Protein AF-0000000069080608 (afdb_homodimer)

Radius of gyration: 44.79 Å; Cα contacts (8 Å, |Δi|>4): 2345; chains: 2; bounding box: 171×134×102 Å

Sequence (1626 aa):
MSVMPLLSFELDCFRTTSTRPAEVIADGDHLLEEGATPQRLLKCALNQTRPLETDIYSDFQGKEILNLITLLFCSCNVLDICRAILEVKAFKMCLWKLFLAEIHENTKYMCIKGHSYLSQLDFEALRSFQWEKIIEEMYVQQRQLLQVLLNVCTSTNKSEDDEHYMHVVKEVGLMYGILMKRRCNSLSRVQRVVSISLADERVHQKVYDRLQPLGITTSHCVMLRTQKQIGGHFNSQLINAVQEGRKFRFIGDNVNFMIDVSHQRETMKSHMEHWFASMAIIQHSNFSLLSTAKPQVPLLELGPNTFLPQEKDWENIKNCYIVVILEILCKFCKYFKNFKSVKENIKQKLRPDDYDISEVHTSVPLPVLPKNEQKYSDVIEILDFYENVVENVCGGNNILIHIGGDQLTRERFSGAKRLRAASITPKDRFEHLTPITFEFFHLQMSVLTLFYKLLYRKSGTALGTLNAEKITLGRTKANGDDVKNHYNDCKELADSFISGYVVNAVMHFFEMETINSQPNHAFAALDISSATEEEKERVIASSLGEFIDTLILNEAKANLAEPMNFYQQVTYVLPDGGKLILNVPVTVDRCVSENRNDSVLGYGKTVLEIGLLYQCLNLNIKMPNREIVLSLMKYTMCVLKGNNNRSKYALEILRFLFLQTSLLDLKTAKETFYGLFVNQKGKADTNIPADLHMEHFVKEIKEHLKSLHANKTESSVQSRSSAIAGMRQISANYDKTTHVLYRAKRHSTPSSEEDELNIIHRLLRVRPFENNDGRSLQCYTKPLTSPIANINFVHLQEWIRGHQYEIINDFGIMSVMPLLSFELDCFRTTSTRPAEVIADGDHLLEEGATPQRLLKCALNQTRPLETDIYSDFQGKEILNLITLLFCSCNVLDICRAILEVKAFKMCLWKLFLAEIHENTKYMCIKGHSYLSQLDFEALRSFQWEKIIEEMYVQQRQLLQVLLNVCTSTNKSEDDEHYMHVVKEVGLMYGILMKRRCNSLSRVQRVVSISLADERVHQKVYDRLQPLGITTSHCVMLRTQKQIGGHFNSQLINAVQEGRKFRFIGDNVNFMIDVSHQRETMKSHMEHWFASMAIIQHSNFSLLSTAKPQVPLLELGPNTFLPQEKDWENIKNCYIVVILEILCKFCKYFKNFKSVKENIKQKLRPDDYDISEVHTSVPLPVLPKNEQKYSDVIEILDFYENVVENVCGGNNILIHIGGDQLTRERFSGAKRLRAASITPKDRFEHLTPITFEFFHLQMSVLTLFYKLLYRKSGTALGTLNAEKITLGRTKANGDDVKNHYNDCKELADSFISGYVVNAVMHFFEMETINSQPNHAFAALDISSATEEEKERVIASSLGEFIDTLILNEAKANLAEPMNFYQQVTYVLPDGGKLILNVPVTVDRCVSENRNDSVLGYGKTVLEIGLLYQCLNLNIKMPNREIVLSLMKYTMCVLKGNNNRSKYALEILRFLFLQTSLLDLKTAKETFYGLFVNQKGKADTNIPADLHMEHFVKEIKEHLKSLHANKTESSVQSRSSAIAGMRQISANYDKTTHVLYRAKRHSTPSSEEDELNIIHRLLRVRPFENNDGRSLQCYTKPLTSPIANINFVHLQEWIRGHQYEIINDFGI

Secondary structure (DSSP, 8-state):
------------TT---S------S-TTTGGGSTT--HHHHHHHHHHTT-----------SHHHHHHHHHHHHH---HHHHHHHHHHSHHHHHHHHHHHHHHHHHHHHHHTSTTTSGGG--SHHHHHT--HHHHHHHHHHH-HHHHHHHHHHH--GGGTT-HHHHHHHHHHHHHHHHHHHHHH-TT--HHHHHHHHHHHTTT--HHHHHHHGGGTSS--HHHHHHHHHHHHTTTTHHHHHHHHTT--EEEEEEEEEEEE--SS--SS---EEEEEEEEEEEE-----TTS---S-SS-GGGS-GGGGS--HHHHHHHHHHHHHHHHHHHHHH-TGGGGGHHHHHHHHHHTS-SSS-TTSPPEEEEPPPBS--TTSHHHHHHHHHHHHHHHHHHHTT-----EEE-SHHHHHHHHHHHHHTTT-SSTTTTTTTS--EE--HHHHHHHHHHHHHHHH--TT---TTSHHHHHHHHT-TT--TT-TTTTHHHHHHHHHHHHHHHHHHHHHHHTT-SSTTSPP-HHHHT--TTT--HHHHHHHHHHHHHHHIIIIISHHHHHHTS----EEEEEEEE-TTS-EEEEEEEE-------S-TT-HHHHHHHHHHHHHHHHHHHHHHHHS--HHHHHHHHHHHHHHHHHH-TT-HHHHHHHHHHHIIIIIS-HHHHHHHHHTTEEESSS-TT-EEEHHHHHHHHHHHHHHHHHHTTT---HHHHHHHHHHHHHHHHHHHHHHHHTT-------PPPPP-HHHHHHHHHHHHHH-TTS--TT--BTTBSS----GGGG--HHHHHHHHHHHHHHHHHHHT-/------------TT---S--------TTTGGGSTT--HHHHHHHHHHTT-----------SHHHHHHHHHHHHH---HHHHHHHHHHSHHHHHHHHHHHHHHHHHHHHHHTSTTTSGGG--SHHHHHT--HHHHHHHHHHH-HHHHHHHHHHH--GGGTT-HHHHHHHHHHHHHHHHHHHHHH-TT--HHHHHHHHHHHTTT--HHHHHHHGGGTSS--HHHHHHHHHHHHTTTTHHHHHHHHTT--EEEEEEEEEEEE--SS--SS---EEEEEEEEEEEE-----TTS---S-SS-GGGS-GGGGS--HHHHHHHHHHHHHHHHHHHHHH-TGGGGGHHHHHHHHHHTS-SSS-TTSPPEEEEPPPBS--TTSHHHHHHHHHHHHHHHHHHHTT-----EEE-SHHHHHHHHHHHHHTTT-SSTTTTTTTS--EE--HHHHHHHHHHHHHHHH--TT---TTSHHHHHHHHT-TT--TT-TTTTHHHHHHHHHHHHHHHHHHHHHHHTT-SSTTSPP-HHHHT--TTT--HHHHHHHHHHHHHHHIIIIISHHHHHHTS----EEEEEEEE-TTS-EEEEEEEE-------S-TT-HHHHHHHHHHHHHHHHHHHHHHHHS--HHHHHHHHHHHHHHHHHH-TT-HHHHHHHHHHHIIIIIS-HHHHHHHHHTTEEESSSSTT-EEEHHHHHHHHHHHHHHHHHHTTT---HHHHHHHHHHHHHHHHHHHHHHHHTT-------PPPPP-HHHHHHHHHHHHHH-TTS--TT--BTTB-S----GGGG--HHHHHHHHHHHHHHHHHHHT-

Nearest PDB structures (foldseek):
  8v54-assembly1_C  TM=1.889E-01  e=9.923E+00  Homo sapiens

InterPro domains:
  IPR046496 Domain of unknown function DUF6589 [PF20231] (305-747)

Structure (mmCIF, N/CA/C/O backbone):
data_AF-0000000069080608-model_v1
#
loop_
_entity.id
_entity.type
_entity.pdbx_description
1 polymer 'DUF6589 domain-containing protein'
#
loop_
_atom_site.group_PDB
_atom_site.id
_atom_site.type_symbol
_atom_site.label_atom_id
_atom_site.label_alt_id
_atom_site.label_comp_id
_atom_site.label_asym_id
_atom_site.label_entity_id
_atom_site.label_seq_id
_atom_site.pdbx_PDB_ins_code
_atom_site.Cartn_x
_atom_site.Cartn_y
_atom_site.Cartn_z
_atom_site.occupancy
_atom_site.B_iso_or_equiv
_atom_site.auth_seq_id
_atom_site.auth_comp_id
_atom_site.auth_asym_id
_atom_site.auth_atom_id
_atom_site.pdbx_PDB_model_num
ATOM 1 N N . MET A 1 1 ? -99.438 -23.594 12.461 1 19.22 1 MET A N 1
ATOM 2 C CA . MET A 1 1 ? -98.625 -22.391 12.492 1 19.22 1 MET A CA 1
ATOM 3 C C . MET A 1 1 ? -97.188 -22.703 12.07 1 19.22 1 MET A C 1
ATOM 5 O O . MET A 1 1 ? -96.375 -23.234 12.867 1 19.22 1 MET A O 1
ATOM 9 N N . SER A 1 2 ? -97 -23.109 10.828 1 18.34 2 SER A N 1
ATOM 10 C CA . SER A 1 2 ? -96.125 -23.859 9.984 1 18.34 2 SER A CA 1
ATOM 11 C C . SER A 1 2 ? -94.812 -23.078 9.773 1 18.34 2 SER A C 1
ATOM 13 O O . SER A 1 2 ? -94.812 -21.906 9.422 1 18.34 2 SER A O 1
ATOM 15 N N . VAL A 1 3 ? -93.75 -23.5 10.508 1 19.7 3 VAL A N 1
ATOM 16 C CA . VAL A 1 3 ? -92.312 -23.188 10.609 1 19.7 3 VAL A CA 1
ATOM 17 C C . VAL A 1 3 ? -91.75 -23.078 9.211 1 19.7 3 VAL A C 1
ATOM 19 O O . VAL A 1 3 ? -91.875 -23.984 8.391 1 19.7 3 VAL A O 1
ATOM 22 N N . MET A 1 4 ? -91.688 -21.766 8.672 1 23.73 4 MET A N 1
ATOM 23 C CA . MET A 1 4 ? -91.125 -21.469 7.34 1 23.73 4 MET A CA 1
ATOM 24 C C . MET A 1 4 ? -89.812 -22.203 7.086 1 23.73 4 MET A C 1
ATOM 26 O O . MET A 1 4 ? -89 -22.266 7.961 1 23.73 4 MET A O 1
ATOM 30 N N . PRO A 1 5 ? -89.875 -23.188 6.184 1 22.11 5 PRO A N 1
ATOM 31 C CA . PRO A 1 5 ? -88.688 -23.938 5.762 1 22.11 5 PRO A CA 1
ATOM 32 C C . PRO A 1 5 ? -87.5 -23.047 5.492 1 22.11 5 PRO A C 1
ATOM 34 O O . PRO A 1 5 ? -87.562 -22.109 4.699 1 22.11 5 PRO A O 1
ATOM 37 N N . LEU A 1 6 ? -86.812 -22.672 6.539 1 21.2 6 LEU A N 1
ATOM 38 C CA . LEU A 1 6 ? -85.5 -22.031 6.598 1 21.2 6 LEU A CA 1
ATOM 39 C C . LEU A 1 6 ? -84.688 -22.359 5.355 1 21.2 6 LEU A C 1
ATOM 41 O O . LEU A 1 6 ? -84.938 -23.328 4.656 1 21.2 6 LEU A O 1
ATOM 45 N N . LEU A 1 7 ? -83.438 -21.875 5.348 1 23.44 7 LEU A N 1
ATOM 46 C CA . LEU A 1 7 ? -82.25 -21.562 4.578 1 23.44 7 LEU A CA 1
ATOM 47 C C . LEU A 1 7 ? -81.625 -22.844 4.012 1 23.44 7 LEU A C 1
ATOM 49 O O . LEU A 1 7 ? -80.875 -23.531 4.707 1 23.44 7 LEU A O 1
ATOM 53 N N . SER A 1 8 ? -82.438 -23.828 3.473 1 22.42 8 SER A N 1
ATOM 54 C CA . SER A 1 8 ? -81.625 -24.781 2.688 1 22.42 8 SER A CA 1
ATOM 55 C C . SER A 1 8 ? -80.875 -24.078 1.562 1 22.42 8 SER A C 1
ATOM 57 O O . SER A 1 8 ? -81.375 -23.953 0.45 1 22.42 8 SER A O 1
ATOM 59 N N . PHE A 1 9 ? -80.562 -22.812 1.818 1 23.62 9 PHE A N 1
ATOM 60 C CA . PHE A 1 9 ? -79.625 -22.25 0.84 1 23.62 9 PHE A CA 1
ATOM 61 C C . PHE A 1 9 ? -78.562 -23.281 0.449 1 23.62 9 PHE A C 1
ATOM 63 O O . PHE A 1 9 ? -77.812 -23.719 1.29 1 23.62 9 PHE A O 1
ATOM 70 N N . GLU A 1 10 ? -79 -24.203 -0.401 1 22.77 10 GLU A N 1
ATOM 71 C CA . GLU A 1 10 ? -78.062 -25 -1.146 1 22.77 10 GLU A CA 1
ATOM 72 C C . GLU A 1 10 ? -76.875 -24.141 -1.596 1 22.77 10 GLU A C 1
ATOM 74 O O . GLU A 1 10 ? -77.062 -23.156 -2.33 1 22.77 10 GLU A O 1
ATOM 79 N N . LEU A 1 11 ? -76 -23.844 -0.735 1 25.31 11 LEU A N 1
ATOM 80 C CA . LEU A 1 11 ? -74.625 -23.438 -1.004 1 25.31 11 LEU A CA 1
ATOM 81 C C . LEU A 1 11 ? -74.062 -24.125 -2.254 1 25.31 11 LEU A C 1
ATOM 83 O O . LEU A 1 11 ? -73.25 -25.047 -2.16 1 25.31 11 LEU A O 1
ATOM 87 N N . ASP A 1 12 ? -74.938 -24.531 -3.174 1 25.56 12 ASP A N 1
ATOM 88 C CA . ASP A 1 12 ? -74.438 -25.062 -4.453 1 25.56 12 ASP A CA 1
ATOM 89 C C . ASP A 1 12 ? -73.5 -24.109 -5.125 1 25.56 12 ASP A C 1
ATOM 91 O O . ASP A 1 12 ? -72.938 -24.438 -6.18 1 25.56 12 ASP A O 1
ATOM 95 N N . CYS A 1 13 ? -73.75 -22.828 -4.879 1 26.23 13 CYS A N 1
ATOM 96 C CA . CYS A 1 13 ? -72.938 -21.953 -5.676 1 26.23 13 CYS A CA 1
ATOM 97 C C . CYS A 1 13 ? -71.5 -22.438 -5.68 1 26.2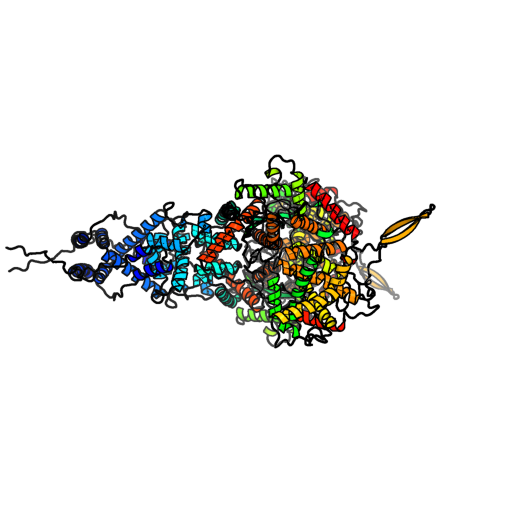3 13 CYS A C 1
ATOM 99 O O . CYS A 1 13 ? -70.625 -21.906 -6.398 1 26.23 13 CYS A O 1
ATOM 101 N N . PHE A 1 14 ? -71.125 -22.922 -4.492 1 25.75 14 PHE A N 1
ATOM 102 C CA . PHE A 1 14 ? -69.688 -23.25 -4.551 1 25.75 14 PHE A CA 1
ATOM 103 C C . PHE A 1 14 ? -69.5 -24.594 -5.242 1 25.75 14 PHE A C 1
ATOM 105 O O . PHE A 1 14 ? -68.5 -25.297 -4.969 1 25.75 14 PHE A O 1
ATOM 112 N N . ARG A 1 15 ? -70.438 -25.266 -5.699 1 25.36 15 ARG A N 1
ATOM 113 C CA . ARG A 1 15 ? -70.125 -26.484 -6.41 1 25.36 15 ARG A CA 1
ATOM 114 C C . ARG A 1 15 ? -69.125 -26.203 -7.531 1 25.36 15 ARG A C 1
ATOM 116 O O . ARG A 1 15 ? -69.375 -25.391 -8.414 1 25.36 15 ARG A O 1
ATOM 123 N N . THR A 1 16 ? -67.938 -26.406 -7.262 1 23.52 16 THR A N 1
ATOM 124 C CA . THR A 1 16 ? -66.812 -26.641 -8.203 1 23.52 16 THR A CA 1
ATOM 125 C C . THR A 1 16 ? -67.25 -27.578 -9.328 1 23.52 16 THR A C 1
ATOM 127 O O . THR A 1 16 ? -67.875 -28.625 -9.062 1 23.52 16 THR A O 1
ATOM 130 N N . THR A 1 17 ? -68.062 -27.188 -10.359 1 23.22 17 THR A N 1
ATOM 131 C CA . THR A 1 17 ? -68.188 -28.125 -11.469 1 23.22 17 THR A CA 1
ATOM 132 C C . THR A 1 17 ? -67.062 -29.172 -11.422 1 23.22 17 THR A C 1
ATOM 134 O O . THR A 1 17 ? -66.125 -29.047 -10.648 1 23.22 17 THR A O 1
ATOM 137 N N . SER A 1 18 ? -66.812 -29.828 -12.68 1 20.88 18 SER A N 1
ATOM 138 C CA . SER A 1 18 ? -65.938 -30.938 -12.922 1 20.88 18 SER A CA 1
ATOM 139 C C . SER A 1 18 ? -64.625 -30.781 -12.117 1 20.88 18 SER A C 1
ATOM 141 O O . SER A 1 18 ? -64.25 -29.656 -11.781 1 20.88 18 SER A O 1
ATOM 143 N N . THR A 1 19 ? -64.188 -31.891 -11.477 1 23.12 19 THR A N 1
ATOM 144 C CA . THR A 1 19 ? -63.125 -32.531 -10.688 1 23.12 19 THR A CA 1
ATOM 145 C C . THR A 1 19 ? -61.75 -32.125 -11.164 1 23.12 19 THR A C 1
ATOM 147 O O . THR A 1 19 ? -60.75 -32.719 -10.742 1 23.12 19 THR A O 1
ATOM 150 N N . ARG A 1 20 ? -61.562 -31.703 -12.406 1 23 20 ARG A N 1
ATOM 151 C CA . ARG A 1 20 ? -60.125 -31.859 -12.398 1 23 20 ARG A CA 1
ATOM 152 C C . ARG A 1 20 ? -59.5 -31.109 -11.227 1 23 20 ARG A C 1
ATOM 154 O O . ARG A 1 20 ? -59.844 -29.953 -10.969 1 23 20 ARG A O 1
ATOM 161 N N . PRO A 1 21 ? -59.094 -31.906 -10.18 1 22.84 21 PRO A N 1
ATOM 162 C CA . PRO A 1 21 ? -58.344 -31.375 -9.047 1 22.84 21 PRO A CA 1
ATOM 163 C C . PRO A 1 21 ? -57.594 -30.078 -9.383 1 22.84 21 PRO A C 1
ATOM 165 O O . PRO A 1 21 ? -57.219 -29.875 -10.531 1 22.84 21 PRO A O 1
ATOM 168 N N . ALA A 1 22 ? -58.094 -29.016 -8.789 1 21.92 22 ALA A N 1
ATOM 169 C CA . ALA A 1 22 ? -57.188 -27.891 -8.609 1 21.92 22 ALA A CA 1
ATOM 170 C C . ALA A 1 22 ? -55.719 -28.359 -8.516 1 21.92 22 ALA A C 1
ATOM 172 O O . ALA A 1 22 ? -55.281 -28.859 -7.484 1 21.92 22 ALA A O 1
ATOM 173 N N . GLU A 1 23 ? -55.25 -29.109 -9.375 1 24.34 23 GLU A N 1
ATOM 174 C CA . GLU A 1 23 ? -53.812 -29.172 -9.656 1 24.34 23 GLU A CA 1
ATOM 175 C C . GLU A 1 23 ? -53.156 -27.797 -9.469 1 24.34 23 GLU A C 1
ATOM 177 O O . GLU A 1 23 ? -52.75 -27.156 -10.445 1 24.34 23 GLU A O 1
ATOM 182 N N . VAL A 1 24 ? -53.969 -26.891 -9.086 1 23.55 24 VAL A N 1
ATOM 183 C CA . VAL A 1 24 ? -53.188 -25.688 -8.836 1 23.55 24 VAL A CA 1
ATOM 184 C C . VAL A 1 24 ? -51.938 -26.031 -8.023 1 23.55 24 VAL A C 1
ATOM 186 O O . VAL A 1 24 ? -51.875 -27.109 -7.406 1 23.55 24 VAL A O 1
ATOM 189 N N . ILE A 1 25 ? -51.312 -24.859 -7.215 1 27.25 25 ILE A N 1
ATOM 190 C CA . ILE A 1 25 ? -49.906 -24.625 -6.949 1 27.25 25 ILE A CA 1
ATOM 191 C C . ILE A 1 25 ? -49.438 -25.547 -5.824 1 27.25 25 ILE A C 1
ATOM 193 O O . ILE A 1 25 ? -49.531 -25.203 -4.645 1 27.25 25 ILE A O 1
ATOM 197 N N . ALA A 1 26 ? -50.125 -26.578 -5.465 1 27.92 26 ALA A N 1
ATOM 198 C CA . ALA A 1 26 ? -49.344 -27.531 -4.68 1 27.92 26 ALA A CA 1
ATOM 199 C C . ALA A 1 26 ? -47.906 -27.625 -5.207 1 27.92 26 ALA A C 1
ATOM 201 O O . ALA A 1 26 ? -47.156 -28.484 -4.766 1 27.92 26 ALA A O 1
ATOM 202 N N . ASP A 1 27 ? -47.781 -27.141 -6.281 1 29.17 27 ASP A N 1
ATOM 203 C CA . ASP A 1 27 ? -46.469 -27.172 -6.914 1 29.17 27 ASP A CA 1
ATOM 204 C C . ASP A 1 27 ? -45.406 -26.531 -6.016 1 29.17 27 ASP A C 1
ATOM 206 O O . ASP A 1 27 ? -44.25 -26.453 -6.387 1 29.17 27 ASP A O 1
ATOM 210 N N . GLY A 1 28 ? -45.875 -25.797 -5.168 1 29.23 28 GLY A N 1
ATOM 211 C CA . GLY A 1 28 ? -44.781 -25.266 -4.371 1 29.23 28 GLY A CA 1
ATOM 212 C C . GLY A 1 28 ? -44.062 -26.344 -3.564 1 29.23 28 GLY A C 1
ATOM 213 O O . GLY A 1 28 ? -42.875 -26.188 -3.221 1 29.23 28 GLY A O 1
ATOM 214 N N . ASP A 1 29 ? -44.906 -27.25 -2.98 1 32.62 29 ASP A N 1
ATOM 215 C CA . ASP A 1 29 ? -44.219 -28.234 -2.146 1 32.62 29 ASP A CA 1
ATOM 216 C C . ASP A 1 29 ? -43.375 -29.188 -2.992 1 32.62 29 ASP A C 1
ATOM 218 O O . ASP A 1 29 ? -42.406 -29.75 -2.506 1 32.62 29 ASP A O 1
ATOM 222 N N . HIS A 1 30 ? -43.969 -29.547 -4.121 1 33.53 30 HIS A N 1
ATOM 223 C CA . HIS A 1 30 ? -43.219 -30.531 -4.879 1 33.53 30 HIS A CA 1
ATOM 224 C C . HIS A 1 30 ? -41.969 -29.922 -5.484 1 33.53 30 HIS A C 1
ATOM 226 O O . HIS A 1 30 ? -41.219 -30.578 -6.203 1 33.53 30 HIS A O 1
ATOM 232 N N . LEU A 1 31 ? -42 -28.688 -5.562 1 35.19 31 LEU A N 1
ATOM 233 C CA . LEU A 1 31 ? -40.844 -28.062 -6.172 1 35.19 31 LEU A CA 1
ATOM 234 C C . LEU A 1 31 ? -39.594 -28.281 -5.316 1 35.19 31 LEU A C 1
ATOM 236 O O . LEU A 1 31 ? -38.5 -27.906 -5.719 1 35.19 31 LEU A O 1
ATOM 240 N N . LEU A 1 32 ? -39.906 -28.484 -4.102 1 39.94 32 LEU A N 1
ATOM 241 C CA . LEU A 1 32 ? -38.688 -28.828 -3.375 1 39.94 32 LEU A CA 1
ATOM 242 C C . LEU A 1 32 ? -38.125 -30.156 -3.875 1 39.94 32 LEU A C 1
ATOM 244 O O . LEU A 1 32 ? -37.531 -30.906 -3.102 1 39.94 32 LEU A O 1
ATOM 248 N N . GLU A 1 33 ? -38.75 -30.75 -4.969 1 34.53 33 GLU A N 1
ATOM 249 C CA . GLU A 1 33 ? -38.031 -31.922 -5.465 1 34.53 33 GLU A CA 1
ATOM 250 C C . GLU A 1 33 ? -36.531 -31.625 -5.645 1 34.53 33 GLU A C 1
ATOM 252 O O . GLU A 1 33 ? -36.156 -30.469 -5.824 1 34.53 33 GLU A O 1
ATOM 257 N N . GLU A 1 34 ? -35.781 -32.625 -5.609 1 39.84 34 GLU A N 1
ATOM 258 C CA . GLU A 1 34 ? -34.344 -32.781 -5.832 1 39.84 34 GLU A CA 1
ATOM 259 C C . GLU A 1 34 ? -33.906 -32.125 -7.145 1 39.84 34 GLU A C 1
ATOM 261 O O . GLU A 1 34 ? -34.406 -32.469 -8.211 1 39.84 34 GLU A O 1
ATOM 266 N N . GLY A 1 35 ? -33.594 -30.75 -7.18 1 46.69 35 GLY A N 1
ATOM 267 C CA . GLY A 1 35 ? -32.969 -30.094 -8.312 1 46.69 35 GLY A CA 1
ATOM 268 C C . GLY A 1 35 ? -33.531 -28.719 -8.617 1 46.69 35 GLY A C 1
ATOM 269 O O . GLY A 1 35 ? -33.344 -28.203 -9.711 1 46.69 35 GLY A O 1
ATOM 270 N N . ALA A 1 36 ? -34.5 -28.234 -7.812 1 53.12 36 ALA A N 1
ATOM 271 C CA . ALA A 1 36 ? -35 -26.922 -8.219 1 53.12 36 ALA A CA 1
ATOM 272 C C . ALA A 1 36 ? -33.969 -25.828 -7.969 1 53.12 36 ALA A C 1
ATOM 274 O O . ALA A 1 36 ? -33.438 -25.719 -6.871 1 53.12 36 ALA A O 1
ATOM 275 N N . THR A 1 37 ? -33.656 -25.109 -9.047 1 67.94 37 THR A N 1
ATOM 276 C CA . THR A 1 37 ? -32.719 -24 -8.953 1 67.94 37 THR A CA 1
ATOM 277 C C . THR A 1 37 ? -33.312 -22.828 -8.172 1 67.94 37 THR A C 1
ATOM 279 O O . THR A 1 37 ? -34.531 -22.688 -8.102 1 67.94 37 THR A O 1
ATOM 282 N N . PRO A 1 38 ? -32.719 -22.109 -7.293 1 66.88 38 PRO A N 1
ATOM 283 C CA . PRO A 1 38 ? -33.219 -20.953 -6.547 1 66.88 38 PRO A CA 1
ATOM 284 C C . PRO A 1 38 ? -34 -19.984 -7.422 1 66.88 38 PRO A C 1
ATOM 286 O O . PRO A 1 38 ? -35 -19.422 -6.969 1 66.88 38 PRO A O 1
ATOM 289 N N . GLN A 1 39 ? -33.656 -19.797 -8.625 1 72.06 39 GLN A N 1
ATOM 290 C CA . GLN A 1 39 ? -34.406 -18.938 -9.547 1 72.06 39 GLN A CA 1
ATOM 291 C C . GLN A 1 39 ? -35.844 -19.438 -9.734 1 72.06 39 GLN A C 1
ATOM 293 O O . GLN A 1 39 ? -36.781 -18.641 -9.727 1 72.06 39 GLN A O 1
ATOM 298 N N . ARG A 1 40 ? -35.875 -20.734 -9.797 1 67.12 40 ARG A N 1
ATOM 299 C CA . ARG A 1 40 ? -37.188 -21.328 -9.992 1 67.12 40 ARG A CA 1
ATOM 300 C C . ARG A 1 40 ? -38.062 -21.156 -8.75 1 67.12 40 ARG A C 1
ATOM 302 O O . ARG A 1 40 ? -39.25 -20.875 -8.867 1 67.12 40 ARG A O 1
ATOM 309 N N . LEU A 1 41 ? -37.375 -21.266 -7.641 1 70.69 41 LEU A N 1
ATOM 310 C CA . LEU A 1 41 ? -38.094 -21.047 -6.398 1 70.69 41 LEU A CA 1
ATOM 311 C C . LEU A 1 41 ? -38.625 -19.609 -6.32 1 70.69 41 LEU A C 1
ATOM 313 O O . LEU A 1 41 ? -39.781 -19.391 -5.922 1 70.69 41 LEU A O 1
ATOM 317 N N . LEU A 1 42 ? -37.812 -18.75 -6.73 1 74.56 42 LEU A N 1
ATOM 318 C CA . LEU A 1 42 ? -38.188 -17.344 -6.699 1 74.56 42 LEU A CA 1
ATOM 319 C C . LEU A 1 42 ? -39.312 -17.062 -7.676 1 74.56 42 LEU A C 1
ATOM 321 O O . LEU A 1 42 ? -40.281 -16.359 -7.336 1 74.56 42 LEU A O 1
ATOM 325 N N . LYS A 1 43 ? -39.25 -17.609 -8.844 1 67.94 43 LYS A N 1
ATOM 326 C CA . LYS A 1 43 ? -40.312 -17.453 -9.844 1 67.94 43 LYS A CA 1
ATOM 327 C C . LYS A 1 43 ? -41.625 -18.016 -9.328 1 67.94 43 LYS A C 1
ATOM 329 O O . LYS A 1 43 ? -42.656 -17.359 -9.469 1 67.94 43 LYS A O 1
ATOM 334 N N . CYS A 1 44 ? -41.469 -19.141 -8.719 1 63.72 44 CYS A N 1
ATOM 335 C CA . CYS A 1 44 ? -42.688 -19.766 -8.164 1 63.72 44 CYS A CA 1
ATOM 336 C C . CYS A 1 44 ? -43.281 -18.891 -7.074 1 63.72 44 CYS A C 1
ATOM 338 O O . CYS A 1 44 ? -44.5 -18.688 -7.035 1 63.72 44 CYS A O 1
ATOM 340 N N . ALA A 1 45 ? -42.406 -18.375 -6.309 1 62.84 45 ALA A N 1
ATOM 341 C CA . ALA A 1 45 ? -42.875 -17.516 -5.23 1 62.84 45 ALA A CA 1
ATOM 342 C C . ALA A 1 45 ? -43.562 -16.266 -5.785 1 62.84 45 ALA A C 1
ATOM 344 O O . ALA A 1 45 ? -44.594 -15.82 -5.266 1 62.84 45 ALA A O 1
ATOM 345 N N . LEU A 1 46 ? -43 -15.758 -6.793 1 60.78 46 LEU A N 1
ATOM 346 C CA . LEU A 1 46 ? -43.5 -14.531 -7.387 1 60.78 46 LEU A CA 1
ATOM 347 C C . LEU A 1 46 ? -44.875 -14.789 -8.039 1 60.78 46 LEU A C 1
ATOM 349 O O . LEU A 1 46 ? -45.781 -13.961 -7.945 1 60.78 46 LEU A O 1
ATOM 353 N N . ASN A 1 47 ? -45 -15.719 -8.852 1 56.47 47 ASN A N 1
ATOM 354 C CA . ASN A 1 47 ? -46.25 -16.031 -9.539 1 56.47 47 ASN A CA 1
ATOM 355 C C . ASN A 1 47 ? -47.406 -16.156 -8.562 1 56.47 47 ASN A C 1
ATOM 357 O O . ASN A 1 47 ? -48.531 -15.797 -8.891 1 56.47 47 ASN A O 1
ATOM 361 N N . GLN A 1 48 ? -47.062 -16.547 -7.457 1 48.66 48 GLN A N 1
ATOM 362 C CA . GLN A 1 48 ? -48.094 -16.641 -6.434 1 48.66 48 GLN A CA 1
ATOM 363 C C . GLN A 1 48 ? -48.5 -15.25 -5.922 1 48.66 48 GLN A C 1
ATOM 365 O O . GLN A 1 48 ? -49.5 -15.109 -5.211 1 48.66 48 GLN A O 1
ATOM 370 N N . THR A 1 49 ? -47.594 -14.273 -6.348 1 48.62 49 THR A N 1
ATOM 371 C CA . THR A 1 49 ? -47.812 -12.914 -5.848 1 48.62 49 THR A CA 1
ATOM 372 C C . THR A 1 49 ? -48.562 -12.07 -6.875 1 48.62 49 THR A C 1
ATOM 374 O O . THR A 1 49 ? -49 -10.961 -6.574 1 48.62 49 THR A O 1
ATOM 377 N N . ARG A 1 50 ? -48.656 -12.352 -8.164 1 46.22 50 ARG A N 1
ATOM 378 C CA . ARG A 1 50 ? -49.219 -11.469 -9.172 1 46.22 50 ARG A CA 1
ATOM 379 C C . ARG A 1 50 ? -50.656 -11.117 -8.836 1 46.22 50 ARG A C 1
ATOM 381 O O . ARG A 1 50 ? -51.469 -12 -8.508 1 46.22 50 ARG A O 1
ATOM 388 N N . PRO A 1 51 ? -50.719 -9.727 -8.711 1 45.56 51 PRO A N 1
ATOM 389 C CA . PRO A 1 51 ? -52.062 -9.242 -8.406 1 45.56 51 PRO A CA 1
ATOM 390 C C . PRO A 1 51 ? -53.094 -9.688 -9.438 1 45.56 51 PRO A C 1
ATOM 392 O O . PRO A 1 51 ? -52.781 -9.852 -10.617 1 45.56 51 PRO A O 1
ATOM 395 N N . LEU A 1 52 ? -54.062 -10.172 -8.977 1 39.53 52 LEU A N 1
ATOM 396 C CA . LEU A 1 52 ? -55.25 -10.398 -9.805 1 39.53 52 LEU A CA 1
ATOM 397 C C . LEU A 1 52 ? -55.75 -9.086 -10.391 1 39.53 52 LEU A C 1
ATOM 399 O O . LEU A 1 52 ? -55.656 -8.031 -9.75 1 39.53 52 LEU A O 1
ATOM 403 N N . GLU A 1 53 ? -55.625 -8.766 -11.641 1 32.94 53 GLU A N 1
ATOM 404 C CA . GLU A 1 53 ? -56.031 -7.578 -12.391 1 32.94 53 GLU A CA 1
ATOM 405 C C . GLU A 1 53 ? -57.406 -7.059 -11.914 1 32.94 53 GLU A C 1
ATOM 407 O O . GLU A 1 53 ? -58.406 -7.742 -12.055 1 32.94 53 GLU A O 1
ATOM 412 N N . THR A 1 54 ? -57.406 -6.668 -10.633 1 29.61 54 THR A N 1
ATOM 413 C CA . THR A 1 54 ? -58.719 -6.258 -10.227 1 29.61 54 THR A CA 1
ATOM 414 C C . THR A 1 54 ? -58.906 -4.746 -10.383 1 29.61 54 THR A C 1
ATOM 416 O O . THR A 1 54 ? -57.969 -3.986 -10.172 1 29.61 54 THR A O 1
ATOM 419 N N . ASP A 1 55 ? -59.781 -4.277 -11.227 1 25.86 55 ASP A N 1
ATOM 420 C CA . ASP A 1 55 ? -60.312 -2.924 -11.242 1 25.86 55 ASP A CA 1
ATOM 421 C C . ASP A 1 55 ? -60.906 -2.549 -9.883 1 25.86 55 ASP A C 1
ATOM 423 O O . ASP A 1 55 ? -61.875 -3.141 -9.438 1 25.86 55 ASP A O 1
ATOM 427 N N . ILE A 1 56 ? -60.219 -1.948 -8.914 1 26.98 56 ILE A N 1
ATOM 428 C CA . ILE A 1 56 ? -60.344 -1.811 -7.465 1 26.98 56 ILE A CA 1
ATOM 429 C C . ILE A 1 56 ? -61.188 -0.579 -7.145 1 26.98 56 ILE A C 1
ATOM 431 O O . ILE A 1 56 ? -61.281 -0.15 -5.992 1 26.98 56 ILE A O 1
ATOM 435 N N . TYR A 1 57 ? -61.906 0.295 -7.773 1 24.12 57 TYR A N 1
ATOM 436 C CA . TYR A 1 57 ? -62.125 1.635 -7.242 1 24.12 57 TYR A CA 1
ATOM 437 C C . TYR A 1 57 ? -63.312 1.651 -6.277 1 24.12 57 TYR A C 1
ATOM 439 O O . TYR A 1 57 ? -64.438 2.02 -6.66 1 24.12 57 TYR A O 1
ATOM 447 N N . SER A 1 58 ? -63.5 0.763 -5.207 1 24.98 58 SER A N 1
ATOM 448 C CA . SER A 1 58 ? -64.812 0.844 -4.57 1 24.98 58 SER A CA 1
ATOM 449 C C . SER A 1 58 ? -64.812 1.812 -3.391 1 24.98 58 SER A C 1
ATOM 451 O O . SER A 1 58 ? -63.844 1.82 -2.6 1 24.98 58 SER A O 1
ATOM 453 N N . ASP A 1 59 ? -65.75 2.811 -3.184 1 24.98 59 ASP A N 1
ATOM 454 C CA . ASP A 1 59 ? -66 3.891 -2.234 1 24.98 59 ASP A CA 1
ATOM 455 C C . ASP A 1 59 ? -66.5 3.342 -0.9 1 24.98 59 ASP A C 1
ATOM 457 O O . ASP A 1 59 ? -66 3.711 0.16 1 24.98 59 ASP A O 1
ATOM 461 N N . PHE A 1 60 ? -67.938 2.963 -0.468 1 30.42 60 PHE A N 1
ATOM 462 C CA . PHE A 1 60 ? -68.875 3.326 0.609 1 30.42 60 PHE A CA 1
ATOM 463 C C . PHE A 1 60 ? -68.688 2.391 1.8 1 30.42 60 PHE A C 1
ATOM 465 O O . PHE A 1 60 ? -68.625 1.171 1.632 1 30.42 60 PHE A O 1
ATOM 472 N N . GLN A 1 61 ? -68.688 2.832 3.082 1 38.34 61 GLN A N 1
ATOM 473 C CA . GLN A 1 61 ? -68.438 2.209 4.367 1 38.34 61 GLN A CA 1
ATOM 474 C C . GLN A 1 61 ? -69.562 1.28 4.801 1 38.34 61 GLN A C 1
ATOM 476 O O . GLN A 1 61 ? -69.312 0.108 5.105 1 38.34 61 GLN A O 1
ATOM 481 N N . GLY A 1 62 ? -70.688 1.849 5.473 1 40.94 62 GLY A N 1
ATOM 482 C CA . GLY A 1 62 ? -71.812 1.093 5.949 1 40.94 62 GLY A CA 1
ATOM 483 C C . GLY A 1 62 ? -72.375 0.124 4.918 1 40.94 62 GLY A C 1
ATOM 484 O O . GLY A 1 62 ? -72.75 -1.009 5.254 1 40.94 62 GLY A O 1
ATOM 485 N N . LYS A 1 63 ? -72.5 0.684 3.936 1 46.22 63 LYS A N 1
ATOM 486 C CA . LYS A 1 63 ? -72.938 0.008 2.721 1 46.22 63 LYS A CA 1
ATOM 487 C C . LYS A 1 63 ? -72 -1.13 2.348 1 46.22 63 LYS A C 1
ATOM 489 O O . LYS A 1 63 ? -72.438 -2.125 1.756 1 46.22 63 LYS A O 1
ATOM 494 N N . GLU A 1 64 ? -70.875 -1.092 3.016 1 53.97 64 GLU A N 1
ATOM 495 C CA . GLU A 1 64 ? -69.875 -2.074 2.623 1 53.97 64 GLU A CA 1
ATOM 496 C C . GLU A 1 64 ? -70.125 -3.42 3.297 1 53.97 64 GLU A C 1
ATOM 498 O O . GLU A 1 64 ? -70 -4.473 2.672 1 53.97 64 GLU A O 1
ATOM 503 N N . ILE A 1 65 ? -70.562 -3.371 4.543 1 56 65 ILE A N 1
ATOM 504 C CA . ILE A 1 65 ? -70.812 -4.621 5.242 1 56 65 ILE A CA 1
ATOM 505 C C . ILE A 1 65 ? -72.062 -5.297 4.637 1 56 65 ILE A C 1
ATOM 507 O O . ILE A 1 65 ? -72.062 -6.52 4.465 1 56 65 ILE A O 1
ATOM 511 N N . LEU A 1 66 ? -73.062 -4.422 4.41 1 51.91 66 LEU A N 1
ATOM 512 C CA . LEU A 1 66 ? -74.25 -4.965 3.758 1 51.91 66 LEU A CA 1
ATOM 513 C C . LEU A 1 66 ? -73.875 -5.559 2.398 1 51.91 66 LEU A C 1
ATOM 515 O O . LEU A 1 66 ? -74.438 -6.609 2.02 1 51.91 66 LEU A O 1
ATOM 519 N N . ASN A 1 67 ? -73.125 -4.914 1.746 1 53.28 67 ASN A N 1
ATOM 520 C CA . ASN A 1 67 ? -72.625 -5.43 0.464 1 53.28 67 ASN A CA 1
ATOM 521 C C . ASN A 1 67 ? -71.875 -6.746 0.629 1 53.28 67 ASN A C 1
ATOM 523 O O . ASN A 1 67 ? -72.062 -7.668 -0.169 1 53.28 67 ASN A O 1
ATOM 527 N N . LEU A 1 68 ? -71.062 -6.793 1.699 1 62.72 68 LEU A N 1
ATOM 528 C CA . LEU A 1 68 ? -70.312 -8.023 1.968 1 62.72 68 LEU A CA 1
ATOM 529 C C . LEU A 1 68 ? -71.25 -9.18 2.252 1 62.72 68 LEU A C 1
ATOM 531 O O . LEU A 1 68 ? -71.125 -10.273 1.714 1 62.72 68 LEU A O 1
ATOM 535 N N . ILE A 1 69 ? -72.25 -8.844 2.979 1 57.62 69 ILE A N 1
ATOM 536 C CA . ILE A 1 69 ? -73.188 -9.883 3.326 1 57.62 69 ILE A CA 1
ATOM 537 C C . ILE A 1 69 ? -73.938 -10.328 2.074 1 57.62 69 ILE A C 1
ATOM 539 O O . ILE A 1 69 ? -74.125 -11.531 1.849 1 57.62 69 ILE A O 1
ATOM 543 N N . THR A 1 70 ? -74.312 -9.336 1.265 1 53.94 70 THR A N 1
ATOM 544 C CA . THR A 1 70 ? -75 -9.641 0.018 1 53.94 70 THR A CA 1
ATOM 545 C C . THR A 1 70 ? -74.125 -10.5 -0.891 1 53.94 70 THR A C 1
ATOM 547 O O . THR A 1 70 ? -74.562 -11.484 -1.466 1 53.94 70 THR A O 1
ATOM 550 N N . LEU A 1 71 ? -72.875 -10.141 -0.932 1 61.44 71 LEU A N 1
ATOM 551 C CA . LEU A 1 71 ? -72 -10.852 -1.823 1 61.44 71 LEU A CA 1
ATOM 552 C C . LEU A 1 71 ? -71.688 -12.258 -1.306 1 61.44 71 LEU A C 1
ATOM 554 O O . LEU A 1 71 ? -71.562 -13.195 -2.092 1 61.44 71 LEU A O 1
ATOM 558 N N . LEU A 1 72 ? -71.625 -12.406 -0.046 1 59.41 72 LEU A N 1
ATOM 559 C CA . LEU A 1 72 ? -71.375 -13.727 0.535 1 59.41 72 LEU A CA 1
ATOM 560 C C . LEU A 1 72 ? -72.562 -14.688 0.212 1 59.41 72 LEU A C 1
ATOM 562 O O . LEU A 1 72 ? -72.312 -15.891 0.061 1 59.41 72 LEU A O 1
ATOM 566 N N . PHE A 1 73 ? -73.625 -13.969 -0.081 1 52.06 73 PHE A N 1
ATOM 567 C CA . PHE A 1 73 ? -74.812 -14.797 -0.368 1 52.06 73 PHE A CA 1
ATOM 568 C C . PHE A 1 73 ? -75 -14.977 -1.87 1 52.06 73 PHE A C 1
ATOM 570 O O . PHE A 1 73 ? -75.438 -16.016 -2.324 1 52.06 73 PHE A O 1
ATOM 577 N N . CYS A 1 74 ? -74.625 -13.898 -2.637 1 49.03 74 CYS A N 1
ATOM 578 C CA . CYS A 1 74 ? -75.062 -13.875 -4.035 1 49.03 74 CYS A CA 1
ATOM 579 C C . CYS A 1 74 ? -73.875 -14.148 -4.957 1 49.03 74 CYS A C 1
ATOM 581 O O . CYS A 1 74 ? -74.062 -14.492 -6.125 1 49.03 74 CYS A O 1
ATOM 583 N N . SER A 1 75 ? -72.688 -13.781 -4.547 1 52.25 75 SER A N 1
ATOM 584 C CA . SER A 1 75 ? -71.562 -13.828 -5.512 1 52.25 75 SER A CA 1
ATOM 585 C C . SER A 1 75 ? -70.688 -15.062 -5.301 1 52.25 75 SER A C 1
ATOM 587 O O . SER A 1 75 ? -70.375 -15.422 -4.16 1 52.25 75 SER A O 1
ATOM 589 N N . CYS A 1 76 ? -70.5 -15.781 -6.418 1 55.53 76 CYS A N 1
ATOM 590 C CA . CYS A 1 76 ? -69.625 -16.938 -6.41 1 55.53 76 CYS A CA 1
ATOM 591 C C . CYS A 1 76 ? -68.188 -16.531 -6.707 1 55.53 76 CYS A C 1
ATOM 593 O O . CYS A 1 76 ? -67.25 -17.375 -6.703 1 55.53 76 CYS A O 1
ATOM 595 N N . ASN A 1 77 ? -68 -15.297 -6.844 1 66.5 77 ASN A N 1
ATOM 596 C CA . ASN A 1 77 ? -66.625 -14.875 -7.191 1 66.5 77 ASN A CA 1
ATOM 597 C C . ASN A 1 77 ? -65.812 -14.469 -5.949 1 66.5 77 ASN A C 1
ATOM 599 O O . ASN A 1 77 ? -66.125 -13.445 -5.328 1 66.5 77 ASN A O 1
ATOM 603 N N . VAL A 1 78 ? -64.875 -15.258 -5.578 1 75.56 78 VAL A N 1
ATOM 604 C CA . VAL A 1 78 ? -64 -15.109 -4.379 1 75.56 78 VAL A CA 1
ATOM 605 C C . VAL A 1 78 ? -63.375 -13.727 -4.375 1 75.56 78 VAL A C 1
ATOM 607 O O . VAL A 1 78 ? -63.281 -13.078 -3.33 1 75.56 78 VAL A O 1
ATOM 610 N N . LEU A 1 79 ? -63 -13.25 -5.539 1 79.88 79 LEU A N 1
ATOM 611 C CA . LEU A 1 79 ? -62.281 -11.984 -5.656 1 79.88 79 LEU A CA 1
ATOM 612 C C . LEU A 1 79 ? -63.188 -10.82 -5.266 1 79.88 79 LEU A C 1
ATOM 614 O O . LEU A 1 79 ? -62.781 -9.906 -4.555 1 79.88 79 LEU A O 1
ATOM 618 N N . ASP A 1 80 ? -64.375 -10.922 -5.637 1 73.62 80 ASP A N 1
ATOM 619 C CA . ASP A 1 80 ? -65.312 -9.859 -5.348 1 73.62 80 ASP A CA 1
ATOM 620 C C . ASP A 1 80 ? -65.625 -9.805 -3.857 1 73.62 80 ASP A C 1
ATOM 622 O O . ASP A 1 80 ? -65.812 -8.719 -3.285 1 73.62 80 ASP A O 1
ATOM 626 N N . ILE A 1 81 ? -65.688 -10.992 -3.338 1 74.62 81 ILE A N 1
ATOM 627 C CA . ILE A 1 81 ? -65.938 -11.07 -1.908 1 74.62 81 ILE A CA 1
ATOM 628 C C . ILE A 1 81 ? -64.812 -10.477 -1.119 1 74.62 81 ILE A C 1
ATOM 630 O O . ILE A 1 81 ? -65 -9.68 -0.203 1 74.62 81 ILE A O 1
ATOM 634 N N . CYS A 1 82 ? -63.625 -10.867 -1.534 1 84.12 82 CYS A N 1
ATOM 635 C CA . CYS A 1 82 ? -62.438 -10.391 -0.844 1 84.12 82 CYS A CA 1
ATOM 636 C C . CYS A 1 82 ? -62.281 -8.883 -0.985 1 84.12 82 CYS A C 1
ATOM 638 O O . CYS A 1 82 ? -61.875 -8.195 -0.034 1 84.12 82 CYS A O 1
ATOM 640 N N . ARG A 1 83 ? -62.594 -8.289 -2.064 1 82.5 83 ARG A N 1
ATOM 641 C CA . ARG A 1 83 ? -62.531 -6.84 -2.27 1 82.5 83 ARG A CA 1
ATOM 642 C C . ARG A 1 83 ? -63.531 -6.121 -1.368 1 82.5 83 ARG A C 1
ATOM 644 O O . ARG A 1 83 ? -63.219 -5.062 -0.815 1 82.5 83 ARG A O 1
ATOM 651 N N . ALA A 1 84 ? -64.625 -6.73 -1.265 1 75.69 84 ALA A N 1
ATOM 652 C CA . ALA A 1 84 ? -65.688 -6.148 -0.409 1 75.69 84 ALA A CA 1
ATOM 653 C C . ALA A 1 84 ? -65.25 -6.168 1.056 1 75.69 84 ALA A C 1
ATOM 655 O O . ALA A 1 84 ? -65.562 -5.23 1.806 1 75.69 84 ALA A O 1
ATOM 656 N N . ILE A 1 85 ? -64.562 -7.246 1.366 1 81.19 85 ILE A N 1
ATOM 657 C CA . ILE A 1 85 ? -64.062 -7.363 2.725 1 81.19 85 ILE A CA 1
ATOM 658 C C . ILE A 1 85 ? -63.094 -6.238 3 1 81.19 85 ILE A C 1
ATOM 660 O O . ILE A 1 85 ? -63.125 -5.598 4.051 1 81.19 85 ILE A O 1
ATOM 664 N N . LEU A 1 86 ? -62.219 -5.91 2.064 1 86.25 86 LEU A N 1
ATOM 665 C CA . LEU A 1 86 ? -61.125 -4.941 2.246 1 86.25 86 LEU A CA 1
ATOM 666 C C . LEU A 1 86 ? -61.656 -3.514 2.174 1 86.25 86 LEU A C 1
ATOM 668 O O . LEU A 1 86 ? -60.969 -2.57 2.578 1 86.25 86 LEU A O 1
ATOM 672 N N . GLU A 1 87 ? -62.844 -3.336 1.701 1 77.88 87 GLU A N 1
ATOM 673 C CA . GLU A 1 87 ? -63.469 -2.014 1.663 1 77.88 87 GLU A CA 1
ATOM 674 C C . GLU A 1 87 ? -63.844 -1.543 3.062 1 77.88 87 GLU A C 1
ATOM 676 O O . GLU A 1 87 ? -63.969 -0.341 3.305 1 77.88 87 GLU A O 1
ATOM 681 N N . VAL A 1 88 ? -64.062 -2.588 3.908 1 73.5 88 VAL A N 1
ATOM 682 C CA . VAL A 1 88 ? -64.312 -2.26 5.312 1 73.5 88 VAL A CA 1
ATOM 683 C C . VAL A 1 88 ? -62.969 -1.987 6.004 1 73.5 88 VAL A C 1
ATOM 685 O O . VAL A 1 88 ? -62.219 -2.918 6.301 1 73.5 88 VAL A O 1
ATOM 688 N N . LYS A 1 89 ? -62.688 -0.814 6.352 1 77.38 89 LYS A N 1
ATOM 689 C CA . LYS A 1 89 ? -61.406 -0.352 6.859 1 77.38 89 LYS A CA 1
ATOM 690 C C . LYS A 1 89 ? -60.969 -1.149 8.086 1 77.38 89 LYS A C 1
ATOM 692 O O . LYS A 1 89 ? -59.812 -1.524 8.219 1 77.38 89 LYS A O 1
ATOM 697 N N . ALA A 1 90 ? -61.875 -1.382 8.977 1 75.75 90 ALA A N 1
ATOM 698 C CA . ALA A 1 90 ? -61.594 -2.121 10.195 1 75.75 90 ALA A CA 1
ATOM 699 C C . ALA A 1 90 ? -61.125 -3.541 9.875 1 75.75 90 ALA A C 1
ATOM 701 O O . ALA A 1 90 ? -60.188 -4.059 10.516 1 75.75 90 ALA A O 1
ATOM 702 N N . PHE A 1 91 ? -61.781 -4.129 8.914 1 81.62 91 PHE A N 1
ATOM 703 C CA . PHE A 1 91 ? -61.406 -5.473 8.508 1 81.62 91 PHE A CA 1
ATOM 704 C C . PHE A 1 91 ? -60.031 -5.461 7.828 1 81.62 91 PHE A C 1
ATOM 706 O O . PHE A 1 91 ? -59.188 -6.32 8.102 1 81.62 91 PHE A O 1
ATOM 713 N N . LYS A 1 92 ? -59.812 -4.492 6.973 1 85.25 92 LYS A N 1
ATOM 714 C CA . LYS A 1 92 ? -58.562 -4.387 6.262 1 85.25 92 LYS A CA 1
ATOM 715 C C . LYS A 1 92 ? -57.375 -4.281 7.234 1 85.25 92 LYS A C 1
ATOM 717 O O . LYS A 1 92 ? -56.406 -5.023 7.125 1 85.25 92 LYS A O 1
ATOM 722 N N . MET A 1 93 ? -57.438 -3.436 8.156 1 84.44 93 MET A N 1
ATOM 723 C CA . MET A 1 93 ? -56.375 -3.219 9.141 1 84.44 93 MET A CA 1
ATOM 724 C C . MET A 1 93 ? -56.188 -4.465 9.992 1 84.44 93 MET A C 1
ATOM 726 O O . MET A 1 93 ? -55.031 -4.859 10.25 1 84.44 93 MET A O 1
ATOM 730 N N . CYS A 1 94 ? -57.281 -4.988 10.391 1 84.5 94 CYS A N 1
ATOM 731 C CA . CYS A 1 94 ? -57.188 -6.164 11.25 1 84.5 94 CYS A CA 1
ATOM 732 C C . CYS A 1 94 ? -56.594 -7.348 10.5 1 84.5 94 CYS A C 1
ATOM 734 O O . CYS A 1 94 ? -55.75 -8.055 11.039 1 84.5 94 CYS A O 1
ATOM 736 N N . LEU A 1 95 ? -57.031 -7.582 9.281 1 89.69 95 LEU A N 1
ATOM 737 C CA . LEU A 1 95 ? -56.5 -8.68 8.477 1 89.69 95 LEU A CA 1
ATOM 738 C C . LEU A 1 95 ? -55.031 -8.508 8.227 1 89.69 95 LEU A C 1
ATOM 740 O O . LEU A 1 95 ? -54.25 -9.469 8.312 1 89.69 95 LEU A O 1
ATOM 744 N N . TRP A 1 96 ? -54.625 -7.277 7.898 1 91.25 96 TRP A N 1
ATOM 745 C CA . TRP A 1 96 ? -53.188 -7 7.688 1 91.25 96 TRP A CA 1
ATOM 746 C C . TRP A 1 96 ? -52.375 -7.309 8.945 1 91.25 96 TRP A C 1
ATOM 748 O O . TRP A 1 96 ? -51.312 -7.934 8.875 1 91.25 96 TRP A O 1
ATOM 758 N N . LYS A 1 97 ? -52.844 -6.977 10.07 1 89 97 LYS A N 1
ATOM 759 C CA . LYS A 1 97 ? -52.188 -7.238 11.336 1 89 97 LYS A CA 1
ATOM 760 C C . LYS A 1 97 ? -52.062 -8.734 11.594 1 89 97 LYS A C 1
ATOM 762 O O . LYS A 1 97 ? -51.062 -9.188 12.164 1 89 97 LYS A O 1
ATOM 767 N N . LEU A 1 98 ? -53.062 -9.43 11.242 1 90.31 98 LEU A N 1
ATOM 768 C CA . LEU A 1 98 ? -53 -10.875 11.422 1 90.31 98 LEU A CA 1
ATOM 769 C C . LEU A 1 98 ? -51.969 -11.508 10.523 1 90.31 98 LEU A C 1
ATOM 771 O O . LEU A 1 98 ? -51.281 -12.445 10.938 1 90.31 98 LEU A O 1
ATOM 775 N N . PHE A 1 99 ? -51.875 -10.992 9.312 1 92.12 99 PHE A N 1
ATOM 776 C CA . PHE A 1 99 ? -50.812 -11.477 8.43 1 92.12 99 PHE A CA 1
ATOM 777 C C . PHE A 1 99 ? -49.438 -11.141 9.008 1 92.12 99 PHE A C 1
ATOM 779 O O . PHE A 1 99 ? -48.531 -11.969 8.977 1 92.12 99 PHE A O 1
ATOM 786 N N . LEU A 1 100 ? -49.219 -9.945 9.516 1 93.75 100 LEU A N 1
ATOM 787 C CA . LEU A 1 100 ? -47.969 -9.531 10.141 1 93.75 100 LEU A CA 1
ATOM 788 C C . LEU A 1 100 ? -47.656 -10.414 11.344 1 93.75 100 LEU A C 1
ATOM 790 O O . LEU A 1 100 ? -46.469 -10.75 11.586 1 93.75 100 LEU A O 1
ATOM 794 N N . ALA A 1 101 ? -48.688 -10.766 12.086 1 91.12 101 ALA A N 1
ATOM 795 C CA . ALA A 1 101 ? -48.5 -11.633 13.242 1 91.12 101 ALA A CA 1
ATOM 796 C C . ALA A 1 101 ? -47.969 -13.008 12.82 1 91.12 101 ALA A C 1
ATOM 798 O O . ALA A 1 101 ? -47.156 -13.609 13.516 1 91.12 101 ALA A O 1
ATOM 799 N N . GLU A 1 102 ? -48.469 -13.453 11.742 1 90.88 102 GLU A N 1
ATOM 800 C CA . GLU A 1 102 ? -48 -14.727 11.219 1 90.88 102 GLU A CA 1
ATOM 801 C C . GLU A 1 102 ? -46.531 -14.648 10.828 1 90.88 102 GLU A C 1
ATOM 803 O O . GLU A 1 102 ? -45.75 -15.547 11.148 1 90.88 102 GLU A O 1
ATOM 808 N N . ILE A 1 103 ? -46.156 -13.609 10.125 1 94.5 103 ILE A N 1
ATOM 809 C CA . ILE A 1 103 ? -44.781 -13.398 9.734 1 94.5 103 ILE A CA 1
ATOM 810 C C . ILE A 1 103 ? -43.906 -13.305 10.984 1 94.5 103 ILE A C 1
ATOM 812 O O . ILE A 1 103 ? -42.812 -13.883 11.023 1 94.5 103 ILE A O 1
ATOM 816 N N . HIS A 1 104 ? -44.375 -12.625 11.953 1 94.12 104 HIS A N 1
ATOM 817 C CA . HIS A 1 104 ? -43.625 -12.445 13.203 1 94.12 104 HIS A CA 1
ATOM 818 C C . HIS A 1 104 ? -43.375 -13.789 13.883 1 94.12 104 HIS A C 1
ATOM 820 O O . HIS A 1 104 ? -42.25 -14.055 14.328 1 94.12 104 HIS A O 1
ATOM 826 N N . GLU A 1 105 ? -44.344 -14.602 13.945 1 91.69 105 GLU A N 1
ATOM 827 C CA . GLU A 1 105 ? -44.219 -15.891 14.609 1 91.69 105 GLU A CA 1
ATOM 828 C C . GLU A 1 105 ? -43.281 -16.812 13.859 1 91.69 105 GLU A C 1
ATOM 830 O O . GLU A 1 105 ? -42.5 -17.547 14.469 1 91.69 105 GLU A O 1
ATOM 835 N N . ASN A 1 106 ? -43.406 -16.812 12.602 1 92.5 106 ASN A N 1
ATOM 836 C CA . ASN A 1 106 ? -42.469 -17.609 11.789 1 92.5 106 ASN A CA 1
ATOM 837 C C . ASN A 1 106 ? -41.031 -17.172 11.992 1 92.5 106 ASN A C 1
ATOM 839 O O . ASN A 1 106 ? -40.125 -18 12.055 1 92.5 106 ASN A O 1
ATOM 843 N N . THR A 1 107 ? -40.844 -15.891 12.039 1 95.12 107 THR A N 1
ATOM 844 C CA . THR A 1 107 ? -39.5 -15.352 12.227 1 95.12 107 THR A CA 1
ATOM 845 C C . THR A 1 107 ? -38.969 -15.695 13.609 1 95.12 107 THR A C 1
ATOM 847 O O . THR A 1 107 ? -37.781 -16.031 13.758 1 95.12 107 THR A O 1
ATOM 850 N N . LYS A 1 108 ? -39.812 -15.57 14.586 1 93.19 108 LYS A N 1
ATOM 851 C CA . LYS A 1 108 ? -39.438 -15.938 15.945 1 93.19 108 LYS A CA 1
ATOM 852 C C . LYS A 1 108 ? -38.969 -17.391 16.016 1 93.19 108 LYS A C 1
ATOM 854 O O . LYS A 1 108 ? -38 -17.703 16.703 1 93.19 108 LYS A O 1
ATOM 859 N N . TYR A 1 109 ? -39.625 -18.188 15.281 1 93.5 109 TYR A N 1
ATOM 860 C CA . TYR A 1 109 ? -39.312 -19.609 15.234 1 93.5 109 TYR A CA 1
ATOM 861 C C . TYR A 1 109 ? -37.906 -19.812 14.664 1 93.5 109 TYR A C 1
ATOM 863 O O . TYR A 1 109 ? -37.156 -20.672 15.148 1 93.5 109 TYR A O 1
ATOM 871 N N . MET A 1 110 ? -37.531 -19.125 13.695 1 94.19 110 MET A N 1
ATOM 872 C CA . MET A 1 110 ? -36.25 -19.266 13.031 1 94.19 110 MET A CA 1
ATOM 873 C C . MET A 1 110 ? -35.125 -18.828 13.961 1 94.19 110 MET A C 1
ATOM 875 O O . MET A 1 110 ? -33.938 -19.188 13.734 1 94.19 110 MET A O 1
ATOM 879 N N . CYS A 1 111 ? -35.406 -18.078 14.977 1 94.38 111 CYS A N 1
ATOM 880 C CA . CYS A 1 111 ? -34.375 -17.562 15.898 1 94.38 111 CYS A CA 1
ATOM 881 C C . CYS A 1 111 ? -34 -18.609 16.922 1 94.38 111 CYS A C 1
ATOM 883 O O . CYS A 1 111 ? -33 -18.453 17.641 1 94.38 111 CYS A O 1
ATOM 885 N N . ILE A 1 112 ? -34.75 -19.672 16.953 1 92.25 112 ILE A N 1
ATOM 886 C CA . ILE A 1 112 ? -34.375 -20.781 17.844 1 92.25 112 ILE A CA 1
ATOM 887 C C . ILE A 1 112 ? -33.125 -21.453 17.344 1 92.25 112 ILE A C 1
ATOM 889 O O . ILE A 1 112 ? -32.938 -21.641 16.141 1 92.25 112 ILE A O 1
ATOM 893 N N . LYS A 1 113 ? -32.281 -21.812 18.266 1 88.81 113 LYS A N 1
ATOM 894 C CA . LYS A 1 113 ? -30.969 -22.359 17.938 1 88.81 113 LYS A CA 1
ATOM 895 C C . LYS A 1 113 ? -31.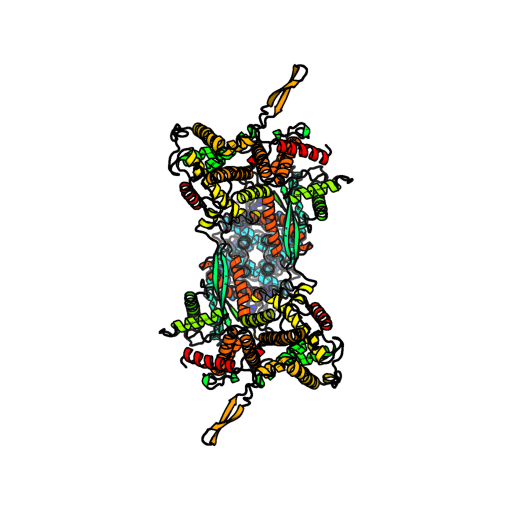094 -23.609 17.047 1 88.81 113 LYS A C 1
ATOM 897 O O . LYS A 1 113 ? -31.875 -24.516 17.359 1 88.81 113 LYS A O 1
ATOM 902 N N . GLY A 1 114 ? -30.422 -23.578 15.922 1 87.81 114 GLY A N 1
ATOM 903 C CA . GLY A 1 114 ? -30.328 -24.766 15.078 1 87.81 114 GLY A CA 1
ATOM 904 C C . GLY A 1 114 ? -31.391 -24.812 14.008 1 87.81 114 GLY A C 1
ATOM 905 O O . GLY A 1 114 ? -31.344 -25.656 13.109 1 87.81 114 GLY A O 1
ATOM 906 N N . HIS A 1 115 ? -32.344 -23.922 14.016 1 92 115 HIS A N 1
ATOM 907 C CA . HIS A 1 115 ? -33.469 -23.984 13.078 1 92 115 HIS A CA 1
ATOM 908 C C . HIS A 1 115 ? -33.156 -23.266 11.773 1 92 115 HIS A C 1
ATOM 910 O O . HIS A 1 115 ? -33.656 -23.641 10.719 1 92 115 HIS A O 1
ATOM 916 N N . SER A 1 116 ? -32.312 -22.297 11.883 1 96.38 116 SER A N 1
ATOM 917 C CA . SER A 1 116 ? -31.984 -21.516 10.688 1 96.38 116 SER A CA 1
ATOM 918 C C . SER A 1 116 ? -30.641 -21.922 10.102 1 96.38 116 SER A C 1
ATOM 920 O O . SER A 1 116 ? -29.688 -22.219 10.836 1 96.38 116 SER A O 1
ATOM 922 N N . TYR A 1 117 ? -30.531 -21.922 8.766 1 95.88 117 TYR A N 1
ATOM 923 C CA . TYR A 1 117 ? -29.297 -22.094 8.008 1 95.88 117 TYR A CA 1
ATOM 924 C C . TYR A 1 117 ? -28.234 -21.078 8.43 1 95.88 117 TYR A C 1
ATOM 926 O O . TYR A 1 117 ? -27.047 -21.359 8.383 1 95.88 117 TYR A O 1
ATOM 934 N N . LEU A 1 118 ? -28.641 -19.953 8.984 1 97.38 118 LEU A N 1
ATOM 935 C CA . LEU A 1 118 ? -27.781 -18.812 9.289 1 97.38 118 LEU A CA 1
ATOM 936 C C . LEU A 1 118 ? -27.141 -18.969 10.664 1 97.38 118 LEU A C 1
ATOM 938 O O . LEU A 1 118 ? -26.234 -18.219 11.023 1 97.38 118 LEU A O 1
ATOM 942 N N . SER A 1 119 ? -27.531 -20 11.422 1 96.06 119 SER A N 1
ATOM 943 C CA . SER A 1 119 ? -27.047 -20.156 12.797 1 96.06 119 SER A CA 1
ATOM 944 C C . SER A 1 119 ? -25.734 -20.922 12.828 1 96.06 119 SER A C 1
ATOM 946 O O . SER A 1 119 ? -25.031 -20.906 13.844 1 96.06 119 SER A O 1
ATOM 948 N N . GLN A 1 120 ? -25.375 -21.641 11.805 1 95.38 120 GLN A N 1
ATOM 949 C CA . GLN A 1 120 ? -24.141 -22.406 11.742 1 95.38 120 GLN A CA 1
ATOM 950 C C . GLN A 1 120 ? -22.953 -21.5 11.398 1 95.38 120 GLN A C 1
ATOM 952 O O . GLN A 1 120 ? -22.906 -20.922 10.312 1 95.38 120 GLN A O 1
ATOM 957 N N . LEU A 1 121 ? -22 -21.484 12.297 1 95.5 121 LEU A N 1
ATOM 958 C CA . LEU A 1 121 ? -20.953 -20.484 12.133 1 95.5 121 LEU A CA 1
ATOM 959 C C . LEU A 1 121 ? -19.578 -21.141 12.125 1 95.5 121 LEU A C 1
ATOM 961 O O . LEU A 1 121 ? -18.547 -20.453 12.156 1 95.5 121 LEU A O 1
ATOM 965 N N . ASP A 1 122 ? -19.453 -22.453 12.125 1 94.25 122 ASP A N 1
ATOM 966 C CA . ASP A 1 122 ? -18.172 -23.141 12.125 1 94.25 122 ASP A CA 1
ATOM 967 C C . ASP A 1 122 ? -17.5 -23.047 10.758 1 94.25 122 ASP A C 1
ATOM 969 O O . ASP A 1 122 ? -18.094 -22.547 9.797 1 94.25 122 ASP A O 1
ATOM 973 N N . PHE A 1 123 ? -16.281 -23.5 10.68 1 95.69 123 PHE A N 1
ATOM 974 C CA . PHE A 1 123 ? -15.469 -23.344 9.484 1 95.69 123 PHE A CA 1
ATOM 975 C C . PHE A 1 123 ? -16.125 -24.031 8.289 1 95.69 123 PHE A C 1
ATOM 977 O O . PHE A 1 123 ? -16.219 -23.438 7.207 1 95.69 123 PHE A O 1
ATOM 984 N N . GLU A 1 124 ? -16.578 -25.188 8.461 1 94.94 124 GLU A N 1
ATOM 985 C CA . GLU A 1 124 ? -17.188 -25.938 7.367 1 94.94 124 GLU A CA 1
ATOM 986 C C . GLU A 1 124 ? -18.438 -25.25 6.84 1 94.94 124 GLU A C 1
ATOM 988 O O . GLU A 1 124 ? -18.703 -25.25 5.637 1 94.94 124 GLU A O 1
ATOM 993 N N . ALA A 1 125 ? -19.203 -24.703 7.766 1 96.19 125 ALA A N 1
ATOM 994 C CA . ALA A 1 125 ? -20.406 -23.969 7.383 1 96.19 125 ALA A CA 1
ATOM 995 C C . ALA A 1 125 ? -20.062 -22.75 6.547 1 96.19 125 ALA A C 1
ATOM 997 O O . ALA A 1 125 ? -20.734 -22.453 5.547 1 96.19 125 ALA A O 1
ATOM 998 N N . LEU A 1 126 ? -19.062 -22.047 6.926 1 97.38 126 LEU A N 1
ATOM 999 C CA . LEU A 1 126 ? -18.656 -20.844 6.191 1 97.38 126 LEU A CA 1
ATOM 1000 C C . LEU A 1 126 ? -18.078 -21.219 4.828 1 97.38 126 LEU A C 1
ATOM 1002 O O . LEU A 1 126 ? -18.359 -20.547 3.832 1 97.38 126 LEU A O 1
ATOM 1006 N N . ARG A 1 127 ? -17.328 -22.25 4.77 1 95.81 127 ARG A N 1
ATOM 1007 C CA . ARG A 1 127 ? -16.672 -22.719 3.553 1 95.81 127 ARG A CA 1
ATOM 1008 C C . ARG A 1 127 ? -17.688 -23.203 2.533 1 95.81 127 ARG A C 1
ATOM 1010 O O . ARG A 1 127 ? -17.5 -23.047 1.326 1 95.81 127 ARG A O 1
ATOM 1017 N N . SER A 1 128 ? -18.797 -23.781 2.996 1 96.19 128 SER A N 1
ATOM 1018 C CA . SER A 1 128 ? -19.797 -24.391 2.117 1 96.19 128 SER A CA 1
ATOM 1019 C C . SER A 1 128 ? -21 -23.484 1.953 1 96.19 128 SER A C 1
ATOM 1021 O O . SER A 1 128 ? -22.094 -23.938 1.605 1 96.19 128 SER A O 1
ATOM 1023 N N . PHE A 1 129 ? -20.891 -22.219 2.264 1 97.44 129 PHE A N 1
ATOM 1024 C CA . PHE A 1 129 ? -21.969 -21.25 2.217 1 97.44 129 PHE A CA 1
ATOM 1025 C C . PHE A 1 129 ? -22.609 -21.203 0.832 1 97.44 129 PHE A C 1
ATOM 1027 O O . PHE A 1 129 ? -21.906 -21.219 -0.18 1 97.44 129 PHE A O 1
ATOM 1034 N N . GLN A 1 130 ? -23.938 -21.172 0.763 1 96 130 GLN A N 1
ATOM 1035 C CA . GLN A 1 130 ? -24.688 -21.078 -0.49 1 96 130 GLN A CA 1
ATOM 1036 C C . GLN A 1 130 ? -25.891 -20.156 -0.349 1 96 130 GLN A C 1
ATOM 1038 O O . GLN A 1 130 ? -26.703 -20.328 0.567 1 96 130 GLN A O 1
ATOM 1043 N N . TRP A 1 131 ? -26.047 -19.234 -1.308 1 96.44 131 TRP A N 1
ATOM 1044 C CA . TRP A 1 131 ? -27.203 -18.344 -1.316 1 96.44 131 TRP A CA 1
ATOM 1045 C C . TRP A 1 131 ? -28.5 -19.125 -1.536 1 96.44 131 TRP A C 1
ATOM 1047 O O . TRP A 1 131 ? -29.547 -18.781 -0.989 1 96.44 131 TRP A O 1
ATOM 1057 N N . GLU A 1 132 ? -28.406 -20.203 -2.252 1 91.44 132 GLU A N 1
ATOM 1058 C CA . GLU A 1 132 ? -29.562 -21.031 -2.604 1 91.44 132 GLU A CA 1
ATOM 1059 C C . GLU A 1 132 ? -30.203 -21.625 -1.359 1 91.44 132 GLU A C 1
ATOM 1061 O O . GLU A 1 132 ? -31.438 -21.75 -1.288 1 91.44 132 GLU A O 1
ATOM 1066 N N . LYS A 1 133 ? -29.406 -21.969 -0.469 1 93.88 133 LYS A N 1
ATOM 1067 C CA . LYS A 1 133 ? -29.922 -22.578 0.752 1 93.88 133 LYS A CA 1
ATOM 1068 C C . LYS A 1 133 ? -30.719 -21.578 1.573 1 93.88 133 LYS A C 1
ATOM 1070 O O . LYS A 1 133 ? -31.672 -21.953 2.271 1 93.88 133 LYS A O 1
ATOM 1075 N N . ILE A 1 134 ? -30.406 -20.312 1.489 1 96.44 134 ILE A N 1
ATOM 1076 C CA . ILE A 1 134 ? -31.156 -19.266 2.172 1 96.44 134 ILE A CA 1
ATOM 1077 C C . ILE A 1 134 ? -32.531 -19.109 1.533 1 96.44 134 ILE A C 1
ATOM 1079 O O . ILE A 1 134 ? -33.531 -19.047 2.234 1 96.44 134 ILE A O 1
ATOM 1083 N N . ILE A 1 135 ? -32.531 -19.094 0.193 1 93.69 135 ILE A N 1
ATOM 1084 C CA . ILE A 1 135 ? -33.781 -18.953 -0.529 1 93.69 135 ILE A CA 1
ATOM 1085 C C . ILE A 1 135 ? -34.688 -20.156 -0.242 1 93.69 135 ILE A C 1
ATOM 1087 O O . ILE A 1 135 ? -35.906 -20.016 -0.072 1 93.69 135 ILE A O 1
ATOM 1091 N N . GLU A 1 136 ? -34.094 -21.297 -0.118 1 91.5 136 GLU A N 1
ATOM 1092 C CA . GLU A 1 136 ? -34.844 -22.5 0.233 1 91.5 136 GLU A CA 1
ATOM 1093 C C . GLU A 1 136 ? -35.469 -22.359 1.615 1 91.5 136 GLU A C 1
ATOM 1095 O O . GLU A 1 136 ? -36.656 -22.688 1.798 1 91.5 136 GLU A O 1
ATOM 1100 N N . GLU A 1 137 ? -34.688 -21.906 2.527 1 93.81 137 GLU A N 1
ATOM 1101 C CA . GLU A 1 137 ? -35.188 -21.688 3.873 1 93.81 137 GLU A CA 1
ATOM 1102 C C . GLU A 1 137 ? -36.344 -20.688 3.863 1 93.81 137 GLU A C 1
ATOM 1104 O O . GLU A 1 137 ? -37.375 -20.906 4.496 1 93.81 137 GLU A O 1
ATOM 1109 N N . MET A 1 138 ? -36.25 -19.594 3.145 1 94.38 138 MET A N 1
ATOM 1110 C CA . MET A 1 138 ? -37.281 -18.578 3.074 1 94.38 138 MET A CA 1
ATOM 1111 C C . MET A 1 138 ? -38.562 -19.141 2.438 1 94.38 138 MET A C 1
ATOM 1113 O O . MET A 1 138 ? -39.656 -18.891 2.914 1 94.38 138 MET A O 1
ATOM 1117 N N . TYR A 1 139 ? -38.344 -19.891 1.408 1 90.5 139 TYR A N 1
ATOM 1118 C CA . TYR A 1 139 ? -39.469 -20.453 0.674 1 90.5 139 TYR A CA 1
ATOM 1119 C C . TYR A 1 139 ? -40.281 -21.391 1.555 1 90.5 139 TYR A C 1
ATOM 1121 O O . TYR A 1 139 ? -41.531 -21.391 1.493 1 90.5 139 TYR A O 1
ATOM 1129 N N . VAL A 1 140 ? -39.656 -22.078 2.457 1 88.69 140 VAL A N 1
ATOM 1130 C CA . VAL A 1 140 ? -40.312 -23.094 3.264 1 88.69 140 VAL A CA 1
ATOM 1131 C C . VAL A 1 140 ? -40.844 -22.469 4.555 1 88.69 140 VAL A C 1
ATOM 1133 O O . VAL A 1 140 ? -41.969 -22.719 4.953 1 88.69 140 VAL A O 1
ATOM 1136 N N . GLN A 1 141 ? -40.031 -21.625 5.172 1 90 141 GLN A N 1
ATOM 1137 C CA . GLN A 1 141 ? -40.344 -21.203 6.531 1 90 141 GLN A CA 1
ATOM 1138 C C . GLN A 1 141 ? -40.844 -19.766 6.562 1 90 141 GLN A C 1
ATOM 1140 O O . GLN A 1 141 ? -41.5 -19.344 7.508 1 90 141 GLN A O 1
ATOM 1145 N N . GLN A 1 142 ? -40.469 -18.969 5.602 1 93.06 142 GLN A N 1
ATOM 1146 C CA . GLN A 1 142 ? -40.812 -17.547 5.566 1 93.06 142 GLN A CA 1
ATOM 1147 C C . GLN A 1 142 ? -41.375 -17.141 4.203 1 93.06 142 GLN A C 1
ATOM 1149 O O . GLN A 1 142 ? -40.906 -16.172 3.604 1 93.06 142 GLN A O 1
ATOM 1154 N N . ARG A 1 143 ? -42.312 -17.797 3.801 1 90.19 143 ARG A N 1
ATOM 1155 C CA . ARG A 1 143 ? -42.812 -17.656 2.438 1 90.19 143 ARG A CA 1
ATOM 1156 C C . ARG A 1 143 ? -43.438 -16.266 2.225 1 90.19 143 ARG A C 1
ATOM 1158 O O . ARG A 1 143 ? -43.25 -15.664 1.171 1 90.19 143 ARG A O 1
ATOM 1165 N N . GLN A 1 144 ? -44.188 -15.758 3.109 1 92.12 144 GLN A N 1
ATOM 1166 C CA . GLN A 1 144 ? -44.844 -14.461 2.979 1 92.12 144 GLN A CA 1
ATOM 1167 C C . GLN A 1 144 ? -43.812 -13.344 2.838 1 92.12 144 GLN A C 1
ATOM 1169 O O . GLN A 1 144 ? -43.969 -12.445 2.004 1 92.12 144 GLN A O 1
ATOM 1174 N N . LEU A 1 145 ? -42.75 -13.438 3.67 1 95.06 145 LEU A N 1
ATOM 1175 C CA . LEU A 1 145 ? -41.688 -12.453 3.57 1 95.06 145 LEU A CA 1
ATOM 1176 C C . LEU A 1 145 ? -41.031 -12.492 2.191 1 95.06 145 LEU A C 1
ATOM 1178 O O . LEU A 1 145 ? -40.781 -11.453 1.578 1 95.06 145 LEU A O 1
ATOM 1182 N N . LEU A 1 146 ? -40.719 -13.688 1.763 1 94.75 146 LEU A N 1
ATOM 1183 C CA . LEU A 1 146 ? -40.125 -13.875 0.452 1 94.75 146 LEU A CA 1
ATOM 1184 C C . LEU A 1 146 ? -41 -13.266 -0.645 1 94.75 146 LEU A C 1
ATOM 1186 O O . LEU A 1 146 ? -40.469 -12.555 -1.52 1 94.75 146 LEU A O 1
ATOM 1190 N N . GLN A 1 147 ? -42.312 -13.508 -0.563 1 92.94 147 GLN A N 1
ATOM 1191 C CA . GLN A 1 147 ? -43.25 -13.008 -1.568 1 92.94 147 GLN A CA 1
ATOM 1192 C C . GLN A 1 147 ? -43.281 -11.484 -1.574 1 92.94 147 GLN A C 1
ATOM 1194 O O . GLN A 1 147 ? -43.375 -10.867 -2.637 1 92.94 147 GLN A O 1
ATOM 1199 N N . VAL A 1 148 ? -43.188 -10.898 -0.413 1 95.19 148 VAL A N 1
ATOM 1200 C CA . VAL A 1 148 ? -43.188 -9.445 -0.32 1 95.19 148 VAL A CA 1
ATOM 1201 C C . VAL A 1 148 ? -41.938 -8.875 -0.99 1 95.19 148 VAL A C 1
ATOM 1203 O O . VAL A 1 148 ? -42.031 -7.969 -1.821 1 95.19 148 VAL A O 1
ATOM 1206 N N . LEU A 1 149 ? -40.75 -9.414 -0.633 1 96.06 149 LEU A N 1
ATOM 1207 C CA . LEU A 1 149 ? -39.5 -8.922 -1.183 1 96.06 149 LEU A CA 1
ATOM 1208 C C . LEU A 1 149 ? -39.469 -9.086 -2.699 1 96.06 149 LEU A C 1
ATOM 1210 O O . LEU A 1 149 ? -39.062 -8.172 -3.42 1 96.06 149 LEU A O 1
ATOM 1214 N N . LEU A 1 150 ? -39.969 -10.195 -3.168 1 93.5 150 LEU A N 1
ATOM 1215 C CA . LEU A 1 150 ? -39.969 -10.469 -4.602 1 93.5 150 LEU A CA 1
ATOM 1216 C C . LEU A 1 150 ? -40.938 -9.547 -5.332 1 93.5 150 LEU A C 1
ATOM 1218 O O . LEU A 1 150 ? -40.656 -9.094 -6.445 1 93.5 150 LEU A O 1
ATOM 1222 N N . ASN A 1 151 ? -42.031 -9.352 -4.676 1 92.88 151 ASN A N 1
ATOM 1223 C CA . ASN A 1 151 ? -43.062 -8.477 -5.258 1 92.88 151 ASN A CA 1
ATOM 1224 C C . ASN A 1 151 ? -42.531 -7.055 -5.438 1 92.88 151 ASN A C 1
ATOM 1226 O O . ASN A 1 151 ? -42.906 -6.363 -6.379 1 92.88 151 ASN A O 1
ATOM 1230 N N . VAL A 1 152 ? -41.719 -6.637 -4.543 1 95.06 152 VAL A N 1
ATOM 1231 C CA . VAL A 1 152 ? -41.188 -5.277 -4.57 1 95.06 152 VAL A CA 1
ATOM 1232 C C . VAL A 1 152 ? -40.062 -5.18 -5.602 1 95.06 152 VAL A C 1
ATOM 1234 O O . VAL A 1 152 ? -40 -4.223 -6.379 1 95.06 152 VAL A O 1
ATOM 1237 N N . CYS A 1 153 ? -39.188 -6.105 -5.684 1 94.44 153 CYS A N 1
ATOM 1238 C CA . CYS A 1 153 ? -37.969 -5.949 -6.48 1 94.44 153 CYS A CA 1
ATOM 1239 C C . CYS A 1 153 ? -38.219 -6.418 -7.914 1 94.44 153 CYS A C 1
ATOM 1241 O O . CYS A 1 153 ? -37.375 -6.176 -8.789 1 94.44 153 CYS A O 1
ATOM 1243 N N . THR A 1 154 ? -39.406 -7.027 -8.234 1 92.38 154 THR A N 1
ATOM 1244 C CA . THR A 1 154 ? -39.625 -7.582 -9.562 1 92.38 154 THR A CA 1
ATOM 1245 C C . THR A 1 154 ? -40.781 -6.887 -10.25 1 92.38 154 THR A C 1
ATOM 1247 O O . THR A 1 154 ? -41.906 -6.941 -9.766 1 92.38 154 THR A O 1
ATOM 1250 N N . SER A 1 155 ? -40.5 -6.301 -11.305 1 90.69 155 SER A N 1
ATOM 1251 C CA . SER A 1 155 ? -41.562 -5.711 -12.109 1 90.69 155 SER A CA 1
ATOM 1252 C C . SER A 1 155 ? -42.281 -6.773 -12.938 1 90.69 155 SER A C 1
ATOM 1254 O O . SER A 1 155 ? -41.75 -7.879 -13.117 1 90.69 155 SER A O 1
ATOM 1256 N N . THR A 1 156 ? -43.406 -6.371 -13.484 1 84.75 156 THR A N 1
ATOM 1257 C CA . THR A 1 156 ? -44.219 -7.305 -14.266 1 84.75 156 THR A CA 1
ATOM 1258 C C . THR A 1 156 ? -43.469 -7.754 -15.516 1 84.75 156 THR A C 1
ATOM 1260 O O . THR A 1 156 ? -43.562 -8.914 -15.914 1 84.75 156 THR A O 1
ATOM 1263 N N . ASN A 1 157 ? -42.625 -6.891 -16.031 1 84.25 157 ASN A N 1
ATOM 1264 C CA . ASN A 1 157 ? -41.906 -7.184 -17.25 1 84.25 157 ASN A CA 1
ATOM 1265 C C . ASN A 1 157 ? -40.719 -8.117 -16.984 1 84.25 157 ASN A C 1
ATOM 1267 O O . ASN A 1 157 ? -40.219 -8.758 -17.906 1 84.25 157 ASN A O 1
ATOM 1271 N N . LYS A 1 158 ? -40.344 -8.203 -15.719 1 87.44 158 LYS A N 1
ATOM 1272 C CA . LYS A 1 158 ? -39.156 -9 -15.391 1 87.44 158 LYS A CA 1
ATOM 1273 C C . LYS A 1 158 ? -39.562 -10.32 -14.734 1 87.44 158 LYS A C 1
ATOM 1275 O O . LYS A 1 158 ? -38.688 -11.094 -14.32 1 87.44 158 LYS A O 1
ATOM 1280 N N . SER A 1 159 ? -40.812 -10.633 -14.688 1 84.62 159 SER A N 1
ATOM 1281 C CA . SER A 1 159 ? -41.281 -11.789 -13.945 1 84.62 159 SER A CA 1
ATOM 1282 C C . SER A 1 159 ? -40.844 -13.094 -14.586 1 84.62 159 SER A C 1
ATOM 1284 O O . SER A 1 159 ? -40.75 -14.125 -13.922 1 84.62 159 SER A O 1
ATOM 1286 N N . GLU A 1 160 ? -40.469 -13.023 -15.914 1 80.44 160 GLU A N 1
ATOM 1287 C CA . GLU A 1 160 ? -40.062 -14.242 -16.594 1 80.44 160 GLU A CA 1
ATOM 1288 C C . GLU A 1 160 ? -38.594 -14.195 -16.969 1 80.44 160 GLU A C 1
ATOM 1290 O O . GLU A 1 160 ? -38.094 -15.086 -17.656 1 80.44 160 GLU A O 1
ATOM 1295 N N . ASP A 1 161 ? -37.875 -13.242 -16.469 1 84.94 161 ASP A N 1
ATOM 1296 C CA . ASP A 1 161 ? -36.469 -13.031 -16.812 1 84.94 161 ASP A CA 1
ATOM 1297 C C . ASP A 1 161 ? -35.562 -13.828 -15.875 1 84.94 161 ASP A C 1
ATOM 1299 O O . ASP A 1 161 ? -35.375 -13.461 -14.719 1 84.94 161 ASP A O 1
ATOM 1303 N N . ASP A 1 162 ? -34.938 -14.812 -16.375 1 82.06 162 ASP A N 1
ATOM 1304 C CA . ASP A 1 162 ? -34.062 -15.672 -15.594 1 82.06 162 ASP A CA 1
ATOM 1305 C C . ASP A 1 162 ? -32.844 -14.898 -15.07 1 82.06 162 ASP A C 1
ATOM 1307 O O . ASP A 1 162 ? -32.375 -15.164 -13.961 1 82.06 162 ASP A O 1
ATOM 1311 N N . GLU A 1 163 ? -32.375 -14.031 -15.836 1 85.88 163 GLU A N 1
ATOM 1312 C CA . GLU A 1 163 ? -31.219 -13.234 -15.414 1 85.88 163 GLU A CA 1
ATOM 1313 C C . GLU A 1 163 ? -31.562 -12.367 -14.203 1 85.88 163 GLU A C 1
ATOM 1315 O O . GLU A 1 163 ? -30.734 -12.188 -13.312 1 85.88 163 GLU A O 1
ATOM 1320 N N . HIS A 1 164 ? -32.75 -11.93 -14.227 1 90.94 164 HIS A N 1
ATOM 1321 C CA . HIS A 1 164 ? -33.219 -11.133 -13.102 1 90.94 164 HIS A CA 1
ATOM 1322 C C . HIS A 1 164 ? -33.188 -11.922 -11.805 1 90.94 164 HIS A C 1
ATOM 1324 O O . HIS A 1 164 ? -32.688 -11.438 -10.789 1 90.94 164 HIS A O 1
ATOM 1330 N N . TYR A 1 165 ? -33.562 -13.117 -11.875 1 89.38 165 TYR A N 1
ATOM 1331 C CA . TYR A 1 165 ? -33.656 -13.914 -10.656 1 89.38 165 TYR A CA 1
ATOM 1332 C C . TYR A 1 165 ? -32.281 -14.367 -10.188 1 89.38 165 TYR A C 1
ATOM 1334 O O . TYR A 1 165 ? -32.094 -14.633 -9 1 89.38 165 TYR A O 1
ATOM 1342 N N . MET A 1 166 ? -31.375 -14.398 -11.109 1 88.38 166 MET A N 1
ATOM 1343 C CA . MET A 1 166 ? -30 -14.703 -10.711 1 88.38 166 MET A CA 1
ATOM 1344 C C . MET A 1 166 ? -29.453 -13.625 -9.781 1 88.38 166 MET A C 1
ATOM 1346 O O . MET A 1 166 ? -28.734 -13.93 -8.82 1 88.38 166 MET A O 1
ATOM 1350 N N . HIS A 1 167 ? -29.812 -12.469 -10.039 1 91.62 167 HIS A N 1
ATOM 1351 C CA . HIS A 1 167 ? -29.391 -11.352 -9.203 1 91.62 167 HIS A CA 1
ATOM 1352 C C . HIS A 1 167 ? -30.203 -11.297 -7.914 1 91.62 167 HIS A C 1
ATOM 1354 O O . HIS A 1 167 ? -29.656 -11.047 -6.836 1 91.62 167 HIS A O 1
ATOM 1360 N N . VAL A 1 168 ? -31.406 -11.609 -7.996 1 94.5 168 VAL A N 1
ATOM 1361 C CA . VAL A 1 168 ? -32.344 -11.477 -6.879 1 94.5 168 VAL A CA 1
ATOM 1362 C C . VAL A 1 168 ? -31.984 -12.484 -5.785 1 94.5 168 VAL A C 1
ATOM 1364 O O . VAL A 1 168 ? -32.156 -12.195 -4.598 1 94.5 168 VAL A O 1
ATOM 1367 N N . VAL A 1 169 ? -31.438 -13.633 -6.195 1 93.88 169 VAL A N 1
ATOM 1368 C CA . VAL A 1 169 ? -31.094 -14.688 -5.242 1 93.88 169 VAL A CA 1
ATOM 1369 C C . VAL A 1 169 ? -30.125 -14.148 -4.207 1 93.88 169 VAL A C 1
ATOM 1371 O O . VAL A 1 169 ? -30.328 -14.297 -3.002 1 93.88 169 VAL A O 1
ATOM 1374 N N . LYS A 1 170 ? -29.156 -13.484 -4.664 1 96.12 170 LYS A N 1
ATOM 1375 C CA . LYS A 1 170 ? -28.109 -12.984 -3.775 1 96.12 170 LYS A CA 1
ATOM 1376 C C . LYS A 1 170 ? -28.578 -11.766 -2.992 1 96.12 170 LYS A C 1
ATOM 1378 O O . LYS A 1 170 ? -28.281 -11.625 -1.806 1 96.12 170 LYS A O 1
ATOM 1383 N N . GLU A 1 171 ? -29.328 -10.867 -3.621 1 97.31 171 GLU A N 1
ATOM 1384 C CA . GLU A 1 171 ? -29.797 -9.648 -2.982 1 97.31 171 GLU A CA 1
ATOM 1385 C C . GLU A 1 171 ? -30.812 -9.961 -1.878 1 97.31 171 GLU A C 1
ATOM 1387 O O . GLU A 1 171 ? -30.688 -9.453 -0.763 1 97.31 171 GLU A O 1
ATOM 1392 N N . VAL A 1 172 ? -31.703 -10.836 -2.184 1 96.81 172 VAL A N 1
ATOM 1393 C CA . VAL A 1 172 ? -32.719 -11.234 -1.208 1 96.81 172 VAL A CA 1
ATOM 1394 C C . VAL A 1 172 ? -32.062 -12.031 -0.085 1 96.81 172 VAL A C 1
ATOM 1396 O O . VAL A 1 172 ? -32.438 -11.891 1.084 1 96.81 172 VAL A O 1
ATOM 1399 N N . GLY A 1 173 ? -31.125 -12.891 -0.525 1 97.12 173 GLY A N 1
ATOM 1400 C CA . GLY A 1 173 ? -30.391 -13.617 0.49 1 97.12 173 GLY A CA 1
ATOM 1401 C C . GLY A 1 173 ? -29.688 -12.711 1.479 1 97.12 173 GLY A C 1
ATOM 1402 O O . GLY A 1 173 ? -29.703 -12.961 2.686 1 97.12 173 GLY A O 1
ATOM 1403 N N . LEU A 1 174 ? -29.062 -11.656 1.002 1 98.06 174 LEU A N 1
ATOM 1404 C CA . LEU A 1 174 ? -28.391 -10.688 1.855 1 98.06 174 LEU A CA 1
ATOM 1405 C C . LEU A 1 174 ? -29.375 -10 2.787 1 98.06 174 LEU A C 1
ATOM 1407 O O . LEU A 1 174 ? -29.109 -9.859 3.984 1 98.06 174 LEU A O 1
ATOM 1411 N N . MET A 1 175 ? -30.5 -9.578 2.252 1 97.94 175 MET A N 1
ATOM 1412 C CA . MET A 1 175 ? -31.516 -8.875 3.041 1 97.94 175 MET A CA 1
ATOM 1413 C C . MET A 1 175 ? -32.031 -9.75 4.18 1 97.94 175 MET A C 1
ATOM 1415 O O . MET A 1 175 ? -32.156 -9.281 5.312 1 97.94 175 MET A O 1
ATOM 1419 N N . TYR A 1 176 ? -32.281 -10.984 3.76 1 97.75 176 TYR A N 1
ATOM 1420 C CA . TYR A 1 176 ? -32.688 -11.922 4.789 1 97.75 176 TYR A CA 1
ATOM 1421 C C . TYR A 1 176 ? -31.641 -12.031 5.891 1 97.75 176 TYR A C 1
ATOM 1423 O O . TYR A 1 176 ? -31.984 -12.023 7.078 1 97.75 176 TYR A O 1
ATOM 1431 N N . GLY A 1 177 ? -30.406 -12.133 5.473 1 97.88 177 GLY A N 1
ATOM 1432 C CA . GLY A 1 177 ? -29.312 -12.195 6.445 1 97.88 177 GLY A CA 1
ATOM 1433 C C . GLY A 1 177 ? -29.266 -10.992 7.363 1 97.88 177 GLY A C 1
ATOM 1434 O O . GLY A 1 177 ? -29.031 -11.125 8.562 1 97.88 177 GLY A O 1
ATOM 1435 N N . ILE A 1 178 ? -29.5 -9.828 6.848 1 98.12 178 ILE A N 1
ATOM 1436 C CA . ILE A 1 178 ? -29.453 -8.594 7.625 1 98.12 178 ILE A CA 1
ATOM 1437 C C . ILE A 1 178 ? -30.625 -8.555 8.602 1 98.12 178 ILE A C 1
ATOM 1439 O O . ILE A 1 178 ? -30.438 -8.266 9.789 1 98.12 178 ILE A O 1
ATOM 1443 N N . LEU A 1 179 ? -31.828 -8.898 8.125 1 97.5 179 LEU A N 1
ATOM 1444 C CA . LEU A 1 179 ? -33.031 -8.859 8.938 1 97.5 179 LEU A CA 1
ATOM 1445 C C . LEU A 1 179 ? -32.938 -9.836 10.102 1 97.5 179 LEU A C 1
ATOM 1447 O O . LEU A 1 179 ? -33.219 -9.477 11.242 1 97.5 179 LEU A O 1
ATOM 1451 N N . MET A 1 180 ? -32.531 -11.008 9.75 1 97 180 MET A N 1
ATOM 1452 C CA . MET A 1 180 ? -32.469 -12.055 10.766 1 97 180 MET A CA 1
ATOM 1453 C C . MET A 1 180 ? -31.422 -11.758 11.812 1 97 180 MET A C 1
ATOM 1455 O O . MET A 1 180 ? -31.625 -11.992 13 1 97 180 MET A O 1
ATOM 1459 N N . LYS A 1 181 ? -30.312 -11.258 11.383 1 96.88 181 LYS A N 1
ATOM 1460 C CA . LYS A 1 181 ? -29.25 -10.922 12.328 1 96.88 181 LYS A CA 1
ATOM 1461 C C . LYS A 1 181 ? -29.688 -9.812 13.273 1 96.88 181 LYS A C 1
ATOM 1463 O O . LYS A 1 181 ? -29.359 -9.828 14.461 1 96.88 181 LYS A O 1
ATOM 1468 N N . ARG A 1 182 ? -30.328 -8.812 12.742 1 95.38 182 ARG A N 1
ATOM 1469 C CA . ARG A 1 182 ? -30.828 -7.707 13.562 1 95.38 182 ARG A CA 1
ATOM 1470 C C . ARG A 1 182 ? -31.766 -8.203 14.648 1 95.38 182 ARG A C 1
ATOM 1472 O O . ARG A 1 182 ? -31.703 -7.742 15.789 1 95.38 182 ARG A O 1
ATOM 1479 N N . ARG A 1 183 ? -32.656 -9.133 14.273 1 95.31 183 ARG A N 1
ATOM 1480 C CA . ARG A 1 183 ? -33.594 -9.695 15.242 1 95.31 183 ARG A CA 1
ATOM 1481 C C . ARG A 1 183 ? -32.875 -10.586 16.25 1 95.31 183 ARG A C 1
ATOM 1483 O O . ARG A 1 183 ? -33.125 -10.508 17.453 1 95.31 183 ARG A O 1
ATOM 1490 N N . CYS A 1 184 ? -31.984 -11.523 15.602 1 94.81 184 CYS A N 1
ATOM 1491 C CA . CYS A 1 184 ? -31.219 -12.484 16.391 1 94.81 184 CYS A CA 1
ATOM 1492 C C . CYS A 1 184 ? -29.734 -12.414 16.062 1 94.81 184 CYS A C 1
ATOM 1494 O O . CYS A 1 184 ? -29.297 -12.992 15.07 1 94.81 184 CYS A O 1
ATOM 1496 N N . ASN A 1 185 ? -28.969 -11.992 16.938 1 92.38 185 ASN A N 1
ATOM 1497 C CA . ASN A 1 185 ? -27.562 -11.688 16.688 1 92.38 185 ASN A CA 1
ATOM 1498 C C . ASN A 1 185 ? -26.766 -12.938 16.344 1 92.38 185 ASN A C 1
ATOM 1500 O O . ASN A 1 185 ? -25.734 -12.859 15.672 1 92.38 185 ASN A O 1
ATOM 1504 N N . SER A 1 186 ? -27.25 -14.039 16.812 1 93.69 186 SER A N 1
ATOM 1505 C CA . SER A 1 186 ? -26.531 -15.281 16.609 1 93.69 186 SER A CA 1
ATOM 1506 C C . SER A 1 186 ? -26.609 -15.734 15.148 1 93.69 186 SER A C 1
ATOM 1508 O O . SER A 1 186 ? -25.844 -16.578 14.703 1 93.69 186 SER A O 1
ATOM 1510 N N . LEU A 1 187 ? -27.547 -15.188 14.32 1 97.19 187 LEU A N 1
ATOM 1511 C CA . LEU A 1 187 ? -27.719 -15.555 12.922 1 97.19 187 LEU A CA 1
ATOM 1512 C C . LEU A 1 187 ? -26.859 -14.664 12.023 1 97.19 187 LEU A C 1
ATOM 1514 O O . LEU A 1 187 ? -27.391 -13.906 11.203 1 97.19 187 LEU A O 1
ATOM 1518 N N . SER A 1 188 ? -25.516 -14.844 12.125 1 97.38 188 SER A N 1
ATOM 1519 C CA . SER A 1 188 ? -24.609 -13.883 11.5 1 97.38 188 SER A CA 1
ATOM 1520 C C . SER A 1 188 ? -23.75 -14.547 10.43 1 97.38 188 SER A C 1
ATOM 1522 O O . SER A 1 188 ? -22.641 -14.094 10.148 1 97.38 188 SER A O 1
ATOM 1524 N N . ARG A 1 189 ? -24.156 -15.656 9.844 1 97.88 189 ARG A N 1
ATOM 1525 C CA . ARG A 1 189 ? -23.359 -16.406 8.883 1 97.88 189 ARG A CA 1
ATOM 1526 C C . ARG A 1 189 ? -23.031 -15.57 7.652 1 97.88 189 ARG A C 1
ATOM 1528 O O . ARG A 1 189 ? -21.891 -15.547 7.188 1 97.88 189 ARG A O 1
ATOM 1535 N N . VAL A 1 190 ? -24.047 -14.859 7.086 1 98.31 190 VAL A N 1
ATOM 1536 C CA . VAL A 1 190 ? -23.875 -14.047 5.887 1 98.31 190 VAL A CA 1
ATOM 1537 C C . VAL A 1 190 ? -22.828 -12.977 6.137 1 98.31 190 VAL A C 1
ATOM 1539 O O . VAL A 1 190 ? -21.906 -12.805 5.336 1 98.31 190 VAL A O 1
ATOM 1542 N N . GLN A 1 191 ? -22.953 -12.297 7.273 1 98.31 191 GLN A N 1
ATOM 1543 C CA . GLN A 1 191 ? -22.031 -11.219 7.609 1 98.31 191 GLN A CA 1
ATOM 1544 C C . GLN A 1 191 ? -20.594 -11.75 7.77 1 98.31 191 GLN A C 1
ATOM 1546 O O . GLN A 1 191 ? -19.641 -11.078 7.387 1 98.31 191 GLN A O 1
ATOM 1551 N N . ARG A 1 192 ? -20.484 -12.883 8.328 1 98.38 192 ARG A N 1
ATOM 1552 C CA . ARG A 1 192 ? -19.156 -13.469 8.531 1 98.38 192 ARG A CA 1
ATOM 1553 C C . ARG A 1 192 ? -18.516 -13.844 7.203 1 98.38 192 ARG A C 1
ATOM 1555 O O . ARG A 1 192 ? -17.328 -13.578 6.98 1 98.38 192 ARG A O 1
ATOM 1562 N N . VAL A 1 193 ? -19.266 -14.406 6.312 1 98.5 193 VAL A N 1
ATOM 1563 C CA . VAL A 1 193 ? -18.75 -14.82 5.008 1 98.5 193 VAL A CA 1
ATOM 1564 C C . VAL A 1 193 ? -18.328 -13.586 4.211 1 98.5 193 VAL A C 1
ATOM 1566 O O . VAL A 1 193 ? -17.25 -13.57 3.609 1 98.5 193 VAL A O 1
ATOM 1569 N N . VAL A 1 194 ? -19.156 -12.562 4.227 1 98.44 194 VAL A N 1
ATOM 1570 C CA . VAL A 1 194 ? -18.828 -11.336 3.506 1 98.44 194 VAL A CA 1
ATOM 1571 C C . VAL A 1 194 ? -17.594 -10.688 4.117 1 98.44 194 VAL A C 1
ATOM 1573 O O . VAL A 1 194 ? -16.703 -10.242 3.391 1 98.44 194 VAL A O 1
ATOM 1576 N N . SER A 1 195 ? -17.516 -10.68 5.438 1 98.25 195 SER A N 1
ATOM 1577 C CA . SER A 1 195 ? -16.391 -10.07 6.137 1 98.25 195 SER A CA 1
ATOM 1578 C C . SER A 1 195 ? -15.078 -10.773 5.789 1 98.25 195 SER A C 1
ATOM 1580 O O . SER A 1 195 ? -14.07 -10.117 5.52 1 98.25 195 SER A O 1
ATOM 1582 N N . ILE A 1 196 ? -15.109 -12.07 5.801 1 97.94 196 ILE A N 1
ATOM 1583 C CA . ILE A 1 196 ? -13.906 -12.852 5.523 1 97.94 196 ILE A CA 1
ATOM 1584 C C . ILE A 1 196 ? -13.5 -12.664 4.062 1 97.94 196 ILE A C 1
ATOM 1586 O O . ILE A 1 196 ? -12.312 -12.602 3.746 1 97.94 196 ILE A O 1
ATOM 1590 N N . SER A 1 197 ? -14.492 -12.5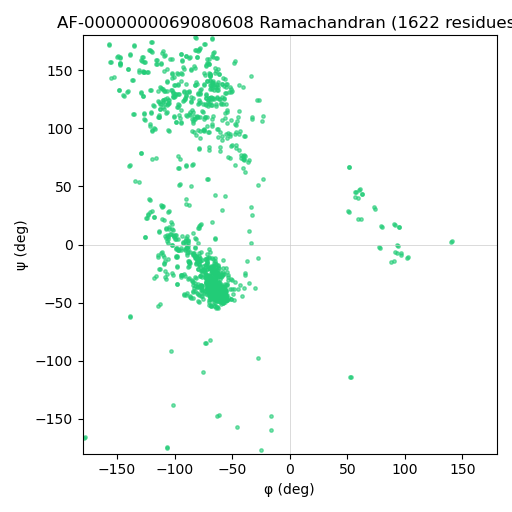94 3.176 1 97.62 197 SER A N 1
ATOM 1591 C CA . SER A 1 197 ? -14.195 -12.375 1.764 1 97.62 197 SER A CA 1
ATOM 1592 C C . SER A 1 197 ? -13.523 -11.023 1.543 1 97.62 197 SER A C 1
ATOM 1594 O O . SER A 1 197 ? -12.641 -10.891 0.689 1 97.62 197 SER A O 1
ATOM 1596 N N . LEU A 1 198 ? -13.969 -10.039 2.275 1 97.12 198 LEU A N 1
ATOM 1597 C CA . LEU A 1 198 ? -13.344 -8.719 2.189 1 97.12 198 LEU A CA 1
ATOM 1598 C C . LEU A 1 198 ? -11.969 -8.727 2.846 1 97.12 198 LEU A C 1
ATOM 1600 O O . LEU A 1 198 ? -11.047 -8.055 2.375 1 97.12 198 LEU A O 1
ATOM 1604 N N . ALA A 1 199 ? -11.805 -9.469 3.906 1 96.25 199 ALA A N 1
ATOM 1605 C CA . ALA A 1 199 ? -10.523 -9.586 4.598 1 96.25 199 ALA A CA 1
ATOM 1606 C C . ALA A 1 199 ? -9.469 -10.203 3.686 1 96.25 199 ALA A C 1
ATOM 1608 O O . ALA A 1 199 ? -8.289 -9.852 3.77 1 96.25 199 ALA A O 1
ATOM 1609 N N . ASP A 1 200 ? -9.945 -11.078 2.865 1 94.75 200 ASP A N 1
ATOM 1610 C CA . ASP A 1 200 ? -9.055 -11.711 1.905 1 94.75 200 ASP A CA 1
ATOM 1611 C C . ASP A 1 200 ? -8.461 -10.688 0.939 1 94.75 200 ASP A C 1
ATOM 1613 O O . ASP A 1 200 ? -7.387 -10.898 0.376 1 94.75 200 ASP A O 1
ATOM 1617 N N . GLU A 1 201 ? -9.156 -9.594 0.761 1 93.06 201 GLU A N 1
ATOM 1618 C CA . GLU A 1 201 ? -8.656 -8.492 -0.056 1 93.06 201 GLU A CA 1
ATOM 1619 C C . GLU A 1 201 ? -7.906 -7.473 0.795 1 93.06 201 GLU A C 1
ATOM 1621 O O . GLU A 1 201 ? -7.512 -6.414 0.301 1 93.06 201 GLU A O 1
ATOM 1626 N N . ARG A 1 202 ? -7.781 -7.727 2.096 1 92.62 202 ARG A N 1
ATOM 1627 C CA . ARG A 1 202 ? -6.988 -6.938 3.035 1 92.62 202 ARG A CA 1
ATOM 1628 C C . ARG A 1 202 ? -7.523 -5.516 3.146 1 92.62 202 ARG A C 1
ATOM 1630 O O . ARG A 1 202 ? -6.758 -4.551 3.078 1 92.62 202 ARG A O 1
ATOM 1637 N N . VAL A 1 203 ? -8.773 -5.363 3.23 1 94.31 203 VAL A N 1
ATOM 1638 C CA . VAL A 1 203 ? -9.375 -4.039 3.324 1 94.31 203 VAL A CA 1
ATOM 1639 C C . VAL A 1 203 ? -9.062 -3.422 4.688 1 94.31 203 VAL A C 1
ATOM 1641 O O . VAL A 1 203 ? -8.82 -4.141 5.656 1 94.31 203 VAL A O 1
ATOM 1644 N N . HIS A 1 204 ? -9.078 -2.166 4.742 1 91.81 204 HIS A N 1
ATOM 1645 C CA . HIS A 1 204 ? -8.812 -1.411 5.961 1 91.81 204 HIS A CA 1
ATOM 1646 C C . HIS A 1 204 ? -9.961 -1.544 6.957 1 91.81 204 HIS A C 1
ATOM 1648 O O . HIS A 1 204 ? -11.109 -1.777 6.559 1 91.81 204 HIS A O 1
ATOM 1654 N N . GLN A 1 205 ? -9.641 -1.34 8.18 1 92.62 205 GLN A N 1
ATOM 1655 C CA . GLN A 1 205 ? -10.609 -1.429 9.266 1 92.62 205 GLN A CA 1
ATOM 1656 C C . GLN A 1 205 ? -11.781 -0.474 9.039 1 92.62 205 GLN A C 1
ATOM 1658 O O . GLN A 1 205 ? -12.914 -0.785 9.391 1 92.62 205 GLN A O 1
ATOM 1663 N N . LYS A 1 206 ? -11.555 0.687 8.492 1 94 206 LYS A N 1
ATOM 1664 C CA . LYS A 1 206 ? -12.586 1.695 8.273 1 94 206 LYS A CA 1
ATOM 1665 C C . LYS A 1 206 ? -13.688 1.164 7.359 1 94 206 LYS A C 1
ATOM 1667 O O . LYS A 1 206 ? -14.836 1.598 7.453 1 94 206 LYS A O 1
ATOM 1672 N N . VAL A 1 207 ? -13.383 0.205 6.48 1 96.19 207 VAL A N 1
ATOM 1673 C CA . VAL A 1 207 ? -14.383 -0.389 5.598 1 96.19 207 VAL A CA 1
ATOM 1674 C C . VAL A 1 207 ? -15.406 -1.163 6.422 1 96.19 207 VAL A C 1
ATOM 1676 O O . VAL A 1 207 ? -16.609 -1.061 6.176 1 96.19 207 VAL A O 1
ATOM 1679 N N . TYR A 1 208 ? -14.93 -1.871 7.406 1 96.56 208 TYR A N 1
ATOM 1680 C CA . TYR A 1 208 ? -15.844 -2.576 8.297 1 96.56 208 TYR A CA 1
ATOM 1681 C C . TYR A 1 208 ? -16.672 -1.595 9.125 1 96.56 208 TYR A C 1
ATOM 1683 O O . TYR A 1 208 ? -17.859 -1.81 9.344 1 96.56 208 TYR A O 1
ATOM 1691 N N . ASP A 1 209 ? -15.992 -0.542 9.539 1 96.44 209 ASP A N 1
ATOM 1692 C CA . ASP A 1 209 ? -16.703 0.471 10.32 1 96.44 209 ASP A CA 1
ATOM 1693 C C . ASP A 1 209 ? -17.844 1.085 9.508 1 96.44 209 ASP A C 1
ATOM 1695 O O . ASP A 1 209 ? -18.875 1.467 10.062 1 96.44 209 ASP A O 1
ATOM 1699 N N . ARG A 1 210 ? -17.688 1.186 8.25 1 97.06 210 ARG A N 1
ATOM 1700 C CA . ARG A 1 210 ? -18.688 1.828 7.395 1 97.06 210 ARG A CA 1
ATOM 1701 C C . ARG A 1 210 ? -19.781 0.843 6.988 1 97.06 210 ARG A C 1
ATOM 1703 O O . ARG A 1 210 ? -20.938 1.232 6.789 1 97.06 210 ARG A O 1
ATOM 1710 N N . LEU A 1 211 ? -19.438 -0.449 6.871 1 98.06 211 LEU A N 1
ATOM 1711 C CA . LEU A 1 211 ? -20.391 -1.428 6.355 1 98.06 211 LEU A CA 1
ATOM 1712 C C . LEU A 1 211 ? -21.141 -2.115 7.492 1 98.06 211 LEU A C 1
ATOM 1714 O O . LEU A 1 211 ? -22.281 -2.559 7.32 1 98.06 211 LEU A O 1
ATOM 1718 N N . GLN A 1 212 ? -20.531 -2.17 8.648 1 97.19 212 GLN A N 1
ATOM 1719 C CA . GLN A 1 212 ? -21.125 -2.887 9.773 1 97.19 212 GLN A CA 1
ATOM 1720 C C . GLN A 1 212 ? -22.422 -2.24 10.219 1 97.19 212 GLN A C 1
ATOM 1722 O O . GLN A 1 212 ? -23.406 -2.938 10.508 1 97.19 212 GLN A O 1
ATOM 1727 N N . PRO A 1 213 ? -22.5 -0.893 10.297 1 96.88 213 PRO A N 1
ATOM 1728 C CA . PRO A 1 213 ? -23.766 -0.283 10.719 1 96.88 213 PRO A CA 1
ATOM 1729 C C . PRO A 1 213 ? -24.906 -0.586 9.758 1 96.88 213 PRO A C 1
ATOM 1731 O O . PRO A 1 213 ? -26.078 -0.468 10.133 1 96.88 213 PRO A O 1
ATOM 1734 N N . LEU A 1 214 ? -24.625 -1.001 8.562 1 97.69 214 LEU A N 1
ATOM 1735 C CA . LEU A 1 214 ? -25.641 -1.33 7.559 1 97.69 214 LEU A CA 1
ATOM 1736 C C . LEU A 1 214 ? -26.031 -2.803 7.645 1 97.69 214 LEU A C 1
ATOM 1738 O O . LEU A 1 214 ? -26.875 -3.27 6.887 1 97.69 214 LEU A O 1
ATOM 1742 N N . GLY A 1 215 ? -25.391 -3.545 8.523 1 97.31 215 GLY A N 1
ATOM 1743 C CA . GLY A 1 215 ? -25.688 -4.957 8.703 1 97.31 215 GLY A CA 1
ATOM 1744 C C . GLY A 1 215 ? -25.047 -5.84 7.656 1 97.31 215 GLY A C 1
ATOM 1745 O O . GLY A 1 215 ? -25.406 -7.016 7.52 1 97.31 215 GLY A O 1
ATOM 1746 N N . ILE A 1 216 ? -24.062 -5.332 6.902 1 97.94 216 ILE A N 1
ATOM 1747 C CA . ILE A 1 216 ? -23.469 -6.047 5.777 1 97.94 216 ILE A CA 1
ATOM 1748 C C . ILE A 1 216 ? -22.344 -6.949 6.277 1 97.94 216 ILE A C 1
ATOM 1750 O O . ILE A 1 216 ? -22.203 -8.086 5.824 1 97.94 216 ILE A O 1
ATOM 1754 N N . THR A 1 217 ? -21.531 -6.406 7.129 1 98.12 217 THR A N 1
ATOM 1755 C CA . THR A 1 217 ? -20.375 -7.125 7.664 1 98.12 217 THR A CA 1
ATOM 1756 C C . THR A 1 217 ? -20.453 -7.215 9.188 1 98.12 217 THR A C 1
ATOM 1758 O O . THR A 1 217 ? -21.312 -6.578 9.805 1 98.12 217 THR A O 1
ATOM 1761 N N . THR A 1 218 ? -19.609 -8.055 9.766 1 97.38 218 THR A N 1
ATOM 1762 C CA . THR A 1 218 ? -19.359 -8.008 11.203 1 97.38 218 THR A CA 1
ATOM 1763 C C . THR A 1 218 ? -18.391 -6.867 11.547 1 97.38 218 THR A C 1
ATOM 1765 O O . THR A 1 218 ? -17.875 -6.191 10.648 1 97.38 218 THR A O 1
ATOM 1768 N N . SER A 1 219 ? -18.312 -6.609 12.82 1 95.81 219 SER A N 1
ATOM 1769 C CA . SER A 1 219 ? -17.266 -5.676 13.242 1 95.81 219 SER A CA 1
ATOM 1770 C C . SER A 1 219 ? -15.875 -6.219 12.945 1 95.81 219 SER A C 1
ATOM 1772 O O . SER A 1 219 ? -15.703 -7.426 12.758 1 95.81 219 SER A O 1
ATOM 1774 N N . HIS A 1 220 ? -14.953 -5.34 12.922 1 94.38 220 HIS A N 1
ATOM 1775 C CA . HIS A 1 220 ? -13.57 -5.754 12.68 1 94.38 220 HIS A CA 1
ATOM 1776 C C . HIS A 1 220 ? -13.102 -6.734 13.75 1 94.38 220 HIS A C 1
ATOM 1778 O O . HIS A 1 220 ? -12.383 -7.691 13.445 1 94.38 220 HIS A O 1
ATOM 1784 N N . CYS A 1 221 ? -13.508 -6.594 14.969 1 93.62 221 CYS A N 1
ATOM 1785 C CA . CYS A 1 221 ? -13.109 -7.457 16.078 1 93.62 221 CYS A CA 1
ATOM 1786 C C . CYS A 1 221 ? -13.656 -8.867 15.891 1 93.62 221 CYS A C 1
ATOM 1788 O O . CYS A 1 221 ? -12.945 -9.844 16.109 1 93.62 221 CYS A O 1
ATOM 1790 N N . VAL A 1 222 ? -14.883 -8.891 15.5 1 96.06 222 VAL A N 1
ATOM 1791 C CA . VAL A 1 222 ? -15.492 -10.203 15.289 1 96.06 222 VAL A CA 1
ATOM 1792 C C . VAL A 1 222 ? -14.852 -10.875 14.078 1 96.06 222 VAL A C 1
ATOM 1794 O O . VAL A 1 222 ? -14.664 -12.094 14.062 1 96.06 222 VAL A O 1
ATOM 1797 N N . MET A 1 223 ? -14.547 -10.062 13.109 1 95.81 223 MET A N 1
ATOM 1798 C CA . MET A 1 223 ? -13.852 -10.602 11.945 1 95.81 223 MET A CA 1
ATOM 1799 C C . MET A 1 223 ? -12.523 -11.219 12.344 1 95.81 223 MET A C 1
ATOM 1801 O O . MET A 1 223 ? -12.188 -12.32 11.906 1 95.81 223 MET A O 1
ATOM 1805 N N . LEU A 1 224 ? -11.781 -10.625 13.227 1 94.81 224 LEU A N 1
ATOM 1806 C CA . LEU A 1 224 ? -10.5 -11.141 13.688 1 94.81 224 LEU A CA 1
ATOM 1807 C C . LEU A 1 224 ? -10.688 -12.438 14.469 1 94.81 224 LEU A C 1
ATOM 1809 O O . LEU A 1 224 ? -9.883 -13.367 14.336 1 94.81 224 LEU A O 1
ATOM 1813 N N . ARG A 1 225 ? -11.734 -12.508 15.258 1 95.69 225 ARG A N 1
ATOM 1814 C CA . ARG A 1 225 ? -12.031 -13.727 15.992 1 95.69 225 ARG A CA 1
ATOM 1815 C C . ARG A 1 225 ? -12.375 -14.867 15.047 1 95.69 225 ARG A C 1
ATOM 1817 O O . ARG A 1 225 ? -11.961 -16.016 15.258 1 95.69 225 ARG A O 1
ATOM 1824 N N . THR A 1 226 ? -13.188 -14.461 14.07 1 96.5 226 THR A N 1
ATOM 1825 C CA . THR A 1 226 ? -13.531 -15.461 13.07 1 96.5 226 THR A CA 1
ATOM 1826 C C . THR A 1 226 ? -12.281 -15.938 12.328 1 96.5 226 THR A C 1
ATOM 1828 O O . THR A 1 226 ? -12.148 -17.125 12.039 1 96.5 226 THR A O 1
ATOM 1831 N N . GLN A 1 227 ? -11.422 -15.055 12.016 1 94.75 227 GLN A N 1
ATOM 1832 C CA . GLN A 1 227 ? -10.148 -15.391 11.383 1 94.75 227 GLN A CA 1
ATOM 1833 C C . GLN A 1 227 ? -9.352 -16.375 12.227 1 94.75 227 GLN A C 1
ATOM 1835 O O . GLN A 1 227 ? -8.773 -17.328 11.703 1 94.75 227 GLN A O 1
ATOM 1840 N N . LYS A 1 228 ? -9.297 -16.141 13.461 1 94.88 228 LYS A N 1
ATOM 1841 C CA . LYS A 1 228 ? -8.594 -17.031 14.375 1 94.88 228 LYS A CA 1
ATOM 1842 C C . LYS A 1 228 ? -9.211 -18.422 14.367 1 94.88 228 LYS A C 1
ATOM 1844 O O . LYS A 1 228 ? -8.5 -19.422 14.383 1 94.88 228 LYS A O 1
ATOM 1849 N N . GLN A 1 229 ? -10.508 -18.422 14.352 1 95.38 229 GLN A N 1
ATOM 1850 C CA . GLN A 1 229 ? -11.211 -19.688 14.281 1 95.38 229 GLN A CA 1
ATOM 1851 C C . GLN A 1 229 ? -10.859 -20.438 13 1 95.38 229 GLN A C 1
ATOM 1853 O O . GLN A 1 229 ? -10.594 -21.641 13.023 1 95.38 229 GLN A O 1
ATOM 1858 N N . ILE A 1 230 ? -10.797 -19.75 11.938 1 96.06 230 ILE A N 1
ATOM 1859 C CA . ILE A 1 230 ? -10.469 -20.312 10.641 1 96.06 230 ILE A CA 1
ATOM 1860 C C . ILE A 1 230 ? -9.023 -20.828 10.648 1 96.06 230 ILE A C 1
ATOM 1862 O O . ILE A 1 230 ? -8.719 -21.859 10.062 1 96.06 230 ILE A O 1
ATOM 1866 N N . GLY A 1 231 ? -8.141 -20.109 11.289 1 94.88 231 GLY A N 1
ATOM 1867 C CA . GLY A 1 231 ? -6.73 -20.469 11.375 1 94.88 231 GLY A CA 1
ATOM 1868 C C . GLY A 1 231 ? -6.5 -21.828 12.016 1 94.88 231 GLY A C 1
ATOM 1869 O O . GLY A 1 231 ? -5.508 -22.5 11.727 1 94.88 231 GLY A O 1
ATOM 1870 N N . GLY A 1 232 ? -7.414 -22.266 12.875 1 91.25 232 GLY A N 1
ATOM 1871 C CA . GLY A 1 232 ? -7.312 -23.562 13.508 1 91.25 232 GLY A CA 1
ATOM 1872 C C . GLY A 1 232 ? -7.523 -24.719 12.547 1 91.25 232 GLY A C 1
ATOM 1873 O O . GLY A 1 232 ? -7.211 -25.859 12.867 1 91.25 232 GLY A O 1
ATOM 1874 N N . HIS A 1 233 ? -7.895 -24.406 11.32 1 92.56 233 HIS A N 1
ATOM 1875 C CA . HIS A 1 233 ? -8.211 -25.422 10.328 1 92.56 233 HIS A CA 1
ATOM 1876 C C . HIS A 1 233 ? -7.285 -25.328 9.117 1 92.56 233 HIS A C 1
ATOM 1878 O O . HIS A 1 233 ? -7.684 -25.656 8 1 92.56 233 HIS A O 1
ATOM 1884 N N . PHE A 1 234 ? -6.098 -24.859 9.328 1 90.81 234 PHE A N 1
ATOM 1885 C CA . PHE A 1 234 ? -5.199 -24.578 8.211 1 90.81 234 PHE A CA 1
ATOM 1886 C C . PHE A 1 234 ? -4.816 -25.875 7.496 1 90.81 234 PHE A C 1
ATOM 1888 O O . PHE A 1 234 ? -4.473 -25.859 6.312 1 90.81 234 PHE A O 1
ATOM 1895 N N . ASN A 1 235 ? -4.93 -27.062 8.203 1 91.94 235 ASN A N 1
ATOM 1896 C CA . ASN A 1 235 ? -4.461 -28.328 7.625 1 91.94 235 ASN A CA 1
ATOM 1897 C C . ASN A 1 235 ? -5.617 -29.156 7.078 1 91.94 235 ASN A C 1
ATOM 1899 O O . ASN A 1 235 ? -5.43 -30.312 6.688 1 91.94 235 ASN A O 1
ATOM 1903 N N . SER A 1 236 ? -6.77 -28.625 7.039 1 91.56 236 SER A N 1
ATOM 1904 C CA . SER A 1 236 ? -7.941 -29.406 6.645 1 91.56 236 SER A CA 1
ATOM 1905 C C . SER A 1 236 ? -7.797 -29.953 5.23 1 91.56 236 SER A C 1
ATOM 1907 O O . SER A 1 236 ? -8.148 -31.109 4.969 1 91.56 236 SER A O 1
ATOM 1909 N N . GLN A 1 237 ? -7.246 -29.188 4.418 1 92.5 237 GLN A N 1
ATOM 1910 C CA . GLN A 1 237 ? -7.078 -29.625 3.035 1 92.5 237 GLN A CA 1
ATOM 1911 C C . GLN A 1 237 ? -6.047 -30.734 2.932 1 92.5 237 GLN A C 1
ATOM 1913 O O . GLN A 1 237 ? -6.156 -31.609 2.072 1 92.5 237 GLN A O 1
ATOM 1918 N N . LEU A 1 238 ? -5.059 -30.688 3.752 1 94.75 238 LEU A N 1
ATOM 1919 C CA . LEU A 1 238 ? -4.039 -31.734 3.764 1 94.75 238 LEU A CA 1
ATOM 1920 C C . LEU A 1 238 ? -4.609 -33.062 4.277 1 94.75 238 LEU A C 1
ATOM 1922 O O . LEU A 1 238 ? -4.32 -34.125 3.729 1 94.75 238 LEU A O 1
ATOM 1926 N N . ILE A 1 239 ? -5.398 -32.969 5.305 1 93.5 239 ILE A N 1
ATOM 1927 C CA . ILE A 1 239 ? -6.047 -34.125 5.863 1 93.5 239 ILE A CA 1
ATOM 1928 C C . ILE A 1 239 ? -6.918 -34.812 4.797 1 93.5 239 ILE A C 1
ATOM 1930 O O . ILE A 1 239 ? -6.852 -36 4.598 1 93.5 239 ILE A O 1
ATOM 1934 N N . ASN A 1 240 ? -7.684 -33.969 4.113 1 91.69 240 ASN A N 1
ATOM 1935 C CA . ASN A 1 240 ? -8.539 -34.469 3.051 1 91.69 240 ASN A CA 1
ATOM 1936 C C . ASN A 1 240 ? -7.719 -35.125 1.942 1 91.69 240 ASN A C 1
ATOM 1938 O O . ASN A 1 240 ? -8.102 -36.188 1.417 1 91.69 240 ASN A O 1
ATOM 1942 N N . ALA A 1 241 ? -6.609 -34.562 1.577 1 91.31 241 ALA A N 1
ATOM 1943 C CA . ALA A 1 241 ? -5.754 -35.094 0.515 1 91.31 241 ALA A CA 1
ATOM 1944 C C . ALA A 1 241 ? -5.176 -36.438 0.899 1 91.31 241 ALA A C 1
ATOM 1946 O O . ALA A 1 241 ? -5.148 -37.375 0.082 1 91.31 241 ALA A O 1
ATOM 1947 N N . VAL A 1 242 ? -4.727 -36.594 2.086 1 91.56 242 VAL A N 1
ATOM 1948 C CA . VAL A 1 242 ? -4.145 -37.844 2.566 1 91.56 242 VAL A CA 1
ATOM 1949 C C . VAL A 1 242 ? -5.215 -38.938 2.605 1 91.56 242 VAL A C 1
ATOM 1951 O O . VAL A 1 242 ? -4.945 -40.094 2.277 1 91.56 242 VAL A O 1
ATOM 1954 N N . GLN A 1 243 ? -6.395 -38.562 2.98 1 89.62 243 GLN A N 1
ATOM 1955 C CA . GLN A 1 243 ? -7.504 -39.5 3.006 1 89.62 243 GLN A CA 1
ATOM 1956 C C . GLN A 1 243 ? -7.844 -40 1.601 1 89.62 243 GLN A C 1
ATOM 1958 O O . GLN A 1 243 ? -8.273 -41.125 1.424 1 89.62 243 GLN A O 1
ATOM 1963 N N . GLU A 1 244 ? -7.578 -39.188 0.672 1 88.56 244 GLU A N 1
ATOM 1964 C CA . GLU A 1 244 ? -7.805 -39.531 -0.724 1 88.56 244 GLU A CA 1
ATOM 1965 C C . GLU A 1 244 ? -6.621 -40.312 -1.287 1 88.56 244 GLU A C 1
ATOM 1967 O O . GLU A 1 244 ? -6.66 -40.781 -2.434 1 88.56 244 GLU A O 1
ATOM 1972 N N . GLY A 1 245 ? -5.547 -40.406 -0.527 1 83.31 245 GLY A N 1
ATOM 1973 C CA . GLY A 1 245 ? -4.387 -41.188 -0.944 1 83.31 245 GLY A CA 1
ATOM 1974 C C . GLY A 1 245 ? -3.326 -40.344 -1.628 1 83.31 245 GLY A C 1
ATOM 1975 O O . GLY A 1 245 ? -2.426 -40.875 -2.279 1 83.31 245 GLY A O 1
ATOM 1976 N N . ARG A 1 246 ? -3.438 -39.094 -1.483 1 89.25 246 ARG A N 1
ATOM 1977 C CA . ARG A 1 246 ? -2.467 -38.188 -2.121 1 89.25 246 ARG A CA 1
ATOM 1978 C C . ARG A 1 246 ? -1.34 -37.844 -1.159 1 89.25 246 ARG A C 1
ATOM 1980 O O . ARG A 1 246 ? -1.518 -37.875 0.06 1 89.25 246 ARG A O 1
ATOM 1987 N N . LYS A 1 247 ? -0.228 -37.438 -1.731 1 90.25 247 LYS A N 1
ATOM 1988 C CA . LYS A 1 247 ? 0.924 -37 -0.946 1 90.25 247 LYS A CA 1
ATOM 1989 C C . LYS A 1 247 ? 1.121 -35.5 -1.044 1 90.25 247 LYS A C 1
ATOM 1991 O O . LYS A 1 247 ? 0.463 -34.812 -1.846 1 90.25 247 LYS A O 1
ATOM 1996 N N . PHE A 1 248 ? 1.893 -34.969 -0.112 1 94 248 PHE A N 1
ATOM 1997 C CA . PHE A 1 248 ? 2.244 -33.562 -0.171 1 94 248 PHE A CA 1
ATOM 1998 C C . PHE A 1 248 ? 3.709 -33.344 0.189 1 94 248 PHE A C 1
ATOM 2000 O O . PHE A 1 248 ? 4.379 -34.281 0.647 1 94 248 PHE A O 1
ATOM 2007 N N . ARG A 1 249 ? 4.254 -32.25 -0.108 1 96.19 249 ARG A N 1
ATOM 2008 C CA . ARG A 1 249 ? 5.609 -31.859 0.267 1 96.19 249 ARG A CA 1
ATOM 2009 C C . ARG A 1 249 ? 5.625 -30.484 0.926 1 96.19 249 ARG A C 1
ATOM 2011 O O . ARG A 1 249 ? 4.703 -29.703 0.736 1 96.19 249 ARG A O 1
ATOM 2018 N N . PHE A 1 250 ? 6.688 -30.234 1.682 1 97.25 250 PHE A N 1
ATOM 2019 C CA . PHE A 1 250 ? 6.852 -28.922 2.299 1 97.25 250 PHE A CA 1
ATOM 2020 C C . PHE A 1 250 ? 7.949 -28.125 1.598 1 97.25 250 PHE A C 1
ATOM 2022 O O . PHE A 1 250 ? 8.969 -28.688 1.193 1 97.25 250 PHE A O 1
ATOM 2029 N N . ILE A 1 251 ? 7.723 -26.922 1.429 1 97.38 251 ILE A N 1
ATOM 2030 C CA . ILE A 1 251 ? 8.742 -25.984 0.979 1 97.38 251 ILE A CA 1
ATOM 2031 C C . ILE A 1 251 ? 8.656 -24.703 1.808 1 97.38 251 ILE A C 1
ATOM 2033 O O . ILE A 1 251 ? 7.574 -24.297 2.223 1 97.38 251 ILE A O 1
ATOM 2037 N N . GLY A 1 252 ? 9.781 -24.094 2.162 1 96 252 GLY A N 1
ATOM 2038 C CA . GLY A 1 252 ? 9.75 -22.906 2.992 1 96 252 GLY A CA 1
ATOM 2039 C C . GLY A 1 252 ? 10.875 -21.922 2.68 1 96 252 GLY A C 1
ATOM 2040 O O . GLY A 1 252 ? 11.836 -22.281 1.997 1 96 252 GLY A O 1
ATOM 2041 N N . ASP A 1 253 ? 10.695 -20.719 3.086 1 95.19 253 ASP A N 1
ATOM 2042 C CA . ASP A 1 253 ? 11.656 -19.625 2.939 1 95.19 253 ASP A CA 1
ATOM 2043 C C . ASP A 1 253 ? 11.43 -18.547 4 1 95.19 253 ASP A C 1
ATOM 2045 O O . ASP A 1 253 ? 10.359 -18.484 4.605 1 95.19 253 ASP A O 1
ATOM 2049 N N . ASN A 1 254 ? 12.469 -17.797 4.258 1 95.62 254 ASN A N 1
ATOM 2050 C CA . ASN A 1 254 ? 12.352 -16.719 5.234 1 95.62 254 ASN A CA 1
ATOM 2051 C C . ASN A 1 254 ? 11.523 -15.562 4.688 1 95.62 254 ASN A C 1
ATOM 2053 O O . ASN A 1 254 ? 11.594 -15.242 3.5 1 95.62 254 ASN A O 1
ATOM 2057 N N . VAL A 1 255 ? 10.734 -15.016 5.516 1 96.12 255 VAL A N 1
ATOM 2058 C CA . VAL A 1 255 ? 10.039 -13.766 5.254 1 96.12 255 VAL A CA 1
ATOM 2059 C C . VAL A 1 255 ? 10.672 -12.641 6.074 1 96.12 255 VAL A C 1
ATOM 2061 O O . VAL A 1 255 ? 10.562 -12.625 7.305 1 96.12 255 VAL A O 1
ATOM 2064 N N . ASN A 1 256 ? 11.258 -11.727 5.391 1 94.25 256 ASN A N 1
ATOM 2065 C CA . ASN A 1 256 ? 11.906 -10.602 6.055 1 94.25 256 ASN A CA 1
ATOM 2066 C C . ASN A 1 256 ? 11.023 -9.359 6.043 1 94.25 256 ASN A C 1
ATOM 2068 O O . ASN A 1 256 ? 10.461 -9 5.008 1 94.25 256 ASN A O 1
ATOM 2072 N N . PHE A 1 257 ? 10.852 -8.781 7.137 1 93 257 PHE A N 1
ATOM 2073 C CA . PHE A 1 257 ? 10.086 -7.543 7.195 1 93 257 PHE A CA 1
ATOM 2074 C C . PHE A 1 257 ? 10.617 -6.629 8.289 1 93 257 PHE A C 1
ATOM 2076 O O . PHE A 1 257 ? 11.242 -7.094 9.242 1 93 257 PHE A O 1
ATOM 2083 N N . MET A 1 258 ? 10.406 -5.34 8.133 1 90.5 258 MET A N 1
ATOM 2084 C CA . MET A 1 258 ? 10.93 -4.316 9.039 1 90.5 258 MET A CA 1
ATOM 2085 C C . MET A 1 258 ? 9.891 -3.914 10.07 1 90.5 258 MET A C 1
ATOM 2087 O O . MET A 1 258 ? 8.719 -3.721 9.742 1 90.5 258 MET A O 1
ATOM 2091 N N . ILE A 1 259 ? 10.266 -3.912 11.312 1 90.06 259 ILE A N 1
ATOM 2092 C CA . ILE A 1 259 ? 9.5 -3.242 12.352 1 90.06 259 ILE A CA 1
ATOM 2093 C C . ILE A 1 259 ? 10.055 -1.836 12.578 1 90.06 259 ILE A C 1
ATOM 2095 O O . ILE A 1 259 ? 11.125 -1.671 13.18 1 90.06 259 ILE A O 1
ATOM 2099 N N . ASP A 1 260 ? 9.328 -0.892 12.086 1 86.31 260 ASP A N 1
ATOM 2100 C CA . ASP A 1 260 ? 9.781 0.495 12.117 1 86.31 260 ASP A CA 1
ATOM 2101 C C . ASP A 1 260 ? 9.18 1.243 13.305 1 86.31 260 ASP A C 1
ATOM 2103 O O . ASP A 1 260 ? 8.031 1 13.688 1 86.31 260 ASP A O 1
ATOM 2107 N N . VAL A 1 261 ? 9.992 2.023 13.93 1 86.69 261 VAL A N 1
ATOM 2108 C CA . VAL A 1 261 ? 9.562 2.871 15.039 1 86.69 261 VAL A CA 1
ATOM 2109 C C . VAL A 1 261 ? 9.586 4.336 14.609 1 86.69 261 VAL A C 1
ATOM 2111 O O . VAL A 1 261 ? 10.594 4.812 14.078 1 86.69 261 VAL A O 1
ATOM 2114 N N . SER A 1 262 ? 8.461 4.992 14.742 1 84 262 SER A N 1
ATOM 2115 C CA . SER A 1 262 ? 8.359 6.391 14.344 1 84 262 SER A CA 1
ATOM 2116 C C . SER A 1 262 ? 9.195 7.285 15.266 1 84 262 SER A C 1
ATOM 2118 O O . SER A 1 262 ? 9.711 8.312 14.828 1 84 262 SER A O 1
ATOM 2120 N N . HIS A 1 263 ? 9.242 6.941 16.562 1 88.62 263 HIS A N 1
ATOM 2121 C CA . HIS A 1 263 ? 9.992 7.684 17.562 1 88.62 263 HIS A CA 1
ATOM 2122 C C . HIS A 1 263 ? 11.055 6.805 18.219 1 88.62 263 HIS A C 1
ATOM 2124 O O . HIS A 1 263 ? 10.766 6.082 19.172 1 88.62 263 HIS A O 1
ATOM 2130 N N . GLN A 1 264 ? 12.227 6.984 17.703 1 89.19 264 GLN A N 1
ATOM 2131 C CA . GLN A 1 264 ? 13.305 6.152 18.234 1 89.19 264 GLN A CA 1
ATOM 2132 C C . GLN A 1 264 ? 13.711 6.602 19.625 1 89.19 264 GLN A C 1
ATOM 2134 O O . GLN A 1 264 ? 13.758 7.801 19.906 1 89.19 264 GLN A O 1
ATOM 2139 N N . ARG A 1 265 ? 13.75 5.688 20.516 1 88.62 265 ARG A N 1
ATOM 2140 C CA . ARG A 1 265 ? 14.281 5.852 21.859 1 88.62 265 ARG A CA 1
ATOM 2141 C C . ARG A 1 265 ? 15.438 4.891 22.109 1 88.62 265 ARG A C 1
ATOM 2143 O O . ARG A 1 265 ? 15.695 4 21.297 1 88.62 265 ARG A O 1
ATOM 2150 N N . GLU A 1 266 ? 16.047 5.016 23.188 1 83.94 266 GLU A N 1
ATOM 2151 C CA . GLU A 1 266 ? 17.156 4.121 23.531 1 83.94 266 GLU A CA 1
ATOM 2152 C C . GLU A 1 266 ? 16.703 2.668 23.578 1 83.94 266 GLU A C 1
ATOM 2154 O O . GLU A 1 266 ? 17.422 1.771 23.141 1 83.94 266 GLU A O 1
ATOM 2159 N N . THR A 1 267 ? 15.492 2.453 24.062 1 82.19 267 THR A N 1
ATOM 2160 C CA . THR A 1 267 ? 14.992 1.097 24.25 1 82.19 267 THR A CA 1
ATOM 2161 C C . THR A 1 267 ? 14.102 0.688 23.078 1 82.19 267 THR A C 1
ATOM 2163 O O . THR A 1 267 ? 13.625 -0.448 23.016 1 82.19 267 THR A O 1
ATOM 2166 N N . MET A 1 268 ? 13.789 1.647 22.25 1 86.19 268 MET A N 1
ATOM 2167 C CA . MET A 1 268 ? 12.883 1.391 21.125 1 86.19 268 MET A CA 1
ATOM 2168 C C . MET A 1 268 ? 13.562 1.702 19.797 1 86.19 268 MET A C 1
ATOM 2170 O O . MET A 1 268 ? 13.648 2.863 19.391 1 86.19 268 MET A O 1
ATOM 2174 N N . LYS A 1 269 ? 14 0.606 19.109 1 87.81 269 LYS A N 1
ATOM 2175 C CA . LYS A 1 269 ? 14.719 0.776 17.859 1 87.81 269 LYS A CA 1
ATOM 2176 C C . LYS A 1 269 ? 14.078 -0.029 16.734 1 87.81 269 LYS A C 1
ATOM 2178 O O . LYS A 1 269 ? 13.422 -1.043 16.984 1 87.81 269 LYS A O 1
ATOM 2183 N N . SER A 1 270 ? 14.211 0.566 15.508 1 88.88 270 SER A N 1
ATOM 2184 C CA . SER A 1 270 ? 13.773 -0.188 14.336 1 88.88 270 SER A CA 1
ATOM 2185 C C . SER A 1 270 ? 14.656 -1.415 14.109 1 88.88 270 SER A C 1
ATOM 2187 O O . SER A 1 270 ? 15.867 -1.368 14.336 1 88.88 270 SER A O 1
ATOM 2189 N N . HIS A 1 271 ? 14.094 -2.496 13.805 1 89.44 271 HIS A N 1
ATOM 2190 C CA . HIS A 1 271 ? 14.891 -3.689 13.547 1 89.44 271 HIS A CA 1
ATOM 2191 C C . HIS A 1 271 ? 14.227 -4.578 12.5 1 89.44 271 HIS A C 1
ATOM 2193 O O . HIS A 1 271 ? 13.016 -4.477 12.266 1 89.44 271 HIS A O 1
ATOM 2199 N N . MET A 1 272 ? 15.008 -5.387 11.844 1 92.19 272 MET A N 1
ATOM 2200 C CA . MET A 1 272 ? 14.555 -6.336 10.828 1 92.19 272 MET A CA 1
ATOM 2201 C C . MET A 1 272 ? 14.219 -7.684 11.461 1 92.19 272 MET A C 1
ATOM 2203 O O . MET A 1 272 ? 14.984 -8.203 12.273 1 92.19 272 MET A O 1
ATOM 2207 N N . GLU A 1 273 ? 13.047 -8.148 11.156 1 93.56 273 GLU A N 1
ATOM 2208 C CA . GLU A 1 273 ? 12.641 -9.484 11.578 1 93.56 273 GLU A CA 1
ATOM 2209 C C . GLU A 1 273 ? 12.781 -10.492 10.438 1 93.56 273 GLU A C 1
ATOM 2211 O O . GLU A 1 273 ? 12.508 -10.164 9.281 1 93.56 273 GLU A O 1
ATOM 2216 N N . HIS A 1 274 ? 13.305 -11.688 10.758 1 95.69 274 HIS A N 1
ATOM 2217 C CA . HIS A 1 274 ? 13.43 -12.812 9.844 1 95.69 274 HIS A CA 1
ATOM 2218 C C . HIS A 1 274 ? 12.609 -14.008 10.32 1 95.69 274 HIS A C 1
ATOM 2220 O O . HIS A 1 274 ? 13.062 -14.766 11.188 1 95.69 274 HIS A O 1
ATOM 2226 N N . TRP A 1 275 ? 11.492 -14.188 9.766 1 97 275 TRP A N 1
ATOM 2227 C CA . TRP A 1 275 ? 10.609 -15.281 10.148 1 97 275 TRP A CA 1
ATOM 2228 C C . TRP A 1 275 ? 10.516 -16.312 9.031 1 97 275 TRP A C 1
ATOM 2230 O O . TRP A 1 275 ? 11 -16.094 7.922 1 97 275 TRP A O 1
ATOM 2240 N N . PHE A 1 276 ? 10.016 -17.469 9.344 1 97.44 276 PHE A N 1
ATOM 2241 C CA . PHE A 1 276 ? 10.023 -18.578 8.398 1 97.44 276 PHE A CA 1
ATOM 2242 C C . PHE A 1 276 ? 8.617 -18.875 7.895 1 97.44 276 PHE A C 1
ATOM 2244 O O . PHE A 1 276 ? 7.711 -19.141 8.688 1 97.44 276 PHE A O 1
ATOM 2251 N N . ALA A 1 277 ? 8.367 -18.719 6.598 1 97.19 277 ALA A N 1
ATOM 2252 C CA . ALA A 1 277 ? 7.109 -19.094 5.949 1 97.19 277 ALA A CA 1
ATOM 2253 C C . ALA A 1 277 ? 7.246 -20.406 5.188 1 97.19 277 ALA A C 1
ATOM 2255 O O . ALA A 1 277 ? 8.328 -20.734 4.688 1 97.19 277 ALA A O 1
ATOM 2256 N N . SER A 1 278 ? 6.184 -21.172 5.121 1 97.12 278 SER A N 1
ATOM 2257 C CA . SER A 1 278 ? 6.199 -22.438 4.391 1 97.12 278 SER A CA 1
ATOM 2258 C C . SER A 1 278 ? 4.82 -22.766 3.83 1 97.12 278 SER A C 1
ATOM 2260 O O . SER A 1 278 ? 3.824 -22.156 4.215 1 97.12 278 SER A O 1
ATOM 2262 N N . MET A 1 279 ? 4.785 -23.641 2.875 1 96.81 279 MET A N 1
ATOM 2263 C CA . MET A 1 279 ? 3.551 -24.141 2.283 1 96.81 279 MET A CA 1
ATOM 2264 C C . MET A 1 279 ? 3.65 -25.641 2.006 1 96.81 279 MET A C 1
ATOM 2266 O O . MET A 1 279 ? 4.75 -26.188 1.877 1 96.81 279 MET A O 1
ATOM 2270 N N . ALA A 1 280 ? 2.572 -26.297 2.049 1 97.31 280 ALA A N 1
ATOM 2271 C CA . ALA A 1 280 ? 2.449 -27.688 1.616 1 97.31 280 ALA A CA 1
ATOM 2272 C C . ALA A 1 280 ? 1.853 -27.766 0.214 1 97.31 280 ALA A C 1
ATOM 2274 O O . ALA A 1 280 ? 0.845 -27.125 -0.08 1 97.31 280 ALA A O 1
ATOM 2275 N N . ILE A 1 281 ? 2.494 -28.453 -0.64 1 96.69 281 ILE A N 1
ATOM 2276 C CA . ILE A 1 281 ? 2.006 -28.641 -2.002 1 96.69 281 ILE A CA 1
ATOM 2277 C C . ILE A 1 281 ? 1.479 -30.062 -2.172 1 96.69 281 ILE A C 1
ATOM 2279 O O . ILE A 1 281 ? 2.229 -31.031 -2.014 1 96.69 281 ILE A O 1
ATOM 2283 N N . ILE A 1 282 ? 0.237 -30.172 -2.512 1 95 282 ILE A N 1
ATOM 2284 C CA . ILE A 1 282 ? -0.385 -31.469 -2.711 1 95 282 ILE A CA 1
ATOM 2285 C C . ILE A 1 282 ? -0.018 -32 -4.09 1 95 282 ILE A C 1
ATOM 2287 O O . ILE A 1 282 ? -0.144 -31.312 -5.094 1 95 282 ILE A O 1
ATOM 2291 N N . GLN A 1 283 ? 0.425 -33.188 -4.113 1 89.12 283 GLN A N 1
ATOM 2292 C CA . GLN A 1 283 ? 0.88 -33.844 -5.344 1 89.12 283 GLN A CA 1
ATOM 2293 C C . GLN A 1 283 ? -0.233 -34.656 -5.984 1 89.12 283 GLN A C 1
ATOM 2295 O O . GLN A 1 283 ? -1.123 -35.156 -5.289 1 89.12 283 GLN A O 1
ATOM 2300 N N . HIS A 1 284 ? -0.247 -34.719 -7.285 1 78.62 284 HIS A N 1
ATOM 2301 C CA . HIS A 1 284 ? -1.243 -35.5 -8 1 78.62 284 HIS A CA 1
ATOM 2302 C C . HIS A 1 284 ? -0.632 -36.781 -8.562 1 78.62 284 HIS A C 1
ATOM 2304 O O . HIS A 1 284 ? -1.34 -37.625 -9.133 1 78.62 284 HIS A O 1
ATOM 2310 N N . SER A 1 285 ? 0.617 -36.969 -8.289 1 72.38 285 SER A N 1
ATOM 2311 C CA . SER A 1 285 ? 1.32 -38.094 -8.938 1 72.38 285 SER A CA 1
ATOM 2312 C C . SER A 1 285 ? 0.914 -39.438 -8.344 1 72.38 285 SER A C 1
ATOM 2314 O O . SER A 1 285 ? 0.781 -39.562 -7.125 1 72.38 285 SER A O 1
ATOM 2316 N N . ASN A 1 286 ? 0.401 -40.25 -9.219 1 73.56 286 ASN A N 1
ATOM 2317 C CA . ASN A 1 286 ? 0.186 -41.625 -8.797 1 73.56 286 ASN A CA 1
ATOM 2318 C C . ASN A 1 286 ? 1.228 -42.562 -9.398 1 73.56 286 ASN A C 1
ATOM 2320 O O . ASN A 1 286 ? 1.167 -42.875 -10.586 1 73.56 286 ASN A O 1
ATOM 2324 N N . PHE A 1 287 ? 2.311 -42.875 -8.578 1 78.69 287 PHE A N 1
ATOM 2325 C CA . PHE A 1 287 ? 3.357 -43.781 -9.039 1 78.69 287 PHE A CA 1
ATOM 2326 C C . PHE A 1 287 ? 3.295 -45.125 -8.281 1 78.69 287 PHE A C 1
ATOM 2328 O O . PHE A 1 287 ? 4.328 -45.719 -8.008 1 78.69 287 PHE A O 1
ATOM 2335 N N . SER A 1 288 ? 2.152 -45.469 -7.961 1 75.75 288 SER A N 1
ATOM 2336 C CA . SER A 1 288 ? 1.942 -46.625 -7.086 1 75.75 288 SER A CA 1
ATOM 2337 C C . SER A 1 288 ? 2.428 -47.906 -7.742 1 75.75 288 SER A C 1
ATOM 2339 O O . SER A 1 288 ? 2.766 -48.875 -7.051 1 75.75 288 SER A O 1
ATOM 2341 N N . LEU A 1 289 ? 2.633 -47.906 -9.023 1 78.44 289 LEU A N 1
ATOM 2342 C CA . LEU A 1 289 ? 2.973 -49.125 -9.719 1 78.44 289 LEU A CA 1
ATOM 2343 C C . LEU A 1 289 ? 4.484 -49.281 -9.859 1 78.44 289 LEU A C 1
ATOM 2345 O O . LEU A 1 289 ? 4.973 -50.344 -10.273 1 78.44 289 LEU A O 1
ATOM 2349 N N . LEU A 1 290 ? 5.129 -48.312 -9.414 1 84.94 290 LEU A N 1
ATOM 2350 C CA . LEU A 1 290 ? 6.578 -48.344 -9.586 1 84.94 290 LEU A CA 1
ATOM 2351 C C . LEU A 1 290 ? 7.242 -49.062 -8.43 1 84.94 290 LEU A C 1
ATOM 2353 O O . LEU A 1 290 ? 6.664 -49.188 -7.344 1 84.94 290 LEU A O 1
ATOM 2357 N N . SER A 1 291 ? 8.461 -49.5 -8.672 1 83.69 291 SER A N 1
ATOM 2358 C CA . SER A 1 291 ? 9.219 -50.312 -7.711 1 83.69 291 SER A CA 1
ATOM 2359 C C . SER A 1 291 ? 9.555 -49.5 -6.461 1 83.69 291 SER A C 1
ATOM 2361 O O . SER A 1 291 ? 9.906 -48.312 -6.555 1 83.69 291 SER A O 1
ATOM 2363 N N . THR A 1 292 ? 9.43 -50.156 -5.297 1 82.62 292 THR A N 1
ATOM 2364 C CA . THR A 1 292 ? 9.781 -49.531 -4.016 1 82.62 292 THR A CA 1
ATOM 2365 C C . THR A 1 292 ? 11.078 -50.125 -3.471 1 82.62 292 THR A C 1
ATOM 2367 O O . THR A 1 292 ? 11.414 -49.938 -2.301 1 82.62 292 THR A O 1
ATOM 2370 N N . ALA A 1 293 ? 11.703 -50.812 -4.375 1 80.31 293 ALA A N 1
ATOM 2371 C CA . ALA A 1 293 ? 12.984 -51.406 -3.957 1 80.31 293 ALA A CA 1
ATOM 2372 C C . ALA A 1 293 ? 14.047 -50.312 -3.818 1 80.31 293 ALA A C 1
ATOM 2374 O O . ALA A 1 293 ? 14.188 -49.469 -4.691 1 80.31 293 ALA A O 1
ATOM 2375 N N . LYS A 1 294 ? 14.648 -50.281 -2.652 1 78.69 294 LYS A N 1
ATOM 2376 C CA . LYS A 1 294 ? 15.703 -49.312 -2.383 1 78.69 294 LYS A CA 1
ATOM 2377 C C . LYS A 1 294 ? 17.016 -50 -2.014 1 78.69 294 LYS A C 1
ATOM 2379 O O . LYS A 1 294 ? 17.016 -51 -1.271 1 78.69 294 LYS A O 1
ATOM 2384 N N . PRO A 1 295 ? 18.172 -49.594 -2.607 1 80.69 295 PRO A N 1
ATOM 2385 C CA . PRO A 1 295 ? 18.406 -48.562 -3.633 1 80.69 295 PRO A CA 1
ATOM 2386 C C . PRO A 1 295 ? 18.094 -49.062 -5.043 1 80.69 295 PRO A C 1
ATOM 2388 O O . PRO A 1 295 ? 18 -50.281 -5.266 1 80.69 295 PRO A O 1
ATOM 2391 N N . GLN A 1 296 ? 17.906 -48.125 -5.918 1 88.75 296 GLN A N 1
ATOM 2392 C CA . GLN A 1 296 ? 17.75 -48.531 -7.309 1 88.75 296 GLN A CA 1
ATOM 2393 C C . GLN A 1 296 ? 18.969 -49.312 -7.785 1 88.75 296 GLN A C 1
ATOM 2395 O O . GLN A 1 296 ? 18.828 -50.375 -8.406 1 88.75 296 GLN A O 1
ATOM 2400 N N . VAL A 1 297 ? 20.188 -48.75 -7.527 1 90.31 297 VAL A N 1
ATOM 2401 C CA . VAL A 1 297 ? 21.5 -49.344 -7.727 1 90.31 297 VAL A CA 1
ATOM 2402 C C . VAL A 1 297 ? 22.453 -48.875 -6.625 1 90.31 297 VAL A C 1
ATOM 2404 O O . VAL A 1 297 ? 22.469 -47.688 -6.277 1 90.31 297 VAL A O 1
ATOM 2407 N N . PRO A 1 298 ? 23.094 -49.875 -6.02 1 90 298 PRO A N 1
ATOM 2408 C CA . PRO A 1 298 ? 24.047 -49.406 -5.012 1 90 298 PRO A CA 1
ATOM 2409 C C . PRO A 1 298 ? 24.984 -48.344 -5.543 1 90 298 PRO A C 1
ATOM 2411 O O . PRO A 1 298 ? 25.578 -48.531 -6.609 1 90 298 PRO A O 1
ATOM 2414 N N . LEU A 1 299 ? 25.109 -47.281 -4.816 1 92.19 299 LEU A N 1
ATOM 2415 C CA . LEU A 1 299 ? 25.797 -46.094 -5.27 1 92.19 299 LEU A CA 1
ATOM 2416 C C . LEU A 1 299 ? 27.234 -46.375 -5.645 1 92.19 299 LEU A C 1
ATOM 2418 O O . LEU A 1 299 ? 27.766 -45.844 -6.617 1 92.19 299 LEU A O 1
ATOM 2422 N N . LEU A 1 300 ? 27.891 -47.281 -4.887 1 89.94 300 LEU A N 1
ATOM 2423 C CA . LEU A 1 300 ? 29.312 -47.531 -5.105 1 89.94 300 LEU A CA 1
ATOM 2424 C C . LEU A 1 300 ? 29.516 -48.438 -6.312 1 89.94 300 LEU A C 1
ATOM 2426 O O . LEU A 1 300 ? 30.625 -48.562 -6.828 1 89.94 300 LEU A O 1
ATOM 2430 N N . GLU A 1 301 ? 28.484 -49.062 -6.758 1 90.81 301 GLU A N 1
ATOM 2431 C CA . GLU A 1 301 ? 28.562 -49.875 -7.961 1 90.81 301 GLU A CA 1
ATOM 2432 C C . GLU A 1 301 ? 28.516 -49 -9.219 1 90.81 301 GLU A C 1
ATOM 2434 O O . GLU A 1 301 ? 28.875 -49.469 -10.305 1 90.81 301 GLU A O 1
ATOM 2439 N N . LEU A 1 302 ? 28.062 -47.812 -9.008 1 92.94 302 LEU A N 1
ATOM 2440 C CA . LEU A 1 302 ? 28.031 -46.875 -10.133 1 92.94 302 LEU A CA 1
ATOM 2441 C C . LEU A 1 302 ? 29.359 -46.188 -10.312 1 92.94 302 LEU A C 1
ATOM 2443 O O . LEU A 1 302 ? 29.875 -45.594 -9.359 1 92.94 302 LEU A O 1
ATOM 2447 N N . GLY A 1 303 ? 29.844 -46.281 -11.492 1 90.81 303 GLY A N 1
ATOM 2448 C CA . GLY A 1 303 ? 31.078 -45.562 -11.773 1 90.81 303 GLY A CA 1
ATOM 2449 C C . GLY A 1 303 ? 30.844 -44.062 -11.875 1 90.81 303 GLY A C 1
ATOM 2450 O O . GLY A 1 303 ? 29.734 -43.594 -12.18 1 90.81 303 GLY A O 1
ATOM 2451 N N . PRO A 1 304 ? 31.844 -43.25 -11.609 1 92.62 304 PRO A N 1
ATOM 2452 C CA . PRO A 1 304 ? 31.734 -41.812 -11.688 1 92.62 304 PRO A CA 1
ATOM 2453 C C . PRO A 1 304 ? 31.203 -41.344 -13.047 1 92.62 304 PRO A C 1
ATOM 2455 O O . PRO A 1 304 ? 30.547 -40.281 -13.133 1 92.62 304 PRO A O 1
ATOM 2458 N N . ASN A 1 305 ? 31.406 -42.062 -14.102 1 90.19 305 ASN A N 1
ATOM 2459 C CA . ASN A 1 305 ? 31 -41.688 -15.453 1 90.19 305 ASN A CA 1
ATOM 2460 C C . ASN A 1 305 ? 29.484 -41.688 -15.609 1 90.19 305 ASN A C 1
ATOM 2462 O O . ASN A 1 305 ? 28.938 -41.062 -16.516 1 90.19 305 ASN A O 1
ATOM 2466 N N . THR A 1 306 ? 28.891 -42.406 -14.711 1 92.88 306 THR A N 1
ATOM 2467 C CA . THR A 1 306 ? 27.438 -42.469 -14.75 1 92.88 306 THR A CA 1
ATOM 2468 C C . THR A 1 306 ? 26.828 -41.094 -14.461 1 92.88 306 THR A C 1
ATOM 2470 O O . THR A 1 306 ? 25.719 -40.812 -14.891 1 92.88 306 THR A O 1
ATOM 2473 N N . PHE A 1 307 ? 27.594 -40.312 -13.75 1 95.81 307 PHE A N 1
ATOM 2474 C CA . PHE A 1 307 ? 27.078 -39 -13.32 1 95.81 307 PHE A CA 1
ATOM 2475 C C . PHE A 1 307 ? 27.578 -37.906 -14.234 1 95.81 307 PHE A C 1
ATOM 2477 O O . PHE A 1 307 ? 27.406 -36.719 -13.938 1 95.81 307 PHE A O 1
ATOM 2484 N N . LEU A 1 308 ? 28.219 -38.25 -15.312 1 94.75 308 LEU A N 1
ATOM 2485 C CA . LEU A 1 308 ? 28.672 -37.344 -16.359 1 94.75 308 LEU A CA 1
ATOM 2486 C C . LEU A 1 308 ? 27.891 -37.562 -17.656 1 94.75 308 LEU A C 1
ATOM 2488 O O . LEU A 1 308 ? 27.344 -38.656 -17.859 1 94.75 308 LEU A O 1
ATOM 2492 N N . PRO A 1 309 ? 27.812 -36.562 -18.484 1 94.75 309 PRO A N 1
ATOM 2493 C CA . PRO A 1 309 ? 27.047 -36.75 -19.719 1 94.75 309 PRO A CA 1
ATOM 2494 C C . PRO A 1 309 ? 27.609 -37.875 -20.594 1 94.75 309 PRO A C 1
ATOM 2496 O O . PRO A 1 309 ? 28.797 -37.875 -20.906 1 94.75 309 PRO A O 1
ATOM 2499 N N . GLN A 1 310 ? 26.766 -38.781 -20.906 1 92.88 310 GLN A N 1
ATOM 2500 C CA . GLN A 1 310 ? 27.078 -39.844 -21.828 1 92.88 310 GLN A CA 1
ATOM 2501 C C . GLN A 1 310 ? 26.391 -39.656 -23.172 1 92.88 310 GLN A C 1
ATOM 2503 O O . GLN A 1 310 ? 25.766 -38.594 -23.406 1 92.88 310 GLN A O 1
ATOM 2508 N N . GLU A 1 311 ? 26.531 -40.594 -24.016 1 91.31 311 GLU A N 1
ATOM 2509 C CA . GLU A 1 311 ? 26.016 -40.469 -25.375 1 91.31 311 GLU A CA 1
ATOM 2510 C C . GLU A 1 311 ? 24.516 -40.188 -25.375 1 91.31 311 GLU A C 1
ATOM 2512 O O . GLU A 1 311 ? 24.047 -39.25 -26.062 1 91.31 311 GLU A O 1
ATOM 2517 N N . LYS A 1 312 ? 23.844 -40.875 -24.609 1 93.62 312 LYS A N 1
ATOM 2518 C CA . LYS A 1 312 ? 22.391 -40.688 -24.547 1 93.62 312 LYS A CA 1
ATOM 2519 C C . LYS A 1 312 ? 22.047 -39.312 -23.969 1 93.62 312 LYS A C 1
ATOM 2521 O O . LYS A 1 312 ? 21.078 -38.688 -24.391 1 93.62 312 LYS A O 1
ATOM 2526 N N . ASP A 1 313 ? 22.797 -38.938 -23 1 96.12 313 ASP A N 1
ATOM 2527 C CA . ASP A 1 313 ? 22.578 -37.625 -22.406 1 96.12 313 ASP A CA 1
ATOM 2528 C C . ASP A 1 313 ? 22.812 -36.5 -23.438 1 96.12 313 ASP A C 1
ATOM 2530 O O . ASP A 1 313 ? 22.031 -35.562 -23.516 1 96.12 313 ASP A O 1
ATOM 2534 N N . TRP A 1 314 ? 23.844 -36.625 -24.219 1 95.56 314 TRP A N 1
ATOM 2535 C CA . TRP A 1 314 ? 24.141 -35.625 -25.25 1 95.56 314 TRP A CA 1
ATOM 2536 C C . TRP A 1 314 ? 23.031 -35.562 -26.297 1 95.56 314 TRP A C 1
ATOM 2538 O O . TRP A 1 314 ? 22.719 -34.5 -26.812 1 95.56 314 TRP A O 1
ATOM 2548 N N . GLU A 1 315 ? 22.484 -36.719 -26.578 1 94.31 315 GLU A N 1
ATOM 2549 C CA . GLU A 1 315 ? 21.375 -36.75 -27.531 1 94.31 315 GLU A CA 1
ATOM 2550 C C . GLU A 1 315 ? 20.172 -36.031 -26.984 1 94.31 315 GLU A C 1
ATOM 2552 O O . GLU A 1 315 ? 19.5 -35.281 -27.719 1 94.31 315 GLU A O 1
ATOM 2557 N N . ASN A 1 316 ? 19.859 -36.25 -25.75 1 94.69 316 ASN A N 1
ATOM 2558 C CA . ASN A 1 316 ? 18.766 -35.531 -25.094 1 94.69 316 ASN A CA 1
ATOM 2559 C C . ASN A 1 316 ? 18.984 -34.031 -25.109 1 94.69 316 ASN A C 1
ATOM 2561 O O . ASN A 1 316 ? 18.047 -33.281 -25.406 1 94.69 316 ASN A O 1
ATOM 2565 N N . ILE A 1 317 ? 20.188 -33.625 -24.797 1 96.44 317 ILE A N 1
ATOM 2566 C CA . ILE A 1 317 ? 20.531 -32.188 -24.766 1 96.44 317 ILE A CA 1
ATOM 2567 C C . ILE A 1 317 ? 20.422 -31.609 -26.156 1 96.44 317 ILE A C 1
ATOM 2569 O O . ILE A 1 317 ? 19.875 -30.516 -26.344 1 96.44 317 ILE A O 1
ATOM 2573 N N . LYS A 1 318 ? 20.922 -32.312 -27.125 1 95.19 318 LYS A N 1
ATOM 2574 C CA . LYS A 1 318 ? 20.859 -31.891 -28.516 1 95.19 318 LYS A CA 1
ATOM 2575 C C . LYS A 1 318 ? 19.422 -31.703 -28.953 1 95.19 318 LYS A C 1
ATOM 2577 O O . LYS A 1 318 ? 19.078 -30.688 -29.578 1 95.19 318 LYS A O 1
ATOM 2582 N N . ASN A 1 319 ? 18.609 -32.625 -28.656 1 93.5 319 ASN A N 1
ATOM 2583 C CA . ASN A 1 319 ? 17.203 -32.531 -29.016 1 93.5 319 ASN A CA 1
ATOM 2584 C C . ASN A 1 319 ? 16.531 -31.328 -28.359 1 93.5 319 ASN A C 1
ATOM 2586 O O . ASN A 1 319 ? 15.688 -30.672 -28.969 1 93.5 319 ASN A O 1
ATOM 2590 N N . CYS A 1 320 ? 16.906 -31.094 -27.172 1 95.56 320 CYS A N 1
ATOM 2591 C CA . CYS A 1 320 ? 16.375 -29.938 -26.469 1 95.56 320 CYS A CA 1
ATOM 2592 C C . CYS A 1 320 ? 16.828 -28.641 -27.125 1 95.56 320 CYS A C 1
ATOM 2594 O O . CYS A 1 320 ? 16.031 -27.703 -27.312 1 95.56 320 CYS A O 1
ATOM 2596 N N . TYR A 1 321 ? 18.094 -28.609 -27.531 1 97.31 321 TYR A N 1
ATOM 2597 C CA . TYR A 1 321 ? 18.641 -27.438 -28.203 1 97.31 321 TYR A CA 1
ATOM 2598 C C . TYR A 1 321 ? 17.938 -27.188 -29.531 1 97.31 321 TYR A C 1
ATOM 2600 O O . TYR A 1 321 ? 17.688 -26.031 -29.906 1 97.31 321 TYR A O 1
ATOM 2608 N N . ILE A 1 322 ? 17.625 -28.219 -30.203 1 96.5 322 ILE A N 1
ATOM 2609 C CA . ILE A 1 322 ? 16.969 -28.094 -31.5 1 96.5 322 ILE A CA 1
ATOM 2610 C C . ILE A 1 322 ? 15.633 -27.375 -31.328 1 96.5 322 ILE A C 1
ATOM 2612 O O . ILE A 1 322 ? 15.297 -26.484 -32.125 1 96.5 322 ILE A O 1
ATOM 2616 N N . VAL A 1 323 ? 14.945 -27.719 -30.297 1 96 323 VAL A N 1
ATOM 2617 C CA . VAL A 1 323 ? 13.641 -27.109 -30.062 1 96 323 VAL A CA 1
ATOM 2618 C C . VAL A 1 323 ? 13.812 -25.609 -29.781 1 96 323 VAL A C 1
ATOM 2620 O O . VAL A 1 323 ? 13.109 -24.781 -30.344 1 96 323 VAL A O 1
ATOM 2623 N N . VAL A 1 324 ? 14.727 -25.234 -28.938 1 97 324 VAL A N 1
ATOM 2624 C CA . VAL A 1 324 ? 14.953 -23.844 -28.531 1 97 324 VAL A CA 1
ATOM 2625 C C . VAL A 1 324 ? 15.398 -23.031 -29.734 1 97 324 VAL A C 1
ATOM 2627 O O . VAL A 1 324 ? 14.883 -21.922 -29.969 1 97 324 VAL A O 1
ATOM 2630 N N . ILE A 1 325 ? 16.328 -23.547 -30.5 1 97.81 325 ILE A N 1
ATOM 2631 C CA . ILE A 1 325 ? 16.875 -22.844 -31.656 1 97.81 325 ILE A CA 1
ATOM 2632 C C . ILE A 1 325 ? 15.789 -22.672 -32.719 1 97.81 325 ILE A C 1
ATOM 2634 O O . ILE A 1 325 ? 15.648 -21.578 -33.281 1 97.81 325 ILE A O 1
ATOM 2638 N N . LEU A 1 326 ? 15.086 -23.703 -32.906 1 96.81 326 LEU A N 1
ATOM 2639 C CA . LEU A 1 326 ? 14.031 -23.641 -33.938 1 96.81 326 LEU A CA 1
ATOM 2640 C C . LEU A 1 326 ? 12.969 -22.625 -33.531 1 96.81 326 LEU A C 1
ATOM 2642 O O . LEU A 1 326 ? 12.406 -21.953 -34.406 1 96.81 326 LEU A O 1
ATOM 2646 N N . GLU A 1 327 ? 12.68 -22.547 -32.312 1 96.62 327 GLU A N 1
ATOM 2647 C CA . GLU A 1 327 ? 11.734 -21.547 -31.828 1 96.62 327 GLU A CA 1
ATOM 2648 C C . GLU A 1 327 ? 12.227 -20.125 -32.125 1 96.62 327 GLU A C 1
ATOM 2650 O O . GLU A 1 327 ? 11.445 -19.266 -32.562 1 96.62 327 GLU A O 1
ATOM 2655 N N . ILE A 1 328 ? 13.453 -19.875 -31.906 1 97.38 328 ILE A N 1
ATOM 2656 C CA . ILE A 1 328 ? 14.062 -18.578 -32.156 1 97.38 328 ILE A CA 1
ATOM 2657 C C . ILE A 1 328 ? 14.07 -18.297 -33.656 1 97.38 328 ILE A C 1
ATOM 2659 O O . ILE A 1 328 ? 13.695 -17.203 -34.094 1 97.38 328 ILE A O 1
ATOM 2663 N N . LEU A 1 329 ? 14.391 -19.266 -34.438 1 96.88 329 LEU A N 1
ATOM 2664 C CA . LEU A 1 329 ? 14.508 -19.094 -35.875 1 96.88 329 LEU A CA 1
ATOM 2665 C C . LEU A 1 329 ? 13.141 -18.859 -36.531 1 96.88 329 LEU A C 1
ATOM 2667 O O . LEU A 1 329 ? 13.016 -18.047 -37.438 1 96.88 329 LEU A O 1
ATOM 2671 N N . CYS A 1 330 ? 12.188 -19.547 -36.031 1 96.12 330 CYS A N 1
ATOM 2672 C CA . CYS A 1 330 ? 10.836 -19.359 -36.531 1 96.12 330 CYS A CA 1
ATOM 2673 C C . CYS A 1 330 ? 10.336 -17.938 -36.281 1 96.12 330 CYS A C 1
ATOM 2675 O O . CYS A 1 330 ? 9.5 -17.422 -37.031 1 96.12 330 CYS A O 1
ATOM 2677 N N . LYS A 1 331 ? 10.828 -17.375 -35.312 1 95.38 331 LYS A N 1
ATOM 2678 C CA . LYS A 1 331 ? 10.398 -16.031 -34.938 1 95.38 331 LYS A CA 1
ATOM 2679 C C . LYS A 1 331 ? 11.062 -14.977 -35.812 1 95.38 331 LYS A C 1
ATOM 2681 O O . LYS A 1 331 ? 10.43 -13.984 -36.156 1 95.38 331 LYS A O 1
ATOM 2686 N N . PHE A 1 332 ? 12.328 -15.211 -36.188 1 96.19 332 PHE A N 1
ATOM 2687 C CA . PHE A 1 332 ? 13.078 -14.078 -36.75 1 96.19 332 PHE A CA 1
ATOM 2688 C C . PHE A 1 332 ? 13.461 -14.336 -38.188 1 96.19 332 PHE A C 1
ATOM 2690 O O . PHE A 1 332 ? 13.68 -13.391 -38.969 1 96.19 332 PHE A O 1
ATOM 2697 N N . CYS A 1 333 ? 13.602 -15.586 -38.562 1 94.94 333 CYS A N 1
ATOM 2698 C CA . CYS A 1 333 ? 14.031 -15.906 -39.938 1 94.94 333 CYS A CA 1
ATOM 2699 C C . CYS A 1 333 ? 12.844 -16.328 -40.781 1 94.94 333 CYS A C 1
ATOM 2701 O O . CYS A 1 333 ? 12.133 -17.266 -40.469 1 94.94 333 CYS A O 1
ATOM 2703 N N . LYS A 1 334 ? 12.695 -15.766 -41.906 1 93.12 334 LYS A N 1
ATOM 2704 C CA . LYS A 1 334 ? 11.547 -15.977 -42.781 1 93.12 334 LYS A CA 1
ATOM 2705 C C . LYS A 1 334 ? 11.469 -17.422 -43.25 1 93.12 334 LYS A C 1
ATOM 2707 O O . LYS A 1 334 ? 10.391 -18.031 -43.219 1 93.12 334 LYS A O 1
ATOM 2712 N N . TYR A 1 335 ? 12.539 -17.953 -43.625 1 90.94 335 TYR A N 1
ATOM 2713 C CA . TYR A 1 335 ? 12.578 -19.312 -44.156 1 90.94 335 TYR A CA 1
ATOM 2714 C C . TYR A 1 335 ? 12.102 -20.312 -43.094 1 90.94 335 TYR A C 1
ATOM 2716 O O . TYR A 1 335 ? 11.352 -21.25 -43.438 1 90.94 335 TYR A O 1
ATOM 2724 N N . PHE A 1 336 ? 12.461 -20.188 -41.938 1 93.88 336 PHE A N 1
ATOM 2725 C CA . PHE A 1 336 ? 12.203 -21.156 -40.875 1 93.88 336 PHE A CA 1
ATOM 2726 C C . PHE A 1 336 ? 10.766 -21.031 -40.375 1 93.88 336 PHE A C 1
ATOM 2728 O O . PHE A 1 336 ? 10.289 -21.891 -39.625 1 93.88 336 PHE A O 1
ATOM 2735 N N . LYS A 1 337 ? 10.062 -20.047 -40.719 1 92.44 337 LYS A N 1
ATOM 2736 C CA . LYS A 1 337 ? 8.648 -19.906 -40.375 1 92.44 337 LYS A CA 1
ATOM 2737 C C . LYS A 1 337 ? 7.84 -21.078 -40.969 1 92.44 337 LYS A C 1
ATOM 2739 O O . LYS A 1 337 ? 6.785 -21.422 -40.438 1 92.44 337 LYS A O 1
ATOM 2744 N N . ASN A 1 338 ? 8.352 -21.641 -41.969 1 88.94 338 ASN A N 1
ATOM 2745 C CA . ASN A 1 338 ? 7.695 -22.781 -42.625 1 88.94 338 ASN A CA 1
ATOM 2746 C C . ASN A 1 338 ? 7.777 -24.031 -41.781 1 88.94 338 ASN A C 1
ATOM 2748 O O . ASN A 1 338 ? 7.07 -25.016 -42.031 1 88.94 338 ASN A O 1
ATOM 2752 N N . PHE A 1 339 ? 8.516 -24 -40.719 1 92.56 339 PHE A N 1
ATOM 2753 C CA . PHE A 1 339 ? 8.711 -25.188 -39.906 1 92.56 339 PHE A CA 1
ATOM 2754 C C . PHE A 1 339 ? 8.023 -25.031 -38.562 1 92.56 339 PHE A C 1
ATOM 2756 O O . PHE A 1 339 ? 8.398 -25.688 -37.594 1 92.56 339 PHE A O 1
ATOM 2763 N N . LYS A 1 340 ? 7.09 -24.234 -38.406 1 91.94 340 LYS A N 1
ATOM 2764 C CA . LYS A 1 340 ? 6.375 -23.984 -37.156 1 91.94 340 LYS A CA 1
ATOM 2765 C C . LYS A 1 340 ? 5.691 -25.25 -36.656 1 91.94 340 LYS A C 1
ATOM 2767 O O . LYS A 1 340 ? 5.719 -25.547 -35.438 1 91.94 340 LYS A O 1
ATOM 2772 N N . SER A 1 341 ? 5.07 -25.938 -37.5 1 91.5 341 SER A N 1
ATOM 2773 C CA . SER A 1 341 ? 4.395 -27.188 -37.125 1 91.5 341 SER A CA 1
ATOM 2774 C C . SER A 1 341 ? 5.395 -28.234 -36.656 1 91.5 341 SER A C 1
ATOM 2776 O O . SER A 1 341 ? 5.117 -28.969 -35.719 1 91.5 341 SER A O 1
ATOM 2778 N N . VAL A 1 342 ? 6.52 -28.297 -37.312 1 91.75 342 VAL A N 1
ATOM 2779 C CA . VAL A 1 342 ? 7.574 -29.234 -36.938 1 91.75 342 VAL A CA 1
ATOM 2780 C C . VAL A 1 342 ? 8.07 -28.906 -35.531 1 91.75 342 VAL A C 1
ATOM 2782 O O . VAL A 1 342 ? 8.305 -29.797 -34.719 1 91.75 342 VAL A O 1
ATOM 2785 N N . LYS A 1 343 ? 8.219 -27.672 -35.344 1 90.75 343 LYS A N 1
ATOM 2786 C CA . LYS A 1 343 ? 8.641 -27.203 -34.031 1 90.75 343 LYS A CA 1
ATOM 2787 C C . LYS A 1 343 ? 7.684 -27.703 -32.938 1 90.75 343 LYS A C 1
ATOM 2789 O O . LYS A 1 343 ? 8.125 -28.219 -31.906 1 90.75 343 LYS A O 1
ATOM 2794 N N . GLU A 1 344 ? 6.402 -27.594 -33.156 1 91.56 344 GLU A N 1
ATOM 2795 C CA . GLU A 1 344 ? 5.398 -28.016 -32.188 1 91.56 344 GLU A CA 1
ATOM 2796 C C . GLU A 1 344 ? 5.418 -29.531 -32 1 91.56 344 GLU A C 1
ATOM 2798 O O . GLU A 1 344 ? 5.254 -30.031 -30.891 1 91.56 344 GLU A O 1
ATOM 2803 N N . ASN A 1 345 ? 5.699 -30.188 -33.031 1 90.44 345 ASN A N 1
ATOM 2804 C CA . ASN A 1 345 ? 5.77 -31.641 -32.969 1 90.44 345 ASN A CA 1
ATOM 2805 C C . ASN A 1 345 ? 6.969 -32.094 -32.156 1 90.44 345 ASN A C 1
ATOM 2807 O O . ASN A 1 345 ? 6.84 -33 -31.312 1 90.44 345 ASN A O 1
ATOM 2811 N N . ILE A 1 346 ? 8.078 -31.5 -32.375 1 89.5 346 ILE A N 1
ATOM 2812 C CA . ILE A 1 346 ? 9.281 -31.875 -31.656 1 89.5 346 ILE A CA 1
ATOM 2813 C C . ILE A 1 346 ? 9.133 -31.516 -30.172 1 89.5 346 ILE A C 1
ATOM 2815 O O . ILE A 1 346 ? 9.562 -32.25 -29.297 1 89.5 346 ILE A O 1
ATOM 2819 N N . LYS A 1 347 ? 8.523 -30.438 -29.969 1 90 347 LYS A N 1
ATOM 2820 C CA . LYS A 1 347 ? 8.297 -29.984 -28.594 1 90 347 LYS A CA 1
ATOM 2821 C C . LYS A 1 347 ? 7.379 -30.938 -27.844 1 90 347 LYS A C 1
ATOM 2823 O O . LYS A 1 347 ? 7.605 -31.234 -26.672 1 90 347 LYS A O 1
ATOM 2828 N N . GLN A 1 348 ? 6.445 -31.469 -28.5 1 89.12 348 GLN A N 1
ATOM 2829 C CA . GLN A 1 348 ? 5.52 -32.406 -27.875 1 89.12 348 GLN A CA 1
ATOM 2830 C C . GLN A 1 348 ? 6.215 -33.719 -27.547 1 89.12 348 GLN A C 1
ATOM 2832 O O . GLN A 1 348 ? 5.871 -34.375 -26.562 1 89.12 348 GLN A O 1
ATOM 2837 N N . LYS A 1 349 ? 7.176 -33.969 -28.297 1 87.19 349 LYS A N 1
ATOM 2838 C CA . LYS A 1 349 ? 7.91 -35.219 -28.062 1 87.19 349 LYS A CA 1
ATOM 2839 C C . LYS A 1 349 ? 8.773 -35.094 -26.812 1 87.19 349 LYS A C 1
ATOM 2841 O O . LYS A 1 349 ? 9.188 -36.125 -26.25 1 87.19 349 LYS A O 1
ATOM 2846 N N . LEU A 1 350 ? 8.992 -33.938 -26.406 1 89.31 350 LEU A N 1
ATOM 2847 C CA . LEU A 1 350 ? 9.805 -33.75 -25.203 1 89.31 350 LEU A CA 1
ATOM 2848 C C . LEU A 1 350 ? 8.961 -33.906 -23.938 1 89.31 350 LEU A C 1
ATOM 2850 O O . LEU A 1 350 ? 9.5 -34.062 -22.844 1 89.31 350 LEU A O 1
ATOM 2854 N N . ARG A 1 351 ? 7.66 -34 -24.062 1 90.19 351 ARG A N 1
ATOM 2855 C CA . ARG A 1 351 ? 6.781 -34.188 -22.906 1 90.19 351 ARG A CA 1
ATOM 2856 C C . ARG A 1 351 ? 6.969 -35.594 -22.312 1 90.19 351 ARG A C 1
ATOM 2858 O O . ARG A 1 351 ? 7.215 -36.562 -23.047 1 90.19 351 ARG A O 1
ATOM 2865 N N . PRO A 1 352 ? 6.844 -35.625 -20.969 1 87.81 352 PRO A N 1
ATOM 2866 C CA . PRO A 1 352 ? 6.949 -36.938 -20.375 1 87.81 352 PRO A CA 1
ATOM 2867 C C . PRO A 1 352 ? 5.754 -37.844 -20.703 1 87.81 352 PRO A C 1
ATOM 2869 O O . PRO A 1 352 ? 4.621 -37.375 -20.766 1 87.81 352 PRO A O 1
ATOM 2872 N N . ASP A 1 353 ? 5.949 -39.062 -20.844 1 77.5 353 ASP A N 1
ATOM 2873 C CA . ASP A 1 353 ? 4.898 -40.031 -21.188 1 77.5 353 ASP A CA 1
ATOM 2874 C C . ASP A 1 353 ? 4.266 -40.594 -19.922 1 77.5 353 ASP A C 1
ATOM 2876 O O . ASP A 1 353 ? 3.129 -41.094 -19.953 1 77.5 353 ASP A O 1
ATOM 2880 N N . ASP A 1 354 ? 4.945 -40.625 -18.891 1 74.69 354 ASP A N 1
ATOM 2881 C CA . ASP A 1 354 ? 4.539 -41.406 -17.734 1 74.69 354 ASP A CA 1
ATOM 2882 C C . ASP A 1 354 ? 3.826 -40.531 -16.703 1 74.69 354 ASP A C 1
ATOM 2884 O O . ASP A 1 354 ? 3.336 -41.031 -15.688 1 74.69 354 ASP A O 1
ATOM 2888 N N . TYR A 1 355 ? 3.773 -39.281 -16.953 1 82 355 TYR A N 1
ATOM 2889 C CA . TYR A 1 355 ? 3.205 -38.406 -15.945 1 82 355 TYR A CA 1
ATOM 2890 C C . TYR A 1 355 ? 2.518 -37.219 -16.594 1 82 355 TYR A C 1
ATOM 2892 O O . TYR A 1 355 ? 3.057 -36.594 -17.531 1 82 355 TYR A O 1
ATOM 2900 N N . ASP A 1 356 ? 1.296 -36.938 -16.125 1 85.81 356 ASP A N 1
ATOM 2901 C CA . ASP A 1 356 ? 0.577 -35.781 -16.625 1 85.81 356 ASP A CA 1
ATOM 2902 C C . ASP A 1 356 ? 1.009 -34.5 -15.891 1 85.81 356 ASP A C 1
ATOM 2904 O O . ASP A 1 356 ? 0.587 -34.281 -14.758 1 85.81 356 ASP A O 1
ATOM 2908 N N . ILE A 1 357 ? 1.688 -33.75 -16.562 1 90.44 357 ILE A N 1
ATOM 2909 C CA . ILE A 1 357 ? 2.275 -32.562 -15.953 1 90.44 357 ILE A CA 1
ATOM 2910 C C . ILE A 1 357 ? 1.309 -31.375 -16.078 1 90.44 357 ILE A C 1
ATOM 2912 O O . ILE A 1 357 ? 1.623 -30.266 -15.672 1 90.44 357 ILE A O 1
ATOM 2916 N N . SER A 1 358 ? 0.021 -31.562 -16.594 1 91.44 358 SER A N 1
ATOM 2917 C CA . SER A 1 358 ? -0.918 -30.469 -16.828 1 91.44 358 SER A CA 1
ATOM 2918 C C . SER A 1 358 ? -1.889 -30.297 -15.672 1 91.44 358 SER A C 1
ATOM 2920 O O . SER A 1 358 ? -2.674 -29.359 -15.641 1 91.44 358 SER A O 1
ATOM 2922 N N . GLU A 1 359 ? -1.875 -31.109 -14.711 1 90.88 359 GLU A N 1
ATOM 2923 C CA . GLU A 1 359 ? -2.811 -31.016 -13.594 1 90.88 359 GLU A CA 1
ATOM 2924 C C . GLU A 1 359 ? -2.449 -29.859 -12.656 1 90.88 359 GLU A C 1
ATOM 2926 O O . GLU A 1 359 ? -1.275 -29.656 -12.352 1 90.88 359 GLU A O 1
ATOM 2931 N N . VAL A 1 360 ? -3.469 -29.172 -12.258 1 92.69 360 VAL A N 1
ATOM 2932 C CA . VAL A 1 360 ? -3.25 -28.016 -11.398 1 92.69 360 VAL A CA 1
ATOM 2933 C C . VAL A 1 360 ? -2.984 -28.469 -9.969 1 92.69 360 VAL A C 1
ATOM 2935 O O . VAL A 1 360 ? -3.717 -29.297 -9.43 1 92.69 360 VAL A O 1
ATOM 2938 N N . HIS A 1 361 ? -1.944 -27.969 -9.375 1 94 361 HIS A N 1
ATOM 2939 C CA . HIS A 1 361 ? -1.596 -28.297 -7.996 1 94 361 HIS A CA 1
ATOM 2940 C C . HIS A 1 361 ? -2.33 -27.391 -7.012 1 94 361 HIS A C 1
ATOM 2942 O O . HIS A 1 361 ? -2.645 -26.25 -7.328 1 94 361 HIS A O 1
ATOM 2948 N N . THR A 1 362 ? -2.594 -27.938 -5.832 1 93.88 362 THR A N 1
ATOM 2949 C CA . THR A 1 362 ? -3.127 -27.156 -4.715 1 93.88 362 THR A CA 1
ATOM 2950 C C . THR A 1 362 ? -2.043 -26.891 -3.678 1 93.88 362 THR A C 1
ATOM 2952 O O . THR A 1 362 ? -1.371 -27.812 -3.219 1 93.88 362 THR A O 1
ATOM 2955 N N . SER A 1 363 ? -1.859 -25.703 -3.418 1 95.44 363 SER A N 1
ATOM 2956 C CA . SER A 1 363 ? -0.886 -25.312 -2.406 1 95.44 363 SER A CA 1
ATOM 2957 C C . SER A 1 363 ? -1.575 -24.797 -1.143 1 95.44 363 SER A C 1
ATOM 2959 O O . SER A 1 363 ? -2.5 -23.984 -1.216 1 95.44 363 SER A O 1
ATOM 2961 N N . VAL A 1 364 ? -1.169 -25.266 0.011 1 96.69 364 VAL A N 1
ATOM 2962 C CA . VAL A 1 364 ? -1.767 -24.922 1.295 1 96.69 364 VAL A CA 1
ATOM 2963 C C . VAL A 1 364 ? -0.763 -24.125 2.133 1 96.69 364 VAL A C 1
ATOM 2965 O O . VAL A 1 364 ? 0.198 -24.703 2.66 1 96.69 364 VAL A O 1
ATOM 2968 N N . PRO A 1 365 ? -1.022 -22.875 2.324 1 96.19 365 PRO A N 1
ATOM 2969 C CA . PRO A 1 365 ? -0.148 -22.078 3.191 1 96.19 365 PRO A CA 1
ATOM 2970 C C . PRO A 1 365 ? -0.133 -22.594 4.633 1 96.19 365 PRO A C 1
ATOM 2972 O O . PRO A 1 365 ? -1.178 -22.969 5.168 1 96.19 365 PRO A O 1
ATOM 2975 N N . LEU A 1 366 ? 1.04 -22.609 5.262 1 96.88 366 LEU A N 1
ATOM 2976 C CA . LEU A 1 366 ? 1.194 -22.938 6.672 1 96.88 366 LEU A CA 1
ATOM 2977 C C . LEU A 1 366 ? 1.428 -21.688 7.504 1 96.88 366 LEU A C 1
ATOM 2979 O O . LEU A 1 366 ? 1.738 -20.625 6.953 1 96.88 366 LEU A O 1
ATOM 2983 N N . PRO A 1 367 ? 1.173 -21.75 8.805 1 96.12 367 PRO A N 1
ATOM 2984 C CA . PRO A 1 367 ? 1.427 -20.594 9.648 1 96.12 367 PRO A CA 1
ATOM 2985 C C . PRO A 1 367 ? 2.889 -20.141 9.625 1 96.12 367 PRO A C 1
ATOM 2987 O O . PRO A 1 367 ? 3.791 -20.984 9.617 1 96.12 367 PRO A O 1
ATOM 2990 N N . VAL A 1 368 ? 3.094 -18.844 9.562 1 97.5 368 VAL A N 1
ATOM 2991 C CA . VAL A 1 368 ? 4.441 -18.297 9.641 1 97.5 368 VAL A CA 1
ATOM 2992 C C . VAL A 1 368 ? 5.008 -18.516 11.047 1 97.5 368 VAL A C 1
ATOM 2994 O O . VAL A 1 368 ? 4.312 -18.281 12.039 1 97.5 368 VAL A O 1
ATOM 2997 N N . LEU A 1 369 ? 6.242 -18.969 11.141 1 97.31 369 LEU A N 1
ATOM 2998 C CA . LEU A 1 369 ? 6.898 -19.234 12.414 1 97.31 369 LEU A CA 1
ATOM 2999 C C . LEU A 1 369 ? 7.883 -18.125 12.758 1 97.31 369 LEU A C 1
ATOM 3001 O O . LEU A 1 369 ? 8.633 -17.656 11.898 1 97.31 369 LEU A O 1
ATOM 3005 N N . PRO A 1 370 ? 7.801 -17.656 14.031 1 96.06 370 PRO A N 1
ATOM 3006 C CA . PRO A 1 370 ? 8.805 -16.688 14.453 1 96.06 370 PRO A CA 1
ATOM 3007 C C . PRO A 1 370 ? 10.188 -17.312 14.648 1 96.06 370 PRO A C 1
ATOM 3009 O O . PRO A 1 370 ? 10.766 -17.203 15.734 1 96.06 370 PRO A O 1
ATOM 3012 N N . LYS A 1 371 ? 10.656 -17.922 13.609 1 96.81 371 LYS A N 1
ATOM 3013 C CA . LYS A 1 371 ? 11.945 -18.594 13.555 1 96.81 371 LYS A CA 1
ATOM 3014 C C . LYS A 1 371 ? 12.742 -18.172 12.32 1 96.81 371 LYS A C 1
ATOM 3016 O O . LYS A 1 371 ? 12.172 -17.75 11.32 1 96.81 371 LYS A O 1
ATOM 3021 N N . ASN A 1 372 ? 14.008 -18.203 12.5 1 94.69 372 ASN A N 1
ATOM 3022 C CA . ASN A 1 372 ? 14.945 -17.828 11.445 1 94.69 372 ASN A CA 1
ATOM 3023 C C . ASN A 1 372 ? 15.703 -19.031 10.906 1 94.69 372 ASN A C 1
ATOM 3025 O O . ASN A 1 372 ? 16.453 -19.672 11.641 1 94.69 372 ASN A O 1
ATOM 3029 N N . GLU A 1 373 ? 15.633 -19.281 9.68 1 93.06 373 GLU A N 1
ATOM 3030 C CA . GLU A 1 373 ? 16.266 -20.469 9.102 1 93.06 373 GLU A CA 1
ATOM 3031 C C . GLU A 1 373 ? 17.781 -20.328 9.086 1 93.06 373 GLU A C 1
ATOM 3033 O O . GLU A 1 373 ? 18.5 -21.328 8.898 1 93.06 373 GLU A O 1
ATOM 3038 N N . GLN A 1 374 ? 18.25 -19.156 9.336 1 90.31 374 GLN A N 1
ATOM 3039 C CA . GLN A 1 374 ? 19.688 -18.953 9.375 1 90.31 374 GLN A CA 1
ATOM 3040 C C . GLN A 1 374 ? 20.281 -19.438 10.695 1 90.31 374 GLN A C 1
ATOM 3042 O O . GLN A 1 374 ? 21.5 -19.609 10.812 1 90.31 374 GLN A O 1
ATOM 3047 N N . LYS A 1 375 ? 19.406 -19.703 11.609 1 90.75 375 LYS A N 1
ATOM 3048 C CA . LYS A 1 375 ? 19.844 -20.203 12.922 1 90.75 375 LYS A CA 1
ATOM 3049 C C . LYS A 1 375 ? 19.5 -21.672 13.094 1 90.75 375 LYS A C 1
ATOM 3051 O O . LYS A 1 375 ? 18.328 -22.047 13.031 1 90.75 375 LYS A O 1
ATOM 3056 N N . TYR A 1 376 ? 20.469 -22.531 13.414 1 90.38 376 TYR A N 1
ATOM 3057 C CA . TYR A 1 376 ? 20.281 -23.969 13.531 1 90.38 376 TYR A CA 1
ATOM 3058 C C . TYR A 1 376 ? 19.266 -24.312 14.602 1 90.38 376 TYR A C 1
ATOM 3060 O O . TYR A 1 376 ? 18.453 -25.234 14.438 1 90.38 376 TYR A O 1
ATOM 3068 N N . SER A 1 377 ? 19.344 -23.562 15.711 1 91.88 377 SER A N 1
ATOM 3069 C CA . SER A 1 377 ? 18.375 -23.828 16.781 1 91.88 377 SER A CA 1
ATOM 3070 C C . SER A 1 377 ? 16.953 -23.625 16.297 1 91.88 377 SER A C 1
ATOM 3072 O O . SER A 1 377 ? 16.062 -24.422 16.625 1 91.88 377 SER A O 1
ATOM 3074 N N . ASP A 1 378 ? 16.766 -22.609 15.477 1 95.5 378 ASP A N 1
ATOM 3075 C CA . ASP A 1 378 ? 15.445 -22.312 14.945 1 95.5 378 ASP A CA 1
ATOM 3076 C C . ASP A 1 378 ? 15.023 -23.344 13.898 1 95.5 378 ASP A C 1
ATOM 3078 O O . ASP A 1 378 ? 13.844 -23.688 13.797 1 95.5 378 ASP A O 1
ATOM 3082 N N . VAL A 1 379 ? 15.984 -23.844 13.188 1 96.75 379 VAL A N 1
ATOM 3083 C CA . VAL A 1 379 ? 15.695 -24.844 12.156 1 96.75 379 VAL A CA 1
ATOM 3084 C C . VAL A 1 379 ? 15.172 -26.125 12.797 1 96.75 379 VAL A C 1
ATOM 3086 O O . VAL A 1 379 ? 14.258 -26.766 12.273 1 96.75 379 VAL A O 1
ATOM 3089 N N . ILE A 1 380 ? 15.742 -26.516 13.906 1 96.69 380 ILE A N 1
ATOM 3090 C CA . ILE A 1 380 ? 15.273 -27.688 14.641 1 96.69 380 ILE A CA 1
ATOM 3091 C C . ILE A 1 380 ? 13.805 -27.516 15.016 1 96.69 380 ILE A C 1
ATOM 3093 O O . ILE A 1 380 ? 13 -28.438 14.859 1 96.69 380 ILE A O 1
ATOM 3097 N N . GLU A 1 381 ? 13.477 -26.312 15.43 1 96.81 381 GLU A N 1
ATOM 3098 C CA . GLU A 1 381 ? 12.094 -26.047 15.82 1 96.81 381 GLU A CA 1
ATOM 3099 C C . GLU A 1 381 ? 11.172 -26.047 14.602 1 96.81 381 GLU A C 1
ATOM 3101 O O . GLU A 1 381 ? 10.008 -26.438 14.703 1 96.81 381 GLU A O 1
ATOM 3106 N N . ILE A 1 382 ? 11.656 -25.531 13.477 1 97.69 382 ILE A N 1
ATOM 3107 C CA . ILE A 1 382 ? 10.891 -25.562 12.234 1 97.69 382 ILE A CA 1
ATOM 3108 C C . ILE A 1 382 ? 10.57 -27 11.867 1 97.69 382 ILE A C 1
ATOM 3110 O O . ILE A 1 382 ? 9.422 -27.328 11.531 1 97.69 382 ILE A O 1
ATOM 3114 N N . LEU A 1 383 ? 11.562 -27.922 11.953 1 97.56 383 LEU A N 1
ATOM 3115 C CA . LEU A 1 383 ? 11.367 -29.328 11.617 1 97.56 383 LEU A CA 1
ATOM 3116 C C . LEU A 1 383 ? 10.445 -30 12.633 1 97.56 383 LEU A C 1
ATOM 3118 O O . LEU A 1 383 ? 9.664 -30.875 12.273 1 97.56 383 LEU A O 1
ATOM 3122 N N . ASP A 1 384 ? 10.562 -29.562 13.906 1 97.19 384 ASP A N 1
ATOM 3123 C CA . ASP A 1 384 ? 9.625 -30.047 14.914 1 97.19 384 ASP A CA 1
ATOM 3124 C C . ASP A 1 384 ? 8.188 -29.703 14.531 1 97.19 384 ASP A C 1
ATOM 3126 O O . ASP A 1 384 ? 7.281 -30.516 14.68 1 97.19 384 ASP A O 1
ATOM 3130 N N . PHE A 1 385 ? 8.062 -28.516 14.102 1 96.69 385 PHE A N 1
ATOM 3131 C CA . PHE A 1 385 ? 6.742 -28.078 13.664 1 96.69 385 PHE A CA 1
ATOM 3132 C C . PHE A 1 385 ? 6.242 -28.922 12.508 1 96.69 385 PHE A C 1
ATOM 3134 O O . PHE A 1 385 ? 5.082 -29.344 12.492 1 96.69 385 PHE A O 1
ATOM 3141 N N . TYR A 1 386 ? 7.082 -29.203 11.492 1 96.62 386 TYR A N 1
ATOM 3142 C CA . TYR A 1 386 ? 6.703 -30.031 10.352 1 96.62 386 TYR A CA 1
ATOM 3143 C C . TYR A 1 386 ? 6.285 -31.422 10.812 1 96.62 386 TYR A C 1
ATOM 3145 O O . TYR A 1 386 ? 5.273 -31.969 10.352 1 96.62 386 TYR A O 1
ATOM 3153 N N . GLU A 1 387 ? 7.086 -32 11.719 1 96.19 387 GLU A N 1
ATOM 3154 C CA . GLU A 1 387 ? 6.762 -33.344 12.242 1 96.19 387 GLU A CA 1
ATOM 3155 C C . GLU A 1 387 ? 5.398 -33.344 12.93 1 96.19 387 GLU A C 1
ATOM 3157 O O . GLU A 1 387 ? 4.645 -34.312 12.812 1 96.19 387 GLU A O 1
ATOM 3162 N N . ASN A 1 388 ? 5.133 -32.25 13.625 1 94.75 388 ASN A N 1
ATOM 3163 C CA . ASN A 1 388 ? 3.834 -32.125 14.273 1 94.75 388 ASN A CA 1
ATOM 3164 C C . ASN A 1 388 ? 2.699 -32.062 13.258 1 94.75 388 ASN A C 1
ATOM 3166 O O . ASN A 1 388 ? 1.642 -32.656 13.461 1 94.75 388 ASN A O 1
ATOM 3170 N N . VAL A 1 389 ? 2.91 -31.312 12.211 1 94.75 389 VAL A N 1
ATOM 3171 C CA . VAL A 1 389 ? 1.9 -31.203 11.164 1 94.75 389 VAL A CA 1
ATOM 3172 C C . VAL A 1 389 ? 1.686 -32.594 10.523 1 94.75 389 VAL A C 1
ATOM 3174 O O . VAL A 1 389 ? 0.547 -33 10.281 1 94.75 389 VAL A O 1
ATOM 3177 N N . VAL A 1 390 ? 2.791 -33.281 10.25 1 95.31 390 VAL A N 1
ATOM 3178 C CA . VAL A 1 390 ? 2.715 -34.625 9.641 1 95.31 390 VAL A CA 1
ATOM 3179 C C . VAL A 1 390 ? 1.933 -35.562 10.547 1 95.31 390 VAL A C 1
ATOM 3181 O O . VAL A 1 390 ? 1.08 -36.312 10.078 1 95.31 390 VAL A O 1
ATOM 3184 N N . GLU A 1 391 ? 2.197 -35.5 11.781 1 92.88 391 GLU A N 1
ATOM 3185 C CA . GLU A 1 391 ? 1.489 -36.344 12.742 1 92.88 391 GLU A CA 1
ATOM 3186 C C . GLU A 1 391 ? -0.005 -36.031 12.75 1 92.88 391 GLU A C 1
ATOM 3188 O O . GLU A 1 391 ? -0.833 -36.969 12.766 1 92.88 391 GLU A O 1
ATOM 3193 N N . ASN A 1 392 ? -0.317 -34.812 12.727 1 91.62 392 ASN A N 1
ATOM 3194 C CA . ASN A 1 392 ? -1.71 -34.375 12.758 1 91.62 392 ASN A CA 1
ATOM 3195 C C . ASN A 1 392 ? -2.447 -34.781 11.477 1 91.62 392 ASN A C 1
ATOM 3197 O O . ASN A 1 392 ? -3.633 -35.094 11.516 1 91.62 392 ASN A O 1
ATOM 3201 N N . VAL A 1 393 ? -1.787 -34.656 10.391 1 93.62 393 VAL A N 1
ATOM 3202 C CA . VAL A 1 393 ? -2.406 -34.844 9.078 1 93.62 393 VAL A CA 1
ATOM 3203 C C . VAL A 1 393 ? -2.455 -36.312 8.734 1 93.62 393 VAL A C 1
ATOM 3205 O O . VAL A 1 393 ? -3.455 -36.812 8.203 1 93.62 393 VAL A O 1
ATOM 3208 N N . CYS A 1 394 ? -1.405 -37.062 9.039 1 90.06 394 CYS A N 1
ATOM 3209 C CA . CYS A 1 394 ? -1.273 -38.438 8.57 1 90.06 394 CYS A CA 1
ATOM 3210 C C . CYS A 1 394 ? -1.652 -39.438 9.664 1 90.06 394 CYS A C 1
ATOM 3212 O O . CYS A 1 394 ? -1.838 -40.625 9.391 1 90.06 394 CYS A O 1
ATOM 3214 N N . GLY A 1 395 ? -2.146 -39.156 10.812 1 77.69 395 GLY A N 1
ATOM 3215 C CA . GLY A 1 395 ? -2.664 -40.031 11.867 1 77.69 395 GLY A CA 1
ATOM 3216 C C . GLY A 1 395 ? -1.722 -41.156 12.242 1 77.69 395 GLY A C 1
ATOM 3217 O O . GLY A 1 395 ? -2.16 -42.281 12.5 1 77.69 395 GLY A O 1
ATOM 3218 N N . GLY A 1 396 ? -0.504 -41.094 12.148 1 67.5 396 GLY A N 1
ATOM 3219 C CA . GLY A 1 396 ? 0.396 -42.156 12.555 1 67.5 396 GLY A CA 1
ATOM 3220 C C . GLY A 1 396 ? 0.927 -42.969 11.383 1 67.5 396 GLY A C 1
ATOM 3221 O O . GLY A 1 396 ? 1.762 -43.844 11.57 1 67.5 396 GLY A O 1
ATOM 3222 N N . ASN A 1 397 ? 0.361 -42.781 10.227 1 71.31 397 ASN A N 1
ATOM 3223 C CA . ASN A 1 397 ? 0.875 -43.469 9.062 1 71.31 397 ASN A CA 1
ATOM 3224 C C . ASN A 1 397 ? 2.311 -43.062 8.742 1 71.31 397 ASN A C 1
ATOM 3226 O O . ASN A 1 397 ? 2.682 -41.906 8.914 1 71.31 397 ASN A O 1
ATOM 3230 N N . ASN A 1 398 ? 3.016 -44.094 8.469 1 74.56 398 ASN A N 1
ATOM 3231 C CA . ASN A 1 398 ? 4.426 -43.875 8.156 1 74.56 398 ASN A CA 1
ATOM 3232 C C . ASN A 1 398 ? 4.609 -43.375 6.73 1 74.56 398 ASN A C 1
ATOM 3234 O O . ASN A 1 398 ? 4.781 -44.156 5.801 1 74.56 398 ASN A O 1
ATOM 3238 N N . ILE A 1 399 ? 4.434 -42.094 6.566 1 82.69 399 ILE A N 1
ATOM 3239 C CA . ILE A 1 399 ? 4.578 -41.5 5.246 1 82.69 399 ILE A CA 1
ATOM 3240 C C . ILE A 1 399 ? 5.809 -40.594 5.227 1 82.69 399 ILE A C 1
ATOM 3242 O O . ILE A 1 399 ? 6.082 -39.875 6.199 1 82.69 399 ILE A O 1
ATOM 3246 N N . LEU A 1 400 ? 6.566 -40.75 4.188 1 89.12 400 LEU A N 1
ATOM 3247 C CA . LEU A 1 400 ? 7.723 -39.875 3.986 1 89.12 400 LEU A CA 1
ATOM 3248 C C . LEU A 1 400 ? 7.324 -38.625 3.24 1 89.12 400 LEU A C 1
ATOM 3250 O O . LEU A 1 400 ? 6.582 -38.688 2.258 1 89.12 400 LEU A O 1
ATOM 3254 N N . ILE A 1 401 ? 7.766 -37.562 3.811 1 94.56 401 ILE A N 1
ATOM 3255 C CA . ILE A 1 401 ? 7.387 -36.25 3.246 1 94.56 401 ILE A CA 1
ATOM 3256 C C . ILE A 1 401 ? 8.625 -35.562 2.682 1 94.56 401 ILE A C 1
ATOM 3258 O O . ILE A 1 401 ? 9.602 -35.344 3.402 1 94.56 401 ILE A O 1
ATOM 3262 N N . HIS A 1 402 ? 8.531 -35.25 1.378 1 95.31 402 HIS A N 1
ATOM 3263 C CA . HIS A 1 402 ? 9.578 -34.5 0.694 1 95.31 402 HIS A CA 1
ATOM 3264 C C . HIS A 1 402 ? 9.617 -33.062 1.167 1 95.31 402 HIS A C 1
ATOM 3266 O O . HIS A 1 402 ? 8.578 -32.375 1.227 1 95.31 402 HIS A O 1
ATOM 3272 N N . ILE A 1 403 ? 10.789 -32.562 1.621 1 96.69 403 ILE A N 1
ATOM 3273 C CA . ILE A 1 403 ? 10.914 -31.172 2.047 1 96.69 403 ILE A CA 1
ATOM 3274 C C . ILE A 1 403 ? 12.031 -30.484 1.26 1 96.69 403 ILE A C 1
ATOM 3276 O O . ILE A 1 403 ? 12.938 -31.156 0.756 1 96.69 403 ILE A O 1
ATOM 3280 N N . GLY A 1 404 ? 11.867 -29.219 1.044 1 93.69 404 GLY A N 1
ATOM 3281 C CA . GLY A 1 404 ? 12.883 -28.516 0.277 1 93.69 404 GLY A CA 1
ATOM 3282 C C . GLY A 1 404 ? 12.898 -27.016 0.554 1 93.69 404 GLY A C 1
ATOM 3283 O O . GLY A 1 404 ? 12.086 -26.516 1.325 1 93.69 404 GLY A O 1
ATOM 3284 N N . GLY A 1 405 ? 13.875 -26.328 0.047 1 91.94 405 GLY A N 1
ATOM 3285 C CA . GLY A 1 405 ? 14.133 -24.906 0.113 1 91.94 405 GLY A CA 1
ATOM 3286 C C . GLY A 1 405 ? 15.367 -24.484 -0.663 1 91.94 405 GLY A C 1
ATOM 3287 O O . GLY A 1 405 ? 15.867 -25.234 -1.502 1 91.94 405 GLY A O 1
ATOM 3288 N N . ASP A 1 406 ? 15.789 -23.328 -0.411 1 89.5 406 ASP A N 1
ATOM 3289 C CA . ASP A 1 406 ? 17.016 -22.906 -1.089 1 89.5 406 ASP A CA 1
ATOM 3290 C C . ASP A 1 406 ? 18.219 -23.703 -0.588 1 89.5 406 ASP A C 1
ATOM 3292 O O . ASP A 1 406 ? 18.062 -24.609 0.232 1 89.5 406 ASP A O 1
ATOM 3296 N N . GLN A 1 407 ? 19.312 -23.469 -1.123 1 90.38 407 GLN A N 1
ATOM 3297 C CA . GLN A 1 407 ? 20.516 -24.266 -0.818 1 90.38 407 GLN A CA 1
ATOM 3298 C C . GLN A 1 407 ? 20.859 -24.188 0.666 1 90.38 407 GLN A C 1
ATOM 3300 O O . GLN A 1 407 ? 21.203 -25.203 1.281 1 90.38 407 GLN A O 1
ATOM 3305 N N . LEU A 1 408 ? 20.766 -23.016 1.231 1 88.19 408 LEU A N 1
ATOM 3306 C CA . LEU A 1 408 ? 21.078 -22.859 2.646 1 88.19 408 LEU A CA 1
ATOM 3307 C C . LEU A 1 408 ? 20.062 -23.594 3.518 1 88.19 408 LEU A C 1
ATOM 3309 O O . LEU A 1 408 ? 20.438 -24.203 4.523 1 88.19 408 LEU A O 1
ATOM 3313 N N . THR A 1 409 ? 18.844 -23.5 3.168 1 91.81 409 THR A N 1
ATOM 3314 C CA . THR A 1 409 ? 17.781 -24.188 3.891 1 91.81 409 THR A CA 1
ATOM 3315 C C . THR A 1 409 ? 17.984 -25.703 3.82 1 91.81 409 THR A C 1
ATOM 3317 O O . THR A 1 409 ? 17.859 -26.406 4.828 1 91.81 409 THR A O 1
ATOM 3320 N N . ARG A 1 410 ? 18.281 -26.219 2.672 1 92.38 410 ARG A N 1
ATOM 3321 C CA . ARG A 1 410 ? 18.516 -27.641 2.486 1 92.38 410 ARG A CA 1
ATOM 3322 C C . ARG A 1 410 ? 19.656 -28.125 3.367 1 92.38 410 ARG A C 1
ATOM 3324 O O . ARG A 1 410 ? 19.531 -29.156 4.039 1 92.38 410 ARG A O 1
ATOM 3331 N N . GLU A 1 411 ? 20.75 -27.406 3.391 1 92.31 411 GLU A N 1
ATOM 3332 C CA . GLU A 1 411 ? 21.922 -27.766 4.191 1 92.31 411 GLU A CA 1
ATOM 3333 C C . GLU A 1 411 ? 21.578 -27.766 5.684 1 92.31 411 GLU A C 1
ATOM 3335 O O . GLU A 1 411 ? 21.984 -28.672 6.41 1 92.31 411 GLU A O 1
ATOM 3340 N N . ARG A 1 412 ? 20.828 -26.859 6.066 1 94.38 412 ARG A N 1
ATOM 3341 C CA . ARG A 1 412 ? 20.516 -26.734 7.484 1 94.38 412 ARG A CA 1
ATOM 3342 C C . ARG A 1 412 ? 19.484 -27.781 7.906 1 94.38 412 ARG A C 1
ATOM 3344 O O . ARG A 1 412 ? 19.5 -28.266 9.039 1 94.38 412 ARG A O 1
ATOM 3351 N N . PHE A 1 413 ? 18.578 -28.078 7.023 1 94.81 413 PHE A N 1
ATOM 3352 C CA . PHE A 1 413 ? 17.625 -29.156 7.297 1 94.81 413 PHE A CA 1
ATOM 3353 C C . PHE A 1 413 ? 18.359 -30.484 7.488 1 94.81 413 PHE A C 1
ATOM 3355 O O . PHE A 1 413 ? 18.094 -31.219 8.438 1 94.81 413 PHE A O 1
ATOM 3362 N N . SER A 1 414 ? 19.312 -30.719 6.574 1 92.19 414 SER A N 1
ATOM 3363 C CA . SER A 1 414 ? 20.094 -31.938 6.676 1 92.19 414 SER A CA 1
ATOM 3364 C C . SER A 1 414 ? 20.938 -31.953 7.945 1 92.19 414 SER A C 1
ATOM 3366 O O . SER A 1 414 ? 21.094 -33 8.586 1 92.19 414 SER A O 1
ATOM 3368 N N . GLY A 1 415 ? 21.469 -30.797 8.227 1 91.19 415 GLY A N 1
ATOM 3369 C CA . GLY A 1 415 ? 22.25 -30.672 9.445 1 91.19 415 GLY A CA 1
ATOM 3370 C C . GLY A 1 415 ? 21.438 -30.906 10.703 1 91.19 415 GLY A C 1
ATOM 3371 O O . GLY A 1 415 ? 21.891 -31.578 11.625 1 91.19 415 GLY A O 1
ATOM 3372 N N . ALA A 1 416 ? 20.297 -30.391 10.719 1 94.12 416 ALA A N 1
ATOM 3373 C CA . ALA A 1 416 ? 19.406 -30.562 11.867 1 94.12 416 ALA A CA 1
ATOM 3374 C C . ALA A 1 416 ? 19.031 -32.031 12.039 1 94.12 416 ALA A C 1
ATOM 3376 O O . ALA A 1 416 ? 18.953 -32.531 13.156 1 94.12 416 ALA A O 1
ATOM 3377 N N . LYS A 1 417 ? 18.766 -32.688 11 1 92.31 417 LYS A N 1
ATOM 3378 C CA . LYS A 1 417 ? 18.438 -34.125 11.047 1 92.31 417 LYS A CA 1
ATOM 3379 C C . LYS A 1 417 ? 19.594 -34.938 11.578 1 92.31 417 LYS A C 1
ATOM 3381 O O . LYS A 1 417 ? 19.406 -35.875 12.352 1 92.31 417 LYS A O 1
ATOM 3386 N N . ARG A 1 418 ? 20.797 -34.625 11.18 1 89.88 418 ARG A N 1
ATOM 3387 C CA . ARG A 1 418 ? 21.984 -35.312 11.672 1 89.88 418 ARG A CA 1
ATOM 3388 C C . ARG A 1 418 ? 22.156 -35.125 13.172 1 89.88 418 ARG A C 1
ATOM 3390 O O . ARG A 1 418 ? 22.547 -36.062 13.891 1 89.88 418 ARG A O 1
ATOM 3397 N N . LEU A 1 419 ? 21.844 -34 13.539 1 90.88 419 LEU A N 1
ATOM 3398 C CA . LEU A 1 419 ? 22 -33.656 14.945 1 90.88 419 LEU A CA 1
ATOM 3399 C C . LEU A 1 419 ? 21.047 -34.469 15.812 1 90.88 419 LEU A C 1
ATOM 3401 O O . LEU A 1 419 ? 21.359 -34.781 16.969 1 90.88 419 LEU A O 1
ATOM 3405 N N . ARG A 1 420 ? 19.938 -34.781 15.234 1 93 420 ARG A N 1
ATOM 3406 C CA . ARG A 1 420 ? 18.922 -35.5 16 1 93 420 ARG A CA 1
ATOM 3407 C C . ARG A 1 420 ? 18.844 -36.969 15.609 1 93 420 ARG A C 1
ATOM 3409 O O . ARG A 1 420 ? 17.875 -37.656 15.922 1 93 420 ARG A O 1
ATOM 3416 N N . ALA A 1 421 ? 19.812 -37.531 14.898 1 90.31 421 ALA A N 1
ATOM 3417 C CA . ALA A 1 421 ? 19.781 -38.875 14.336 1 90.31 421 ALA A CA 1
ATOM 3418 C C . ALA A 1 421 ? 19.75 -39.938 15.445 1 90.31 421 ALA A C 1
ATOM 3420 O O . ALA A 1 421 ? 19.203 -41.031 15.25 1 90.31 421 ALA A O 1
ATOM 3421 N N . ALA A 1 422 ? 20.203 -39.656 16.688 1 90.62 422 ALA A N 1
ATOM 3422 C CA . ALA A 1 422 ? 20.328 -40.625 17.766 1 90.62 422 ALA A CA 1
ATOM 3423 C C . ALA A 1 422 ? 19.125 -40.531 18.719 1 90.62 422 ALA A C 1
ATOM 3425 O O . ALA A 1 422 ? 19.094 -41.219 19.734 1 90.62 422 ALA A O 1
ATOM 3426 N N . SER A 1 423 ? 18.234 -39.719 18.328 1 93.19 423 SER A N 1
ATOM 3427 C CA . SER A 1 423 ? 17.078 -39.562 19.188 1 93.19 423 SER A CA 1
ATOM 3428 C C . SER A 1 423 ? 16.266 -40.875 19.234 1 93.19 423 SER A C 1
ATOM 3430 O O . SER A 1 423 ? 16.438 -41.75 18.391 1 93.19 423 SER A O 1
ATOM 3432 N N . ILE A 1 424 ? 15.406 -41.031 20.109 1 91.75 424 ILE A N 1
ATOM 3433 C CA . ILE A 1 424 ? 14.734 -42.281 20.422 1 91.75 424 ILE A CA 1
ATOM 3434 C C . ILE A 1 424 ? 13.531 -42.469 19.5 1 91.75 424 ILE A C 1
ATOM 3436 O O . ILE A 1 424 ? 13.344 -43.531 18.922 1 91.75 424 ILE A O 1
ATOM 3440 N N . THR A 1 425 ? 12.734 -41.438 19.328 1 91.38 425 THR A N 1
ATOM 3441 C CA . THR A 1 425 ? 11.5 -41.562 18.562 1 91.38 425 THR A CA 1
ATOM 3442 C C . THR A 1 425 ? 11.711 -41.094 17.125 1 91.38 425 THR A C 1
ATOM 3444 O O . THR A 1 425 ? 12.523 -40.219 16.859 1 91.38 425 THR A O 1
ATOM 3447 N N . PRO A 1 426 ? 11.023 -41.719 16.234 1 90 426 PRO A N 1
ATOM 3448 C CA . PRO A 1 426 ? 11.102 -41.312 14.836 1 90 426 PRO A CA 1
ATOM 3449 C C . PRO A 1 426 ? 10.797 -39.812 14.648 1 90 426 PRO A C 1
ATOM 3451 O O . PRO A 1 426 ? 11.422 -39.156 13.82 1 90 426 PRO A O 1
ATOM 3454 N N . LYS A 1 427 ? 9.914 -39.344 15.438 1 91 427 LYS A N 1
ATOM 3455 C CA . LYS A 1 427 ? 9.547 -37.906 15.375 1 91 427 LYS A CA 1
ATOM 3456 C C . LYS A 1 427 ? 10.727 -37.031 15.742 1 91 427 LYS A C 1
ATOM 3458 O O . LYS A 1 427 ? 11 -36.031 15.062 1 91 427 LYS A O 1
ATOM 3463 N N . ASP A 1 428 ? 11.445 -37.438 16.734 1 93.19 428 ASP A N 1
ATOM 3464 C CA . ASP A 1 428 ? 12.578 -36.656 17.203 1 93.19 428 ASP A CA 1
ATOM 3465 C C . ASP A 1 428 ? 13.758 -36.75 16.234 1 93.19 428 ASP A C 1
ATOM 3467 O O . ASP A 1 428 ? 14.602 -35.844 16.172 1 93.19 428 ASP A O 1
ATOM 3471 N N . ARG A 1 429 ? 13.773 -37.844 15.484 1 94.5 429 ARG A N 1
ATOM 3472 C CA . ARG A 1 429 ? 14.836 -38.031 14.508 1 94.5 429 ARG A CA 1
ATOM 3473 C C . ARG A 1 429 ? 14.461 -37.406 13.164 1 94.5 429 ARG A C 1
ATOM 3475 O O . ARG A 1 429 ? 15.234 -37.469 12.203 1 94.5 429 ARG A O 1
ATOM 3482 N N . PHE A 1 430 ? 13.25 -36.812 13.062 1 94.88 430 PHE A N 1
ATOM 3483 C CA . PHE A 1 430 ? 12.719 -36.25 11.836 1 94.88 430 PHE A CA 1
ATOM 3484 C C . PHE A 1 430 ? 12.664 -37.281 10.727 1 94.88 430 PHE A C 1
ATOM 3486 O O . PHE A 1 430 ? 13.008 -37 9.578 1 94.88 430 PHE A O 1
ATOM 3493 N N . GLU A 1 431 ? 12.289 -38.438 11.031 1 91.88 431 GLU A N 1
ATOM 3494 C CA . GLU A 1 431 ? 12.344 -39.594 10.117 1 91.88 431 GLU A CA 1
ATOM 3495 C C . GLU A 1 431 ? 11.344 -39.406 8.977 1 91.88 431 GLU A C 1
ATOM 3497 O O . GLU A 1 431 ? 11.555 -39.938 7.875 1 91.88 431 GLU A O 1
ATOM 3502 N N . HIS A 1 432 ? 10.297 -38.719 9.234 1 93.62 432 HIS A N 1
ATOM 3503 C CA . HIS A 1 432 ? 9.266 -38.562 8.211 1 93.62 432 HIS A CA 1
ATOM 3504 C C . HIS A 1 432 ? 9.648 -37.531 7.18 1 93.62 432 HIS A C 1
ATOM 3506 O O . HIS A 1 432 ? 9.07 -37.469 6.09 1 93.62 432 HIS A O 1
ATOM 3512 N N . LEU A 1 433 ? 10.555 -36.719 7.488 1 95.19 433 LEU A N 1
ATOM 3513 C CA . LEU A 1 433 ? 10.914 -35.594 6.637 1 95.19 433 LEU A CA 1
ATOM 3514 C C . LEU A 1 433 ? 12.086 -35.938 5.727 1 95.19 433 LEU A C 1
ATOM 3516 O O . LEU A 1 433 ? 13.203 -35.469 5.934 1 95.19 433 LEU A O 1
ATOM 3520 N N . THR A 1 434 ? 11.898 -36.688 4.766 1 91.88 434 THR A N 1
ATOM 3521 C CA . THR A 1 434 ? 12.875 -37.156 3.793 1 91.88 434 THR A CA 1
ATOM 3522 C C . THR A 1 434 ? 12.203 -37.469 2.463 1 91.88 434 THR A C 1
ATOM 3524 O O . THR A 1 434 ? 11.039 -37.875 2.434 1 91.88 434 THR A O 1
ATOM 3527 N N . PRO A 1 435 ? 12.836 -37.219 1.387 1 93.69 435 PRO A N 1
ATOM 3528 C CA . PRO A 1 435 ? 14.172 -36.656 1.198 1 93.69 435 PRO A CA 1
ATOM 3529 C C . PRO A 1 435 ? 14.203 -35.125 1.295 1 93.69 435 PRO A C 1
ATOM 3531 O O . PRO A 1 435 ? 13.148 -34.5 1.312 1 93.69 435 PRO A O 1
ATOM 3534 N N . ILE A 1 436 ? 15.398 -34.625 1.396 1 94.75 436 ILE A N 1
ATOM 3535 C CA . ILE A 1 436 ? 15.641 -33.188 1.399 1 94.75 436 ILE A CA 1
ATOM 3536 C C . ILE A 1 436 ? 16.375 -32.781 0.125 1 94.75 436 ILE A C 1
ATOM 3538 O O . ILE A 1 436 ? 17.453 -33.281 -0.167 1 94.75 436 ILE A O 1
ATOM 3542 N N . THR A 1 437 ? 15.781 -31.906 -0.646 1 93.69 437 THR A N 1
ATOM 3543 C CA . THR A 1 437 ? 16.391 -31.531 -1.914 1 93.69 437 THR A CA 1
ATOM 3544 C C . THR A 1 437 ? 16.5 -30.016 -2.039 1 93.69 437 THR A C 1
ATOM 3546 O O . THR A 1 437 ? 15.805 -29.281 -1.324 1 93.69 437 THR A O 1
ATOM 3549 N N . PHE A 1 438 ? 17.359 -29.562 -2.947 1 91.88 438 PHE A N 1
ATOM 3550 C CA . PHE A 1 438 ? 17.359 -28.156 -3.324 1 91.88 438 PHE A CA 1
ATOM 3551 C C . PHE A 1 438 ? 16.281 -27.859 -4.355 1 91.88 438 PHE A C 1
ATOM 3553 O O . PHE A 1 438 ? 15.547 -28.75 -4.766 1 91.88 438 PHE A O 1
ATOM 3560 N N . GLU A 1 439 ? 16.172 -26.594 -4.754 1 95.31 439 GLU A N 1
ATOM 3561 C CA . GLU A 1 439 ? 15.07 -26.172 -5.609 1 95.31 439 GLU A CA 1
ATOM 3562 C C . GLU A 1 439 ? 15.578 -25.594 -6.922 1 95.31 439 GLU A C 1
ATOM 3564 O O . GLU A 1 439 ? 16.734 -25.172 -7.012 1 95.31 439 GLU A O 1
ATOM 3569 N N . PHE A 1 440 ? 14.719 -25.422 -7.895 1 96.5 440 PHE A N 1
ATOM 3570 C CA . PHE A 1 440 ? 15.133 -25.172 -9.273 1 96.5 440 PHE A CA 1
ATOM 3571 C C . PHE A 1 440 ? 15.18 -23.672 -9.562 1 96.5 440 PHE A C 1
ATOM 3573 O O . PHE A 1 440 ? 15.922 -23.234 -10.445 1 96.5 440 PHE A O 1
ATOM 3580 N N . PHE A 1 441 ? 14.422 -22.875 -8.914 1 96.69 441 PHE A N 1
ATOM 3581 C CA . PHE A 1 441 ? 14.453 -21.453 -9.211 1 96.69 441 PHE A CA 1
ATOM 3582 C C . PHE A 1 441 ? 15.805 -20.844 -8.859 1 96.69 441 PHE A C 1
ATOM 3584 O O . PHE A 1 441 ? 16.375 -20.094 -9.641 1 96.69 441 PHE A O 1
ATOM 3591 N N . HIS A 1 442 ? 16.297 -21.172 -7.723 1 94.62 442 HIS A N 1
ATOM 3592 C CA . HIS A 1 442 ? 17.594 -20.672 -7.312 1 94.62 442 HIS A CA 1
ATOM 3593 C C . HIS A 1 442 ? 18.703 -21.219 -8.195 1 94.62 442 HIS A C 1
ATOM 3595 O O . HIS A 1 442 ? 19.719 -20.562 -8.414 1 94.62 442 HIS A O 1
ATOM 3601 N N . LEU A 1 443 ? 18.484 -22.422 -8.695 1 94.88 443 LEU A N 1
ATOM 3602 C CA . LEU A 1 443 ? 19.438 -22.984 -9.656 1 94.88 443 LEU A CA 1
ATOM 3603 C C . LEU A 1 443 ? 19.438 -22.156 -10.938 1 94.88 443 LEU A C 1
ATOM 3605 O O . LEU A 1 443 ? 20.5 -21.828 -11.461 1 94.88 443 LEU A O 1
ATOM 3609 N N . GLN A 1 444 ? 18.234 -21.828 -11.438 1 95.31 444 GLN A N 1
ATOM 3610 C CA . GLN A 1 444 ? 18.125 -20.969 -12.602 1 95.31 444 GLN A CA 1
ATOM 3611 C C . GLN A 1 444 ? 18.844 -19.641 -12.383 1 95.31 444 GLN A C 1
ATOM 3613 O O . GLN A 1 444 ? 19.562 -19.156 -13.273 1 95.31 444 GLN A O 1
ATOM 3618 N N . MET A 1 445 ? 18.672 -19.156 -11.227 1 95.94 445 MET A N 1
ATOM 3619 C CA . MET A 1 445 ? 19.312 -17.875 -10.891 1 95.94 445 MET A CA 1
ATOM 3620 C C . MET A 1 445 ? 20.828 -18 -10.906 1 95.94 445 MET A C 1
ATOM 3622 O O . MET A 1 445 ? 21.516 -17.094 -11.375 1 95.94 445 MET A O 1
ATOM 3626 N N . SER A 1 446 ? 21.266 -19.094 -10.414 1 94.94 446 SER A N 1
ATOM 3627 C CA . SER A 1 446 ? 22.703 -19.328 -10.352 1 94.94 446 SER A CA 1
ATOM 3628 C C . SER A 1 446 ? 23.297 -19.438 -11.75 1 94.94 446 SER A C 1
ATOM 3630 O O . SER A 1 446 ? 24.391 -18.922 -12.016 1 94.94 446 SER A O 1
ATOM 3632 N N . VAL A 1 447 ? 22.625 -20.125 -12.625 1 96.81 447 VAL A N 1
ATOM 3633 C CA . VAL A 1 447 ? 23.109 -20.281 -13.992 1 96.81 447 VAL A CA 1
ATOM 3634 C C . VAL A 1 447 ? 23.094 -18.938 -14.711 1 96.81 447 VAL A C 1
ATOM 3636 O O . VAL A 1 447 ? 24.047 -18.594 -15.414 1 96.81 447 VAL A O 1
ATOM 3639 N N . LEU A 1 448 ? 22.031 -18.172 -14.516 1 97.75 448 LEU A N 1
ATOM 3640 C CA . LEU A 1 448 ? 21.984 -16.859 -15.125 1 97.75 448 LEU A CA 1
ATOM 3641 C C . LEU A 1 448 ? 23.062 -15.945 -14.57 1 97.75 448 LEU A C 1
ATOM 3643 O O . LEU A 1 448 ? 23.641 -15.141 -15.305 1 97.75 448 LEU A O 1
ATOM 3647 N N . THR A 1 449 ? 23.328 -16.094 -13.281 1 96.88 449 THR A N 1
ATOM 3648 C CA . THR A 1 449 ? 24.391 -15.328 -12.656 1 96.88 449 THR A CA 1
ATOM 3649 C C . THR A 1 449 ? 25.734 -15.648 -13.305 1 96.88 449 THR A C 1
ATOM 3651 O O . THR A 1 449 ? 26.562 -14.758 -13.539 1 96.88 449 THR A O 1
ATOM 3654 N N . LEU A 1 450 ? 26 -16.906 -13.555 1 96.12 450 LEU A N 1
ATOM 3655 C CA . LEU A 1 450 ? 27.219 -17.312 -14.242 1 96.12 450 LEU A CA 1
ATOM 3656 C C . LEU A 1 450 ? 27.281 -16.688 -15.633 1 96.12 450 LEU A C 1
ATOM 3658 O O . LEU A 1 450 ? 28.344 -16.219 -16.062 1 96.12 450 LEU A O 1
ATOM 3662 N N . PHE A 1 451 ? 26.141 -16.688 -16.328 1 97.06 451 PHE A N 1
ATOM 3663 C CA . PHE A 1 451 ? 26.047 -16.078 -17.641 1 97.06 451 PHE A CA 1
ATOM 3664 C C . PHE A 1 451 ? 26.516 -14.617 -17.594 1 97.06 451 PHE A C 1
ATOM 3666 O O . PHE A 1 451 ? 27.344 -14.203 -18.391 1 97.06 451 PHE A O 1
ATOM 3673 N N . TYR A 1 452 ? 26.047 -13.875 -16.656 1 97.25 452 TYR A N 1
ATOM 3674 C CA . TYR A 1 452 ? 26.406 -12.461 -16.531 1 97.25 452 TYR A CA 1
ATOM 3675 C C . TYR A 1 452 ? 27.828 -12.305 -16.047 1 97.25 452 TYR A C 1
ATOM 3677 O O . TYR A 1 452 ? 28.547 -11.383 -16.469 1 97.25 452 TYR A O 1
ATOM 3685 N N . LYS A 1 453 ? 28.234 -13.164 -15.141 1 94.75 453 LYS A N 1
ATOM 3686 C CA . LYS A 1 453 ? 29.594 -13.094 -14.617 1 94.75 453 LYS A CA 1
ATOM 3687 C C . LYS A 1 453 ? 30.625 -13.195 -15.734 1 94.75 453 LYS A C 1
ATOM 3689 O O . LYS A 1 453 ? 31.641 -12.5 -15.719 1 94.75 453 LYS A O 1
ATOM 3694 N N . LEU A 1 454 ? 30.359 -14.023 -16.703 1 93.88 454 LEU A N 1
ATOM 3695 C CA . LEU A 1 454 ? 31.281 -14.273 -17.781 1 93.88 454 LEU A CA 1
ATOM 3696 C C . LEU A 1 454 ? 31.172 -13.203 -18.859 1 93.88 454 LEU A C 1
ATOM 3698 O O . LEU A 1 454 ? 32.188 -12.789 -19.438 1 93.88 454 LEU A O 1
ATOM 3702 N N . LEU A 1 455 ? 29.953 -12.664 -19.078 1 95.44 455 LEU A N 1
ATOM 3703 C CA . LEU A 1 455 ? 29.734 -11.938 -20.312 1 95.44 455 LEU A CA 1
ATOM 3704 C C . LEU A 1 455 ? 29.484 -10.453 -20.047 1 95.44 455 LEU A C 1
ATOM 3706 O O . LEU A 1 455 ? 29.438 -9.648 -20.969 1 95.44 455 LEU A O 1
ATOM 3710 N N . TYR A 1 456 ? 29.328 -10.109 -18.797 1 95.44 456 TYR A N 1
ATOM 3711 C CA . TYR A 1 456 ? 28.938 -8.75 -18.453 1 95.44 456 TYR A CA 1
ATOM 3712 C C . TYR A 1 456 ? 30.062 -8.023 -17.719 1 95.44 456 TYR A C 1
ATOM 3714 O O . TYR A 1 456 ? 30.531 -8.484 -16.688 1 95.44 456 TYR A O 1
ATOM 3722 N N . ARG A 1 457 ? 30.547 -7.016 -18.312 1 92.25 457 ARG A N 1
ATOM 3723 C CA . ARG A 1 457 ? 31.5 -6.09 -17.688 1 92.25 457 ARG A CA 1
ATOM 3724 C C . ARG A 1 457 ? 31.016 -4.648 -17.828 1 92.25 457 ARG A C 1
ATOM 3726 O O . ARG A 1 457 ? 30.781 -4.172 -18.938 1 92.25 457 ARG A O 1
ATOM 3733 N N . LYS A 1 458 ? 30.938 -3.887 -16.75 1 87.56 458 LYS A N 1
ATOM 3734 C CA . LYS A 1 458 ? 30.391 -2.535 -16.719 1 87.56 458 LYS A CA 1
ATOM 3735 C C . LYS A 1 458 ? 31.266 -1.568 -17.516 1 87.56 458 LYS A C 1
ATOM 3737 O O . LYS A 1 458 ? 30.766 -0.589 -18.078 1 87.56 458 LYS A O 1
ATOM 3742 N N . SER A 1 459 ? 32.469 -1.8 -17.531 1 82.94 459 SER A N 1
ATOM 3743 C CA . SER A 1 459 ? 33.406 -0.899 -18.188 1 82.94 459 SER A CA 1
ATOM 3744 C C . SER A 1 459 ? 33.469 -1.155 -19.688 1 82.94 459 SER A C 1
ATOM 3746 O O . SER A 1 459 ? 33.938 -0.316 -20.453 1 82.94 459 SER A O 1
ATOM 3748 N N . GLY A 1 460 ? 32.875 -2.238 -20.172 1 79.19 460 GLY A N 1
ATOM 3749 C CA . GLY A 1 460 ? 32.938 -2.596 -21.578 1 79.19 460 GLY A CA 1
ATOM 3750 C C . GLY A 1 460 ? 31.75 -2.15 -22.375 1 79.19 460 GLY A C 1
ATOM 3751 O O . GLY A 1 460 ? 30.609 -2.434 -22 1 79.19 460 GLY A O 1
ATOM 3752 N N . THR A 1 461 ? 31.984 -1.273 -23.453 1 86.69 461 THR A N 1
ATOM 3753 C CA . THR A 1 461 ? 30.875 -0.809 -24.266 1 86.69 461 THR A CA 1
ATOM 3754 C C . THR A 1 461 ? 31.094 -1.158 -25.734 1 86.69 461 THR A C 1
ATOM 3756 O O . THR A 1 461 ? 30.531 -0.523 -26.625 1 86.69 461 THR A O 1
ATOM 3759 N N . ALA A 1 462 ? 31.906 -2.227 -25.891 1 91.44 462 ALA A N 1
ATOM 3760 C CA . ALA A 1 462 ? 32.156 -2.654 -27.266 1 91.44 462 ALA A CA 1
ATOM 3761 C C . ALA A 1 462 ? 30.906 -3.266 -27.891 1 91.44 462 ALA A C 1
ATOM 3763 O O . ALA A 1 462 ? 30.172 -3.992 -27.219 1 91.44 462 ALA A O 1
ATOM 3764 N N . LEU A 1 463 ? 30.812 -3.061 -29.156 1 91.31 463 LEU A N 1
ATOM 3765 C CA . LEU A 1 463 ? 29.641 -3.551 -29.875 1 91.31 463 LEU A CA 1
ATOM 3766 C C . LEU A 1 463 ? 29.562 -5.07 -29.812 1 91.31 463 LEU A C 1
ATOM 3768 O O . LEU A 1 463 ? 30.578 -5.758 -29.969 1 91.31 463 LEU A O 1
ATOM 3772 N N . GLY A 1 464 ? 28.359 -5.566 -29.5 1 92.62 464 GLY A N 1
ATOM 3773 C CA . GLY A 1 464 ? 28.156 -7.008 -29.469 1 92.62 464 GLY A CA 1
ATOM 3774 C C . GLY A 1 464 ? 28.266 -7.602 -28.078 1 92.62 464 GLY A C 1
ATOM 3775 O O . GLY A 1 464 ? 28.016 -8.789 -27.891 1 92.62 464 GLY A O 1
ATOM 3776 N N . THR A 1 465 ? 28.688 -6.801 -27.172 1 95.19 465 THR A N 1
ATOM 3777 C CA . THR A 1 465 ? 28.781 -7.301 -25.797 1 95.19 465 THR A CA 1
ATOM 3778 C C . THR A 1 465 ? 27.469 -7.059 -25.047 1 95.19 465 THR A C 1
ATOM 3780 O O . THR A 1 465 ? 26.672 -6.215 -25.438 1 95.19 465 THR A O 1
ATOM 3783 N N . LEU A 1 466 ? 27.297 -7.754 -23.984 1 96.44 466 LEU A N 1
ATOM 3784 C CA . LEU A 1 466 ? 26.047 -7.73 -23.219 1 96.44 466 LEU A CA 1
ATOM 3785 C C . LEU A 1 466 ? 25.797 -6.348 -22.641 1 96.44 466 LEU A C 1
ATOM 3787 O O . LEU A 1 466 ? 24.672 -5.84 -22.688 1 96.44 466 LEU A O 1
ATOM 3791 N N . ASN A 1 467 ? 26.812 -5.742 -22.078 1 95.44 467 ASN A N 1
ATOM 3792 C CA . ASN A 1 467 ? 26.641 -4.418 -21.484 1 95.44 467 ASN A CA 1
ATOM 3793 C C . ASN A 1 467 ? 26.344 -3.361 -22.547 1 95.44 467 ASN A C 1
ATOM 3795 O O . ASN A 1 467 ? 25.562 -2.436 -22.312 1 95.44 467 ASN A O 1
ATOM 3799 N N . ALA A 1 468 ? 27.062 -3.426 -23.656 1 95 468 ALA A N 1
ATOM 3800 C CA . ALA A 1 468 ? 26.797 -2.49 -24.75 1 95 468 ALA A CA 1
ATOM 3801 C C . ALA A 1 468 ? 25.344 -2.562 -25.203 1 95 468 ALA A C 1
ATOM 3803 O O . ALA A 1 468 ? 24.719 -1.531 -25.453 1 95 468 ALA A O 1
ATOM 3804 N N . GLU A 1 469 ? 24.891 -3.768 -25.344 1 95.12 469 GLU A N 1
ATOM 3805 C CA . GLU A 1 469 ? 23.5 -3.934 -25.75 1 95.12 469 GLU A CA 1
ATOM 3806 C C . GLU A 1 469 ? 22.531 -3.41 -24.688 1 95.12 469 GLU A C 1
ATOM 3808 O O . GLU A 1 469 ? 21.484 -2.842 -25.016 1 95.12 469 GLU A O 1
ATOM 3813 N N . LYS A 1 470 ? 22.797 -3.686 -23.438 1 95.38 470 LYS A N 1
ATOM 3814 C CA . LYS A 1 470 ? 22 -3.17 -22.328 1 95.38 470 LYS A CA 1
ATOM 3815 C C . LYS A 1 470 ? 21.828 -1.656 -22.422 1 95.38 470 LYS A C 1
ATOM 3817 O O . LYS A 1 470 ? 20.719 -1.137 -22.281 1 95.38 470 LYS A O 1
ATOM 3822 N N . ILE A 1 471 ? 22.938 -0.932 -22.672 1 94.12 471 ILE A N 1
ATOM 3823 C CA . ILE A 1 471 ? 22.953 0.525 -22.734 1 94.12 471 ILE A CA 1
ATOM 3824 C C . ILE A 1 471 ? 22.188 0.997 -23.969 1 94.12 471 ILE A C 1
ATOM 3826 O O . ILE A 1 471 ? 21.344 1.895 -23.875 1 94.12 471 ILE A O 1
ATOM 3830 N N . THR A 1 472 ? 22.453 0.396 -25.031 1 93.31 472 THR A N 1
ATOM 3831 C CA . THR A 1 472 ? 21.859 0.818 -26.297 1 93.31 472 THR A CA 1
ATOM 3832 C C . THR A 1 472 ? 20.344 0.616 -26.266 1 93.31 472 THR A C 1
ATOM 3834 O O . THR A 1 472 ? 19.594 1.45 -26.781 1 93.31 472 THR A O 1
ATOM 3837 N N . LEU A 1 473 ? 19.875 -0.479 -25.734 1 93.81 473 LEU A N 1
ATOM 3838 C CA . LEU A 1 473 ? 18.453 -0.809 -25.703 1 93.81 473 LEU A CA 1
ATOM 3839 C C . LEU A 1 473 ? 17.766 -0.097 -24.547 1 93.81 473 LEU A C 1
ATOM 3841 O O . LEU A 1 473 ? 16.531 -0.091 -24.453 1 93.81 473 LEU A O 1
ATOM 3845 N N . GLY A 1 474 ? 18.562 0.445 -23.688 1 91 474 GLY A N 1
ATOM 3846 C CA . GLY A 1 474 ? 18.016 1.151 -22.531 1 91 474 GLY A CA 1
ATOM 3847 C C . GLY A 1 474 ? 17.438 0.222 -21.484 1 91 474 GLY A C 1
ATOM 3848 O O . GLY A 1 474 ? 16.422 0.53 -20.859 1 91 474 GLY A O 1
ATOM 3849 N N . ARG A 1 475 ? 17.984 -0.994 -21.312 1 94.12 475 ARG A N 1
ATOM 3850 C CA . ARG A 1 475 ? 17.562 -1.951 -20.297 1 94.12 475 ARG A CA 1
ATOM 3851 C C . ARG A 1 475 ? 18.25 -1.688 -18.969 1 94.12 475 ARG A C 1
ATOM 3853 O O . ARG A 1 475 ? 18.969 -2.553 -18.453 1 94.12 475 ARG A O 1
ATOM 3860 N N . THR A 1 476 ? 17.938 -0.611 -18.312 1 90.75 476 THR A N 1
ATOM 3861 C CA . THR A 1 476 ? 18.688 -0.092 -17.172 1 90.75 476 THR A CA 1
ATOM 3862 C C . THR A 1 476 ? 18.422 -0.925 -15.93 1 90.75 476 THR A C 1
ATOM 3864 O O . THR A 1 476 ? 19.266 -0.988 -15.023 1 90.75 476 THR A O 1
ATOM 3867 N N . LYS A 1 477 ? 17.344 -1.636 -15.891 1 92.5 477 LYS A N 1
ATOM 3868 C CA . LYS A 1 477 ? 16.969 -2.389 -14.695 1 92.5 477 LYS A CA 1
ATOM 3869 C C . LYS A 1 477 ? 17.75 -3.699 -14.609 1 92.5 477 LYS A C 1
ATOM 3871 O O . LYS A 1 477 ? 17.828 -4.316 -13.547 1 92.5 477 LYS A O 1
ATOM 3876 N N . ALA A 1 478 ? 18.25 -4.125 -15.758 1 95.62 478 ALA A N 1
ATOM 3877 C CA . ALA A 1 478 ? 19.062 -5.336 -15.75 1 95.62 478 ALA A CA 1
ATOM 3878 C C . ALA A 1 478 ? 20.453 -5.066 -15.164 1 95.62 478 ALA A C 1
ATOM 3880 O O . ALA A 1 478 ? 21.344 -4.574 -15.859 1 95.62 478 ALA A O 1
ATOM 3881 N N . ASN A 1 479 ? 20.609 -5.41 -13.922 1 93.56 479 ASN A N 1
ATOM 3882 C CA . ASN A 1 479 ? 21.875 -5.191 -13.227 1 93.56 479 ASN A CA 1
ATOM 3883 C C . ASN A 1 479 ? 22.719 -6.461 -13.18 1 93.56 479 ASN A C 1
ATOM 3885 O O . ASN A 1 479 ? 22.469 -7.34 -12.352 1 93.56 479 ASN A O 1
ATOM 3889 N N . GLY A 1 480 ? 23.75 -6.512 -13.984 1 93.06 480 GLY A N 1
ATOM 3890 C CA . GLY A 1 480 ? 24.594 -7.691 -14.094 1 93.06 480 GLY A CA 1
ATOM 3891 C C . GLY A 1 480 ? 25.375 -7.98 -12.828 1 93.06 480 GLY A C 1
ATOM 3892 O O . GLY A 1 480 ? 25.844 -9.102 -12.625 1 93.06 480 GLY A O 1
ATOM 3893 N N . ASP A 1 481 ? 25.531 -6.965 -11.914 1 92.44 481 ASP A N 1
ATOM 3894 C CA . ASP A 1 481 ? 26.281 -7.137 -10.672 1 92.44 481 ASP A CA 1
ATOM 3895 C C . ASP A 1 481 ? 25.391 -7.688 -9.562 1 92.44 481 ASP A C 1
ATOM 3897 O O . ASP A 1 481 ? 25.875 -8.188 -8.555 1 92.44 481 ASP A O 1
ATOM 3901 N N . ASP A 1 482 ? 24.125 -7.59 -9.805 1 94.88 482 ASP A N 1
ATOM 3902 C CA . ASP A 1 482 ? 23.141 -8.062 -8.828 1 94.88 482 ASP A CA 1
ATOM 3903 C C . ASP A 1 482 ? 21.984 -8.781 -9.516 1 94.88 482 ASP A C 1
ATOM 3905 O O . ASP A 1 482 ? 20.828 -8.375 -9.391 1 94.88 482 ASP A O 1
ATOM 3909 N N . VAL A 1 483 ? 22.281 -9.898 -10.078 1 96.06 483 VAL A N 1
ATOM 3910 C CA . VAL A 1 483 ? 21.344 -10.641 -10.906 1 96.06 483 VAL A CA 1
ATOM 3911 C C . VAL A 1 483 ? 20.219 -11.188 -10.039 1 96.06 483 VAL A C 1
ATOM 3913 O O . VAL A 1 483 ? 19.062 -11.211 -10.453 1 96.06 483 VAL A O 1
ATOM 3916 N N . LYS A 1 484 ? 20.5 -11.602 -8.883 1 92.5 484 LYS A N 1
ATOM 3917 C CA . LYS A 1 484 ? 19.531 -12.25 -8 1 92.5 484 LYS A CA 1
ATOM 3918 C C . LYS A 1 484 ? 18.375 -11.297 -7.652 1 92.5 484 LYS A C 1
ATOM 3920 O O . LYS A 1 484 ? 17.219 -11.695 -7.66 1 92.5 484 LYS A O 1
ATOM 3925 N N . ASN A 1 485 ? 18.672 -10.039 -7.441 1 92.06 485 ASN A N 1
ATOM 3926 C CA . ASN A 1 485 ? 17.641 -9.078 -7.066 1 92.06 485 ASN A CA 1
ATOM 3927 C C . ASN A 1 485 ? 16.969 -8.461 -8.297 1 92.06 485 ASN A C 1
ATOM 3929 O O . ASN A 1 485 ? 15.914 -7.848 -8.188 1 92.06 485 ASN A O 1
ATOM 3933 N N . HIS A 1 486 ? 17.609 -8.648 -9.445 1 96.06 486 HIS A N 1
ATOM 3934 C CA . HIS A 1 486 ? 17.062 -8.141 -10.703 1 96.06 486 HIS A CA 1
ATOM 3935 C C . HIS A 1 486 ? 16.844 -9.266 -11.711 1 96.06 486 HIS A C 1
ATOM 3937 O O . HIS A 1 486 ? 17.141 -9.109 -12.891 1 96.06 486 HIS A O 1
ATOM 3943 N N . TYR A 1 487 ? 16.422 -10.352 -11.219 1 95.88 487 TYR A N 1
ATOM 3944 C CA . TYR A 1 487 ? 16.406 -11.586 -12 1 95.88 487 TYR A CA 1
ATOM 3945 C C . TYR A 1 487 ? 15.547 -11.43 -13.25 1 95.88 487 TYR A C 1
ATOM 3947 O O . TYR A 1 487 ? 15.977 -11.766 -14.352 1 95.88 487 TYR A O 1
ATOM 3955 N N . ASN A 1 488 ? 14.32 -10.906 -13.148 1 94.25 488 ASN A N 1
ATOM 3956 C CA . ASN A 1 488 ? 13.406 -10.844 -14.281 1 94.25 488 ASN A CA 1
ATOM 3957 C C . ASN A 1 488 ? 13.938 -9.93 -15.383 1 94.25 488 ASN A C 1
ATOM 3959 O O . ASN A 1 488 ? 13.828 -10.25 -16.562 1 94.25 488 ASN A O 1
ATOM 3963 N N . ASP A 1 489 ? 14.5 -8.836 -14.984 1 94.94 489 ASP A N 1
ATOM 3964 C CA . ASP A 1 489 ? 15.062 -7.898 -15.953 1 94.94 489 ASP A CA 1
ATOM 3965 C C . ASP A 1 489 ? 16.297 -8.484 -16.641 1 94.94 489 ASP A C 1
ATOM 3967 O O . ASP A 1 489 ? 16.453 -8.344 -17.844 1 94.94 489 ASP A O 1
ATOM 3971 N N . CYS A 1 490 ? 17.094 -9.125 -15.828 1 97.56 490 CYS A N 1
ATOM 3972 C CA . CYS A 1 490 ? 18.281 -9.758 -16.375 1 97.56 490 CYS A CA 1
ATOM 3973 C C . CYS A 1 490 ? 17.922 -10.906 -17.312 1 97.56 490 CYS A C 1
ATOM 3975 O O . CYS A 1 490 ? 18.562 -11.094 -18.344 1 97.56 490 CYS A O 1
ATOM 3977 N N . LYS A 1 491 ? 16.953 -11.625 -16.922 1 97.44 491 LYS A N 1
ATOM 3978 C CA . LYS A 1 491 ? 16.5 -12.742 -17.75 1 97.44 491 LYS A CA 1
ATOM 3979 C C . LYS A 1 491 ? 16 -12.258 -19.109 1 97.44 491 LYS A C 1
ATOM 3981 O O . LYS A 1 491 ? 16.375 -12.82 -20.141 1 97.44 491 LYS A O 1
ATOM 3986 N N . GLU A 1 492 ? 15.25 -11.273 -19.141 1 96.12 492 GLU A N 1
ATOM 3987 C CA . GLU A 1 492 ? 14.695 -10.773 -20.391 1 96.12 492 GLU A CA 1
ATOM 3988 C C . GLU A 1 492 ? 15.797 -10.273 -21.328 1 96.12 492 GLU A C 1
ATOM 3990 O O . GLU A 1 492 ? 15.75 -10.523 -22.531 1 96.12 492 GLU A O 1
ATOM 3995 N N . LEU A 1 493 ? 16.703 -9.562 -20.734 1 97.06 493 LEU A N 1
ATOM 3996 C CA . LEU A 1 493 ? 17.812 -9.086 -21.562 1 97.06 493 LEU A CA 1
ATOM 3997 C C . LEU A 1 493 ? 18.641 -10.258 -22.094 1 97.06 493 LEU A C 1
ATOM 3999 O O . LEU A 1 493 ? 19.016 -10.266 -23.266 1 97.06 493 LEU A O 1
ATOM 4003 N N . ALA A 1 494 ? 18.875 -11.195 -21.219 1 98.06 494 ALA A N 1
ATOM 4004 C CA . ALA A 1 494 ? 19.641 -12.367 -21.625 1 98.06 494 ALA A CA 1
ATOM 4005 C C . ALA A 1 494 ? 18.938 -13.133 -22.75 1 98.06 494 ALA A C 1
ATOM 4007 O O . ALA A 1 494 ? 19.578 -13.547 -23.719 1 98.06 494 ALA A O 1
ATOM 4008 N N . ASP A 1 495 ? 17.688 -13.281 -22.625 1 97.44 495 ASP A N 1
ATOM 4009 C CA . ASP A 1 495 ? 16.922 -13.992 -23.641 1 97.44 495 ASP A CA 1
ATOM 4010 C C . ASP A 1 495 ? 17.031 -13.305 -25 1 97.44 495 ASP A C 1
ATOM 4012 O O . ASP A 1 495 ? 17.25 -13.961 -26.016 1 97.44 495 ASP A O 1
ATOM 4016 N N . SER A 1 496 ? 16.891 -12.047 -24.984 1 97.19 496 SER A N 1
ATOM 4017 C CA . SER A 1 496 ? 17 -11.289 -26.219 1 97.19 496 SER A CA 1
ATOM 4018 C C . SER A 1 496 ? 18.406 -11.398 -26.812 1 97.19 496 SER A C 1
ATOM 4020 O O . SER A 1 496 ? 18.578 -11.555 -28.016 1 97.19 496 SER A O 1
ATOM 4022 N N . PHE A 1 497 ? 19.344 -11.281 -25.906 1 98.12 497 PHE A N 1
ATOM 4023 C CA . PHE A 1 497 ? 20.734 -11.32 -26.297 1 98.12 497 PHE A CA 1
ATOM 4024 C C . PHE A 1 497 ? 21.094 -12.68 -26.891 1 98.12 497 PHE A C 1
ATOM 4026 O O . PHE A 1 497 ? 21.734 -12.758 -27.953 1 98.12 497 PHE A O 1
ATOM 4033 N N . ILE A 1 498 ? 20.688 -13.75 -26.312 1 98.38 498 ILE A N 1
ATOM 4034 C CA . ILE A 1 498 ? 20.938 -15.109 -26.781 1 98.38 498 ILE A CA 1
ATOM 4035 C C . ILE A 1 498 ? 20.266 -15.328 -28.125 1 98.38 498 ILE A C 1
ATOM 4037 O O . ILE A 1 498 ? 20.875 -15.898 -29.047 1 98.38 498 ILE A O 1
ATOM 4041 N N . SER A 1 499 ? 19.094 -14.891 -28.219 1 98.12 499 SER A N 1
ATOM 4042 C CA . SER A 1 499 ? 18.375 -15.031 -29.484 1 98.12 499 SER A CA 1
ATOM 4043 C C . SER A 1 499 ? 19.125 -14.367 -30.625 1 98.12 499 SER A C 1
ATOM 4045 O O . SER A 1 499 ? 19.234 -14.938 -31.719 1 98.12 499 SER A O 1
ATOM 4047 N N . GLY A 1 500 ? 19.625 -13.195 -30.359 1 98 500 GLY A N 1
ATOM 4048 C CA . GLY A 1 500 ? 20.391 -12.508 -31.375 1 98 500 GLY A CA 1
ATOM 4049 C C . GLY A 1 500 ? 21.625 -13.289 -31.828 1 98 500 GLY A C 1
ATOM 4050 O O . GLY A 1 500 ? 21.891 -13.406 -33.031 1 98 500 GLY A O 1
ATOM 4051 N N . TYR A 1 501 ? 22.312 -13.844 -30.906 1 98.38 501 TYR A N 1
ATOM 4052 C CA . TYR A 1 501 ? 23.531 -14.586 -31.203 1 98.38 501 TYR A CA 1
ATOM 4053 C C . TYR A 1 501 ? 23.219 -15.906 -31.891 1 98.38 501 TYR A C 1
ATOM 4055 O O . TYR A 1 501 ? 23.969 -16.359 -32.75 1 98.38 501 TYR A O 1
ATOM 4063 N N . VAL A 1 502 ? 22.141 -16.547 -31.484 1 98.44 502 VAL A N 1
ATOM 4064 C CA . VAL A 1 502 ? 21.734 -17.797 -32.125 1 98.44 502 VAL A CA 1
ATOM 4065 C C . VAL A 1 502 ? 21.406 -17.562 -33.594 1 98.44 502 VAL A C 1
ATOM 4067 O O . VAL A 1 502 ? 21.891 -18.297 -34.469 1 98.44 502 VAL A O 1
ATOM 4070 N N . VAL A 1 503 ? 20.672 -16.562 -33.844 1 98.06 503 VAL A N 1
ATOM 4071 C CA . VAL A 1 503 ? 20.297 -16.25 -35.219 1 98.06 503 VAL A CA 1
ATOM 4072 C C . VAL A 1 503 ? 21.562 -15.953 -36.062 1 98.06 503 VAL A C 1
ATOM 4074 O O . VAL A 1 503 ? 21.719 -16.484 -37.156 1 98.06 503 VAL A O 1
ATOM 4077 N N . ASN A 1 504 ? 22.406 -15.125 -35.5 1 97.75 504 ASN A N 1
ATOM 4078 C CA . ASN A 1 504 ? 23.641 -14.766 -36.188 1 97.75 504 ASN A CA 1
ATOM 4079 C C . ASN A 1 504 ? 24.516 -15.992 -36.469 1 97.75 504 ASN A C 1
ATOM 4081 O O . ASN A 1 504 ? 25.109 -16.109 -37.531 1 97.75 504 ASN A O 1
ATOM 4085 N N . ALA A 1 505 ? 24.609 -16.875 -35.5 1 97.62 505 ALA A N 1
ATOM 4086 C CA . ALA A 1 505 ? 25.406 -18.094 -35.625 1 97.62 505 ALA A CA 1
ATOM 4087 C C . ALA A 1 505 ? 24.844 -18.984 -36.719 1 97.62 505 ALA A C 1
ATOM 4089 O O . ALA A 1 505 ? 25.594 -19.562 -37.531 1 97.62 505 ALA A O 1
ATOM 4090 N N . VAL A 1 506 ? 23.562 -19.125 -36.75 1 96.31 506 VAL A N 1
ATOM 4091 C CA . VAL A 1 506 ? 22.891 -19.953 -37.75 1 96.31 506 VAL A CA 1
ATOM 4092 C C . VAL A 1 506 ? 23.078 -19.344 -39.125 1 96.31 506 VAL A C 1
ATOM 4094 O O . VAL A 1 506 ? 23.344 -20.047 -40.094 1 96.31 506 VAL A O 1
ATOM 4097 N N . MET A 1 507 ? 22.922 -18.062 -39.25 1 95.5 507 MET A N 1
ATOM 4098 C CA . MET A 1 507 ? 23.141 -17.375 -40.5 1 95.5 507 MET A CA 1
ATOM 4099 C C . MET A 1 507 ? 24.547 -17.578 -41.031 1 95.5 507 MET A C 1
ATOM 4101 O O . MET A 1 507 ? 24.766 -17.812 -42.219 1 95.5 507 MET A O 1
ATOM 4105 N N . HIS A 1 508 ? 25.469 -17.484 -40.125 1 94.88 508 HIS A N 1
ATOM 4106 C CA . HIS A 1 508 ? 26.859 -17.703 -40.5 1 94.88 508 HIS A CA 1
ATOM 4107 C C . HIS A 1 508 ? 27.078 -19.156 -40.938 1 94.88 508 HIS A C 1
ATOM 4109 O O . HIS A 1 508 ? 27.703 -19.391 -41.969 1 94.88 508 HIS A O 1
ATOM 4115 N N . PHE A 1 509 ? 26.594 -20.141 -40.219 1 94.31 509 PHE A N 1
ATOM 4116 C CA . PHE A 1 509 ? 26.812 -21.562 -40.469 1 94.31 509 PHE A CA 1
ATOM 4117 C C . PHE A 1 509 ? 26.156 -21.984 -41.781 1 94.31 509 PHE A C 1
ATOM 4119 O O . PHE A 1 509 ? 26.719 -22.797 -42.5 1 94.31 509 PHE A O 1
ATOM 4126 N N . PHE A 1 510 ? 25.016 -21.453 -42.094 1 93.44 510 PHE A N 1
ATOM 4127 C CA . PHE A 1 510 ? 24.297 -21.844 -43.281 1 93.44 510 PHE A CA 1
ATOM 4128 C C . PHE A 1 510 ? 24.453 -20.797 -44.375 1 93.44 510 PHE A C 1
ATOM 4130 O O . PHE A 1 510 ? 23.672 -20.781 -45.344 1 93.44 510 PHE A O 1
ATOM 4137 N N . GLU A 1 511 ? 25.328 -19.828 -44.188 1 91.56 511 GLU A N 1
ATOM 4138 C CA . GLU A 1 511 ? 25.734 -18.828 -45.188 1 91.56 511 GLU A CA 1
ATOM 4139 C C . GLU A 1 511 ? 24.531 -18 -45.656 1 91.56 511 GLU A C 1
ATOM 4141 O O . GLU A 1 511 ? 24.312 -17.828 -46.844 1 91.56 511 GLU A O 1
ATOM 4146 N N . MET A 1 512 ? 23.781 -17.562 -44.656 1 92.5 512 MET A N 1
ATOM 4147 C CA . MET A 1 512 ? 22.672 -16.656 -44.906 1 92.5 512 MET A CA 1
ATOM 4148 C C . MET A 1 512 ? 23.125 -15.195 -44.844 1 92.5 512 MET A C 1
ATOM 4150 O O . MET A 1 512 ? 23.703 -14.781 -43.844 1 92.5 512 MET A O 1
ATOM 4154 N N . GLU A 1 513 ? 22.781 -14.391 -45.812 1 89.75 513 GLU A N 1
ATOM 4155 C CA . GLU A 1 513 ? 23.203 -12.992 -45.812 1 89.75 513 GLU A CA 1
ATOM 4156 C C . GLU A 1 513 ? 22.328 -12.148 -44.906 1 89.75 513 GLU A C 1
ATOM 4158 O O . GLU A 1 513 ? 22.812 -11.227 -44.219 1 89.75 513 GLU A O 1
ATOM 4163 N N . THR A 1 514 ? 21.062 -12.398 -44.969 1 92.12 514 THR A N 1
ATOM 4164 C CA . THR A 1 514 ? 20.109 -11.68 -44.125 1 92.12 514 THR A CA 1
ATOM 4165 C C . THR A 1 514 ? 19.094 -12.641 -43.5 1 92.12 514 THR A C 1
ATOM 4167 O O . THR A 1 514 ? 19.078 -13.828 -43.844 1 92.12 514 THR A O 1
ATOM 4170 N N . ILE A 1 515 ? 18.297 -12.227 -42.625 1 94 515 ILE A N 1
ATOM 4171 C CA . ILE A 1 515 ? 17.281 -13.023 -41.969 1 94 515 ILE A CA 1
ATOM 4172 C C . ILE A 1 515 ? 16.234 -13.477 -42.969 1 94 515 ILE A C 1
ATOM 4174 O O . ILE A 1 515 ? 15.477 -14.422 -42.719 1 94 515 ILE A O 1
ATOM 4178 N N . ASN A 1 516 ? 16.234 -12.836 -44.188 1 92.5 516 ASN A N 1
ATOM 4179 C CA . ASN A 1 516 ? 15.258 -13.164 -45.219 1 92.5 516 ASN A CA 1
ATOM 4180 C C . ASN A 1 516 ? 15.836 -14.117 -46.25 1 92.5 516 ASN A C 1
ATOM 4182 O O . ASN A 1 516 ? 15.117 -14.609 -47.125 1 92.5 516 ASN A O 1
ATOM 4186 N N . SER A 1 517 ? 17.125 -14.438 -46.125 1 90.56 517 SER A N 1
ATOM 4187 C CA . SER A 1 517 ? 17.797 -15.281 -47.094 1 90.56 517 SER A CA 1
ATOM 4188 C C . SER A 1 517 ? 17.531 -16.766 -46.812 1 90.56 517 SER A C 1
ATOM 4190 O O . SER A 1 517 ? 17.25 -17.156 -45.688 1 90.56 517 SER A O 1
ATOM 4192 N N . GLN A 1 518 ? 17.578 -17.5 -47.875 1 88.19 518 GLN A N 1
ATOM 4193 C CA . GLN A 1 518 ? 17.453 -18.953 -47.75 1 88.19 518 GLN A CA 1
ATOM 4194 C C . GLN A 1 518 ? 18.781 -19.578 -47.375 1 88.19 518 GLN A C 1
ATOM 4196 O O . GLN A 1 518 ? 19.844 -19.172 -47.844 1 88.19 518 GLN A O 1
ATOM 4201 N N . PRO A 1 519 ? 18.703 -20.5 -46.469 1 89 519 PRO A N 1
ATOM 4202 C CA . PRO A 1 519 ? 19.953 -21.188 -46.094 1 89 519 PRO A CA 1
ATOM 4203 C C . PRO A 1 519 ? 20.547 -22 -47.25 1 89 519 PRO A C 1
ATOM 4205 O O . PRO A 1 519 ? 19.828 -22.438 -48.125 1 89 519 PRO A O 1
ATOM 4208 N N . ASN A 1 520 ? 21.875 -22.078 -47.281 1 77.62 520 ASN A N 1
ATOM 4209 C CA . ASN A 1 520 ? 22.594 -22.781 -48.344 1 77.62 520 ASN A CA 1
ATOM 4210 C C . ASN A 1 520 ? 22.219 -24.266 -48.375 1 77.62 520 ASN A C 1
ATOM 4212 O O . ASN A 1 520 ? 21.281 -24.688 -47.688 1 77.62 520 ASN A O 1
ATOM 4216 N N . HIS A 1 521 ? 23.094 -25.141 -48.719 1 63.62 521 HIS A N 1
ATOM 4217 C CA . HIS A 1 521 ? 22.953 -26.484 -49.281 1 63.62 521 HIS A CA 1
ATOM 4218 C C . HIS A 1 521 ? 22.328 -27.438 -48.281 1 63.62 521 HIS A C 1
ATOM 4220 O O . HIS A 1 521 ? 21.609 -28.375 -48.656 1 63.62 521 HIS A O 1
ATOM 4226 N N . ALA A 1 522 ? 22.375 -27.328 -47.062 1 61.53 522 ALA A N 1
ATOM 4227 C CA . ALA A 1 522 ? 21.906 -28.359 -46.156 1 61.53 522 ALA A CA 1
ATOM 4228 C C . ALA A 1 522 ? 20.391 -28.422 -46.094 1 61.53 522 ALA A C 1
ATOM 4230 O O . ALA A 1 522 ? 19.812 -29.469 -45.812 1 61.53 522 ALA A O 1
ATOM 4231 N N . PHE A 1 523 ? 19.719 -27.281 -46.5 1 69.88 523 PHE A N 1
ATOM 4232 C CA . PHE A 1 523 ? 18.25 -27.203 -46.5 1 69.88 523 PHE A CA 1
ATOM 4233 C C . PHE A 1 523 ? 17.734 -27.219 -47.938 1 69.88 523 PHE A C 1
ATOM 4235 O O . PHE A 1 523 ? 16.531 -27.391 -48.156 1 69.88 523 PHE A O 1
ATOM 4242 N N . ALA A 1 524 ? 18.734 -26.984 -48.906 1 56.88 524 ALA A N 1
ATOM 4243 C CA . ALA A 1 524 ? 18.422 -26.766 -50.312 1 56.88 524 ALA A CA 1
ATOM 4244 C C . ALA A 1 524 ? 17.703 -27.969 -50.906 1 56.88 524 ALA A C 1
ATOM 4246 O O . ALA A 1 524 ? 16.906 -27.828 -51.844 1 56.88 524 ALA A O 1
ATOM 4247 N N . ALA A 1 525 ? 18.016 -29.109 -50.344 1 60.38 525 ALA A N 1
ATOM 4248 C CA . ALA A 1 525 ? 17.453 -30.281 -51 1 60.38 525 ALA A CA 1
ATOM 4249 C C . ALA A 1 525 ? 15.977 -30.453 -50.656 1 60.38 525 ALA A C 1
ATOM 4251 O O . ALA A 1 525 ? 15.281 -31.266 -51.281 1 60.38 525 ALA A O 1
ATOM 4252 N N . LEU A 1 526 ? 15.5 -29.594 -49.719 1 70.56 526 LEU A N 1
ATOM 4253 C CA . LEU A 1 526 ? 14.125 -29.828 -49.312 1 70.56 526 LEU A CA 1
ATOM 4254 C C . LEU A 1 526 ? 13.172 -28.875 -50 1 70.56 526 LEU A C 1
ATOM 4256 O O . LEU A 1 526 ? 13.352 -27.656 -49.938 1 70.56 526 LEU A O 1
ATOM 4260 N N . ASP A 1 527 ? 12.352 -29.406 -50.938 1 74.31 527 ASP A N 1
ATOM 4261 C CA . ASP A 1 527 ? 11.242 -28.609 -51.469 1 74.31 527 ASP A CA 1
ATOM 4262 C C . ASP A 1 527 ? 10.141 -28.438 -50.406 1 74.31 527 ASP A C 1
ATOM 4264 O O . ASP A 1 527 ? 9.312 -29.328 -50.219 1 74.31 527 ASP A O 1
ATOM 4268 N N . ILE A 1 528 ? 10.156 -27.266 -49.656 1 76.94 528 ILE A N 1
ATOM 4269 C CA . ILE A 1 528 ? 9.32 -26.984 -48.5 1 76.94 528 ILE A CA 1
ATOM 4270 C C . ILE A 1 528 ? 7.848 -27.156 -48.875 1 76.94 528 ILE A C 1
ATOM 4272 O O . ILE A 1 528 ? 7.043 -27.594 -48.031 1 76.94 528 ILE A O 1
ATOM 4276 N N . SER A 1 529 ? 7.438 -26.828 -50.125 1 75.62 529 SER A N 1
ATOM 4277 C CA . SER A 1 529 ? 6.039 -26.859 -50.531 1 75.62 529 SER A CA 1
ATOM 4278 C C . SER A 1 529 ? 5.523 -28.281 -50.656 1 75.62 529 SER A C 1
ATOM 4280 O O . SER A 1 529 ? 4.348 -28.547 -50.406 1 75.62 529 SER A O 1
ATOM 4282 N N . SER A 1 530 ? 6.402 -29.234 -50.969 1 81 530 SER A N 1
ATOM 4283 C CA . SER A 1 530 ? 5.945 -30.594 -51.25 1 81 530 SER A CA 1
ATOM 4284 C C . SER A 1 530 ? 6.391 -31.562 -50.156 1 81 530 SER A C 1
ATOM 4286 O O . SER A 1 530 ? 5.906 -32.688 -50.062 1 81 530 SER A O 1
ATOM 4288 N N . ALA A 1 531 ? 7.18 -31.109 -49.281 1 84.69 531 ALA A N 1
ATOM 4289 C CA . ALA A 1 531 ? 7.766 -32 -48.281 1 84.69 531 ALA A CA 1
ATOM 4290 C C . ALA A 1 531 ? 6.762 -32.344 -47.188 1 84.69 531 ALA A C 1
ATOM 4292 O O . ALA A 1 531 ? 5.977 -31.484 -46.781 1 84.69 531 ALA A O 1
ATOM 4293 N N . THR A 1 532 ? 6.668 -33.625 -46.844 1 86.81 532 THR A N 1
ATOM 4294 C CA . THR A 1 532 ? 5.84 -34.062 -45.719 1 86.81 532 THR A CA 1
ATOM 4295 C C . THR A 1 532 ? 6.406 -33.562 -44.406 1 86.81 532 THR A C 1
ATOM 4297 O O . THR A 1 532 ? 7.566 -33.125 -44.344 1 86.81 532 THR A O 1
ATOM 4300 N N . GLU A 1 533 ? 5.641 -33.562 -43.406 1 87.69 533 GLU A N 1
ATOM 4301 C CA . GLU A 1 533 ? 6.074 -33.094 -42.094 1 87.69 533 GLU A CA 1
ATOM 4302 C C . GLU A 1 533 ? 7.223 -33.969 -41.562 1 87.69 533 GLU A C 1
ATOM 4304 O O . GLU A 1 533 ? 8.125 -33.469 -40.906 1 87.69 533 GLU A O 1
ATOM 4309 N N . GLU A 1 534 ? 7.188 -35.188 -41.906 1 87.81 534 GLU A N 1
ATOM 4310 C CA . GLU A 1 534 ? 8.234 -36.094 -41.469 1 87.81 534 GLU A CA 1
ATOM 4311 C C . GLU A 1 534 ? 9.562 -35.781 -42.156 1 87.81 534 GLU A C 1
ATOM 4313 O O . GLU A 1 534 ? 10.625 -35.875 -41.531 1 87.81 534 GLU A O 1
ATOM 4318 N N . GLU A 1 535 ? 9.438 -35.469 -43.375 1 88.44 535 GLU A N 1
ATOM 4319 C CA . GLU A 1 535 ? 10.641 -35.094 -44.125 1 88.44 535 GLU A CA 1
ATOM 4320 C C . GLU A 1 535 ? 11.242 -33.812 -43.594 1 88.44 535 GLU A C 1
ATOM 4322 O O . GLU A 1 535 ? 12.461 -33.688 -43.438 1 88.44 535 GLU A O 1
ATOM 4327 N N . LYS A 1 536 ? 10.367 -32.938 -43.312 1 90.75 536 LYS A N 1
ATOM 4328 C CA . LYS A 1 536 ? 10.812 -31.656 -42.75 1 90.75 536 LYS A CA 1
ATOM 4329 C C . LYS A 1 536 ? 11.508 -31.859 -41.406 1 90.75 536 LYS A C 1
ATOM 4331 O O . LYS A 1 536 ? 12.523 -31.234 -41.125 1 90.75 536 LYS A O 1
ATOM 4336 N N . GLU A 1 537 ? 10.93 -32.688 -40.625 1 91.56 537 GLU A N 1
ATOM 4337 C CA . GLU A 1 537 ? 11.492 -33 -39.281 1 91.56 537 GLU A CA 1
ATOM 4338 C C . GLU A 1 537 ? 12.875 -33.625 -39.406 1 91.56 537 GLU A C 1
ATOM 4340 O O . GLU A 1 537 ? 13.781 -33.312 -38.625 1 91.56 537 GLU A O 1
ATOM 4345 N N . ARG A 1 538 ? 13.031 -34.469 -40.344 1 89.56 538 ARG A N 1
ATOM 4346 C CA . ARG A 1 538 ? 14.312 -35.156 -40.562 1 89.56 538 ARG A CA 1
ATOM 4347 C C . ARG A 1 538 ? 15.391 -34.156 -40.969 1 89.56 538 ARG A C 1
ATOM 4349 O O . ARG A 1 538 ? 16.531 -34.219 -40.5 1 89.56 538 ARG A O 1
ATOM 4356 N N . VAL A 1 539 ? 15.016 -33.281 -41.812 1 89.31 539 VAL A N 1
ATOM 4357 C CA . VAL A 1 539 ? 15.969 -32.281 -42.312 1 89.31 539 VAL A CA 1
ATOM 4358 C C . VAL A 1 539 ? 16.375 -31.359 -41.188 1 89.31 539 VAL A C 1
ATOM 4360 O O . VAL A 1 539 ? 17.562 -31.031 -41.031 1 89.31 539 VAL A O 1
ATOM 4363 N N . ILE A 1 540 ? 15.398 -30.984 -40.375 1 91.88 540 ILE A N 1
ATOM 4364 C CA . ILE A 1 540 ? 15.68 -30.094 -39.25 1 91.88 540 ILE A CA 1
ATOM 4365 C C . ILE A 1 540 ? 16.578 -30.797 -38.25 1 91.88 540 ILE A C 1
ATOM 4367 O O . ILE A 1 540 ? 17.562 -30.234 -37.781 1 91.88 540 ILE A O 1
ATOM 4371 N N . ALA A 1 541 ? 16.297 -31.984 -37.938 1 91.12 541 ALA A N 1
ATOM 4372 C CA . ALA A 1 541 ? 17.062 -32.75 -36.969 1 91.12 541 ALA A CA 1
ATOM 4373 C C . ALA A 1 541 ? 18.5 -32.969 -37.438 1 91.12 541 ALA A C 1
ATOM 4375 O O . ALA A 1 541 ? 19.438 -32.875 -36.625 1 91.12 541 ALA A O 1
ATOM 4376 N N . SER A 1 542 ? 18.594 -33.156 -38.75 1 90.5 542 SER A N 1
ATOM 4377 C CA . SER A 1 542 ? 19.922 -33.406 -39.281 1 90.5 542 SER A CA 1
ATOM 4378 C C . SER A 1 542 ? 20.719 -32.125 -39.406 1 90.5 542 SER A C 1
ATOM 4380 O O . SER A 1 542 ? 21.875 -32.062 -39 1 90.5 542 SER A O 1
ATOM 4382 N N . SER A 1 543 ? 20.125 -31.125 -40 1 92.12 543 SER A N 1
ATOM 4383 C CA . SER A 1 543 ? 20.828 -29.891 -40.281 1 92.12 543 SER A CA 1
ATOM 4384 C C . SER A 1 543 ? 21.156 -29.141 -39 1 92.12 543 SER A C 1
ATOM 4386 O O . SER A 1 543 ? 22.312 -28.766 -38.75 1 92.12 543 SER A O 1
ATOM 4388 N N . LEU A 1 544 ? 20.172 -28.922 -38.156 1 94.56 544 LEU A N 1
ATOM 4389 C CA . LEU A 1 544 ? 20.438 -28.234 -36.906 1 94.56 544 LEU A CA 1
ATOM 4390 C C . LEU A 1 544 ? 21.266 -29.094 -35.969 1 94.56 544 LEU A C 1
ATOM 4392 O O . LEU A 1 544 ? 22.047 -28.578 -35.156 1 94.56 544 LEU A O 1
ATOM 4396 N N . GLY A 1 545 ? 21.047 -30.375 -36.031 1 93.88 545 GLY A N 1
ATOM 4397 C CA . GLY A 1 545 ? 21.891 -31.266 -35.25 1 93.88 545 GLY A CA 1
ATOM 4398 C C . GLY A 1 545 ? 23.359 -31.109 -35.562 1 93.88 545 GLY A C 1
ATOM 4399 O O . GLY A 1 545 ? 24.203 -31.094 -34.656 1 93.88 545 GLY A O 1
ATOM 4400 N N . GLU A 1 546 ? 23.625 -30.953 -36.875 1 92.38 546 GLU A N 1
ATOM 4401 C CA . GLU A 1 546 ? 25.016 -30.766 -37.281 1 92.38 546 GLU A CA 1
ATOM 4402 C C . GLU A 1 546 ? 25.547 -29.422 -36.812 1 92.38 546 GLU A C 1
ATOM 4404 O O . GLU A 1 546 ? 26.703 -29.328 -36.375 1 92.38 546 GLU A O 1
ATOM 4409 N N . PHE A 1 547 ? 24.766 -28.484 -36.906 1 93.94 547 PHE A N 1
ATOM 4410 C CA . PHE A 1 547 ? 25.109 -27.156 -36.406 1 93.94 547 PHE A CA 1
ATOM 4411 C C . PHE A 1 547 ? 25.469 -27.203 -34.938 1 93.94 547 PHE A C 1
ATOM 4413 O O . PHE A 1 547 ? 26.5 -26.656 -34.531 1 93.94 547 PHE A O 1
ATOM 4420 N N . ILE A 1 548 ? 24.656 -27.859 -34.156 1 96.94 548 ILE A N 1
ATOM 4421 C CA . ILE A 1 548 ? 24.844 -27.953 -32.688 1 96.94 548 ILE A CA 1
ATOM 4422 C C . ILE A 1 548 ? 26.109 -28.75 -32.375 1 96.94 548 ILE A C 1
ATOM 4424 O O . ILE A 1 548 ? 26.922 -28.328 -31.562 1 96.94 548 ILE A O 1
ATOM 4428 N N . ASP A 1 549 ? 26.344 -29.828 -33.062 1 93.5 549 ASP A N 1
ATOM 4429 C CA . ASP A 1 549 ? 27.484 -30.703 -32.781 1 93.5 549 ASP A CA 1
ATOM 4430 C C . ASP A 1 549 ? 28.797 -30.031 -33.156 1 93.5 549 ASP A C 1
ATOM 4432 O O . ASP A 1 549 ? 29.812 -30.219 -32.469 1 93.5 549 ASP A O 1
ATOM 4436 N N . THR A 1 550 ? 28.719 -29.188 -34.156 1 91.38 550 THR A N 1
ATOM 4437 C CA . THR A 1 550 ? 29.953 -28.625 -34.719 1 91.38 550 THR A CA 1
ATOM 4438 C C . THR A 1 550 ? 30.312 -27.328 -34 1 91.38 550 THR A C 1
ATOM 4440 O O . THR A 1 550 ? 31.469 -27.109 -33.625 1 91.38 550 THR A O 1
ATOM 4443 N N . LEU A 1 551 ? 29.328 -26.547 -33.781 1 91.75 551 LEU A N 1
ATOM 4444 C CA . LEU A 1 551 ? 29.656 -25.203 -33.375 1 91.75 551 LEU A CA 1
ATOM 4445 C C . LEU A 1 551 ? 29.453 -25.047 -31.859 1 91.75 551 LEU A C 1
ATOM 4447 O O . LEU A 1 551 ? 30.062 -24.172 -31.234 1 91.75 551 LEU A O 1
ATOM 4451 N N . ILE A 1 552 ? 28.625 -25.844 -31.234 1 93.25 552 ILE A N 1
ATOM 4452 C CA . ILE A 1 552 ? 28.203 -25.531 -29.875 1 93.25 552 ILE A CA 1
ATOM 4453 C C . ILE A 1 552 ? 28.75 -26.609 -28.922 1 93.25 552 ILE A C 1
ATOM 4455 O O . ILE A 1 552 ? 29.422 -26.297 -27.938 1 93.25 552 ILE A O 1
ATOM 4459 N N . LEU A 1 553 ? 28.5 -27.906 -29.203 1 91.81 553 LEU A N 1
ATOM 4460 C CA . LEU A 1 553 ? 28.734 -28.953 -28.203 1 91.81 553 LEU A CA 1
ATOM 4461 C C . LEU A 1 553 ? 30.078 -29.625 -28.438 1 91.81 553 LEU A C 1
ATOM 4463 O O . LEU A 1 553 ? 30.547 -30.391 -27.594 1 91.81 553 LEU A O 1
ATOM 4467 N N . ASN A 1 554 ? 30.688 -29.344 -29.562 1 86.25 554 ASN A N 1
ATOM 4468 C CA . ASN A 1 554 ? 31.906 -30.062 -29.938 1 86.25 554 ASN A CA 1
ATOM 4469 C C . ASN A 1 554 ? 32.969 -29.953 -28.859 1 86.25 554 ASN A C 1
ATOM 4471 O O . ASN A 1 554 ? 33.531 -30.953 -28.422 1 86.25 554 ASN A O 1
ATOM 4475 N N . GLU A 1 555 ? 33.219 -28.797 -28.406 1 82.31 555 GLU A N 1
ATOM 4476 C CA . GLU A 1 555 ? 34.25 -28.562 -27.406 1 82.31 555 GLU A CA 1
ATOM 4477 C C . GLU A 1 555 ? 33.875 -29.172 -26.062 1 82.31 555 GLU A C 1
ATOM 4479 O O . GLU A 1 555 ? 34.719 -29.734 -25.359 1 82.31 555 GLU A O 1
ATOM 4484 N N . ALA A 1 556 ? 32.625 -29.047 -25.734 1 86.81 556 ALA A N 1
ATOM 4485 C CA . ALA A 1 556 ? 32.156 -29.578 -24.469 1 86.81 556 ALA A CA 1
ATOM 4486 C C . ALA A 1 556 ? 32.281 -31.109 -24.438 1 86.81 556 ALA A C 1
ATOM 4488 O O . ALA A 1 556 ? 32.719 -31.688 -23.453 1 86.81 556 ALA A O 1
ATOM 4489 N N . LYS A 1 557 ? 31.922 -31.781 -25.5 1 85.75 557 LYS A N 1
ATOM 4490 C CA . LYS A 1 557 ? 32 -33.219 -25.625 1 85.75 557 LYS A CA 1
ATOM 4491 C C . LYS A 1 557 ? 33.438 -33.719 -25.547 1 85.75 557 LYS A C 1
ATOM 4493 O O . LYS A 1 557 ? 33.75 -34.688 -24.875 1 85.75 557 LYS A O 1
ATOM 4498 N N . ALA A 1 558 ? 34.281 -32.938 -26.141 1 82.06 558 ALA A N 1
ATOM 4499 C CA . ALA A 1 558 ? 35.688 -33.281 -26.188 1 82.06 558 ALA A CA 1
ATOM 4500 C C . ALA A 1 558 ? 36.312 -33.156 -24.797 1 82.06 558 ALA A C 1
ATOM 4502 O O . ALA A 1 558 ? 37.125 -34 -24.391 1 82.06 558 ALA A O 1
ATOM 4503 N N . ASN A 1 559 ? 35.938 -32.156 -24.109 1 81.12 559 ASN A N 1
ATOM 4504 C CA . ASN A 1 559 ? 36.531 -31.891 -22.812 1 81.12 559 ASN A CA 1
ATOM 4505 C C . ASN A 1 559 ? 36 -32.875 -21.75 1 81.12 559 ASN A C 1
ATOM 4507 O O . ASN A 1 559 ? 36.688 -33.094 -20.734 1 81.12 559 ASN A O 1
ATOM 4511 N N . LEU A 1 560 ? 34.875 -33.438 -21.984 1 83.19 560 LEU A N 1
ATOM 4512 C CA . LEU A 1 560 ? 34.281 -34.312 -20.984 1 83.19 560 LEU A CA 1
ATOM 4513 C C . LEU A 1 560 ? 34.406 -35.75 -21.406 1 83.19 560 LEU A C 1
ATOM 4515 O O . LEU A 1 560 ? 33.812 -36.656 -20.766 1 83.19 560 LEU A O 1
ATOM 4519 N N . ALA A 1 561 ? 35.094 -35.969 -22.516 1 76.44 561 ALA A N 1
ATOM 4520 C CA . ALA A 1 561 ? 35.344 -37.312 -22.953 1 76.44 561 ALA A CA 1
ATOM 4521 C C . ALA A 1 561 ? 36.531 -37.906 -22.188 1 76.44 561 ALA A C 1
ATOM 4523 O O . ALA A 1 561 ? 37.438 -37.188 -21.75 1 76.44 561 ALA A O 1
ATOM 4524 N N . GLU A 1 562 ? 36.438 -39.188 -21.797 1 62.59 562 GLU A N 1
ATOM 4525 C CA . GLU A 1 562 ? 37.5 -39.875 -21.109 1 62.59 562 GLU A CA 1
ATOM 4526 C C . GLU A 1 562 ? 38.812 -39.812 -21.875 1 62.59 562 GLU A C 1
ATOM 4528 O O . GLU A 1 562 ? 38.844 -40 -23.094 1 62.59 562 GLU A O 1
ATOM 4533 N N . PRO A 1 563 ? 39.781 -39.094 -21.219 1 56.19 563 PRO A N 1
ATOM 4534 C CA . PRO A 1 563 ? 41.062 -39.031 -21.938 1 56.19 563 PRO A CA 1
ATOM 4535 C C . PRO A 1 563 ? 41.531 -40.406 -22.453 1 56.19 563 PRO A C 1
ATOM 4537 O O . PRO A 1 563 ? 41.344 -41.406 -21.781 1 56.19 563 PRO A O 1
ATOM 4540 N N . MET A 1 564 ? 41.406 -40.656 -23.656 1 45.25 564 MET A N 1
ATOM 4541 C CA . MET A 1 564 ? 42 -41.875 -24.188 1 45.25 564 MET A CA 1
AT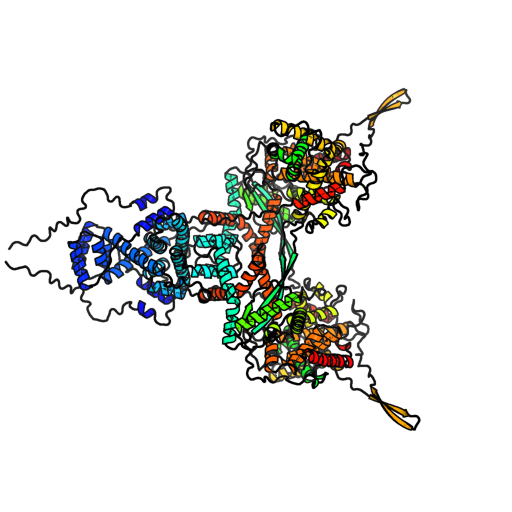OM 4542 C C . MET A 1 564 ? 43.438 -42.031 -23.688 1 45.25 564 MET A C 1
ATOM 4544 O O . MET A 1 564 ? 44.25 -41.094 -23.812 1 45.25 564 MET A O 1
ATOM 4548 N N . ASN A 1 565 ? 43.625 -42.531 -22.547 1 44.59 565 ASN A N 1
ATOM 4549 C CA . ASN A 1 565 ? 44.969 -42.844 -22.078 1 44.59 565 ASN A CA 1
ATOM 4550 C C . ASN A 1 565 ? 45.875 -43.344 -23.203 1 44.59 565 ASN A C 1
ATOM 4552 O O . ASN A 1 565 ? 45.625 -44.375 -23.828 1 44.59 565 ASN A O 1
ATOM 4556 N N . PHE A 1 566 ? 46.25 -42.406 -24.047 1 42.12 566 PHE A N 1
ATOM 4557 C CA . PHE A 1 566 ? 47.344 -42.875 -24.891 1 42.12 566 PHE A CA 1
ATOM 4558 C C . PHE A 1 566 ? 48.562 -43.25 -24.031 1 42.12 566 PHE A C 1
ATOM 4560 O O . PHE A 1 566 ? 48.969 -42.469 -23.203 1 42.12 566 PHE A O 1
ATOM 4567 N N . TYR A 1 567 ? 48.5 -44.406 -23.484 1 44.47 567 TYR A N 1
ATOM 4568 C CA . TYR A 1 567 ? 49.688 -44.906 -22.812 1 44.47 567 TYR A CA 1
ATOM 4569 C C . TYR A 1 567 ? 50.844 -45.062 -23.797 1 44.47 567 TYR A C 1
ATOM 4571 O O . TYR A 1 567 ? 50.656 -45.5 -24.922 1 44.47 567 TYR A O 1
ATOM 4579 N N . GLN A 1 568 ? 51.688 -44.188 -23.844 1 47.91 568 GLN A N 1
ATOM 4580 C CA . GLN A 1 568 ? 52.938 -44.5 -24.531 1 47.91 568 GLN A CA 1
ATOM 4581 C C . GLN A 1 568 ? 53.75 -45.562 -23.766 1 47.91 568 GLN A C 1
ATOM 4583 O O . GLN A 1 568 ? 53.938 -45.406 -22.547 1 47.91 568 GLN A O 1
ATOM 4588 N N . GLN A 1 569 ? 53.781 -46.656 -24.281 1 51.34 569 GLN A N 1
ATOM 4589 C CA . GLN A 1 569 ? 54.625 -47.719 -23.734 1 51.34 569 GLN A CA 1
ATOM 4590 C C . GLN A 1 569 ? 56.094 -47.312 -23.719 1 51.34 569 GLN A C 1
ATOM 4592 O O . GLN A 1 569 ? 56.656 -46.938 -24.75 1 51.34 569 GLN A O 1
ATOM 4597 N N . VAL A 1 570 ? 56.531 -46.781 -22.641 1 57 570 VAL A N 1
ATOM 4598 C CA . VAL A 1 570 ? 57.969 -46.562 -22.484 1 57 570 VAL A CA 1
ATOM 4599 C C . VAL A 1 570 ? 58.625 -47.844 -21.969 1 57 570 VAL A C 1
ATOM 4601 O O . VAL A 1 570 ? 58.219 -48.406 -20.953 1 57 570 VAL A O 1
ATOM 4604 N N . THR A 1 571 ? 59.25 -48.438 -22.844 1 60.03 571 THR A N 1
ATOM 4605 C CA . THR A 1 571 ? 60.031 -49.625 -22.469 1 60.03 571 THR A CA 1
ATOM 4606 C C . THR A 1 571 ? 61.312 -49.219 -21.75 1 60.03 571 THR A C 1
ATOM 4608 O O . THR A 1 571 ? 62.156 -48.531 -22.312 1 60.03 571 THR A O 1
ATOM 4611 N N . TYR A 1 572 ? 61.281 -49.281 -20.391 1 59.09 572 TYR A N 1
ATOM 4612 C CA . TYR A 1 572 ? 62.531 -49.156 -19.656 1 59.09 572 TYR A CA 1
ATOM 4613 C C . TYR A 1 572 ? 63.281 -50.5 -19.641 1 59.09 572 TYR A C 1
ATOM 4615 O O . TYR A 1 572 ? 62.719 -51.531 -19.328 1 59.09 572 TYR A O 1
ATOM 4623 N N . VAL A 1 573 ? 64.312 -50.469 -20.328 1 65.12 573 VAL A N 1
ATOM 4624 C CA . VAL A 1 573 ? 65.188 -51.656 -20.266 1 65.12 573 VAL A CA 1
ATOM 4625 C C . VAL A 1 573 ? 65.938 -51.656 -18.938 1 65.12 573 VAL A C 1
ATOM 4627 O O . VAL A 1 573 ? 66.625 -50.688 -18.594 1 65.12 573 VAL A O 1
ATOM 4630 N N . LEU A 1 574 ? 65.562 -52.531 -18.109 1 59.28 574 LEU A N 1
ATOM 4631 C CA . LEU A 1 574 ? 66.25 -52.719 -16.844 1 59.28 574 LEU A CA 1
ATOM 4632 C C . LEU A 1 574 ? 67.688 -53.156 -17.078 1 59.28 574 LEU A C 1
ATOM 4634 O O . LEU A 1 574 ? 68.062 -53.688 -18.141 1 59.28 574 LEU A O 1
ATOM 4638 N N . PRO A 1 575 ? 68.562 -52.781 -16.109 1 70.88 575 PRO A N 1
ATOM 4639 C CA . PRO A 1 575 ? 69.938 -53.219 -16.297 1 70.88 575 PRO A CA 1
ATOM 4640 C C . PRO A 1 575 ? 70.062 -54.688 -16.641 1 70.88 575 PRO A C 1
ATOM 4642 O O . PRO A 1 575 ? 71 -55.094 -17.344 1 70.88 575 PRO A O 1
ATOM 4645 N N . ASP A 1 576 ? 69.25 -55.531 -16.047 1 63.03 576 ASP A N 1
ATOM 4646 C CA . ASP A 1 576 ? 69.375 -56.969 -16.281 1 63.03 576 ASP A CA 1
ATOM 4647 C C . ASP A 1 576 ? 68.75 -57.344 -17.609 1 63.03 576 ASP A C 1
ATOM 4649 O O . ASP A 1 576 ? 68.688 -58.531 -17.922 1 63.03 576 ASP A O 1
ATOM 4653 N N . GLY A 1 577 ? 68.438 -56.469 -18.516 1 64.38 577 GLY A N 1
ATOM 4654 C CA . GLY A 1 577 ? 67.938 -56.75 -19.844 1 64.38 577 GLY A CA 1
ATOM 4655 C C . GLY A 1 577 ? 66.438 -56.812 -19.875 1 64.38 577 GLY A C 1
ATOM 4656 O O . GLY A 1 577 ? 65.812 -57.031 -20.922 1 64.38 577 GLY A O 1
ATOM 4657 N N . GLY A 1 578 ? 65.812 -56.906 -18.75 1 65.06 578 GLY A N 1
ATOM 4658 C CA . GLY A 1 578 ? 64.375 -57 -18.688 1 65.06 578 GLY A CA 1
ATOM 4659 C C . GLY A 1 578 ? 63.688 -55.719 -19.094 1 65.06 578 GLY A C 1
ATOM 4660 O O . GLY A 1 578 ? 64.25 -54.656 -19.047 1 65.06 578 GLY A O 1
ATOM 4661 N N . LYS A 1 579 ? 62.75 -55.781 -20.062 1 65.38 579 LYS A N 1
ATOM 4662 C CA . LYS A 1 579 ? 62.031 -54.625 -20.562 1 65.38 579 LYS A CA 1
ATOM 4663 C C . LYS A 1 579 ? 60.812 -54.312 -19.672 1 65.38 579 LYS A C 1
ATOM 4665 O O . LYS A 1 579 ? 60.031 -55.219 -19.328 1 65.38 579 LYS A O 1
ATOM 4670 N N . LEU A 1 580 ? 60.938 -53.406 -18.781 1 61.94 580 LEU A N 1
ATOM 4671 C CA . LEU A 1 580 ? 59.781 -52.938 -18.016 1 61.94 580 LEU A CA 1
ATOM 4672 C C . LEU A 1 580 ? 58.969 -51.938 -18.844 1 61.94 580 LEU A C 1
ATOM 4674 O O . LEU A 1 580 ? 59.469 -50.938 -19.328 1 61.94 580 LEU A O 1
ATOM 4678 N N . ILE A 1 581 ? 57.938 -52.375 -19.438 1 60.44 581 ILE A N 1
ATOM 4679 C CA . ILE A 1 581 ? 57.031 -51.531 -20.234 1 60.44 581 ILE A CA 1
ATOM 4680 C C . ILE A 1 581 ? 56.125 -50.75 -19.312 1 60.44 581 ILE A C 1
ATOM 4682 O O . ILE A 1 581 ? 55.375 -51.344 -18.531 1 60.44 581 ILE A O 1
ATOM 4686 N N . LEU A 1 582 ? 56.562 -49.594 -18.984 1 56.28 582 LEU A N 1
ATOM 4687 C CA . LEU A 1 582 ? 55.719 -48.719 -18.203 1 56.28 582 LEU A CA 1
ATOM 4688 C C . LEU A 1 582 ? 54.719 -47.969 -19.094 1 56.28 582 LEU A C 1
ATOM 4690 O O . LEU A 1 582 ? 55.094 -47.469 -20.156 1 56.28 582 LEU A O 1
ATOM 4694 N N . ASN A 1 583 ? 53.594 -48.219 -19.094 1 52.44 583 ASN A N 1
ATOM 4695 C CA . ASN A 1 583 ? 52.562 -47.438 -19.766 1 52.44 583 ASN A CA 1
ATOM 4696 C C . ASN A 1 583 ? 52.344 -46.094 -19.062 1 52.44 583 ASN A C 1
ATOM 4698 O O . ASN A 1 583 ? 51.844 -46.062 -17.938 1 52.44 583 ASN A O 1
ATOM 4702 N N . VAL A 1 584 ? 53.219 -45.156 -19.391 1 53.84 584 VAL A N 1
ATOM 4703 C CA . VAL A 1 584 ? 53.094 -43.844 -18.812 1 53.84 584 VAL A CA 1
ATOM 4704 C C . VAL A 1 584 ? 51.938 -43.094 -19.469 1 53.84 584 VAL A C 1
ATOM 4706 O O . VAL A 1 584 ? 51.812 -43.094 -20.703 1 53.84 584 VAL A O 1
ATOM 4709 N N . PRO A 1 585 ? 50.969 -42.812 -18.797 1 51.25 585 PRO A N 1
ATOM 4710 C CA . PRO A 1 585 ? 49.875 -42.031 -19.359 1 51.25 585 PRO A CA 1
ATOM 4711 C C . PRO A 1 585 ? 50.375 -40.75 -20.016 1 51.25 585 PRO A C 1
ATOM 4713 O O . PRO A 1 585 ? 51.188 -40.031 -19.453 1 51.25 585 PRO A O 1
ATOM 4716 N N . VAL A 1 586 ? 50.625 -40.656 -21.328 1 45 586 VAL A N 1
ATOM 4717 C CA . VAL A 1 586 ? 50.969 -39.406 -22.031 1 45 586 VAL A CA 1
ATOM 4718 C C . VAL A 1 586 ? 49.781 -38.469 -22.031 1 45 586 VAL A C 1
ATOM 4720 O O . VAL A 1 586 ? 48.656 -38.875 -22.328 1 45 586 VAL A O 1
ATOM 4723 N N . THR A 1 587 ? 49.875 -37.562 -21.188 1 44.09 587 THR A N 1
ATOM 4724 C CA . THR A 1 587 ? 48.875 -36.469 -21.219 1 44.09 587 THR A CA 1
ATOM 4725 C C . THR A 1 587 ? 48.781 -35.875 -22.625 1 44.09 587 THR A C 1
ATOM 4727 O O . THR A 1 587 ? 49.781 -35.375 -23.156 1 44.09 587 THR A O 1
ATOM 4730 N N . VAL A 1 588 ? 48.188 -36.531 -23.547 1 40.88 588 VAL A N 1
ATOM 4731 C CA . VAL A 1 588 ? 47.938 -35.781 -24.781 1 40.88 588 VAL A CA 1
ATOM 4732 C C . VAL A 1 588 ? 47.375 -34.406 -24.453 1 40.88 588 VAL A C 1
ATOM 4734 O O . VAL A 1 588 ? 46.438 -34.312 -23.656 1 40.88 588 VAL A O 1
ATOM 4737 N N . ASP A 1 589 ? 48.188 -33.375 -24.609 1 40.91 589 ASP A N 1
ATOM 4738 C CA . ASP A 1 589 ? 47.688 -32.031 -24.516 1 40.91 589 ASP A CA 1
ATOM 4739 C C . ASP A 1 589 ? 46.312 -31.906 -25.156 1 40.91 589 ASP A C 1
ATOM 4741 O O . ASP A 1 589 ? 46.125 -32.312 -26.312 1 40.91 589 ASP A O 1
ATOM 4745 N N . ARG A 1 590 ? 45.25 -32.031 -24.453 1 45.19 590 ARG A N 1
ATOM 4746 C CA . ARG A 1 590 ? 43.875 -31.734 -24.891 1 45.19 590 ARG A CA 1
ATOM 4747 C C . ARG A 1 590 ? 43.875 -30.688 -25.984 1 45.19 590 ARG A C 1
ATOM 4749 O O . ARG A 1 590 ? 44.75 -29.828 -26.047 1 45.19 590 ARG A O 1
ATOM 4756 N N . CYS A 1 591 ? 43.312 -30.922 -27.125 1 41.69 591 CYS A N 1
ATOM 4757 C CA . CYS A 1 591 ? 43.125 -30.062 -28.281 1 41.69 591 CYS A CA 1
ATOM 4758 C C . CYS A 1 591 ? 42.75 -28.656 -27.844 1 41.69 591 CYS A C 1
ATOM 4760 O O . CYS A 1 591 ? 41.625 -28.422 -27.328 1 41.69 591 CYS A O 1
ATOM 4762 N N . VAL A 1 592 ? 43.75 -27.906 -27.312 1 43.94 592 VAL A N 1
ATOM 4763 C CA . VAL A 1 592 ? 43.5 -26.484 -27.203 1 43.94 592 VAL A CA 1
ATOM 4764 C C . VAL A 1 592 ? 42.938 -25.953 -28.531 1 43.94 592 VAL A C 1
ATOM 4766 O O . VAL A 1 592 ? 43.562 -26.156 -29.578 1 43.94 592 VAL A O 1
ATOM 4769 N N . SER A 1 593 ? 41.812 -25.828 -28.75 1 45.94 593 SER A N 1
ATOM 4770 C CA . SER A 1 593 ? 41.219 -25.203 -29.938 1 45.94 593 SER A CA 1
ATOM 4771 C C . SER A 1 593 ? 42.125 -24.062 -30.453 1 45.94 593 SER A C 1
ATOM 4773 O O . SER A 1 593 ? 42.594 -23.234 -29.672 1 45.94 593 SER A O 1
ATOM 4775 N N . GLU A 1 594 ? 42.75 -24.219 -31.547 1 45.84 594 GLU A N 1
ATOM 4776 C CA . GLU A 1 594 ? 43.594 -23.359 -32.375 1 45.84 594 GLU A CA 1
ATOM 4777 C C . GLU A 1 594 ? 43.094 -21.906 -32.344 1 45.84 594 GLU A C 1
ATOM 4779 O O . GLU A 1 594 ? 43.875 -20.984 -32.594 1 45.84 594 GLU A O 1
ATOM 4784 N N . ASN A 1 595 ? 41.875 -21.578 -32.25 1 51.16 595 ASN A N 1
ATOM 4785 C CA . ASN A 1 595 ? 41.312 -20.281 -32.594 1 51.16 595 ASN A CA 1
ATOM 4786 C C . ASN A 1 595 ? 41.312 -19.328 -31.406 1 51.16 595 ASN A C 1
ATOM 4788 O O . ASN A 1 595 ? 40.375 -18.531 -31.25 1 51.16 595 ASN A O 1
ATOM 4792 N N . ARG A 1 596 ? 42.344 -19.422 -30.547 1 57.97 596 ARG A N 1
ATOM 4793 C CA . ARG A 1 596 ? 42.375 -18.766 -29.25 1 57.97 596 ARG A CA 1
ATOM 4794 C C . ARG A 1 596 ? 42.844 -17.328 -29.375 1 57.97 596 ARG A C 1
ATOM 4796 O O . ARG A 1 596 ? 42.938 -16.609 -28.391 1 57.97 596 ARG A O 1
ATOM 4803 N N . ASN A 1 597 ? 42.906 -16.969 -30.609 1 75.75 597 ASN A N 1
ATOM 4804 C CA . ASN A 1 597 ? 43.469 -15.617 -30.656 1 75.75 597 ASN A CA 1
ATOM 4805 C C . ASN A 1 597 ? 42.406 -14.586 -31.016 1 75.75 597 ASN A C 1
ATOM 4807 O O . ASN A 1 597 ? 42.75 -13.414 -31.219 1 75.75 597 ASN A O 1
ATOM 4811 N N . ASP A 1 598 ? 41.094 -15.078 -31.109 1 88.56 598 ASP A N 1
ATOM 4812 C CA . ASP A 1 598 ? 40 -14.148 -31.406 1 88.56 598 ASP A CA 1
ATOM 4813 C C . ASP A 1 598 ? 39.062 -14.023 -30.219 1 88.56 598 ASP A C 1
ATOM 4815 O O . ASP A 1 598 ? 38.219 -14.898 -29.984 1 88.56 598 ASP A O 1
ATOM 4819 N N . SER A 1 599 ? 39.094 -12.961 -29.641 1 89.88 599 SER A N 1
ATOM 4820 C CA . SER A 1 599 ? 38.312 -12.734 -28.438 1 89.88 599 SER A CA 1
ATOM 4821 C C . SER A 1 599 ? 36.812 -12.602 -28.75 1 89.88 599 SER A C 1
ATOM 4823 O O . SER A 1 599 ? 35.969 -12.945 -27.922 1 89.88 599 SER A O 1
ATOM 4825 N N . VAL A 1 600 ? 36.5 -12.125 -29.953 1 92.81 600 VAL A N 1
ATOM 4826 C CA . VAL A 1 600 ? 35.094 -11.945 -30.328 1 92.81 600 VAL A CA 1
ATOM 4827 C C . VAL A 1 600 ? 34.469 -13.305 -30.609 1 92.81 600 VAL A C 1
ATOM 4829 O O . VAL A 1 600 ? 33.344 -13.562 -30.188 1 92.81 600 VAL A O 1
ATOM 4832 N N . LEU A 1 601 ? 35.188 -14.125 -31.266 1 92.38 601 LEU A N 1
ATOM 4833 C CA . LEU A 1 601 ? 34.719 -15.484 -31.516 1 92.38 601 LEU A CA 1
ATOM 4834 C C . LEU A 1 601 ? 34.531 -16.25 -30.219 1 92.38 601 LEU A C 1
ATOM 4836 O O . LEU A 1 601 ? 33.5 -16.922 -30.031 1 92.38 601 LEU A O 1
ATOM 4840 N N . GLY A 1 602 ? 35.531 -16.156 -29.359 1 90.94 602 GLY A N 1
ATOM 4841 C CA . GLY A 1 602 ? 35.406 -16.797 -28.062 1 90.94 602 GLY A CA 1
ATOM 4842 C C . GLY A 1 602 ? 34.188 -16.344 -27.281 1 90.94 602 GLY A C 1
ATOM 4843 O O . GLY A 1 602 ? 33.531 -17.141 -26.625 1 90.94 602 GLY A O 1
ATOM 4844 N N . TYR A 1 603 ? 33.969 -15.039 -27.359 1 93.62 603 TYR A N 1
ATOM 4845 C CA . TYR A 1 603 ? 32.812 -14.453 -26.703 1 93.62 603 TYR A CA 1
ATOM 4846 C C . TYR A 1 603 ? 31.5 -15.016 -27.266 1 93.62 603 TYR A C 1
ATOM 4848 O O . TYR A 1 603 ? 30.625 -15.438 -26.516 1 93.62 603 TYR A O 1
ATOM 4856 N N . GLY A 1 604 ? 31.391 -15.031 -28.516 1 94.44 604 GLY A N 1
ATOM 4857 C CA . GLY A 1 604 ? 30.203 -15.547 -29.172 1 94.44 604 GLY A CA 1
ATOM 4858 C C . GLY A 1 604 ? 29.938 -17.016 -28.859 1 94.44 604 GLY A C 1
ATOM 4859 O O . GLY A 1 604 ? 28.797 -17.406 -28.625 1 94.44 604 GLY A O 1
ATOM 4860 N N . LYS A 1 605 ? 30.922 -17.797 -28.844 1 93.56 605 LYS A N 1
ATOM 4861 C CA . LYS A 1 605 ? 30.797 -19.219 -28.531 1 93.56 605 LYS A CA 1
ATOM 4862 C C . LYS A 1 605 ? 30.344 -19.422 -27.094 1 93.56 605 LYS A C 1
ATOM 4864 O O . LYS A 1 605 ? 29.531 -20.312 -26.812 1 93.56 605 LYS A O 1
ATOM 4869 N N . THR A 1 606 ? 30.891 -18.625 -26.25 1 93.88 606 THR A N 1
ATOM 4870 C CA . THR A 1 606 ? 30.516 -18.719 -24.844 1 93.88 606 THR A CA 1
ATOM 4871 C C . THR A 1 606 ? 29.047 -18.328 -24.656 1 93.88 606 THR A C 1
ATOM 4873 O O . THR A 1 606 ? 28.344 -18.938 -23.859 1 93.88 606 THR A O 1
ATOM 4876 N N . VAL A 1 607 ? 28.562 -17.297 -25.406 1 96.81 607 VAL A N 1
ATOM 4877 C CA . VAL A 1 607 ? 27.156 -16.906 -25.359 1 96.81 607 VAL A CA 1
ATOM 4878 C C . VAL A 1 607 ? 26.266 -18.078 -25.719 1 96.81 607 VAL A C 1
ATOM 4880 O O . VAL A 1 607 ? 25.281 -18.375 -25.031 1 96.81 607 VAL A O 1
ATOM 4883 N N . LEU A 1 608 ? 26.641 -18.766 -26.734 1 97.19 608 LEU A N 1
ATOM 4884 C CA . LEU A 1 608 ? 25.828 -19.875 -27.219 1 97.19 608 LEU A CA 1
ATOM 4885 C C . LEU A 1 608 ? 25.875 -21.047 -26.234 1 97.19 608 LEU A C 1
ATOM 4887 O O . LEU A 1 608 ? 24.828 -21.641 -25.953 1 97.19 608 LEU A O 1
ATOM 4891 N N . GLU A 1 609 ? 27.016 -21.328 -25.719 1 94.88 609 GLU A N 1
ATOM 4892 C CA . GLU A 1 609 ? 27.188 -22.484 -24.828 1 94.88 609 GLU A CA 1
ATOM 4893 C C . GLU A 1 609 ? 26.359 -22.297 -23.562 1 94.88 609 GLU A C 1
ATOM 4895 O O . GLU A 1 609 ? 25.5 -23.141 -23.25 1 94.88 609 GLU A O 1
ATOM 4900 N N . ILE A 1 610 ? 26.516 -21.234 -22.875 1 96 610 ILE A N 1
ATOM 4901 C CA . ILE A 1 610 ? 25.844 -21.031 -21.609 1 96 610 ILE A CA 1
ATOM 4902 C C . ILE A 1 610 ? 24.406 -20.578 -21.844 1 96 610 ILE A C 1
ATOM 4904 O O . ILE A 1 610 ? 23.5 -20.953 -21.094 1 96 610 ILE A O 1
ATOM 4908 N N . GLY A 1 611 ? 24.219 -19.766 -22.875 1 97.81 611 GLY A N 1
ATOM 4909 C CA . GLY A 1 611 ? 22.891 -19.266 -23.172 1 97.81 611 GLY A CA 1
ATOM 4910 C C . GLY A 1 611 ? 21.906 -20.359 -23.516 1 97.81 611 GLY A C 1
ATOM 4911 O O . GLY A 1 611 ? 20.781 -20.375 -23 1 97.81 611 GLY A O 1
ATOM 4912 N N . LEU A 1 612 ? 22.281 -21.234 -24.375 1 97.62 612 LEU A N 1
ATOM 4913 C CA . LEU A 1 612 ? 21.375 -22.328 -24.781 1 97.62 612 LEU A CA 1
ATOM 4914 C C . LEU A 1 612 ? 21.141 -23.281 -23.625 1 97.62 612 LEU A C 1
ATOM 4916 O O . LEU A 1 612 ? 20.031 -23.828 -23.484 1 97.62 612 LEU A O 1
ATOM 4920 N N . LEU A 1 613 ? 22.188 -23.547 -22.844 1 97.12 613 LEU A N 1
ATOM 4921 C CA . LEU A 1 613 ? 22 -24.359 -21.641 1 97.12 613 LEU A CA 1
ATOM 4922 C C . LEU A 1 613 ? 20.922 -23.734 -20.75 1 97.12 613 LEU A C 1
ATOM 4924 O O . LEU A 1 613 ? 20.031 -24.438 -20.266 1 97.12 613 LEU A O 1
ATOM 4928 N N . TYR A 1 614 ? 21.031 -22.422 -20.547 1 97.62 614 TYR A N 1
ATOM 4929 C CA . TYR A 1 614 ? 20.078 -21.703 -19.719 1 97.62 614 TYR A CA 1
ATOM 4930 C C . TYR A 1 614 ? 18.672 -21.781 -20.297 1 97.62 614 TYR A C 1
ATOM 4932 O O . TYR A 1 614 ? 17.703 -22.047 -19.562 1 97.62 614 TYR A O 1
ATOM 4940 N N . GLN A 1 615 ? 18.5 -21.562 -21.547 1 97.56 615 GLN A N 1
ATOM 4941 C CA . GLN A 1 615 ? 17.188 -21.578 -22.172 1 97.56 615 GLN A CA 1
ATOM 4942 C C . GLN A 1 615 ? 16.578 -22.969 -22.156 1 97.56 615 GLN A C 1
ATOM 4944 O O . GLN A 1 615 ? 15.367 -23.125 -22.031 1 97.56 615 GLN A O 1
ATOM 4949 N N . CYS A 1 616 ? 17.406 -23.969 -22.312 1 97 616 CYS A N 1
ATOM 4950 C CA . CYS A 1 616 ? 16.938 -25.344 -22.234 1 97 616 CYS A CA 1
ATOM 4951 C C . CYS A 1 616 ? 16.469 -25.688 -20.828 1 97 616 CYS A C 1
ATOM 4953 O O . CYS A 1 616 ? 15.477 -26.406 -20.656 1 97 616 CYS A O 1
ATOM 4955 N N . LEU A 1 617 ? 17.234 -25.25 -19.891 1 96.81 617 LEU A N 1
ATOM 4956 C CA . LEU A 1 617 ? 16.812 -25.438 -18.516 1 96.81 617 LEU A CA 1
ATOM 4957 C C . LEU A 1 617 ? 15.445 -24.828 -18.281 1 96.81 617 LEU A C 1
ATOM 4959 O O . LEU A 1 617 ? 14.578 -25.438 -17.656 1 96.81 617 LEU A O 1
ATOM 4963 N N . ASN A 1 618 ? 15.219 -23.656 -18.797 1 96.69 618 ASN A N 1
ATOM 4964 C CA . ASN A 1 618 ? 13.938 -22.969 -18.656 1 96.69 618 ASN A CA 1
ATOM 4965 C C . ASN A 1 618 ? 12.805 -23.734 -19.344 1 96.69 618 ASN A C 1
ATOM 4967 O O . ASN A 1 618 ? 11.703 -23.828 -18.797 1 96.69 618 ASN A O 1
ATOM 4971 N N . LEU A 1 619 ? 13.117 -24.188 -20.484 1 96.25 619 LEU A N 1
ATOM 4972 C CA . LEU A 1 619 ? 12.125 -24.953 -21.234 1 96.25 619 LEU A CA 1
ATOM 4973 C C . LEU A 1 619 ? 11.695 -26.188 -20.438 1 96.25 619 LEU A C 1
ATOM 4975 O O . LEU A 1 619 ? 10.5 -26.484 -20.359 1 96.25 619 LEU A O 1
ATOM 4979 N N . ASN A 1 620 ? 12.648 -26.859 -19.828 1 95 620 ASN A N 1
ATOM 4980 C CA . ASN A 1 620 ? 12.352 -28.109 -19.141 1 95 620 ASN A CA 1
ATOM 4981 C C . ASN A 1 620 ? 11.797 -27.875 -17.75 1 95 620 ASN A C 1
ATOM 4983 O O . ASN A 1 620 ? 11.305 -28.812 -17.109 1 95 620 ASN A O 1
ATOM 4987 N N . ILE A 1 621 ? 11.836 -26.719 -17.281 1 95.56 621 ILE A N 1
ATOM 4988 C CA . ILE A 1 621 ? 11.102 -26.344 -16.062 1 95.56 621 ILE A CA 1
ATOM 4989 C C . ILE A 1 621 ? 9.625 -26.172 -16.406 1 95.56 621 ILE A C 1
ATOM 4991 O O . ILE A 1 621 ? 8.758 -26.594 -15.641 1 95.56 621 ILE A O 1
ATOM 4995 N N . LYS A 1 622 ? 9.375 -25.609 -17.547 1 95.38 622 LYS A N 1
ATOM 4996 C CA . LYS A 1 622 ? 7.996 -25.406 -17.984 1 95.38 622 LYS A CA 1
ATOM 4997 C C . LYS A 1 622 ? 7.34 -26.734 -18.344 1 95.38 622 LYS A C 1
ATOM 4999 O O . LYS A 1 622 ? 6.133 -26.906 -18.141 1 95.38 622 LYS A O 1
ATOM 5004 N N . MET A 1 623 ? 8.172 -27.594 -18.891 1 95.25 623 MET A N 1
ATOM 5005 C CA . MET A 1 623 ? 7.734 -28.938 -19.266 1 95.25 623 MET A CA 1
ATOM 5006 C C . MET A 1 623 ? 8.672 -30 -18.703 1 95.25 623 MET A C 1
ATOM 5008 O O . MET A 1 623 ? 9.398 -30.656 -19.438 1 95.25 623 MET A O 1
ATOM 5012 N N . PRO A 1 624 ? 8.469 -30.266 -17.438 1 95 624 PRO A N 1
ATOM 5013 C CA . PRO A 1 624 ? 9.453 -31.125 -16.781 1 95 624 PRO A CA 1
ATOM 5014 C C . PRO A 1 624 ? 9.43 -32.562 -17.297 1 95 624 PRO A C 1
ATOM 5016 O O . PRO A 1 624 ? 8.383 -33.219 -17.266 1 95 624 PRO A O 1
ATOM 5019 N N . ASN A 1 625 ? 10.547 -32.938 -17.812 1 95 625 ASN A N 1
ATOM 5020 C CA . ASN A 1 625 ? 10.852 -34.312 -18.203 1 95 625 ASN A CA 1
ATOM 5021 C C . ASN A 1 625 ? 12.07 -34.875 -17.469 1 95 625 ASN A C 1
ATOM 5023 O O . ASN A 1 625 ? 13.188 -34.406 -17.688 1 95 625 ASN A O 1
ATOM 5027 N N . ARG A 1 626 ? 11.836 -35.844 -16.656 1 95 626 ARG A N 1
ATOM 5028 C CA . ARG A 1 626 ? 12.867 -36.312 -15.734 1 95 626 ARG A CA 1
ATOM 5029 C C . ARG A 1 626 ? 14.133 -36.719 -16.484 1 95 626 ARG A C 1
ATOM 5031 O O . ARG A 1 626 ? 15.234 -36.312 -16.094 1 95 626 ARG A O 1
ATOM 5038 N N . GLU A 1 627 ? 14 -37.375 -17.578 1 93.88 627 GLU A N 1
ATOM 5039 C CA . GLU A 1 627 ? 15.156 -37.875 -18.312 1 93.88 627 GLU A CA 1
ATOM 5040 C C . GLU A 1 627 ? 15.984 -36.75 -18.891 1 93.88 627 GLU A C 1
ATOM 5042 O O . GLU A 1 627 ? 17.219 -36.75 -18.781 1 93.88 627 GLU A O 1
ATOM 5047 N N . ILE A 1 628 ? 15.336 -35.875 -19.438 1 95.88 628 ILE A N 1
ATOM 5048 C CA . ILE A 1 628 ? 16.016 -34.75 -20.062 1 95.88 628 ILE A CA 1
ATOM 5049 C C . ILE A 1 628 ? 16.656 -33.875 -18.984 1 95.88 628 ILE A C 1
ATOM 5051 O O . ILE A 1 628 ? 17.781 -33.406 -19.125 1 95.88 628 ILE A O 1
ATOM 5055 N N . VAL A 1 629 ? 15.938 -33.688 -17.906 1 97.12 629 VAL A N 1
ATOM 5056 C CA . VAL A 1 629 ? 16.422 -32.812 -16.844 1 97.12 629 VAL A CA 1
ATOM 5057 C C . VAL A 1 629 ? 17.672 -33.438 -16.203 1 97.12 629 VAL A C 1
ATOM 5059 O O . VAL A 1 629 ? 18.625 -32.75 -15.867 1 97.12 629 VAL A O 1
ATOM 5062 N N . LEU A 1 630 ? 17.656 -34.719 -16 1 97.38 630 LEU A N 1
ATOM 5063 C CA . LEU A 1 630 ? 18.828 -35.375 -15.43 1 97.38 630 LEU A CA 1
ATOM 5064 C C . LEU A 1 630 ? 20.047 -35.188 -16.344 1 97.38 630 LEU A C 1
ATOM 5066 O O . LEU A 1 630 ? 21.156 -34.969 -15.852 1 97.38 630 LEU A O 1
ATOM 5070 N N . SER A 1 631 ? 19.812 -35.312 -17.656 1 97.31 631 SER A N 1
ATOM 5071 C CA . SER A 1 631 ? 20.891 -35.062 -18.625 1 97.31 631 SER A CA 1
ATOM 5072 C C . SER A 1 631 ? 21.422 -33.656 -18.531 1 97.31 631 SER A C 1
ATOM 5074 O O . SER A 1 631 ? 22.641 -33.438 -18.516 1 97.31 631 SER A O 1
ATOM 5076 N N . LEU A 1 632 ? 20.531 -32.75 -18.438 1 97.38 632 LEU A N 1
ATOM 5077 C CA . LEU A 1 632 ? 20.891 -31.344 -18.328 1 97.38 632 LEU A CA 1
ATOM 5078 C C . LEU A 1 632 ? 21.641 -31.062 -17.031 1 97.38 632 LEU A C 1
ATOM 5080 O O . LEU A 1 632 ? 22.562 -30.25 -16.984 1 97.38 632 LEU A O 1
ATOM 5084 N N . MET A 1 633 ? 21.203 -31.75 -15.984 1 97.62 633 MET A N 1
ATOM 5085 C CA . MET A 1 633 ? 21.828 -31.562 -14.68 1 97.62 633 MET A CA 1
ATOM 5086 C C . MET A 1 633 ? 23.281 -32.062 -14.695 1 97.62 633 MET A C 1
ATOM 5088 O O . MET A 1 633 ? 24.156 -31.406 -14.109 1 97.62 633 MET A O 1
ATOM 5092 N N . LYS A 1 634 ? 23.531 -33.125 -15.352 1 97.12 634 LYS A N 1
ATOM 5093 C CA . LYS A 1 634 ? 24.906 -33.625 -15.484 1 97.12 634 LYS A CA 1
ATOM 5094 C C . LYS A 1 634 ? 25.797 -32.562 -16.141 1 97.12 634 LYS A C 1
ATOM 5096 O O . LYS A 1 634 ? 26.891 -32.281 -15.648 1 97.12 634 LYS A O 1
ATOM 5101 N N . TYR A 1 635 ? 25.297 -32.062 -17.219 1 96.75 635 TYR A N 1
ATOM 5102 C CA . TYR A 1 635 ? 26.047 -31.047 -17.953 1 96.75 635 TYR A CA 1
ATOM 5103 C C . TYR A 1 635 ? 26.203 -29.766 -17.125 1 96.75 635 TYR A C 1
ATOM 5105 O O . TYR A 1 635 ? 27.281 -29.188 -17.062 1 96.75 635 TYR A O 1
ATOM 5113 N N . THR A 1 636 ? 25.094 -29.328 -16.5 1 97.19 636 THR A N 1
ATOM 5114 C CA . THR A 1 636 ? 25.109 -28.109 -15.695 1 97.19 636 THR A CA 1
ATOM 5115 C C . THR A 1 636 ? 26.109 -28.234 -14.539 1 97.19 636 THR A C 1
ATOM 5117 O O . THR A 1 636 ? 26.797 -27.281 -14.195 1 97.19 636 THR A O 1
ATOM 5120 N N . MET A 1 637 ? 26.141 -29.375 -13.938 1 96.69 637 MET A N 1
ATOM 5121 C CA . MET A 1 637 ? 27.094 -29.641 -12.859 1 96.69 637 MET A CA 1
ATOM 5122 C C . MET A 1 637 ? 28.516 -29.391 -13.32 1 96.69 637 MET A C 1
ATOM 5124 O O . MET A 1 637 ? 29.297 -28.719 -12.625 1 96.69 637 MET A O 1
ATOM 5128 N N . CYS A 1 638 ? 28.844 -29.844 -14.539 1 95.56 638 CYS A N 1
ATOM 5129 C CA . CYS A 1 638 ? 30.188 -29.688 -15.086 1 95.56 638 CYS A CA 1
ATOM 5130 C C . CYS A 1 638 ? 30.484 -28.219 -15.359 1 95.56 638 CYS A C 1
ATOM 5132 O O . CYS A 1 638 ? 31.594 -27.75 -15.055 1 95.56 638 CYS A O 1
ATOM 5134 N N . VAL A 1 639 ? 29.531 -27.547 -15.852 1 95.5 639 VAL A N 1
ATOM 5135 C CA . VAL A 1 639 ? 29.688 -26.141 -16.188 1 95.5 639 VAL A CA 1
ATOM 5136 C C . VAL A 1 639 ? 29.938 -25.328 -14.922 1 95.5 639 VAL A C 1
ATOM 5138 O O . VAL A 1 639 ? 30.859 -24.5 -14.875 1 95.5 639 VAL A O 1
ATOM 5141 N N . LEU A 1 640 ? 29.141 -25.609 -13.875 1 95.38 640 LEU A N 1
ATOM 5142 C CA . LEU A 1 640 ? 29.281 -24.859 -12.625 1 95.38 640 LEU A CA 1
ATOM 5143 C C . LEU A 1 640 ? 30.594 -25.219 -11.93 1 95.38 640 LEU A C 1
ATOM 5145 O O . LEU A 1 640 ? 31.266 -24.344 -11.367 1 95.38 640 LEU A O 1
ATOM 5149 N N . LYS A 1 641 ? 30.969 -26.438 -11.992 1 94.06 641 LYS A N 1
ATOM 5150 C CA . LYS A 1 641 ? 32.219 -26.891 -11.391 1 94.06 641 LYS A CA 1
ATOM 5151 C C . LYS A 1 641 ? 33.406 -26.297 -12.117 1 94.06 641 LYS A C 1
ATOM 5153 O O . LYS A 1 641 ? 34.406 -25.906 -11.484 1 94.06 641 LYS A O 1
ATOM 5158 N N . GLY A 1 642 ? 33.312 -26.219 -13.406 1 91.06 642 GLY A N 1
ATOM 5159 C CA . GLY A 1 642 ? 34.406 -25.656 -14.211 1 91.06 642 GLY A CA 1
ATOM 5160 C C . GLY A 1 642 ? 34.625 -24.172 -13.969 1 91.06 642 GLY A C 1
ATOM 5161 O O . GLY A 1 642 ? 35.75 -23.688 -14.07 1 91.06 642 GLY A O 1
ATOM 5162 N N . ASN A 1 643 ? 33.594 -23.5 -13.68 1 89 643 ASN A N 1
ATOM 5163 C CA . ASN A 1 643 ? 33.719 -22.078 -13.391 1 89 643 ASN A CA 1
ATOM 5164 C C . ASN A 1 643 ? 34.281 -21.828 -12 1 89 643 ASN A C 1
ATOM 5166 O O . ASN A 1 643 ? 35.031 -20.859 -11.797 1 89 643 ASN A O 1
ATOM 5170 N N . ASN A 1 644 ? 33.719 -22.594 -11.102 1 86.62 644 ASN A N 1
ATOM 5171 C CA . ASN A 1 644 ? 34.156 -22.531 -9.703 1 86.62 644 ASN A CA 1
ATOM 5172 C C . ASN A 1 644 ? 34.312 -23.922 -9.102 1 86.62 644 ASN A C 1
ATOM 5174 O O . ASN A 1 644 ? 33.312 -24.594 -8.82 1 86.62 644 ASN A O 1
ATOM 5178 N N . ASN A 1 645 ? 35.438 -24.25 -8.836 1 82.12 645 ASN A N 1
ATOM 5179 C CA . ASN A 1 645 ? 35.719 -25.594 -8.336 1 82.12 645 ASN A CA 1
ATOM 5180 C C . ASN A 1 645 ? 35 -25.859 -7.008 1 82.12 645 ASN A C 1
ATOM 5182 O O . ASN A 1 645 ? 34.75 -27 -6.645 1 82.12 645 ASN A O 1
ATOM 5186 N N . ARG A 1 646 ? 34.625 -24.812 -6.359 1 73.25 646 ARG A N 1
ATOM 5187 C CA . ARG A 1 646 ? 33.969 -24.938 -5.066 1 73.25 646 ARG A CA 1
ATOM 5188 C C . ARG A 1 646 ? 32.5 -24.531 -5.164 1 73.25 646 ARG A C 1
ATOM 5190 O O . ARG A 1 646 ? 31.922 -24.016 -4.199 1 73.25 646 ARG A O 1
ATOM 5197 N N . SER A 1 647 ? 31.984 -24.812 -6.305 1 86.38 647 SER A N 1
ATOM 5198 C CA . SER A 1 647 ? 30.594 -24.422 -6.523 1 86.38 647 SER A CA 1
ATOM 5199 C C . SER A 1 647 ? 29.656 -25.234 -5.629 1 86.38 647 SER A C 1
ATOM 5201 O O . SER A 1 647 ? 29.625 -26.453 -5.695 1 86.38 647 SER A O 1
ATOM 5203 N N . LYS A 1 648 ? 28.844 -24.516 -4.859 1 87.75 648 LYS A N 1
ATOM 5204 C CA . LYS A 1 648 ? 27.859 -25.141 -3.988 1 87.75 648 LYS A CA 1
ATOM 5205 C C . LYS A 1 648 ? 26.75 -25.828 -4.801 1 87.75 648 LYS A C 1
ATOM 5207 O O . LYS A 1 648 ? 26.266 -26.891 -4.422 1 87.75 648 LYS A O 1
ATOM 5212 N N . TYR A 1 649 ? 26.469 -25.281 -5.906 1 91.94 649 TYR A N 1
ATOM 5213 C CA . TYR A 1 649 ? 25.375 -25.828 -6.699 1 91.94 649 TYR A CA 1
ATOM 5214 C C . TYR A 1 649 ? 25.828 -27.031 -7.508 1 91.94 649 TYR A C 1
ATOM 5216 O O . TYR A 1 649 ? 25.047 -27.938 -7.801 1 91.94 649 TYR A O 1
ATOM 5224 N N . ALA A 1 650 ? 27.141 -27.078 -7.879 1 94.88 650 ALA A N 1
ATOM 5225 C CA . ALA A 1 650 ? 27.641 -28.312 -8.492 1 94.88 650 ALA A CA 1
ATOM 5226 C C . ALA A 1 650 ? 27.484 -29.5 -7.555 1 94.88 650 ALA A C 1
ATOM 5228 O O . ALA A 1 650 ? 27.062 -30.578 -7.977 1 94.88 650 ALA A O 1
ATOM 5229 N N . LEU A 1 651 ? 27.766 -29.234 -6.316 1 94.5 651 LEU A N 1
ATOM 5230 C CA . LEU A 1 651 ? 27.641 -30.297 -5.316 1 94.5 651 LEU A CA 1
ATOM 5231 C C . LEU A 1 651 ? 26.172 -30.672 -5.109 1 94.5 651 LEU A C 1
ATOM 5233 O O . LEU A 1 651 ? 25.844 -31.859 -4.969 1 94.5 651 LEU A O 1
ATOM 5237 N N . GLU A 1 652 ? 25.297 -29.734 -5.051 1 94.88 652 GLU A N 1
ATOM 5238 C CA . GLU A 1 652 ? 23.875 -30 -4.879 1 94.88 652 GLU A CA 1
ATOM 5239 C C . GLU A 1 652 ? 23.328 -30.812 -6.035 1 94.88 652 GLU A C 1
ATOM 5241 O O . GLU A 1 652 ? 22.484 -31.703 -5.836 1 94.88 652 GLU A O 1
ATOM 5246 N N . ILE A 1 653 ? 23.781 -30.484 -7.215 1 96.75 653 ILE A N 1
ATOM 5247 C CA . ILE A 1 653 ? 23.328 -31.25 -8.383 1 96.75 653 ILE A CA 1
ATOM 5248 C C . ILE A 1 653 ? 23.828 -32.688 -8.281 1 96.75 653 ILE A C 1
ATOM 5250 O O . ILE A 1 653 ? 23.094 -33.625 -8.578 1 96.75 653 ILE A O 1
ATOM 5254 N N . LEU A 1 654 ? 25.094 -32.812 -7.879 1 96.38 654 LEU A N 1
ATOM 5255 C CA . LEU A 1 654 ? 25.641 -34.156 -7.723 1 96.38 654 LEU A CA 1
ATOM 5256 C C . LEU A 1 654 ? 24.812 -34.969 -6.723 1 96.38 654 LEU A C 1
ATOM 5258 O O . LEU A 1 654 ? 24.453 -36.094 -6.992 1 96.38 654 LEU A O 1
ATOM 5262 N N . ARG A 1 655 ? 24.484 -34.406 -5.613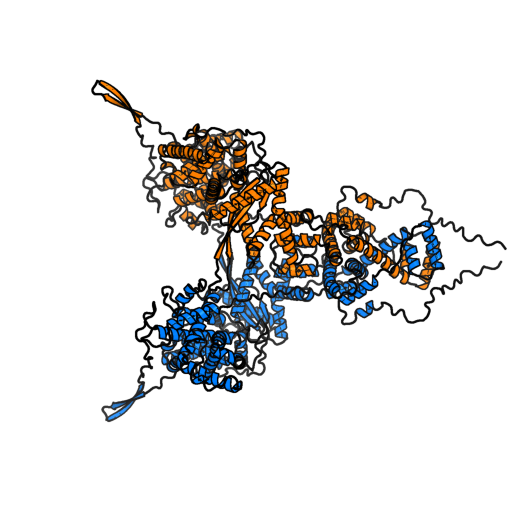 1 93.88 655 ARG A N 1
ATOM 5263 C CA . ARG A 1 655 ? 23.672 -35.062 -4.602 1 93.88 655 ARG A CA 1
ATOM 5264 C C . ARG A 1 655 ? 22.297 -35.438 -5.164 1 93.88 655 ARG A C 1
ATOM 5266 O O . ARG A 1 655 ? 21.766 -36.5 -4.875 1 93.88 655 ARG A O 1
ATOM 5273 N N . PHE A 1 656 ? 21.781 -34.531 -5.84 1 95.62 656 PHE A N 1
ATOM 5274 C CA . PHE A 1 656 ? 20.5 -34.75 -6.484 1 95.62 656 PHE A CA 1
ATOM 5275 C C . PHE A 1 656 ? 20.562 -35.938 -7.434 1 95.62 656 PHE A C 1
ATOM 5277 O O . PHE A 1 656 ? 19.672 -36.781 -7.449 1 95.62 656 PHE A O 1
ATOM 5284 N N . LEU A 1 657 ? 21.625 -36.031 -8.219 1 97 657 LEU A N 1
ATOM 5285 C CA . LEU A 1 657 ? 21.828 -37.125 -9.148 1 97 657 LEU A CA 1
ATOM 5286 C C . LEU A 1 657 ? 21.969 -38.438 -8.391 1 97 657 LEU A C 1
ATOM 5288 O O . LEU A 1 657 ? 21.438 -39.469 -8.82 1 97 657 LEU A O 1
ATOM 5292 N N . PHE A 1 658 ? 22.688 -38.469 -7.25 1 95.81 658 PHE A N 1
ATOM 5293 C CA . PHE A 1 658 ? 22.797 -39.656 -6.41 1 95.81 658 PHE A CA 1
ATOM 5294 C C . PHE A 1 658 ? 21.422 -40.125 -5.965 1 95.81 658 PHE A C 1
ATOM 5296 O O . PHE A 1 658 ? 21.125 -41.312 -6.031 1 95.81 658 PHE A O 1
ATOM 5303 N N . LEU A 1 659 ? 20.594 -39.188 -5.574 1 93.56 659 LEU A N 1
ATOM 5304 C CA . LEU A 1 659 ? 19.266 -39.5 -5.078 1 93.56 659 LEU A CA 1
ATOM 5305 C C . LEU A 1 659 ? 18.391 -40.062 -6.191 1 93.56 659 LEU A C 1
ATOM 5307 O O . LEU A 1 659 ? 17.734 -41.094 -6.004 1 93.56 659 LEU A O 1
ATOM 5311 N N . GLN A 1 660 ? 18.453 -39.469 -7.34 1 94.75 660 GLN A N 1
ATOM 5312 C CA . GLN A 1 660 ? 17.531 -39.812 -8.438 1 94.75 660 GLN A CA 1
ATOM 5313 C C . GLN A 1 660 ? 17.922 -41.094 -9.117 1 94.75 660 GLN A C 1
ATOM 5315 O O . GLN A 1 660 ? 17.062 -41.844 -9.617 1 94.75 660 GLN A O 1
ATOM 5320 N N . THR A 1 661 ? 19.203 -41.438 -9.062 1 94.12 661 THR A N 1
ATOM 5321 C CA . THR A 1 661 ? 19.641 -42.562 -9.875 1 94.12 661 THR A CA 1
ATOM 5322 C C . THR A 1 661 ? 19.984 -43.781 -9 1 94.12 661 THR A C 1
ATOM 5324 O O . THR A 1 661 ? 20.078 -44.906 -9.492 1 94.12 661 THR A O 1
ATOM 5327 N N . SER A 1 662 ? 20.156 -43.531 -7.684 1 94 662 SER A N 1
ATOM 5328 C CA . SER A 1 662 ? 20.641 -44.656 -6.867 1 94 662 SER A CA 1
ATOM 5329 C C . SER A 1 662 ? 19.922 -44.719 -5.527 1 94 662 SER A C 1
ATOM 5331 O O . SER A 1 662 ? 19.078 -45.594 -5.316 1 94 662 SER A O 1
ATOM 5333 N N . LEU A 1 663 ? 19.984 -43.781 -4.668 1 91.25 663 LEU A N 1
ATOM 5334 C CA . LEU A 1 663 ? 19.672 -43.844 -3.244 1 91.25 663 LEU A CA 1
ATOM 5335 C C . LEU A 1 663 ? 18.172 -44.031 -3.023 1 91.25 663 LEU A C 1
ATOM 5337 O O . LEU A 1 663 ? 17.75 -44.719 -2.088 1 91.25 663 LEU A O 1
ATOM 5341 N N . LEU A 1 664 ? 17.438 -43.438 -3.855 1 91.88 664 LEU A N 1
ATOM 5342 C CA . LEU A 1 664 ? 15.984 -43.562 -3.715 1 91.88 664 LEU A CA 1
ATOM 5343 C C . LEU A 1 664 ? 15.445 -44.719 -4.551 1 91.88 664 LEU A C 1
ATOM 5345 O O . LEU A 1 664 ? 16.078 -45.125 -5.531 1 91.88 664 LEU A O 1
ATOM 5349 N N . ASP A 1 665 ? 14.328 -45.219 -4.047 1 91.19 665 ASP A N 1
ATOM 5350 C CA . ASP A 1 665 ? 13.625 -46.156 -4.938 1 91.19 665 ASP A CA 1
ATOM 5351 C C . ASP A 1 665 ? 12.984 -45.406 -6.102 1 91.19 665 ASP A C 1
ATOM 5353 O O . ASP A 1 665 ? 12.805 -44.188 -6.035 1 91.19 665 ASP A O 1
ATOM 5357 N N . LEU A 1 666 ? 12.688 -46.094 -7.141 1 92 666 LEU A N 1
ATOM 5358 C CA . LEU A 1 666 ? 12.227 -45.438 -8.375 1 92 666 LEU A CA 1
ATOM 5359 C C . LEU A 1 666 ? 10.961 -44.625 -8.125 1 92 666 LEU A C 1
ATOM 5361 O O . LEU A 1 666 ? 10.789 -43.562 -8.688 1 92 666 LEU A O 1
ATOM 5365 N N . LYS A 1 667 ? 10.047 -45.125 -7.328 1 90.56 667 LYS A N 1
ATOM 5366 C CA . LYS A 1 667 ? 8.805 -44.438 -7.008 1 90.56 667 LYS A CA 1
ATOM 5367 C C . LYS A 1 667 ? 9.086 -43.094 -6.332 1 90.56 667 LYS A C 1
ATOM 5369 O O . LYS A 1 667 ? 8.625 -42.062 -6.793 1 90.56 667 LYS A O 1
ATOM 5374 N N . THR A 1 668 ? 9.883 -43.156 -5.352 1 91.12 668 THR A N 1
ATOM 5375 C CA . THR A 1 668 ? 10.195 -41.969 -4.582 1 91.12 668 THR A CA 1
ATOM 5376 C C . THR A 1 668 ? 11.008 -41 -5.422 1 91.12 668 THR A C 1
ATOM 5378 O O . THR A 1 668 ? 10.852 -39.781 -5.289 1 91.12 668 THR A O 1
ATOM 5381 N N . ALA A 1 669 ? 11.844 -41.531 -6.262 1 93.31 669 ALA A N 1
ATOM 5382 C CA . ALA A 1 669 ? 12.656 -40.688 -7.133 1 93.31 669 ALA A CA 1
ATOM 5383 C C . ALA A 1 669 ? 11.773 -39.875 -8.078 1 93.31 669 ALA A C 1
ATOM 5385 O O . ALA A 1 669 ? 11.969 -38.656 -8.234 1 93.31 669 ALA A O 1
ATOM 5386 N N . LYS A 1 670 ? 10.836 -40.469 -8.633 1 92.75 670 LYS A N 1
ATOM 5387 C CA . LYS A 1 670 ? 9.945 -39.781 -9.562 1 92.75 670 LYS A CA 1
ATOM 5388 C C . LYS A 1 670 ? 9.031 -38.812 -8.82 1 92.75 670 LYS A C 1
ATOM 5390 O O . LYS A 1 670 ? 8.797 -37.688 -9.281 1 92.75 670 LYS A O 1
ATOM 5395 N N . GLU A 1 671 ? 8.547 -39.25 -7.652 1 91.56 671 GLU A N 1
ATOM 5396 C CA . GLU A 1 671 ? 7.699 -38.375 -6.848 1 91.56 671 GLU A CA 1
ATOM 5397 C C . GLU A 1 671 ? 8.445 -37.125 -6.422 1 91.56 671 GLU A C 1
ATOM 5399 O O . GLU A 1 671 ? 7.891 -36 -6.465 1 91.56 671 GLU A O 1
ATOM 5404 N N . THR A 1 672 ? 9.633 -37.312 -6.062 1 93.5 672 THR A N 1
ATOM 5405 C CA . THR A 1 672 ? 10.453 -36.219 -5.609 1 93.5 672 THR A CA 1
ATOM 5406 C C . THR A 1 672 ? 10.789 -35.281 -6.773 1 93.5 672 THR A C 1
ATOM 5408 O O . THR A 1 672 ? 10.781 -34.062 -6.621 1 93.5 672 THR A O 1
ATOM 5411 N N . PHE A 1 673 ? 11.047 -35.875 -7.906 1 95 673 PHE A N 1
ATOM 5412 C CA . PHE A 1 673 ? 11.391 -35.062 -9.07 1 95 673 PHE A CA 1
ATOM 5413 C C . PHE A 1 673 ? 10.227 -34.156 -9.477 1 95 673 PHE A C 1
ATOM 5415 O O . PHE A 1 673 ? 10.391 -32.938 -9.594 1 95 673 PHE A O 1
ATOM 5422 N N . TYR A 1 674 ? 9.102 -34.719 -9.68 1 93.94 674 TYR A N 1
ATOM 5423 C CA . TYR A 1 674 ? 7.961 -33.938 -10.148 1 93.94 674 TYR A CA 1
ATOM 5424 C C . TYR A 1 674 ? 7.434 -33.031 -9.055 1 93.94 674 TYR A C 1
ATOM 5426 O O . TYR A 1 674 ? 6.773 -32.031 -9.336 1 93.94 674 TYR A O 1
ATOM 5434 N N . GLY A 1 675 ? 7.75 -33.375 -7.793 1 93.75 675 GLY A N 1
ATOM 5435 C CA . GLY A 1 675 ? 7.371 -32.531 -6.676 1 93.75 675 GLY A CA 1
ATOM 5436 C C . GLY A 1 675 ? 8.086 -31.203 -6.672 1 93.75 675 GLY A C 1
ATOM 5437 O O . GLY A 1 675 ? 7.66 -30.266 -5.988 1 93.75 675 GLY A O 1
ATOM 5438 N N . LEU A 1 676 ? 9.102 -31.062 -7.477 1 96.12 676 LEU A N 1
ATOM 5439 C CA . LEU A 1 676 ? 9.898 -29.844 -7.52 1 96.12 676 LEU A CA 1
ATOM 5440 C C . LEU A 1 676 ? 9.227 -28.781 -8.383 1 96.12 676 LEU A C 1
ATOM 5442 O O . LEU A 1 676 ? 9.672 -27.625 -8.422 1 96.12 676 LEU A O 1
ATOM 5446 N N . PHE A 1 677 ? 8.086 -29.172 -8.984 1 96 677 PHE A N 1
ATOM 5447 C CA . PHE A 1 677 ? 7.395 -28.266 -9.906 1 96 677 PHE A CA 1
ATOM 5448 C C . PHE A 1 677 ? 5.93 -28.109 -9.508 1 96 677 PHE A C 1
ATOM 5450 O O . PHE A 1 677 ? 5.352 -29 -8.883 1 96 677 PHE A O 1
ATOM 5457 N N . VAL A 1 678 ? 5.355 -26.953 -9.781 1 96.38 678 VAL A N 1
ATOM 5458 C CA . VAL A 1 678 ? 3.959 -26.656 -9.492 1 96.38 678 VAL A CA 1
ATOM 5459 C C . VAL A 1 678 ? 3.279 -26.109 -10.742 1 96.38 678 VAL A C 1
ATOM 5461 O O . VAL A 1 678 ? 3.832 -25.25 -11.438 1 96.38 678 VAL A O 1
ATOM 5464 N N . ASN A 1 679 ? 2.166 -26.609 -11.086 1 95.19 679 ASN A N 1
ATOM 5465 C CA . ASN A 1 679 ? 1.343 -26.109 -12.188 1 95.19 679 ASN A CA 1
ATOM 5466 C C . ASN A 1 679 ? 0.118 -25.344 -11.672 1 95.19 679 ASN A C 1
ATOM 5468 O O . ASN A 1 679 ? -0.74 -25.938 -11.008 1 95.19 679 ASN A O 1
ATOM 5472 N N . GLN A 1 680 ? -0.03 -24.125 -12.039 1 90.38 680 GLN A N 1
ATOM 5473 C CA . GLN A 1 680 ? -1.126 -23.312 -11.531 1 90.38 680 GLN A CA 1
ATOM 5474 C C . GLN A 1 680 ? -2.16 -23.031 -12.617 1 90.38 680 GLN A C 1
ATOM 5476 O O . GLN A 1 680 ? -3.258 -22.547 -12.328 1 90.38 680 GLN A O 1
ATOM 5481 N N . LYS A 1 681 ? -1.841 -23.375 -13.867 1 89.75 681 LYS A N 1
ATOM 5482 C CA . LYS A 1 681 ? -2.686 -22.922 -14.969 1 89.75 681 LYS A CA 1
ATOM 5483 C C . LYS A 1 681 ? -3.385 -24.109 -15.641 1 89.75 681 LYS A C 1
ATOM 5485 O O . LYS A 1 681 ? -4.328 -23.922 -16.406 1 89.75 681 LYS A O 1
ATOM 5490 N N . GLY A 1 682 ? -2.893 -25.266 -15.492 1 90.69 682 GLY A N 1
ATOM 5491 C CA . GLY A 1 682 ? -3.561 -26.453 -16.016 1 90.69 682 GLY A CA 1
ATOM 5492 C C . GLY A 1 682 ? -3.121 -26.797 -17.438 1 90.69 682 GLY A C 1
ATOM 5493 O O . GLY A 1 682 ? -3.84 -27.484 -18.156 1 90.69 682 GLY A O 1
ATOM 5494 N N . LYS A 1 683 ? -1.968 -26.203 -17.797 1 91.69 683 LYS A N 1
ATOM 5495 C CA . LYS A 1 683 ? -1.381 -26.547 -19.094 1 91.69 683 LYS A CA 1
ATOM 5496 C C . LYS A 1 683 ? -0.029 -27.234 -18.922 1 91.69 683 LYS A C 1
ATOM 5498 O O . LYS A 1 683 ? 0.659 -27.016 -17.922 1 91.69 683 LYS A O 1
ATOM 5503 N N . ALA A 1 684 ? 0.324 -27.906 -19.875 1 91.25 684 ALA A N 1
ATOM 5504 C CA . ALA A 1 684 ? 1.523 -28.734 -19.781 1 91.25 684 ALA A CA 1
ATOM 5505 C C . ALA A 1 684 ? 2.783 -27.875 -19.734 1 91.25 684 ALA A C 1
ATOM 5507 O O . ALA A 1 684 ? 3.781 -28.25 -19.125 1 91.25 684 ALA A O 1
ATOM 5508 N N . ASP A 1 685 ? 2.73 -26.766 -20.375 1 92.81 685 ASP A N 1
ATOM 5509 C CA . ASP A 1 685 ? 3.943 -25.969 -20.516 1 92.81 685 ASP A CA 1
ATOM 5510 C C . ASP A 1 685 ? 3.908 -24.75 -19.594 1 92.81 685 ASP A C 1
ATOM 5512 O O . ASP A 1 685 ? 4.484 -23.703 -19.906 1 92.81 685 ASP A O 1
ATOM 5516 N N . THR A 1 686 ? 3.203 -24.891 -18.469 1 94.25 686 THR A N 1
ATOM 5517 C CA . THR A 1 686 ? 3.061 -23.734 -17.609 1 94.25 686 THR A CA 1
ATOM 5518 C C . THR A 1 686 ? 3.533 -24.047 -16.188 1 94.25 686 THR A C 1
ATOM 5520 O O . THR A 1 686 ? 3.154 -23.375 -15.234 1 94.25 686 THR A O 1
ATOM 5523 N N . ASN A 1 687 ? 4.371 -25.031 -16.047 1 96.19 687 ASN A N 1
ATOM 5524 C CA . ASN A 1 687 ? 4.91 -25.359 -14.727 1 96.19 687 ASN A CA 1
ATOM 5525 C C . ASN A 1 687 ? 5.949 -24.344 -14.281 1 96.19 687 ASN A C 1
ATOM 5527 O O . ASN A 1 687 ? 6.629 -23.734 -15.109 1 96.19 687 ASN A O 1
ATOM 5531 N N . ILE A 1 688 ? 6.012 -24.109 -13 1 97.25 688 ILE A N 1
ATOM 5532 C CA . ILE A 1 688 ? 7.051 -23.266 -12.406 1 97.25 688 ILE A CA 1
ATOM 5533 C C . ILE A 1 688 ? 7.742 -24.031 -11.281 1 97.25 688 ILE A C 1
ATOM 5535 O O . ILE A 1 688 ? 7.191 -25 -10.742 1 97.25 688 ILE A O 1
ATOM 5539 N N . PRO A 1 689 ? 8.984 -23.609 -10.969 1 97.38 689 PRO A N 1
ATOM 5540 C CA . PRO A 1 689 ? 9.617 -24.234 -9.812 1 97.38 689 PRO A CA 1
ATOM 5541 C C . PRO A 1 689 ? 8.844 -24 -8.516 1 97.38 689 PRO A C 1
ATOM 5543 O O . PRO A 1 689 ? 8.266 -22.922 -8.328 1 97.38 689 PRO A O 1
ATOM 5546 N N . ALA A 1 690 ? 8.867 -24.938 -7.637 1 96.88 690 ALA A N 1
ATOM 5547 C CA . ALA A 1 690 ? 8.148 -24.844 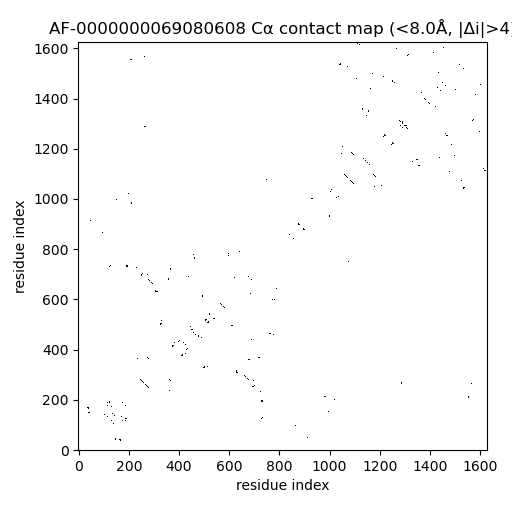-6.367 1 96.88 690 ALA A CA 1
ATOM 5548 C C . ALA A 1 690 ? 8.648 -23.656 -5.543 1 96.88 690 ALA A C 1
ATOM 5550 O O . ALA A 1 690 ? 7.867 -23 -4.848 1 96.88 690 ALA A O 1
ATOM 5551 N N . ASP A 1 691 ? 9.93 -23.422 -5.59 1 96 691 ASP A N 1
ATOM 5552 C CA . ASP A 1 691 ? 10.477 -22.328 -4.785 1 96 691 ASP A CA 1
ATOM 5553 C C . ASP A 1 691 ? 10.102 -20.969 -5.375 1 96 691 ASP A C 1
ATOM 5555 O O . ASP A 1 691 ? 10.031 -19.969 -4.652 1 96 691 ASP A O 1
ATOM 5559 N N . LEU A 1 692 ? 9.898 -20.891 -6.676 1 96.75 692 LEU A N 1
ATOM 5560 C CA . LEU A 1 692 ? 9.336 -19.656 -7.23 1 96.75 692 LEU A CA 1
ATOM 5561 C C . LEU A 1 692 ? 7.914 -19.438 -6.73 1 96.75 692 LEU A C 1
ATOM 5563 O O . LEU A 1 692 ? 7.531 -18.312 -6.422 1 96.75 692 LEU A O 1
ATOM 5567 N N . HIS A 1 693 ? 7.176 -20.484 -6.742 1 96.94 693 HIS A N 1
ATOM 5568 C CA . HIS A 1 693 ? 5.836 -20.422 -6.172 1 96.94 693 HIS A CA 1
ATOM 5569 C C . HIS A 1 693 ? 5.875 -19.969 -4.719 1 96.94 693 HIS A C 1
ATOM 5571 O O . HIS A 1 693 ? 5.035 -19.172 -4.289 1 96.94 693 HIS A O 1
ATOM 5577 N N . MET A 1 694 ? 6.828 -20.453 -3.982 1 96.75 694 MET A N 1
ATOM 5578 C CA . MET A 1 694 ? 7.027 -20.062 -2.592 1 96.75 694 MET A CA 1
ATOM 5579 C C . MET A 1 694 ? 7.379 -18.578 -2.492 1 96.75 694 MET A C 1
ATOM 5581 O O . MET A 1 694 ? 6.906 -17.891 -1.589 1 96.75 694 MET A O 1
ATOM 5585 N N . GLU A 1 695 ? 8.18 -18.125 -3.434 1 95.88 695 GLU A N 1
ATOM 5586 C CA . GLU A 1 695 ? 8.523 -16.703 -3.469 1 95.88 695 GLU A CA 1
ATOM 5587 C C . GLU A 1 695 ? 7.277 -15.836 -3.656 1 95.88 695 GLU A C 1
ATOM 5589 O O . GLU A 1 695 ? 7.164 -14.766 -3.053 1 95.88 695 GLU A O 1
ATOM 5594 N N . HIS A 1 696 ? 6.426 -16.297 -4.516 1 95.12 696 HIS A N 1
ATOM 5595 C CA . HIS A 1 696 ? 5.164 -15.594 -4.719 1 95.12 696 HIS A CA 1
ATOM 5596 C C . HIS A 1 696 ? 4.348 -15.539 -3.436 1 95.12 696 HIS A C 1
ATOM 5598 O O . HIS A 1 696 ? 3.734 -14.516 -3.123 1 95.12 696 HIS A O 1
ATOM 5604 N N . PHE A 1 697 ? 4.383 -16.594 -2.758 1 95.94 697 PHE A N 1
ATOM 5605 C CA . PHE A 1 697 ? 3.635 -16.672 -1.508 1 95.94 697 PHE A CA 1
ATOM 5606 C C . PHE A 1 697 ? 4.254 -15.758 -0.456 1 95.94 697 PHE A C 1
ATOM 5608 O O . PHE A 1 697 ? 3.535 -15.102 0.302 1 95.94 697 PHE A O 1
ATOM 5615 N N . VAL A 1 698 ? 5.566 -15.758 -0.39 1 96.81 698 VAL A N 1
ATOM 5616 C CA . VAL A 1 698 ? 6.262 -14.875 0.542 1 96.81 698 VAL A CA 1
ATOM 5617 C C . VAL A 1 698 ? 5.875 -13.422 0.265 1 96.81 698 VAL A C 1
ATOM 5619 O O . VAL A 1 698 ? 5.676 -12.641 1.195 1 96.81 698 VAL A O 1
ATOM 5622 N N . LYS A 1 699 ? 5.785 -13.07 -0.981 1 95.5 699 LYS A N 1
ATOM 5623 C CA . LYS A 1 699 ? 5.352 -11.719 -1.344 1 95.5 699 LYS A CA 1
ATOM 5624 C C . LYS A 1 699 ? 3.93 -11.453 -0.854 1 95.5 699 LYS A C 1
ATOM 5626 O O . LYS A 1 699 ? 3.625 -10.352 -0.395 1 95.5 699 LYS A O 1
ATOM 5631 N N . GLU A 1 700 ? 3.117 -12.414 -0.954 1 94.75 700 GLU A N 1
ATOM 5632 C CA . GLU A 1 700 ? 1.748 -12.289 -0.466 1 94.75 700 GLU A CA 1
ATOM 5633 C C . GLU A 1 700 ? 1.716 -12.094 1.048 1 94.75 700 GLU A C 1
ATOM 5635 O O . GLU A 1 700 ? 0.947 -11.281 1.56 1 94.75 700 GLU A O 1
ATOM 5640 N N . ILE A 1 701 ? 2.531 -12.883 1.73 1 96 701 ILE A N 1
ATOM 5641 C CA . ILE A 1 701 ? 2.605 -12.758 3.182 1 96 701 ILE A CA 1
ATOM 5642 C C . ILE A 1 701 ? 3.047 -11.344 3.559 1 96 701 ILE A C 1
ATOM 5644 O O . ILE A 1 701 ? 2.508 -10.742 4.492 1 96 701 ILE A O 1
ATOM 5648 N N . LYS A 1 702 ? 3.982 -10.875 2.865 1 95.38 702 LYS A N 1
ATOM 5649 C CA . LYS A 1 702 ? 4.457 -9.523 3.139 1 95.38 702 LYS A CA 1
ATOM 5650 C C . LYS A 1 702 ? 3.342 -8.5 2.947 1 95.38 702 LYS A C 1
ATOM 5652 O O . LYS A 1 702 ? 3.262 -7.52 3.689 1 95.38 702 LYS A O 1
ATOM 5657 N N . GLU A 1 703 ? 2.482 -8.68 1.969 1 94.06 703 GLU A N 1
ATOM 5658 C CA . GLU A 1 703 ? 1.343 -7.793 1.766 1 94.06 703 GLU A CA 1
ATOM 5659 C C . GLU A 1 703 ? 0.367 -7.871 2.936 1 94.06 703 GLU A C 1
ATOM 5661 O O . GLU A 1 703 ? -0.189 -6.855 3.357 1 94.06 703 GLU A O 1
ATOM 5666 N N . HIS A 1 704 ? 0.181 -9.039 3.436 1 93.88 704 HIS A N 1
ATOM 5667 C CA . HIS A 1 704 ? -0.665 -9.211 4.613 1 93.88 704 HIS A CA 1
ATOM 5668 C C . HIS A 1 704 ? -0.06 -8.516 5.828 1 93.88 704 HIS A C 1
ATOM 5670 O O . HIS A 1 704 ? -0.777 -7.883 6.609 1 93.88 704 HIS A O 1
ATOM 5676 N N . LEU A 1 705 ? 1.238 -8.68 5.945 1 92.94 705 LEU A N 1
ATOM 5677 C CA . LEU A 1 705 ? 1.924 -8.055 7.07 1 92.94 705 LEU A CA 1
ATOM 5678 C C . LEU A 1 705 ? 1.842 -6.535 6.984 1 92.94 705 LEU A C 1
ATOM 5680 O O . LEU A 1 705 ? 1.682 -5.859 8.008 1 92.94 705 LEU A O 1
ATOM 5684 N N . LYS A 1 706 ? 1.955 -6.031 5.805 1 90.94 706 LYS A N 1
ATOM 5685 C CA . LYS A 1 706 ? 1.843 -4.59 5.602 1 90.94 706 LYS A CA 1
ATOM 5686 C C . LYS A 1 706 ? 0.465 -4.082 6.02 1 90.94 706 LYS A C 1
ATOM 5688 O O . LYS A 1 706 ? 0.34 -2.982 6.562 1 90.94 706 LYS A O 1
ATOM 5693 N N . SER A 1 707 ? -0.495 -4.852 5.801 1 90.62 707 SER A N 1
ATOM 5694 C CA . SER A 1 707 ? -1.865 -4.461 6.109 1 90.62 707 SER A CA 1
ATOM 5695 C C . SER A 1 707 ? -2.109 -4.445 7.613 1 90.62 707 SER A C 1
ATOM 5697 O O . SER A 1 707 ? -3.102 -3.883 8.078 1 90.62 707 SER A O 1
ATOM 5699 N N . LEU A 1 708 ? -1.16 -5.078 8.391 1 89.69 708 LEU A N 1
ATOM 5700 C CA . LEU A 1 708 ? -1.271 -5.066 9.844 1 89.69 708 LEU A CA 1
ATOM 5701 C C . LEU A 1 708 ? -0.749 -3.756 10.414 1 89.69 708 LEU A C 1
ATOM 5703 O O . LEU A 1 708 ? -0.988 -3.447 11.586 1 89.69 708 LEU A O 1
ATOM 5707 N N . HIS A 1 709 ? -0.039 -3.004 9.617 1 81.44 709 HIS A N 1
ATOM 5708 C CA . HIS A 1 709 ? 0.524 -1.722 10.016 1 81.44 709 HIS A CA 1
ATOM 5709 C C . HIS A 1 709 ? 1.344 -1.858 11.297 1 81.44 709 HIS A C 1
ATOM 5711 O O . HIS A 1 709 ? 2.293 -2.645 11.352 1 81.44 709 HIS A O 1
ATOM 5717 N N . ALA A 1 710 ? 0.921 -1.229 12.477 1 78.25 710 ALA A N 1
ATOM 5718 C CA . ALA A 1 710 ? 1.701 -1.211 13.711 1 78.25 710 ALA A CA 1
ATOM 5719 C C . ALA A 1 710 ? 1.478 -2.484 14.516 1 78.25 710 ALA A C 1
ATOM 5721 O O . ALA A 1 710 ? 2.264 -2.807 15.414 1 78.25 710 ALA A O 1
ATOM 5722 N N . ASN A 1 711 ? 0.527 -3.328 14.133 1 79.94 711 ASN A N 1
ATOM 5723 C CA . ASN A 1 711 ? 0.176 -4.512 14.906 1 79.94 711 ASN A CA 1
ATOM 5724 C C . ASN A 1 711 ? 0.907 -5.754 14.398 1 79.94 711 ASN A C 1
ATOM 5726 O O . ASN A 1 711 ? 0.295 -6.805 14.211 1 79.94 711 ASN A O 1
ATOM 5730 N N . LYS A 1 712 ? 2.217 -5.699 14.273 1 88.69 712 LYS A N 1
ATOM 5731 C CA . LYS A 1 712 ? 3.008 -6.832 13.805 1 88.69 712 LYS A CA 1
ATOM 5732 C C . LYS A 1 712 ? 3.604 -7.609 14.977 1 88.69 712 LYS A C 1
ATOM 5734 O O . LYS A 1 712 ? 4.824 -7.719 15.102 1 88.69 712 LYS A O 1
ATOM 5739 N N . THR A 1 713 ? 2.758 -8.219 15.758 1 90.19 713 THR A N 1
ATOM 5740 C CA . THR A 1 713 ? 3.186 -9.078 16.859 1 90.19 713 THR A CA 1
ATOM 5741 C C . THR A 1 713 ? 3.229 -10.539 16.406 1 90.19 713 THR A C 1
ATOM 5743 O O . THR A 1 713 ? 2.674 -10.891 15.367 1 90.19 713 THR A O 1
ATOM 5746 N N . GLU A 1 714 ? 3.889 -11.367 17.172 1 92.56 714 GLU A N 1
ATOM 5747 C CA . GLU A 1 714 ? 3.977 -12.789 16.859 1 92.56 714 GLU A CA 1
ATOM 5748 C C . GLU A 1 714 ? 2.592 -13.422 16.781 1 92.56 714 GLU A C 1
ATOM 5750 O O . GLU A 1 714 ? 2.289 -14.141 15.82 1 92.56 714 GLU A O 1
ATOM 5755 N N . SER A 1 715 ? 1.782 -13.086 17.719 1 91.38 715 SER A N 1
ATOM 5756 C CA . SER A 1 715 ? 0.445 -13.664 17.766 1 91.38 715 SER A CA 1
ATOM 5757 C C . SER A 1 715 ? -0.4 -13.227 16.578 1 91.38 715 SER A C 1
ATOM 5759 O O . SER A 1 715 ? -1.1 -14.039 15.977 1 91.38 715 SER A O 1
ATOM 5761 N N . SER A 1 716 ? -0.327 -11.961 16.203 1 92 716 SER A N 1
ATOM 5762 C CA . SER A 1 716 ? -1.13 -11.43 15.109 1 92 716 SER A CA 1
ATOM 5763 C C . SER A 1 716 ? -0.688 -12.016 13.766 1 92 716 SER A C 1
ATOM 5765 O O . SER A 1 716 ? -1.522 -12.352 12.93 1 92 716 SER A O 1
ATOM 5767 N N . VAL A 1 717 ? 0.614 -12.133 13.617 1 93.56 717 VAL A N 1
ATOM 5768 C CA . VAL A 1 717 ? 1.155 -12.648 12.367 1 93.56 717 VAL A CA 1
ATOM 5769 C C . VAL A 1 717 ? 0.801 -14.125 12.219 1 93.56 717 VAL A C 1
ATOM 5771 O O . VAL A 1 717 ? 0.394 -14.57 11.141 1 93.56 717 VAL A O 1
ATOM 5774 N N . GLN A 1 718 ? 0.914 -14.859 13.266 1 92.75 718 GLN A N 1
ATOM 5775 C CA . GLN A 1 718 ? 0.596 -16.281 13.219 1 92.75 718 GLN A CA 1
ATOM 5776 C C . GLN A 1 718 ? -0.893 -16.516 12.969 1 92.75 718 GLN A C 1
ATOM 5778 O O . GLN A 1 718 ? -1.271 -17.391 12.195 1 92.75 718 GLN A O 1
ATOM 5783 N N . SER A 1 719 ? -1.652 -15.711 13.633 1 92.75 719 SER A N 1
ATOM 5784 C CA . SER A 1 719 ? -3.096 -15.836 13.453 1 92.75 719 SER A CA 1
ATOM 5785 C C . SER A 1 719 ? -3.5 -15.523 12.016 1 92.75 719 SER A C 1
ATOM 5787 O O . SER A 1 719 ? -4.277 -16.266 11.414 1 92.75 719 SER A O 1
ATOM 5789 N N . ARG A 1 720 ? -2.998 -14.492 11.508 1 93.69 720 ARG A N 1
ATOM 5790 C CA . ARG A 1 720 ? -3.307 -14.086 10.141 1 93.69 720 ARG A CA 1
ATOM 5791 C C . ARG A 1 720 ? -2.812 -15.117 9.141 1 93.69 720 ARG A C 1
ATOM 5793 O O . ARG A 1 720 ? -3.551 -15.516 8.234 1 93.69 720 ARG A O 1
ATOM 5800 N N . SER A 1 721 ? -1.623 -15.523 9.312 1 95.12 721 SER A N 1
ATOM 5801 C CA . SER A 1 721 ? -1.023 -16.438 8.344 1 95.12 721 SER A CA 1
ATOM 5802 C C . SER A 1 721 ? -1.696 -17.797 8.383 1 95.12 721 SER A C 1
ATOM 5804 O O . SER A 1 721 ? -1.864 -18.453 7.348 1 95.12 721 SER A O 1
ATOM 5806 N N . SER A 1 722 ? -2.096 -18.266 9.578 1 95.69 722 SER A N 1
ATOM 5807 C CA . SER A 1 722 ? -2.764 -19.547 9.695 1 95.69 722 SER A CA 1
ATOM 5808 C C . SER A 1 722 ? -4.141 -19.531 9.047 1 95.69 722 SER A C 1
ATOM 5810 O O . SER A 1 722 ? -4.668 -20.578 8.656 1 95.69 722 SER A O 1
ATOM 5812 N N . ALA A 1 723 ? -4.691 -18.344 8.93 1 96.62 723 ALA A N 1
ATOM 5813 C CA . ALA A 1 723 ? -6.059 -18.219 8.43 1 96.62 723 ALA A CA 1
ATOM 5814 C C . ALA A 1 723 ? -6.082 -18.125 6.906 1 96.62 723 ALA A C 1
ATOM 5816 O O . ALA A 1 723 ? -7.133 -18.281 6.285 1 96.62 723 ALA A O 1
ATOM 5817 N N . ILE A 1 724 ? -4.973 -17.891 6.285 1 96.12 724 ILE A N 1
ATOM 5818 C CA . ILE A 1 724 ? -4.914 -17.562 4.863 1 96.12 724 ILE A CA 1
ATOM 5819 C C . ILE A 1 724 ? -5.535 -18.703 4.051 1 96.12 724 ILE A C 1
ATOM 5821 O O . ILE A 1 724 ? -6.355 -18.453 3.162 1 96.12 724 ILE A O 1
ATOM 5825 N N . ALA A 1 725 ? -5.211 -19.906 4.34 1 95.06 725 ALA A N 1
ATOM 5826 C CA . ALA A 1 725 ? -5.723 -21.047 3.59 1 95.06 725 ALA A CA 1
ATOM 5827 C C . ALA A 1 725 ? -7.242 -21.125 3.66 1 95.06 725 ALA A C 1
ATOM 5829 O O . ALA A 1 725 ? -7.914 -21.281 2.637 1 95.06 725 ALA A O 1
ATOM 5830 N N . GLY A 1 726 ? -7.727 -21 4.855 1 95.69 726 GLY A N 1
ATOM 5831 C CA . GLY A 1 726 ? -9.172 -21.047 5.035 1 95.69 726 GLY A CA 1
ATOM 5832 C C . GLY A 1 726 ? -9.883 -19.859 4.422 1 95.69 726 GLY A C 1
ATOM 5833 O O . GLY A 1 726 ? -10.961 -20.016 3.848 1 95.69 726 GLY A O 1
ATOM 5834 N N . MET A 1 727 ? -9.328 -18.703 4.566 1 96.25 727 MET A N 1
ATOM 5835 C CA . MET A 1 727 ? -9.922 -17.5 3.984 1 96.25 727 MET A CA 1
ATOM 5836 C C . MET A 1 727 ? -10.023 -17.625 2.469 1 96.25 727 MET A C 1
ATOM 5838 O O . MET A 1 727 ? -11.039 -17.234 1.877 1 96.25 727 MET A O 1
ATOM 5842 N N . ARG A 1 728 ? -9.055 -18.203 1.877 1 94.56 728 ARG A N 1
ATOM 5843 C CA . ARG A 1 728 ? -9.055 -18.406 0.431 1 94.56 728 ARG A CA 1
ATOM 5844 C C . ARG A 1 728 ? -10.188 -19.328 0.002 1 94.56 728 ARG A C 1
ATOM 5846 O O . ARG A 1 728 ? -10.844 -19.078 -1.015 1 94.56 728 ARG A O 1
ATOM 5853 N N . GLN A 1 729 ? -10.383 -20.328 0.753 1 95.44 729 GLN A N 1
ATOM 5854 C CA . GLN A 1 729 ? -11.445 -21.281 0.434 1 95.44 729 GLN A CA 1
ATOM 5855 C C . GLN A 1 729 ? -12.82 -20.625 0.532 1 95.44 729 GLN A C 1
ATOM 5857 O O . GLN A 1 729 ? -13.656 -20.781 -0.359 1 95.44 729 GLN A O 1
ATOM 5862 N N . ILE A 1 730 ? -12.961 -19.906 1.576 1 97.56 730 ILE A N 1
ATOM 5863 C CA . ILE A 1 730 ? -14.242 -19.25 1.805 1 97.56 730 ILE A CA 1
ATOM 5864 C C . ILE A 1 730 ? -14.484 -18.203 0.72 1 97.56 730 ILE A C 1
ATOM 5866 O O . ILE A 1 730 ? -15.578 -18.141 0.148 1 97.56 730 ILE A O 1
ATOM 5870 N N . SER A 1 731 ? -13.5 -17.453 0.418 1 96.94 731 SER A N 1
ATOM 5871 C CA . SER A 1 731 ? -13.617 -16.406 -0.592 1 96.94 731 SER A CA 1
ATOM 5872 C C . SER A 1 731 ? -13.844 -17 -1.979 1 96.94 731 SER A C 1
ATOM 5874 O O . SER A 1 731 ? -14.602 -16.453 -2.779 1 96.94 731 SER A O 1
ATOM 5876 N N . ALA A 1 732 ? -13.164 -18.062 -2.289 1 95.25 732 ALA A N 1
ATOM 5877 C CA . ALA A 1 732 ? -13.352 -18.719 -3.584 1 95.25 732 ALA A CA 1
ATOM 5878 C C . ALA A 1 732 ? -14.781 -19.203 -3.748 1 95.25 732 ALA A C 1
ATOM 5880 O O . ALA A 1 732 ? -15.383 -19.062 -4.816 1 95.25 732 ALA A O 1
ATOM 5881 N N . ASN A 1 733 ? -15.289 -19.828 -2.723 1 97.06 733 ASN A N 1
ATOM 5882 C CA . ASN A 1 733 ? -16.672 -20.281 -2.77 1 97.06 733 ASN A CA 1
ATOM 5883 C C . ASN A 1 733 ? -17.641 -19.094 -2.873 1 97.06 733 ASN A C 1
ATOM 5885 O O . ASN A 1 733 ? -18.609 -19.156 -3.625 1 97.06 733 ASN A O 1
ATOM 5889 N N . TYR A 1 734 ? -17.391 -18.094 -2.072 1 97.88 734 TYR A N 1
ATOM 5890 C CA . TYR A 1 734 ? -18.203 -16.875 -2.141 1 97.88 734 TYR A CA 1
ATOM 5891 C C . TYR A 1 734 ? -18.219 -16.312 -3.557 1 97.88 734 TYR A C 1
ATOM 5893 O O . TYR A 1 734 ? -19.281 -15.961 -4.074 1 97.88 734 TYR A O 1
ATOM 5901 N N . ASP A 1 735 ? -17.094 -16.203 -4.164 1 97.12 735 ASP A N 1
ATOM 5902 C CA . ASP A 1 735 ? -16.984 -15.68 -5.52 1 97.12 735 ASP A CA 1
ATOM 5903 C C . ASP A 1 735 ? -17.766 -16.547 -6.508 1 97.12 735 ASP A C 1
ATOM 5905 O O . ASP A 1 735 ? -18.438 -16.016 -7.395 1 97.12 735 ASP A O 1
ATOM 5909 N N . LYS A 1 736 ? -17.625 -17.766 -6.305 1 95.56 736 LYS A N 1
ATOM 5910 C CA . LYS A 1 736 ? -18.328 -18.688 -7.191 1 95.56 736 LYS A CA 1
ATOM 5911 C C . LYS A 1 736 ? -19.844 -18.562 -7.035 1 95.56 736 LYS A C 1
ATOM 5913 O O . LYS A 1 736 ? -20.547 -18.375 -8.016 1 95.56 736 LYS A O 1
ATOM 5918 N N . THR A 1 737 ? -20.359 -18.656 -5.801 1 95.81 737 THR A N 1
ATOM 5919 C CA . THR A 1 737 ? -21.797 -18.688 -5.543 1 95.81 737 THR A CA 1
ATOM 5920 C C . THR A 1 737 ? -22.422 -17.328 -5.809 1 95.81 737 THR A C 1
ATOM 5922 O O . THR A 1 737 ? -23.594 -17.234 -6.176 1 95.81 737 THR A O 1
ATOM 5925 N N . THR A 1 738 ? -21.688 -16.25 -5.648 1 96.81 738 THR A N 1
ATOM 5926 C CA . THR A 1 738 ? -22.188 -14.891 -5.855 1 96.81 738 THR A CA 1
ATOM 5927 C C . THR A 1 738 ? -21.953 -14.438 -7.293 1 96.81 738 THR A C 1
ATOM 5929 O O . THR A 1 738 ? -22.344 -13.336 -7.676 1 96.81 738 THR A O 1
ATOM 5932 N N . HIS A 1 739 ? -21.281 -15.266 -8.117 1 93.62 739 HIS A N 1
ATOM 5933 C CA . HIS A 1 739 ? -20.969 -14.977 -9.516 1 93.62 739 HIS A CA 1
ATOM 5934 C C . HIS A 1 739 ? -20.188 -13.68 -9.648 1 93.62 739 HIS A C 1
ATOM 5936 O O . HIS A 1 739 ? -20.547 -12.805 -10.445 1 93.62 739 HIS A O 1
ATOM 5942 N N . VAL A 1 740 ? -19.25 -13.578 -8.805 1 94.69 740 VAL A N 1
ATOM 5943 C CA . VAL A 1 740 ? -18.359 -12.414 -8.859 1 94.69 740 VAL A CA 1
ATOM 5944 C C . VAL A 1 740 ? -17.578 -12.422 -10.164 1 94.69 740 VAL A C 1
ATOM 5946 O O . VAL A 1 740 ? -17.094 -13.469 -10.609 1 94.69 740 VAL A O 1
ATOM 5949 N N . LEU A 1 741 ? -17.5 -11.281 -10.781 1 88.12 741 LEU A N 1
ATOM 5950 C CA . LEU A 1 741 ? -16.781 -11.141 -12.039 1 88.12 741 LEU A CA 1
ATOM 5951 C C . LEU A 1 741 ? -15.305 -11.516 -11.875 1 88.12 741 LEU A C 1
ATOM 5953 O O . LEU A 1 741 ? -14.641 -11.047 -10.953 1 88.12 741 LEU A O 1
ATOM 5957 N N . TYR A 1 742 ? -14.93 -12.477 -12.633 1 82.06 742 TYR A N 1
ATOM 5958 C CA . TYR A 1 742 ? -13.523 -12.859 -12.648 1 82.06 742 TYR A CA 1
ATOM 5959 C C . TYR A 1 742 ? -12.742 -12.016 -13.648 1 82.06 742 TYR A C 1
ATOM 5961 O O . TYR A 1 742 ? -13.031 -12.031 -14.852 1 82.06 742 TYR A O 1
ATOM 5969 N N . ARG A 1 743 ? -11.914 -11.203 -13.164 1 80.12 743 ARG A N 1
ATOM 5970 C CA . ARG A 1 743 ? -11.102 -10.375 -14.047 1 80.12 743 ARG A CA 1
ATOM 5971 C C . ARG A 1 743 ? -9.727 -10.992 -14.266 1 80.12 743 ARG A C 1
ATOM 5973 O O . ARG A 1 743 ? -9.039 -11.352 -13.305 1 80.12 743 ARG A O 1
ATOM 5980 N N . ALA A 1 744 ? -9.523 -11.289 -15.602 1 70.25 744 ALA A N 1
ATOM 5981 C CA . ALA A 1 744 ? -8.211 -11.828 -15.922 1 70.25 744 ALA A CA 1
ATOM 5982 C C . ALA A 1 744 ? -7.109 -10.812 -15.641 1 70.25 744 ALA A C 1
ATOM 5984 O O . ALA A 1 744 ? -7.266 -9.625 -15.93 1 70.25 744 ALA A O 1
ATOM 5985 N N . LYS A 1 745 ? -6.258 -11.156 -14.797 1 62.16 745 LYS A N 1
ATOM 5986 C CA . LYS A 1 745 ? -5.094 -10.328 -14.5 1 62.16 745 LYS A CA 1
ATOM 5987 C C . LYS A 1 745 ? -4.039 -10.445 -15.594 1 62.16 745 LYS A C 1
ATOM 5989 O O . LYS A 1 745 ? -2.885 -10.062 -15.398 1 62.16 745 LYS A O 1
ATOM 5994 N N . ARG A 1 746 ? -4.469 -10.945 -16.781 1 60.47 746 ARG A N 1
ATOM 5995 C CA . ARG A 1 746 ? -3.439 -11.172 -17.781 1 60.47 746 ARG A CA 1
ATOM 5996 C C . ARG A 1 746 ? -2.957 -9.852 -18.375 1 60.47 746 ARG A C 1
ATOM 5998 O O . ARG A 1 746 ? -3.764 -9.031 -18.812 1 60.47 746 ARG A O 1
ATOM 6005 N N . HIS A 1 747 ? -1.864 -9.594 -18.031 1 67.88 747 HIS A N 1
ATOM 6006 C CA . HIS A 1 747 ? -1.184 -8.461 -18.656 1 67.88 747 HIS A CA 1
ATOM 6007 C C . HIS A 1 747 ? -0.362 -8.914 -19.859 1 67.88 747 HIS A C 1
ATOM 6009 O O . HIS A 1 747 ? 0.221 -10 -19.844 1 67.88 747 HIS A O 1
ATOM 6015 N N . SER A 1 748 ? -0.684 -8.305 -20.906 1 76.44 748 SER A N 1
ATOM 6016 C CA . SER A 1 748 ? 0.126 -8.609 -22.094 1 76.44 748 SER A CA 1
ATOM 6017 C C . SER A 1 748 ? 1.55 -8.094 -21.922 1 76.44 748 SER A C 1
ATOM 6019 O O . SER A 1 748 ? 1.757 -6.977 -21.438 1 76.44 748 SER A O 1
ATOM 6021 N N . THR A 1 749 ? 2.488 -9.047 -22.125 1 82 749 THR A N 1
ATOM 6022 C CA . THR A 1 749 ? 3.889 -8.641 -22.125 1 82 749 THR A CA 1
ATOM 6023 C C . THR A 1 749 ? 4.254 -7.98 -23.453 1 82 749 THR A C 1
ATOM 6025 O O . THR A 1 749 ? 4.004 -8.539 -24.516 1 82 749 THR A O 1
ATOM 6028 N N . PRO A 1 750 ? 4.734 -6.723 -23.359 1 86.12 750 PRO A N 1
ATOM 6029 C CA . PRO A 1 750 ? 5.168 -6.113 -24.609 1 86.12 750 PRO A CA 1
ATOM 6030 C C . PRO A 1 750 ? 6.234 -6.938 -25.344 1 86.12 750 PRO A C 1
ATOM 6032 O O . PRO A 1 750 ? 7.109 -7.516 -24.688 1 86.12 750 PRO A O 1
ATOM 6035 N N . SER A 1 751 ? 6.09 -6.926 -26.656 1 90.38 751 SER A N 1
ATOM 6036 C CA . SER A 1 751 ? 7 -7.719 -27.469 1 90.38 751 SER A CA 1
ATOM 6037 C C . SER A 1 751 ? 8.422 -7.184 -27.391 1 90.38 751 SER A C 1
ATOM 6039 O O . SER A 1 751 ? 8.641 -5.973 -27.391 1 90.38 751 SER A O 1
ATOM 6041 N N . SER A 1 752 ? 9.336 -8.109 -27.344 1 92.81 752 SER A N 1
ATOM 6042 C CA . SER A 1 752 ? 10.75 -7.758 -27.359 1 92.81 752 SER A CA 1
ATOM 6043 C C . SER A 1 752 ? 11.359 -7.977 -28.734 1 92.81 752 SER A C 1
ATOM 6045 O O . SER A 1 752 ? 12.578 -7.93 -28.891 1 92.81 752 SER A O 1
ATOM 6047 N N . GLU A 1 753 ? 10.586 -8.172 -29.719 1 93.19 753 GLU A N 1
ATOM 6048 C CA . GLU A 1 753 ? 11.039 -8.555 -31.062 1 93.19 753 GLU A CA 1
ATOM 6049 C C . GLU A 1 753 ? 11.898 -7.457 -31.688 1 93.19 753 GLU A C 1
ATOM 6051 O O . GLU A 1 753 ? 12.922 -7.742 -32.312 1 93.19 753 GLU A O 1
ATOM 6056 N N . GLU A 1 754 ? 11.516 -6.297 -31.531 1 93.62 754 GLU A N 1
ATOM 6057 C CA . GLU A 1 754 ? 12.266 -5.188 -32.125 1 93.62 754 GLU A CA 1
ATOM 6058 C C . GLU A 1 754 ? 13.656 -5.082 -31.484 1 93.62 754 GLU A C 1
ATOM 6060 O O . GLU A 1 754 ? 14.625 -4.73 -32.156 1 93.62 754 GLU A O 1
ATOM 6065 N N . ASP A 1 755 ? 13.773 -5.328 -30.203 1 94.88 755 ASP A N 1
ATOM 6066 C CA . ASP A 1 755 ? 15.062 -5.336 -29.531 1 94.88 755 ASP A CA 1
ATOM 6067 C C . ASP A 1 755 ? 15.992 -6.391 -30.125 1 94.88 755 ASP A C 1
ATOM 6069 O O . ASP A 1 755 ? 17.172 -6.121 -30.375 1 94.88 755 ASP A O 1
ATOM 6073 N N . GLU A 1 756 ? 15.453 -7.539 -30.328 1 96.5 756 GLU A N 1
ATOM 6074 C CA . GLU A 1 756 ? 16.25 -8.633 -30.891 1 96.5 756 GLU A CA 1
ATOM 6075 C C . GLU A 1 756 ? 16.672 -8.344 -32.312 1 96.5 756 GLU A C 1
ATOM 6077 O O . GLU A 1 756 ? 17.812 -8.633 -32.719 1 96.5 756 GLU A O 1
ATOM 6082 N N . LEU A 1 757 ? 15.773 -7.809 -33.094 1 96 757 LEU A N 1
ATOM 6083 C CA . LEU A 1 757 ? 16.125 -7.441 -34.469 1 96 757 LEU A CA 1
ATOM 6084 C C . LEU A 1 757 ? 17.266 -6.438 -34.469 1 96 757 LEU A C 1
ATOM 6086 O O . LEU A 1 757 ? 18.172 -6.547 -35.312 1 96 757 LEU A O 1
ATOM 6090 N N . ASN A 1 758 ? 17.266 -5.52 -33.594 1 95.38 758 ASN A N 1
ATOM 6091 C CA . ASN A 1 758 ? 18.328 -4.535 -33.5 1 95.38 758 ASN A CA 1
ATOM 6092 C C . ASN A 1 758 ? 19.656 -5.195 -33.125 1 95.38 758 ASN A C 1
ATOM 6094 O O . ASN A 1 758 ? 20.703 -4.832 -33.656 1 95.38 758 ASN A O 1
ATOM 6098 N N . ILE A 1 759 ? 19.578 -6.145 -32.219 1 96.56 759 ILE A N 1
ATOM 6099 C CA . ILE A 1 759 ? 20.766 -6.875 -31.844 1 96.56 759 ILE A CA 1
ATOM 6100 C C . ILE A 1 759 ? 21.328 -7.645 -33.031 1 96.56 759 ILE A C 1
ATOM 6102 O O . ILE A 1 759 ? 22.531 -7.617 -33.312 1 96.56 759 ILE A O 1
ATOM 6106 N N . ILE A 1 760 ? 20.438 -8.32 -33.75 1 97 760 ILE A N 1
ATOM 6107 C CA . ILE A 1 760 ? 20.844 -9.109 -34.906 1 97 760 ILE A CA 1
ATOM 6108 C C . ILE A 1 760 ? 21.531 -8.219 -35.938 1 97 760 ILE A C 1
ATOM 6110 O O . ILE A 1 760 ? 22.578 -8.57 -36.469 1 97 760 ILE A O 1
ATOM 6114 N N . HIS A 1 761 ? 20.984 -7.047 -36.156 1 95.5 761 HIS A N 1
ATOM 6115 C CA . HIS A 1 761 ? 21.547 -6.113 -37.094 1 95.5 761 HIS A CA 1
ATOM 6116 C C . HIS A 1 761 ? 22.938 -5.652 -36.688 1 95.5 761 HIS A C 1
ATOM 6118 O O . HIS A 1 761 ? 23.844 -5.531 -37.5 1 95.5 761 HIS A O 1
ATOM 6124 N N . ARG A 1 762 ? 23.109 -5.426 -35.469 1 95.31 762 ARG A N 1
ATOM 6125 C CA . ARG A 1 762 ? 24.406 -4.984 -34.969 1 95.31 762 ARG A CA 1
ATOM 6126 C C . ARG A 1 762 ? 25.422 -6.117 -35.031 1 95.31 762 ARG A C 1
ATOM 6128 O O . ARG A 1 762 ? 26.594 -5.883 -35.312 1 95.31 762 ARG A O 1
ATOM 6135 N N . LEU A 1 763 ? 24.969 -7.312 -34.781 1 96.69 763 LEU A N 1
ATOM 6136 C CA . LEU A 1 763 ? 25.859 -8.461 -34.812 1 96.69 763 LEU A CA 1
ATOM 6137 C C . LEU A 1 763 ? 26.312 -8.758 -36.25 1 96.69 763 LEU A C 1
ATOM 6139 O O . LEU A 1 763 ? 27.406 -9.289 -36.438 1 96.69 763 LEU A O 1
ATOM 6143 N N . LEU A 1 764 ? 25.5 -8.406 -37.188 1 94.5 764 LEU A N 1
ATOM 6144 C CA . LEU A 1 764 ? 25.891 -8.586 -38.594 1 94.5 764 LEU A CA 1
ATOM 6145 C C . LEU A 1 764 ? 27.094 -7.719 -38.938 1 94.5 764 LEU A C 1
ATOM 6147 O O . LEU A 1 764 ? 27.891 -8.07 -39.812 1 94.5 764 LEU A O 1
ATOM 6151 N N . ARG A 1 765 ? 27.203 -6.664 -38.188 1 91.62 765 ARG A N 1
ATOM 6152 C CA . ARG A 1 765 ? 28.344 -5.773 -38.406 1 91.62 765 ARG A CA 1
ATOM 6153 C C . ARG A 1 765 ? 29.594 -6.289 -37.688 1 91.62 765 ARG A C 1
ATOM 6155 O O . ARG A 1 765 ? 30.703 -6.152 -38.219 1 91.62 765 ARG A O 1
ATOM 6162 N N . VAL A 1 766 ? 29.391 -6.855 -36.562 1 93.5 766 VAL A N 1
ATOM 6163 C CA . VAL A 1 766 ? 30.484 -7.352 -35.75 1 93.5 766 VAL A CA 1
ATOM 6164 C C . VAL A 1 766 ? 31 -8.672 -36.312 1 93.5 766 VAL A C 1
ATOM 6166 O O . VAL A 1 766 ? 32.188 -8.961 -36.219 1 93.5 766 VAL A O 1
ATOM 6169 N N . ARG A 1 767 ? 30.172 -9.547 -36.875 1 93.5 767 ARG A N 1
ATOM 6170 C CA . ARG A 1 767 ? 30.484 -10.867 -37.438 1 93.5 767 ARG A CA 1
ATOM 6171 C C . ARG A 1 767 ? 31.266 -11.711 -36.438 1 93.5 767 ARG A C 1
ATOM 6173 O O . ARG A 1 767 ? 32.375 -12.141 -36.719 1 93.5 767 ARG A O 1
ATOM 6180 N N . PRO A 1 768 ? 30.594 -12.07 -35.344 1 94.44 768 PRO A N 1
ATOM 6181 C CA . PRO A 1 768 ? 31.297 -12.727 -34.219 1 94.44 768 PRO A CA 1
ATOM 6182 C C . PRO A 1 768 ? 31.797 -14.125 -34.594 1 94.44 768 PRO A C 1
ATOM 6184 O O . PRO A 1 768 ? 32.75 -14.617 -34 1 94.44 768 PRO A O 1
ATOM 6187 N N . PHE A 1 769 ? 31.266 -14.805 -35.531 1 94.25 769 PHE A N 1
ATOM 6188 C CA . PHE A 1 769 ? 31.578 -16.203 -35.781 1 94.25 769 PHE A CA 1
ATOM 6189 C C . PHE A 1 769 ? 32.531 -16.344 -36.969 1 94.25 769 PHE A C 1
ATOM 6191 O O . PHE A 1 769 ? 32.875 -17.469 -37.375 1 94.25 769 PHE A O 1
ATOM 6198 N N . GLU A 1 770 ? 32.875 -15.227 -37.531 1 92.12 770 GLU A N 1
ATOM 6199 C CA . GLU A 1 770 ? 34 -15.219 -38.5 1 92.12 770 GLU A CA 1
ATOM 6200 C C . GLU A 1 770 ? 35.344 -15.078 -37.812 1 92.12 770 GLU A C 1
ATOM 6202 O O . GLU A 1 770 ? 35.562 -14.133 -37.031 1 92.12 770 GLU A O 1
ATOM 6207 N N . ASN A 1 771 ? 36.188 -16.047 -38.062 1 89.31 771 ASN A N 1
ATOM 6208 C CA . ASN A 1 771 ? 37.5 -16.031 -37.375 1 89.31 771 ASN A CA 1
ATOM 6209 C C . ASN A 1 771 ? 38.406 -14.93 -37.906 1 89.31 771 ASN A C 1
ATOM 6211 O O . ASN A 1 771 ? 38.625 -14.867 -39.125 1 89.31 771 ASN A O 1
ATOM 6215 N N . ASN A 1 772 ? 38.75 -14.078 -37.062 1 88.06 772 ASN A N 1
ATOM 6216 C CA . ASN A 1 772 ? 39.719 -13.031 -37.344 1 88.06 772 ASN A CA 1
ATOM 6217 C C . ASN A 1 772 ? 40.844 -13.031 -36.312 1 88.06 772 ASN A C 1
ATOM 6219 O O . ASN A 1 772 ? 40.688 -12.492 -35.219 1 88.06 772 ASN A O 1
ATOM 6223 N N . ASP A 1 773 ? 42 -13.461 -36.75 1 85.94 773 ASP A N 1
ATOM 6224 C CA . ASP A 1 773 ? 43.125 -13.656 -35.844 1 85.94 773 ASP A CA 1
ATOM 6225 C C . ASP A 1 773 ? 43.562 -12.336 -35.219 1 85.94 773 ASP A C 1
ATOM 6227 O O . ASP A 1 773 ? 43.719 -11.336 -35.906 1 85.94 773 ASP A O 1
ATOM 6231 N N . GLY A 1 774 ? 43.656 -12.203 -33.938 1 83.88 774 GLY A N 1
ATOM 6232 C CA . GLY A 1 774 ? 44.156 -11.055 -33.219 1 83.88 774 GLY A CA 1
ATOM 6233 C C . GLY A 1 774 ? 43.062 -10.078 -32.781 1 83.88 774 GLY A C 1
ATOM 6234 O O . GLY A 1 774 ? 43.344 -9.078 -32.125 1 83.88 774 GLY A O 1
ATOM 6235 N N . ARG A 1 775 ? 41.812 -10.422 -33.156 1 87.81 775 ARG A N 1
ATOM 6236 C CA . ARG A 1 775 ? 40.688 -9.531 -32.812 1 87.81 775 ARG A CA 1
ATOM 6237 C C . ARG A 1 775 ? 40.438 -9.547 -31.312 1 87.81 775 ARG A C 1
ATOM 6239 O O . ARG A 1 775 ? 40.312 -10.617 -30.703 1 87.81 775 ARG A O 1
ATOM 6246 N N . SER A 1 776 ? 40.531 -8.273 -30.766 1 87 776 SER A N 1
ATOM 6247 C CA . SER A 1 776 ? 40.375 -8.148 -29.328 1 87 776 SER A CA 1
ATOM 6248 C C . SER A 1 776 ? 39.062 -7.477 -28.984 1 87 776 SER A C 1
ATOM 6250 O O . SER A 1 776 ? 38.5 -6.707 -29.781 1 87 776 SER A O 1
ATOM 6252 N N . LEU A 1 777 ? 38.562 -7.871 -27.859 1 87.81 777 LEU A N 1
ATOM 6253 C CA . LEU A 1 777 ? 37.344 -7.293 -27.328 1 87.81 777 LEU A CA 1
ATOM 6254 C C . LEU A 1 777 ? 37.625 -6.469 -26.078 1 87.81 777 LEU A C 1
ATOM 6256 O O . LEU A 1 777 ? 38.375 -6.902 -25.203 1 87.81 777 LEU A O 1
ATOM 6260 N N . GLN A 1 778 ? 37.031 -5.316 -26.078 1 81.75 778 GLN A N 1
ATOM 6261 C CA . GLN A 1 778 ? 37.25 -4.418 -24.953 1 81.75 778 GLN A CA 1
ATOM 6262 C C . GLN A 1 778 ? 36.906 -5.094 -23.625 1 81.75 778 GLN A C 1
ATOM 6264 O O . GLN A 1 778 ? 35.875 -5.734 -23.5 1 81.75 778 GLN A O 1
ATOM 6269 N N . CYS A 1 779 ? 37.719 -5.07 -22.625 1 79.94 779 CYS A N 1
ATOM 6270 C CA . CYS A 1 779 ? 37.562 -5.527 -21.25 1 79.94 779 CYS A CA 1
ATOM 6271 C C . CYS A 1 779 ? 37.719 -7.035 -21.141 1 79.94 779 CYS A C 1
ATOM 6273 O O . CYS A 1 779 ? 37.594 -7.613 -20.062 1 79.94 779 CYS A O 1
ATOM 6275 N N . TYR A 1 780 ? 37.906 -7.629 -22.328 1 84.25 780 TYR A N 1
ATOM 6276 C CA . TYR A 1 780 ? 38.188 -9.062 -22.359 1 84.25 780 TYR A CA 1
ATOM 6277 C C . TYR A 1 780 ? 39.594 -9.32 -22.938 1 84.25 780 TYR A C 1
ATOM 6279 O O . TYR A 1 780 ? 39.719 -9.641 -24.125 1 84.25 780 TYR A O 1
ATOM 6287 N N . THR A 1 781 ? 40.625 -9.039 -22.125 1 74.75 781 THR A N 1
ATOM 6288 C CA . THR A 1 781 ? 42.031 -9.094 -22.547 1 74.75 781 THR A CA 1
ATOM 6289 C C . THR A 1 781 ? 42.375 -10.5 -23.016 1 74.75 781 THR A C 1
ATOM 6291 O O . THR A 1 781 ? 43.156 -10.656 -23.953 1 74.75 781 THR A O 1
ATOM 6294 N N . LYS A 1 782 ? 41.812 -11.484 -22.344 1 78.25 782 LYS A N 1
ATOM 6295 C CA . LYS A 1 782 ? 42 -12.859 -22.797 1 78.25 782 LYS A CA 1
ATOM 6296 C C . LYS A 1 782 ? 40.688 -13.43 -23.359 1 78.25 782 LYS A C 1
ATOM 6298 O O . LYS A 1 782 ? 39.625 -13.164 -22.828 1 78.25 782 LYS A O 1
ATOM 6303 N N . PRO A 1 783 ? 40.875 -14.047 -24.5 1 80.94 783 PRO A N 1
ATOM 6304 C CA . PRO A 1 783 ? 39.656 -14.648 -25.062 1 80.94 783 PRO A CA 1
ATOM 6305 C C . PRO A 1 783 ? 38.938 -15.531 -24.062 1 80.94 783 PRO A C 1
ATOM 6307 O O . PRO A 1 783 ? 39.562 -16.297 -23.312 1 80.94 783 PRO A O 1
ATOM 6310 N N . LEU A 1 784 ? 37.656 -15.344 -24.047 1 86.5 784 LEU A N 1
ATOM 6311 C CA . LEU A 1 784 ? 36.844 -16.141 -23.156 1 86.5 784 LEU A CA 1
ATOM 6312 C C . LEU A 1 784 ? 36.844 -17.609 -23.594 1 86.5 784 LEU A C 1
ATOM 6314 O O . LEU A 1 784 ? 36.812 -17.906 -24.781 1 86.5 784 LEU A O 1
ATOM 6318 N N . THR A 1 785 ? 37.031 -18.406 -22.609 1 81.19 785 THR A N 1
ATOM 6319 C CA . THR A 1 785 ? 36.969 -19.844 -22.875 1 81.19 785 THR A CA 1
ATOM 6320 C C . THR A 1 785 ? 35.781 -20.469 -22.109 1 81.19 785 THR A C 1
ATOM 6322 O O . THR A 1 785 ? 35.312 -19.906 -21.125 1 81.19 785 THR A O 1
ATOM 6325 N N . SER A 1 786 ? 35.344 -21.594 -22.672 1 86.25 786 SER A N 1
ATOM 6326 C CA . SER A 1 786 ? 34.281 -22.344 -22.016 1 86.25 786 SER A CA 1
ATOM 6327 C C . SER A 1 786 ? 34.656 -22.688 -20.578 1 86.25 786 SER A C 1
ATOM 6329 O O . SER A 1 786 ? 35.812 -23.016 -20.297 1 86.25 786 SER A O 1
ATOM 6331 N N . PRO A 1 787 ? 33.719 -22.562 -19.656 1 85.75 787 PRO A N 1
ATOM 6332 C CA . PRO A 1 787 ? 34 -23 -18.281 1 85.75 787 PRO A CA 1
ATOM 6333 C C . PRO A 1 787 ? 34.406 -24.469 -18.188 1 85.75 787 PRO A C 1
ATOM 6335 O O . PRO A 1 787 ? 35.156 -24.844 -17.312 1 85.75 787 PRO A O 1
ATOM 6338 N N . ILE A 1 788 ? 34 -25.203 -19.109 1 87.75 788 ILE A N 1
ATOM 6339 C CA . ILE A 1 788 ? 34.25 -26.641 -19.109 1 87.75 788 ILE A CA 1
ATOM 6340 C C . ILE A 1 788 ? 35.719 -26.906 -19.438 1 87.75 788 ILE A C 1
ATOM 6342 O O . ILE A 1 788 ? 36.281 -27.922 -19.016 1 87.75 788 ILE A O 1
ATOM 6346 N N . ALA A 1 789 ? 36.312 -25.984 -20.156 1 83.94 789 ALA A N 1
ATOM 6347 C CA . ALA A 1 789 ? 37.688 -26.141 -20.562 1 83.94 789 ALA A CA 1
ATOM 6348 C C . ALA A 1 789 ? 38.625 -26.125 -19.344 1 83.94 789 ALA A C 1
ATOM 6350 O O . ALA A 1 789 ? 39.75 -26.656 -19.391 1 83.94 789 ALA A O 1
ATOM 6351 N N . ASN A 1 790 ? 38.125 -25.625 -18.281 1 81.81 790 ASN A N 1
ATOM 6352 C CA . ASN A 1 790 ? 38.938 -25.5 -17.078 1 81.81 790 ASN A CA 1
ATOM 6353 C C . ASN A 1 790 ? 38.812 -26.734 -16.188 1 81.81 790 ASN A C 1
ATOM 6355 O O . ASN A 1 790 ? 39.469 -26.844 -15.156 1 81.81 790 ASN A O 1
ATOM 6359 N N . ILE A 1 791 ? 38.062 -27.672 -16.703 1 86.62 791 ILE A N 1
ATOM 6360 C CA . ILE A 1 791 ? 37.812 -28.828 -15.867 1 86.62 791 ILE A CA 1
ATOM 6361 C C . ILE A 1 791 ? 38.875 -29.891 -16.125 1 86.62 791 ILE A C 1
ATOM 6363 O O . ILE A 1 791 ? 39.219 -30.188 -17.281 1 86.62 791 ILE A O 1
ATOM 6367 N N . ASN A 1 792 ? 39.5 -30.297 -15.039 1 82.38 792 ASN A N 1
ATOM 6368 C CA . ASN A 1 792 ? 40.344 -31.5 -15.102 1 82.38 792 ASN A CA 1
ATOM 6369 C C . ASN A 1 792 ? 39.5 -32.781 -14.922 1 82.38 792 ASN A C 1
ATOM 6371 O O . ASN A 1 792 ? 39 -33.031 -13.836 1 82.38 792 ASN A O 1
ATOM 6375 N N . PHE A 1 793 ? 39.438 -33.562 -15.953 1 84.94 793 PHE A N 1
ATOM 6376 C CA . PHE A 1 793 ? 38.531 -34.688 -16 1 84.94 793 PHE A CA 1
ATOM 6377 C C . PHE A 1 793 ? 38.875 -35.688 -14.906 1 84.94 793 PHE A C 1
ATOM 6379 O O . PHE A 1 793 ? 37.969 -36.25 -14.258 1 84.94 793 PHE A O 1
ATOM 6386 N N . VAL A 1 794 ? 40.125 -36 -14.625 1 83.44 794 VAL A N 1
ATOM 6387 C CA . VAL A 1 794 ? 40.562 -36.969 -13.609 1 83.44 794 VAL A CA 1
ATOM 6388 C C . VAL A 1 794 ? 40.156 -36.469 -12.227 1 83.44 794 VAL A C 1
ATOM 6390 O O . VAL A 1 794 ? 39.625 -37.219 -11.406 1 83.44 794 VAL A O 1
ATOM 6393 N N . HIS A 1 795 ? 40.406 -35.25 -12.117 1 88.56 795 HIS A N 1
ATOM 6394 C CA . HIS A 1 795 ? 40.031 -34.656 -10.836 1 88.56 795 HIS A CA 1
ATOM 6395 C C . HIS A 1 795 ? 38.531 -34.625 -10.625 1 88.56 795 HIS A C 1
ATOM 6397 O O . HIS A 1 795 ? 38.062 -34.781 -9.492 1 88.56 795 HIS A O 1
ATOM 6403 N N . LEU A 1 796 ? 37.812 -34.438 -11.711 1 91.19 796 LEU A N 1
ATOM 6404 C CA . LEU A 1 796 ? 36.344 -34.438 -11.641 1 91.19 796 LEU A CA 1
ATOM 6405 C C . LEU A 1 796 ? 35.844 -35.812 -11.234 1 91.19 796 LEU A C 1
ATOM 6407 O O . LEU A 1 796 ? 34.969 -35.938 -10.398 1 91.19 796 LEU A O 1
ATOM 6411 N N . GLN A 1 797 ? 36.406 -36.812 -11.727 1 91.06 797 GLN A N 1
ATOM 6412 C CA . GLN A 1 797 ? 36.031 -38.188 -11.383 1 91.06 797 GLN A CA 1
ATOM 6413 C C . GLN A 1 797 ? 36.344 -38.5 -9.922 1 91.06 797 GLN A C 1
ATOM 6415 O O . GLN A 1 797 ? 35.562 -39.156 -9.234 1 91.06 797 GLN A O 1
ATOM 6420 N N . GLU A 1 798 ? 37.469 -38.062 -9.484 1 91.69 798 GLU A N 1
ATOM 6421 C CA . GLU A 1 798 ? 37.875 -38.25 -8.086 1 91.69 798 GLU A CA 1
ATOM 6422 C C . GLU A 1 798 ? 36.938 -37.5 -7.145 1 91.69 798 GLU A C 1
ATOM 6424 O O . GLU A 1 798 ? 36.594 -38.031 -6.07 1 91.69 798 GLU A O 1
ATOM 6429 N N . TRP A 1 799 ? 36.594 -36.312 -7.668 1 94.88 799 TRP A N 1
ATOM 6430 C CA . TRP A 1 799 ? 35.688 -35.5 -6.883 1 94.88 799 TRP A CA 1
ATOM 6431 C C . TRP A 1 799 ? 34.344 -36.219 -6.73 1 94.88 799 TRP A C 1
ATOM 6433 O O . TRP A 1 799 ? 33.75 -36.25 -5.637 1 94.88 799 TRP A O 1
ATOM 6443 N N . ILE A 1 800 ? 33.812 -36.812 -7.77 1 95.75 800 ILE A N 1
ATOM 6444 C CA . ILE A 1 800 ? 32.531 -37.562 -7.742 1 95.75 800 ILE A CA 1
ATOM 6445 C C . ILE A 1 800 ? 32.656 -38.781 -6.859 1 95.75 800 ILE A C 1
ATOM 6447 O O . ILE A 1 800 ? 31.828 -39.031 -6 1 95.75 800 ILE A O 1
ATOM 6451 N N . ARG A 1 801 ? 33.781 -39.5 -7.035 1 93.5 801 ARG A N 1
ATOM 6452 C CA . ARG A 1 801 ? 34.031 -40.719 -6.25 1 93.5 801 ARG A CA 1
ATOM 6453 C C . ARG A 1 801 ? 34.156 -40.375 -4.77 1 93.5 801 ARG A C 1
ATOM 6455 O O . ARG A 1 801 ? 33.656 -41.125 -3.918 1 93.5 801 ARG A O 1
ATOM 6462 N N . GLY A 1 802 ? 34.875 -39.375 -4.539 1 92.94 802 GLY A N 1
ATOM 6463 C CA . GLY A 1 802 ? 35 -38.938 -3.16 1 92.94 802 GLY A CA 1
ATOM 6464 C C . GLY A 1 802 ? 33.656 -38.656 -2.492 1 92.94 802 GLY A C 1
ATOM 6465 O O . GLY A 1 802 ? 33.438 -39.031 -1.335 1 92.94 802 GLY A O 1
ATOM 6466 N N . HIS A 1 803 ? 32.781 -38.062 -3.219 1 94.19 803 HIS A N 1
ATOM 6467 C CA . HIS A 1 803 ? 31.469 -37.719 -2.652 1 94.19 803 HIS A CA 1
ATOM 6468 C C . HIS A 1 803 ? 30.562 -38.938 -2.578 1 94.19 803 HIS A C 1
ATOM 6470 O O . HIS A 1 803 ? 29.641 -39 -1.759 1 94.19 803 HIS A O 1
ATOM 6476 N N . GLN A 1 804 ? 30.734 -39.938 -3.443 1 93.19 804 GLN A N 1
ATOM 6477 C CA . GLN A 1 804 ? 30.016 -41.188 -3.299 1 93.19 804 GLN A CA 1
ATOM 6478 C C . GLN A 1 804 ? 30.328 -41.844 -1.956 1 93.19 804 GLN A C 1
ATOM 6480 O O . GLN A 1 804 ? 29.422 -42.312 -1.27 1 93.19 804 GLN A O 1
ATOM 6485 N N . TYR A 1 805 ? 31.562 -41.75 -1.559 1 90.31 805 TYR A N 1
ATOM 6486 C CA . TYR A 1 805 ? 31.984 -42.344 -0.293 1 90.31 805 TYR A CA 1
ATOM 6487 C C . TYR A 1 805 ? 31.438 -41.531 0.887 1 90.31 805 TYR A C 1
ATOM 6489 O O . TYR A 1 805 ? 30.984 -42.125 1.875 1 90.31 805 TYR A O 1
ATOM 6497 N N . GLU A 1 806 ? 31.469 -40.312 0.71 1 87.69 806 GLU A N 1
ATOM 6498 C CA . GLU A 1 806 ? 31.016 -39.438 1.791 1 87.69 806 GLU A CA 1
ATOM 6499 C C . GLU A 1 806 ? 29.531 -39.625 2.086 1 87.69 806 GLU A C 1
ATOM 6501 O O . GLU A 1 806 ? 29.141 -39.688 3.25 1 87.69 806 GLU A O 1
ATOM 6506 N N . ILE A 1 807 ? 28.734 -39.688 1.069 1 86.69 807 ILE A N 1
ATOM 6507 C CA . ILE A 1 807 ? 27.281 -39.781 1.221 1 86.69 807 ILE A CA 1
ATOM 6508 C C . ILE A 1 807 ? 26.922 -41.125 1.831 1 86.69 807 ILE A C 1
ATOM 6510 O O . ILE A 1 807 ? 25.969 -41.219 2.619 1 86.69 807 ILE A O 1
ATOM 6514 N N . ILE A 1 808 ? 27.594 -42.094 1.508 1 80.94 808 ILE A N 1
ATOM 6515 C CA . ILE A 1 808 ? 27.328 -43.438 2.068 1 80.94 808 ILE A CA 1
ATOM 6516 C C . ILE A 1 808 ? 27.656 -43.438 3.561 1 80.94 808 ILE A C 1
ATOM 6518 O O . ILE A 1 808 ? 26.953 -44.031 4.359 1 80.94 808 ILE A O 1
ATOM 6522 N N . ASN A 1 809 ? 28.641 -42.781 3.834 1 68.19 809 ASN A N 1
ATOM 6523 C CA . ASN A 1 809 ? 29 -42.656 5.246 1 68.19 809 ASN A CA 1
ATOM 6524 C C . ASN A 1 809 ? 27.969 -41.844 6.02 1 68.19 809 ASN A C 1
ATOM 6526 O O . ASN A 1 809 ? 27.672 -42.156 7.176 1 68.19 809 ASN A O 1
ATOM 6530 N N . ASP A 1 810 ? 27.484 -40.812 5.398 1 64.31 810 ASP A N 1
ATOM 6531 C CA . ASP A 1 810 ? 26.5 -39.969 6.035 1 64.31 810 ASP A CA 1
ATOM 6532 C C . ASP A 1 810 ? 25.188 -40.719 6.277 1 64.31 810 ASP A C 1
ATOM 6534 O O . ASP A 1 810 ? 24.516 -40.5 7.293 1 64.31 810 ASP A O 1
ATOM 6538 N N . PHE A 1 811 ? 24.828 -41.562 5.242 1 60.31 811 PHE A N 1
ATOM 6539 C CA . PHE A 1 811 ? 23.562 -42.25 5.352 1 60.31 811 PHE A CA 1
ATOM 6540 C C . PHE A 1 811 ? 23.75 -43.594 6.051 1 60.31 811 PHE A C 1
ATOM 6542 O O . PHE A 1 811 ? 22.781 -44.281 6.363 1 60.31 811 PHE A O 1
ATOM 6549 N N . GLY A 1 812 ? 24.969 -43.969 6.547 1 49.88 812 GLY A N 1
ATOM 6550 C CA . GLY A 1 812 ? 25.25 -45.219 7.207 1 49.88 812 GLY A CA 1
ATOM 6551 C C . GLY A 1 812 ? 24.969 -46.438 6.328 1 49.88 812 GLY A C 1
ATOM 6552 O O . GLY A 1 812 ? 24.469 -47.438 6.809 1 49.88 812 GLY A O 1
ATOM 6553 N N . ILE A 1 813 ? 24.938 -46.344 5.078 1 48.47 813 ILE A N 1
ATOM 6554 C CA . ILE A 1 813 ? 24.719 -47.469 4.172 1 48.47 813 ILE A CA 1
ATOM 6555 C C . ILE A 1 813 ? 26.062 -48.031 3.707 1 48.47 813 ILE A C 1
ATOM 6557 O O . ILE A 1 813 ? 27.016 -47.281 3.486 1 48.47 813 ILE A O 1
ATOM 6561 N N . MET B 1 1 ? -102 -13.148 6.215 1 18.89 1 MET B N 1
ATOM 6562 C CA . MET B 1 1 ? -100.812 -13.953 6.168 1 18.89 1 MET B CA 1
ATOM 6563 C C . MET B 1 1 ? -99.562 -13.078 6.062 1 18.89 1 MET B C 1
ATOM 6565 O O . MET B 1 1 ? -99.25 -12.555 4.988 1 18.89 1 MET B O 1
ATOM 6569 N N . SER B 1 2 ? -99.375 -12.328 7.141 1 18.05 2 SER B N 1
ATOM 6570 C CA . SER B 1 2 ? -98.5 -11.227 7.609 1 18.05 2 SER B CA 1
ATOM 6571 C C . SER B 1 2 ? -97.062 -11.617 7.617 1 18.05 2 SER B C 1
ATOM 6573 O O . SER B 1 2 ? -96.688 -12.633 8.203 1 18.05 2 SER B O 1
ATOM 6575 N N . VAL B 1 3 ? -96.375 -11.227 6.52 1 19.34 3 VAL B N 1
ATOM 6576 C CA . VAL B 1 3 ? -94.938 -11.25 6.109 1 19.34 3 VAL B CA 1
ATOM 6577 C C . VAL B 1 3 ? -94.062 -10.805 7.273 1 19.34 3 VAL B C 1
ATOM 6579 O O . VAL B 1 3 ? -94.312 -9.766 7.887 1 19.34 3 VAL B O 1
ATOM 6582 N N . MET B 1 4 ? -93.5 -11.812 8 1 23.5 4 MET B N 1
ATOM 6583 C CA . MET B 1 4 ? -92.688 -11.656 9.203 1 23.5 4 MET B CA 1
ATOM 6584 C C . MET B 1 4 ? -91.688 -10.531 9.023 1 23.5 4 MET B C 1
ATOM 6586 O O . MET B 1 4 ? -91.062 -10.398 7.957 1 23.5 4 MET B O 1
ATOM 6590 N N . PRO B 1 5 ? -91.812 -9.453 9.797 1 21.62 5 PRO B N 1
ATOM 6591 C CA . PRO B 1 5 ? -90.938 -8.305 9.844 1 21.62 5 PRO B CA 1
ATOM 6592 C C . PRO B 1 5 ? -89.438 -8.711 9.93 1 21.62 5 PRO B C 1
ATOM 6594 O O . PRO B 1 5 ? -89.062 -9.375 10.891 1 21.62 5 PRO B O 1
ATOM 6597 N N . LEU B 1 6 ? -89 -9.281 8.805 1 20.91 6 LEU B N 1
ATOM 6598 C CA . LEU B 1 6 ? -87.625 -9.617 8.547 1 20.91 6 LEU B CA 1
ATOM 6599 C C . LEU B 1 6 ? -86.688 -8.695 9.32 1 20.91 6 LEU B C 1
ATOM 6601 O O . LEU B 1 6 ? -85.75 -9.164 10.016 1 20.91 6 LEU B O 1
ATOM 6605 N N . LEU B 1 7 ? -86.188 -7.684 8.664 1 23.23 7 LEU B N 1
ATOM 6606 C CA . LEU B 1 7 ? -84.875 -7.145 8.43 1 23.23 7 LEU B CA 1
ATOM 6607 C C . LEU B 1 7 ? -84.5 -6.129 9.508 1 23.23 7 LEU B C 1
ATOM 6609 O O . LEU B 1 7 ? -83.5 -5.426 9.375 1 23.23 7 LEU B O 1
ATOM 6613 N N . SER B 1 8 ? -85.438 -5.703 10.43 1 22.78 8 SER B N 1
ATOM 6614 C CA . SER B 1 8 ? -84.938 -4.586 11.18 1 22.78 8 SER B CA 1
ATOM 6615 C C . SER B 1 8 ? -83.75 -5.051 12.094 1 22.78 8 SER B C 1
ATOM 6617 O O . SER B 1 8 ? -84 -5.359 13.266 1 22.78 8 SER B O 1
ATOM 6619 N N . PHE B 1 9 ? -83.25 -6.137 11.719 1 23.97 9 PHE B N 1
ATOM 6620 C CA . PHE B 1 9 ? -82.062 -6.398 12.539 1 23.97 9 PHE B CA 1
ATOM 6621 C C . PHE B 1 9 ? -81.25 -5.117 12.773 1 23.97 9 PHE B C 1
ATOM 6623 O O . PHE B 1 9 ? -80.75 -4.523 11.828 1 23.97 9 PHE B O 1
ATOM 6630 N N . GLU B 1 10 ? -81.812 -4.273 13.711 1 22.92 10 GLU B N 1
ATOM 6631 C CA . GLU B 1 10 ? -81 -3.215 14.281 1 22.92 10 GLU B CA 1
ATOM 6632 C C . GLU B 1 10 ? -79.562 -3.703 14.547 1 22.92 10 GLU B C 1
ATOM 6634 O O . GLU B 1 10 ? -79.375 -4.629 15.328 1 22.92 10 GLU B O 1
ATOM 6639 N N . LEU B 1 11 ? -78.812 -3.859 13.539 1 25 11 LEU B N 1
ATOM 6640 C CA . LEU B 1 11 ? -77.375 -3.906 13.625 1 25 11 LEU B CA 1
ATOM 6641 C C . LEU B 1 11 ? -76.875 -2.988 14.734 1 25 11 LEU B C 1
ATOM 6643 O O . LEU B 1 11 ? -76.562 -1.822 14.484 1 25 11 LEU B O 1
ATOM 6647 N N . ASP B 1 12 ? -77.625 -2.801 15.82 1 25.38 12 ASP B N 1
ATOM 6648 C CA . ASP B 1 12 ? -77.125 -2.09 17 1 25.38 12 ASP B CA 1
ATOM 6649 C C . ASP B 1 12 ? -75.75 -2.578 17.422 1 25.38 12 ASP B C 1
ATOM 6651 O O . ASP B 1 12 ? -75.188 -2.088 18.391 1 25.38 12 ASP B O 1
ATOM 6655 N N . CYS B 1 13 ? -75.562 -3.883 17.156 1 25.27 13 CYS B N 1
ATOM 6656 C CA . CYS B 1 13 ? -74.312 -4.336 17.719 1 25.27 13 CYS B CA 1
ATOM 6657 C C . CYS B 1 13 ? -73.25 -3.303 17.5 1 25.27 13 CYS B C 1
ATOM 6659 O O . CYS B 1 13 ? -72.125 -3.41 18.078 1 25.27 13 CYS B O 1
ATOM 6661 N N . PHE B 1 14 ? -73.25 -2.793 16.281 1 24.97 14 PHE B N 1
ATOM 6662 C CA . PHE B 1 14 ? -72.062 -1.937 16.078 1 24.97 14 PHE B CA 1
ATOM 6663 C C . PHE B 1 14 ? -72.312 -0.559 16.688 1 24.97 14 PHE B C 1
ATOM 6665 O O . PHE B 1 14 ? -71.75 0.439 16.203 1 24.97 14 PHE B O 1
ATOM 6672 N N . ARG B 1 15 ? -73.375 -0.261 17.359 1 25.2 15 ARG B N 1
ATOM 6673 C CA . ARG B 1 15 ? -73.375 1.062 17.984 1 25.2 15 ARG B CA 1
ATOM 6674 C C . ARG B 1 15 ? -72.188 1.254 18.875 1 25.2 15 ARG B C 1
ATOM 6676 O O . ARG B 1 15 ? -71.938 0.492 19.828 1 25.2 15 ARG B O 1
ATOM 6683 N N . THR B 1 16 ? -71.188 1.819 18.406 1 22.8 16 THR B N 1
ATOM 6684 C CA . THR B 1 16 ? -70.125 2.551 19.109 1 22.8 16 THR B CA 1
ATOM 6685 C C . THR B 1 16 ? -70.688 3.447 20.188 1 22.8 16 THR B C 1
ATOM 6687 O O . THR B 1 16 ? -71.625 4.215 19.938 1 22.8 16 THR B O 1
ATOM 6690 N N . THR B 1 17 ? -71.125 2.998 21.406 1 22.22 17 THR B N 1
ATOM 6691 C CA . THR B 1 17 ? -71.375 4.004 22.422 1 22.22 17 THR B CA 1
ATOM 6692 C C . THR B 1 17 ? -70.75 5.324 22.078 1 22.22 17 THR B C 1
ATOM 6694 O O . THR B 1 17 ? -69.938 5.391 21.125 1 22.22 17 THR B O 1
ATOM 6697 N N . SER B 1 18 ? -70.312 6.066 23.281 1 20.47 18 SER B N 1
ATOM 6698 C CA . SER B 1 18 ? -69.75 7.414 23.375 1 20.47 18 SER B CA 1
ATOM 6699 C C . SER B 1 18 ? -68.688 7.66 22.297 1 20.47 18 SER B C 1
ATOM 6701 O O . SER B 1 18 ? -68.062 6.723 21.812 1 20.47 18 SER B O 1
ATOM 6703 N N . THR B 1 19 ? -68.75 8.883 21.672 1 22.55 19 THR B N 1
ATOM 6704 C CA . THR B 1 19 ? -68.125 9.82 20.75 1 22.55 19 THR B CA 1
ATOM 6705 C C . THR B 1 19 ? -66.625 9.82 20.938 1 22.55 19 THR B C 1
ATOM 6707 O O . THR B 1 19 ? -65.875 10.641 20.359 1 22.55 19 THR B O 1
ATOM 6710 N N . ARG B 1 20 ? -66.125 9.461 22.156 1 22.39 20 ARG B N 1
ATOM 6711 C CA . ARG B 1 20 ? -64.812 10.047 21.906 1 22.39 20 ARG B CA 1
ATOM 6712 C C . ARG B 1 20 ? -64.188 9.477 20.641 1 22.39 20 ARG B C 1
ATOM 6714 O O . ARG B 1 20 ? -64.25 8.266 20.406 1 22.39 20 ARG B O 1
ATOM 6721 N N . PRO B 1 21 ? -64.125 10.32 19.594 1 22.55 21 PRO B N 1
ATOM 6722 C CA . PRO B 1 21 ? -63.406 10.016 18.344 1 22.55 21 PRO B CA 1
ATOM 6723 C C . PRO B 1 21 ? -62.312 8.992 18.562 1 22.55 21 PRO B C 1
ATOM 6725 O O . PRO B 1 21 ? -61.719 8.914 19.641 1 22.55 21 PRO B O 1
ATOM 6728 N N . ALA B 1 22 ? -62.531 7.797 18.125 1 21.56 22 ALA B N 1
ATOM 6729 C CA . ALA B 1 22 ? -61.375 6.98 17.781 1 21.56 22 ALA B CA 1
ATOM 6730 C C . ALA B 1 22 ? -60.188 7.855 17.469 1 21.56 22 ALA B C 1
ATOM 6732 O O . ALA B 1 22 ? -60.094 8.469 16.406 1 21.56 22 ALA B O 1
ATOM 6733 N N . GLU B 1 23 ? -59.781 8.688 18.328 1 23.53 23 GLU B N 1
ATOM 6734 C CA . GLU B 1 23 ? -58.406 9.141 18.328 1 23.53 23 GLU B CA 1
ATOM 6735 C C . GLU B 1 23 ? -57.438 8.016 17.906 1 23.53 23 GLU B C 1
ATOM 6737 O O . GLU B 1 23 ? -56.938 7.273 18.75 1 23.53 23 GLU B O 1
ATOM 6742 N N . VAL B 1 24 ? -58 6.973 17.406 1 23.77 24 VAL B N 1
ATOM 6743 C CA . VAL B 1 24 ? -57 6.148 16.719 1 23.77 24 VAL B CA 1
ATOM 6744 C C . VAL B 1 24 ? -55.938 7.039 16.094 1 23.77 24 VAL B C 1
ATOM 6746 O O . VAL B 1 24 ? -56.219 8.148 15.633 1 23.77 24 VAL B O 1
ATOM 6749 N N . ILE B 1 25 ? -54.688 6.496 16.125 1 27.22 25 ILE B N 1
ATOM 6750 C CA . ILE B 1 25 ? -53.375 7.094 15.836 1 27.22 25 ILE B CA 1
ATOM 6751 C C . ILE B 1 25 ? -53.406 7.688 14.422 1 27.22 25 ILE B C 1
ATOM 6753 O O . ILE B 1 25 ? -53.312 6.957 13.438 1 27.22 25 ILE B O 1
ATOM 6757 N N . ALA B 1 26 ? -54.406 8.344 13.953 1 28.2 26 ALA B N 1
ATOM 6758 C CA . ALA B 1 26 ? -54.125 9.406 13 1 28.2 26 ALA B CA 1
ATOM 6759 C C . ALA B 1 26 ? -52.75 10 13.211 1 28.2 26 ALA B C 1
ATOM 6761 O O . ALA B 1 26 ? -52.375 11 12.586 1 28.2 26 ALA B O 1
ATOM 6762 N N . ASP B 1 27 ? -52.25 9.641 14.25 1 28.73 27 ASP B N 1
ATOM 6763 C CA . ASP B 1 27 ? -50.906 10.133 14.594 1 28.73 27 ASP B CA 1
ATOM 6764 C C . ASP B 1 27 ? -49.875 9.766 13.516 1 28.73 27 ASP B C 1
ATOM 6766 O O . ASP B 1 27 ? -48.688 10.086 13.641 1 28.73 27 ASP B O 1
ATOM 6770 N N . GLY B 1 28 ? -50.219 8.867 12.812 1 29.02 28 GLY B N 1
ATOM 6771 C CA . GLY B 1 28 ? -49.188 8.672 11.82 1 29.02 28 GLY B CA 1
ATOM 6772 C C . GLY B 1 28 ? -49 9.859 10.898 1 29.02 28 GLY B C 1
ATOM 6773 O O . GLY B 1 28 ? -47.938 10.055 10.336 1 29.02 28 GLY B O 1
ATOM 6774 N N . ASP B 1 29 ? -50.188 10.422 10.5 1 32.06 29 ASP B N 1
ATOM 6775 C CA . ASP B 1 29 ? -50 11.555 9.586 1 32.06 29 ASP B CA 1
ATOM 6776 C C . ASP B 1 29 ? -49.406 12.75 10.297 1 32.06 29 ASP B C 1
ATOM 6778 O O . ASP B 1 29 ? -48.781 13.602 9.664 1 32.06 29 ASP B O 1
ATOM 6782 N N . HIS B 1 30 ? -49.906 12.93 11.523 1 33.03 30 HIS B N 1
ATOM 6783 C CA . HIS B 1 30 ? -49.406 14.117 12.18 1 33.03 30 HIS B CA 1
ATOM 6784 C C . HIS B 1 30 ? -47.938 13.945 12.562 1 33.03 30 HIS B C 1
ATOM 6786 O O . HIS B 1 30 ? -47.312 14.836 13.164 1 33.03 30 HIS B O 1
ATOM 6792 N N . LEU B 1 31 ? -47.562 12.781 12.617 1 34.56 31 LEU B N 1
ATOM 6793 C CA . LEU B 1 31 ? -46.188 12.562 13.016 1 34.56 31 LEU B CA 1
ATOM 6794 C C . LEU B 1 31 ? -45.219 13.148 11.984 1 34.56 31 LEU B C 1
ATOM 6796 O O . LEU B 1 31 ? -44 13.156 12.195 1 34.56 31 LEU B O 1
ATOM 6800 N N . LEU B 1 32 ? -45.75 13.203 10.836 1 39.38 32 LEU B N 1
ATOM 6801 C CA . LEU B 1 32 ? -44.844 13.922 9.938 1 39.38 32 LEU B CA 1
ATOM 6802 C C . LEU B 1 32 ? -44.688 15.367 10.391 1 39.38 32 LEU B C 1
ATOM 6804 O O . LEU B 1 32 ? -44.5 16.266 9.562 1 39.38 32 LEU B O 1
ATOM 6808 N N . GLU B 1 33 ? -45.312 15.766 11.586 1 34.12 33 GLU B N 1
ATOM 6809 C CA . GLU B 1 33 ? -44.938 17.109 12.016 1 34.12 33 GLU B CA 1
ATOM 6810 C C . GLU B 1 33 ? -43.438 17.312 11.977 1 34.12 33 GLU B C 1
ATOM 6812 O O . GLU B 1 33 ? -42.688 16.344 12.055 1 34.12 33 GLU B O 1
ATOM 6817 N N . GLU B 1 34 ? -43.031 18.531 11.898 1 39.56 34 GLU B N 1
ATOM 6818 C CA . GLU B 1 34 ? -41.688 19.125 11.922 1 39.56 34 GLU B CA 1
ATOM 6819 C C . GLU B 1 34 ? -40.875 18.641 13.117 1 39.56 34 GLU B C 1
ATOM 6821 O O . GLU B 1 34 ? -41.281 18.812 14.266 1 39.56 34 GLU B O 1
ATOM 6826 N N . GLY B 1 35 ? -40.156 17.422 13.039 1 45.81 35 GLY B N 1
ATOM 6827 C CA . GLY B 1 35 ? -39.156 17.031 14.016 1 45.81 35 GLY B CA 1
ATOM 6828 C C . GLY B 1 35 ? -39.219 15.555 14.344 1 45.81 35 GLY B C 1
ATOM 6829 O O . GLY B 1 35 ? -38.688 15.133 15.383 1 45.81 35 GLY B O 1
ATOM 6830 N N . ALA B 1 36 ? -40.094 14.766 13.703 1 52.62 36 ALA B N 1
ATOM 6831 C CA . ALA B 1 36 ? -40.094 13.375 14.148 1 52.62 36 ALA B CA 1
ATOM 6832 C C . ALA B 1 36 ? -38.812 12.664 13.703 1 52.62 36 ALA B C 1
ATOM 6834 O O . ALA B 1 36 ? -38.438 12.711 12.523 1 52.62 36 ALA B O 1
ATOM 6835 N N . THR B 1 37 ? -38.062 12.117 14.68 1 66.5 37 THR B N 1
ATOM 6836 C CA . THR B 1 37 ? -36.844 11.375 14.406 1 66.5 37 THR B CA 1
ATOM 6837 C C . THR B 1 37 ? -37.156 10.062 13.703 1 66.5 37 THR B C 1
ATOM 6839 O O . THR B 1 37 ? -38.281 9.523 13.836 1 66.5 37 THR B O 1
ATOM 6842 N N . PRO B 1 38 ? -36.531 9.555 12.711 1 65.5 38 PRO B N 1
ATOM 6843 C CA . PRO B 1 38 ? -36.719 8.273 12.031 1 65.5 38 PRO B CA 1
ATOM 6844 C C . PRO B 1 38 ? -37.031 7.129 12.992 1 65.5 38 PRO B C 1
ATOM 6846 O O . PRO B 1 38 ? -37.844 6.262 12.695 1 65.5 38 PRO B O 1
ATOM 6849 N N . GLN B 1 39 ? -36.469 7.078 14.125 1 70.94 39 GLN B N 1
ATOM 6850 C CA . GLN B 1 39 ? -36.719 6.051 15.125 1 70.94 39 GLN B CA 1
ATOM 6851 C C . GLN B 1 39 ? -38.188 6.055 15.555 1 70.94 39 GLN B C 1
ATOM 6853 O O . GLN B 1 39 ? -38.812 4.996 15.68 1 70.94 39 GLN B O 1
ATOM 6858 N N . ARG B 1 40 ? -38.625 7.277 15.672 1 66.06 40 ARG B N 1
ATOM 6859 C CA . ARG B 1 40 ? -40.031 7.41 16.094 1 66.06 40 ARG B CA 1
ATOM 6860 C C . ARG B 1 40 ? -40.969 6.918 15 1 66.06 40 ARG B C 1
ATOM 6862 O O . ARG B 1 40 ? -41.969 6.27 15.297 1 66.06 40 ARG B O 1
ATOM 6869 N N . LEU B 1 41 ? -40.531 7.223 13.797 1 69.94 41 LEU B N 1
ATOM 6870 C CA . LEU B 1 41 ? -41.344 6.742 12.68 1 69.94 41 LEU B CA 1
ATOM 6871 C C . LEU B 1 41 ? -41.375 5.215 12.648 1 69.94 41 LEU B C 1
ATOM 6873 O O . LEU B 1 41 ? -42.438 4.613 12.422 1 69.94 41 LEU B O 1
ATOM 6877 N N . LEU B 1 42 ? -40.281 4.68 12.906 1 73.56 42 LEU B N 1
ATOM 6878 C CA . LEU B 1 42 ? -40.188 3.225 12.898 1 73.56 42 LEU B CA 1
ATOM 6879 C C . LEU B 1 42 ? -41 2.611 14.031 1 73.56 42 LEU B C 1
ATOM 6881 O O . LEU B 1 42 ? -41.688 1.626 13.828 1 73.56 42 LEU B O 1
ATOM 6885 N N . LYS B 1 43 ? -40.906 3.193 15.188 1 66.56 43 LYS B N 1
ATOM 6886 C CA . LYS B 1 43 ? -41.688 2.727 16.328 1 66.56 43 LYS B CA 1
ATOM 6887 C C . LYS B 1 43 ? -43.188 2.799 16.047 1 66.56 43 LYS B C 1
ATOM 6889 O O . LYS B 1 43 ? -43.906 1.854 16.344 1 66.56 43 LYS B O 1
ATOM 6894 N N . CYS B 1 44 ? -43.5 3.887 15.461 1 63.34 44 CYS B N 1
ATOM 6895 C CA . CYS B 1 44 ? -44.906 4.066 15.125 1 63.34 44 CYS B CA 1
ATOM 6896 C C . CYS B 1 44 ? -45.375 3.01 14.125 1 63.34 44 CYS B C 1
ATOM 6898 O O . CYS B 1 44 ? -46.469 2.436 14.273 1 63.34 44 CYS B O 1
ATOM 6900 N N . ALA B 1 45 ? -44.5 2.814 13.211 1 61.28 45 ALA B N 1
ATOM 6901 C CA . ALA B 1 45 ? -44.844 1.818 12.195 1 61.28 45 ALA B CA 1
ATOM 6902 C C . ALA B 1 45 ? -44.969 0.43 12.812 1 61.28 45 ALA B C 1
ATOM 6904 O O . ALA B 1 45 ? -45.875 -0.333 12.453 1 61.28 45 ALA B O 1
ATOM 6905 N N . LEU B 1 46 ? -44.125 0.142 13.727 1 59.5 46 LEU B N 1
ATOM 6906 C CA . LEU B 1 46 ? -44.125 -1.175 14.359 1 59.5 46 LEU B CA 1
ATOM 6907 C C . LEU B 1 46 ? -45.344 -1.354 15.242 1 59.5 46 LEU B C 1
ATOM 6909 O O . LEU B 1 46 ? -45.938 -2.434 15.273 1 59.5 46 LEU B O 1
ATOM 6913 N N . ASN B 1 47 ? -45.625 -0.497 16.109 1 55.31 47 ASN B N 1
ATOM 6914 C CA . ASN B 1 47 ? -46.781 -0.585 17.016 1 55.31 47 ASN B CA 1
ATOM 6915 C C . ASN B 1 47 ? -48.062 -0.874 16.25 1 55.31 47 ASN B C 1
ATOM 6917 O O . ASN B 1 47 ? -48.938 -1.558 16.766 1 55.31 47 ASN B O 1
ATOM 6921 N N . GLN B 1 48 ? -48.062 -0.423 15.117 1 47.72 48 GLN B N 1
ATOM 6922 C CA . GLN B 1 48 ? -49.219 -0.713 14.297 1 47.72 48 GLN B CA 1
ATOM 6923 C C . GLN B 1 48 ? -49.25 -2.172 13.844 1 47.72 48 GLN B C 1
ATOM 6925 O O . GLN B 1 48 ? -50.25 -2.658 13.32 1 47.72 48 GLN B O 1
ATOM 6930 N N . THR B 1 49 ? -48.031 -2.783 14.086 1 46.94 49 THR B N 1
ATOM 6931 C CA . THR B 1 49 ? -47.875 -4.152 13.617 1 46.94 49 THR B CA 1
ATOM 6932 C C . THR B 1 49 ? -48.125 -5.148 14.75 1 46.94 49 THR B C 1
ATOM 6934 O O . THR B 1 49 ? -48.156 -6.355 14.523 1 46.94 49 THR B O 1
ATOM 6937 N N . ARG B 1 50 ? -48.094 -4.828 16.047 1 44.91 50 ARG B N 1
ATOM 6938 C CA . ARG B 1 50 ? -48.188 -5.805 17.125 1 44.91 50 ARG B CA 1
ATOM 6939 C C . ARG B 1 50 ? -49.438 -6.645 17 1 44.91 50 ARG B C 1
ATOM 6941 O O . ARG B 1 50 ? -50.531 -6.109 16.766 1 44.91 50 ARG B O 1
ATOM 6948 N N . PRO B 1 51 ? -49.062 -7.914 16.906 1 44.69 51 PRO B N 1
ATOM 6949 C CA . PRO B 1 51 ? -50.188 -8.852 16.781 1 44.69 51 PRO B CA 1
ATOM 6950 C C . PRO B 1 51 ? -51.156 -8.727 17.938 1 44.69 51 PRO B C 1
ATOM 6952 O O . PRO B 1 51 ? -50.781 -8.391 19.062 1 44.69 51 PRO B O 1
ATOM 6955 N N . LEU B 1 52 ? -52.281 -8.539 17.578 1 37.31 52 LEU B N 1
ATOM 6956 C CA . LEU B 1 52 ? -53.344 -8.664 18.562 1 37.31 52 LEU B CA 1
ATOM 6957 C C . LEU B 1 52 ? -53.312 -10.039 19.219 1 37.31 52 LEU B C 1
ATOM 6959 O O . LEU B 1 52 ? -52.938 -11.031 18.578 1 37.31 52 LEU B O 1
ATOM 6963 N N . GLU B 1 53 ? -53.031 -10.203 20.438 1 31.72 53 GLU B N 1
ATOM 6964 C CA . GLU B 1 53 ? -52.938 -11.406 21.25 1 31.72 53 GLU B CA 1
ATOM 6965 C C . GLU B 1 53 ? -54.062 -12.383 20.922 1 31.72 53 GLU B C 1
ATOM 6967 O O . GLU B 1 53 ? -55.25 -12.078 21.141 1 31.72 53 GLU B O 1
ATOM 6972 N N . THR B 1 54 ? -53.938 -12.836 19.688 1 29.56 54 THR B N 1
ATOM 6973 C CA . THR B 1 54 ? -55.062 -13.711 19.328 1 29.56 54 THR B CA 1
ATOM 6974 C C . THR B 1 54 ? -54.781 -15.148 19.75 1 29.56 54 THR B C 1
ATOM 6976 O O . THR B 1 54 ? -53.656 -15.633 19.609 1 29.56 54 THR B O 1
ATOM 6979 N N . ASP B 1 55 ? -55.5 -15.656 20.656 1 23.78 55 ASP B N 1
ATOM 6980 C CA . ASP B 1 55 ? -55.625 -17.094 20.844 1 23.78 55 ASP B CA 1
ATOM 6981 C C . ASP B 1 55 ? -56.156 -17.766 19.578 1 23.78 55 ASP B C 1
ATOM 6983 O O . ASP B 1 55 ? -57.281 -17.547 19.156 1 23.78 55 ASP B O 1
ATOM 6987 N N . ILE B 1 56 ? -55.406 -18.234 18.594 1 26.59 56 ILE B N 1
ATOM 6988 C CA . ILE B 1 56 ? -55.562 -18.625 17.203 1 26.59 56 ILE B CA 1
ATOM 6989 C C . ILE B 1 56 ? -55.969 -20.094 17.109 1 26.59 56 ILE B C 1
ATOM 6991 O O . ILE B 1 56 ? -55.688 -20.75 16.094 1 26.59 56 ILE B O 1
ATOM 6995 N N . TYR B 1 57 ? -56.688 -20.875 17.828 1 22 57 TYR B N 1
ATOM 6996 C CA . TYR B 1 57 ? -56.531 -22.297 17.562 1 22 57 TYR B CA 1
ATOM 6997 C C . TYR B 1 57 ? -57.219 -22.703 16.281 1 22 57 TYR B C 1
ATOM 6999 O O . TYR B 1 57 ? -56.594 -23.141 15.32 1 22 57 TYR B O 1
ATOM 7007 N N . SER B 1 58 ? -58.469 -23.547 16.078 1 21.98 58 SER B N 1
ATOM 7008 C CA . SER B 1 58 ? -58.625 -24.891 15.523 1 21.98 58 SER B CA 1
ATOM 7009 C C . SER B 1 58 ? -59.125 -24.844 14.078 1 21.98 58 SER B C 1
ATOM 7011 O O . SER B 1 58 ? -59.562 -23.781 13.602 1 21.98 58 SER B O 1
ATOM 7013 N N . ASP B 1 59 ? -60.219 -25.812 13.5 1 24.08 59 ASP B N 1
ATOM 7014 C CA . ASP B 1 59 ? -60.344 -26.875 12.508 1 24.08 59 ASP B CA 1
ATOM 7015 C C . ASP B 1 59 ? -61.031 -26.359 11.242 1 24.08 59 ASP B C 1
ATOM 7017 O O . ASP B 1 59 ? -60.531 -26.578 10.133 1 24.08 59 ASP B O 1
ATOM 7021 N N . PHE B 1 60 ? -62.562 -26.406 10.945 1 29.77 60 PHE B N 1
ATOM 7022 C CA . PHE B 1 60 ? -63.406 -27 9.914 1 29.77 60 PHE B CA 1
ATOM 7023 C C . PHE B 1 60 ? -63.688 -25.984 8.805 1 29.77 60 PHE B C 1
ATOM 7025 O O . PHE B 1 60 ? -63.938 -24.812 9.078 1 29.77 60 PHE B O 1
ATOM 7032 N N . GLN B 1 61 ? -63.688 -26.438 7.559 1 37.94 61 GLN B N 1
ATOM 7033 C CA . GLN B 1 61 ? -63.781 -25.766 6.27 1 37.94 61 GLN B CA 1
ATOM 7034 C C . GLN B 1 61 ? -65.188 -25.172 6.059 1 37.94 61 GLN B C 1
ATOM 7036 O O . GLN B 1 61 ? -65.312 -23.984 5.77 1 37.94 61 GLN B O 1
ATOM 7041 N N . GLY B 1 62 ? -66.125 -26.109 5.602 1 40.5 62 GLY B N 1
ATOM 7042 C CA . GLY B 1 62 ? -67.5 -25.734 5.309 1 40.5 62 GLY B CA 1
ATOM 7043 C C . GLY B 1 62 ? -68.188 -24.922 6.418 1 40.5 62 GLY B C 1
ATOM 7044 O O . GLY B 1 62 ? -68.875 -23.969 6.152 1 40.5 62 GLY B O 1
ATOM 7045 N N . LYS B 1 63 ? -67.875 -25.453 7.391 1 46.06 63 LYS B N 1
ATOM 7046 C CA . LYS B 1 63 ? -68.312 -24.922 8.68 1 46.06 63 LYS B CA 1
ATOM 7047 C C . LYS B 1 63 ? -67.688 -23.531 8.914 1 46.06 63 LYS B C 1
ATOM 7049 O O . LYS B 1 63 ? -68.312 -22.703 9.594 1 46.06 63 LYS B O 1
ATOM 7054 N N . GLU B 1 64 ? -66.75 -23.266 8.039 1 54.22 64 GLU B N 1
ATOM 7055 C CA . GLU B 1 64 ? -66.125 -22 8.289 1 54.22 64 GLU B CA 1
ATOM 7056 C C . GLU B 1 64 ? -66.875 -20.828 7.699 1 54.22 64 GLU B C 1
ATOM 7058 O O . GLU B 1 64 ? -67 -19.766 8.312 1 54.22 64 GLU B O 1
ATOM 7063 N N . ILE B 1 65 ? -67.375 -21.016 6.555 1 56 65 ILE B N 1
ATOM 7064 C CA . ILE B 1 65 ? -68.188 -19.953 5.93 1 56 65 ILE B CA 1
ATOM 7065 C C . ILE B 1 65 ? -69.438 -19.688 6.734 1 56 65 ILE B C 1
ATOM 7067 O O . ILE B 1 65 ? -69.812 -18.531 6.93 1 56 65 ILE B O 1
ATOM 7071 N N . LEU B 1 66 ? -70.125 -20.875 7.09 1 51.66 66 LEU B N 1
ATOM 7072 C CA . LEU B 1 66 ? -71.25 -20.734 7.934 1 51.66 66 LEU B CA 1
ATOM 7073 C C . LEU B 1 66 ? -70.938 -20.016 9.234 1 51.66 66 LEU B C 1
ATOM 7075 O O . LEU B 1 66 ? -71.688 -19.172 9.711 1 51.66 66 LEU B O 1
ATOM 7079 N N . ASN B 1 67 ? -69.875 -20.328 9.727 1 54.03 67 ASN B N 1
ATOM 7080 C CA . ASN B 1 67 ? -69.375 -19.641 10.93 1 54.03 67 ASN B CA 1
ATOM 7081 C C . ASN B 1 67 ? -69.125 -18.156 10.688 1 54.03 67 ASN B C 1
ATOM 7083 O O . ASN B 1 67 ? -69.5 -17.328 11.523 1 54.03 67 ASN B O 1
ATOM 7087 N N . LEU B 1 68 ? -68.562 -17.875 9.508 1 63.78 68 LEU B N 1
ATOM 7088 C CA . LEU B 1 68 ? -68.312 -16.484 9.164 1 63.78 68 LEU B CA 1
ATOM 7089 C C . LEU B 1 68 ? -69.625 -15.703 9.062 1 63.78 68 LEU B C 1
ATOM 7091 O O . LEU B 1 68 ? -69.75 -14.602 9.594 1 63.78 68 LEU B O 1
ATOM 7095 N N . ILE B 1 69 ? -70.5 -16.344 8.484 1 57.94 69 ILE B N 1
ATOM 7096 C CA . ILE B 1 69 ? -71.812 -15.703 8.32 1 57.94 69 ILE B CA 1
ATOM 7097 C C . ILE B 1 69 ? -72.438 -15.484 9.68 1 57.94 69 ILE B C 1
ATOM 7099 O O . ILE B 1 69 ? -73 -14.414 9.961 1 57.94 69 ILE B O 1
ATOM 7103 N N . THR B 1 70 ? -72.312 -16.531 10.5 1 54.22 70 THR B N 1
ATOM 7104 C CA . THR B 1 70 ? -72.875 -16.438 11.852 1 54.22 70 THR B CA 1
ATOM 7105 C C . THR B 1 70 ? -72.188 -15.312 12.633 1 54.22 70 THR B C 1
ATOM 7107 O O . THR B 1 70 ? -72.875 -14.523 13.297 1 54.22 70 THR B O 1
ATOM 7110 N N . LEU B 1 71 ? -70.938 -15.234 12.477 1 61.88 71 LEU B N 1
ATOM 7111 C CA . LEU B 1 71 ? -70.188 -14.242 13.234 1 61.88 71 LEU B CA 1
ATOM 7112 C C . LEU B 1 71 ? -70.438 -12.836 12.719 1 61.88 71 LEU B C 1
ATOM 7114 O O . LEU B 1 71 ? -70.5 -11.883 13.492 1 61.88 71 LEU B O 1
ATOM 7118 N N . LEU B 1 72 ? -70.625 -12.711 11.477 1 59.44 72 LEU B N 1
ATOM 7119 C CA . LEU B 1 72 ? -70.938 -11.406 10.898 1 59.44 72 LEU B CA 1
ATOM 7120 C C . LEU B 1 72 ? -72.25 -10.867 11.422 1 59.44 72 LEU B C 1
ATOM 7122 O O . LEU B 1 72 ? -72.438 -9.656 11.57 1 59.44 72 LEU B O 1
ATOM 7126 N N . PHE B 1 73 ? -73 -11.906 11.883 1 52.06 73 PHE B N 1
ATOM 7127 C CA . PHE B 1 73 ? -74.312 -11.508 12.375 1 52.06 73 PHE B CA 1
ATOM 7128 C C . PHE B 1 73 ? -74.312 -11.359 13.891 1 52.06 73 PHE B C 1
ATOM 7130 O O . PHE B 1 73 ? -75.062 -10.523 14.438 1 52.06 73 PHE B O 1
ATOM 7137 N N . CYS B 1 74 ? -73.5 -12.219 14.547 1 49.25 74 CYS B N 1
ATOM 7138 C CA . CYS B 1 74 ? -73.688 -12.336 15.992 1 49.25 74 CYS B CA 1
ATOM 7139 C C . CYS B 1 74 ? -72.5 -11.656 16.719 1 49.25 74 CYS B C 1
ATOM 7141 O O . CYS B 1 74 ? -72.625 -11.359 17.922 1 49.25 74 CYS B O 1
ATOM 7143 N N . SER B 1 75 ? -71.375 -11.617 16.125 1 52.19 75 SER B N 1
ATOM 7144 C CA . SER B 1 75 ? -70.188 -11.18 16.891 1 52.19 75 SER B CA 1
ATOM 7145 C C . SER B 1 75 ? -69.812 -9.734 16.578 1 52.19 75 SER B C 1
ATOM 7147 O O . SER B 1 75 ? -69.875 -9.328 15.406 1 52.19 75 SER B O 1
ATOM 7149 N N . CYS B 1 76 ? -69.688 -8.953 17.641 1 55.19 76 CYS B N 1
ATOM 7150 C CA . CYS B 1 76 ? -69.25 -7.566 17.516 1 55.19 76 CYS B CA 1
ATOM 7151 C C . CYS B 1 76 ? -67.75 -7.465 17.578 1 55.19 76 CYS B C 1
ATOM 7153 O O . CYS B 1 76 ? -67.188 -6.371 17.438 1 55.19 76 CYS B O 1
ATOM 7155 N N . ASN B 1 77 ? -67.188 -8.57 17.641 1 66.5 77 ASN B N 1
ATOM 7156 C CA . ASN B 1 77 ? -65.688 -8.508 17.766 1 66.5 77 ASN B CA 1
ATOM 7157 C C . ASN B 1 77 ? -65 -8.656 16.406 1 66.5 77 ASN B C 1
ATOM 7159 O O . ASN B 1 77 ? -65.062 -9.742 15.812 1 66.5 77 ASN B O 1
ATOM 7163 N N . VAL B 1 78 ? -64.375 -7.609 15.891 1 75.19 78 VAL B N 1
ATOM 7164 C CA . VAL B 1 78 ? -63.781 -7.52 14.578 1 75.19 78 VAL B CA 1
ATOM 7165 C C . VAL B 1 78 ? -62.719 -8.602 14.438 1 75.19 78 VAL B C 1
ATOM 7167 O O . VAL B 1 78 ? -62.562 -9.211 13.375 1 75.19 78 VAL B O 1
ATOM 7170 N N . LEU B 1 79 ? -62.031 -8.891 15.516 1 80.06 79 LEU B N 1
ATOM 7171 C CA . LEU B 1 79 ? -60.938 -9.852 15.492 1 80.06 79 LEU B CA 1
ATOM 7172 C C . LEU B 1 79 ? -61.438 -11.266 15.219 1 80.06 79 LEU B C 1
ATOM 7174 O O . LEU B 1 79 ? -60.875 -12 14.43 1 80.06 79 LEU B O 1
ATOM 7178 N N . ASP B 1 80 ? -62.5 -11.547 15.781 1 73.56 80 ASP B N 1
ATOM 7179 C CA . ASP B 1 80 ? -63.094 -12.875 15.625 1 73.56 80 ASP B CA 1
ATOM 7180 C C . ASP B 1 80 ? -63.594 -13.086 14.203 1 73.56 80 ASP B C 1
ATOM 7182 O O . ASP B 1 80 ? -63.469 -14.164 13.633 1 73.56 80 ASP B O 1
ATOM 7186 N N . ILE B 1 81 ? -64.125 -11.984 13.734 1 74.75 81 ILE B N 1
ATOM 7187 C CA . ILE B 1 81 ? -64.625 -12.047 12.367 1 74.75 81 ILE B CA 1
ATOM 7188 C C . ILE B 1 81 ? -63.469 -12.242 11.391 1 74.75 81 ILE B C 1
ATOM 7190 O O . ILE B 1 81 ? -63.531 -13.094 10.5 1 74.75 81 ILE B O 1
ATOM 7194 N N . CYS B 1 82 ? -62.438 -11.484 11.609 1 84.19 82 CYS B N 1
ATOM 7195 C CA . CYS B 1 82 ? -61.281 -11.547 10.727 1 84.19 82 CYS B CA 1
ATOM 7196 C C . CYS B 1 82 ? -60.625 -12.914 10.805 1 84.19 82 CYS B C 1
ATOM 7198 O O . CYS B 1 82 ? -60.188 -13.453 9.789 1 84.19 82 CYS B O 1
ATOM 7200 N N . ARG B 1 83 ? -60.531 -13.539 11.906 1 82.56 83 ARG B N 1
ATOM 7201 C CA . ARG B 1 83 ? -59.969 -14.875 12.07 1 82.56 83 ARG B CA 1
ATOM 7202 C C . ARG B 1 83 ? -60.812 -15.914 11.32 1 82.56 83 ARG B C 1
ATOM 7204 O O . ARG B 1 83 ? -60.25 -16.828 10.695 1 82.56 83 ARG B O 1
ATOM 7211 N N . ALA B 1 84 ? -62.062 -15.711 11.414 1 75.56 84 ALA B N 1
ATOM 7212 C CA . ALA B 1 84 ? -62.938 -16.625 10.727 1 75.56 84 ALA B CA 1
ATOM 7213 C C . ALA B 1 84 ? -62.781 -16.516 9.211 1 75.56 84 ALA B C 1
ATOM 7215 O O . ALA B 1 84 ? -62.875 -17.516 8.492 1 75.56 84 ALA B O 1
ATOM 7216 N N . ILE B 1 85 ? -62.594 -15.289 8.82 1 81.31 85 ILE B N 1
ATOM 7217 C CA . ILE B 1 85 ? -62.375 -15.047 7.398 1 81.31 85 ILE B CA 1
ATOM 7218 C C . ILE B 1 85 ? -61.125 -15.789 6.941 1 81.31 85 ILE B C 1
ATOM 7220 O O . ILE B 1 85 ? -61.125 -16.438 5.895 1 81.31 85 ILE B O 1
ATOM 7224 N N . LEU B 1 86 ? -60.031 -15.766 7.715 1 86.38 86 LEU B N 1
ATOM 7225 C CA . LEU B 1 86 ? -58.75 -16.328 7.336 1 86.38 86 LEU B CA 1
ATOM 7226 C C . LEU B 1 86 ? -58.75 -17.844 7.457 1 86.38 86 LEU B C 1
ATOM 7228 O O . LEU B 1 86 ? -57.875 -18.516 6.922 1 86.38 86 LEU B O 1
ATOM 7232 N N . GLU B 1 87 ? -59.719 -18.406 8.094 1 77.62 87 GLU B N 1
ATOM 7233 C CA . GLU B 1 87 ? -59.844 -19.859 8.188 1 77.62 87 GLU B CA 1
ATOM 7234 C C . GLU B 1 87 ? -60.25 -20.469 6.855 1 77.62 87 GLU B C 1
ATOM 7236 O O . GLU B 1 87 ? -60.031 -21.656 6.605 1 77.62 87 GLU B O 1
ATOM 7241 N N . VAL B 1 88 ? -60.938 -19.578 6.078 1 73.62 88 VAL B N 1
ATOM 7242 C CA . VAL B 1 88 ? -61.25 -20 4.719 1 73.62 88 VAL B CA 1
ATOM 7243 C C . VAL B 1 88 ? -60.031 -19.828 3.822 1 73.62 88 VAL B C 1
ATOM 7245 O O . VAL B 1 88 ? -59.688 -18.719 3.443 1 73.62 88 VAL B O 1
ATOM 7248 N N . LYS B 1 89 ? -59.438 -20.859 3.414 1 77.12 89 LYS B N 1
ATOM 7249 C CA . LYS B 1 89 ? -58.188 -20.875 2.699 1 77.12 89 LYS B CA 1
ATOM 7250 C C . LYS B 1 89 ? -58.25 -20.016 1.441 1 77.12 89 LYS B C 1
ATOM 7252 O O . LYS B 1 89 ? -57.312 -19.281 1.14 1 77.12 89 LYS B O 1
ATOM 7257 N N . ALA B 1 90 ? -59.312 -20.125 0.708 1 76 90 ALA B N 1
ATOM 7258 C CA . ALA B 1 90 ? -59.469 -19.359 -0.526 1 76 90 ALA B CA 1
ATOM 7259 C C . ALA B 1 90 ? -59.469 -17.859 -0.242 1 76 90 ALA B C 1
ATOM 7261 O O . ALA B 1 90 ? -58.875 -17.078 -0.999 1 76 90 ALA B O 1
ATOM 7262 N N . PHE B 1 91 ? -60.125 -17.5 0.844 1 81.75 91 PHE B N 1
ATOM 7263 C CA . PHE B 1 91 ? -60.156 -16.094 1.218 1 81.75 91 PHE B CA 1
ATOM 7264 C C . PHE B 1 91 ? -58.781 -15.633 1.678 1 81.75 91 PHE B C 1
ATOM 7266 O O . PHE B 1 91 ? -58.312 -14.547 1.304 1 81.75 91 PHE B O 1
ATOM 7273 N N . LYS B 1 92 ? -58.094 -16.453 2.457 1 85.12 92 LYS B N 1
ATOM 7274 C CA . LYS B 1 92 ? -56.781 -16.109 2.957 1 85.12 92 LYS B CA 1
ATOM 7275 C C . LYS B 1 92 ? -55.812 -15.836 1.81 1 85.12 92 LYS B C 1
ATOM 7277 O O . LYS B 1 92 ? -55.125 -14.812 1.788 1 85.12 92 LYS B O 1
ATOM 7282 N N . MET B 1 93 ? -55.75 -16.672 0.882 1 84.62 93 MET B N 1
ATOM 7283 C CA . MET B 1 93 ? -54.844 -16.547 -0.258 1 84.62 93 MET B CA 1
ATOM 7284 C C . MET B 1 93 ? -55.188 -15.336 -1.103 1 84.62 93 MET B C 1
ATOM 7286 O O . MET B 1 93 ? -54.312 -14.586 -1.525 1 84.62 93 MET B O 1
ATOM 7290 N N . CYS B 1 94 ? -56.469 -15.211 -1.31 1 84.5 94 CYS B N 1
ATOM 7291 C CA . CYS B 1 94 ? -56.906 -14.102 -2.135 1 84.5 94 CYS B CA 1
ATOM 7292 C C . CYS B 1 94 ? -56.625 -12.766 -1.462 1 84.5 94 CYS B C 1
ATOM 7294 O O . CYS B 1 94 ? -56.156 -11.836 -2.105 1 84.5 94 CYS B O 1
ATOM 7296 N N . LEU B 1 95 ? -56.906 -12.648 -0.184 1 89.62 95 LEU B N 1
ATOM 7297 C CA . LEU B 1 95 ? -56.656 -11.422 0.56 1 89.62 95 LEU B CA 1
ATOM 7298 C C . LEU B 1 95 ? -55.188 -11.078 0.569 1 89.62 95 LEU B C 1
ATOM 7300 O O . LEU B 1 95 ? -54.812 -9.922 0.393 1 89.62 95 LEU B O 1
ATOM 7304 N N . TRP B 1 96 ? -54.344 -12.109 0.784 1 91.25 96 TRP B N 1
ATOM 7305 C CA . TRP B 1 96 ? -52.906 -11.891 0.761 1 91.25 96 TRP B CA 1
ATOM 7306 C C . TRP B 1 96 ? -52.438 -11.367 -0.599 1 91.25 96 TRP B C 1
ATOM 7308 O O . TRP B 1 96 ? -51.656 -10.422 -0.675 1 91.25 96 TRP B O 1
ATOM 7318 N N . LYS B 1 97 ? -52.938 -11.867 -1.643 1 89 97 LYS B N 1
ATOM 7319 C CA . LYS B 1 97 ? -52.625 -11.438 -2.996 1 89 97 LYS B CA 1
ATOM 7320 C C . LYS B 1 97 ? -53.031 -9.984 -3.229 1 89 97 LYS B C 1
ATOM 7322 O O . LYS B 1 97 ? -52.344 -9.242 -3.934 1 89 97 LYS B O 1
ATOM 7327 N N . LEU B 1 98 ? -54.125 -9.648 -2.689 1 90.19 98 LEU B N 1
ATOM 7328 C CA . LEU B 1 98 ? -54.594 -8.273 -2.842 1 90.19 98 LEU B CA 1
ATOM 7329 C C . LEU B 1 98 ? -53.688 -7.305 -2.102 1 90.19 98 LEU B C 1
ATOM 7331 O O . LEU B 1 98 ? -53.438 -6.203 -2.59 1 90.19 98 LEU B O 1
ATOM 7335 N N . PHE B 1 99 ? -53.25 -7.734 -0.927 1 92 99 PHE B N 1
ATOM 7336 C CA . PHE B 1 99 ? -52.281 -6.906 -0.211 1 92 99 PHE B CA 1
ATOM 7337 C C . PHE B 1 99 ? -51 -6.781 -0.999 1 92 99 PHE B C 1
ATOM 7339 O O . PHE B 1 99 ? -50.406 -5.699 -1.085 1 92 99 PHE B O 1
ATOM 7346 N N . LEU B 1 100 ? -50.469 -7.848 -1.582 1 93.62 100 LEU B N 1
ATOM 7347 C CA . LEU B 1 100 ? -49.281 -7.832 -2.404 1 93.62 100 LEU B CA 1
ATOM 7348 C C . LEU B 1 100 ? -49.469 -6.93 -3.621 1 93.62 100 LEU B C 1
ATOM 7350 O O . LEU B 1 100 ? -48.531 -6.234 -4.027 1 93.62 100 LEU B O 1
ATOM 7354 N N . ALA B 1 101 ? -50.625 -6.957 -4.176 1 91.06 101 ALA B N 1
ATOM 7355 C CA . ALA B 1 101 ? -50.938 -6.105 -5.324 1 91.06 101 ALA B CA 1
ATOM 7356 C C . ALA B 1 101 ? -50.844 -4.629 -4.949 1 91.06 101 ALA B C 1
ATOM 7358 O O . ALA B 1 101 ? -50.375 -3.809 -5.746 1 91.06 101 ALA B O 1
ATOM 7359 N N . GLU B 1 102 ? -51.281 -4.355 -3.803 1 90.81 102 GLU B N 1
ATOM 7360 C CA . GLU B 1 102 ? -51.188 -2.979 -3.32 1 90.81 102 GLU B CA 1
ATOM 7361 C C . GLU B 1 102 ? -49.719 -2.551 -3.172 1 90.81 102 GLU B C 1
ATOM 7363 O O . GLU B 1 102 ? -49.344 -1.451 -3.584 1 90.81 102 GLU B O 1
ATOM 7368 N N . ILE B 1 103 ? -48.938 -3.393 -2.568 1 94.44 103 ILE B N 1
ATOM 7369 C CA . ILE B 1 103 ? -47.5 -3.117 -2.406 1 94.44 103 ILE B CA 1
ATOM 7370 C C . ILE B 1 103 ? -46.875 -2.951 -3.775 1 94.44 103 ILE B C 1
ATOM 7372 O O . ILE B 1 103 ? -46.031 -2.047 -3.977 1 94.44 103 ILE B O 1
ATOM 7376 N N . HIS B 1 104 ? -47.219 -3.771 -4.672 1 93.94 104 HIS B N 1
ATOM 7377 C CA . HIS B 1 104 ? -46.688 -3.73 -6.027 1 93.94 104 HIS B CA 1
ATOM 7378 C C . HIS B 1 104 ? -47 -2.398 -6.703 1 93.94 104 HIS B C 1
ATOM 7380 O O . HIS B 1 104 ? -46.125 -1.789 -7.316 1 93.94 104 HIS B O 1
ATOM 7386 N N . GLU B 1 105 ? -48.188 -1.968 -6.594 1 91.69 105 GLU B N 1
ATOM 7387 C CA . GLU B 1 105 ? -48.625 -0.728 -7.238 1 91.69 105 GLU B CA 1
ATOM 7388 C C . GLU B 1 105 ? -47.938 0.482 -6.617 1 91.69 105 GLU B C 1
ATOM 7390 O O . GLU B 1 105 ? -47.531 1.411 -7.328 1 91.69 105 GLU B O 1
ATOM 7395 N N . ASN B 1 106 ? -47.844 0.477 -5.355 1 92.56 106 ASN B N 1
ATOM 7396 C CA . ASN B 1 106 ? -47.125 1.556 -4.684 1 92.56 106 ASN B CA 1
ATOM 7397 C C . ASN B 1 106 ? -45.656 1.623 -5.125 1 92.56 106 ASN B C 1
ATOM 7399 O O . ASN B 1 106 ? -45.094 2.711 -5.309 1 92.56 106 ASN B O 1
ATOM 7403 N N . THR B 1 107 ? -45.062 0.477 -5.238 1 95.06 107 THR B N 1
ATOM 7404 C CA . THR B 1 107 ? -43.656 0.415 -5.645 1 95.06 107 THR B CA 1
ATOM 7405 C C . THR B 1 107 ? -43.5 0.878 -7.09 1 95.06 107 THR B C 1
ATOM 7407 O O . THR B 1 107 ? -42.531 1.576 -7.418 1 95.06 107 THR B O 1
ATOM 7410 N N . LYS B 1 108 ? -44.375 0.447 -7.926 1 93 108 LYS B N 1
ATOM 7411 C CA . LYS B 1 108 ? -44.375 0.879 -9.32 1 93 108 LYS B CA 1
ATOM 7412 C C . LYS B 1 108 ? -44.438 2.398 -9.422 1 93 108 LYS B C 1
ATOM 7414 O O . LYS B 1 108 ? -43.75 3.004 -10.25 1 93 108 LYS B O 1
ATOM 7419 N N . TYR B 1 109 ? -45.219 2.969 -8.57 1 93.44 109 TYR B N 1
ATOM 7420 C CA . TYR B 1 109 ? -45.375 4.418 -8.547 1 93.44 109 TYR B CA 1
ATOM 7421 C C . TYR B 1 109 ? -44.062 5.102 -8.195 1 93.44 109 TYR B C 1
ATOM 7423 O O . TYR B 1 109 ? -43.719 6.145 -8.766 1 93.44 109 TYR B O 1
ATOM 7431 N N . MET B 1 110 ? -43.312 4.594 -7.32 1 94.12 110 MET B N 1
ATOM 7432 C CA . MET B 1 110 ? -42.062 5.176 -6.871 1 94.12 110 MET B CA 1
ATOM 7433 C C . MET B 1 110 ? -41 5.121 -7.98 1 94.12 110 MET B C 1
ATOM 7435 O O . MET B 1 110 ? -40.031 5.848 -7.934 1 94.12 110 MET B O 1
ATOM 7439 N N . CYS B 1 111 ? -41.188 4.285 -8.961 1 94.44 111 CYS B N 1
ATOM 7440 C CA . CYS B 1 111 ? -40.219 4.113 -10.039 1 94.44 111 CYS B CA 1
ATOM 7441 C C . CYS B 1 111 ? -40.375 5.211 -11.094 1 94.44 111 CYS B C 1
ATOM 7443 O O . CYS B 1 111 ? -39.531 5.375 -11.953 1 94.44 111 CYS B O 1
ATOM 7445 N N . ILE B 1 112 ? -41.438 5.953 -10.969 1 92.31 112 ILE B N 1
ATOM 7446 C CA . ILE B 1 112 ? -41.625 7.078 -11.883 1 92.31 112 ILE B CA 1
ATOM 7447 C C . ILE B 1 112 ? -40.594 8.156 -11.57 1 92.31 112 ILE B C 1
ATOM 7449 O O . ILE B 1 112 ? -40.281 8.43 -10.406 1 92.31 112 ILE B O 1
ATOM 7453 N N . LYS B 1 113 ? -40.094 8.758 -12.594 1 88.75 113 LYS B N 1
ATOM 7454 C CA . LYS B 1 113 ? -39 9.719 -12.469 1 88.75 113 LYS B CA 1
ATOM 7455 C C . LYS B 1 113 ? -39.406 10.867 -11.547 1 88.75 113 LYS B C 1
ATOM 7457 O O . LYS B 1 113 ? -40.469 11.461 -11.688 1 88.75 113 LYS B O 1
ATOM 7462 N N . GLY B 1 114 ? -38.562 11.109 -10.539 1 87.81 114 GLY B N 1
ATOM 7463 C CA . GLY B 1 114 ? -38.719 12.273 -9.68 1 87.81 114 GLY B CA 1
ATOM 7464 C C . GLY B 1 114 ? -39.562 12 -8.445 1 87.81 114 GLY B C 1
ATOM 7465 O O . GLY B 1 114 ? -39.656 12.836 -7.547 1 87.81 114 GLY B O 1
ATOM 7466 N N . HIS B 1 115 ? -40.156 10.82 -8.336 1 92.19 115 HIS B N 1
ATOM 7467 C CA . HIS B 1 115 ? -41.094 10.547 -7.23 1 92.19 115 HIS B CA 1
ATOM 7468 C C . HIS B 1 115 ? -40.312 10.016 -6.016 1 92.19 115 HIS B C 1
ATOM 7470 O O . HIS B 1 115 ? -40.75 10.227 -4.875 1 92.19 115 HIS B O 1
ATOM 7476 N N . SER B 1 116 ? -39.25 9.375 -6.285 1 96.44 116 SER B N 1
ATOM 7477 C CA . SER B 1 116 ? -38.5 8.773 -5.18 1 96.44 116 SER B CA 1
ATOM 7478 C C . SER B 1 116 ? -37.312 9.625 -4.801 1 96.44 116 SER B C 1
ATOM 7480 O O . SER B 1 116 ? -36.625 10.188 -5.668 1 96.44 116 SER B O 1
ATOM 7482 N N . TYR B 1 117 ? -36.969 9.688 -3.512 1 96.06 117 TYR B N 1
ATOM 7483 C CA . TYR B 1 117 ? -35.781 10.297 -2.951 1 96.06 117 TYR B CA 1
ATOM 7484 C C . TYR B 1 117 ? -34.531 9.672 -3.553 1 96.06 117 TYR B C 1
ATOM 7486 O O . TYR B 1 117 ? -33.5 10.336 -3.686 1 96.06 117 TYR B O 1
ATOM 7494 N N . LEU B 1 118 ? -34.625 8.453 -4.062 1 97.5 118 LEU B N 1
ATOM 7495 C CA . LEU B 1 118 ? -33.469 7.668 -4.516 1 97.5 118 LEU B CA 1
ATOM 7496 C C . LEU B 1 118 ? -33.156 7.977 -5.973 1 97.5 118 LEU B C 1
ATOM 7498 O O . LEU B 1 118 ? -32.094 7.566 -6.48 1 97.5 118 LEU B O 1
ATOM 7502 N N . SER B 1 119 ? -33.938 8.797 -6.648 1 96.12 119 SER B N 1
ATOM 7503 C CA . SER B 1 119 ? -33.75 9.078 -8.07 1 96.12 119 SER B CA 1
ATOM 7504 C C . SER B 1 119 ? -32.781 10.242 -8.289 1 96.12 119 SER B C 1
ATOM 7506 O O . SER B 1 119 ? -32.281 10.438 -9.391 1 96.12 119 SER B O 1
ATOM 7508 N N . GLN B 1 120 ? -32.562 11.055 -7.309 1 95.5 120 GLN B N 1
ATOM 7509 C CA . GLN B 1 120 ? -31.641 12.188 -7.418 1 95.5 120 GLN B CA 1
ATOM 7510 C C . GLN B 1 120 ? -30.188 11.734 -7.281 1 95.5 120 GLN B C 1
ATOM 7512 O O . GLN B 1 120 ? -29.781 11.234 -6.234 1 95.5 120 GLN B O 1
ATOM 7517 N N . LEU B 1 121 ? -29.438 12.023 -8.312 1 95.56 121 LEU B N 1
ATOM 7518 C CA . LEU B 1 121 ? -28.094 11.438 -8.344 1 95.56 121 LEU B CA 1
ATOM 7519 C C . LEU B 1 121 ? -27.031 12.516 -8.531 1 95.56 121 LEU B C 1
ATOM 7521 O O . LEU B 1 121 ? -25.859 12.211 -8.742 1 95.56 121 LEU B O 1
ATOM 7525 N N . ASP B 1 122 ? -27.375 13.797 -8.516 1 94.19 122 ASP B N 1
ATOM 7526 C CA . ASP B 1 122 ? -26.391 14.867 -8.703 1 94.19 122 ASP B CA 1
ATOM 7527 C C . ASP B 1 122 ? -25.531 15.055 -7.453 1 94.19 122 ASP B C 1
ATOM 7529 O O . ASP B 1 122 ? -25.781 14.414 -6.426 1 94.19 122 ASP B O 1
ATOM 7533 N N . PHE B 1 123 ? -24.531 15.875 -7.539 1 95.62 123 PHE B N 1
ATOM 7534 C CA . PHE B 1 123 ? -23.547 16.047 -6.488 1 95.62 123 PHE B CA 1
ATOM 7535 C C . PHE B 1 123 ? -24.203 16.5 -5.188 1 95.62 123 PHE B C 1
ATOM 7537 O O . PHE B 1 123 ? -23.922 15.945 -4.121 1 95.62 123 PHE B O 1
ATOM 7544 N N . GLU B 1 124 ? -25.062 17.438 -5.262 1 94.81 124 GLU B N 1
ATOM 7545 C CA . GLU B 1 124 ? -25.703 17.969 -4.066 1 94.81 124 GLU B CA 1
ATOM 7546 C C . GLU B 1 124 ? -26.547 16.906 -3.373 1 94.81 124 GLU B C 1
ATOM 7548 O O . GLU B 1 124 ? -26.609 16.859 -2.143 1 94.81 124 GLU B O 1
ATOM 7553 N N . ALA B 1 125 ? -27.203 16.109 -4.191 1 96.25 125 ALA B N 1
ATOM 7554 C CA . ALA B 1 125 ? -28.031 15.039 -3.645 1 96.25 125 ALA B CA 1
ATOM 7555 C C . ALA B 1 125 ? -27.172 14.016 -2.902 1 96.25 125 ALA B C 1
ATOM 7557 O O . ALA B 1 125 ? -27.562 13.547 -1.825 1 96.25 125 ALA B O 1
ATOM 7558 N N . LEU B 1 126 ? -26.062 13.688 -3.443 1 97.44 126 LEU B N 1
ATOM 7559 C CA . LEU B 1 126 ? -25.172 12.711 -2.811 1 97.44 126 LEU B CA 1
ATOM 7560 C C . LEU B 1 126 ? -24.562 13.289 -1.543 1 97.44 126 LEU B C 1
ATOM 7562 O O . LEU B 1 126 ? -24.438 12.594 -0.534 1 97.44 126 LEU B O 1
ATOM 7566 N N . ARG B 1 127 ? -24.203 14.523 -1.575 1 95.75 127 ARG B N 1
ATOM 7567 C CA . ARG B 1 127 ? -23.547 15.211 -0.462 1 95.75 127 ARG B CA 1
ATOM 7568 C C . ARG B 1 127 ? -24.516 15.367 0.715 1 95.75 127 ARG B C 1
ATOM 7570 O O . ARG B 1 127 ? -24.094 15.312 1.873 1 95.75 127 ARG B O 1
ATOM 7577 N N . SER B 1 128 ? -25.797 15.523 0.454 1 96.25 128 SER B N 1
ATOM 7578 C CA . SER B 1 128 ? -26.781 15.781 1.493 1 96.25 128 SER B CA 1
ATOM 7579 C C . SER B 1 128 ? -27.594 14.523 1.816 1 96.25 128 SER B C 1
ATOM 7581 O O . SER B 1 128 ? -28.703 14.609 2.336 1 96.25 128 SER B O 1
ATOM 7583 N N . PHE B 1 129 ? -27.094 13.367 1.463 1 97.56 129 PHE B N 1
ATOM 7584 C CA . PHE B 1 129 ? -27.781 12.094 1.649 1 97.56 129 PHE B CA 1
ATOM 7585 C C . PHE B 1 129 ? -28.141 11.883 3.115 1 97.56 129 PHE B C 1
ATOM 7587 O O . PHE B 1 129 ? -27.328 12.164 4.004 1 97.56 129 PHE B O 1
ATOM 7594 N N . GLN B 1 130 ? -29.375 11.398 3.381 1 96.12 130 GLN B N 1
ATOM 7595 C CA . GLN B 1 130 ? -29.844 11.102 4.73 1 96.12 130 GLN B CA 1
ATOM 7596 C C . GLN B 1 130 ? -30.688 9.828 4.754 1 96.12 130 GLN B C 1
ATOM 7598 O O . GLN B 1 130 ? -31.625 9.695 3.979 1 96.12 130 GLN B O 1
ATOM 7603 N N . TRP B 1 131 ? -30.375 8.93 5.703 1 96.44 131 TRP B N 1
ATOM 7604 C CA . TRP B 1 131 ? -31.141 7.707 5.867 1 96.44 131 TRP B CA 1
ATOM 7605 C C . TRP B 1 131 ? -32.562 8.023 6.301 1 96.44 131 TRP B C 1
ATOM 7607 O O . TRP B 1 131 ? -33.531 7.328 5.914 1 96.44 131 TRP B O 1
ATOM 7617 N N . GLU B 1 132 ? -32.75 9.078 7.016 1 91.38 132 GLU B N 1
ATOM 7618 C CA . GLU B 1 132 ? -34.031 9.484 7.559 1 91.38 132 GLU B CA 1
ATOM 7619 C C . GLU B 1 132 ? -35.031 9.797 6.441 1 91.38 132 GLU B C 1
ATOM 7621 O O . GLU B 1 132 ? -36.219 9.508 6.562 1 91.38 132 GLU B O 1
ATOM 7626 N N . LYS B 1 133 ? -34.531 10.367 5.449 1 94 133 LYS B N 1
ATOM 7627 C CA . LYS B 1 133 ? -35.406 10.734 4.332 1 94 133 LYS B CA 1
ATOM 7628 C C . LYS B 1 133 ? -35.938 9.492 3.621 1 94 133 LYS B C 1
ATOM 7630 O O . LYS B 1 133 ? -37.062 9.508 3.09 1 94 133 LYS B O 1
ATOM 7635 N N . ILE B 1 134 ? -35.219 8.406 3.635 1 96.38 134 ILE B N 1
ATOM 7636 C CA . ILE B 1 134 ? -35.656 7.148 3.049 1 96.38 134 ILE B CA 1
ATOM 7637 C C . ILE B 1 134 ? -36.812 6.566 3.891 1 96.38 134 ILE B C 1
ATOM 7639 O O . ILE B 1 134 ? -37.812 6.133 3.354 1 96.38 134 ILE B O 1
ATOM 7643 N N . ILE B 1 135 ? -36.594 6.578 5.211 1 93.62 135 ILE B N 1
ATOM 7644 C CA . ILE B 1 135 ? -37.594 6.047 6.117 1 93.62 135 ILE B CA 1
ATOM 7645 C C . ILE B 1 135 ? -38.875 6.875 6 1 93.62 135 ILE B C 1
ATOM 7647 O O . ILE B 1 135 ? -40 6.328 6.02 1 93.62 135 ILE B O 1
ATOM 7651 N N . GLU B 1 136 ? -38.719 8.156 5.812 1 91.19 136 GLU B N 1
ATOM 7652 C CA . GLU B 1 136 ? -39.875 9.023 5.613 1 91.19 136 GLU B CA 1
ATOM 7653 C C . GLU B 1 136 ? -40.625 8.656 4.34 1 91.19 136 GLU B C 1
ATOM 7655 O O . GLU B 1 136 ? -41.844 8.57 4.348 1 91.19 136 GLU B O 1
ATOM 7660 N N . GLU B 1 137 ? -39.875 8.461 3.303 1 93.94 137 GLU B N 1
ATOM 7661 C CA . GLU B 1 137 ? -40.5 8.039 2.047 1 93.94 137 GLU B CA 1
ATOM 7662 C C . GLU B 1 137 ? -41.219 6.711 2.211 1 93.94 137 GLU B C 1
ATOM 7664 O O . GLU B 1 137 ? -42.375 6.562 1.75 1 93.94 137 GLU B O 1
ATOM 7669 N N . MET B 1 138 ? -40.656 5.746 2.896 1 94.38 138 MET B N 1
ATOM 7670 C CA . MET B 1 138 ? -41.281 4.441 3.104 1 94.38 138 MET B CA 1
ATOM 7671 C C . MET B 1 138 ? -42.531 4.566 3.945 1 94.38 138 MET B C 1
ATOM 7673 O O . MET B 1 138 ? -43.562 3.945 3.639 1 94.38 138 MET B O 1
ATOM 7677 N N . TYR B 1 139 ? -42.438 5.367 4.953 1 90.25 139 TYR B N 1
ATOM 7678 C CA . TYR B 1 139 ? -43.562 5.535 5.871 1 90.25 139 TYR B CA 1
ATOM 7679 C C . TYR B 1 139 ? -44.75 6.129 5.152 1 90.25 139 TYR B C 1
ATOM 7681 O O . TYR B 1 139 ? -45.906 5.73 5.41 1 90.25 139 TYR B O 1
ATOM 7689 N N . VAL B 1 140 ? -44.531 6.98 4.168 1 88.69 140 VAL B N 1
ATOM 7690 C CA . VAL B 1 140 ? -45.625 7.691 3.5 1 88.69 140 VAL B CA 1
ATOM 7691 C C . VAL B 1 140 ? -46.094 6.887 2.297 1 88.69 140 VAL B C 1
ATOM 7693 O O . VAL B 1 140 ? -47.312 6.734 2.088 1 88.69 140 VAL B O 1
ATOM 7696 N N . GLN B 1 141 ? -45.156 6.336 1.542 1 89.88 141 GLN B N 1
ATOM 7697 C CA . GLN B 1 141 ? -45.531 5.793 0.236 1 89.88 141 GLN B CA 1
ATOM 7698 C C . GLN B 1 141 ? -45.5 4.266 0.25 1 89.88 141 GLN B C 1
ATOM 7700 O O . GLN B 1 141 ? -46.156 3.627 -0.59 1 89.88 141 GLN B O 1
ATOM 7705 N N . GLN B 1 142 ? -44.781 3.656 1.13 1 93.06 142 GLN B N 1
ATOM 7706 C CA . GLN B 1 142 ? -44.625 2.207 1.18 1 93.06 142 GLN B CA 1
ATOM 7707 C C . GLN B 1 142 ? -44.781 1.683 2.602 1 93.06 142 GLN B C 1
ATOM 7709 O O . GLN B 1 142 ? -43.938 0.932 3.098 1 93.06 142 GLN B O 1
ATOM 7714 N N . ARG B 1 143 ? -45.812 1.999 3.17 1 90.19 143 ARG B N 1
ATOM 7715 C CA . ARG B 1 143 ? -46.031 1.732 4.59 1 90.19 143 ARG B CA 1
ATOM 7716 C C . ARG B 1 143 ? -46.094 0.233 4.859 1 90.19 143 ARG B C 1
ATOM 7718 O O . ARG B 1 143 ? -45.562 -0.25 5.855 1 90.19 143 ARG B O 1
ATOM 7725 N N . GLN B 1 144 ? -46.781 -0.531 4.09 1 91.94 144 GLN B N 1
ATOM 7726 C CA . GLN B 1 144 ? -46.938 -1.97 4.285 1 91.94 144 GLN B CA 1
ATOM 7727 C C . GLN B 1 144 ? -45.562 -2.674 4.227 1 91.94 144 GLN B C 1
ATOM 7729 O O . GLN B 1 144 ? -45.281 -3.545 5.051 1 91.94 144 GLN B O 1
ATOM 7734 N N . LEU B 1 145 ? -44.75 -2.252 3.236 1 95.12 145 LEU B N 1
ATOM 7735 C CA . LEU B 1 145 ? -43.406 -2.818 3.135 1 95.12 145 LEU B CA 1
ATOM 7736 C C . LEU B 1 145 ? -42.594 -2.523 4.395 1 95.12 145 LEU B C 1
ATOM 7738 O O . LEU B 1 145 ? -41.938 -3.412 4.93 1 95.12 145 LEU B O 1
ATOM 7742 N N . LEU B 1 146 ? -42.656 -1.292 4.805 1 94.81 146 LEU B N 1
ATOM 7743 C CA . LEU B 1 146 ? -41.938 -0.873 6.008 1 94.81 146 LEU B CA 1
ATOM 7744 C C . LEU B 1 146 ? -42.375 -1.708 7.211 1 94.81 146 LEU B C 1
ATOM 7746 O O . LEU B 1 146 ? -41.531 -2.18 7.973 1 94.81 146 LEU B O 1
ATOM 7750 N N . GLN B 1 147 ? -43.688 -1.937 7.348 1 92.88 147 GLN B N 1
ATOM 7751 C CA . GLN B 1 147 ? -44.219 -2.689 8.477 1 92.88 147 GLN B CA 1
ATOM 7752 C C . GLN B 1 147 ? -43.75 -4.141 8.445 1 92.88 147 GLN B C 1
ATOM 7754 O O . GLN B 1 147 ? -43.469 -4.723 9.492 1 92.88 147 GLN B O 1
ATOM 7759 N N . VAL B 1 148 ? -43.656 -4.688 7.262 1 95.19 148 VAL B N 1
ATOM 7760 C CA . VAL B 1 148 ? -43.188 -6.066 7.133 1 95.19 148 VAL B CA 1
ATOM 7761 C C . VAL B 1 148 ? -41.719 -6.16 7.582 1 95.19 148 VAL B C 1
ATOM 7763 O O . VAL B 1 148 ? -41.375 -7.023 8.391 1 95.19 148 VAL B O 1
ATOM 7766 N N . LEU B 1 149 ? -40.875 -5.273 7.059 1 96.06 149 LEU B N 1
ATOM 7767 C CA . LEU B 1 149 ? -39.438 -5.297 7.387 1 96.06 149 LEU B CA 1
ATOM 7768 C C . LEU B 1 149 ? -39.219 -5.086 8.883 1 96.06 149 LEU B C 1
ATOM 7770 O O . LEU B 1 149 ? -38.438 -5.793 9.5 1 96.06 149 LEU B O 1
ATOM 7774 N N . LEU B 1 150 ? -40 -4.184 9.453 1 93.5 150 LEU B N 1
ATOM 7775 C CA . LEU B 1 150 ? -39.844 -3.887 10.875 1 93.5 150 LEU B CA 1
ATOM 7776 C C . LEU B 1 150 ? -40.312 -5.062 11.719 1 93.5 150 LEU B C 1
ATOM 7778 O O . LEU B 1 150 ? -39.75 -5.363 12.758 1 93.5 150 LEU B O 1
ATOM 7782 N N . ASN B 1 151 ? -41.375 -5.641 11.234 1 92.75 151 ASN B N 1
ATOM 7783 C CA . ASN B 1 151 ? -41.938 -6.789 11.945 1 92.75 151 ASN B CA 1
ATOM 7784 C C . ASN B 1 151 ? -40.969 -7.945 12.008 1 92.75 151 ASN B C 1
ATOM 7786 O O . ASN B 1 151 ? -40.906 -8.688 12.992 1 92.75 151 ASN B O 1
ATOM 7790 N N . VAL B 1 152 ? -40.219 -8.109 10.992 1 95.06 152 VAL B N 1
ATOM 7791 C CA . VAL B 1 152 ? -39.25 -9.211 10.898 1 95.06 152 VAL B CA 1
ATOM 7792 C C . VAL B 1 152 ? -38.031 -8.898 11.742 1 95.06 152 VAL B C 1
ATOM 7794 O O . VAL B 1 152 ? -37.531 -9.766 12.469 1 95.06 152 VAL B O 1
ATOM 7797 N N . CYS B 1 153 ? -37.5 -7.719 11.703 1 94.62 153 CYS B N 1
ATOM 7798 C CA . CYS B 1 153 ? -36.219 -7.441 12.305 1 94.62 153 CYS B CA 1
ATOM 7799 C C . CYS B 1 153 ? -36.344 -7.039 13.766 1 94.62 153 CYS B C 1
ATOM 7801 O O . CYS B 1 153 ? -35.375 -6.961 14.492 1 94.62 153 CYS B O 1
ATOM 7803 N N . THR B 1 154 ? -37.625 -6.855 14.289 1 92.62 154 THR B N 1
ATOM 7804 C CA . THR B 1 154 ? -37.812 -6.375 15.656 1 92.62 154 THR B CA 1
ATOM 7805 C C . THR B 1 154 ? -38.562 -7.406 16.484 1 92.62 154 THR B C 1
ATOM 7807 O O . THR B 1 154 ? -39.719 -7.758 16.188 1 92.62 154 THR B O 1
ATOM 7810 N N . SER B 1 155 ? -37.906 -7.812 17.469 1 90.75 155 SER B N 1
ATOM 7811 C CA . SER B 1 155 ? -38.594 -8.703 18.422 1 90.75 155 SER B CA 1
ATOM 7812 C C . SER B 1 155 ? -39.469 -7.918 19.375 1 90.75 155 SER B C 1
ATOM 7814 O O . SER B 1 155 ? -39.344 -6.699 19.484 1 90.75 155 SER B O 1
ATOM 7816 N N . THR B 1 156 ? -40.312 -8.664 20.062 1 85.06 156 THR B N 1
ATOM 7817 C CA . THR B 1 156 ? -41.281 -8.031 20.984 1 85.06 156 THR B CA 1
ATOM 7818 C C . THR B 1 156 ? -40.531 -7.312 22.109 1 85.06 156 THR B C 1
ATOM 7820 O O . THR B 1 156 ? -40.938 -6.23 22.531 1 85.06 156 THR B O 1
ATOM 7823 N N . ASN B 1 157 ? -39.406 -7.836 22.484 1 84.69 157 ASN B N 1
ATOM 7824 C CA . ASN B 1 157 ? -38.625 -7.277 23.594 1 84.69 157 ASN B CA 1
ATOM 7825 C C . ASN B 1 157 ? -37.906 -6.012 23.172 1 84.69 157 ASN B C 1
ATOM 7827 O O . ASN B 1 157 ? -37.5 -5.203 24.016 1 84.69 157 ASN B O 1
ATOM 7831 N N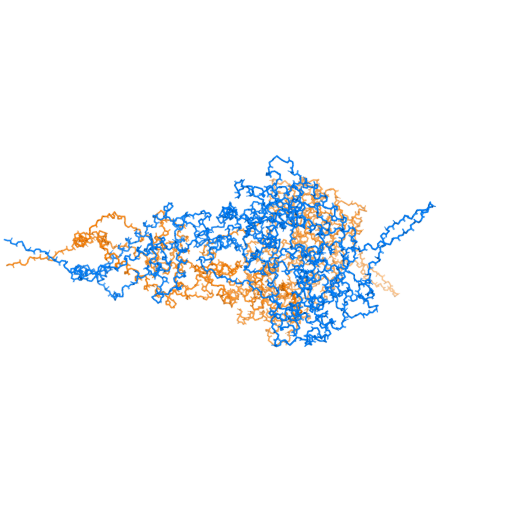 . LYS B 1 158 ? -37.781 -5.848 21.859 1 87.31 158 LYS B N 1
ATOM 7832 C CA . LYS B 1 158 ? -37 -4.719 21.375 1 87.31 158 LYS B CA 1
ATOM 7833 C C . LYS B 1 158 ? -37.906 -3.629 20.797 1 87.31 158 LYS B C 1
ATOM 7835 O O . LYS B 1 158 ? -37.406 -2.631 20.266 1 87.31 158 LYS B O 1
ATOM 7840 N N . SER B 1 159 ? -39.156 -3.756 20.953 1 84.75 159 SER B N 1
ATOM 7841 C CA . SER B 1 159 ? -40.125 -2.857 20.312 1 84.75 159 SER B CA 1
ATOM 7842 C C . SER B 1 159 ? -40.062 -1.458 20.922 1 84.75 159 SER B C 1
ATOM 7844 O O . SER B 1 159 ? -40.406 -0.477 20.266 1 84.75 159 SER B O 1
ATOM 7846 N N . GLU B 1 160 ? -39.5 -1.355 22.172 1 80.56 160 GLU B N 1
ATOM 7847 C CA . GLU B 1 160 ? -39.406 -0.042 22.797 1 80.56 160 GLU B CA 1
ATOM 7848 C C . GLU B 1 160 ? -37.969 0.421 22.953 1 80.56 160 GLU B C 1
ATOM 7850 O O . GLU B 1 160 ? -37.688 1.454 23.562 1 80.56 160 GLU B O 1
ATOM 7855 N N . ASP B 1 161 ? -37.062 -0.273 22.312 1 85.5 161 ASP B N 1
ATOM 7856 C CA . ASP B 1 161 ? -35.656 0.015 22.438 1 85.5 161 ASP B CA 1
ATOM 7857 C C . ASP B 1 161 ? -35.188 1.038 21.391 1 85.5 161 ASP B C 1
ATOM 7859 O O . ASP B 1 161 ? -35.094 0.712 20.203 1 85.5 161 ASP B O 1
ATOM 7863 N N . ASP B 1 162 ? -34.844 2.209 21.812 1 81.94 162 ASP B N 1
ATOM 7864 C CA . ASP B 1 162 ? -34.438 3.287 20.922 1 81.94 162 ASP B CA 1
ATOM 7865 C C . ASP B 1 162 ? -33.156 2.949 20.203 1 81.94 162 ASP B C 1
ATOM 7867 O O . ASP B 1 162 ? -32.969 3.312 19.047 1 81.94 162 ASP B O 1
ATOM 7871 N N . GLU B 1 163 ? -32.281 2.318 20.875 1 85.75 163 GLU B N 1
ATOM 7872 C CA . GLU B 1 163 ? -31.016 1.94 20.266 1 85.75 163 GLU B CA 1
ATOM 7873 C C . GLU B 1 163 ? -31.219 0.967 19.109 1 85.75 163 GLU B C 1
ATOM 7875 O O . GLU B 1 163 ? -30.531 1.045 18.094 1 85.75 163 GLU B O 1
ATOM 7880 N N . HIS B 1 164 ? -32.156 0.156 19.297 1 91.06 164 HIS B N 1
ATOM 7881 C CA . HIS B 1 164 ? -32.5 -0.796 18.25 1 91.06 164 HIS B CA 1
ATOM 7882 C C . HIS B 1 164 ? -32.938 -0.079 16.969 1 91.06 164 HIS B C 1
ATOM 7884 O O . HIS B 1 164 ? -32.438 -0.4 15.883 1 91.06 164 HIS B O 1
ATOM 7890 N N . TYR B 1 165 ? -33.688 0.915 17.109 1 89.25 165 TYR B N 1
ATOM 7891 C CA . TYR B 1 165 ? -34.219 1.594 15.945 1 89.25 165 TYR B CA 1
ATOM 7892 C C . TYR B 1 165 ? -33.188 2.471 15.281 1 89.25 165 TYR B C 1
ATOM 7894 O O . TYR B 1 165 ? -33.25 2.75 14.078 1 89.25 165 TYR B O 1
ATOM 7902 N N . MET B 1 166 ? -32.188 2.842 16.047 1 88.06 166 MET B N 1
ATOM 7903 C CA . MET B 1 166 ? -31.078 3.576 15.453 1 88.06 166 MET B CA 1
ATOM 7904 C C . MET B 1 166 ? -30.359 2.719 14.422 1 88.06 166 MET B C 1
ATOM 7906 O O . MET B 1 166 ? -29.938 3.217 13.375 1 88.06 166 MET B O 1
ATOM 7910 N N . HIS B 1 167 ? -30.25 1.511 14.711 1 91.75 167 HIS B N 1
ATOM 7911 C CA . HIS B 1 167 ? -29.609 0.579 13.789 1 91.75 167 HIS B CA 1
ATOM 7912 C C . HIS B 1 167 ? -30.547 0.212 12.641 1 91.75 167 HIS B C 1
ATOM 7914 O O . HIS B 1 167 ? -30.125 0.136 11.484 1 91.75 167 HIS B O 1
ATOM 7920 N N . VAL B 1 168 ? -31.766 0.103 12.922 1 94.5 168 VAL B N 1
ATOM 7921 C CA . VAL B 1 168 ? -32.75 -0.37 11.969 1 94.5 168 VAL B CA 1
ATOM 7922 C C . VAL B 1 168 ? -32.938 0.664 10.859 1 94.5 168 VAL B C 1
ATOM 7924 O O . VAL B 1 168 ? -33.188 0.307 9.695 1 94.5 168 VAL B O 1
ATOM 7927 N N . VAL B 1 169 ? -32.75 1.941 11.203 1 93.62 169 VAL B N 1
ATOM 7928 C CA . VAL B 1 169 ? -32.938 3.02 10.234 1 93.62 169 VAL B CA 1
ATOM 7929 C C . VAL B 1 169 ? -32 2.814 9.047 1 93.62 169 VAL B C 1
ATOM 7931 O O . VAL B 1 169 ? -32.438 2.852 7.891 1 93.62 169 VAL B O 1
ATOM 7934 N N . LYS B 1 170 ? -30.828 2.531 9.336 1 96.19 170 LYS B N 1
ATOM 7935 C CA . LYS B 1 170 ? -29.812 2.391 8.289 1 96.19 170 LYS B CA 1
ATOM 7936 C C . LYS B 1 170 ? -29.969 1.065 7.547 1 96.19 170 LYS B C 1
ATOM 7938 O O . LYS B 1 170 ? -29.828 1.011 6.324 1 96.19 170 LYS B O 1
ATOM 7943 N N . GLU B 1 171 ? -30.25 -0.01 8.25 1 97.31 171 GLU B N 1
ATOM 7944 C CA . GLU B 1 171 ? -30.391 -1.337 7.652 1 97.31 171 GLU B CA 1
ATOM 7945 C C . GLU B 1 171 ? -31.609 -1.403 6.727 1 97.31 171 GLU B C 1
ATOM 7947 O O . GLU B 1 171 ? -31.5 -1.88 5.598 1 97.31 171 GLU B O 1
ATOM 7952 N N . VAL B 1 172 ? -32.688 -0.871 7.195 1 96.88 172 VAL B N 1
ATOM 7953 C CA . VAL B 1 172 ? -33.906 -0.857 6.398 1 96.88 172 VAL B CA 1
ATOM 7954 C C . VAL B 1 172 ? -33.75 0.091 5.215 1 96.88 172 VAL B C 1
ATOM 7956 O O . VAL B 1 172 ? -34.219 -0.196 4.113 1 96.88 172 VAL B O 1
ATOM 7959 N N . GLY B 1 173 ? -33.094 1.218 5.523 1 97.06 173 GLY B N 1
ATOM 7960 C CA . GLY B 1 173 ? -32.812 2.127 4.426 1 97.06 173 GLY B CA 1
ATOM 7961 C C . GLY B 1 173 ? -31.984 1.482 3.314 1 97.06 173 GLY B C 1
ATOM 7962 O O . GLY B 1 173 ? -32.281 1.686 2.133 1 97.06 173 GLY B O 1
ATOM 7963 N N . LEU B 1 174 ? -31 0.715 3.668 1 98 174 LEU B N 1
ATOM 7964 C CA . LEU B 1 174 ? -30.172 0.005 2.693 1 98 174 LEU B CA 1
ATOM 7965 C C . LEU B 1 174 ? -31.016 -1 1.907 1 98 174 LEU B C 1
ATOM 7967 O O . LEU B 1 174 ? -30.906 -1.077 0.681 1 98 174 LEU B O 1
ATOM 7971 N N . MET B 1 175 ? -31.828 -1.756 2.604 1 98 175 MET B N 1
ATOM 7972 C CA . MET B 1 175 ? -32.656 -2.779 1.963 1 98 175 MET B CA 1
ATOM 7973 C C . MET B 1 175 ? -33.594 -2.156 0.94 1 98 175 MET B C 1
ATOM 7975 O O . MET B 1 175 ? -33.75 -2.672 -0.169 1 98 175 MET B O 1
ATOM 7979 N N . TYR B 1 176 ? -34.188 -1.069 1.425 1 97.81 176 TYR B N 1
ATOM 7980 C CA . TYR B 1 176 ? -35.062 -0.347 0.502 1 97.81 176 TYR B CA 1
ATOM 7981 C C . TYR B 1 176 ? -34.281 0.078 -0.746 1 97.81 176 TYR B C 1
ATOM 7983 O O . TYR B 1 176 ? -34.781 -0.075 -1.865 1 97.81 176 TYR B O 1
ATOM 7991 N N . GLY B 1 177 ? -33.094 0.592 -0.524 1 97.88 177 GLY B N 1
ATOM 7992 C CA . GLY B 1 177 ? -32.25 0.993 -1.649 1 97.88 177 GLY B CA 1
ATOM 7993 C C . GLY B 1 177 ? -31.953 -0.149 -2.598 1 97.88 177 GLY B C 1
ATOM 7994 O O . GLY B 1 177 ? -31.953 0.031 -3.816 1 97.88 177 GLY B O 1
ATOM 7995 N N . ILE B 1 178 ? -31.688 -1.31 -2.088 1 98.12 178 ILE B N 1
ATOM 7996 C CA . ILE B 1 178 ? -31.359 -2.475 -2.895 1 98.12 178 ILE B CA 1
ATOM 7997 C C . ILE B 1 178 ? -32.594 -2.934 -3.684 1 98.12 178 ILE B C 1
ATOM 7999 O O . ILE B 1 178 ? -32.5 -3.178 -4.891 1 98.12 178 ILE B O 1
ATOM 8003 N N . LEU B 1 179 ? -33.75 -3 -3.016 1 97.5 179 LEU B N 1
ATOM 8004 C CA . LEU B 1 179 ? -34.969 -3.461 -3.631 1 97.5 179 LEU B CA 1
ATOM 8005 C C . LEU B 1 179 ? -35.406 -2.533 -4.766 1 97.5 179 LEU B C 1
ATOM 8007 O O . LEU B 1 179 ? -35.719 -2.994 -5.867 1 97.5 179 LEU B O 1
ATOM 8011 N N . MET B 1 180 ? -35.344 -1.285 -4.457 1 97 180 MET B N 1
ATOM 8012 C CA . MET B 1 180 ? -35.812 -0.303 -5.434 1 97 180 MET B CA 1
ATOM 8013 C C . MET B 1 180 ? -34.875 -0.261 -6.641 1 97 180 MET B C 1
ATOM 8015 O O . MET B 1 180 ? -35.344 -0.144 -7.781 1 97 180 MET B O 1
ATOM 8019 N N . LYS B 1 181 ? -33.625 -0.349 -6.41 1 96.88 181 LYS B N 1
ATOM 8020 C CA . LYS B 1 181 ? -32.656 -0.342 -7.512 1 96.88 181 LYS B CA 1
ATOM 8021 C C . LYS B 1 181 ? -32.844 -1.561 -8.406 1 96.88 181 LYS B C 1
ATOM 8023 O O . LYS B 1 181 ? -32.719 -1.462 -9.633 1 96.88 181 LYS B O 1
ATOM 8028 N N . ARG B 1 182 ? -33.031 -2.707 -7.801 1 95.31 182 ARG B N 1
ATOM 8029 C CA . ARG B 1 182 ? -33.25 -3.936 -8.562 1 95.31 182 ARG B CA 1
ATOM 8030 C C . ARG B 1 182 ? -34.469 -3.807 -9.477 1 95.31 182 ARG B C 1
ATOM 8032 O O . ARG B 1 182 ? -34.438 -4.254 -10.625 1 95.31 182 ARG B O 1
ATOM 8039 N N . ARG B 1 183 ? -35.531 -3.207 -8.945 1 95.31 183 ARG B N 1
ATOM 8040 C CA . ARG B 1 183 ? -36.75 -3.016 -9.734 1 95.31 183 ARG B CA 1
ATOM 8041 C C . ARG B 1 183 ? -36.531 -1.965 -10.82 1 95.31 183 ARG B C 1
ATOM 8043 O O . ARG B 1 183 ? -36.906 -2.16 -11.969 1 95.31 183 ARG B O 1
ATOM 8050 N N . CYS B 1 184 ? -35.938 -0.784 -10.305 1 94.81 184 CYS B N 1
ATOM 8051 C CA . CYS B 1 184 ? -35.656 0.35 -11.18 1 94.81 184 CYS B CA 1
ATOM 8052 C C . CYS B 1 184 ? -34.188 0.784 -11.07 1 94.81 184 CYS B C 1
ATOM 8054 O O . CYS B 1 184 ? -33.812 1.506 -10.141 1 94.81 184 CYS B O 1
ATOM 8056 N N . ASN B 1 185 ? -33.469 0.628 -12.062 1 92.31 185 ASN B N 1
ATOM 8057 C CA . ASN B 1 185 ? -32 0.816 -12.031 1 92.31 185 ASN B CA 1
ATOM 8058 C C . ASN B 1 185 ? -31.641 2.275 -11.789 1 92.31 185 ASN B C 1
ATOM 8060 O O . ASN B 1 185 ? -30.562 2.566 -11.273 1 92.31 185 ASN B O 1
ATOM 8064 N N . SER B 1 186 ? -32.531 3.135 -12.133 1 93.75 186 SER B N 1
ATOM 8065 C CA . SER B 1 186 ? -32.25 4.559 -12 1 93.75 186 SER B CA 1
ATOM 8066 C C . SER B 1 186 ? -32.25 4.988 -10.539 1 93.75 186 SER B C 1
ATOM 8068 O O . SER B 1 186 ? -31.766 6.062 -10.195 1 93.75 186 SER B O 1
ATOM 8070 N N . LEU B 1 187 ? -32.812 4.188 -9.609 1 97.19 187 LEU B N 1
ATOM 8071 C CA . LEU B 1 187 ? -32.875 4.508 -8.188 1 97.19 187 LEU B CA 1
ATOM 8072 C C . LEU B 1 187 ? -31.656 3.979 -7.449 1 97.19 187 LEU B C 1
ATOM 8074 O O . LEU B 1 187 ? -31.766 3.105 -6.586 1 97.19 187 LEU B O 1
ATOM 8078 N N . SER B 1 188 ? -30.469 4.59 -7.762 1 97.38 188 SER B N 1
ATOM 8079 C CA . SER B 1 188 ? -29.219 4.004 -7.301 1 97.38 188 SER B CA 1
ATOM 8080 C C . SER B 1 188 ? -28.469 4.949 -6.367 1 97.38 188 SER B C 1
ATOM 8082 O O . SER B 1 188 ? -27.25 4.906 -6.289 1 97.38 188 SER B O 1
ATOM 8084 N N . ARG B 1 189 ? -29.125 5.875 -5.703 1 97.88 189 ARG B N 1
ATOM 8085 C CA . ARG B 1 189 ? -28.484 6.883 -4.863 1 97.88 189 ARG B CA 1
ATOM 8086 C C . ARG B 1 189 ? -27.719 6.234 -3.717 1 97.88 189 ARG B C 1
ATOM 8088 O O . ARG B 1 189 ? -26.578 6.609 -3.438 1 97.88 189 ARG B O 1
ATOM 8095 N N . VAL B 1 190 ? -28.328 5.23 -3.023 1 98.31 190 VAL B N 1
ATOM 8096 C CA . VAL B 1 190 ? -27.719 4.559 -1.886 1 98.31 190 VAL B CA 1
ATOM 8097 C C . VAL B 1 190 ? -26.406 3.896 -2.322 1 98.31 190 VAL B C 1
ATOM 8099 O O . VAL B 1 190 ? -25.375 4.066 -1.676 1 98.31 190 VAL B O 1
ATOM 8102 N N . GLN B 1 191 ? -26.484 3.193 -3.443 1 98.38 191 GLN B N 1
ATOM 8103 C CA . GLN B 1 191 ? -25.312 2.48 -3.947 1 98.38 191 GLN B CA 1
ATOM 8104 C C . GLN B 1 191 ? -24.188 3.447 -4.309 1 98.38 191 GLN B C 1
ATOM 8106 O O . GLN B 1 191 ? -23.016 3.146 -4.098 1 98.38 191 GLN B O 1
ATOM 8111 N N . ARG B 1 192 ? -24.547 4.547 -4.848 1 98.38 192 ARG B N 1
ATOM 8112 C CA . ARG B 1 192 ? -23.531 5.531 -5.238 1 98.38 192 ARG B CA 1
ATOM 8113 C C . ARG B 1 192 ? -22.859 6.141 -4.012 1 98.38 192 ARG B C 1
ATOM 8115 O O . ARG B 1 192 ? -21.641 6.297 -3.984 1 98.38 192 ARG B O 1
ATOM 8122 N N . VAL B 1 193 ? -23.625 6.441 -2.994 1 98.5 193 VAL B N 1
ATOM 8123 C CA . VAL B 1 193 ? -23.078 7.035 -1.776 1 98.5 193 VAL B CA 1
ATOM 8124 C C . VAL B 1 193 ? -22.156 6.043 -1.083 1 98.5 193 VAL B C 1
ATOM 8126 O O . VAL B 1 193 ? -21.047 6.402 -0.653 1 98.5 193 VAL B O 1
ATOM 8129 N N . VAL B 1 194 ? -22.578 4.797 -1.001 1 98.44 194 VAL B N 1
ATOM 8130 C CA . VAL B 1 194 ? -21.766 3.764 -0.37 1 98.44 194 VAL B CA 1
ATOM 8131 C C . VAL B 1 194 ? -20.484 3.549 -1.178 1 98.44 194 VAL B C 1
ATOM 8133 O O . VAL B 1 194 ? -19.391 3.449 -0.611 1 98.44 194 VAL B O 1
ATOM 8136 N N . SER B 1 195 ? -20.609 3.529 -2.496 1 98.25 195 SER B N 1
ATOM 8137 C CA . SER B 1 195 ? -19.469 3.314 -3.375 1 98.25 195 SER B CA 1
ATOM 8138 C C . SER B 1 195 ? -18.422 4.418 -3.213 1 98.25 195 SER B C 1
ATOM 8140 O O . SER B 1 195 ? -17.234 4.145 -3.119 1 98.25 195 SER B O 1
ATOM 8142 N N . ILE B 1 196 ? -18.891 5.637 -3.182 1 97.94 196 ILE B N 1
ATOM 8143 C CA . ILE B 1 196 ? -17.984 6.777 -3.072 1 97.94 196 ILE B CA 1
ATOM 8144 C C . ILE B 1 196 ? -17.328 6.781 -1.697 1 97.94 196 ILE B C 1
ATOM 8146 O O . ILE B 1 196 ? -16.156 7.125 -1.568 1 97.94 196 ILE B O 1
ATOM 8150 N N . SER B 1 197 ? -18.094 6.406 -0.673 1 97.62 197 SER B N 1
ATOM 8151 C CA . SER B 1 197 ? -17.516 6.336 0.671 1 97.62 197 SER B CA 1
ATOM 8152 C C . SER B 1 197 ? -16.406 5.293 0.75 1 97.62 197 SER B C 1
ATOM 8154 O O . SER B 1 197 ? -15.422 5.488 1.455 1 97.62 197 SER B O 1
ATOM 8156 N N . LEU B 1 198 ? -16.594 4.195 0.066 1 97.06 198 LEU B N 1
ATOM 8157 C CA . LEU B 1 198 ? -15.562 3.168 0.02 1 97.06 198 LEU B CA 1
ATOM 8158 C C . LEU B 1 198 ? -14.383 3.617 -0.84 1 97.06 198 LEU B C 1
ATOM 8160 O O . LEU B 1 198 ? -13.234 3.299 -0.537 1 97.06 198 LEU B O 1
ATOM 8164 N N . ALA B 1 199 ? -14.648 4.344 -1.896 1 96.12 199 ALA B N 1
ATOM 8165 C CA . ALA B 1 199 ? -13.602 4.867 -2.77 1 96.12 199 ALA B CA 1
ATOM 8166 C C . ALA B 1 199 ? -12.688 5.824 -2.016 1 96.12 199 ALA B C 1
ATOM 8168 O O . ALA B 1 199 ? -11.484 5.891 -2.287 1 96.12 199 ALA B O 1
ATOM 8169 N N . ASP B 1 200 ? -13.305 6.512 -1.108 1 94.56 200 ASP B N 1
ATOM 8170 C CA . ASP B 1 200 ? -12.531 7.438 -0.283 1 94.56 200 ASP B CA 1
ATOM 8171 C C . ASP B 1 200 ? -11.492 6.695 0.554 1 94.56 200 ASP B C 1
ATOM 8173 O O . ASP B 1 200 ? -10.477 7.277 0.952 1 94.56 200 ASP B O 1
ATOM 8177 N N . GLU B 1 201 ? -11.742 5.43 0.806 1 92.81 201 GLU B N 1
ATOM 8178 C CA . GLU B 1 201 ? -10.781 4.586 1.507 1 92.81 201 GLU B CA 1
ATOM 8179 C C . GLU B 1 201 ? -9.875 3.852 0.524 1 92.81 201 GLU B C 1
ATOM 8181 O O . GLU B 1 201 ? -9.07 3.006 0.925 1 92.81 201 GLU B O 1
ATOM 8186 N N . ARG B 1 202 ? -10.047 4.098 -0.772 1 92.44 202 ARG B N 1
ATOM 8187 C CA . ARG B 1 202 ? -9.195 3.594 -1.845 1 92.44 202 ARG B CA 1
ATOM 8188 C C . ARG B 1 202 ? -9.242 2.07 -1.905 1 92.44 202 ARG B C 1
ATOM 8190 O O . ARG B 1 202 ? -8.195 1.419 -1.982 1 92.44 202 ARG B O 1
ATOM 8197 N N . VAL B 1 203 ? -10.359 1.517 -1.793 1 94.25 203 VAL B N 1
ATOM 8198 C CA . VAL B 1 203 ? -10.492 0.064 -1.828 1 94.25 203 VAL B CA 1
ATOM 8199 C C . VAL B 1 203 ? -10.211 -0.446 -3.238 1 94.25 203 VAL B C 1
ATOM 8201 O O . VAL B 1 203 ? -10.375 0.288 -4.215 1 94.25 203 VAL B O 1
ATOM 8204 N N . HIS B 1 204 ? -9.82 -1.64 -3.334 1 91.75 204 HIS B N 1
ATOM 8205 C CA . HIS B 1 204 ? -9.5 -2.291 -4.602 1 91.75 204 HIS B CA 1
ATOM 8206 C C . HIS B 1 204 ? -10.766 -2.582 -5.402 1 91.75 204 HIS B C 1
ATOM 8208 O O . HIS B 1 204 ? -11.844 -2.74 -4.832 1 91.75 204 HIS B O 1
ATOM 8214 N N . GLN B 1 205 ? -10.57 -2.697 -6.664 1 92.44 205 GLN B N 1
ATOM 8215 C CA . GLN B 1 205 ? -11.672 -2.975 -7.59 1 92.44 205 GLN B CA 1
ATOM 8216 C C . GLN B 1 205 ? -12.398 -4.258 -7.207 1 92.44 205 GLN B C 1
ATOM 8218 O O . GLN B 1 205 ? -13.617 -4.359 -7.375 1 92.44 205 GLN B O 1
ATOM 8223 N N . LYS B 1 206 ? -11.711 -5.266 -6.738 1 94 206 LYS B N 1
ATOM 8224 C CA . LYS B 1 206 ? -12.297 -6.559 -6.391 1 94 206 LYS B CA 1
ATOM 8225 C C . LYS B 1 206 ? -13.367 -6.402 -5.309 1 94 206 LYS B C 1
ATOM 8227 O O . LYS B 1 206 ? -14.305 -7.199 -5.238 1 94 206 LYS B O 1
ATOM 8232 N N . VAL B 1 207 ? -13.273 -5.383 -4.453 1 96.12 207 VAL B N 1
ATOM 8233 C CA . VAL B 1 207 ? -14.266 -5.133 -3.41 1 96.12 207 VAL B CA 1
ATOM 8234 C C . VAL B 1 207 ? -15.602 -4.77 -4.047 1 96.12 207 VAL B C 1
ATOM 8236 O O . VAL B 1 207 ? -16.656 -5.262 -3.625 1 96.12 207 VAL B O 1
ATOM 8239 N N . TYR B 1 208 ? -15.547 -3.967 -5.074 1 96.56 208 TYR B N 1
ATOM 8240 C CA . TYR B 1 208 ? -16.766 -3.627 -5.801 1 96.56 208 TYR B CA 1
ATOM 8241 C C . TYR B 1 208 ? -17.328 -4.848 -6.52 1 96.56 208 TYR B C 1
ATOM 8243 O O . TYR B 1 208 ? -18.547 -5.051 -6.547 1 96.56 208 TYR B O 1
ATOM 8251 N N . ASP B 1 209 ? -16.406 -5.617 -7.066 1 96.44 209 ASP B N 1
ATOM 8252 C CA . ASP B 1 209 ? -16.859 -6.828 -7.754 1 96.44 209 ASP B CA 1
ATOM 8253 C C . ASP B 1 209 ? -17.594 -7.766 -6.801 1 96.44 209 ASP B C 1
ATOM 8255 O O . ASP B 1 209 ? -18.5 -8.477 -7.207 1 96.44 209 ASP B O 1
ATOM 8259 N N . ARG B 1 210 ? -17.219 -7.793 -5.586 1 97.12 210 ARG B N 1
ATOM 8260 C CA . ARG B 1 210 ? -17.797 -8.711 -4.605 1 97.12 210 ARG B CA 1
ATOM 8261 C C . ARG B 1 210 ? -19.078 -8.133 -4.012 1 97.12 210 ARG B C 1
ATOM 8263 O O . ARG B 1 210 ? -20 -8.883 -3.656 1 97.12 210 ARG B O 1
ATOM 8270 N N . LEU B 1 211 ? -19.188 -6.797 -3.898 1 98.06 211 LEU B N 1
ATOM 8271 C CA . LEU B 1 211 ? -20.312 -6.18 -3.219 1 98.06 211 LEU B CA 1
ATOM 8272 C C . LEU B 1 211 ? -21.422 -5.809 -4.211 1 98.06 211 LEU B C 1
ATOM 8274 O O . LEU B 1 211 ? -22.594 -5.773 -3.857 1 98.06 211 LEU B O 1
ATOM 8278 N N . GLN B 1 212 ? -21.047 -5.586 -5.441 1 97.19 212 GLN B N 1
ATOM 8279 C CA . GLN B 1 212 ? -22 -5.133 -6.445 1 97.19 212 GLN B CA 1
ATOM 8280 C C . GLN B 1 212 ? -23.078 -6.191 -6.707 1 97.19 212 GLN B C 1
ATOM 8282 O O . GLN B 1 212 ? -24.25 -5.867 -6.816 1 97.19 212 GLN B O 1
ATOM 8287 N N . PRO B 1 213 ? -22.703 -7.473 -6.812 1 96.94 213 PRO B N 1
ATOM 8288 C CA . PRO B 1 213 ? -23.734 -8.477 -7.055 1 96.94 213 PRO B CA 1
ATOM 8289 C C . PRO B 1 213 ? -24.766 -8.562 -5.926 1 96.94 213 PRO B C 1
ATOM 8291 O O . PRO B 1 213 ? -25.859 -9.07 -6.121 1 96.94 213 PRO B O 1
ATOM 8294 N N . LEU B 1 214 ? -24.453 -8.047 -4.762 1 97.69 214 LEU B N 1
ATOM 8295 C CA . LEU B 1 214 ? -25.344 -8.047 -3.613 1 97.69 214 LEU B CA 1
ATOM 8296 C C . LEU B 1 214 ? -26.219 -6.793 -3.598 1 97.69 214 LEU B C 1
ATOM 8298 O O . LEU B 1 214 ? -27.047 -6.617 -2.701 1 97.69 214 LEU B O 1
ATOM 8302 N N . GLY B 1 215 ? -26.016 -5.91 -4.539 1 97.25 215 GLY B N 1
ATOM 8303 C CA . GLY B 1 215 ? -26.781 -4.684 -4.637 1 97.25 215 GLY B CA 1
ATOM 8304 C C . GLY B 1 215 ? -26.312 -3.607 -3.676 1 97.25 215 GLY B C 1
ATOM 8305 O O . GLY B 1 215 ? -27.016 -2.615 -3.457 1 97.25 215 GLY B O 1
ATOM 8306 N N . ILE B 1 216 ? -25.109 -3.736 -3.098 1 97.94 216 ILE B N 1
ATOM 8307 C CA . ILE B 1 216 ? -24.625 -2.834 -2.059 1 97.94 216 ILE B CA 1
ATOM 8308 C C . ILE B 1 216 ? -23.953 -1.62 -2.699 1 97.94 216 ILE B C 1
ATOM 8310 O O . ILE B 1 216 ? -24.141 -0.489 -2.246 1 97.94 216 ILE B O 1
ATOM 8314 N N . THR B 1 217 ? -23.156 -1.886 -3.68 1 98.12 217 THR B N 1
ATOM 8315 C CA . THR B 1 217 ? -22.406 -0.834 -4.363 1 98.12 217 THR B CA 1
ATOM 8316 C C . THR B 1 217 ? -22.734 -0.818 -5.852 1 98.12 217 THR B C 1
ATOM 8318 O O . THR B 1 217 ? -23.406 -1.722 -6.355 1 98.12 217 THR B O 1
ATOM 8321 N N . THR B 1 218 ? -22.312 0.252 -6.531 1 97.44 218 THR B N 1
ATOM 8322 C CA . THR B 1 218 ? -22.281 0.251 -7.992 1 97.44 218 THR B CA 1
ATOM 8323 C C . THR B 1 218 ? -21.078 -0.511 -8.508 1 97.44 218 THR B C 1
ATOM 8325 O O . THR B 1 218 ? -20.234 -0.955 -7.723 1 97.44 218 THR B O 1
ATOM 8328 N N . SER B 1 219 ? -21.094 -0.756 -9.781 1 95.75 219 SER B N 1
ATOM 8329 C CA . SER B 1 219 ? -19.891 -1.303 -10.383 1 95.75 219 SER B CA 1
ATOM 8330 C C . SER B 1 219 ? -18.734 -0.315 -10.289 1 95.75 219 SER B C 1
ATOM 8332 O O . SER B 1 219 ? -18.938 0.885 -10.102 1 95.75 219 SER B O 1
ATOM 8334 N N . HIS B 1 220 ? -17.578 -0.842 -10.43 1 94.25 220 HIS B N 1
ATOM 8335 C CA . HIS B 1 220 ? -16.391 0.015 -10.391 1 94.25 220 HIS B CA 1
ATOM 8336 C C . HIS B 1 220 ? -16.438 1.065 -11.492 1 94.25 220 HIS B C 1
ATOM 8338 O O . HIS B 1 220 ? -16.047 2.215 -11.281 1 94.25 220 HIS B O 1
ATOM 8344 N N . CYS B 1 221 ? -16.953 0.756 -12.648 1 93.56 221 CYS B N 1
ATOM 8345 C CA . CYS B 1 221 ? -17.047 1.668 -13.781 1 93.56 221 CYS B CA 1
ATOM 8346 C C . CYS B 1 221 ? -18 2.82 -13.477 1 93.56 221 CYS B C 1
ATOM 8348 O O . CYS B 1 221 ? -17.703 3.975 -13.789 1 93.56 221 CYS B O 1
ATOM 8350 N N . VAL B 1 222 ? -19.078 2.457 -12.898 1 96 222 VAL B N 1
ATOM 8351 C CA . VAL B 1 222 ? -20.062 3.49 -12.562 1 96 222 VAL B CA 1
ATOM 8352 C C . VAL B 1 222 ? -19.5 4.379 -11.453 1 96 222 VAL B C 1
ATOM 8354 O O . VAL B 1 222 ? -19.734 5.59 -11.438 1 96 222 VAL B O 1
ATOM 8357 N N . MET B 1 223 ? -18.812 3.732 -10.555 1 95.69 223 MET B N 1
ATOM 8358 C CA . MET B 1 223 ? -18.156 4.504 -9.5 1 95.69 223 MET B CA 1
ATOM 8359 C C . MET B 1 223 ? -17.188 5.523 -10.086 1 95.69 223 MET B C 1
ATOM 8361 O O . MET B 1 223 ? -17.188 6.688 -9.68 1 95.69 223 MET B O 1
ATOM 8365 N N . LEU B 1 224 ? -16.422 5.18 -11.086 1 94.69 224 LEU B N 1
ATOM 8366 C CA . LEU B 1 224 ? -15.477 6.078 -11.727 1 94.69 224 LEU B CA 1
ATOM 8367 C C . LEU B 1 224 ? -16.203 7.219 -12.438 1 94.69 224 LEU B C 1
ATOM 8369 O O . LEU B 1 224 ? -15.75 8.359 -12.414 1 94.69 224 LEU B O 1
ATOM 8373 N N . ARG B 1 225 ? -17.328 6.91 -13.039 1 95.5 225 ARG B N 1
ATOM 8374 C CA . ARG B 1 225 ? -18.125 7.941 -13.695 1 95.5 225 ARG B CA 1
ATOM 8375 C C . ARG B 1 225 ? -18.672 8.93 -12.68 1 95.5 225 ARG B C 1
ATOM 8377 O O . ARG B 1 225 ? -18.703 10.141 -12.93 1 95.5 225 ARG B O 1
ATOM 8384 N N . THR B 1 226 ? -19.141 8.312 -11.609 1 96.38 226 THR B N 1
ATOM 8385 C CA . THR B 1 226 ? -19.641 9.164 -10.539 1 96.38 226 THR B CA 1
ATOM 8386 C C . THR B 1 226 ? -18.531 10.055 -9.992 1 96.38 226 THR B C 1
ATOM 8388 O O . THR B 1 226 ? -18.766 11.227 -9.688 1 96.38 226 THR B O 1
ATOM 8391 N N . GLN B 1 227 ? -17.375 9.523 -9.852 1 94.5 227 GLN B N 1
ATOM 8392 C CA . GLN B 1 227 ? -16.219 10.289 -9.406 1 94.5 227 GLN B CA 1
ATOM 8393 C C . GLN B 1 227 ? -15.945 11.461 -10.344 1 94.5 227 GLN B C 1
ATOM 8395 O O . GLN B 1 227 ? -15.641 12.57 -9.891 1 94.5 227 GLN B O 1
ATOM 8400 N N . LYS B 1 228 ? -16 11.211 -11.57 1 94.81 228 LYS B N 1
ATOM 8401 C CA . LYS B 1 228 ? -15.797 12.266 -12.555 1 94.81 228 LYS B CA 1
ATOM 8402 C C . LYS B 1 228 ? -16.844 13.375 -12.414 1 94.81 228 LYS B C 1
ATOM 8404 O O . LYS B 1 228 ? -16.516 14.555 -12.516 1 94.81 228 LYS B O 1
ATOM 8409 N N . GLN B 1 229 ? -18.031 12.93 -12.203 1 95.31 229 GLN B N 1
ATOM 8410 C CA . GLN B 1 229 ? -19.109 13.898 -11.984 1 95.31 229 GLN B CA 1
ATOM 8411 C C . GLN B 1 229 ? -18.828 14.75 -10.75 1 95.31 229 GLN B C 1
ATOM 8413 O O . GLN B 1 229 ? -19 15.969 -10.789 1 95.31 229 GLN B O 1
ATOM 8418 N N . ILE B 1 230 ? -18.391 14.141 -9.734 1 96 230 ILE B N 1
ATOM 8419 C CA . ILE B 1 230 ? -18.062 14.82 -8.484 1 96 230 ILE B CA 1
ATOM 8420 C C . ILE B 1 230 ? -16.906 15.781 -8.711 1 96 230 ILE B C 1
ATOM 8422 O O . ILE B 1 230 ? -16.875 16.875 -8.141 1 96 230 ILE B O 1
ATOM 8426 N N . GLY B 1 231 ? -15.93 15.414 -9.5 1 94.69 231 GLY B N 1
ATOM 8427 C CA . GLY B 1 231 ? -14.758 16.219 -9.797 1 94.69 231 GLY B CA 1
ATOM 8428 C C . GLY B 1 231 ? -15.102 17.562 -10.422 1 94.69 231 GLY B C 1
ATOM 8429 O O . GLY B 1 231 ? -14.359 18.531 -10.266 1 94.69 231 GLY B O 1
ATOM 8430 N N . GLY B 1 232 ? -16.25 17.625 -11.102 1 91.06 232 GLY B N 1
ATOM 8431 C CA . GLY B 1 232 ? -16.688 18.875 -11.703 1 91.06 232 GLY B CA 1
ATOM 8432 C C . GLY B 1 232 ? -17.125 19.906 -10.688 1 91.06 232 GLY B C 1
ATOM 8433 O O . GLY B 1 232 ? -17.266 21.094 -11.016 1 91.06 232 GLY B O 1
ATOM 8434 N N . HIS B 1 233 ? -17.141 19.531 -9.422 1 92.19 233 HIS B N 1
ATOM 8435 C CA . HIS B 1 233 ? -17.641 20.406 -8.367 1 92.19 233 HIS B CA 1
ATOM 8436 C C . HIS B 1 233 ? -16.562 20.656 -7.316 1 92.19 233 HIS B C 1
ATOM 8438 O O . HIS B 1 233 ? -16.875 20.875 -6.141 1 92.19 233 HIS B O 1
ATOM 8444 N N . PHE B 1 234 ? -15.32 20.594 -7.703 1 90.12 234 PHE B N 1
ATOM 8445 C CA . PHE B 1 234 ? -14.227 20.672 -6.738 1 90.12 234 PHE B CA 1
ATOM 8446 C C . PHE B 1 234 ? -14.203 22.047 -6.062 1 90.12 234 PHE B C 1
ATOM 8448 O O . PHE B 1 234 ? -13.703 22.172 -4.941 1 90.12 234 PHE B O 1
ATOM 8455 N N . ASN B 1 235 ? -14.805 23.109 -6.719 1 91.62 235 ASN B N 1
ATOM 8456 C CA . ASN B 1 235 ? -14.703 24.469 -6.191 1 91.62 235 ASN B CA 1
ATOM 8457 C C . ASN B 1 235 ? -15.969 24.875 -5.453 1 91.62 235 ASN B C 1
ATOM 8459 O O . ASN B 1 235 ? -16.125 26.031 -5.059 1 91.62 235 ASN B O 1
ATOM 8463 N N . SER B 1 236 ? -16.859 24 -5.25 1 91.19 236 SER B N 1
ATOM 8464 C CA . SER B 1 236 ? -18.156 24.344 -4.66 1 91.19 236 SER B CA 1
ATOM 8465 C C . SER B 1 236 ? -17.984 24.938 -3.271 1 91.19 236 SER B C 1
ATOM 8467 O O . SER B 1 236 ? -18.641 25.922 -2.928 1 91.19 236 SER B O 1
ATOM 8469 N N . GLN B 1 237 ? -17.078 24.438 -2.57 1 92 237 GLN B N 1
ATOM 8470 C CA . GLN B 1 237 ? -16.859 24.938 -1.221 1 92 237 GLN B CA 1
ATOM 8471 C C . GLN B 1 237 ? -16.266 26.344 -1.253 1 92 237 GLN B C 1
ATOM 8473 O O . GLN B 1 237 ? -16.531 27.156 -0.365 1 92 237 GLN B O 1
ATOM 8478 N N . LEU B 1 238 ? -15.453 26.609 -2.223 1 94.5 238 LEU B N 1
ATOM 8479 C CA . LEU B 1 238 ? -14.852 27.922 -2.367 1 94.5 238 LEU B CA 1
ATOM 8480 C C . LEU B 1 238 ? -15.898 28.953 -2.754 1 94.5 238 LEU B C 1
ATOM 8482 O O . LEU B 1 238 ? -15.906 30.078 -2.229 1 94.5 238 LEU B O 1
ATOM 8486 N N . ILE B 1 239 ? -16.766 28.578 -3.648 1 93.25 239 ILE B N 1
ATOM 8487 C CA . ILE B 1 239 ? -17.844 29.469 -4.074 1 93.25 239 ILE B CA 1
ATOM 8488 C C . ILE B 1 239 ? -18.719 29.828 -2.873 1 93.25 239 ILE B C 1
ATOM 8490 O O . ILE B 1 239 ? -19.031 31 -2.662 1 93.25 239 ILE B O 1
ATOM 8494 N N . ASN B 1 240 ? -19.047 28.812 -2.098 1 91.31 240 ASN B N 1
ATOM 8495 C CA . ASN B 1 240 ? -19.844 29.047 -0.903 1 91.31 240 ASN B CA 1
ATOM 8496 C C . ASN B 1 240 ? -19.125 29.969 0.082 1 91.31 240 ASN B C 1
ATOM 8498 O O . ASN B 1 240 ? -19.75 30.844 0.685 1 91.31 240 ASN B O 1
ATOM 8502 N N . ALA B 1 241 ? -17.859 29.797 0.262 1 91.25 241 ALA B N 1
ATOM 8503 C CA . ALA B 1 241 ? -17.062 30.609 1.191 1 91.25 241 ALA B CA 1
ATOM 8504 C C . ALA B 1 241 ? -17.047 32.062 0.755 1 91.25 241 ALA B C 1
ATOM 8506 O O . ALA B 1 241 ? -17.188 32.969 1.581 1 91.25 241 ALA B O 1
ATOM 8507 N N . VAL B 1 242 ? -16.859 32.312 -0.477 1 91.5 242 VAL B N 1
ATOM 8508 C CA . VAL B 1 242 ? -16.797 33.688 -1.011 1 91.5 242 VAL B CA 1
ATOM 8509 C C . VAL B 1 242 ? -18.172 34.344 -0.859 1 91.5 242 VAL B C 1
ATOM 8511 O O . VAL B 1 242 ? -18.25 35.531 -0.548 1 91.5 242 VAL B O 1
ATOM 8514 N N . GLN B 1 243 ? -19.188 33.594 -1.046 1 89.69 243 GLN B N 1
ATOM 8515 C CA . GLN B 1 243 ? -20.547 34.125 -0.881 1 89.69 243 GLN B CA 1
ATOM 8516 C C . GLN B 1 243 ? -20.812 34.531 0.57 1 89.69 243 GLN B C 1
ATOM 8518 O O . GLN B 1 243 ? -21.562 35.469 0.838 1 89.69 243 GLN B O 1
ATOM 8523 N N . GLU B 1 244 ? -20.141 33.844 1.422 1 88.5 244 GLU B N 1
ATOM 8524 C CA . GLU B 1 244 ? -20.266 34.156 2.844 1 88.5 244 GLU B CA 1
ATOM 8525 C C . GLU B 1 244 ? -19.344 35.312 3.242 1 88.5 244 GLU B C 1
ATOM 8527 O O . GLU B 1 244 ? -19.344 35.75 4.395 1 88.5 244 GLU B O 1
ATOM 8532 N N . GLY B 1 245 ? -18.484 35.75 2.336 1 83.44 245 GLY B N 1
ATOM 8533 C CA . GLY B 1 245 ? -17.609 36.875 2.592 1 83.44 245 GLY B CA 1
ATOM 8534 C C . GLY B 1 245 ? -16.234 36.438 3.082 1 83.44 245 GLY B C 1
ATOM 8535 O O . GLY B 1 245 ? -15.469 37.25 3.604 1 83.44 245 GLY B O 1
ATOM 8536 N N . ARG B 1 246 ? -15.938 35.188 2.922 1 89.31 246 ARG B N 1
ATOM 8537 C CA . ARG B 1 246 ? -14.641 34.688 3.381 1 89.31 246 ARG B CA 1
ATOM 8538 C C . ARG B 1 246 ? -13.617 34.719 2.25 1 89.31 246 ARG B C 1
ATOM 8540 O O . ARG B 1 246 ? -13.984 34.656 1.073 1 89.31 246 ARG B O 1
ATOM 8547 N N . LYS B 1 247 ? -12.359 34.719 2.629 1 90.38 247 LYS B N 1
ATOM 8548 C CA . LYS B 1 247 ? -11.266 34.688 1.665 1 90.38 247 LYS B CA 1
ATOM 8549 C C . LYS B 1 247 ? -10.562 33.344 1.688 1 90.38 247 LYS B C 1
ATOM 8551 O O . LYS B 1 247 ? -10.836 32.5 2.561 1 90.38 247 LYS B O 1
ATOM 8556 N N . PHE B 1 248 ? -9.812 33.062 0.644 1 94.12 248 PHE B N 1
ATOM 8557 C CA . PHE B 1 248 ? -9.008 31.859 0.608 1 94.12 248 PHE B CA 1
ATOM 8558 C C . PHE B 1 248 ? -7.633 32.125 0.022 1 94.12 248 PHE B C 1
ATOM 8560 O O . PHE B 1 248 ? -7.387 33.219 -0.511 1 94.12 248 PHE B O 1
ATOM 8567 N N . ARG B 1 249 ? -6.699 31.297 0.205 1 96.19 249 ARG B N 1
ATOM 8568 C CA . ARG B 1 249 ? -5.363 31.375 -0.381 1 96.19 249 ARG B CA 1
ATOM 8569 C C . ARG B 1 249 ? -4.992 30.062 -1.073 1 96.19 249 ARG B C 1
ATOM 8571 O O . ARG B 1 249 ? -5.547 29.016 -0.758 1 96.19 249 ARG B O 1
ATOM 8578 N N . PHE B 1 250 ? -4.047 30.156 -1.996 1 97.19 250 PHE B N 1
ATOM 8579 C CA . PHE B 1 250 ? -3.553 28.953 -2.666 1 97.19 250 PHE B CA 1
ATOM 8580 C C . PHE B 1 250 ? -2.162 28.594 -2.16 1 97.19 250 PHE B C 1
ATOM 8582 O O . PHE B 1 250 ? -1.34 29.469 -1.895 1 97.19 250 PHE B O 1
ATOM 8589 N N . ILE B 1 251 ? -1.938 27.391 -1.996 1 97.38 251 ILE B N 1
ATOM 8590 C CA . ILE B 1 251 ? -0.607 26.859 -1.736 1 97.38 251 ILE B CA 1
ATOM 8591 C C . ILE B 1 251 ? -0.386 25.594 -2.572 1 97.38 251 ILE B C 1
ATOM 8593 O O . ILE B 1 251 ? -1.326 24.844 -2.828 1 97.38 251 ILE B O 1
ATOM 8597 N N . GLY B 1 252 ? 0.798 25.391 -3.104 1 96 252 GLY B N 1
ATOM 8598 C CA . GLY B 1 252 ? 1.043 24.234 -3.945 1 96 252 GLY B CA 1
ATOM 8599 C C . GLY B 1 252 ? 2.457 23.703 -3.828 1 96 252 GLY B C 1
ATOM 8600 O O . GLY B 1 252 ? 3.34 24.375 -3.297 1 96 252 GLY B O 1
ATOM 8601 N N . ASP B 1 253 ? 2.646 22.484 -4.246 1 95.19 253 ASP B N 1
ATOM 8602 C CA . ASP B 1 253 ? 3.924 21.781 -4.273 1 95.19 253 ASP B CA 1
ATOM 8603 C C . ASP B 1 253 ? 3.914 20.672 -5.316 1 95.19 253 ASP B C 1
ATOM 8605 O O . ASP B 1 253 ? 2.848 20.234 -5.758 1 95.19 253 ASP B O 1
ATOM 8609 N N . ASN B 1 254 ? 5.09 20.312 -5.742 1 95.5 254 ASN B N 1
ATOM 8610 C CA . ASN B 1 254 ? 5.191 19.219 -6.715 1 95.5 254 ASN B CA 1
ATOM 8611 C C . ASN B 1 254 ? 4.891 17.875 -6.086 1 95.5 254 ASN B C 1
ATOM 8613 O O . ASN B 1 254 ? 5.23 17.625 -4.926 1 95.5 254 ASN B O 1
ATOM 8617 N N . VAL B 1 255 ? 4.223 17.078 -6.805 1 96.06 255 VAL B N 1
ATOM 8618 C CA . VAL B 1 255 ? 4.023 15.672 -6.477 1 96.06 255 VAL B CA 1
ATOM 8619 C C . VAL B 1 255 ? 4.848 14.797 -7.418 1 96.06 255 VAL B C 1
ATOM 8621 O O . VAL B 1 255 ? 4.562 14.719 -8.617 1 96.06 255 VAL B O 1
ATOM 8624 N N . ASN B 1 256 ? 5.812 14.156 -6.844 1 94 256 ASN B N 1
ATOM 8625 C CA . ASN B 1 256 ? 6.688 13.297 -7.629 1 94 256 ASN B CA 1
ATOM 8626 C C . ASN B 1 256 ? 6.281 11.828 -7.512 1 94 256 ASN B C 1
ATOM 8628 O O . ASN B 1 256 ? 6.035 11.336 -6.41 1 94 256 ASN B O 1
ATOM 8632 N N . PHE B 1 257 ? 6.145 11.195 -8.578 1 92.69 257 PHE B N 1
ATOM 8633 C CA . PHE B 1 257 ? 5.844 9.773 -8.547 1 92.69 257 PHE B CA 1
ATOM 8634 C C . PHE B 1 257 ? 6.477 9.055 -9.734 1 92.69 257 PHE B C 1
ATOM 8636 O O . PHE B 1 257 ? 6.754 9.672 -10.766 1 92.69 257 PHE B O 1
ATOM 8643 N N . MET B 1 258 ? 6.723 7.773 -9.578 1 90.25 258 MET B N 1
ATOM 8644 C CA . MET B 1 258 ? 7.414 6.957 -10.57 1 90.25 258 MET B CA 1
ATOM 8645 C C . MET B 1 258 ? 6.418 6.207 -11.445 1 90.25 258 MET B C 1
ATOM 8647 O O . MET B 1 258 ? 5.441 5.645 -10.945 1 90.25 258 MET B O 1
ATOM 8651 N N . ILE B 1 259 ? 6.59 6.305 -12.727 1 89.5 259 ILE B N 1
ATOM 8652 C CA . ILE B 1 259 ? 5.934 5.395 -13.664 1 89.5 259 ILE B CA 1
ATOM 8653 C C . ILE B 1 259 ? 6.875 4.242 -14 1 89.5 259 ILE B C 1
ATOM 8655 O O . ILE B 1 259 ? 7.832 4.418 -14.766 1 89.5 259 ILE B O 1
ATOM 8659 N N . ASP B 1 260 ? 6.574 3.123 -13.43 1 85.88 260 ASP B N 1
ATOM 8660 C CA . ASP B 1 260 ? 7.445 1.959 -13.562 1 85.88 260 ASP B CA 1
ATOM 8661 C C . ASP B 1 260 ? 6.957 1.031 -14.672 1 85.88 260 ASP B C 1
ATOM 8663 O O . ASP B 1 260 ? 5.75 0.87 -14.867 1 85.88 260 ASP B O 1
ATOM 8667 N N . VAL B 1 261 ? 7.895 0.565 -15.438 1 86 261 VAL B N 1
ATOM 8668 C CA . VAL B 1 261 ? 7.605 -0.402 -16.484 1 86 261 VAL B CA 1
ATOM 8669 C C . VAL B 1 261 ? 8.188 -1.764 -16.109 1 86 261 VAL B C 1
ATOM 8671 O O . VAL B 1 261 ? 9.367 -1.867 -15.766 1 86 261 VAL B O 1
ATOM 8674 N N . SER B 1 262 ? 7.328 -2.764 -16.094 1 83.69 262 SER B N 1
ATOM 8675 C CA . SER B 1 262 ? 7.77 -4.105 -15.719 1 83.69 262 SER B CA 1
ATOM 8676 C C . SER B 1 262 ? 8.695 -4.695 -16.781 1 83.69 262 SER B C 1
ATOM 8678 O O . SER B 1 262 ? 9.594 -5.473 -16.453 1 83.69 262 SER B O 1
ATOM 8680 N N . HIS B 1 263 ? 8.414 -4.406 -18.047 1 88.31 263 HIS B N 1
ATOM 8681 C CA . HIS B 1 263 ? 9.211 -4.887 -19.172 1 88.31 263 HIS B CA 1
ATOM 8682 C C . HIS B 1 263 ? 9.805 -3.727 -19.969 1 88.31 263 HIS B C 1
ATOM 8684 O O . HIS B 1 263 ? 9.156 -3.184 -20.859 1 88.31 263 HIS B O 1
ATOM 8690 N N . GLN B 1 264 ? 11.039 -3.48 -19.625 1 89 264 GLN B N 1
ATOM 8691 C CA . GLN B 1 264 ? 11.68 -2.355 -20.297 1 89 264 GLN B CA 1
ATOM 8692 C C . GLN B 1 264 ? 12 -2.691 -21.75 1 89 264 GLN B C 1
ATOM 8694 O O . GLN B 1 264 ? 12.406 -3.814 -22.047 1 89 264 GLN B O 1
ATOM 8699 N N . ARG B 1 265 ? 11.602 -1.841 -22.609 1 88.62 265 ARG B N 1
ATOM 8700 C CA . ARG B 1 265 ? 11.953 -1.865 -24.031 1 88.62 265 ARG B CA 1
ATOM 8701 C C . ARG B 1 265 ? 12.664 -0.582 -24.438 1 88.62 265 ARG B C 1
ATOM 8703 O O . ARG B 1 265 ? 12.734 0.372 -23.656 1 88.62 265 ARG B O 1
ATOM 8710 N N . GLU B 1 266 ? 13.117 -0.542 -25.609 1 84.25 266 GLU B N 1
ATOM 8711 C CA . GLU B 1 266 ? 13.789 0.653 -26.109 1 84.25 266 GLU B CA 1
ATOM 8712 C C . GLU B 1 266 ? 12.867 1.869 -26.047 1 84.25 266 GLU B C 1
ATOM 8714 O O . GLU B 1 266 ? 13.312 2.977 -25.734 1 84.25 266 GLU B O 1
ATOM 8719 N N . THR B 1 267 ? 11.609 1.66 -26.312 1 82.38 267 THR B N 1
ATOM 8720 C CA . THR B 1 267 ? 10.656 2.762 -26.391 1 82.38 267 THR B CA 1
ATOM 8721 C C . THR B 1 267 ? 9.875 2.896 -25.094 1 82.38 267 THR B C 1
ATOM 8723 O O . THR B 1 267 ? 9.062 3.814 -24.938 1 82.38 267 THR B O 1
ATOM 8726 N N . MET B 1 268 ? 10.031 1.92 -24.25 1 85.94 268 MET B N 1
ATOM 8727 C CA . MET B 1 268 ? 9.281 1.903 -23 1 85.94 268 MET B CA 1
ATOM 8728 C C . MET B 1 268 ? 10.219 1.871 -21.797 1 85.94 268 MET B C 1
ATOM 8730 O O . MET B 1 268 ? 10.75 0.815 -21.453 1 85.94 268 MET B O 1
ATOM 8734 N N . LYS B 1 269 ? 10.359 3.064 -21.141 1 87.56 269 LYS B N 1
ATOM 8735 C CA . LYS B 1 269 ? 11.281 3.18 -20.016 1 87.56 269 LYS B CA 1
ATOM 8736 C C . LYS B 1 269 ? 10.578 3.752 -18.797 1 87.56 269 LYS B C 1
ATOM 8738 O O . LYS B 1 269 ? 9.594 4.477 -18.906 1 87.56 269 LYS B O 1
ATOM 8743 N N . SER B 1 270 ? 11.102 3.273 -17.609 1 88.38 270 SER B N 1
ATOM 8744 C CA . SER B 1 270 ? 10.625 3.871 -16.375 1 88.38 270 SER B CA 1
ATOM 8745 C C . SER B 1 270 ? 11.07 5.324 -16.25 1 88.38 270 SER B C 1
ATOM 8747 O O . SER B 1 270 ? 12.18 5.676 -16.656 1 88.38 270 SER B O 1
ATOM 8749 N N . HIS B 1 271 ? 10.227 6.168 -15.836 1 89.25 271 HIS B N 1
ATOM 8750 C CA . HIS B 1 271 ? 10.617 7.566 -15.664 1 89.25 271 HIS B CA 1
ATOM 8751 C C . HIS B 1 271 ? 9.867 8.211 -14.508 1 89.25 271 HIS B C 1
ATOM 8753 O O . HIS B 1 271 ? 8.812 7.719 -14.094 1 89.25 271 HIS B O 1
ATOM 8759 N N . MET B 1 272 ? 10.43 9.25 -13.953 1 91.94 272 MET B N 1
ATOM 8760 C CA . MET B 1 272 ? 9.852 10.023 -12.859 1 91.94 272 MET B CA 1
ATOM 8761 C C . MET B 1 272 ? 8.992 11.164 -13.398 1 91.94 272 MET B C 1
ATOM 8763 O O . MET B 1 272 ? 9.406 11.891 -14.305 1 91.94 272 MET B O 1
ATOM 8767 N N . GLU B 1 273 ? 7.789 11.219 -12.906 1 93.25 273 GLU B N 1
ATOM 8768 C CA . GLU B 1 273 ? 6.902 12.336 -13.234 1 93.25 273 GLU B CA 1
ATOM 8769 C C . GLU B 1 273 ? 6.883 13.367 -12.109 1 93.25 273 GLU B C 1
ATOM 8771 O O . GLU B 1 273 ? 6.906 13.008 -10.93 1 93.25 273 GLU B O 1
ATOM 8776 N N . HIS B 1 274 ? 6.934 14.641 -12.469 1 95.56 274 HIS B N 1
ATOM 8777 C CA . HIS B 1 274 ? 6.812 15.773 -11.555 1 95.56 274 HIS B CA 1
ATOM 8778 C C . HIS B 1 274 ? 5.582 16.609 -11.883 1 95.56 274 HIS B C 1
ATOM 8780 O O . HIS B 1 274 ? 5.613 17.453 -12.789 1 95.56 274 HIS B O 1
ATOM 8786 N N . TRP B 1 275 ? 4.555 16.406 -11.156 1 96.94 275 TRP B N 1
ATOM 8787 C CA . TRP B 1 275 ? 3.311 17.141 -11.375 1 96.94 275 TRP B CA 1
ATOM 8788 C C . TRP B 1 275 ? 3.051 18.125 -10.227 1 96.94 275 TRP B C 1
ATOM 8790 O O . TRP B 1 275 ? 3.758 18.109 -9.219 1 96.94 275 TRP B O 1
ATOM 8800 N N . PHE B 1 276 ? 2.143 19.031 -10.414 1 97.44 276 PHE B N 1
ATOM 8801 C CA . PHE B 1 276 ? 1.924 20.094 -9.445 1 97.44 276 PHE B CA 1
ATOM 8802 C C . PHE B 1 276 ? 0.592 19.906 -8.727 1 97.44 276 PHE B C 1
ATOM 8804 O O . PHE B 1 276 ? -0.46 19.844 -9.367 1 97.44 276 PHE B O 1
ATOM 8811 N N . ALA B 1 277 ? 0.623 19.719 -7.406 1 97.19 277 ALA B N 1
ATOM 8812 C CA . ALA B 1 277 ? -0.567 19.672 -6.559 1 97.19 277 ALA B CA 1
ATOM 8813 C C . ALA B 1 277 ? -0.766 20.969 -5.797 1 97.19 277 ALA B C 1
ATOM 8815 O O . ALA B 1 277 ? 0.204 21.656 -5.457 1 97.19 277 ALA B O 1
ATOM 8816 N N . SER B 1 278 ? -2.014 21.359 -5.551 1 97.06 278 SER B N 1
ATOM 8817 C CA . SER B 1 278 ? -2.309 22.562 -4.801 1 97.06 278 SER B CA 1
ATOM 8818 C C . SER B 1 278 ? -3.615 22.438 -4.027 1 97.06 278 SER B C 1
ATOM 8820 O O . SER B 1 278 ? -4.395 21.516 -4.266 1 97.06 278 SER B O 1
ATOM 8822 N N . MET B 1 279 ? -3.797 23.281 -3.057 1 96.69 279 MET B N 1
ATOM 8823 C CA . MET B 1 279 ? -5.023 23.359 -2.268 1 96.69 279 MET B CA 1
ATOM 8824 C C . MET B 1 279 ? -5.387 24.812 -1.977 1 96.69 279 MET B C 1
ATOM 8826 O O . MET B 1 279 ? -4.527 25.703 -2.016 1 96.69 279 MET B O 1
ATOM 8830 N N . ALA B 1 280 ? -6.609 25.062 -1.829 1 97.31 280 ALA B N 1
ATOM 8831 C CA . ALA B 1 280 ? -7.125 26.344 -1.35 1 97.31 280 ALA B CA 1
ATOM 8832 C C . ALA B 1 280 ? -7.496 26.266 0.129 1 97.31 280 ALA B C 1
ATOM 8834 O O . ALA B 1 280 ? -8.18 25.328 0.557 1 97.31 280 ALA B O 1
ATOM 8835 N N . ILE B 1 281 ? -6.98 27.141 0.892 1 96.75 281 ILE B N 1
ATOM 8836 C CA . ILE B 1 281 ? -7.285 27.188 2.316 1 96.75 281 ILE B CA 1
ATOM 8837 C C . ILE B 1 281 ? -8.227 28.359 2.604 1 96.75 281 ILE B C 1
ATOM 8839 O O . ILE B 1 281 ? -7.879 29.516 2.354 1 96.75 281 ILE B O 1
ATOM 8843 N N . ILE B 1 282 ? -9.375 28.062 3.137 1 95.06 282 ILE B N 1
ATOM 8844 C CA . ILE B 1 282 ? -10.359 29.094 3.465 1 95.06 282 ILE B CA 1
ATOM 8845 C C . ILE B 1 282 ? -9.984 29.766 4.781 1 95.06 282 ILE B C 1
ATOM 8847 O O . ILE B 1 282 ? -9.711 29.078 5.777 1 95.06 282 ILE B O 1
ATOM 8851 N N . GLN B 1 283 ? -9.961 31.016 4.766 1 89.19 283 GLN B N 1
ATOM 8852 C CA . GLN B 1 283 ? -9.547 31.797 5.93 1 89.19 283 GLN B CA 1
ATOM 8853 C C . GLN B 1 283 ? -10.758 32.219 6.766 1 89.19 283 GLN B C 1
ATOM 8855 O O . GLN B 1 283 ? -11.859 32.375 6.238 1 89.19 283 GLN B O 1
ATOM 8860 N N . HIS B 1 284 ? -10.57 32.312 8.07 1 78.75 284 HIS B N 1
ATOM 8861 C CA . HIS B 1 284 ? -11.648 32.75 8.961 1 78.75 284 HIS B CA 1
ATOM 8862 C C . HIS B 1 284 ? -11.414 34.156 9.461 1 78.75 284 HIS B C 1
ATOM 8864 O O . HIS B 1 284 ? -12.258 34.719 10.164 1 78.75 284 HIS B O 1
ATOM 8870 N N . SER B 1 285 ? -10.375 34.75 8.992 1 72.62 285 SER B N 1
ATOM 8871 C CA . SER B 1 285 ? -9.992 36.031 9.547 1 72.62 285 SER B CA 1
ATOM 8872 C C . SER B 1 285 ? -10.906 37.156 9.055 1 72.62 285 SER B C 1
ATOM 8874 O O . SER B 1 285 ? -11.25 37.219 7.875 1 72.62 285 SER B O 1
ATOM 8876 N N . ASN B 1 286 ? -11.508 37.781 10.023 1 74.06 286 ASN B N 1
ATOM 8877 C CA . ASN B 1 286 ? -12.242 39 9.68 1 74.06 286 ASN B CA 1
ATOM 8878 C C . ASN B 1 286 ? -11.508 40.25 10.141 1 74.06 286 ASN B C 1
ATOM 8880 O O . ASN B 1 286 ? -11.469 40.562 11.328 1 74.06 286 ASN B O 1
ATOM 8884 N N . PHE B 1 287 ? -10.758 40.906 9.156 1 79.88 287 PHE B N 1
ATOM 8885 C CA . PHE B 1 287 ? -10.023 42.125 9.469 1 79.88 287 PHE B CA 1
ATOM 8886 C C . PHE B 1 287 ? -10.641 43.344 8.766 1 79.88 287 PHE B C 1
ATOM 8888 O O . PHE B 1 287 ? -9.922 44.25 8.344 1 79.88 287 PHE B O 1
ATOM 8895 N N . SER B 1 288 ? -11.867 43.312 8.641 1 76.31 288 SER B N 1
ATOM 8896 C CA . SER B 1 288 ? -12.578 44.281 7.836 1 76.31 288 SER B CA 1
ATOM 8897 C C . SER B 1 288 ? -12.461 45.688 8.438 1 76.31 288 SER B C 1
ATOM 8899 O O . SER B 1 288 ? -12.578 46.688 7.727 1 76.31 288 SER B O 1
ATOM 8901 N N . LEU B 1 289 ? -12.07 45.781 9.664 1 79.25 289 LEU B N 1
ATOM 8902 C CA . LEU B 1 289 ? -12.055 47.062 10.328 1 79.25 289 LEU B CA 1
ATOM 8903 C C . LEU B 1 289 ? -10.672 47.719 10.242 1 79.25 289 LEU B C 1
ATOM 8905 O O . LEU B 1 289 ? -10.5 48.875 10.609 1 79.25 289 LEU B O 1
ATOM 8909 N N . LEU B 1 290 ? -9.812 46.969 9.688 1 85.19 290 LEU B N 1
ATOM 8910 C CA . LEU B 1 290 ? -8.453 47.5 9.633 1 85.19 290 LEU B CA 1
ATOM 8911 C C . LEU B 1 290 ? -8.25 48.375 8.398 1 85.19 290 LEU B C 1
ATOM 8913 O O . LEU B 1 290 ? -8.992 48.25 7.418 1 85.19 290 LEU B O 1
ATOM 8917 N N . SER B 1 291 ? -7.227 49.188 8.461 1 83.69 291 SER B N 1
ATOM 8918 C CA . SER B 1 291 ? -6.941 50.188 7.414 1 83.69 291 SER B CA 1
ATOM 8919 C C . SER B 1 291 ? -6.551 49.5 6.109 1 83.69 291 SER B C 1
ATOM 8921 O O . SER B 1 291 ? -5.82 48.5 6.117 1 83.69 291 SER B O 1
ATOM 8923 N N . THR B 1 292 ? -7.059 50.031 5.008 1 82.69 292 THR B N 1
ATOM 8924 C CA . THR B 1 292 ? -6.73 49.531 3.674 1 82.69 292 THR B CA 1
ATOM 8925 C C . THR B 1 292 ? -5.809 50.531 2.947 1 82.69 292 THR B C 1
ATOM 8927 O O . THR B 1 292 ? -5.617 50.406 1.734 1 82.69 292 THR B O 1
ATOM 8930 N N . ALA B 1 293 ? -5.301 51.406 3.748 1 80.75 293 ALA B N 1
ATOM 8931 C CA . ALA B 1 293 ? -4.371 52.344 3.152 1 80.75 293 ALA B CA 1
ATOM 8932 C C . ALA B 1 293 ? -3.039 51.688 2.814 1 80.75 293 ALA B C 1
ATOM 8934 O O . ALA B 1 293 ? -2.484 50.938 3.631 1 80.75 293 ALA B O 1
ATOM 8935 N N . LYS B 1 294 ? -2.648 51.844 1.566 1 78.81 294 LYS B N 1
ATOM 8936 C CA . LYS B 1 294 ? -1.381 51.281 1.112 1 78.81 294 LYS B CA 1
ATOM 8937 C C . LYS B 1 294 ? -0.456 52.344 0.57 1 78.81 294 LYS B C 1
ATOM 8939 O O . LYS B 1 294 ? -0.904 53.281 -0.123 1 78.81 294 LYS B O 1
ATOM 8944 N N . PRO B 1 295 ? 0.82 52.344 0.978 1 80.56 295 PRO B N 1
ATOM 8945 C CA . PRO B 1 295 ? 1.537 51.5 1.925 1 80.56 295 PRO B CA 1
ATOM 8946 C C . PRO B 1 295 ? 1.305 51.906 3.379 1 80.56 295 PRO B C 1
ATOM 8948 O O . PRO B 1 295 ? 0.847 53.031 3.648 1 80.56 295 PRO B O 1
ATOM 8951 N N . GLN B 1 296 ? 1.596 50.969 4.254 1 88.62 296 GLN B N 1
ATOM 8952 C CA . GLN B 1 296 ? 1.528 51.344 5.66 1 88.62 296 GLN B CA 1
ATOM 8953 C C . GLN B 1 296 ? 2.473 52.531 5.965 1 88.62 296 GLN B C 1
ATOM 8955 O O . GLN B 1 296 ? 2.086 53.469 6.621 1 88.62 296 GLN B O 1
ATOM 8960 N N . VAL B 1 297 ? 3.744 52.375 5.52 1 90.12 297 VAL B N 1
ATOM 8961 C CA . VAL B 1 297 ? 4.805 53.375 5.523 1 90.12 297 VAL B CA 1
ATOM 8962 C C . VAL B 1 297 ? 5.672 53.219 4.277 1 90.12 297 VAL B C 1
ATOM 8964 O O . VAL B 1 297 ? 6.043 52.094 3.908 1 90.12 297 VAL B O 1
ATOM 8967 N N . PRO B 1 298 ? 5.812 54.375 3.604 1 90 298 PRO B N 1
ATOM 8968 C CA . PRO B 1 298 ? 6.691 54.219 2.443 1 90 298 PRO B CA 1
ATOM 8969 C C . PRO B 1 298 ? 8.016 53.531 2.791 1 90 298 PRO B C 1
ATOM 8971 O O . PRO B 1 298 ? 8.68 53.938 3.752 1 90 298 PRO B O 1
ATOM 8974 N N . LEU B 1 299 ? 8.383 52.562 2.025 1 92.25 299 LEU B N 1
ATOM 8975 C CA . LEU B 1 299 ? 9.492 51.656 2.334 1 92.25 299 LEU B CA 1
ATOM 8976 C C . LEU B 1 299 ? 10.789 52.438 2.49 1 92.25 299 LEU B C 1
ATOM 8978 O O . LEU B 1 299 ? 11.609 52.125 3.354 1 92.25 299 LEU B O 1
ATOM 8982 N N . LEU B 1 300 ? 10.977 53.5 1.671 1 89.81 300 LEU B N 1
ATOM 8983 C CA . LEU B 1 300 ? 12.234 54.219 1.672 1 89.81 300 LEU B CA 1
ATOM 8984 C C . LEU B 1 300 ? 12.305 55.188 2.855 1 89.81 300 LEU B C 1
ATOM 8986 O O . LEU B 1 300 ? 13.383 55.688 3.191 1 89.81 300 LEU B O 1
ATOM 8990 N N . GLU B 1 301 ? 11.234 55.406 3.475 1 90.75 301 GLU B N 1
ATOM 8991 C CA . GLU B 1 301 ? 11.219 56.25 4.672 1 90.75 301 GLU B CA 1
ATOM 8992 C C . GLU B 1 301 ? 11.656 55.469 5.902 1 90.75 301 GLU B C 1
ATOM 8994 O O . GLU B 1 301 ? 12.023 56.031 6.926 1 90.75 301 GLU B O 1
ATOM 8999 N N . LEU B 1 302 ? 11.609 54.156 5.73 1 92.94 302 LEU B N 1
ATOM 9000 C CA . LEU B 1 302 ? 12.055 53.312 6.824 1 92.94 302 LEU B CA 1
ATOM 9001 C C . LEU B 1 302 ? 13.562 53.094 6.766 1 92.94 302 LEU B C 1
ATOM 9003 O O . LEU B 1 302 ? 14.102 52.688 5.73 1 92.94 302 LEU B O 1
ATOM 9007 N N . GLY B 1 303 ? 14.164 53.375 7.867 1 91.06 303 GLY B N 1
ATOM 9008 C CA . GLY B 1 303 ? 15.594 53.094 7.93 1 91.06 303 GLY B CA 1
ATOM 9009 C C . GLY B 1 303 ? 15.898 51.625 8.031 1 91.06 303 GLY B C 1
ATOM 9010 O O . GLY B 1 303 ? 15.07 50.844 8.5 1 91.06 303 GLY B O 1
ATOM 9011 N N . PRO B 1 304 ? 17.047 51.188 7.605 1 92.75 304 PRO B N 1
ATOM 9012 C CA . PRO B 1 304 ? 17.438 49.781 7.676 1 92.75 304 PRO B CA 1
ATOM 9013 C C . PRO B 1 304 ? 17.312 49.219 9.086 1 92.75 304 PRO B C 1
ATOM 9015 O O . PRO B 1 304 ? 17.047 48 9.242 1 92.75 304 PRO B O 1
ATOM 9018 N N . ASN B 1 305 ? 17.406 50 10.117 1 90.06 305 ASN B N 1
ATOM 9019 C CA . ASN B 1 305 ? 17.359 49.531 11.508 1 90.06 305 ASN B CA 1
ATOM 9020 C C . ASN B 1 305 ? 15.977 49.031 11.883 1 90.06 305 ASN B C 1
ATOM 9022 O O . ASN B 1 305 ? 15.828 48.281 12.844 1 90.06 305 ASN B O 1
ATOM 9026 N N . THR B 1 306 ? 15.047 49.5 11.102 1 93.19 306 THR B N 1
ATOM 9027 C CA . THR B 1 306 ? 13.68 49.062 11.359 1 93.19 306 THR B CA 1
ATOM 9028 C C . THR B 1 306 ? 13.531 47.562 11.133 1 93.19 306 THR B C 1
ATOM 9030 O O . THR B 1 306 ? 12.648 46.906 11.719 1 93.19 306 THR B O 1
ATOM 9033 N N . PHE B 1 307 ? 14.398 47.062 10.305 1 95.94 307 PHE B N 1
ATOM 9034 C CA . PHE B 1 307 ? 14.297 45.656 9.922 1 95.94 307 PHE B CA 1
ATOM 9035 C C . PHE B 1 307 ? 15.281 44.781 10.711 1 95.94 307 PHE B C 1
ATOM 9037 O O . PHE B 1 307 ? 15.477 43.625 10.406 1 95.94 307 PHE B O 1
ATOM 9044 N N . LEU B 1 308 ? 15.93 45.375 11.695 1 94.94 308 LEU B N 1
ATOM 9045 C CA . LEU B 1 308 ? 16.812 44.688 12.641 1 94.94 308 LEU B CA 1
ATOM 9046 C C . LEU B 1 308 ? 16.219 44.688 14.039 1 94.94 308 LEU B C 1
ATOM 9048 O O . LEU B 1 308 ? 15.367 45.531 14.359 1 94.94 308 LEU B O 1
ATOM 9052 N N . PRO B 1 309 ? 16.625 43.75 14.852 1 94.88 309 PRO B N 1
ATOM 9053 C CA . PRO B 1 309 ? 16.047 43.688 16.188 1 94.88 309 PRO B CA 1
ATOM 9054 C C . PRO B 1 309 ? 16.328 44.969 17 1 94.88 309 PRO B C 1
ATOM 9056 O O . PRO B 1 309 ? 17.484 45.375 17.125 1 94.88 309 PRO B O 1
ATOM 9059 N N . GLN B 1 310 ? 15.273 45.531 17.469 1 93 310 GLN B N 1
ATOM 9060 C CA . GLN B 1 310 ? 15.344 46.656 18.375 1 93 310 GLN B CA 1
ATOM 9061 C C . GLN B 1 310 ? 14.984 46.25 19.797 1 93 310 GLN B C 1
ATOM 9063 O O . GLN B 1 310 ? 14.773 45.094 20.078 1 93 310 GLN B O 1
ATOM 9068 N N . GLU B 1 311 ? 14.914 47.25 20.641 1 91.31 311 GLU B N 1
ATOM 9069 C CA . GLU B 1 311 ? 14.703 46.969 22.062 1 91.31 311 GLU B CA 1
ATOM 9070 C C . GLU B 1 311 ? 13.398 46.188 22.281 1 91.31 311 GLU B C 1
ATOM 9072 O O . GLU B 1 311 ? 13.375 45.188 23 1 91.31 311 GLU B O 1
ATOM 9077 N N . LYS B 1 312 ? 12.422 46.625 21.641 1 93.62 312 LYS B N 1
ATOM 9078 C CA . LYS B 1 312 ? 11.133 45.938 21.781 1 93.62 312 LYS B CA 1
ATOM 9079 C C . LYS B 1 312 ? 11.18 44.531 21.234 1 93.62 312 LYS B C 1
ATOM 9081 O O . LYS B 1 312 ? 10.539 43.625 21.781 1 93.62 312 LYS B O 1
ATOM 9086 N N . ASP B 1 313 ? 11.852 44.375 20.156 1 96.25 313 ASP B N 1
ATOM 9087 C CA . ASP B 1 313 ? 12 43.062 19.562 1 96.25 313 ASP B CA 1
ATOM 9088 C C . ASP B 1 313 ? 12.742 42.125 20.516 1 96.25 313 ASP B C 1
ATOM 9090 O O . ASP B 1 313 ? 12.344 40.969 20.672 1 96.25 313 ASP B O 1
ATOM 9094 N N . TRP B 1 314 ? 13.773 42.594 21.141 1 95.62 314 TRP B N 1
ATOM 9095 C CA . TRP B 1 314 ? 14.539 41.781 22.078 1 95.62 314 TRP B CA 1
ATOM 9096 C C . TRP B 1 314 ? 13.688 41.375 23.281 1 95.62 314 TRP B C 1
ATOM 9098 O O . TRP B 1 314 ? 13.828 40.281 23.812 1 95.62 314 TRP B O 1
ATOM 9108 N N . GLU B 1 315 ? 12.844 42.281 23.672 1 94.31 315 GLU B N 1
ATOM 9109 C CA . GLU B 1 315 ? 11.945 41.969 24.781 1 94.31 315 GLU B CA 1
ATOM 9110 C C . GLU B 1 315 ? 10.977 40.875 24.406 1 94.31 315 GLU B C 1
ATOM 9112 O O . GLU B 1 315 ? 10.711 39.969 25.219 1 94.31 315 GLU B O 1
ATOM 9117 N N . ASN B 1 316 ? 10.438 40.938 23.234 1 94.81 316 ASN B N 1
ATOM 9118 C CA . ASN B 1 316 ? 9.547 39.906 22.75 1 94.81 316 ASN B CA 1
ATOM 9119 C C . ASN B 1 316 ? 10.25 38.562 22.688 1 94.81 316 ASN B C 1
ATOM 9121 O O . ASN B 1 316 ? 9.688 37.531 23.094 1 94.81 316 ASN B O 1
ATOM 9125 N N . ILE B 1 317 ? 11.469 38.531 22.188 1 96.5 317 ILE B N 1
ATOM 9126 C CA . ILE B 1 317 ? 12.258 37.312 22.062 1 96.5 317 ILE B CA 1
ATOM 9127 C C . ILE B 1 317 ? 12.562 36.75 23.453 1 96.5 317 ILE B C 1
ATOM 9129 O O . ILE B 1 317 ? 12.445 35.562 23.672 1 96.5 317 ILE B O 1
ATOM 9133 N N . LYS B 1 318 ? 12.938 37.625 24.328 1 95.19 318 LYS B N 1
ATOM 9134 C CA . LYS B 1 318 ? 13.234 37.25 25.703 1 95.19 318 LYS B CA 1
ATOM 9135 C C . LYS B 1 318 ? 12.023 36.594 26.359 1 95.19 318 LYS B C 1
ATOM 9137 O O . LYS B 1 318 ? 12.141 35.531 27 1 95.19 318 LYS B O 1
ATOM 9142 N N . ASN B 1 319 ? 10.93 37.188 26.203 1 93.56 319 ASN B N 1
ATOM 9143 C CA . ASN B 1 319 ? 9.703 36.656 26.781 1 93.56 319 ASN B CA 1
ATOM 9144 C C . ASN B 1 319 ? 9.383 35.281 26.188 1 93.56 319 ASN B C 1
ATOM 9146 O O . ASN B 1 319 ? 8.906 34.375 26.906 1 93.56 319 ASN B O 1
ATOM 9150 N N . CYS B 1 320 ? 9.609 35.125 24.953 1 95.56 320 CYS B N 1
ATOM 9151 C CA . CYS B 1 320 ? 9.398 33.844 24.312 1 95.56 320 CYS B CA 1
ATOM 9152 C C . CYS B 1 320 ? 10.352 32.781 24.859 1 95.56 320 CYS B C 1
ATOM 9154 O O . CYS B 1 320 ? 9.945 31.672 25.141 1 95.56 320 CYS B O 1
ATOM 9156 N N . TYR B 1 321 ? 11.617 33.188 25.078 1 97.38 321 TYR B N 1
ATOM 9157 C CA . TYR B 1 321 ? 12.617 32.281 25.625 1 97.38 321 TYR B CA 1
ATOM 9158 C C . TYR B 1 321 ? 12.242 31.844 27.031 1 97.38 321 TYR B C 1
ATOM 9160 O O . TYR B 1 321 ? 12.445 30.688 27.406 1 97.38 321 TYR B O 1
ATOM 9168 N N . ILE B 1 322 ? 11.719 32.75 27.766 1 96.5 322 ILE B N 1
ATOM 9169 C CA . ILE B 1 322 ? 11.344 32.438 29.141 1 96.5 322 ILE B CA 1
ATOM 9170 C C . ILE B 1 322 ? 10.32 31.312 29.172 1 96.5 322 ILE B C 1
ATOM 9172 O O . ILE B 1 322 ? 10.422 30.391 29.984 1 96.5 322 ILE B O 1
ATOM 9176 N N . VAL B 1 323 ? 9.398 31.375 28.25 1 96.06 323 VAL B N 1
ATOM 9177 C CA . VAL B 1 323 ? 8.359 30.359 28.203 1 96.06 323 VAL B CA 1
ATOM 9178 C C . VAL B 1 323 ? 8.969 29 27.844 1 96.06 323 VAL B C 1
ATOM 9180 O O . VAL B 1 323 ? 8.688 28 28.5 1 96.06 323 VAL B O 1
ATOM 9183 N N . VAL B 1 324 ? 9.82 28.938 26.875 1 97 324 VAL B N 1
ATOM 9184 C CA . VAL B 1 324 ? 10.43 27.703 26.406 1 97 324 VAL B CA 1
ATOM 9185 C C . VAL B 1 324 ? 11.305 27.109 27.5 1 97 324 VAL B C 1
ATOM 9187 O O . VAL B 1 324 ? 11.227 25.906 27.781 1 97 324 VAL B O 1
ATOM 9190 N N . ILE B 1 325 ? 12.109 27.922 28.125 1 97.88 325 ILE B N 1
ATOM 9191 C CA . ILE B 1 325 ? 13.031 27.469 29.172 1 97.88 325 ILE B CA 1
ATOM 9192 C C . ILE B 1 325 ? 12.242 26.969 30.375 1 97.88 325 ILE B C 1
ATOM 9194 O O . ILE B 1 325 ? 12.562 25.922 30.938 1 97.88 325 ILE B O 1
ATOM 9198 N N . LEU B 1 326 ? 11.273 27.719 30.719 1 96.69 326 LEU B N 1
ATOM 9199 C CA . LEU B 1 326 ? 10.469 27.344 31.875 1 96.69 326 LEU B CA 1
ATOM 9200 C C . LEU B 1 326 ? 9.758 26.016 31.625 1 96.69 326 LEU B C 1
ATOM 9202 O O . LEU B 1 326 ? 9.594 25.203 32.562 1 96.69 326 LEU B O 1
ATOM 9206 N N . GLU B 1 327 ? 9.32 25.812 30.453 1 96.56 327 GLU B N 1
ATOM 9207 C CA . GLU B 1 327 ? 8.703 24.531 30.094 1 96.56 327 GLU B CA 1
ATOM 9208 C C . GLU B 1 327 ? 9.68 23.375 30.281 1 96.56 327 GLU B C 1
ATOM 9210 O O . GLU B 1 327 ? 9.305 22.312 30.797 1 96.56 327 GLU B O 1
ATOM 9215 N N . ILE B 1 328 ? 10.875 23.547 29.875 1 97.38 328 ILE B N 1
ATOM 9216 C CA . ILE B 1 328 ? 11.914 22.531 30 1 97.38 328 ILE B CA 1
ATOM 9217 C C . ILE B 1 328 ? 12.242 22.297 31.469 1 97.38 328 ILE B C 1
ATOM 9219 O O . ILE B 1 328 ? 12.32 21.156 31.922 1 97.38 328 ILE B O 1
ATOM 9223 N N . LEU B 1 329 ? 12.344 23.359 32.219 1 96.94 329 LEU B N 1
ATOM 9224 C CA . LEU B 1 329 ? 12.734 23.266 33.625 1 96.94 329 LEU B CA 1
ATOM 9225 C C . LEU B 1 329 ? 11.641 22.609 34.469 1 96.94 329 LEU B C 1
ATOM 9227 O O . LEU B 1 329 ? 11.93 21.812 35.375 1 96.94 329 LEU B O 1
ATOM 9231 N N . CYS B 1 330 ? 10.445 22.922 34.125 1 96.19 330 CYS B N 1
ATOM 9232 C CA . CYS B 1 330 ? 9.328 22.312 34.844 1 96.19 330 CYS B CA 1
ATOM 9233 C C . CYS B 1 330 ? 9.289 20.797 34.625 1 96.19 330 CYS B C 1
ATOM 9235 O O . CYS B 1 330 ? 8.805 20.047 35.469 1 96.19 330 CYS B O 1
ATOM 9237 N N . LYS B 1 331 ? 9.781 20.406 33.562 1 95.44 331 LYS B N 1
ATOM 9238 C CA . LYS B 1 331 ? 9.766 19 33.219 1 95.44 331 LYS B CA 1
ATOM 9239 C C . LYS B 1 331 ? 10.875 18.234 33.938 1 95.44 331 LYS B C 1
ATOM 9241 O O . LYS B 1 331 ? 10.672 17.109 34.375 1 95.44 331 LYS B O 1
ATOM 9246 N N . PHE B 1 332 ? 12.031 18.875 34.156 1 96.25 332 PHE B N 1
ATOM 9247 C CA . PHE B 1 332 ? 13.188 18.078 34.531 1 96.25 332 PHE B CA 1
ATOM 9248 C C . PHE B 1 332 ? 13.68 18.484 35.938 1 96.25 332 PHE B C 1
ATOM 9250 O O . PHE B 1 332 ? 14.297 17.672 36.625 1 96.25 332 PHE B O 1
ATOM 9257 N N . CYS B 1 333 ? 13.453 19.719 36.312 1 95 333 CYS B N 1
ATOM 9258 C CA . CYS B 1 333 ? 13.953 20.188 37.625 1 95 333 CYS B CA 1
ATOM 9259 C C . CYS B 1 333 ? 12.844 20.219 38.656 1 95 333 CYS B C 1
ATOM 9261 O O . CYS B 1 333 ? 11.812 20.844 38.469 1 95 333 CYS B O 1
ATOM 9263 N N . LYS B 1 334 ? 13.078 19.672 39.781 1 93.19 334 LYS B N 1
ATOM 9264 C CA . LYS B 1 334 ? 12.07 19.5 40.812 1 93.19 334 LYS B CA 1
ATOM 9265 C C . LYS B 1 334 ? 11.578 20.859 41.312 1 93.19 334 LYS B C 1
ATOM 9267 O O . LYS B 1 334 ? 10.375 21.062 41.5 1 93.19 334 LYS B O 1
ATOM 9272 N N . TYR B 1 335 ? 12.461 21.734 41.562 1 90.94 335 TYR B N 1
ATOM 9273 C CA . TYR B 1 335 ? 12.117 23.031 42.094 1 90.94 335 TYR B CA 1
ATOM 9274 C C . TYR B 1 335 ? 11.18 23.797 41.156 1 90.94 335 TYR B C 1
ATOM 9276 O O . TYR B 1 335 ? 10.219 24.422 41.625 1 90.94 335 TYR B O 1
ATOM 9284 N N . PHE B 1 336 ? 11.383 23.75 39.938 1 93.88 336 PHE B N 1
ATOM 9285 C CA . PHE B 1 336 ? 10.656 24.547 38.969 1 93.88 336 PHE B CA 1
ATOM 9286 C C . PHE B 1 336 ? 9.289 23.953 38.688 1 93.88 336 PHE B C 1
ATOM 9288 O O . PHE B 1 336 ? 8.438 24.594 38.062 1 93.88 336 PHE B O 1
ATOM 9295 N N . LYS B 1 337 ? 9.016 22.812 39.125 1 92.38 337 LYS B N 1
ATOM 9296 C CA . LYS B 1 337 ? 7.684 22.219 39 1 92.38 337 LYS B CA 1
ATOM 9297 C C . LYS B 1 337 ? 6.641 23.062 39.719 1 92.38 337 LYS B C 1
ATOM 9299 O O . LYS B 1 337 ? 5.457 23.031 39.375 1 92.38 337 LYS B O 1
ATOM 9304 N N . ASN B 1 338 ? 7.078 23.766 40.656 1 89 338 ASN B N 1
ATOM 9305 C CA . ASN B 1 338 ? 6.199 24.641 41.438 1 89 338 ASN B CA 1
ATOM 9306 C C . ASN B 1 338 ? 5.719 25.828 40.594 1 89 338 ASN B C 1
ATOM 9308 O O . ASN B 1 338 ? 4.773 26.516 41 1 89 338 ASN B O 1
ATOM 9312 N N . PHE B 1 339 ? 6.254 26.031 39.469 1 92.5 339 PHE B N 1
ATOM 9313 C CA . PHE B 1 339 ? 5.918 27.188 38.656 1 92.5 339 PHE B CA 1
ATOM 9314 C C . PHE B 1 339 ? 5.113 26.781 37.438 1 92.5 339 PHE B C 1
ATOM 9316 O O . PHE B 1 339 ? 5.082 27.5 36.438 1 92.5 339 PHE B O 1
ATOM 9323 N N . LYS B 1 340 ? 4.492 25.703 37.406 1 92.06 340 LYS B N 1
ATOM 9324 C CA . LYS B 1 340 ? 3.719 25.188 36.25 1 92.06 340 LYS B CA 1
ATOM 9325 C C . LYS B 1 340 ? 2.58 26.141 35.906 1 92.06 340 LYS B C 1
ATOM 9327 O O . LYS B 1 340 ? 2.326 26.391 34.719 1 92.06 340 LYS B O 1
ATOM 9332 N N . SER B 1 341 ? 1.914 26.609 36.875 1 91.5 341 SER B N 1
ATOM 9333 C CA . SER B 1 341 ? 0.814 27.531 36.625 1 91.5 341 SER B CA 1
ATOM 9334 C C . SER B 1 341 ? 1.315 28.844 36.031 1 91.5 341 SER B C 1
ATOM 9336 O O . SER B 1 341 ? 0.667 29.422 35.156 1 91.5 341 SER B O 1
ATOM 9338 N N . VAL B 1 342 ? 2.451 29.312 36.531 1 91.69 342 VAL B N 1
ATOM 9339 C CA . VAL B 1 342 ? 3.061 30.531 36 1 91.69 342 VAL B CA 1
ATOM 9340 C C . VAL B 1 342 ? 3.42 30.359 34.531 1 91.69 342 VAL B C 1
ATOM 9342 O O . VAL B 1 342 ? 3.213 31.266 33.719 1 91.69 342 VAL B O 1
ATOM 9345 N N . LYS B 1 343 ? 3.938 29.234 34.281 1 90.94 343 LYS B N 1
ATOM 9346 C CA . LYS B 1 343 ? 4.285 28.906 32.906 1 90.94 343 LYS B CA 1
ATOM 9347 C C . LYS B 1 343 ? 3.068 29.031 32 1 90.94 343 LYS B C 1
ATOM 9349 O O . LYS B 1 343 ? 3.146 29.641 30.922 1 90.94 343 LYS B O 1
ATOM 9354 N N . GLU B 1 344 ? 1.946 28.5 32.406 1 91.69 344 GLU B N 1
ATOM 9355 C CA . GLU B 1 344 ? 0.725 28.547 31.609 1 91.69 344 GLU B CA 1
ATOM 9356 C C . GLU B 1 344 ? 0.209 29.969 31.469 1 91.69 344 GLU B C 1
ATOM 9358 O O . GLU B 1 344 ? -0.28 30.344 30.406 1 91.69 344 GLU B O 1
ATOM 9363 N N . ASN B 1 345 ? 0.411 30.703 32.469 1 90.56 345 ASN B N 1
ATOM 9364 C CA . ASN B 1 345 ? -0.02 32.094 32.406 1 90.56 345 ASN B CA 1
ATOM 9365 C C . ASN B 1 345 ? 0.812 32.906 31.438 1 90.56 345 ASN B C 1
ATOM 9367 O O . ASN B 1 345 ? 0.267 33.688 30.641 1 90.56 345 ASN B O 1
ATOM 9371 N N . ILE B 1 346 ? 2.074 32.719 31.484 1 89.62 346 ILE B N 1
ATOM 9372 C CA . ILE B 1 346 ? 2.961 33.469 30.594 1 89.62 346 ILE B CA 1
ATOM 9373 C C . ILE B 1 346 ? 2.723 33.031 29.156 1 89.62 346 ILE B C 1
ATOM 9375 O O . ILE B 1 346 ? 2.736 33.844 28.234 1 89.62 346 ILE B O 1
ATOM 9379 N N . LYS B 1 347 ? 2.482 31.812 29 1 90.12 347 LYS B N 1
ATOM 9380 C CA . LYS B 1 347 ? 2.213 31.266 27.672 1 90.12 347 LYS B CA 1
ATOM 9381 C C . LYS B 1 347 ? 0.924 31.844 27.094 1 90.12 347 LYS B C 1
ATOM 9383 O O . LYS B 1 347 ? 0.86 32.156 25.906 1 90.12 347 LYS B O 1
ATOM 9388 N N . GLN B 1 348 ? -0.026 32.031 27.891 1 89.25 348 GLN B N 1
ATOM 9389 C CA . GLN B 1 348 ? -1.299 32.594 27.453 1 89.25 348 GLN B CA 1
ATOM 9390 C C . GLN B 1 348 ? -1.145 34.062 27.047 1 89.25 348 GLN B C 1
ATOM 9392 O O . GLN B 1 348 ? -1.835 34.531 26.141 1 89.25 348 GLN B O 1
ATOM 9397 N N . LYS B 1 349 ? -0.214 34.656 27.656 1 87.38 349 LYS B N 1
ATOM 9398 C CA . LYS B 1 349 ? 0.02 36.062 27.344 1 87.38 349 LYS B CA 1
ATOM 9399 C C . LYS B 1 349 ? 0.666 36.219 25.969 1 87.38 349 LYS B C 1
ATOM 9401 O O . LYS B 1 349 ? 0.62 37.281 25.375 1 87.38 349 LYS B O 1
ATOM 9406 N N . LEU B 1 350 ? 1.193 35.188 25.5 1 89.44 350 LEU B N 1
ATOM 9407 C CA . LEU B 1 350 ? 1.828 35.219 24.188 1 89.44 350 LEU B CA 1
ATOM 9408 C C . LEU B 1 350 ? 0.793 35.094 23.078 1 89.44 350 LEU B C 1
ATOM 9410 O O . LEU B 1 350 ? 1.076 35.375 21.922 1 89.44 350 LEU B O 1
ATOM 9414 N N . ARG B 1 351 ? -0.432 34.75 23.406 1 90.25 351 ARG B N 1
ATOM 9415 C CA . ARG B 1 351 ? -1.492 34.594 22.406 1 90.25 351 ARG B CA 1
ATOM 9416 C C . ARG B 1 351 ? -1.877 35.969 21.828 1 90.25 351 ARG B C 1
ATOM 9418 O O . ARG B 1 351 ? -1.857 36.969 22.531 1 90.25 351 ARG B O 1
ATOM 9425 N N . PRO B 1 352 ? -2.203 35.906 20.531 1 87.81 352 PRO B N 1
ATOM 9426 C CA . PRO B 1 352 ? -2.646 37.188 19.953 1 87.81 352 PRO B CA 1
ATOM 9427 C C . PRO B 1 352 ? -4 37.625 20.5 1 87.81 352 PRO B C 1
ATOM 9429 O O . PRO B 1 352 ? -4.887 36.812 20.719 1 87.81 352 PRO B O 1
ATOM 9432 N N . ASP B 1 353 ? -4.219 38.844 20.641 1 76.88 353 ASP B N 1
ATOM 9433 C CA . ASP B 1 353 ? -5.457 39.406 21.172 1 76.88 353 ASP B CA 1
ATOM 9434 C C . ASP B 1 353 ? -6.457 39.719 20.062 1 76.88 353 ASP B C 1
ATOM 9436 O O . ASP B 1 353 ? -7.668 39.719 20.297 1 76.88 353 ASP B O 1
ATOM 9440 N N . ASP B 1 354 ? -5.988 39.938 18.953 1 74.75 354 ASP B N 1
ATOM 9441 C CA . ASP B 1 354 ? -6.836 40.5 17.922 1 74.75 354 ASP B CA 1
ATOM 9442 C C . ASP B 1 354 ? -7.355 39.406 16.969 1 74.75 354 ASP B C 1
ATOM 9444 O O . ASP B 1 354 ? -8.156 39.688 16.078 1 74.75 354 ASP B O 1
ATOM 9448 N N . TYR B 1 355 ? -6.949 38.25 17.172 1 82.38 355 TYR B N 1
ATOM 9449 C CA . TYR B 1 355 ? -7.332 37.219 16.234 1 82.38 355 TYR B CA 1
ATOM 9450 C C . TYR B 1 355 ? -7.461 35.875 16.938 1 82.38 355 TYR B C 1
ATOM 9452 O O . TYR B 1 355 ? -6.602 35.5 17.734 1 82.38 355 TYR B O 1
ATOM 9460 N N . ASP B 1 356 ? -8.586 35.188 16.641 1 85.75 356 ASP B N 1
ATOM 9461 C CA . ASP B 1 356 ? -8.781 33.844 17.203 1 85.75 356 ASP B CA 1
ATOM 9462 C C . ASP B 1 356 ? -8.07 32.812 16.375 1 85.75 356 ASP B C 1
ATOM 9464 O O . ASP B 1 356 ? -8.531 32.438 15.281 1 85.75 356 ASP B O 1
ATOM 9468 N N . ILE B 1 357 ? -7.078 32.281 16.906 1 90.44 357 ILE B N 1
ATOM 9469 C CA . ILE B 1 357 ? -6.23 31.359 16.172 1 90.44 357 ILE B CA 1
ATOM 9470 C C . ILE B 1 357 ? -6.715 29.938 16.422 1 90.44 357 ILE B C 1
ATOM 9472 O O . ILE B 1 357 ? -6.105 28.969 15.938 1 90.44 357 ILE B O 1
ATOM 9476 N N . SER B 1 358 ? -7.891 29.672 17.125 1 91.5 358 SER B N 1
ATOM 9477 C CA . SER B 1 358 ? -8.359 28.344 17.484 1 91.5 358 SER B CA 1
ATOM 9478 C C . SER B 1 358 ? -9.383 27.828 16.484 1 91.5 358 SER B C 1
ATOM 9480 O O . SER B 1 358 ? -9.805 26.672 16.562 1 91.5 358 SER B O 1
ATOM 9482 N N . GLU B 1 359 ? -9.789 28.562 15.547 1 91 359 GLU B N 1
ATOM 9483 C CA . GLU B 1 359 ? -10.805 28.125 14.586 1 91 359 GLU B CA 1
ATOM 9484 C C . GLU B 1 359 ? -10.219 27.125 13.586 1 91 359 GLU B C 1
ATOM 9486 O O . GLU B 1 359 ? -9.109 27.328 13.086 1 91 359 GLU B O 1
ATOM 9491 N N . VAL B 1 360 ? -10.984 26.125 13.32 1 92.69 360 VAL B N 1
ATOM 9492 C CA . VAL B 1 360 ? -10.531 25.078 12.406 1 92.69 360 VAL B CA 1
ATOM 9493 C C . VAL B 1 360 ? -10.656 25.562 10.961 1 92.69 360 VAL B C 1
ATOM 9495 O O . VAL B 1 360 ? -11.703 26.078 10.562 1 92.69 360 VAL B O 1
ATOM 9498 N N . HIS B 1 361 ? -9.602 25.422 10.203 1 94.06 361 HIS B N 1
ATOM 9499 C CA . HIS B 1 361 ? -9.602 25.812 8.805 1 94.06 361 HIS B CA 1
ATOM 9500 C C . HIS B 1 361 ? -10.141 24.688 7.918 1 94.06 361 HIS B C 1
ATOM 9502 O O . HIS B 1 361 ? -10 23.516 8.25 1 94.06 361 HIS B O 1
ATOM 9508 N N . THR B 1 362 ? -10.742 25.078 6.801 1 93.75 362 THR B N 1
ATOM 9509 C CA . THR B 1 362 ? -11.156 24.141 5.758 1 93.75 362 THR B CA 1
ATOM 9510 C C . THR B 1 362 ? -10.211 24.234 4.559 1 93.75 362 THR B C 1
ATOM 9512 O O . THR B 1 362 ? -9.969 25.312 4.027 1 93.75 362 THR B O 1
ATOM 9515 N N . SER B 1 363 ? -9.688 23.156 4.227 1 95.31 363 SER B N 1
ATOM 9516 C CA . SER B 1 363 ? -8.805 23.094 3.066 1 95.31 363 SER B CA 1
ATOM 9517 C C . SER B 1 363 ? -9.469 22.344 1.913 1 95.31 363 SER B C 1
ATOM 9519 O O . SER B 1 363 ? -10.031 21.266 2.105 1 95.31 363 SER B O 1
ATOM 9521 N N . VAL B 1 364 ? -9.422 22.906 0.729 1 96.5 364 VAL B N 1
ATOM 9522 C CA . VAL B 1 364 ? -10.055 22.328 -0.454 1 96.5 364 VAL B CA 1
ATOM 9523 C C . VAL B 1 364 ? -8.992 21.906 -1.458 1 96.5 364 VAL B C 1
ATOM 9525 O O . VAL B 1 364 ? -8.359 22.75 -2.105 1 96.5 364 VAL B O 1
ATOM 9528 N N . PRO B 1 365 ? -8.852 20.641 -1.642 1 96 365 PRO B N 1
ATOM 9529 C CA . PRO B 1 365 ? -7.902 20.156 -2.654 1 96 365 PRO B CA 1
ATOM 9530 C C . PRO B 1 365 ? -8.281 20.594 -4.066 1 96 365 PRO B C 1
ATOM 9532 O O . PRO B 1 365 ? -9.461 20.594 -4.426 1 96 365 PRO B O 1
ATOM 9535 N N . LEU B 1 366 ? -7.293 21 -4.863 1 96.75 366 LEU B N 1
ATOM 9536 C CA . LEU B 1 366 ? -7.477 21.312 -6.277 1 96.75 366 LEU B CA 1
ATOM 9537 C C . LEU B 1 366 ? -6.969 20.188 -7.16 1 96.75 366 LEU B C 1
ATOM 9539 O O . LEU B 1 366 ? -6.25 19.297 -6.691 1 96.75 366 LEU B O 1
ATOM 9543 N N . PRO B 1 367 ? -7.438 20.141 -8.414 1 95.94 367 PRO B N 1
ATOM 9544 C CA . PRO B 1 367 ? -6.938 19.109 -9.32 1 95.94 367 PRO B CA 1
ATOM 9545 C C . PRO B 1 367 ? -5.426 19.172 -9.523 1 95.94 367 PRO B C 1
ATOM 9547 O O . PRO B 1 367 ? -4.867 20.266 -9.633 1 95.94 367 PRO B O 1
ATOM 9550 N N . VAL B 1 368 ? -4.793 18.016 -9.539 1 97.44 368 VAL B N 1
ATOM 9551 C CA . VAL B 1 368 ? -3.365 17.953 -9.836 1 97.44 368 VAL B CA 1
ATOM 9552 C C . VAL B 1 368 ? -3.125 18.297 -11.297 1 97.44 368 VAL B C 1
ATOM 9554 O O . VAL B 1 368 ? -3.84 17.828 -12.18 1 97.44 368 VAL B O 1
ATOM 9557 N N . LEU B 1 369 ? -2.145 19.156 -11.562 1 97.19 369 LEU B N 1
ATOM 9558 C CA . LEU B 1 369 ? -1.815 19.578 -12.922 1 97.19 369 LEU B CA 1
ATOM 9559 C C . LEU B 1 369 ? -0.579 18.859 -13.438 1 97.19 369 LEU B C 1
ATOM 9561 O O . LEU B 1 369 ? 0.405 18.703 -12.711 1 97.19 369 LEU B O 1
ATOM 9565 N N . PRO B 1 370 ? -0.689 18.344 -14.695 1 95.94 370 PRO B N 1
ATOM 9566 C CA . PRO B 1 370 ? 0.51 17.75 -15.289 1 95.94 370 PRO B CA 1
ATOM 9567 C C . PRO B 1 370 ? 1.561 18.781 -15.672 1 95.94 370 PRO B C 1
ATOM 9569 O O . PRO B 1 370 ? 1.963 18.859 -16.844 1 95.94 370 PRO B O 1
ATOM 9572 N N . LYS B 1 371 ? 1.955 19.547 -14.695 1 96.81 371 LYS B N 1
ATOM 9573 C CA . LYS B 1 371 ? 2.932 20.625 -14.828 1 96.81 371 LYS B CA 1
ATOM 9574 C C . LYS B 1 371 ? 4.008 20.531 -13.75 1 96.81 371 LYS B C 1
ATOM 9576 O O . LYS B 1 371 ? 3.771 19.969 -12.68 1 96.81 371 LYS B O 1
ATOM 9581 N N . ASN B 1 372 ? 5.152 20.953 -14.117 1 94.62 372 ASN B N 1
ATOM 9582 C CA . ASN B 1 372 ? 6.316 20.938 -13.234 1 94.62 372 ASN B CA 1
ATOM 9583 C C . ASN B 1 372 ? 6.703 22.344 -12.789 1 94.62 372 ASN B C 1
ATOM 9585 O O . ASN B 1 372 ? 7.074 23.188 -13.617 1 94.62 372 ASN B O 1
ATOM 9589 N N . GLU B 1 373 ? 6.723 22.609 -11.555 1 93 373 GLU B N 1
ATOM 9590 C CA . GLU B 1 373 ? 7 23.953 -11.047 1 93 373 GLU B CA 1
ATOM 9591 C C . GLU B 1 373 ? 8.461 24.344 -11.273 1 93 373 GLU B C 1
ATOM 9593 O O . GLU B 1 373 ? 8.82 25.516 -11.18 1 93 373 GLU B O 1
ATOM 9598 N N . GLN B 1 374 ? 9.242 23.375 -11.633 1 90.31 374 GLN B N 1
ATOM 9599 C CA . GLN B 1 374 ? 10.648 23.656 -11.906 1 90.31 374 GLN B CA 1
ATOM 9600 C C . GLN B 1 374 ? 10.828 24.297 -13.281 1 90.31 374 GLN B C 1
ATOM 9602 O O . GLN B 1 374 ? 11.875 24.859 -13.57 1 90.31 374 GLN B O 1
ATOM 9607 N N . LYS B 1 375 ? 9.797 24.219 -14.055 1 90.88 375 LYS B N 1
ATOM 9608 C CA . LYS B 1 375 ? 9.828 24.812 -15.398 1 90.88 375 LYS B CA 1
ATOM 9609 C C . LYS B 1 375 ? 8.984 26.078 -15.469 1 90.88 375 LYS B C 1
ATOM 9611 O O . LYS B 1 375 ? 7.785 26.047 -15.195 1 90.88 375 LYS B O 1
ATOM 9616 N N . TYR B 1 376 ? 9.539 27.203 -15.914 1 90.5 376 TYR B N 1
ATOM 9617 C CA . TYR B 1 376 ? 8.867 28.5 -15.953 1 90.5 376 TYR B CA 1
ATOM 9618 C C . TYR B 1 376 ? 7.629 28.438 -16.844 1 90.5 376 TYR B C 1
ATOM 9620 O O . TYR B 1 376 ? 6.602 29.031 -16.516 1 90.5 376 TYR B O 1
ATOM 9628 N N . SER B 1 377 ? 7.789 27.719 -17.969 1 91.75 377 SER B N 1
ATOM 9629 C CA . SER B 1 377 ? 6.641 27.625 -18.859 1 91.75 377 SER B CA 1
ATOM 9630 C C . SER B 1 377 ? 5.453 26.953 -18.172 1 91.75 377 SER B C 1
ATOM 9632 O O . SER B 1 377 ? 4.312 27.391 -18.328 1 91.75 377 SER B O 1
ATOM 9634 N N . ASP B 1 378 ? 5.762 25.969 -17.375 1 95.62 378 ASP B N 1
ATOM 9635 C CA . ASP B 1 378 ? 4.715 25.25 -16.656 1 95.62 378 ASP B CA 1
ATOM 9636 C C . ASP B 1 378 ? 4.145 26.109 -15.523 1 95.62 378 ASP B C 1
ATOM 9638 O O . ASP B 1 378 ? 2.949 26.031 -15.219 1 95.62 378 ASP B O 1
ATOM 9642 N N . VAL B 1 379 ? 4.965 26.938 -14.938 1 96.81 379 VAL B N 1
ATOM 9643 C CA . VAL B 1 379 ? 4.523 27.797 -13.852 1 96.81 379 VAL B CA 1
ATOM 9644 C C . VAL B 1 379 ? 3.512 28.812 -14.375 1 96.81 379 VAL B C 1
ATOM 9646 O O . VAL B 1 379 ? 2.527 29.125 -13.703 1 96.81 379 VAL B O 1
ATOM 9649 N N . ILE B 1 380 ? 3.742 29.344 -15.555 1 96.69 380 ILE B N 1
ATOM 9650 C CA . ILE B 1 380 ? 2.809 30.281 -16.172 1 96.69 380 ILE B CA 1
ATOM 9651 C C . ILE B 1 380 ? 1.442 29.609 -16.328 1 96.69 380 ILE B C 1
ATOM 9653 O O . ILE B 1 380 ? 0.412 30.219 -16.031 1 96.69 380 ILE B O 1
ATOM 9657 N N . GLU B 1 381 ? 1.462 28.375 -16.719 1 96.88 381 GLU B N 1
ATOM 9658 C CA . GLU B 1 381 ? 0.211 27.641 -16.906 1 96.88 381 GLU B CA 1
ATOM 9659 C C . GLU B 1 381 ? -0.462 27.359 -15.562 1 96.88 381 GLU B C 1
ATOM 9661 O O . GLU B 1 381 ? -1.691 27.344 -15.469 1 96.88 381 GLU B O 1
ATOM 9666 N N . ILE B 1 382 ? 0.338 27.078 -14.531 1 97.69 382 ILE B N 1
ATOM 9667 C CA . ILE B 1 382 ? -0.199 26.875 -13.195 1 97.69 382 ILE B CA 1
ATOM 9668 C C . ILE B 1 382 ? -0.925 28.141 -12.734 1 97.69 382 ILE B C 1
ATOM 9670 O O . ILE B 1 382 ? -2.041 28.078 -12.219 1 97.69 382 ILE B O 1
ATOM 9674 N N . LEU B 1 383 ? -0.311 29.328 -12.953 1 97.56 383 LEU B N 1
ATOM 9675 C CA . LEU B 1 383 ? -0.918 30.594 -12.555 1 97.56 383 LEU B CA 1
ATOM 9676 C C . LEU B 1 383 ? -2.148 30.891 -13.398 1 97.56 383 LEU B C 1
ATOM 9678 O O . LEU B 1 383 ? -3.117 31.484 -12.906 1 97.56 383 LEU B O 1
ATOM 9682 N N . ASP B 1 384 ? -2.098 30.5 -14.695 1 97.12 384 ASP B N 1
ATOM 9683 C CA . ASP B 1 384 ? -3.289 30.609 -15.531 1 97.12 384 ASP B CA 1
ATOM 9684 C C . ASP B 1 384 ? -4.449 29.812 -14.945 1 97.12 384 ASP B C 1
ATOM 9686 O O . ASP B 1 384 ? -5.59 30.281 -14.938 1 97.12 384 ASP B O 1
ATOM 9690 N N . PHE B 1 385 ? -4.102 28.656 -14.531 1 96.62 385 PHE B N 1
ATOM 9691 C CA . PHE B 1 385 ? -5.117 27.812 -13.906 1 96.62 385 PHE B CA 1
ATOM 9692 C C . PHE B 1 385 ? -5.688 28.484 -12.664 1 96.62 385 PHE B C 1
ATOM 9694 O O . PHE B 1 385 ? -6.902 28.484 -12.453 1 96.62 385 PHE B O 1
ATOM 9701 N N . TYR B 1 386 ? -4.836 29.062 -11.781 1 96.56 386 TYR B N 1
ATOM 9702 C CA . TYR B 1 386 ? -5.293 29.75 -10.578 1 96.56 386 TYR B CA 1
ATOM 9703 C C . TYR B 1 386 ? -6.219 30.906 -10.93 1 96.56 386 TYR B C 1
ATOM 9705 O O . TYR B 1 386 ? -7.266 31.094 -10.305 1 96.56 386 TYR B O 1
ATOM 9713 N N . GLU B 1 387 ? -5.812 31.688 -11.93 1 96.19 387 GLU B N 1
ATOM 9714 C CA . GLU B 1 387 ? -6.637 32.812 -12.359 1 96.19 387 GLU B CA 1
ATOM 9715 C C . GLU B 1 387 ? -8.008 32.344 -12.828 1 96.19 387 GLU B C 1
ATOM 9717 O O . GLU B 1 387 ? -9.023 33 -12.578 1 96.19 387 GLU B O 1
ATOM 9722 N N . ASN B 1 388 ? -7.996 31.203 -13.508 1 94.75 388 ASN B N 1
ATOM 9723 C CA . ASN B 1 388 ? -9.266 30.625 -13.953 1 94.75 388 ASN B CA 1
ATOM 9724 C C . ASN B 1 388 ? -10.141 30.219 -12.773 1 94.75 388 ASN B C 1
ATOM 9726 O O . ASN B 1 388 ? -11.359 30.422 -12.805 1 94.75 388 ASN B O 1
ATOM 9730 N N . VAL B 1 389 ? -9.539 29.609 -11.797 1 94.75 389 VAL B N 1
ATOM 9731 C CA . VAL B 1 389 ? -10.281 29.219 -10.609 1 94.75 389 VAL B CA 1
ATOM 9732 C C . VAL B 1 389 ? -10.844 30.453 -9.914 1 94.75 389 VAL B C 1
ATOM 9734 O O . VAL B 1 389 ? -12 30.453 -9.484 1 94.75 389 VAL B O 1
ATOM 9737 N N . VAL B 1 390 ? -10.016 31.5 -9.789 1 95.25 390 VAL B N 1
ATOM 9738 C CA . VAL B 1 390 ? -10.43 32.719 -9.141 1 95.25 390 VAL B CA 1
ATOM 9739 C C . VAL B 1 390 ? -11.617 33.344 -9.891 1 95.25 390 VAL B C 1
ATOM 9741 O O . VAL B 1 390 ? -12.594 33.781 -9.273 1 95.25 390 VAL B O 1
ATOM 9744 N N . GLU B 1 391 ? -11.547 33.344 -11.156 1 92.94 391 GLU B N 1
ATOM 9745 C CA . GLU B 1 391 ? -12.641 33.875 -11.977 1 92.94 391 GLU B CA 1
ATOM 9746 C C . GLU B 1 391 ? -13.922 33.094 -11.758 1 92.94 391 GLU B C 1
ATOM 9748 O O . GLU B 1 391 ? -15 33.656 -11.625 1 92.94 391 GLU B O 1
ATOM 9753 N N . ASN B 1 392 ? -13.789 31.828 -11.719 1 91.56 392 ASN B N 1
ATOM 9754 C CA . ASN B 1 392 ? -14.945 30.938 -11.547 1 91.56 392 ASN B CA 1
ATOM 9755 C C . ASN B 1 392 ? -15.57 31.094 -10.156 1 91.56 392 ASN B C 1
ATOM 9757 O O . ASN B 1 392 ? -16.781 30.984 -10 1 91.56 392 ASN B O 1
ATOM 9761 N N . VAL B 1 393 ? -14.75 31.25 -9.188 1 93.44 393 VAL B N 1
ATOM 9762 C CA . VAL B 1 393 ? -15.188 31.25 -7.793 1 93.44 393 VAL B CA 1
ATOM 9763 C C . VAL B 1 393 ? -15.68 32.656 -7.41 1 93.44 393 VAL B C 1
ATOM 9765 O O . VAL B 1 393 ? -16.688 32.781 -6.719 1 93.44 393 VAL B O 1
ATOM 9768 N N . CYS B 1 394 ? -15 33.688 -7.848 1 90.12 394 CYS B N 1
ATOM 9769 C CA . CYS B 1 394 ? -15.266 35.062 -7.371 1 90.12 394 CYS B CA 1
ATOM 9770 C C . CYS B 1 394 ? -16.125 35.812 -8.367 1 90.12 394 CYS B C 1
ATOM 9772 O O . CYS B 1 394 ? -16.656 36.875 -8.039 1 90.12 394 CYS B O 1
ATOM 9774 N N . GLY B 1 395 ? -16.656 35.375 -9.438 1 77.69 395 GLY B N 1
ATOM 9775 C CA . GLY B 1 395 ? -17.578 36 -10.383 1 77.69 395 GLY B CA 1
ATOM 9776 C C . GLY B 1 395 ? -17.125 37.344 -10.867 1 77.69 395 GLY B C 1
ATOM 9777 O O . GLY B 1 395 ? -17.938 38.25 -11.023 1 77.69 395 GLY B O 1
ATOM 9778 N N . GLY B 1 396 ? -15.953 37.688 -10.953 1 67.62 396 GLY B N 1
ATOM 9779 C CA . GLY B 1 396 ? -15.516 38.969 -11.469 1 67.62 396 GLY B CA 1
ATOM 9780 C C . GLY B 1 396 ? -15.117 39.938 -10.375 1 67.62 396 GLY B C 1
ATOM 9781 O O . GLY B 1 396 ? -14.664 41.062 -10.664 1 67.62 396 GLY B O 1
ATOM 9782 N N . ASN B 1 397 ? -15.406 39.625 -9.164 1 71.56 397 ASN B N 1
ATOM 9783 C CA . ASN B 1 397 ? -14.992 40.5 -8.07 1 71.56 397 ASN B CA 1
ATOM 9784 C C . ASN B 1 397 ? -13.477 40.594 -7.98 1 71.56 397 ASN B C 1
ATOM 9786 O O . ASN B 1 397 ? -12.766 39.625 -8.234 1 71.56 397 ASN B O 1
ATOM 9790 N N . ASN B 1 398 ? -13.133 41.844 -7.766 1 74.25 398 ASN B N 1
ATOM 9791 C CA . ASN B 1 398 ? -11.703 42.125 -7.668 1 74.25 398 ASN B CA 1
ATOM 9792 C C . ASN B 1 398 ? -11.156 41.75 -6.297 1 74.25 398 ASN B C 1
ATOM 9794 O O . ASN B 1 398 ? -11.133 42.562 -5.379 1 74.25 398 ASN B O 1
ATOM 9798 N N . ILE B 1 399 ? -10.852 40.469 -6.148 1 82.75 399 ILE B N 1
ATOM 9799 C CA . ILE B 1 399 ? -10.312 40 -4.883 1 82.75 399 ILE B CA 1
ATOM 9800 C C . ILE B 1 399 ? -8.867 39.562 -5.078 1 82.75 399 ILE B C 1
ATOM 9802 O O . ILE B 1 399 ? -8.523 38.938 -6.102 1 82.75 399 ILE B O 1
ATOM 9806 N N . LEU B 1 400 ? -8.055 39.969 -4.156 1 89.19 400 LEU B N 1
ATOM 9807 C CA . LEU B 1 400 ? -6.664 39.531 -4.156 1 89.19 400 LEU B CA 1
ATOM 9808 C C . LEU B 1 400 ? -6.504 38.219 -3.398 1 89.19 400 LEU B C 1
ATOM 9810 O O . LEU B 1 400 ? -7.074 38.062 -2.318 1 89.19 400 LEU B O 1
ATOM 9814 N N . ILE B 1 401 ? -5.809 37.375 -4.059 1 94.44 401 ILE B N 1
ATOM 9815 C CA . ILE B 1 401 ? -5.645 36.031 -3.479 1 94.44 401 ILE B CA 1
ATOM 9816 C C . ILE B 1 401 ? -4.176 35.812 -3.127 1 94.44 401 ILE B C 1
ATOM 9818 O O . ILE B 1 401 ? -3.301 35.906 -3.992 1 94.44 401 ILE B O 1
ATOM 9822 N N . HIS B 1 402 ? -3.959 35.5 -1.837 1 95.31 402 HIS B N 1
ATOM 9823 C CA . HIS B 1 402 ? -2.633 35.156 -1.339 1 95.31 402 HIS B CA 1
ATOM 9824 C C . HIS B 1 402 ? -2.189 33.812 -1.854 1 95.31 402 HIS B C 1
ATOM 9826 O O . HIS B 1 402 ? -2.943 32.844 -1.778 1 95.31 402 HIS B O 1
ATOM 9832 N N . ILE B 1 403 ? -1.004 33.719 -2.494 1 96.69 403 ILE B N 1
ATOM 9833 C CA . ILE B 1 403 ? -0.49 32.469 -2.973 1 96.69 403 ILE B CA 1
ATOM 9834 C C . ILE B 1 403 ? 0.896 32.188 -2.385 1 96.69 403 ILE B C 1
ATOM 9836 O O . ILE B 1 403 ? 1.597 33.156 -2.004 1 96.69 403 ILE B O 1
ATOM 9840 N N . GLY B 1 404 ? 1.219 30.953 -2.188 1 93.69 404 GLY B N 1
ATOM 9841 C CA . GLY B 1 404 ? 2.516 30.641 -1.609 1 93.69 404 GLY B CA 1
ATOM 9842 C C . GLY B 1 404 ? 2.988 29.234 -1.927 1 93.69 404 GLY B C 1
ATOM 9843 O O . GLY B 1 404 ? 2.273 28.453 -2.568 1 93.69 404 GLY B O 1
ATOM 9844 N N . GLY B 1 405 ? 4.211 28.906 -1.581 1 91.94 405 GLY B N 1
ATOM 9845 C CA . GLY B 1 405 ? 4.918 27.656 -1.727 1 91.94 405 GLY B CA 1
ATOM 9846 C C . GLY B 1 405 ? 6.324 27.688 -1.16 1 91.94 405 GLY B C 1
ATOM 9847 O O . GLY B 1 405 ? 6.672 28.594 -0.405 1 91.94 405 GLY B O 1
ATOM 9848 N N . ASP B 1 406 ? 7.047 26.719 -1.498 1 89.69 406 ASP B N 1
ATOM 9849 C CA . ASP B 1 406 ? 8.43 26.75 -1.024 1 89.69 406 ASP B CA 1
ATOM 9850 C C . ASP B 1 406 ? 9.211 27.891 -1.684 1 89.69 406 ASP B C 1
ATOM 9852 O O . ASP B 1 406 ? 8.648 28.672 -2.451 1 89.69 406 ASP B O 1
ATOM 9856 N N . GLN B 1 407 ? 10.391 28.062 -1.326 1 90.62 407 GLN B N 1
ATOM 9857 C CA . GLN B 1 407 ? 11.195 29.188 -1.787 1 90.62 407 GLN B CA 1
ATOM 9858 C C . GLN B 1 407 ? 11.312 29.188 -3.309 1 90.62 407 GLN B C 1
ATOM 9860 O O . GLN B 1 407 ? 11.203 30.25 -3.941 1 90.62 407 GLN B O 1
ATOM 9865 N N . LEU B 1 408 ? 11.523 28.062 -3.887 1 88.31 408 LEU B N 1
ATOM 9866 C CA . LEU B 1 408 ? 11.656 27.969 -5.336 1 88.31 408 LEU B CA 1
ATOM 9867 C C . LEU B 1 408 ? 10.336 28.297 -6.027 1 88.31 408 LEU B C 1
ATOM 9869 O O . LEU B 1 408 ? 10.328 28.969 -7.062 1 88.31 408 LEU B O 1
ATOM 9873 N N . THR B 1 409 ? 9.289 27.812 -5.496 1 91.94 409 THR B N 1
ATOM 9874 C CA . THR B 1 409 ? 7.961 28.109 -6.035 1 91.94 409 THR B CA 1
ATOM 9875 C C . THR B 1 409 ? 7.66 29.594 -5.953 1 91.94 409 THR B C 1
ATOM 9877 O O . THR B 1 409 ? 7.148 30.188 -6.91 1 91.94 409 THR B O 1
ATOM 9880 N N . ARG B 1 410 ? 7.953 30.203 -4.852 1 92.44 410 ARG B N 1
ATOM 9881 C CA . ARG B 1 410 ? 7.723 31.625 -4.668 1 92.44 410 ARG B CA 1
ATOM 9882 C C . ARG B 1 410 ? 8.484 32.438 -5.699 1 92.44 410 ARG B C 1
ATOM 9884 O O . ARG B 1 410 ? 7.93 33.375 -6.312 1 92.44 410 ARG B O 1
ATOM 9891 N N . GLU B 1 411 ? 9.742 32.125 -5.926 1 92.38 411 GLU B N 1
ATOM 9892 C CA . GLU B 1 411 ? 10.578 32.844 -6.887 1 92.38 411 GLU B CA 1
ATOM 9893 C C . GLU B 1 411 ? 10.039 32.688 -8.305 1 92.38 411 GLU B C 1
ATOM 9895 O O . GLU B 1 411 ? 10 33.656 -9.062 1 92.38 411 GLU B O 1
ATOM 9900 N N . ARG B 1 412 ? 9.578 31.562 -8.594 1 94.38 412 ARG B N 1
ATOM 9901 C CA . ARG B 1 412 ? 9.094 31.297 -9.945 1 94.38 412 ARG B CA 1
ATOM 9902 C C . ARG B 1 412 ? 7.727 31.938 -10.172 1 94.38 412 ARG B C 1
ATOM 9904 O O . ARG B 1 412 ? 7.402 32.344 -11.289 1 94.38 412 ARG B O 1
ATOM 9911 N N . PHE B 1 413 ? 6.91 31.953 -9.148 1 94.88 413 PHE B N 1
ATOM 9912 C CA . PHE B 1 413 ? 5.633 32.656 -9.242 1 94.88 413 PHE B CA 1
ATOM 9913 C C . PHE B 1 413 ? 5.848 34.125 -9.508 1 94.88 413 PHE B C 1
ATOM 9915 O O . PHE B 1 413 ? 5.203 34.719 -10.383 1 94.88 413 PHE B O 1
ATOM 9922 N N . SER B 1 414 ? 6.793 34.688 -8.742 1 92.31 414 SER B N 1
ATOM 9923 C CA . SER B 1 414 ? 7.102 36.094 -8.93 1 92.31 414 SER B CA 1
ATOM 9924 C C . SER B 1 414 ? 7.684 36.375 -10.32 1 92.31 414 SER B C 1
ATOM 9926 O O . SER B 1 414 ? 7.375 37.375 -10.945 1 92.31 414 SER B O 1
ATOM 9928 N N . GLY B 1 415 ? 8.516 35.438 -10.711 1 91.44 415 GLY B N 1
ATOM 9929 C CA . GLY B 1 415 ? 9.094 35.562 -12.047 1 91.44 415 GLY B CA 1
ATOM 9930 C C . GLY B 1 415 ? 8.055 35.469 -13.148 1 91.44 415 GLY B C 1
ATOM 9931 O O . GLY B 1 415 ? 8.117 36.219 -14.117 1 91.44 415 GLY B O 1
ATOM 9932 N N . ALA B 1 416 ? 7.176 34.594 -13.016 1 94.25 416 ALA B N 1
ATOM 9933 C CA . ALA B 1 416 ? 6.109 34.438 -14 1 94.25 416 ALA B CA 1
ATOM 9934 C C . ALA B 1 416 ? 5.242 35.688 -14.07 1 94.25 416 ALA B C 1
ATOM 9936 O O . ALA B 1 416 ? 4.828 36.094 -15.156 1 94.25 416 ALA B O 1
ATOM 9937 N N . LYS B 1 417 ? 4.945 36.25 -12.977 1 92.44 417 LYS B N 1
ATOM 9938 C CA . LYS B 1 417 ? 4.148 37.469 -12.93 1 92.44 417 LYS B CA 1
ATOM 9939 C C . LYS B 1 417 ? 4.875 38.625 -13.617 1 92.44 417 LYS B C 1
ATOM 9941 O O . LYS B 1 417 ? 4.258 39.438 -14.32 1 92.44 417 LYS B O 1
ATOM 9946 N N . ARG B 1 418 ? 6.16 38.75 -13.43 1 89.94 418 ARG B N 1
ATOM 9947 C CA . ARG B 1 418 ? 6.953 39.781 -14.07 1 89.94 418 ARG B CA 1
ATOM 9948 C C . ARG B 1 418 ? 6.957 39.625 -15.586 1 89.94 418 ARG B C 1
ATOM 9950 O O . ARG B 1 418 ? 6.895 40.594 -16.328 1 89.94 418 ARG B O 1
ATOM 9957 N N . LEU B 1 419 ? 6.957 38.438 -15.938 1 91.06 419 LEU B N 1
ATOM 9958 C CA . LEU B 1 419 ? 7.004 38.125 -17.359 1 91.06 419 LEU B CA 1
ATOM 9959 C C . LEU B 1 419 ? 5.711 38.562 -18.047 1 91.06 419 LEU B C 1
ATOM 9961 O O . LEU B 1 419 ? 5.719 38.938 -19.219 1 91.06 419 LEU B O 1
ATOM 9965 N N . ARG B 1 420 ? 4.676 38.5 -17.297 1 93.19 420 ARG B N 1
ATOM 9966 C CA . ARG B 1 420 ? 3.375 38.812 -17.891 1 93.19 420 ARG B CA 1
ATOM 9967 C C . ARG B 1 420 ? 2.877 40.188 -17.453 1 93.19 420 ARG B C 1
ATOM 9969 O O . ARG B 1 420 ? 1.694 40.5 -17.594 1 93.19 420 ARG B O 1
ATOM 9976 N N . ALA B 1 421 ? 3.688 41.062 -16.859 1 90.44 421 ALA B N 1
ATOM 9977 C CA . ALA B 1 421 ? 3.299 42.312 -16.281 1 90.44 421 ALA B CA 1
ATOM 9978 C C . ALA B 1 421 ? 2.744 43.281 -17.344 1 90.44 421 ALA B C 1
ATOM 9980 O O . ALA B 1 421 ? 1.907 44.125 -17.031 1 90.44 421 ALA B O 1
ATOM 9981 N N . ALA B 1 422 ? 3.076 43.156 -18.656 1 90.75 422 ALA B N 1
ATOM 9982 C CA . ALA B 1 422 ? 2.693 44.062 -19.719 1 90.75 422 ALA B CA 1
ATOM 9983 C C . ALA B 1 422 ? 1.472 43.562 -20.469 1 90.75 422 ALA B C 1
ATOM 9985 O O . ALA B 1 422 ? 1.046 44.156 -21.453 1 90.75 422 ALA B O 1
ATOM 9986 N N . SER B 1 423 ? 0.982 42.5 -19.953 1 93.25 423 SER B N 1
ATOM 9987 C CA . SER B 1 423 ? -0.189 41.969 -20.641 1 93.25 423 SER B CA 1
ATOM 9988 C C . SER B 1 423 ? -1.378 42.906 -20.531 1 93.25 423 SER B C 1
ATOM 9990 O O . SER B 1 423 ? -1.383 43.812 -19.703 1 93.25 423 SER B O 1
ATOM 9992 N N . ILE B 1 424 ? -2.365 42.75 -21.281 1 91.81 424 ILE B N 1
ATOM 9993 C CA . ILE B 1 424 ? -3.453 43.688 -21.453 1 91.81 424 ILE B CA 1
ATOM 9994 C C . ILE B 1 424 ? -4.5 43.5 -20.359 1 91.81 424 ILE B C 1
ATOM 9996 O O . ILE B 1 424 ? -4.953 44.438 -19.734 1 91.81 424 ILE B O 1
ATOM 10000 N N . THR B 1 425 ? -4.863 42.25 -20.094 1 91.62 425 THR B N 1
ATOM 10001 C CA . THR B 1 425 ? -5.941 42 -19.141 1 91.62 425 THR B CA 1
ATOM 10002 C C . THR B 1 425 ? -5.375 41.656 -17.75 1 91.62 425 THR B C 1
ATOM 10004 O O . THR B 1 425 ? -4.281 41.125 -17.641 1 91.62 425 THR B O 1
ATOM 10007 N N . PRO B 1 426 ? -6.082 42.031 -16.75 1 90.12 426 PRO B N 1
ATOM 10008 C CA . PRO B 1 426 ? -5.652 41.719 -15.391 1 90.12 426 PRO B CA 1
ATOM 10009 C C . PRO B 1 426 ? -5.41 40.219 -15.195 1 90.12 426 PRO B C 1
ATOM 10011 O O . PRO B 1 426 ? -4.484 39.812 -14.484 1 90.12 426 PRO B O 1
ATOM 10014 N N . LYS B 1 427 ? -6.172 39.438 -15.844 1 91.19 427 LYS B N 1
ATOM 10015 C CA . LYS B 1 427 ? -6.039 38 -15.758 1 91.19 427 LYS B CA 1
ATOM 10016 C C . LYS B 1 427 ? -4.695 37.531 -16.328 1 91.19 427 LYS B C 1
ATOM 10018 O O . LYS B 1 427 ? -4.012 36.719 -15.719 1 91.19 427 LYS B O 1
ATOM 10023 N N . ASP B 1 428 ? -4.316 38.156 -17.406 1 93.25 428 ASP B N 1
ATOM 10024 C CA . ASP B 1 428 ? -3.07 37.75 -18.062 1 93.25 428 ASP B CA 1
ATOM 10025 C C . ASP B 1 428 ? -1.861 38.281 -17.281 1 93.25 428 ASP B C 1
ATOM 10027 O O . ASP B 1 428 ? -0.771 37.688 -17.375 1 93.25 428 ASP B O 1
ATOM 10031 N N . ARG B 1 429 ? -2.1 39.312 -16.516 1 94.5 429 ARG B N 1
ATOM 10032 C CA . ARG B 1 429 ? -1.021 39.875 -15.703 1 94.5 429 ARG B CA 1
ATOM 10033 C C . ARG B 1 429 ? -0.964 39.188 -14.336 1 94.5 429 ARG B C 1
ATOM 10035 O O . ARG B 1 429 ? -0.111 39.531 -13.516 1 94.5 429 ARG B O 1
ATOM 10042 N N . PHE B 1 430 ? -1.888 38.25 -14.062 1 94.94 430 PHE B N 1
ATOM 10043 C CA . PHE B 1 430 ? -2.006 37.562 -12.781 1 94.94 430 PHE B CA 1
ATOM 10044 C C . PHE B 1 430 ? -2.242 38.562 -11.656 1 94.94 430 PHE B C 1
ATOM 10046 O O . PHE B 1 430 ? -1.647 38.469 -10.578 1 94.94 430 PHE B O 1
ATOM 10053 N N . GLU B 1 431 ? -3.02 39.531 -11.875 1 91.88 431 GLU B N 1
ATOM 10054 C CA . GLU B 1 431 ? -3.211 40.625 -10.945 1 91.88 431 GLU B CA 1
ATOM 10055 C C . GLU B 1 431 ? -3.91 40.188 -9.672 1 91.88 431 GLU B C 1
ATOM 10057 O O . GLU B 1 431 ? -3.719 40.75 -8.602 1 91.88 431 GLU B O 1
ATOM 10062 N N . HIS B 1 432 ? -4.676 39.156 -9.781 1 93.69 432 HIS B N 1
ATOM 10063 C CA . HIS B 1 432 ? -5.438 38.719 -8.617 1 93.69 432 HIS B CA 1
ATOM 10064 C C . HIS B 1 432 ? -4.57 37.875 -7.684 1 93.69 432 HIS B C 1
ATOM 10066 O O . HIS B 1 432 ? -4.93 37.656 -6.523 1 93.69 432 HIS B O 1
ATOM 10072 N N . LEU B 1 433 ? -3.5 37.438 -8.156 1 95.12 433 LEU B N 1
ATOM 10073 C CA . LEU B 1 433 ? -2.664 36.5 -7.395 1 95.12 433 LEU B CA 1
ATOM 10074 C C . LEU B 1 433 ? -1.549 37.25 -6.668 1 95.12 433 LEU B C 1
ATOM 10076 O O . LEU B 1 433 ? -0.384 37.156 -7.066 1 95.12 433 LEU B O 1
ATOM 10080 N N . THR B 1 434 ? -1.814 37.875 -5.66 1 91.88 434 THR B N 1
ATOM 10081 C CA . THR B 1 434 ? -0.91 38.688 -4.832 1 91.88 434 THR B CA 1
ATOM 10082 C C . THR B 1 434 ? -1.439 38.781 -3.406 1 91.88 434 THR B C 1
ATOM 10084 O O . THR B 1 434 ? -2.652 38.781 -3.186 1 91.88 434 THR B O 1
ATOM 10087 N N . PRO B 1 435 ? -0.603 38.781 -2.457 1 93.75 435 PRO B N 1
ATOM 10088 C CA . PRO B 1 435 ? 0.86 38.688 -2.486 1 93.75 435 PRO B CA 1
ATOM 10089 C C . PRO B 1 435 ? 1.381 37.281 -2.627 1 93.75 435 PRO B C 1
ATOM 10091 O O . PRO B 1 435 ? 0.613 36.312 -2.492 1 93.75 435 PRO B O 1
ATOM 10094 N N . ILE B 1 436 ? 2.646 37.188 -2.918 1 94.81 436 ILE B N 1
ATOM 10095 C CA . ILE B 1 436 ? 3.346 35.906 -2.994 1 94.81 436 ILE B CA 1
ATOM 10096 C C . ILE B 1 436 ? 4.355 35.812 -1.854 1 94.81 436 ILE B C 1
ATOM 10098 O O . ILE B 1 436 ? 5.234 36.656 -1.714 1 94.81 436 ILE B O 1
ATOM 10102 N N . THR B 1 437 ? 4.219 34.844 -1.028 1 93.75 437 THR B N 1
ATOM 10103 C CA . THR B 1 437 ? 5.109 34.719 0.122 1 93.75 437 THR B CA 1
ATOM 10104 C C . THR B 1 437 ? 5.73 33.312 0.182 1 93.75 437 THR B C 1
ATOM 10106 O O . THR B 1 437 ? 5.234 32.375 -0.445 1 93.75 437 THR B O 1
ATOM 10109 N N . PHE B 1 438 ? 6.832 33.188 0.938 1 91.81 438 PHE B N 1
ATOM 10110 C CA . PHE B 1 438 ? 7.375 31.891 1.269 1 91.81 438 PHE B CA 1
ATOM 10111 C C . PHE B 1 438 ? 6.629 31.266 2.447 1 91.81 438 PHE B C 1
ATOM 10113 O O . PHE B 1 438 ? 5.707 31.891 2.994 1 91.81 438 PHE B O 1
ATOM 10120 N N . GLU B 1 439 ? 7 30.047 2.814 1 95.44 439 GLU B N 1
ATOM 10121 C CA . GLU B 1 439 ? 6.242 29.297 3.812 1 95.44 439 GLU B CA 1
ATOM 10122 C C . GLU B 1 439 ? 7.109 28.953 5.016 1 95.44 439 GLU B C 1
ATOM 10124 O O . GLU B 1 439 ? 8.336 28.938 4.918 1 95.44 439 GLU B O 1
ATOM 10129 N N . PHE B 1 440 ? 6.504 28.547 6.109 1 96.5 440 PHE B N 1
ATOM 10130 C CA . PHE B 1 440 ? 7.18 28.5 7.402 1 96.5 440 PHE B CA 1
ATOM 10131 C C . PHE B 1 440 ? 7.758 27.109 7.652 1 96.5 440 PHE B C 1
ATOM 10133 O O . PHE B 1 440 ? 8.719 26.953 8.406 1 96.5 440 PHE B O 1
ATOM 10140 N N . PHE B 1 441 ? 7.23 26.094 7.09 1 96.69 441 PHE B N 1
ATOM 10141 C CA . PHE B 1 441 ? 7.777 24.766 7.344 1 96.69 441 PHE B CA 1
ATOM 10142 C C . PHE B 1 441 ? 9.188 24.641 6.77 1 96.69 441 PHE B C 1
ATOM 10144 O O . PHE B 1 441 ? 10.094 24.125 7.434 1 96.69 441 PHE B O 1
ATOM 10151 N N . HIS B 1 442 ? 9.352 25.062 5.578 1 94.75 442 HIS B N 1
ATOM 10152 C CA . HIS B 1 442 ? 10.672 25.031 4.953 1 94.75 442 HIS B CA 1
ATOM 10153 C C . HIS B 1 442 ? 11.648 25.953 5.668 1 94.75 442 HIS B C 1
ATOM 10155 O O . HIS B 1 442 ? 12.852 25.672 5.719 1 94.75 442 HIS B O 1
ATOM 10161 N N . LEU B 1 443 ? 11.117 27.016 6.227 1 95.12 443 LEU B N 1
ATOM 10162 C CA . LEU B 1 443 ? 11.961 27.875 7.047 1 95.12 443 LEU B CA 1
ATOM 10163 C C . LEU B 1 443 ? 12.438 27.141 8.289 1 95.12 443 LEU B C 1
ATOM 10165 O O . LEU B 1 443 ? 13.625 27.203 8.633 1 95.12 443 LEU B O 1
ATOM 10169 N N . GLN B 1 444 ? 11.516 26.438 8.961 1 95.44 444 GLN B N 1
ATOM 10170 C CA . GLN B 1 444 ? 11.875 25.625 10.109 1 95.44 444 GLN B CA 1
ATOM 10171 C C . GLN B 1 444 ? 12.961 24.609 9.75 1 95.44 444 GLN B C 1
ATOM 10173 O O . GLN B 1 444 ? 13.914 24.422 10.5 1 95.44 444 GLN B O 1
ATOM 10178 N N . MET B 1 445 ? 12.773 24.047 8.625 1 96 445 MET B N 1
ATOM 10179 C CA . MET B 1 445 ? 13.734 23.047 8.164 1 96 445 MET B CA 1
ATOM 10180 C C . MET B 1 445 ? 15.109 23.672 7.949 1 96 445 MET B C 1
ATOM 10182 O O . MET B 1 445 ? 16.125 23.078 8.273 1 96 445 MET B O 1
ATOM 10186 N N . SER B 1 446 ? 15.07 24.844 7.418 1 95.06 446 SER B N 1
ATOM 10187 C CA . SER B 1 446 ? 16.328 25.547 7.145 1 95.06 446 SER B CA 1
ATOM 10188 C C . SER B 1 446 ? 17.062 25.891 8.438 1 95.06 446 SER B C 1
ATOM 10190 O O . SER B 1 446 ? 18.281 25.781 8.516 1 95.06 446 SER B O 1
ATOM 10192 N N . VAL B 1 447 ? 16.344 26.328 9.43 1 96.88 447 VAL B N 1
ATOM 10193 C CA . VAL B 1 447 ? 16.953 26.688 10.703 1 96.88 447 VAL B CA 1
ATOM 10194 C C . VAL B 1 447 ? 17.5 25.422 11.383 1 96.88 447 VAL B C 1
ATOM 10196 O O . VAL B 1 447 ? 18.609 25.453 11.922 1 96.88 447 VAL B O 1
ATOM 10199 N N . LEU B 1 448 ? 16.75 24.359 11.32 1 97.81 448 LEU B N 1
ATOM 10200 C CA . LEU B 1 448 ? 17.219 23.109 11.898 1 97.81 448 LEU B CA 1
ATOM 10201 C C . LEU B 1 448 ? 18.469 22.609 11.156 1 97.81 448 LEU B C 1
ATOM 10203 O O . LEU B 1 448 ? 19.375 22.047 11.773 1 97.81 448 LEU B O 1
ATOM 10207 N N . THR B 1 449 ? 18.453 22.797 9.852 1 97.06 449 THR B N 1
ATOM 10208 C CA . THR B 1 449 ? 19.609 22.406 9.055 1 97.06 449 THR B CA 1
ATOM 10209 C C . THR B 1 449 ? 20.844 23.188 9.5 1 97.06 449 THR B C 1
ATOM 10211 O O . THR B 1 449 ? 21.938 22.625 9.57 1 97.06 449 THR B O 1
ATOM 10214 N N . LEU B 1 450 ? 20.703 24.453 9.742 1 96.31 450 LEU B N 1
ATOM 10215 C CA . LEU B 1 450 ? 21.812 25.266 10.25 1 96.31 450 LEU B CA 1
ATOM 10216 C C . LEU B 1 450 ? 22.297 24.734 11.594 1 96.31 450 LEU B C 1
ATOM 10218 O O . LEU B 1 450 ? 23.516 24.672 11.836 1 96.31 450 LEU B O 1
ATOM 10222 N N . PHE B 1 451 ? 21.359 24.375 12.453 1 97.19 451 PHE B N 1
ATOM 10223 C CA . PHE B 1 451 ? 21.688 23.797 13.75 1 97.19 451 PHE B CA 1
ATOM 10224 C C . PHE B 1 451 ? 22.594 22.578 13.586 1 97.19 451 PHE B C 1
ATOM 10226 O O . PHE B 1 451 ? 23.625 22.484 14.242 1 97.19 451 PHE B O 1
ATOM 10233 N N . TYR B 1 452 ? 22.266 21.703 12.711 1 97.25 452 TYR B N 1
ATOM 10234 C CA . TYR B 1 452 ? 23.047 20.5 12.484 1 97.25 452 TYR B CA 1
ATOM 10235 C C . TYR B 1 452 ? 24.359 20.812 11.781 1 97.25 452 TYR B C 1
ATOM 10237 O O . TYR B 1 452 ? 25.391 20.203 12.062 1 97.25 452 TYR B O 1
ATOM 10245 N N . LYS B 1 453 ? 24.297 21.734 10.852 1 94.94 453 LYS B N 1
ATOM 10246 C CA . LYS B 1 453 ? 25.5 22.125 10.125 1 94.94 453 LYS B CA 1
ATOM 10247 C C . LYS B 1 453 ? 26.594 22.594 11.078 1 94.94 453 LYS B C 1
ATOM 10249 O O . LYS B 1 453 ? 27.781 22.297 10.883 1 94.94 453 LYS B O 1
ATOM 10254 N N . LEU B 1 454 ? 26.203 23.297 12.094 1 93.94 454 LEU B N 1
ATOM 10255 C CA . LEU B 1 454 ? 27.156 23.891 13.031 1 93.94 454 LEU B CA 1
ATOM 10256 C C . LEU B 1 454 ? 27.578 22.875 14.086 1 93.94 454 LEU B C 1
ATOM 10258 O O . LEU B 1 454 ? 28.734 22.844 14.492 1 93.94 454 LEU B O 1
ATOM 10262 N N . LEU B 1 455 ? 26.672 21.953 14.469 1 95.5 455 LEU B N 1
ATOM 10263 C CA . LEU B 1 455 ? 26.891 21.219 15.711 1 95.5 455 LEU B CA 1
ATOM 10264 C C . LEU B 1 455 ? 27.125 19.734 15.438 1 95.5 455 LEU B C 1
ATOM 10266 O O . LEU B 1 455 ? 27.5 18.984 16.344 1 95.5 455 LEU B O 1
ATOM 10270 N N . TYR B 1 456 ? 26.891 19.328 14.227 1 95.56 456 TYR B N 1
ATOM 10271 C CA . TYR B 1 456 ? 26.938 17.906 13.914 1 95.56 456 TYR B CA 1
ATOM 10272 C C . TYR B 1 456 ? 28.109 17.578 13 1 95.56 456 TYR B C 1
ATOM 10274 O O . TYR B 1 456 ? 28.25 18.156 11.922 1 95.56 456 TYR B O 1
ATOM 10282 N N . ARG B 1 457 ? 29 16.797 13.469 1 92.5 457 ARG B N 1
ATOM 10283 C CA . ARG B 1 457 ? 30.078 16.219 12.688 1 92.5 457 ARG B CA 1
ATOM 10284 C C . ARG B 1 457 ? 30.125 14.711 12.844 1 92.5 457 ARG B C 1
ATOM 10286 O O . ARG B 1 457 ? 30.203 14.195 13.961 1 92.5 457 ARG B O 1
ATOM 10293 N N . LYS B 1 458 ? 30.141 13.969 11.75 1 87.56 458 LYS B N 1
ATOM 10294 C CA . LYS B 1 458 ? 30.078 12.508 11.75 1 87.56 458 LYS B CA 1
ATOM 10295 C C . LYS B 1 458 ? 31.312 11.898 12.391 1 87.56 458 LYS B C 1
ATOM 10297 O O . LYS B 1 458 ? 31.25 10.828 13 1 87.56 458 LYS B O 1
ATOM 10302 N N . SER B 1 459 ? 32.375 12.5 12.234 1 83.25 459 SER B N 1
ATOM 10303 C CA . SER B 1 459 ? 33.625 11.977 12.727 1 83.25 459 SER B CA 1
ATOM 10304 C C . SER B 1 459 ? 33.812 12.281 14.211 1 83.25 459 SER B C 1
ATOM 10306 O O . SER B 1 459 ? 34.656 11.664 14.867 1 83.25 459 SER B O 1
ATOM 10308 N N . GLY B 1 460 ? 33 13.117 14.805 1 79.81 460 GLY B N 1
ATOM 10309 C CA . GLY B 1 460 ? 33.188 13.523 16.188 1 79.81 460 GLY B CA 1
ATOM 10310 C C . GLY B 1 460 ? 32.344 12.727 17.156 1 79.81 460 GLY B C 1
ATOM 10311 O O . GLY B 1 460 ? 31.125 12.609 16.984 1 79.81 460 GLY B O 1
ATOM 10312 N N . THR B 1 461 ? 33.031 12.008 18.156 1 87.06 461 THR B N 1
ATOM 10313 C CA . THR B 1 461 ? 32.281 11.219 19.141 1 87.06 461 THR B CA 1
ATOM 10314 C C . THR B 1 461 ? 32.625 11.664 20.562 1 87.06 461 THR B C 1
ATOM 10316 O O . THR B 1 461 ? 32.469 10.891 21.5 1 87.06 461 THR B O 1
ATOM 10319 N N . ALA B 1 462 ? 33.031 12.953 20.609 1 91.5 462 ALA B N 1
ATOM 10320 C CA . ALA B 1 462 ? 33.312 13.484 21.938 1 91.5 462 ALA B CA 1
ATOM 10321 C C . ALA B 1 462 ? 32.062 13.641 22.781 1 91.5 462 ALA B C 1
ATOM 10323 O O . ALA B 1 462 ? 31.016 14.047 22.266 1 91.5 462 ALA B O 1
ATOM 10324 N N . LEU B 1 463 ? 32.219 13.453 24.031 1 91.38 463 LEU B N 1
ATOM 10325 C CA . LEU B 1 463 ? 31.094 13.539 24.953 1 91.38 463 LEU B CA 1
ATOM 10326 C C . LEU B 1 463 ? 30.5 14.945 24.938 1 91.38 463 LEU B C 1
ATOM 10328 O O . LEU B 1 463 ? 31.234 15.938 24.953 1 91.38 463 LEU B O 1
ATOM 10332 N N . GLY B 1 464 ? 29.188 15 24.844 1 93 464 GLY B N 1
ATOM 10333 C CA . GLY B 1 464 ? 28.5 16.281 24.891 1 93 464 GLY B CA 1
ATOM 10334 C C . GLY B 1 464 ? 28.188 16.844 23.516 1 93 464 GLY B C 1
ATOM 10335 O O . GLY B 1 464 ? 27.516 17.875 23.391 1 93 464 GLY B O 1
ATOM 10336 N N . THR B 1 465 ? 28.703 16.203 22.516 1 95.38 465 THR B N 1
ATOM 10337 C CA . THR B 1 465 ? 28.406 16.672 21.172 1 95.38 465 THR B CA 1
ATOM 10338 C C . THR B 1 465 ? 27.156 15.992 20.609 1 95.38 465 THR B C 1
ATOM 10340 O O . THR B 1 465 ? 26.75 14.938 21.109 1 95.38 465 THR B O 1
ATOM 10343 N N . LEU B 1 466 ? 26.594 16.547 19.609 1 96.56 466 LEU B N 1
ATOM 10344 C CA . LEU B 1 466 ? 25.328 16.078 19.047 1 96.56 466 LEU B CA 1
ATOM 10345 C C . LEU B 1 466 ? 25.469 14.68 18.469 1 96.56 466 LEU B C 1
ATOM 10347 O O . LEU B 1 466 ? 24.609 13.836 18.672 1 96.56 466 LEU B O 1
ATOM 10351 N N . ASN B 1 467 ? 26.531 14.43 17.75 1 95.56 467 ASN B N 1
ATOM 10352 C CA . ASN B 1 467 ? 26.719 13.117 17.156 1 95.56 467 ASN B CA 1
ATOM 10353 C C . ASN B 1 467 ? 26.953 12.047 18.219 1 95.56 467 ASN B C 1
ATOM 10355 O O . ASN B 1 467 ? 26.5 10.914 18.078 1 95.56 467 ASN B O 1
ATOM 10359 N N . ALA B 1 468 ? 27.766 12.375 19.203 1 95.19 468 ALA B N 1
ATOM 10360 C CA . ALA B 1 468 ? 28.016 11.438 20.297 1 95.19 468 ALA B CA 1
ATOM 10361 C C . ALA B 1 468 ? 26.703 11.031 20.984 1 95.19 468 ALA B C 1
ATOM 10363 O O . ALA B 1 468 ? 26.5 9.859 21.297 1 95.19 468 ALA B O 1
ATOM 10364 N N . GLU B 1 469 ? 25.906 12.023 21.203 1 95.25 469 GLU B N 1
ATOM 10365 C CA . GLU B 1 469 ? 24.625 11.734 21.828 1 95.25 469 GLU B CA 1
ATOM 10366 C C . GLU B 1 469 ? 23.734 10.891 20.906 1 95.25 469 GLU B C 1
ATOM 10368 O O . GLU B 1 469 ? 23 10.016 21.375 1 95.25 469 GLU B O 1
ATOM 10373 N N . LYS B 1 470 ? 23.688 11.203 19.641 1 95.38 470 LYS B N 1
ATOM 10374 C CA . LYS B 1 470 ? 22.953 10.43 18.656 1 95.38 470 LYS B CA 1
ATOM 10375 C C . LYS B 1 470 ? 23.312 8.945 18.734 1 95.38 470 LYS B C 1
ATOM 10377 O O . LYS B 1 470 ? 22.438 8.086 18.734 1 95.38 470 LYS B O 1
ATOM 10382 N N . ILE B 1 471 ? 24.609 8.641 18.797 1 94.19 471 ILE B N 1
ATOM 10383 C CA . ILE B 1 471 ? 25.125 7.273 18.828 1 94.19 471 ILE B CA 1
ATOM 10384 C C . ILE B 1 471 ? 24.75 6.605 20.141 1 94.19 471 ILE B C 1
ATOM 10386 O O . ILE B 1 471 ? 24.25 5.48 20.156 1 94.19 471 ILE B O 1
ATOM 10390 N N . THR B 1 472 ? 24.969 7.289 21.172 1 93.31 472 THR B N 1
ATOM 10391 C CA . THR B 1 472 ? 24.734 6.727 22.5 1 93.31 472 THR B CA 1
ATOM 10392 C C . THR B 1 472 ? 23.266 6.414 22.719 1 93.31 472 THR B C 1
ATOM 10394 O O . THR B 1 472 ? 22.922 5.391 23.312 1 93.31 472 THR B O 1
ATOM 10397 N N . LEU B 1 473 ? 22.391 7.273 22.281 1 93.81 473 LEU B N 1
ATOM 10398 C CA . LEU B 1 473 ? 20.953 7.109 22.469 1 93.81 473 LEU B CA 1
ATOM 10399 C C . LEU B 1 473 ? 20.375 6.18 21.406 1 93.81 473 LEU B C 1
ATOM 10401 O O . LEU B 1 473 ? 19.219 5.77 21.5 1 93.81 473 LEU B O 1
ATOM 10405 N N . GLY B 1 474 ? 21.172 5.902 20.422 1 90.88 474 GLY B N 1
ATOM 10406 C CA . GLY B 1 474 ? 20.734 5.02 19.359 1 90.88 474 GLY B CA 1
ATOM 10407 C C . GLY B 1 474 ? 19.734 5.676 18.422 1 90.88 474 GLY B C 1
ATOM 10408 O O . GLY B 1 474 ? 18.797 5.031 17.953 1 90.88 474 GLY B O 1
ATOM 10409 N N . ARG B 1 475 ? 19.797 7 18.203 1 94.19 475 ARG B N 1
ATOM 10410 C CA . ARG B 1 475 ? 18.922 7.73 17.281 1 94.19 475 ARG B CA 1
ATOM 10411 C C . ARG B 1 475 ? 19.453 7.668 15.852 1 94.19 475 ARG B C 1
ATOM 10413 O O . ARG B 1 475 ? 19.766 8.703 15.25 1 94.19 475 ARG B O 1
ATOM 10420 N N . THR B 1 476 ? 19.422 6.531 15.227 1 90.94 476 THR B N 1
ATOM 10421 C CA . THR B 1 476 ? 20.109 6.254 13.977 1 90.94 476 THR B CA 1
ATOM 10422 C C . THR B 1 476 ? 19.391 6.922 12.805 1 90.94 476 THR B C 1
ATOM 10424 O O . THR B 1 476 ? 20.016 7.23 11.781 1 90.94 476 THR B O 1
ATOM 10427 N N . LYS B 1 477 ? 18.141 7.23 12.961 1 92.5 477 LYS B N 1
ATOM 10428 C CA . LYS B 1 477 ? 17.359 7.789 11.859 1 92.5 477 LYS B CA 1
ATOM 10429 C C . LYS B 1 477 ? 17.641 9.281 11.688 1 92.5 477 LYS B C 1
ATOM 10431 O O . LYS B 1 477 ? 17.328 9.859 10.648 1 92.5 477 LYS B O 1
ATOM 10436 N N . ALA B 1 478 ? 18.141 9.883 12.75 1 95.69 478 ALA B N 1
ATOM 10437 C CA . ALA B 1 478 ? 18.484 11.297 12.656 1 95.69 478 ALA B CA 1
ATOM 10438 C C . ALA B 1 478 ? 19.766 11.492 11.859 1 95.69 478 ALA B C 1
ATOM 10440 O O . ALA B 1 478 ? 20.875 11.359 12.391 1 95.69 478 ALA B O 1
ATOM 10441 N N . ASN B 1 479 ? 19.609 11.828 10.609 1 93.56 479 ASN B N 1
ATOM 10442 C CA . ASN B 1 479 ? 20.75 12.023 9.727 1 93.56 479 ASN B CA 1
ATOM 10443 C C . ASN B 1 479 ? 21.109 13.508 9.586 1 93.56 479 ASN B C 1
ATOM 10445 O O . ASN B 1 479 ? 20.453 14.234 8.836 1 93.56 479 ASN B O 1
ATOM 10449 N N . GLY B 1 480 ? 22.172 13.914 10.219 1 93.12 480 GLY B N 1
ATOM 10450 C CA . GLY B 1 480 ? 22.578 15.305 10.234 1 93.12 480 GLY B CA 1
ATOM 10451 C C . GLY B 1 480 ? 23.016 15.812 8.875 1 93.12 480 GLY B C 1
ATOM 10452 O O . GLY B 1 480 ? 23.062 17.031 8.641 1 93.12 480 GLY B O 1
ATOM 10453 N N . ASP B 1 481 ? 23.359 14.891 7.93 1 92.62 481 ASP B N 1
ATOM 10454 C CA . ASP B 1 481 ? 23.812 15.281 6.594 1 92.62 481 ASP B CA 1
ATOM 10455 C C . ASP B 1 481 ? 22.625 15.469 5.652 1 92.62 481 ASP B C 1
ATOM 10457 O O . ASP B 1 481 ? 22.766 16.078 4.59 1 92.62 481 ASP B O 1
ATOM 10461 N N . ASP B 1 482 ? 21.516 14.961 6.07 1 94.81 482 ASP B N 1
ATOM 10462 C CA . ASP B 1 482 ? 20.297 15.055 5.266 1 94.81 482 ASP B CA 1
ATOM 10463 C C . ASP B 1 482 ? 19.094 15.367 6.141 1 94.81 482 ASP B C 1
ATOM 10465 O O . ASP B 1 482 ? 18.141 14.578 6.199 1 94.81 482 ASP B O 1
ATOM 10469 N N . VAL B 1 483 ? 19.078 16.531 6.672 1 96.12 483 VAL B N 1
ATOM 10470 C CA . VAL B 1 483 ? 18.078 16.938 7.656 1 96.12 483 VAL B CA 1
ATOM 10471 C C . VAL B 1 483 ? 16.719 17.047 6.984 1 96.12 483 VAL B C 1
ATOM 10473 O O . VAL B 1 483 ? 15.695 16.688 7.578 1 96.12 483 VAL B O 1
ATOM 10476 N N . LYS B 1 484 ? 16.672 17.5 5.816 1 92.62 484 LYS B N 1
ATOM 10477 C CA . LYS B 1 484 ? 15.414 17.766 5.117 1 92.62 484 LYS B CA 1
ATOM 10478 C C . LYS B 1 484 ? 14.609 16.484 4.922 1 92.62 484 LYS B C 1
ATOM 10480 O O . LYS B 1 484 ? 13.398 16.469 5.125 1 92.62 484 LYS B O 1
ATOM 10485 N N . ASN B 1 485 ? 15.266 15.383 4.633 1 92.25 485 ASN B N 1
ATOM 10486 C CA . ASN B 1 485 ? 14.578 14.117 4.395 1 92.25 485 ASN B CA 1
ATOM 10487 C C . ASN B 1 485 ? 14.344 13.352 5.691 1 92.25 485 ASN B C 1
ATOM 10489 O O . ASN B 1 485 ? 13.547 12.414 5.73 1 92.25 485 ASN B O 1
ATOM 10493 N N . HIS B 1 486 ? 15.055 13.781 6.738 1 96.06 486 HIS B N 1
ATOM 10494 C CA . HIS B 1 486 ? 14.906 13.148 8.047 1 96.06 486 HIS B CA 1
ATOM 10495 C C . HIS B 1 486 ? 14.484 14.172 9.102 1 96.06 486 HIS B C 1
ATOM 10497 O O . HIS B 1 486 ? 15 14.148 10.227 1 96.06 486 HIS B O 1
ATOM 10503 N N . TYR B 1 487 ? 13.648 15.023 8.719 1 95.94 487 TYR B N 1
ATOM 10504 C CA . TYR B 1 487 ? 13.344 16.203 9.523 1 95.94 487 TYR B CA 1
ATOM 10505 C C . TYR B 1 487 ? 12.789 15.797 10.883 1 95.94 487 TYR B C 1
ATOM 10507 O O . TYR B 1 487 ? 13.242 16.297 11.914 1 95.94 487 TYR B O 1
ATOM 10515 N N . ASN B 1 488 ? 11.805 14.898 10.969 1 94.38 488 ASN B N 1
ATOM 10516 C CA . ASN B 1 488 ? 11.148 14.562 12.219 1 94.38 488 ASN B CA 1
ATOM 10517 C C . ASN B 1 488 ? 12.117 13.906 13.203 1 94.38 488 ASN B C 1
ATOM 10519 O O . ASN B 1 488 ? 12.094 14.195 14.398 1 94.38 488 ASN B O 1
ATOM 10523 N N . ASP B 1 489 ? 12.953 13.062 12.688 1 94.94 489 ASP B N 1
ATOM 10524 C CA . ASP B 1 489 ? 13.938 12.391 13.539 1 94.94 489 ASP B CA 1
ATOM 10525 C C . ASP B 1 489 ? 14.992 13.367 14.039 1 94.94 489 ASP B C 1
ATOM 10527 O O . ASP B 1 489 ? 15.383 13.32 15.211 1 94.94 489 ASP B O 1
ATOM 10531 N N . CYS B 1 490 ? 15.383 14.227 13.141 1 97.56 490 CYS B N 1
ATOM 10532 C CA . CYS B 1 490 ? 16.375 15.234 13.508 1 97.56 490 CYS B CA 1
ATOM 10533 C C . CYS B 1 490 ? 15.797 16.219 14.523 1 97.56 490 CYS B C 1
ATOM 10535 O O . CYS B 1 490 ? 16.484 16.641 15.453 1 97.56 490 CYS B O 1
ATOM 10537 N N . LYS B 1 491 ? 14.602 16.562 14.305 1 97.44 491 LYS B N 1
ATOM 10538 C CA . LYS B 1 491 ? 13.93 17.484 15.219 1 97.44 491 LYS B CA 1
ATOM 10539 C C . LYS B 1 491 ? 13.844 16.891 16.625 1 97.44 491 LYS B C 1
ATOM 10541 O O . LYS B 1 491 ? 14.148 17.578 17.609 1 97.44 491 LYS B O 1
ATOM 10546 N N . GLU B 1 492 ? 13.469 15.719 16.75 1 96.19 492 GLU B N 1
ATOM 10547 C CA . GLU B 1 492 ? 13.312 15.086 18.062 1 96.19 492 GLU B CA 1
ATOM 10548 C C . GLU B 1 492 ? 14.648 15.016 18.797 1 96.19 492 GLU B C 1
ATOM 10550 O O . GLU B 1 492 ? 14.711 15.266 20 1 96.19 492 GLU B O 1
ATOM 10555 N N . LEU B 1 493 ? 15.664 14.633 18.062 1 97.06 493 LEU B N 1
ATOM 10556 C CA . LEU B 1 493 ? 16.984 14.578 18.688 1 97.06 493 LEU B CA 1
ATOM 10557 C C . LEU B 1 493 ? 17.438 15.969 19.125 1 97.06 493 LEU B C 1
ATOM 10559 O O . LEU B 1 493 ? 17.969 16.141 20.219 1 97.06 493 LEU B O 1
ATOM 10563 N N . ALA B 1 494 ? 17.203 16.906 18.266 1 98.12 494 ALA B N 1
ATOM 10564 C CA . ALA B 1 494 ? 17.578 18.281 18.578 1 98.12 494 ALA B CA 1
ATOM 10565 C C . ALA B 1 494 ? 16.844 18.781 19.812 1 98.12 494 ALA B C 1
ATOM 10567 O O . ALA B 1 494 ? 17.438 19.422 20.688 1 98.12 494 ALA B O 1
ATOM 10568 N N . ASP B 1 495 ? 15.609 18.5 19.875 1 97.5 495 ASP B N 1
ATOM 10569 C CA . ASP B 1 495 ? 14.812 18.938 21.016 1 97.5 495 ASP B CA 1
ATOM 10570 C C . ASP B 1 495 ? 15.352 18.375 22.328 1 97.5 495 ASP B C 1
ATOM 10572 O O . ASP B 1 495 ? 15.477 19.078 23.312 1 97.5 495 ASP B O 1
ATOM 10576 N N . SER B 1 496 ? 15.641 17.141 22.297 1 97.19 496 SER B N 1
ATOM 10577 C CA . SER B 1 496 ? 16.188 16.5 23.484 1 97.19 496 SER B CA 1
ATOM 10578 C C . SER B 1 496 ? 17.547 17.078 23.844 1 97.19 496 SER B C 1
ATOM 10580 O O . SER B 1 496 ? 17.844 17.312 25.016 1 97.19 496 SER B O 1
ATOM 10582 N N . PHE B 1 497 ? 18.312 17.266 22.812 1 98.12 497 PHE B N 1
ATOM 10583 C CA . PHE B 1 497 ? 19.672 17.797 23 1 98.12 497 PHE B CA 1
ATOM 10584 C C . PHE B 1 497 ? 19.625 19.203 23.562 1 98.12 497 PHE B C 1
ATOM 10586 O O . PHE B 1 497 ? 20.359 19.516 24.5 1 98.12 497 PHE B O 1
ATOM 10593 N N . ILE B 1 498 ? 18.797 20.047 23.062 1 98.44 498 ILE B N 1
ATOM 10594 C CA . ILE B 1 498 ? 18.641 21.422 23.516 1 98.44 498 ILE B CA 1
ATOM 10595 C C . ILE B 1 498 ? 18.156 21.438 24.969 1 98.44 498 ILE B C 1
ATOM 10597 O O . ILE B 1 498 ? 18.656 22.203 25.797 1 98.44 498 ILE B O 1
ATOM 10601 N N . SER B 1 499 ? 17.234 20.625 25.234 1 98.12 499 SER B N 1
ATOM 10602 C CA . SER B 1 499 ? 16.703 20.547 26.594 1 98.12 499 SER B CA 1
ATOM 10603 C C . SER B 1 499 ? 17.797 20.219 27.594 1 98.12 499 SER B C 1
ATOM 10605 O O . SER B 1 499 ? 17.875 20.797 28.672 1 98.12 499 SER B O 1
ATOM 10607 N N . GLY B 1 500 ? 18.594 19.281 27.219 1 98.06 500 GLY B N 1
ATOM 10608 C CA . GLY B 1 500 ? 19.719 18.922 28.094 1 98.06 500 GLY B CA 1
ATOM 10609 C C . GLY B 1 500 ? 20.656 20.078 28.359 1 98.06 500 GLY B C 1
ATOM 10610 O O . GLY B 1 500 ? 21.062 20.297 29.5 1 98.06 500 GLY B O 1
ATOM 10611 N N . TYR B 1 501 ? 20.984 20.797 27.375 1 98.38 501 TYR B N 1
ATOM 10612 C CA . TYR B 1 501 ? 21.922 21.906 27.5 1 98.38 501 TYR B CA 1
ATOM 10613 C C . TYR B 1 501 ? 21.281 23.062 28.266 1 98.38 501 TYR B C 1
ATOM 10615 O O . TYR B 1 501 ? 21.969 23.766 29.016 1 98.38 501 TYR B O 1
ATOM 10623 N N . VAL B 1 502 ? 20 23.281 28.047 1 98.44 502 VAL B N 1
ATOM 10624 C CA . VAL B 1 502 ? 19.297 24.344 28.766 1 98.44 502 VAL B CA 1
ATOM 10625 C C . VAL B 1 502 ? 19.312 24.047 30.266 1 98.44 502 VAL B C 1
ATOM 10627 O O . VAL B 1 502 ? 19.641 24.922 31.078 1 98.44 502 VAL B O 1
ATOM 10630 N N . VAL B 1 503 ? 18.984 22.875 30.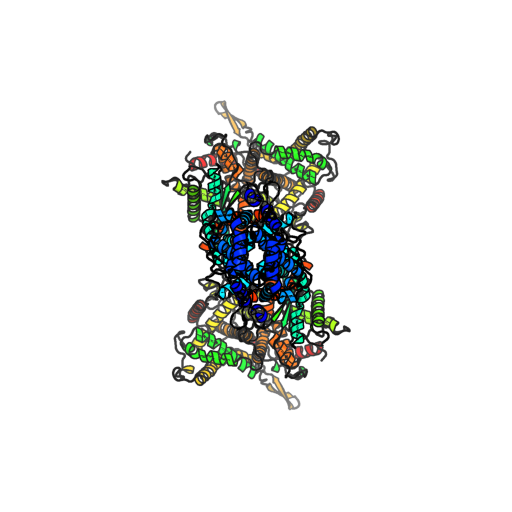609 1 98 503 VAL B N 1
ATOM 10631 C CA . VAL B 1 503 ? 18.969 22.5 32.031 1 98 503 VAL B CA 1
ATOM 10632 C C . VAL B 1 503 ? 20.359 22.656 32.625 1 98 503 VAL B C 1
ATOM 10634 O O . VAL B 1 503 ? 20.5 23.234 33.719 1 98 503 VAL B O 1
ATOM 10637 N N . ASN B 1 504 ? 21.344 22.156 31.938 1 97.81 504 ASN B N 1
ATOM 10638 C CA . ASN B 1 504 ? 22.719 22.25 32.438 1 97.81 504 ASN B CA 1
ATOM 10639 C C . ASN B 1 504 ? 23.156 23.703 32.594 1 97.81 504 ASN B C 1
ATOM 10641 O O . ASN B 1 504 ? 23.844 24.047 33.562 1 97.81 504 ASN B O 1
ATOM 10645 N N . ALA B 1 505 ? 22.812 24.547 31.625 1 97.5 505 ALA B N 1
ATOM 10646 C CA . ALA B 1 505 ? 23.156 25.953 31.672 1 97.5 505 ALA B CA 1
ATOM 10647 C C . ALA B 1 505 ? 22.5 26.641 32.875 1 97.5 505 ALA B C 1
ATOM 10649 O O . ALA B 1 505 ? 23.141 27.453 33.562 1 97.5 505 ALA B O 1
ATOM 10650 N N . VAL B 1 506 ? 21.266 26.328 33.094 1 96.31 506 VAL B N 1
ATOM 10651 C CA . VAL B 1 506 ? 20.531 26.922 34.219 1 96.31 506 VAL B CA 1
ATOM 10652 C C . VAL B 1 506 ? 21.125 26.438 35.531 1 96.31 506 VAL B C 1
ATOM 10654 O O . VAL B 1 506 ? 21.281 27.219 36.469 1 96.31 506 VAL B O 1
ATOM 10657 N N . MET B 1 507 ? 21.422 25.188 35.625 1 95.44 507 MET B N 1
ATOM 10658 C CA . MET B 1 507 ? 22.031 24.625 36.812 1 95.44 507 MET B CA 1
ATOM 10659 C C . MET B 1 507 ? 23.359 25.328 37.125 1 95.44 507 MET B C 1
ATOM 10661 O O . MET B 1 507 ? 23.656 25.641 38.281 1 95.44 507 MET B O 1
ATOM 10665 N N . HIS B 1 508 ? 24.125 25.5 36.094 1 94.81 508 HIS B N 1
ATOM 10666 C CA . HIS B 1 508 ? 25.406 26.203 36.25 1 94.81 508 HIS B CA 1
ATOM 10667 C C . HIS B 1 508 ? 25.188 27.641 36.688 1 94.81 508 HIS B C 1
ATOM 10669 O O . HIS B 1 508 ? 25.844 28.109 37.625 1 94.81 508 HIS B O 1
ATOM 10675 N N . PHE B 1 509 ? 24.297 28.391 36.062 1 94.31 509 PHE B N 1
ATOM 10676 C CA . PHE B 1 509 ? 24.062 29.812 36.312 1 94.31 509 PHE B CA 1
ATOM 10677 C C . PHE B 1 509 ? 23.516 30.031 37.719 1 94.31 509 PHE B C 1
ATOM 10679 O O . PHE B 1 509 ? 23.891 31 38.406 1 94.31 509 PHE B O 1
ATOM 10686 N N . PHE B 1 510 ? 22.688 29.141 38.188 1 93.44 510 PHE B N 1
ATOM 10687 C CA . PHE B 1 510 ? 22.062 29.312 39.5 1 93.44 510 PHE B CA 1
ATOM 10688 C C . PHE B 1 510 ? 22.719 28.406 40.531 1 93.44 510 PHE B C 1
ATOM 10690 O O . PHE B 1 510 ? 22.156 28.156 41.625 1 93.44 510 PHE B O 1
ATOM 10697 N N . GLU B 1 511 ? 23.828 27.766 40.188 1 91.62 511 GLU B N 1
ATOM 10698 C CA . GLU B 1 511 ? 24.688 26.984 41.094 1 91.62 511 GLU B CA 1
ATOM 10699 C C . GLU B 1 511 ? 23.906 25.812 41.719 1 91.62 511 GLU B C 1
ATOM 10701 O O . GLU B 1 511 ? 23.953 25.625 42.938 1 91.62 511 GLU B O 1
ATOM 10706 N N . MET B 1 512 ? 23.219 25.125 40.844 1 92.5 512 MET B N 1
ATOM 10707 C CA . MET B 1 512 ? 22.531 23.906 41.25 1 92.5 512 MET B CA 1
ATOM 10708 C C . MET B 1 512 ? 23.422 22.688 41.031 1 92.5 512 MET B C 1
ATOM 10710 O O . MET B 1 512 ? 23.953 22.469 39.938 1 92.5 512 MET B O 1
ATOM 10714 N N . GLU B 1 513 ? 23.516 21.844 42.031 1 89.94 513 GLU B N 1
ATOM 10715 C CA . GLU B 1 513 ? 24.375 20.656 41.938 1 89.94 513 GLU B CA 1
ATOM 10716 C C . GLU B 1 513 ? 23.688 19.547 41.156 1 89.94 513 GLU B C 1
ATOM 10718 O O . GLU B 1 513 ? 24.344 18.828 40.406 1 89.94 513 GLU B O 1
ATOM 10723 N N . THR B 1 514 ? 22.453 19.359 41.406 1 92.25 514 THR B N 1
ATOM 10724 C CA . THR B 1 514 ? 21.672 18.344 40.719 1 92.25 514 THR B CA 1
ATOM 10725 C C . THR B 1 514 ? 20.312 18.891 40.281 1 92.25 514 THR B C 1
ATOM 10727 O O . THR B 1 514 ? 19.938 20 40.656 1 92.25 514 THR B O 1
ATOM 10730 N N . ILE B 1 515 ? 19.562 18.219 39.531 1 94.12 515 ILE B N 1
ATOM 10731 C CA . ILE B 1 515 ? 18.25 18.609 39.062 1 94.12 515 ILE B CA 1
ATOM 10732 C C . ILE B 1 515 ? 17.281 18.719 40.219 1 94.12 515 ILE B C 1
ATOM 10734 O O . ILE B 1 515 ? 16.219 19.344 40.094 1 94.12 515 ILE B O 1
ATOM 10738 N N . ASN B 1 516 ? 17.672 18.141 41.375 1 92.5 516 ASN B N 1
ATOM 10739 C CA . ASN B 1 516 ? 16.812 18.156 42.562 1 92.5 516 ASN B CA 1
ATOM 10740 C C . ASN B 1 516 ? 17.203 19.281 43.531 1 92.5 516 ASN B C 1
ATOM 10742 O O . ASN B 1 516 ? 16.5 19.516 44.5 1 92.5 516 ASN B O 1
ATOM 10746 N N . SER B 1 517 ? 18.266 20 43.188 1 90.5 517 SER B N 1
ATOM 10747 C CA . SER B 1 517 ? 18.75 21.047 44.094 1 90.5 517 SER B CA 1
ATOM 10748 C C . SER B 1 517 ? 17.969 22.344 43.906 1 90.5 517 SER B C 1
ATOM 10750 O O . SER B 1 517 ? 17.391 22.594 42.844 1 90.5 517 SER B O 1
ATOM 10752 N N . GLN B 1 518 ? 17.938 23.078 44.938 1 88.25 518 GLN B N 1
ATOM 10753 C CA . GLN B 1 518 ? 17.328 24.406 44.875 1 88.25 518 GLN B CA 1
ATOM 10754 C C . GLN B 1 518 ? 18.297 25.438 44.312 1 88.25 518 GLN B C 1
ATOM 10756 O O . GLN B 1 518 ? 19.5 25.406 44.625 1 88.25 518 GLN B O 1
ATOM 10761 N N . PRO B 1 519 ? 17.797 26.25 43.469 1 89.06 519 PRO B N 1
ATOM 10762 C CA . PRO B 1 519 ? 18.672 27.297 42.938 1 89.06 519 PRO B CA 1
ATOM 10763 C C . PRO B 1 519 ? 19.141 28.281 44 1 89.06 519 PRO B C 1
ATOM 10765 O O . PRO B 1 519 ? 18.469 28.469 45 1 89.06 519 PRO B O 1
ATOM 10768 N N . ASN B 1 520 ? 20.328 28.812 43.812 1 77.44 520 ASN B N 1
ATOM 10769 C CA . ASN B 1 520 ? 20.922 29.734 44.781 1 77.44 520 ASN B CA 1
ATOM 10770 C C . ASN B 1 520 ? 20.094 31 44.906 1 77.44 520 ASN B C 1
ATOM 10772 O O . ASN B 1 520 ? 18.984 31.094 44.375 1 77.44 520 ASN B O 1
ATOM 10776 N N . HIS B 1 521 ? 20.641 32.125 45.156 1 63.41 521 HIS B N 1
ATOM 10777 C CA . HIS B 1 521 ? 20.141 33.344 45.781 1 63.41 521 HIS B CA 1
ATOM 10778 C C . HIS B 1 521 ? 19.109 34.031 44.906 1 63.41 521 HIS B C 1
ATOM 10780 O O . HIS B 1 521 ? 18.219 34.719 45.406 1 63.41 521 HIS B O 1
ATOM 10786 N N . ALA B 1 522 ? 19.031 33.906 43.719 1 61.12 522 ALA B N 1
ATOM 10787 C CA . ALA B 1 522 ? 18.109 34.719 42.906 1 61.12 522 ALA B CA 1
ATOM 10788 C C . ALA B 1 522 ? 16.672 34.281 43.094 1 61.12 522 ALA B C 1
ATOM 10790 O O . ALA B 1 522 ? 15.734 35.062 42.938 1 61.12 522 ALA B O 1
ATOM 10791 N N . PHE B 1 523 ? 16.469 32.969 43.531 1 69.88 523 PHE B N 1
ATOM 10792 C CA . PHE B 1 523 ? 15.133 32.438 43.781 1 69.88 523 PHE B CA 1
ATOM 10793 C C . PHE B 1 523 ? 14.859 32.312 45.281 1 69.88 523 PHE B C 1
ATOM 10795 O O . PHE B 1 523 ? 13.719 32.094 45.688 1 69.88 523 PHE B O 1
ATOM 10802 N N . ALA B 1 524 ? 16.031 32.469 46.062 1 55.59 524 ALA B N 1
ATOM 10803 C CA . ALA B 1 524 ? 16.031 32.188 47.5 1 55.59 524 ALA B CA 1
ATOM 10804 C C . ALA B 1 524 ? 15.055 33.094 48.25 1 55.59 524 ALA B C 1
ATOM 10806 O O . ALA B 1 524 ? 14.5 32.719 49.281 1 55.59 524 ALA B O 1
ATOM 10807 N N . ALA B 1 525 ? 14.852 34.25 47.656 1 59.72 525 ALA B N 1
ATOM 10808 C CA . ALA B 1 525 ? 14.039 35.188 48.438 1 59.72 525 ALA B CA 1
ATOM 10809 C C . ALA B 1 525 ? 12.562 34.844 48.344 1 59.72 525 ALA B C 1
ATOM 10811 O O . ALA B 1 525 ? 11.742 35.375 49.094 1 59.72 525 ALA B O 1
ATOM 10812 N N . LEU B 1 526 ? 12.266 33.844 47.438 1 69.5 526 LEU B N 1
ATOM 10813 C CA . LEU B 1 526 ? 10.836 33.625 47.25 1 69.5 526 LEU B CA 1
ATOM 10814 C C . LEU B 1 526 ? 10.375 32.406 48.062 1 69.5 526 LEU B C 1
ATOM 10816 O O . LEU B 1 526 ? 10.93 31.312 47.938 1 69.5 526 LEU B O 1
ATOM 10820 N N . ASP B 1 527 ? 9.586 32.656 49.125 1 73.5 527 ASP B N 1
ATOM 10821 C CA . ASP B 1 527 ? 8.898 31.547 49.781 1 73.5 527 ASP B CA 1
ATOM 10822 C C . ASP B 1 527 ? 7.777 30.984 48.906 1 73.5 527 ASP B C 1
ATOM 10824 O O . ASP B 1 527 ? 6.684 31.562 48.875 1 73.5 527 ASP B O 1
ATOM 10828 N N . ILE B 1 528 ? 8.07 29.875 48.156 1 76.88 528 ILE B N 1
ATOM 10829 C CA . ILE B 1 528 ? 7.215 29.297 47.125 1 76.88 528 ILE B CA 1
ATOM 10830 C C . ILE B 1 528 ? 5.844 28.969 47.688 1 76.88 528 ILE B C 1
ATOM 10832 O O . ILE B 1 528 ? 4.82 29.109 47.031 1 76.88 528 ILE B O 1
ATOM 10836 N N . SER B 1 529 ? 5.777 28.562 48.969 1 75.56 529 SER B N 1
ATOM 10837 C CA . SER B 1 529 ? 4.531 28.125 49.594 1 75.56 529 SER B CA 1
ATOM 10838 C C . SER B 1 529 ? 3.594 29.297 49.844 1 75.56 529 SER B C 1
ATOM 10840 O O . SER B 1 529 ? 2.371 29.141 49.781 1 75.56 529 SER B O 1
ATOM 10842 N N . SER B 1 530 ? 4.137 30.484 50.062 1 80.81 530 SER B N 1
ATOM 10843 C CA . SER B 1 530 ? 3.299 31.609 50.438 1 80.81 530 SER B CA 1
ATOM 10844 C C . SER B 1 530 ? 3.225 32.656 49.312 1 80.81 530 SER B C 1
ATOM 10846 O O . SER B 1 530 ? 2.385 33.562 49.344 1 80.81 530 SER B O 1
ATOM 10848 N N . ALA B 1 531 ? 3.973 32.469 48.312 1 84.81 531 ALA B N 1
ATOM 10849 C CA . ALA B 1 531 ? 4.07 33.469 47.281 1 84.81 531 ALA B CA 1
ATOM 10850 C C . ALA B 1 531 ? 2.855 33.438 46.344 1 84.81 531 ALA B C 1
ATOM 10852 O O . ALA B 1 531 ? 2.346 32.344 46.031 1 84.81 531 ALA B O 1
ATOM 10853 N N . THR B 1 532 ? 2.297 34.594 46.062 1 86.69 532 THR B N 1
ATOM 10854 C CA . THR B 1 532 ? 1.209 34.719 45.094 1 86.69 532 THR B CA 1
ATOM 10855 C C . THR B 1 532 ? 1.7 34.406 43.688 1 86.69 532 THR B C 1
ATOM 10857 O O . THR B 1 532 ? 2.906 34.375 43.438 1 86.69 532 THR B O 1
ATOM 10860 N N . GLU B 1 533 ? 0.829 34.125 42.812 1 87.75 533 GLU B N 1
ATOM 10861 C CA . GLU B 1 533 ? 1.179 33.812 41.406 1 87.75 533 GLU B CA 1
ATOM 10862 C C . GLU B 1 533 ? 1.881 35 40.75 1 87.75 533 GLU B C 1
ATOM 10864 O O . GLU B 1 533 ? 2.783 34.812 39.938 1 87.75 533 GLU B O 1
ATOM 10869 N N . GLU B 1 534 ? 1.492 36.156 41.125 1 87.81 534 GLU B N 1
ATOM 10870 C CA . GLU B 1 534 ? 2.098 37.344 40.562 1 87.81 534 GLU B CA 1
ATOM 10871 C C . GLU B 1 534 ? 3.545 37.5 41.031 1 87.81 534 GLU B C 1
ATOM 10873 O O . GLU B 1 534 ? 4.41 37.906 40.25 1 87.81 534 GLU B O 1
ATOM 10878 N N . GLU B 1 535 ? 3.734 37.156 42.25 1 88.44 535 GLU B N 1
ATOM 10879 C CA . GLU B 1 535 ? 5.094 37.25 42.781 1 88.44 535 GLU B CA 1
ATOM 10880 C C . GLU B 1 535 ? 6 36.219 42.125 1 88.44 535 GLU B C 1
ATOM 10882 O O . GLU B 1 535 ? 7.156 36.5 41.812 1 88.44 535 GLU B O 1
ATOM 10887 N N . LYS B 1 536 ? 5.438 35.094 41.969 1 90.69 536 LYS B N 1
ATOM 10888 C CA . LYS B 1 536 ? 6.184 34.031 41.312 1 90.69 536 LYS B CA 1
ATOM 10889 C C . LYS B 1 536 ? 6.547 34.438 39.875 1 90.69 536 LYS B C 1
ATOM 10891 O O . LYS B 1 536 ? 7.664 34.156 39.406 1 90.69 536 LYS B O 1
ATOM 10896 N N . GLU B 1 537 ? 5.617 35.031 39.188 1 91.56 537 GLU B N 1
ATOM 10897 C CA . GLU B 1 537 ? 5.84 35.438 37.812 1 91.56 537 GLU B CA 1
ATOM 10898 C C . GLU B 1 537 ? 6.938 36.5 37.75 1 91.56 537 GLU B C 1
ATOM 10900 O O . GLU B 1 537 ? 7.762 36.5 36.844 1 91.56 537 GLU B O 1
ATOM 10905 N N . ARG B 1 538 ? 6.938 37.406 38.688 1 89.56 538 ARG B N 1
ATOM 10906 C CA . ARG B 1 538 ? 7.938 38.469 38.719 1 89.56 538 ARG B CA 1
ATOM 10907 C C . ARG B 1 538 ? 9.336 37.875 38.938 1 89.56 538 ARG B C 1
ATOM 10909 O O . ARG B 1 538 ? 10.297 38.312 38.281 1 89.56 538 ARG B O 1
ATOM 10916 N N . VAL B 1 539 ? 9.406 36.938 39.812 1 89.06 539 VAL B N 1
ATOM 10917 C CA . VAL B 1 539 ? 10.695 36.344 40.125 1 89.06 539 VAL B CA 1
ATOM 10918 C C . VAL B 1 539 ? 11.219 35.594 38.906 1 89.06 539 VAL B C 1
ATOM 10920 O O . VAL B 1 539 ? 12.406 35.656 38.562 1 89.06 539 VAL B O 1
ATOM 10923 N N . ILE B 1 540 ? 10.305 34.875 38.25 1 91.69 540 ILE B N 1
ATOM 10924 C CA . ILE B 1 540 ? 10.688 34.125 37.062 1 91.69 540 ILE B CA 1
ATOM 10925 C C . ILE B 1 540 ? 11.133 35.062 35.938 1 91.69 540 ILE B C 1
ATOM 10927 O O . ILE B 1 540 ? 12.164 34.844 35.312 1 91.69 540 ILE B O 1
ATOM 10931 N N . ALA B 1 541 ? 10.422 36.062 35.719 1 91.12 541 ALA B N 1
ATOM 10932 C CA . ALA B 1 541 ? 10.727 37.031 34.656 1 91.12 541 ALA B CA 1
ATOM 10933 C C . ALA B 1 541 ? 12.07 37.719 34.906 1 91.12 541 ALA B C 1
ATOM 10935 O O . ALA B 1 541 ? 12.852 37.906 33.969 1 91.12 541 ALA B O 1
ATOM 10936 N N . SER B 1 542 ? 12.297 37.938 36.188 1 90.38 542 SER B N 1
ATOM 10937 C CA . SER B 1 542 ? 13.531 38.656 36.531 1 90.38 542 SER B CA 1
ATOM 10938 C C . SER B 1 542 ? 14.727 37.719 36.5 1 90.38 542 SER B C 1
ATOM 10940 O O . SER B 1 542 ? 15.766 38.031 35.906 1 90.38 542 SER B O 1
ATOM 10942 N N . SER B 1 543 ? 14.602 36.594 37.125 1 91.94 543 SER B N 1
ATOM 10943 C CA . SER B 1 543 ? 15.711 35.656 37.25 1 91.94 543 SER B CA 1
ATOM 10944 C C . SER B 1 543 ? 16.078 35.031 35.906 1 91.94 543 SER B C 1
ATOM 10946 O O . SER B 1 543 ? 17.234 35.062 35.5 1 91.94 543 SER B O 1
ATOM 10948 N N . LEU B 1 544 ? 15.086 34.469 35.25 1 94.5 544 LEU B N 1
ATOM 10949 C CA . LEU B 1 544 ? 15.359 33.875 33.969 1 94.5 544 LEU B CA 1
ATOM 10950 C C . LEU B 1 544 ? 15.703 34.969 32.938 1 94.5 544 LEU B C 1
ATOM 10952 O O . LEU B 1 544 ? 16.469 34.719 32 1 94.5 544 LEU B O 1
ATOM 10956 N N . GLY B 1 545 ? 15.094 36.094 33.062 1 93.81 545 GLY B N 1
ATOM 10957 C CA . GLY B 1 545 ? 15.453 37.188 32.188 1 93.81 545 GLY B CA 1
ATOM 10958 C C . GLY B 1 545 ? 16.938 37.531 32.25 1 93.81 545 GLY B C 1
ATOM 10959 O O . GLY B 1 545 ? 17.562 37.781 31.234 1 93.81 545 GLY B O 1
ATOM 10960 N N . GLU B 1 546 ? 17.438 37.531 33.469 1 92.12 546 GLU B N 1
ATOM 10961 C CA . GLU B 1 546 ? 18.859 37.812 33.688 1 92.12 546 GLU B CA 1
ATOM 10962 C C . GLU B 1 546 ? 19.719 36.688 33.062 1 92.12 546 GLU B C 1
ATOM 10964 O O . GLU B 1 546 ? 20.75 37 32.438 1 92.12 546 GLU B O 1
ATOM 10969 N N . PHE B 1 547 ? 19.312 35.531 33.281 1 93.81 547 PHE B N 1
ATOM 10970 C CA . PHE B 1 547 ? 20 34.406 32.719 1 93.81 547 PHE B CA 1
ATOM 10971 C C . PHE B 1 547 ? 20.094 34.531 31.203 1 93.81 547 PHE B C 1
ATOM 10973 O O . PHE B 1 547 ? 21.172 34.344 30.609 1 93.81 547 PHE B O 1
ATOM 10980 N N . ILE B 1 548 ? 19 34.875 30.562 1 96.94 548 ILE B N 1
ATOM 10981 C CA . ILE B 1 548 ? 18.906 34.969 29.109 1 96.94 548 ILE B CA 1
ATOM 10982 C C . ILE B 1 548 ? 19.766 36.125 28.625 1 96.94 548 ILE B C 1
ATOM 10984 O O . ILE B 1 548 ? 20.547 36 27.672 1 96.94 548 ILE B O 1
ATOM 10988 N N . ASP B 1 549 ? 19.75 37.25 29.266 1 93.44 549 ASP B N 1
ATOM 10989 C CA . ASP B 1 549 ? 20.469 38.438 28.859 1 93.44 549 ASP B CA 1
ATOM 10990 C C . ASP B 1 549 ? 21.984 38.25 29 1 93.44 549 ASP B C 1
ATOM 10992 O O . ASP B 1 549 ? 22.766 38.75 28.188 1 93.44 549 ASP B O 1
ATOM 10996 N N . THR B 1 550 ? 22.359 37.469 30 1 91.31 550 THR B N 1
ATOM 10997 C CA . THR B 1 550 ? 23.766 37.375 30.328 1 91.31 550 THR B CA 1
ATOM 10998 C C . THR B 1 550 ? 24.422 36.25 29.531 1 91.31 550 THR B C 1
ATOM 11000 O O . THR B 1 550 ? 25.516 36.406 28.984 1 91.31 550 THR B O 1
ATOM 11003 N N . LEU B 1 551 ? 23.719 35.188 29.453 1 91.69 551 LEU B N 1
ATOM 11004 C CA . LEU B 1 551 ? 24.406 34 28.938 1 91.69 551 LEU B CA 1
ATOM 11005 C C . LEU B 1 551 ? 24.047 33.75 27.469 1 91.69 551 LEU B C 1
ATOM 11007 O O . LEU B 1 551 ? 24.797 33.125 26.75 1 91.69 551 LEU B O 1
ATOM 11011 N N . ILE B 1 552 ? 22.906 34.188 27.016 1 93.31 552 ILE B N 1
ATOM 11012 C CA . ILE B 1 552 ? 22.422 33.75 25.719 1 93.31 552 ILE B CA 1
ATOM 11013 C C . ILE B 1 552 ? 22.406 34.906 24.734 1 93.31 552 ILE B C 1
ATOM 11015 O O . ILE B 1 552 ? 23 34.812 23.656 1 93.31 552 ILE B O 1
ATOM 11019 N N . LEU B 1 553 ? 21.797 36.062 25.078 1 91.88 553 LEU B N 1
ATOM 11020 C CA . LEU B 1 553 ? 21.516 37.094 24.094 1 91.88 553 LEU B CA 1
ATOM 11021 C C . LEU B 1 553 ? 22.578 38.188 24.141 1 91.88 553 LEU B C 1
ATOM 11023 O O . LEU B 1 553 ? 22.641 39.031 23.25 1 91.88 553 LEU B O 1
ATOM 11027 N N . ASN B 1 554 ? 23.406 38.156 25.141 1 86.38 554 ASN B N 1
ATOM 11028 C CA . ASN B 1 554 ? 24.359 39.25 25.344 1 86.38 554 ASN B CA 1
ATOM 11029 C C . ASN B 1 554 ? 25.219 39.469 24.109 1 86.38 554 ASN B C 1
ATOM 11031 O O . ASN B 1 554 ? 25.344 40.594 23.641 1 86.38 554 ASN B O 1
ATOM 11035 N N . GLU B 1 555 ? 25.75 38.438 23.578 1 82.25 555 GLU B N 1
ATOM 11036 C CA . GLU B 1 555 ? 26.641 38.562 22.422 1 82.25 555 GLU B CA 1
ATOM 11037 C C . GLU B 1 555 ? 25.859 38.969 21.188 1 82.25 555 GLU B C 1
ATOM 11039 O O . GLU B 1 555 ? 26.359 39.781 20.375 1 82.25 555 GLU B O 1
ATOM 11044 N N . ALA B 1 556 ? 24.719 38.438 21.031 1 86.75 556 ALA B N 1
ATOM 11045 C CA . ALA B 1 556 ? 23.906 38.75 19.859 1 86.75 556 ALA B CA 1
ATOM 11046 C C . ALA B 1 556 ? 23.5 40.219 19.891 1 86.75 556 ALA B C 1
ATOM 11048 O O . ALA B 1 556 ? 23.547 40.906 18.859 1 86.75 556 ALA B O 1
ATOM 11049 N N . LYS B 1 557 ? 23.109 40.781 21.016 1 86.06 557 LYS B N 1
ATOM 11050 C CA . LYS B 1 557 ? 22.719 42.156 21.172 1 86.06 557 LYS B CA 1
ATOM 11051 C C . LYS B 1 557 ? 23.891 43.094 20.891 1 86.06 557 LYS B C 1
ATOM 11053 O O . LYS B 1 557 ? 23.734 44.125 20.234 1 86.06 557 LYS B O 1
ATOM 11058 N N . ALA B 1 558 ? 25.016 42.656 21.328 1 82.19 558 ALA B N 1
ATOM 11059 C CA . ALA B 1 558 ? 26.219 43.469 21.172 1 82.19 558 ALA B CA 1
ATOM 11060 C C . ALA B 1 558 ? 26.641 43.531 19.703 1 82.19 558 ALA B C 1
ATOM 11062 O O . ALA B 1 558 ? 27.062 44.594 19.219 1 82.19 558 ALA B O 1
ATOM 11063 N N . ASN B 1 559 ? 26.5 42.438 19.047 1 81.38 559 ASN B N 1
ATOM 11064 C CA . ASN B 1 559 ? 26.953 42.375 17.656 1 81.38 559 ASN B CA 1
ATOM 11065 C C . ASN B 1 559 ? 25.984 43.094 16.719 1 81.38 559 ASN B C 1
ATOM 11067 O O . ASN B 1 559 ? 26.375 43.5 15.633 1 81.38 559 ASN B O 1
ATOM 11071 N N . LEU B 1 560 ? 24.766 43.219 17.172 1 83.69 560 LEU B N 1
ATOM 11072 C CA . LEU B 1 560 ? 23.766 43.844 16.297 1 83.69 560 LEU B CA 1
ATOM 11073 C C . LEU B 1 560 ? 23.438 45.25 16.734 1 83.69 560 LEU B C 1
ATOM 11075 O O . LEU B 1 560 ? 22.516 45.875 16.234 1 83.69 560 LEU B O 1
ATOM 11079 N N . ALA B 1 561 ? 24.203 45.688 17.734 1 77.25 561 ALA B N 1
ATOM 11080 C CA . ALA B 1 561 ? 24.062 47.094 18.172 1 77.25 561 ALA B CA 1
ATOM 11081 C C . ALA B 1 561 ? 24.828 48.031 17.25 1 77.25 561 ALA B C 1
ATOM 11083 O O . ALA B 1 561 ? 25.844 47.656 16.656 1 77.25 561 ALA B O 1
ATOM 11084 N N . GLU B 1 562 ? 24.25 49.156 16.922 1 62.94 562 GLU B N 1
ATOM 11085 C CA . GLU B 1 562 ? 24.906 50.156 16.094 1 62.94 562 GLU B CA 1
ATOM 11086 C C . GLU B 1 562 ? 26.266 50.562 16.672 1 62.94 562 GLU B C 1
ATOM 11088 O O . GLU B 1 562 ? 26.391 50.781 17.875 1 62.94 562 GLU B O 1
ATOM 11093 N N . PRO B 1 563 ? 27.297 50.219 15.852 1 56.94 563 PRO B N 1
ATOM 11094 C CA . PRO B 1 563 ? 28.609 50.625 16.359 1 56.94 563 PRO B CA 1
ATOM 11095 C C . PRO B 1 563 ? 28.656 52.062 16.859 1 56.94 563 PRO B C 1
ATOM 11097 O O . PRO B 1 563 ? 28.031 52.938 16.266 1 56.94 563 PRO B O 1
ATOM 11100 N N . MET B 1 564 ? 28.641 52.25 18.094 1 46.16 564 MET B N 1
ATOM 11101 C CA . MET B 1 564 ? 28.891 53.625 18.578 1 46.16 564 MET B CA 1
ATOM 11102 C C . MET B 1 564 ? 30.094 54.25 17.875 1 46.16 564 MET B C 1
ATOM 11104 O O . MET B 1 564 ? 31.172 53.656 17.844 1 46.16 564 MET B O 1
ATOM 11108 N N . ASN B 1 565 ? 29.922 54.812 16.781 1 45.03 565 ASN B N 1
ATOM 11109 C CA . ASN B 1 565 ? 30.984 55.562 16.141 1 45.03 565 ASN B CA 1
ATOM 11110 C C . ASN B 1 565 ? 31.844 56.312 17.156 1 45.03 565 ASN B C 1
ATOM 11112 O O . ASN B 1 565 ? 31.344 57.219 17.844 1 45.03 565 ASN B O 1
ATOM 11116 N N . PHE B 1 566 ? 32.625 55.562 17.906 1 42.41 566 PHE B N 1
ATOM 11117 C CA . PHE B 1 566 ? 33.594 56.406 18.609 1 42.41 566 PHE B CA 1
ATOM 11118 C C . PHE B 1 566 ? 34.469 57.156 17.625 1 42.41 566 PHE B C 1
ATOM 11120 O O . PHE B 1 566 ? 35 56.594 16.688 1 42.41 566 PHE B O 1
ATOM 11127 N N . TYR B 1 567 ? 33.938 58.219 17.203 1 44.19 567 TYR B N 1
ATOM 11128 C CA . TYR B 1 567 ? 34.781 59.125 16.406 1 44.19 567 TYR B CA 1
ATOM 11129 C C . TYR B 1 567 ? 35.938 59.656 17.234 1 44.19 567 TYR B C 1
ATOM 11131 O O . TYR B 1 567 ? 35.781 60 18.406 1 44.19 567 TYR B O 1
ATOM 11139 N N . GLN B 1 568 ? 37.062 59.125 17.109 1 47.53 568 GLN B N 1
ATOM 11140 C CA . GLN B 1 568 ? 38.219 59.844 17.625 1 47.53 568 GLN B CA 1
ATOM 11141 C C . GLN B 1 568 ? 38.469 61.125 16.828 1 47.53 568 GLN B C 1
ATOM 11143 O O . GLN B 1 568 ? 38.5 61.094 15.602 1 47.53 568 GLN B O 1
ATOM 11148 N N . GLN B 1 569 ? 38.25 62.156 17.438 1 51.53 569 GLN B N 1
ATOM 11149 C CA . GLN B 1 569 ? 38.562 63.438 16.859 1 51.53 569 GLN B CA 1
ATOM 11150 C C . GLN B 1 569 ? 40.062 63.562 16.594 1 51.53 569 GLN B C 1
ATOM 11152 O O . GLN B 1 569 ? 40.875 63.406 17.5 1 51.53 569 GLN B O 1
ATOM 11157 N N . VAL B 1 570 ? 40.469 63.219 15.422 1 57.06 570 VAL B N 1
ATOM 11158 C CA . VAL B 1 570 ? 41.844 63.531 15.055 1 57.06 570 VAL B CA 1
ATOM 11159 C C . VAL B 1 570 ? 41.969 64.938 14.547 1 57.06 570 VAL B C 1
ATOM 11161 O O . VAL B 1 570 ? 41.219 65.375 13.633 1 57.06 570 VAL B O 1
ATOM 11164 N N . THR B 1 571 ? 42.5 65.688 15.344 1 59.88 571 THR B N 1
ATOM 11165 C CA . THR B 1 571 ? 42.75 67.062 14.953 1 59.88 571 THR B CA 1
ATOM 11166 C C . THR B 1 571 ? 43.969 67.188 14.039 1 59.88 571 THR B C 1
ATOM 11168 O O . THR B 1 571 ? 45.094 66.812 14.43 1 59.88 571 THR B O 1
ATOM 11171 N N . TYR B 1 572 ? 43.719 67.25 12.719 1 59.16 572 TYR B N 1
ATOM 11172 C CA . TYR B 1 572 ? 44.781 67.625 11.812 1 59.16 572 TYR B CA 1
ATOM 11173 C C . TYR B 1 572 ? 45.031 69.125 11.797 1 59.16 572 TYR B C 1
ATOM 11175 O O . TYR B 1 572 ? 44.094 69.875 11.648 1 59.16 572 TYR B O 1
ATOM 11183 N N . VAL B 1 573 ? 46.094 69.438 12.32 1 65.06 573 VAL B N 1
ATOM 11184 C CA . VAL B 1 573 ? 46.5 70.812 12.227 1 65.06 573 VAL B CA 1
ATOM 11185 C C . VAL B 1 573 ? 46.969 71.125 10.805 1 65.06 573 VAL B C 1
ATOM 11187 O O . VAL B 1 573 ? 47.875 70.5 10.281 1 65.06 573 VAL B O 1
ATOM 11190 N N . LEU B 1 574 ? 46.219 71.875 10.117 1 59.44 574 LEU B N 1
ATOM 11191 C CA . LEU B 1 574 ? 46.562 72.312 8.781 1 59.44 574 LEU B CA 1
ATOM 11192 C C . LEU B 1 574 ? 47.781 73.188 8.836 1 59.44 574 LEU B C 1
ATOM 11194 O O . LEU B 1 574 ? 48.094 73.812 9.875 1 59.44 574 LEU B O 1
ATOM 11198 N N . PRO B 1 575 ? 48.531 73.188 7.727 1 70.38 575 PRO B N 1
ATOM 11199 C CA . PRO B 1 575 ? 49.719 74.062 7.746 1 70.38 575 PRO B CA 1
ATOM 11200 C C . PRO B 1 575 ? 49.375 75.438 8.18 1 70.38 575 PRO B C 1
ATOM 11202 O O . PRO B 1 575 ? 50.219 76.125 8.781 1 70.38 575 PRO B O 1
ATOM 11205 N N . ASP B 1 576 ? 48.25 75.938 7.777 1 62.69 576 ASP B N 1
ATOM 11206 C CA . ASP B 1 576 ? 47.906 77.312 8.102 1 62.69 576 ASP B CA 1
ATOM 11207 C C . ASP B 1 576 ? 47.406 77.438 9.531 1 62.69 576 ASP B C 1
ATOM 11209 O O . ASP B 1 576 ? 46.938 78.562 9.953 1 62.69 576 ASP B O 1
ATOM 11213 N N . GLY B 1 577 ? 47.562 76.562 10.414 1 64 577 GLY B N 1
ATOM 11214 C CA . GLY B 1 577 ? 47.219 76.562 11.82 1 64 577 GLY B CA 1
ATOM 11215 C C . GLY B 1 577 ? 45.781 76.062 12.07 1 64 577 GLY B C 1
ATOM 11216 O O . GLY B 1 577 ? 45.312 76.062 13.219 1 64 577 GLY B O 1
ATOM 11217 N N . GLY B 1 578 ? 45.031 76 11.086 1 64.88 578 GLY B N 1
ATOM 11218 C CA . GLY B 1 578 ? 43.656 75.562 11.25 1 64.88 578 GLY B CA 1
ATOM 11219 C C . GLY B 1 578 ? 43.5 74.125 11.648 1 64.88 578 GLY B C 1
ATOM 11220 O O . GLY B 1 578 ? 44.406 73.312 11.438 1 64.88 578 GLY B O 1
ATOM 11221 N N . LYS B 1 579 ? 42.781 73.875 12.727 1 65.75 579 LYS B N 1
ATOM 11222 C CA . LYS B 1 579 ? 42.562 72.5 13.234 1 65.75 579 LYS B CA 1
ATOM 11223 C C . LYS B 1 579 ? 41.406 71.812 12.508 1 65.75 579 LYS B C 1
ATOM 11225 O O . LYS B 1 579 ? 40.344 72.375 12.344 1 65.75 579 LYS B O 1
ATOM 11230 N N . LEU B 1 580 ? 41.688 71.062 11.555 1 61.56 580 LEU B N 1
ATOM 11231 C CA . LEU B 1 580 ? 40.688 70.188 10.922 1 61.56 580 LEU B CA 1
ATOM 11232 C C . LEU B 1 580 ? 40.375 69 11.789 1 61.56 580 LEU B C 1
ATOM 11234 O O . LEU B 1 580 ? 41.281 68.188 12.125 1 61.56 580 LEU B O 1
ATOM 11238 N N . ILE B 1 581 ? 39.375 69 12.531 1 60.06 581 ILE B N 1
ATOM 11239 C CA . ILE B 1 581 ? 38.969 67.875 13.383 1 60.06 581 ILE B CA 1
ATOM 11240 C C . ILE B 1 581 ? 38.219 66.875 12.547 1 60.06 581 ILE B C 1
ATOM 11242 O O . ILE B 1 581 ? 37.188 67.188 11.93 1 60.06 581 ILE B O 1
ATOM 11246 N N . LEU B 1 582 ? 38.938 65.938 12.086 1 56.75 582 LEU B N 1
ATOM 11247 C CA . LEU B 1 582 ? 38.312 64.875 11.375 1 56.75 582 LEU B CA 1
ATOM 11248 C C . LEU B 1 582 ? 37.781 63.781 12.344 1 56.75 582 LEU B C 1
ATOM 11250 O O . LEU B 1 582 ? 38.5 63.438 13.289 1 56.75 582 LEU B O 1
ATOM 11254 N N . ASN B 1 583 ? 36.656 63.656 12.523 1 52.31 583 ASN B N 1
ATOM 11255 C CA . ASN B 1 583 ? 36.094 62.531 13.273 1 52.31 583 ASN B CA 1
ATOM 11256 C C . ASN B 1 583 ? 36.219 61.219 12.508 1 52.31 583 ASN B C 1
ATOM 11258 O O . ASN B 1 583 ? 35.562 61.031 11.469 1 52.31 583 ASN B O 1
ATOM 11262 N N . VAL B 1 584 ? 37.375 60.625 12.656 1 53.56 584 VAL B N 1
ATOM 11263 C CA . VAL B 1 584 ? 37.625 59.344 12 1 53.56 584 VAL B CA 1
ATOM 11264 C C . VAL B 1 584 ? 36.906 58.25 12.766 1 53.56 584 VAL B C 1
ATOM 11266 O O . VAL B 1 584 ? 36.969 58.188 13.992 1 53.56 584 VAL B O 1
ATOM 11269 N N . PRO B 1 585 ? 36.031 57.688 12.211 1 51.22 585 PRO B N 1
ATOM 11270 C CA . PRO B 1 585 ? 35.375 56.562 12.859 1 51.22 585 PRO B CA 1
ATOM 11271 C C . PRO B 1 585 ? 36.344 55.5 13.352 1 51.22 585 PRO B C 1
ATOM 11273 O O . PRO B 1 585 ? 37.281 55.125 12.617 1 51.22 585 PRO B O 1
ATOM 11276 N N . VAL B 1 586 ? 36.844 55.469 14.586 1 45.69 586 VAL B N 1
ATOM 11277 C CA . VAL B 1 586 ? 37.688 54.438 15.133 1 45.69 586 VAL B CA 1
ATOM 11278 C C . VAL B 1 586 ? 36.875 53.125 15.258 1 45.69 586 VAL B C 1
ATOM 11280 O O . VAL B 1 586 ? 35.75 53.125 15.758 1 45.69 586 VAL B O 1
ATOM 11283 N N . THR B 1 587 ? 37.156 52.312 14.383 1 44.41 587 THR B N 1
ATOM 11284 C CA . THR B 1 587 ? 36.594 50.938 14.484 1 44.41 587 THR B CA 1
ATOM 11285 C C . THR B 1 587 ? 36.938 50.344 15.844 1 44.41 587 THR B C 1
ATOM 11287 O O . THR B 1 587 ? 38.094 50.188 16.203 1 44.41 587 THR B O 1
ATOM 11290 N N . VAL B 1 588 ? 36.281 50.75 16.891 1 41.03 588 VAL B N 1
ATOM 11291 C CA . VAL B 1 588 ? 36.531 49.969 18.094 1 41.03 588 VAL B CA 1
ATOM 11292 C C . VAL B 1 588 ? 36.344 48.5 17.797 1 41.03 588 VAL B C 1
ATOM 11294 O O . VAL B 1 588 ? 35.375 48.094 17.156 1 41.03 588 VAL B O 1
ATOM 11297 N N . ASP B 1 589 ? 37.469 47.781 17.734 1 41.06 589 ASP B N 1
ATOM 11298 C CA . ASP B 1 589 ? 37.406 46.344 17.641 1 41.06 589 ASP B CA 1
ATOM 11299 C C . ASP B 1 589 ? 36.312 45.781 18.531 1 41.06 589 ASP B C 1
ATOM 11301 O O . ASP B 1 589 ? 36.25 46.094 19.719 1 41.06 589 ASP B O 1
ATOM 11305 N N . ARG B 1 590 ? 35.156 45.562 18.078 1 45 590 ARG B N 1
ATOM 11306 C CA . ARG B 1 590 ? 34.062 44.875 18.734 1 45 590 ARG B CA 1
ATOM 11307 C C . ARG B 1 590 ? 34.562 43.844 19.734 1 45 590 ARG B C 1
ATOM 11309 O O . ARG B 1 590 ? 35.656 43.281 19.562 1 45 590 ARG B O 1
ATOM 11316 N N . CYS B 1 591 ? 34.188 43.875 20.969 1 41.09 591 CYS B N 1
ATOM 11317 C CA . CYS B 1 591 ? 34.469 43 22.094 1 41.09 591 CYS B CA 1
ATOM 11318 C C . CYS B 1 591 ? 34.469 41.531 21.656 1 41.09 591 CYS B C 1
ATOM 11320 O O . CYS B 1 591 ? 33.406 40.969 21.328 1 41.09 591 CYS B O 1
ATOM 11322 N N . VAL B 1 592 ? 35.531 41.156 20.922 1 44 592 VAL B N 1
ATOM 11323 C CA . VAL B 1 592 ? 35.719 39.719 20.812 1 44 592 VAL B CA 1
ATOM 11324 C C . VAL B 1 592 ? 35.594 39.062 22.188 1 44 592 VAL B C 1
ATOM 11326 O O . VAL B 1 592 ? 36.281 39.469 23.125 1 44 592 VAL B O 1
ATOM 11329 N N . SER B 1 593 ? 34.625 38.562 22.594 1 45.5 593 SER B N 1
ATOM 11330 C CA . SER B 1 593 ? 34.469 37.812 23.828 1 45.5 593 SER B CA 1
ATOM 11331 C C . SER B 1 593 ? 35.75 37.062 24.172 1 45.5 593 SER B C 1
ATOM 11333 O O . SER B 1 593 ? 36.375 36.438 23.312 1 45.5 593 SER B O 1
ATOM 11335 N N . GLU B 1 594 ? 36.469 37.469 25.156 1 45.81 594 GLU B N 1
ATOM 11336 C CA . GLU B 1 594 ? 37.656 36.969 25.859 1 45.81 594 GLU B CA 1
ATOM 11337 C C . GLU B 1 594 ? 37.688 35.438 25.828 1 45.81 594 GLU B C 1
ATOM 11339 O O . GLU B 1 594 ? 38.781 34.844 25.938 1 45.81 594 GLU B O 1
ATOM 11344 N N . ASN B 1 595 ? 36.625 34.688 25.922 1 51.12 595 ASN B N 1
ATOM 11345 C CA . ASN B 1 595 ? 36.656 33.281 26.312 1 51.12 595 ASN B CA 1
ATOM 11346 C C . ASN B 1 595 ? 36.812 32.375 25.109 1 51.12 595 ASN B C 1
ATOM 11348 O O . ASN B 1 595 ? 36.156 31.328 25.031 1 51.12 595 ASN B O 1
ATOM 11352 N N . ARG B 1 596 ? 37.656 32.812 24.125 1 58.31 596 ARG B N 1
ATOM 11353 C CA . ARG B 1 596 ? 37.75 32.219 22.812 1 58.31 596 ARG B CA 1
ATOM 11354 C C . ARG B 1 596 ? 38.656 30.984 22.844 1 58.31 596 ARG B C 1
ATOM 11356 O O . ARG B 1 596 ? 38.812 30.297 21.828 1 58.31 596 ARG B O 1
ATOM 11363 N N . ASN B 1 597 ? 39.031 30.672 24.016 1 75.38 597 ASN B N 1
ATOM 11364 C CA . ASN B 1 597 ? 39.969 29.578 23.922 1 75.38 597 ASN B CA 1
ATOM 11365 C C . ASN B 1 597 ? 39.406 28.266 24.406 1 75.38 597 ASN B C 1
ATOM 11367 O O . ASN B 1 597 ? 40.125 27.266 24.547 1 75.38 597 ASN B O 1
ATOM 11371 N N . ASP B 1 598 ? 38.031 28.281 24.719 1 88.44 598 ASP B N 1
ATOM 11372 C CA . ASP B 1 598 ? 37.375 27.047 25.156 1 88.44 598 ASP B CA 1
ATOM 11373 C C . ASP B 1 598 ? 36.344 26.578 24.141 1 88.44 598 ASP B C 1
ATOM 11375 O O . ASP B 1 598 ? 35.25 27.109 24.062 1 88.44 598 ASP B O 1
ATOM 11379 N N . SER B 1 599 ? 36.656 25.578 23.547 1 90 599 SER B N 1
ATOM 11380 C CA . SER B 1 599 ? 35.812 25.062 22.453 1 90 599 SER B CA 1
ATOM 11381 C C . SER B 1 599 ? 34.531 24.453 23 1 90 599 SER B C 1
ATOM 11383 O O . SER B 1 599 ? 33.5 24.469 22.312 1 90 599 SER B O 1
ATOM 11385 N N . VAL B 1 600 ? 34.594 23.922 24.203 1 92.88 600 VAL B N 1
ATOM 11386 C CA . VAL B 1 600 ? 33.406 23.297 24.797 1 92.88 600 VAL B CA 1
ATOM 11387 C C . VAL B 1 600 ? 32.406 24.359 25.203 1 92.88 600 VAL B C 1
ATOM 11389 O O . VAL B 1 600 ? 31.203 24.219 24.969 1 92.88 600 VAL B O 1
ATOM 11392 N N . LEU B 1 601 ? 32.906 25.391 25.766 1 92.38 601 LEU B N 1
ATOM 11393 C CA . LEU B 1 601 ? 32.062 26.516 26.125 1 92.38 601 LEU B CA 1
ATOM 11394 C C . LEU B 1 601 ? 31.422 27.141 24.891 1 92.38 601 LEU B C 1
ATOM 11396 O O . LEU B 1 601 ? 30.219 27.422 24.875 1 92.38 601 LEU B O 1
ATOM 11400 N N . GLY B 1 602 ? 32.25 27.375 23.891 1 90.81 602 GLY B N 1
ATOM 11401 C CA . GLY B 1 602 ? 31.734 27.906 22.656 1 90.81 602 GLY B CA 1
ATOM 11402 C C . GLY B 1 602 ? 30.641 27.047 22.047 1 90.81 602 GLY B C 1
ATOM 11403 O O . GLY B 1 602 ? 29.641 27.562 21.516 1 90.81 602 GLY B O 1
ATOM 11404 N N . TYR B 1 603 ? 30.875 25.734 22.125 1 93.62 603 TYR B N 1
ATOM 11405 C CA . TYR B 1 603 ? 29.891 24.781 21.625 1 93.62 603 TYR B CA 1
ATOM 11406 C C . TYR B 1 603 ? 28.578 24.891 22.391 1 93.62 603 TYR B C 1
ATOM 11408 O O . TYR B 1 603 ? 27.5 24.969 21.797 1 93.62 603 TYR B O 1
ATOM 11416 N N . GLY B 1 604 ? 28.672 24.906 23.641 1 94.44 604 GLY B N 1
ATOM 11417 C CA . GLY B 1 604 ? 27.484 25 24.484 1 94.44 604 GLY B CA 1
ATOM 11418 C C . GLY B 1 604 ? 26.703 26.281 24.266 1 94.44 604 GLY B C 1
ATOM 11419 O O . GLY B 1 604 ? 25.469 26.25 24.219 1 94.44 604 GLY B O 1
ATOM 11420 N N . LYS B 1 605 ? 27.359 27.359 24.109 1 93.62 605 LYS B N 1
ATOM 11421 C CA . LYS B 1 605 ? 26.703 28.641 23.875 1 93.62 605 LYS B CA 1
ATOM 11422 C C . LYS B 1 605 ? 25.984 28.641 22.516 1 93.62 605 LYS B C 1
ATOM 11424 O O . LYS B 1 605 ? 24.891 29.203 22.391 1 93.62 605 LYS B O 1
ATOM 11429 N N . THR B 1 606 ? 26.641 28.047 21.594 1 93.94 606 THR B N 1
ATOM 11430 C CA . THR B 1 606 ? 26.047 27.969 20.266 1 93.94 606 THR B CA 1
ATOM 11431 C C . THR B 1 606 ? 24.781 27.109 20.297 1 93.94 606 THR B C 1
ATOM 11433 O O . THR B 1 606 ? 23.797 27.422 19.625 1 93.94 606 THR B O 1
ATOM 11436 N N . VAL B 1 607 ? 24.781 26 21.062 1 96.81 607 VAL B N 1
ATOM 11437 C CA . VAL B 1 607 ? 23.609 25.141 21.219 1 96.81 607 VAL B CA 1
ATOM 11438 C C . VAL B 1 607 ? 22.438 25.969 21.75 1 96.81 607 VAL B C 1
ATOM 11440 O O . VAL B 1 607 ? 21.328 25.891 21.234 1 96.81 607 VAL B O 1
ATOM 11443 N N . LEU B 1 608 ? 22.719 26.766 22.719 1 97.19 608 LEU B N 1
ATOM 11444 C CA . LEU B 1 608 ? 21.672 27.547 23.359 1 97.19 608 LEU B CA 1
ATOM 11445 C C . LEU B 1 608 ? 21.156 28.625 22.406 1 97.19 608 LEU B C 1
ATOM 11447 O O . LEU B 1 608 ? 19.953 28.844 22.297 1 97.19 608 LEU B O 1
ATOM 11451 N N . GLU B 1 609 ? 22.047 29.297 21.719 1 94.94 609 GLU B N 1
ATOM 11452 C CA . GLU B 1 609 ? 21.688 30.406 20.844 1 94.94 609 GLU B CA 1
ATOM 11453 C C . GLU B 1 609 ? 20.781 29.922 19.703 1 94.94 609 GLU B C 1
ATOM 11455 O O . GLU B 1 609 ? 19.656 30.422 19.547 1 94.94 609 GLU B O 1
ATOM 11460 N N . ILE B 1 610 ? 21.203 28.953 18.984 1 96.12 610 ILE B N 1
ATOM 11461 C CA . ILE B 1 610 ? 20.438 28.5 17.812 1 96.12 610 ILE B CA 1
ATOM 11462 C C . ILE B 1 610 ? 19.297 27.609 18.266 1 96.12 610 ILE B C 1
ATOM 11464 O O . ILE B 1 610 ? 18.219 27.625 17.656 1 96.12 610 ILE B O 1
ATOM 11468 N N . GLY B 1 611 ? 19.547 26.797 19.297 1 97.88 611 GLY B N 1
ATOM 11469 C CA . GLY B 1 611 ? 18.531 25.891 19.781 1 97.88 611 GLY B CA 1
ATOM 11470 C C . GLY B 1 611 ? 17.281 26.594 20.297 1 97.88 611 GLY B C 1
ATOM 11471 O O . GLY B 1 611 ? 16.156 26.219 19.969 1 97.88 611 GLY B O 1
ATOM 11472 N N . LEU B 1 612 ? 17.469 27.578 21.109 1 97.62 612 LEU B N 1
ATOM 11473 C CA . LEU B 1 612 ? 16.344 28.297 21.688 1 97.62 612 LEU B CA 1
ATOM 11474 C C . LEU B 1 612 ? 15.617 29.094 20.609 1 97.62 612 LEU B C 1
ATOM 11476 O O . LEU B 1 612 ? 14.391 29.234 20.656 1 97.62 612 LEU B O 1
ATOM 11480 N N . LEU B 1 613 ? 16.375 29.688 19.672 1 97.19 613 LEU B N 1
ATOM 11481 C CA . LEU B 1 613 ? 15.75 30.344 18.531 1 97.19 613 LEU B CA 1
ATOM 11482 C C . LEU B 1 613 ? 14.82 29.375 17.797 1 97.19 613 LEU B C 1
ATOM 11484 O O . LEU B 1 613 ? 13.68 29.734 17.5 1 97.19 613 LEU B O 1
ATOM 11488 N N . TYR B 1 614 ? 15.328 28.188 17.562 1 97.75 614 TYR B N 1
ATOM 11489 C CA . TYR B 1 614 ? 14.555 27.156 16.859 1 97.75 614 TYR B CA 1
ATOM 11490 C C . TYR B 1 614 ? 13.305 26.781 17.656 1 97.75 614 TYR B C 1
ATOM 11492 O O . TYR B 1 614 ? 12.219 26.688 17.094 1 97.75 614 TYR B O 1
ATOM 11500 N N . GLN B 1 615 ? 13.422 26.547 18.906 1 97.62 615 GLN B N 1
ATOM 11501 C CA . GLN B 1 615 ? 12.297 26.141 19.734 1 97.62 615 GLN B CA 1
ATOM 11502 C C . GLN B 1 615 ? 11.258 27.266 19.844 1 97.62 615 GLN B C 1
ATOM 11504 O O . GLN B 1 615 ? 10.055 27 19.906 1 97.62 615 GLN B O 1
ATOM 11509 N N . CYS B 1 616 ? 11.727 28.469 19.906 1 97.06 616 CYS B N 1
ATOM 11510 C CA . CYS B 1 616 ? 10.812 29.609 19.953 1 97.06 616 CYS B CA 1
ATOM 11511 C C . CYS B 1 616 ? 10.047 29.75 18.641 1 97.06 616 CYS B C 1
ATOM 11513 O O . CYS B 1 616 ? 8.859 30.078 18.641 1 97.06 616 CYS B O 1
ATOM 11515 N N . LEU B 1 617 ? 10.766 29.562 17.578 1 96.94 617 LEU B N 1
ATOM 11516 C CA . LEU B 1 617 ? 10.102 29.578 16.281 1 96.94 617 LEU B CA 1
ATOM 11517 C C . LEU B 1 617 ? 8.992 28.531 16.234 1 96.94 617 LEU B C 1
ATOM 11519 O O . LEU B 1 617 ? 7.879 28.812 15.781 1 96.94 617 LEU B O 1
ATOM 11523 N N . ASN B 1 618 ? 9.242 27.375 16.766 1 96.75 618 ASN B N 1
ATOM 11524 C CA . ASN B 1 618 ? 8.258 26.297 16.781 1 96.75 618 ASN B CA 1
ATOM 11525 C C . ASN B 1 618 ? 7.059 26.656 17.656 1 96.75 618 ASN B C 1
ATOM 11527 O O . ASN B 1 618 ? 5.918 26.359 17.297 1 96.75 618 ASN B O 1
ATOM 11531 N N . LEU B 1 619 ? 7.371 27.219 18.766 1 96.25 619 LEU B N 1
ATOM 11532 C CA . LEU B 1 619 ? 6.305 27.625 19.672 1 96.25 619 LEU B CA 1
ATOM 11533 C C . LEU B 1 619 ? 5.375 28.625 18.984 1 96.25 619 LEU B C 1
ATOM 11535 O O . LEU B 1 619 ? 4.152 28.516 19.094 1 96.25 619 LEU B O 1
ATOM 11539 N N . ASN B 1 620 ? 5.949 29.562 18.25 1 95.12 620 ASN B N 1
ATOM 11540 C CA . ASN B 1 620 ? 5.156 30.641 17.656 1 95.12 620 ASN B CA 1
ATOM 11541 C C . ASN B 1 620 ? 4.488 30.188 16.359 1 95.12 620 ASN B C 1
ATOM 11543 O O . ASN B 1 620 ? 3.615 30.875 15.828 1 95.12 620 ASN B O 1
ATOM 11547 N N . ILE B 1 621 ? 4.844 29.094 15.844 1 95.62 621 ILE B N 1
ATOM 11548 C CA . ILE B 1 621 ? 4.098 28.469 14.758 1 95.62 621 ILE B CA 1
ATOM 11549 C C . ILE B 1 621 ? 2.836 27.812 15.312 1 95.62 621 ILE B C 1
ATOM 11551 O O . ILE B 1 621 ? 1.765 27.906 14.711 1 95.62 621 ILE B O 1
ATOM 11555 N N . LYS B 1 622 ? 2.969 27.219 16.469 1 95.44 622 LYS B N 1
ATOM 11556 C CA . LYS B 1 622 ? 1.82 26.594 17.109 1 95.44 622 LYS B CA 1
ATOM 11557 C C . LYS B 1 622 ? 0.823 27.641 17.609 1 95.44 622 LYS B C 1
ATOM 11559 O O . LYS B 1 622 ? -0.387 27.406 17.594 1 95.44 622 LYS B O 1
ATOM 11564 N N . MET B 1 623 ? 1.396 28.734 18.031 1 95.25 623 MET B N 1
ATOM 11565 C CA . MET B 1 623 ? 0.599 29.859 18.516 1 95.25 623 MET B CA 1
ATOM 11566 C C . MET B 1 623 ? 1.026 31.156 17.828 1 95.25 623 MET B C 1
ATOM 11568 O O . MET B 1 623 ? 1.613 32.031 18.469 1 95.25 623 MET B O 1
ATOM 11572 N N . PRO B 1 624 ? 0.558 31.312 16.625 1 95 624 PRO B N 1
ATOM 11573 C CA . PRO B 1 624 ? 1.085 32.438 15.852 1 95 624 PRO B CA 1
ATOM 11574 C C . PRO B 1 624 ? 0.664 33.781 16.406 1 95 624 PRO B C 1
ATOM 11576 O O . PRO B 1 624 ? -0.531 34.062 16.547 1 95 624 PRO B O 1
ATOM 11579 N N . ASN B 1 625 ? 1.65 34.531 16.75 1 95.06 625 ASN B N 1
ATOM 11580 C CA . ASN B 1 625 ? 1.539 35.938 17.141 1 95.06 625 ASN B CA 1
ATOM 11581 C C . ASN B 1 625 ? 2.375 36.844 16.219 1 95.06 625 ASN B C 1
ATOM 11583 O O . ASN B 1 625 ? 3.605 36.781 16.25 1 95.06 625 ASN B O 1
ATOM 11587 N N . ARG B 1 626 ? 1.704 37.656 15.477 1 95.06 626 ARG B N 1
ATOM 11588 C CA . ARG B 1 626 ? 2.352 38.438 14.43 1 95.06 626 ARG B CA 1
ATOM 11589 C C . ARG B 1 626 ? 3.52 39.25 14.984 1 95.06 626 ARG B C 1
ATOM 11591 O O . ARG B 1 626 ? 4.613 39.25 14.414 1 95.06 626 ARG B O 1
ATOM 11598 N N . GLU B 1 627 ? 3.352 39.875 16.109 1 94 627 GLU B N 1
ATOM 11599 C CA . GLU B 1 627 ? 4.379 40.75 16.656 1 94 627 GLU B CA 1
ATOM 11600 C C . GLU B 1 627 ? 5.617 39.969 17.062 1 94 627 GLU B C 1
ATOM 11602 O O . GLU B 1 627 ? 6.742 40.375 16.781 1 94 627 GLU B O 1
ATOM 11607 N N . ILE B 1 628 ? 5.379 38.938 17.688 1 95.94 628 ILE B N 1
ATOM 11608 C CA . ILE B 1 628 ? 6.488 38.125 18.172 1 95.94 628 ILE B CA 1
ATOM 11609 C C . ILE B 1 628 ? 7.199 37.469 16.969 1 95.94 628 ILE B C 1
ATOM 11611 O O . ILE B 1 628 ? 8.43 37.438 16.938 1 95.94 628 ILE B O 1
ATOM 11615 N N . VAL B 1 629 ? 6.426 37.062 16.016 1 97.19 629 VAL B N 1
ATOM 11616 C CA . VAL B 1 629 ? 7.004 36.375 14.867 1 97.19 629 VAL B CA 1
ATOM 11617 C C . VAL B 1 629 ? 7.848 37.344 14.062 1 97.19 629 VAL B C 1
ATOM 11619 O O . VAL B 1 629 ? 8.922 37 13.562 1 97.19 629 VAL B O 1
ATOM 11622 N N . LEU B 1 630 ? 7.391 38.531 13.906 1 97.44 630 LEU B N 1
ATOM 11623 C CA . LEU B 1 630 ? 8.18 39.531 13.18 1 97.44 630 LEU B CA 1
ATOM 11624 C C . LEU B 1 630 ? 9.508 39.781 13.883 1 97.44 630 LEU B C 1
ATOM 11626 O O . LEU B 1 630 ? 10.539 39.938 13.234 1 97.44 630 LEU B O 1
ATOM 11630 N N . SER B 1 631 ? 9.461 39.844 15.227 1 97.38 631 SER B N 1
ATOM 11631 C CA . SER B 1 631 ? 10.688 40.031 16 1 97.38 631 SER B CA 1
ATOM 11632 C C . SER B 1 631 ? 11.641 38.844 15.789 1 97.38 631 SER B C 1
ATOM 11634 O O . SER B 1 631 ? 12.836 39.062 15.586 1 97.38 631 SER B O 1
ATOM 11636 N N . LEU B 1 632 ? 11.094 37.688 15.812 1 97.44 632 LEU B N 1
ATOM 11637 C CA . LEU B 1 632 ? 11.891 36.5 15.609 1 97.44 632 LEU B CA 1
ATOM 11638 C C . LEU B 1 632 ? 12.477 36.438 14.195 1 97.44 632 LEU B C 1
ATOM 11640 O O . LEU B 1 632 ? 13.602 36 14 1 97.44 632 LEU B O 1
ATOM 11644 N N . MET B 1 633 ? 11.68 36.906 13.25 1 97.69 633 MET B N 1
ATOM 11645 C CA . MET B 1 633 ? 12.125 36.906 11.859 1 97.69 633 MET B CA 1
ATOM 11646 C C . MET B 1 633 ? 13.312 37.844 11.672 1 97.69 633 MET B C 1
ATOM 11648 O O . MET B 1 633 ? 14.25 37.531 10.938 1 97.69 633 MET B O 1
ATOM 11652 N N . LYS B 1 634 ? 13.305 39 12.312 1 97.25 634 LYS B N 1
ATOM 11653 C CA . LYS B 1 634 ? 14.438 39.906 12.25 1 97.25 634 LYS B CA 1
ATOM 11654 C C . LYS B 1 634 ? 15.719 39.219 12.742 1 97.25 634 LYS B C 1
ATOM 11656 O O . LYS B 1 634 ? 16.75 39.312 12.078 1 97.25 634 LYS B O 1
ATOM 11661 N N . TYR B 1 635 ? 15.578 38.594 13.859 1 96.69 635 TYR B N 1
ATOM 11662 C CA . TYR B 1 635 ? 16.734 37.906 14.453 1 96.69 635 TYR B CA 1
ATOM 11663 C C . TYR B 1 635 ? 17.172 36.75 13.586 1 96.69 635 TYR B C 1
ATOM 11665 O O . TYR B 1 635 ? 18.359 36.562 13.344 1 96.69 635 TYR B O 1
ATOM 11673 N N . THR B 1 636 ? 16.203 35.938 13.125 1 97.25 636 THR B N 1
ATOM 11674 C CA . THR B 1 636 ? 16.484 34.781 12.289 1 97.25 636 THR B CA 1
ATOM 11675 C C . THR B 1 636 ? 17.203 35.188 11 1 97.25 636 THR B C 1
ATOM 11677 O O . THR B 1 636 ? 18.109 34.5 10.531 1 97.25 636 THR B O 1
ATOM 11680 N N . MET B 1 637 ? 16.75 36.25 10.43 1 96.75 637 MET B N 1
ATOM 11681 C CA . MET B 1 637 ? 17.391 36.812 9.227 1 96.75 637 MET B CA 1
ATOM 11682 C C . MET B 1 637 ? 18.875 37.031 9.453 1 96.75 637 MET B C 1
ATOM 11684 O O . MET B 1 637 ? 19.703 36.656 8.633 1 96.75 637 MET B O 1
ATOM 11688 N N . CYS B 1 638 ? 19.203 37.625 10.617 1 95.62 638 CYS B N 1
ATOM 11689 C CA . CYS B 1 638 ? 20.594 37.938 10.945 1 95.62 638 CYS B CA 1
ATOM 11690 C C . CYS B 1 638 ? 21.406 36.656 11.133 1 95.62 638 CYS B C 1
ATOM 11692 O O . CYS B 1 638 ? 22.531 36.562 10.656 1 95.62 638 CYS B O 1
ATOM 11694 N N . VAL B 1 639 ? 20.812 35.719 11.766 1 95.62 639 VAL B N 1
ATOM 11695 C CA . VAL B 1 639 ? 21.484 34.469 12.039 1 95.62 639 VAL B CA 1
ATOM 11696 C C . VAL B 1 639 ? 21.797 33.75 10.719 1 95.62 639 VAL B C 1
ATOM 11698 O O . VAL B 1 639 ? 22.922 33.281 10.516 1 95.62 639 VAL B O 1
ATOM 11701 N N . LEU B 1 640 ? 20.812 33.719 9.82 1 95.44 640 LEU B N 1
ATOM 11702 C CA . LEU B 1 640 ? 21 33.031 8.547 1 95.44 640 LEU B CA 1
ATOM 11703 C C . LEU B 1 640 ? 21.984 33.781 7.664 1 95.44 640 LEU B C 1
ATOM 11705 O O . LEU B 1 640 ? 22.812 33.156 6.992 1 95.44 640 LEU B O 1
ATOM 11709 N N . LYS B 1 641 ? 21.938 35.031 7.699 1 94.12 641 LYS B N 1
ATOM 11710 C CA . LYS B 1 641 ? 22.859 35.875 6.918 1 94.12 641 LYS B CA 1
ATOM 11711 C C . LYS B 1 641 ? 24.281 35.719 7.445 1 94.12 641 LYS B C 1
ATOM 11713 O O . LYS B 1 641 ? 25.234 35.688 6.664 1 94.12 641 LYS B O 1
ATOM 11718 N N . GLY B 1 642 ? 24.406 35.688 8.742 1 91.19 642 GLY B N 1
ATOM 11719 C CA . GLY B 1 642 ? 25.719 35.531 9.367 1 91.19 642 GLY B CA 1
ATOM 11720 C C . GLY B 1 642 ? 26.375 34.188 9.047 1 91.19 642 GLY B C 1
ATOM 11721 O O . GLY B 1 642 ? 27.594 34.125 8.953 1 91.19 642 GLY B O 1
ATOM 11722 N N . ASN B 1 643 ? 25.609 33.219 8.898 1 89.38 643 ASN B N 1
ATOM 11723 C CA . ASN B 1 643 ? 26.141 31.906 8.547 1 89.38 643 ASN B CA 1
ATOM 11724 C C . ASN B 1 643 ? 26.547 31.844 7.078 1 89.38 643 ASN B C 1
ATOM 11726 O O . ASN B 1 643 ? 27.516 31.156 6.727 1 89.38 643 ASN B O 1
ATOM 11730 N N . ASN B 1 644 ? 25.625 32.344 6.301 1 87.31 644 ASN B N 1
ATOM 11731 C CA . ASN B 1 644 ? 25.828 32.406 4.855 1 87.31 644 ASN B CA 1
ATOM 11732 C C . ASN B 1 644 ? 25.422 33.75 4.277 1 87.31 644 ASN B C 1
ATOM 11734 O O . ASN B 1 644 ? 24.219 34.062 4.172 1 87.31 644 ASN B O 1
ATOM 11738 N N . ASN B 1 645 ? 26.297 34.438 3.844 1 82.31 645 ASN B N 1
ATOM 11739 C CA . ASN B 1 645 ? 26.031 35.781 3.344 1 82.31 645 ASN B CA 1
ATOM 11740 C C . ASN B 1 645 ? 25.078 35.75 2.148 1 82.31 645 ASN B C 1
ATOM 11742 O O . ASN B 1 645 ? 24.406 36.75 1.863 1 82.31 645 ASN B O 1
ATOM 11746 N N . ARG B 1 646 ? 24.984 34.625 1.529 1 73.75 646 ARG B N 1
ATOM 11747 C CA . ARG B 1 646 ? 24.125 34.5 0.356 1 73.75 646 ARG B CA 1
ATOM 11748 C C . ARG B 1 646 ? 22.922 33.625 0.66 1 73.75 646 ARG B C 1
ATOM 11750 O O . ARG B 1 646 ? 22.422 32.906 -0.223 1 73.75 646 ARG B O 1
ATOM 11757 N N . SER B 1 647 ? 22.531 33.719 1.863 1 86.56 647 SER B N 1
ATOM 11758 C CA . SER B 1 647 ? 21.406 32.906 2.277 1 86.56 647 SER B CA 1
ATOM 11759 C C . SER B 1 647 ? 20.125 33.312 1.558 1 86.56 647 SER B C 1
ATOM 11761 O O . SER B 1 647 ? 19.688 34.469 1.666 1 86.56 647 SER B O 1
ATOM 11763 N N . LYS B 1 648 ? 19.5 32.344 0.922 1 88.25 648 LYS B N 1
ATOM 11764 C CA . LYS B 1 648 ? 18.234 32.562 0.228 1 88.25 648 LYS B CA 1
ATOM 11765 C C . LYS B 1 648 ? 17.109 32.875 1.217 1 88.25 648 LYS B C 1
ATOM 11767 O O . LYS B 1 648 ? 16.234 33.688 0.942 1 88.25 648 LYS B O 1
ATOM 11772 N N . TYR B 1 649 ? 17.188 32.312 2.338 1 92.25 649 TYR B N 1
ATOM 11773 C CA . TYR B 1 649 ? 16.094 32.469 3.303 1 92.25 649 TYR B CA 1
ATOM 11774 C C . TYR B 1 649 ? 16.25 33.781 4.062 1 92.25 649 TYR B C 1
ATOM 11776 O O . TYR B 1 649 ? 15.258 34.375 4.496 1 92.25 649 TYR B O 1
ATOM 11784 N N . ALA B 1 650 ? 17.516 34.281 4.223 1 95.06 650 ALA B N 1
ATOM 11785 C CA . ALA B 1 650 ? 17.672 35.625 4.785 1 95.06 650 ALA B CA 1
ATOM 11786 C C . ALA B 1 650 ? 16.969 36.656 3.908 1 95.06 650 ALA B C 1
ATOM 11788 O O . ALA B 1 650 ? 16.297 37.531 4.418 1 95.06 650 ALA B O 1
ATOM 11789 N N . LEU B 1 651 ? 17.125 36.469 2.635 1 94.62 651 LEU B N 1
ATOM 11790 C CA . LEU B 1 651 ? 16.5 37.375 1.693 1 94.62 651 LEU B CA 1
ATOM 11791 C C . LEU B 1 651 ? 14.984 37.25 1.722 1 94.62 651 LEU B C 1
ATOM 11793 O O . LEU B 1 651 ? 14.266 38.25 1.66 1 94.62 651 LEU B O 1
ATOM 11797 N N . GLU B 1 652 ? 14.484 36.062 1.782 1 95.06 652 GLU B N 1
ATOM 11798 C CA . GLU B 1 652 ? 13.047 35.844 1.841 1 95.06 652 GLU B CA 1
ATOM 11799 C C . GLU B 1 652 ? 12.43 36.469 3.09 1 95.06 652 GLU B C 1
ATOM 11801 O O . GLU B 1 652 ? 11.328 37 3.039 1 95.06 652 GLU B O 1
ATOM 11806 N N . ILE B 1 653 ? 13.148 36.344 4.18 1 96.88 653 ILE B N 1
ATOM 11807 C CA . ILE B 1 653 ? 12.664 36.938 5.418 1 96.88 653 ILE B CA 1
ATOM 11808 C C . ILE B 1 653 ? 12.625 38.469 5.281 1 96.88 653 ILE B C 1
ATOM 11810 O O . ILE B 1 653 ? 11.672 39.125 5.719 1 96.88 653 ILE B O 1
ATOM 11814 N N . LEU B 1 654 ? 13.695 39 4.688 1 96.5 654 LEU B N 1
ATOM 11815 C CA . LEU B 1 654 ? 13.727 40.438 4.48 1 96.5 654 LEU B CA 1
ATOM 11816 C C . LEU B 1 654 ? 12.539 40.906 3.643 1 96.5 654 LEU B C 1
ATOM 11818 O O . LEU B 1 654 ? 11.867 41.875 3.992 1 96.5 654 LEU B O 1
ATOM 11822 N N . ARG B 1 655 ? 12.242 40.219 2.59 1 94.12 655 ARG B N 1
ATOM 11823 C CA . ARG B 1 655 ? 11.102 40.531 1.735 1 94.12 655 ARG B CA 1
ATOM 11824 C C . ARG B 1 655 ? 9.797 40.438 2.514 1 94.12 655 ARG B C 1
ATOM 11826 O O . ARG B 1 655 ? 8.906 41.281 2.338 1 94.12 655 ARG B O 1
ATOM 11833 N N . PHE B 1 656 ? 9.727 39.438 3.236 1 95.62 656 PHE B N 1
ATOM 11834 C CA . PHE B 1 656 ? 8.555 39.25 4.078 1 95.62 656 PHE B CA 1
ATOM 11835 C C . PHE B 1 656 ? 8.375 40.406 5.031 1 95.62 656 PHE B C 1
ATOM 11837 O O . PHE B 1 656 ? 7.258 40.906 5.211 1 95.62 656 PHE B O 1
ATOM 11844 N N . LEU B 1 657 ? 9.453 40.875 5.656 1 97.06 657 LEU B N 1
ATOM 11845 C CA . LEU B 1 657 ? 9.406 42 6.566 1 97.06 657 LEU B CA 1
ATOM 11846 C C . LEU B 1 657 ? 8.977 43.281 5.828 1 97.06 657 LEU B C 1
ATOM 11848 O O . LEU B 1 657 ? 8.219 44.094 6.359 1 97.06 657 LEU B O 1
ATOM 11852 N N . PHE B 1 658 ? 9.461 43.5 4.59 1 95.94 658 PHE B N 1
ATOM 11853 C CA . PHE B 1 658 ? 9.039 44.625 3.773 1 95.94 658 PHE B CA 1
ATOM 11854 C C . PHE B 1 658 ? 7.527 44.594 3.561 1 95.94 658 PHE B C 1
ATOM 11856 O O . PHE B 1 658 ? 6.863 45.625 3.703 1 95.94 658 PHE B O 1
ATOM 11863 N N . LEU B 1 659 ? 7.012 43.438 3.275 1 93.62 659 LEU B N 1
ATOM 11864 C CA . LEU B 1 659 ? 5.59 43.25 3.004 1 93.62 659 LEU B CA 1
ATOM 11865 C C . LEU B 1 659 ? 4.762 43.531 4.254 1 93.62 659 LEU B C 1
ATOM 11867 O O . LEU B 1 659 ? 3.773 44.281 4.195 1 93.62 659 LEU B O 1
ATOM 11871 N N . GLN B 1 660 ? 5.199 43.031 5.363 1 94.81 660 GLN B N 1
ATOM 11872 C CA . GLN B 1 660 ? 4.426 43.062 6.598 1 94.81 660 GLN B CA 1
ATOM 11873 C C . GLN B 1 660 ? 4.453 44.438 7.238 1 94.81 660 GLN B C 1
ATOM 11875 O O . GLN B 1 660 ? 3.488 44.875 7.883 1 94.81 660 GLN B O 1
ATOM 11880 N N . THR B 1 661 ? 5.52 45.188 7 1 94.19 661 THR B N 1
ATOM 11881 C CA . THR B 1 661 ? 5.691 46.406 7.762 1 94.19 661 THR B CA 1
ATOM 11882 C C . THR B 1 661 ? 5.457 47.656 6.875 1 94.19 661 THR B C 1
ATOM 11884 O O . THR B 1 661 ? 5.258 48.75 7.375 1 94.19 661 THR B O 1
ATOM 11887 N N . SER B 1 662 ? 5.496 47.438 5.535 1 94 662 SER B N 1
ATOM 11888 C CA . SER B 1 662 ? 5.445 48.625 4.688 1 94 662 SER B CA 1
ATOM 11889 C C . SER B 1 662 ? 4.539 48.406 3.48 1 94 662 SER B C 1
ATOM 11891 O O . SER B 1 662 ? 3.434 48.938 3.42 1 94 662 SER B O 1
ATOM 11893 N N . LEU B 1 663 ? 4.766 47.531 2.605 1 91.38 663 LEU B N 1
ATOM 11894 C CA . LEU B 1 663 ? 4.238 47.438 1.248 1 91.38 663 LEU B CA 1
ATOM 11895 C C . LEU B 1 663 ? 2.752 47.125 1.265 1 91.38 663 LEU B C 1
ATOM 11897 O O . LEU B 1 663 ? 1.993 47.562 0.411 1 91.38 663 LEU B O 1
ATOM 11901 N N . LEU B 1 664 ? 2.389 46.312 2.184 1 91.88 664 LEU B N 1
ATOM 11902 C CA . LEU B 1 664 ? 0.983 45.938 2.27 1 91.88 664 LEU B CA 1
ATOM 11903 C C . LEU B 1 664 ? 0.225 46.875 3.211 1 91.88 664 LEU B C 1
ATOM 11905 O O . LEU B 1 664 ? 0.822 47.469 4.102 1 91.88 664 LEU B O 1
ATOM 11909 N N . ASP B 1 665 ? -1.067 47 2.891 1 91.31 665 ASP B N 1
ATOM 11910 C CA . ASP B 1 665 ? -1.896 47.656 3.9 1 91.31 665 ASP B CA 1
ATOM 11911 C C . ASP B 1 665 ? -2.066 46.75 5.129 1 91.31 665 ASP B C 1
ATOM 11913 O O . ASP B 1 665 ? -1.835 45.531 5.062 1 91.31 665 ASP B O 1
ATOM 11917 N N . LEU B 1 666 ? -2.406 47.344 6.215 1 92.06 666 LEU B N 1
ATOM 11918 C CA . LEU B 1 666 ? -2.432 46.625 7.484 1 92.06 666 LEU B CA 1
ATOM 11919 C C . LEU B 1 666 ? -3.379 45.438 7.414 1 92.06 666 LEU B C 1
ATOM 11921 O O . LEU B 1 666 ? -3.088 44.375 7.973 1 92.06 666 LEU B O 1
ATOM 11925 N N . LYS B 1 667 ? -4.523 45.562 6.797 1 90.62 667 LYS B N 1
ATOM 11926 C CA . LYS B 1 667 ? -5.492 44.469 6.652 1 90.62 667 LYS B CA 1
ATOM 11927 C C . LYS B 1 667 ? -4.887 43.312 5.902 1 90.62 667 LYS B C 1
ATOM 11929 O O . LYS B 1 667 ? -4.898 42.156 6.402 1 90.62 667 LYS B O 1
ATOM 11934 N N . THR B 1 668 ? -4.316 43.625 4.82 1 91.19 668 THR B N 1
ATOM 11935 C CA . THR B 1 668 ? -3.742 42.562 3.979 1 91.19 668 THR B CA 1
ATOM 11936 C C . THR B 1 668 ? -2.531 41.938 4.656 1 91.19 668 THR B C 1
ATOM 11938 O O . THR B 1 668 ? -2.289 40.719 4.508 1 91.19 668 THR B O 1
ATOM 11941 N N . ALA B 1 669 ? -1.795 42.719 5.367 1 93.38 669 ALA B N 1
ATOM 11942 C CA . ALA B 1 669 ? -0.623 42.219 6.074 1 93.38 669 ALA B CA 1
ATOM 11943 C C . ALA B 1 669 ? -1.021 41.188 7.125 1 93.38 669 ALA B C 1
ATOM 11945 O O . ALA B 1 669 ? -0.409 40.125 7.219 1 93.38 669 ALA B O 1
ATOM 11946 N N . LYS B 1 670 ? -2.021 41.469 7.832 1 92.81 670 LYS B N 1
ATOM 11947 C CA . LYS B 1 670 ? -2.48 40.562 8.867 1 92.81 670 LYS B CA 1
ATOM 11948 C C . LYS B 1 670 ? -3.119 39.312 8.25 1 92.81 670 LYS B C 1
ATOM 11950 O O . LYS B 1 670 ? -2.887 38.188 8.711 1 92.81 670 LYS B O 1
ATOM 11955 N N . GLU B 1 671 ? -3.885 39.531 7.184 1 91.69 671 GLU B N 1
ATOM 11956 C CA . GLU B 1 671 ? -4.508 38.406 6.496 1 91.69 671 GLU B CA 1
ATOM 11957 C C . GLU B 1 671 ? -3.457 37.438 5.926 1 91.69 671 GLU B C 1
ATOM 11959 O O . GLU B 1 671 ? -3.6 36.219 6.016 1 91.69 671 GLU B O 1
ATOM 11964 N N . THR B 1 672 ? -2.484 38.031 5.395 1 93.75 672 THR B N 1
ATOM 11965 C CA . THR B 1 672 ? -1.414 37.25 4.793 1 93.75 672 THR B CA 1
ATOM 11966 C C . THR B 1 672 ? -0.615 36.5 5.863 1 93.75 672 THR B C 1
ATOM 11968 O O . THR B 1 672 ? -0.248 35.344 5.68 1 93.75 672 THR B O 1
ATOM 11971 N N . PHE B 1 673 ? -0.384 37.188 6.957 1 95.06 673 PHE B N 1
ATOM 11972 C CA . PHE B 1 673 ? 0.385 36.562 8.031 1 95.06 673 PHE B CA 1
ATOM 11973 C C . PHE B 1 673 ? -0.338 35.344 8.586 1 95.06 673 PHE B C 1
ATOM 11975 O O . PHE B 1 673 ? 0.233 34.25 8.648 1 95.06 673 PHE B O 1
ATOM 11982 N N . TYR B 1 674 ? -1.548 35.5 8.977 1 94 674 TYR B N 1
ATOM 11983 C CA . TYR B 1 674 ? -2.279 34.406 9.594 1 94 674 TYR B CA 1
ATOM 11984 C C . TYR B 1 674 ? -2.633 33.344 8.562 1 94 674 TYR B C 1
ATOM 11986 O O . TYR B 1 674 ? -2.869 32.188 8.922 1 94 674 TYR B O 1
ATOM 11994 N N . GLY B 1 675 ? -2.639 33.75 7.281 1 93.75 675 GLY B N 1
ATOM 11995 C CA . GLY B 1 675 ? -2.877 32.781 6.215 1 93.75 675 GLY B CA 1
ATOM 11996 C C . GLY B 1 675 ? -1.762 31.766 6.066 1 93.75 675 GLY B C 1
ATOM 11997 O O . GLY B 1 675 ? -1.942 30.719 5.43 1 93.75 675 GLY B O 1
ATOM 11998 N N . LEU B 1 676 ? -0.647 31.984 6.711 1 96.19 676 LEU B N 1
ATOM 11999 C CA . LEU B 1 676 ? 0.509 31.109 6.598 1 96.19 676 LEU B CA 1
ATOM 12000 C C . LEU B 1 676 ? 0.37 29.906 7.527 1 96.19 676 LEU B C 1
ATOM 12002 O O . LEU B 1 676 ? 1.168 28.969 7.465 1 96.19 676 LEU B O 1
ATOM 12006 N N . PHE B 1 677 ? -0.747 29.906 8.297 1 96 677 PHE B N 1
ATOM 12007 C CA . PHE B 1 677 ? -0.953 28.859 9.289 1 96 677 PHE B CA 1
ATOM 12008 C C . PHE B 1 677 ? -2.32 28.203 9.117 1 96 677 PHE B C 1
ATOM 12010 O O . PHE B 1 677 ? -3.248 28.828 8.594 1 96 677 PHE B O 1
ATOM 12017 N N . VAL B 1 678 ? -2.41 26.938 9.445 1 96.44 678 VAL B N 1
ATOM 12018 C CA . VAL B 1 678 ? -3.65 26.188 9.375 1 96.44 678 VAL B CA 1
ATOM 12019 C C . VAL B 1 678 ? -3.904 25.469 10.703 1 96.44 678 VAL B C 1
ATOM 12021 O O . VAL B 1 678 ? -2.998 24.859 11.273 1 96.44 678 VAL B O 1
ATOM 12024 N N . ASN B 1 679 ? -5.07 25.594 11.242 1 95.25 679 ASN B N 1
ATOM 12025 C CA . ASN B 1 679 ? -5.496 24.875 12.438 1 95.25 679 ASN B CA 1
ATOM 12026 C C . ASN B 1 679 ? -6.457 23.734 12.102 1 95.25 679 ASN B C 1
ATOM 12028 O O . ASN B 1 679 ? -7.555 23.969 11.594 1 95.25 679 ASN B O 1
ATOM 12032 N N . GLN B 1 680 ? -6.113 22.547 12.461 1 90.5 680 GLN B N 1
ATOM 12033 C CA . GLN B 1 680 ? -6.926 21.391 12.102 1 90.5 680 GLN B CA 1
ATOM 12034 C C . GLN B 1 680 ? -7.637 20.812 13.328 1 90.5 680 GLN B C 1
ATOM 12036 O O . GLN B 1 680 ? -8.547 19.984 13.195 1 90.5 680 GLN B O 1
ATOM 12041 N N . LYS B 1 681 ? -7.266 21.266 14.523 1 89.75 681 LYS B N 1
ATOM 12042 C CA . LYS B 1 681 ? -7.742 20.609 15.727 1 89.75 681 LYS B CA 1
ATOM 12043 C C . LYS B 1 681 ? -8.68 21.5 16.531 1 89.75 681 LYS B C 1
ATOM 12045 O O . LYS B 1 681 ? -9.375 21.031 17.438 1 89.75 681 LYS B O 1
ATOM 12050 N N . GLY B 1 682 ? -8.617 22.75 16.328 1 90.88 682 GLY B N 1
ATOM 12051 C CA . GLY B 1 682 ? -9.555 23.656 16.984 1 90.88 682 GLY B CA 1
ATOM 12052 C C . GLY B 1 682 ? -9.047 24.172 18.312 1 90.88 682 GLY B C 1
ATOM 12053 O O . GLY B 1 682 ? -9.828 24.641 19.156 1 90.88 682 GLY B O 1
ATOM 12054 N N . LYS B 1 683 ? -7.723 24.016 18.5 1 91.69 683 LYS B N 1
ATOM 12055 C CA . LYS B 1 683 ? -7.094 24.578 19.688 1 91.69 683 LYS B CA 1
ATOM 12056 C C . LYS B 1 683 ? -6.094 25.672 19.312 1 91.69 683 LYS B C 1
ATOM 12058 O O . LYS B 1 683 ? -5.535 25.656 18.219 1 91.69 683 LYS B O 1
ATOM 12063 N N . ALA B 1 684 ? -5.848 26.453 20.219 1 91.25 684 ALA B N 1
ATOM 12064 C CA . ALA B 1 684 ? -5.023 27.625 19.953 1 91.25 684 ALA B CA 1
ATOM 12065 C C . ALA B 1 684 ? -3.572 27.234 19.703 1 91.25 684 ALA B C 1
ATOM 12067 O O . ALA B 1 684 ? -2.867 27.891 18.938 1 91.25 684 ALA B O 1
ATOM 12068 N N . ASP B 1 685 ? -3.146 26.188 20.312 1 92.81 685 ASP B N 1
ATOM 12069 C CA . ASP B 1 685 ? -1.729 25.844 20.234 1 92.81 685 ASP B CA 1
ATOM 12070 C C . ASP B 1 685 ? -1.498 24.656 19.297 1 92.81 685 ASP B C 1
ATOM 12072 O O . ASP B 1 685 ? -0.559 23.891 19.5 1 92.81 685 ASP B O 1
ATOM 12076 N N . THR B 1 686 ? -2.387 24.516 18.312 1 94.25 686 THR B N 1
ATOM 12077 C CA . THR B 1 686 ? -2.266 23.359 17.453 1 94.25 686 THR B CA 1
ATOM 12078 C C . THR B 1 686 ? -2.154 23.781 15.992 1 94.25 686 THR B C 1
ATOM 12080 O O . THR B 1 686 ? -2.422 22.984 15.086 1 94.25 686 THR B O 1
ATOM 12083 N N . ASN B 1 687 ? -1.725 24.984 15.742 1 96.25 687 ASN B N 1
ATOM 12084 C CA . ASN B 1 687 ? -1.537 25.438 14.367 1 96.25 687 ASN B CA 1
ATOM 12085 C C . ASN B 1 687 ? -0.299 24.812 13.734 1 96.25 687 ASN B C 1
ATOM 12087 O O . ASN B 1 687 ? 0.667 24.484 14.438 1 96.25 687 ASN B O 1
ATOM 12091 N N . ILE B 1 688 ? -0.363 24.562 12.469 1 97.31 688 ILE B N 1
ATOM 12092 C CA . ILE B 1 688 ? 0.788 24.109 11.695 1 97.31 688 ILE B CA 1
ATOM 12093 C C . ILE B 1 688 ? 1.005 25.016 10.492 1 97.31 688 ILE B C 1
ATOM 12095 O O . ILE B 1 688 ? 0.09 25.734 10.078 1 97.31 688 ILE B O 1
ATOM 12099 N N . PRO B 1 689 ? 2.26 25.016 9.984 1 97.38 689 PRO B N 1
ATOM 12100 C CA . PRO B 1 689 ? 2.463 25.797 8.758 1 97.38 689 PRO B CA 1
ATOM 12101 C C . PRO B 1 689 ? 1.619 25.281 7.594 1 97.38 689 PRO B C 1
ATOM 12103 O O . PRO B 1 689 ? 1.398 24.078 7.473 1 97.38 689 PRO B O 1
ATOM 12106 N N . ALA B 1 690 ? 1.184 26.141 6.746 1 96.88 690 ALA B N 1
ATOM 12107 C CA . ALA B 1 690 ? 0.351 25.781 5.602 1 96.88 690 ALA B CA 1
ATOM 12108 C C . ALA B 1 690 ? 1.081 24.812 4.68 1 96.88 690 ALA B C 1
ATOM 12110 O O . ALA B 1 690 ? 0.465 23.922 4.098 1 96.88 690 ALA B O 1
ATOM 12111 N N . ASP B 1 691 ? 2.363 25 4.516 1 96.06 691 ASP B N 1
ATOM 12112 C CA . ASP B 1 691 ? 3.105 24.141 3.604 1 96.06 691 ASP B CA 1
ATOM 12113 C C . ASP B 1 691 ? 3.307 22.75 4.207 1 96.06 691 ASP B C 1
ATOM 12115 O O . ASP B 1 691 ? 3.463 21.766 3.479 1 96.06 691 ASP B O 1
ATOM 12119 N N . LEU B 1 692 ? 3.344 22.641 5.52 1 96.88 692 LEU B N 1
ATOM 12120 C CA . LEU B 1 692 ? 3.318 21.312 6.121 1 96.88 692 LEU B CA 1
ATOM 12121 C C . LEU B 1 692 ? 1.993 20.609 5.84 1 96.88 692 LEU B C 1
ATOM 12123 O O . LEU B 1 692 ? 1.968 19.406 5.562 1 96.88 692 LEU B O 1
ATOM 12127 N N . HIS B 1 693 ? 0.963 21.344 5.996 1 97 693 HIS B N 1
ATOM 12128 C CA . HIS B 1 693 ? -0.347 20.828 5.641 1 97 693 HIS B CA 1
ATOM 12129 C C . HIS B 1 693 ? -0.379 20.375 4.184 1 97 693 HIS B C 1
ATOM 12131 O O . HIS B 1 693 ? -0.96 19.328 3.863 1 97 693 HIS B O 1
ATOM 12137 N N . MET B 1 694 ? 0.226 21.141 3.328 1 96.75 694 MET B N 1
ATOM 12138 C CA . MET B 1 694 ? 0.331 20.797 1.914 1 96.75 694 MET B CA 1
ATOM 12139 C C . MET B 1 694 ? 1.136 19.516 1.725 1 96.75 694 MET B C 1
ATOM 12141 O O . MET B 1 694 ? 0.792 18.672 0.886 1 96.75 694 MET B O 1
ATOM 12145 N N . GLU B 1 695 ? 2.182 19.375 2.518 1 95.88 695 GLU B N 1
ATOM 12146 C CA . GLU B 1 695 ? 2.98 18.156 2.463 1 95.88 695 GLU B CA 1
ATOM 12147 C C . GLU B 1 695 ? 2.143 16.938 2.816 1 95.88 695 GLU B C 1
ATOM 12149 O O . GLU B 1 695 ? 2.301 15.867 2.213 1 95.88 695 GLU B O 1
ATOM 12154 N N . HIS B 1 696 ? 1.324 17.109 3.805 1 95.12 696 HIS B N 1
ATOM 12155 C CA . HIS B 1 696 ? 0.423 16.016 4.184 1 95.12 696 HIS B CA 1
ATOM 12156 C C . HIS B 1 696 ? -0.521 15.664 3.039 1 95.12 696 HIS B C 1
ATOM 12158 O O . HIS B 1 696 ? -0.791 14.484 2.795 1 95.12 696 HIS B O 1
ATOM 12164 N N . PHE B 1 697 ? -0.958 16.656 2.393 1 95.88 697 PHE B N 1
ATOM 12165 C CA . PHE B 1 697 ? -1.869 16.438 1.275 1 95.88 697 PHE B CA 1
ATOM 12166 C C . PHE B 1 697 ? -1.151 15.75 0.118 1 95.88 697 PHE B C 1
ATOM 12168 O O . PHE B 1 697 ? -1.719 14.875 -0.54 1 95.88 697 PHE B O 1
ATOM 12175 N N . VAL B 1 698 ? 0.061 16.188 -0.149 1 96.81 698 VAL B N 1
ATOM 12176 C CA . VAL B 1 698 ? 0.854 15.562 -1.202 1 96.81 698 VAL B CA 1
ATOM 12177 C C . VAL B 1 698 ? 1.022 14.07 -0.907 1 96.81 698 VAL B C 1
ATOM 12179 O O . VAL B 1 698 ? 0.955 13.242 -1.815 1 96.81 698 VAL B O 1
ATOM 12182 N N . LYS B 1 699 ? 1.262 13.742 0.318 1 95.44 699 LYS B N 1
ATOM 12183 C CA . LYS B 1 699 ? 1.359 12.336 0.706 1 95.44 699 LYS B CA 1
ATOM 12184 C C . LYS B 1 699 ? 0.052 11.602 0.434 1 95.44 699 LYS B C 1
ATOM 12186 O O . LYS B 1 699 ? 0.064 10.445 -0.005 1 95.44 699 LYS B O 1
ATOM 12191 N N . GLU B 1 700 ? -1.02 12.242 0.694 1 94.75 700 GLU B N 1
ATOM 12192 C CA . GLU B 1 700 ? -2.326 11.648 0.419 1 94.75 700 GLU B CA 1
ATOM 12193 C C . GLU B 1 700 ? -2.521 11.414 -1.076 1 94.75 700 GLU B C 1
ATOM 12195 O O . GLU B 1 700 ? -3.039 10.375 -1.485 1 94.75 700 GLU B O 1
ATOM 12200 N N . ILE B 1 701 ? -2.127 12.406 -1.858 1 95.81 701 ILE B N 1
ATOM 12201 C CA . ILE B 1 701 ? -2.24 12.273 -3.307 1 95.81 701 ILE B CA 1
ATOM 12202 C C . ILE B 1 701 ? -1.416 11.086 -3.785 1 95.81 701 ILE B C 1
ATOM 12204 O O . ILE B 1 701 ? -1.866 10.312 -4.633 1 95.81 701 ILE B O 1
ATOM 12208 N N . LYS B 1 702 ? -0.281 10.984 -3.248 1 95.12 702 LYS B N 1
ATOM 12209 C CA . LYS B 1 702 ? 0.57 9.867 -3.629 1 95.12 702 LYS B CA 1
ATOM 12210 C C . LYS B 1 702 ? -0.096 8.531 -3.297 1 95.12 702 LYS B C 1
ATOM 12212 O O . LYS B 1 702 ? 0.036 7.562 -4.047 1 95.12 702 LYS B O 1
ATOM 12217 N N . GLU B 1 703 ? -0.805 8.438 -2.199 1 93.69 703 GLU B N 1
ATOM 12218 C CA . GLU B 1 703 ? -1.536 7.227 -1.845 1 93.69 703 GLU B CA 1
ATOM 12219 C C . GLU B 1 703 ? -2.65 6.941 -2.848 1 93.69 703 GLU B C 1
ATOM 12221 O O . GLU B 1 703 ? -2.889 5.785 -3.205 1 93.69 703 GLU B O 1
ATOM 12226 N N . HIS B 1 704 ? -3.289 7.973 -3.277 1 93.5 704 HIS B N 1
ATOM 12227 C CA . HIS B 1 704 ? -4.316 7.812 -4.301 1 93.5 704 HIS B CA 1
ATOM 12228 C C . HIS B 1 704 ? -3.711 7.328 -5.613 1 93.5 704 HIS B C 1
ATOM 12230 O O . HIS B 1 704 ? -4.285 6.473 -6.289 1 93.5 704 HIS B O 1
ATOM 12236 N N . LEU B 1 705 ? -2.578 7.914 -5.93 1 92.44 705 LEU B N 1
ATOM 12237 C CA . LEU B 1 705 ? -1.911 7.527 -7.168 1 92.44 705 LEU B CA 1
ATOM 12238 C C . LEU B 1 705 ? -1.455 6.074 -7.109 1 92.44 705 LEU B C 1
ATOM 12240 O O . LEU B 1 705 ? -1.523 5.355 -8.109 1 92.44 705 LEU B O 1
ATOM 12244 N N . LYS B 1 706 ? -0.995 5.672 -5.98 1 90.56 706 LYS B N 1
ATOM 12245 C CA . LYS B 1 706 ? -0.581 4.281 -5.805 1 90.56 706 LYS B CA 1
ATOM 12246 C C . LYS B 1 706 ? -1.751 3.328 -6.023 1 90.56 706 LYS B C 1
ATOM 12248 O O . LYS B 1 706 ? -1.574 2.236 -6.566 1 90.56 706 LYS B O 1
ATOM 12253 N N . SER B 1 707 ? -2.875 3.742 -5.641 1 90 707 SER B N 1
ATOM 12254 C CA . SER B 1 707 ? -4.059 2.896 -5.758 1 90 707 SER B CA 1
ATOM 12255 C C . SER B 1 707 ? -4.5 2.76 -7.211 1 90 707 SER B C 1
ATOM 12257 O O . SER B 1 707 ? -5.293 1.878 -7.543 1 90 707 SER B O 1
ATOM 12259 N N . LEU B 1 708 ? -3.961 3.66 -8.094 1 88.94 708 LEU B N 1
ATOM 12260 C CA . LEU B 1 708 ? -4.277 3.574 -9.516 1 88.94 708 LEU B CA 1
ATOM 12261 C C . LEU B 1 708 ? -3.432 2.5 -10.195 1 88.94 708 LEU B C 1
ATOM 12263 O O . LEU B 1 708 ? -3.727 2.094 -11.32 1 88.94 708 LEU B O 1
ATOM 12267 N N . HIS B 1 709 ? -2.4 2.049 -9.547 1 81.06 709 HIS B N 1
ATOM 12268 C CA . HIS B 1 709 ? -1.499 1.026 -10.062 1 81.06 709 HIS B CA 1
ATOM 12269 C C . HIS B 1 709 ? -0.982 1.399 -11.445 1 81.06 709 HIS B C 1
ATOM 12271 O O . HIS B 1 709 ? -0.393 2.469 -11.625 1 81.06 709 HIS B O 1
ATOM 12277 N N . ALA B 1 710 ? -1.338 0.634 -12.57 1 77.44 710 ALA B N 1
ATOM 12278 C CA . ALA B 1 710 ? -0.801 0.85 -13.906 1 77.44 710 ALA B CA 1
ATOM 12279 C C . ALA B 1 710 ? -1.568 1.948 -14.641 1 77.44 710 ALA B C 1
ATOM 12281 O O . ALA B 1 710 ? -1.091 2.49 -15.641 1 77.44 710 ALA B O 1
ATOM 12282 N N . ASN B 1 711 ? -2.674 2.443 -14.078 1 78.88 711 ASN B N 1
ATOM 12283 C CA . ASN B 1 711 ? -3.527 3.418 -14.758 1 78.88 711 ASN B CA 1
ATOM 12284 C C . ASN B 1 711 ? -3.184 4.844 -14.336 1 78.88 711 ASN B C 1
ATOM 12286 O O . ASN B 1 711 ? -4.078 5.637 -14.039 1 78.88 711 ASN B O 1
ATOM 12290 N N . LYS B 1 712 ? -1.911 5.227 -14.391 1 87.81 712 LYS B N 1
ATOM 12291 C CA . LYS B 1 712 ? -1.485 6.574 -14.023 1 87.81 712 LYS B CA 1
ATOM 12292 C C . LYS B 1 712 ? -1.365 7.469 -15.25 1 87.81 712 LYS B C 1
ATOM 12294 O O . LYS B 1 712 ? -0.281 7.973 -15.555 1 87.81 712 LYS B O 1
ATOM 12299 N N . THR B 1 713 ? -2.486 7.746 -15.883 1 89.56 713 THR B N 1
ATOM 12300 C CA . THR B 1 713 ? -2.541 8.672 -17 1 89.56 713 THR B CA 1
ATOM 12301 C C . THR B 1 713 ? -2.922 10.07 -16.531 1 89.56 713 THR B C 1
ATOM 12303 O O . THR B 1 713 ? -3.393 10.25 -15.406 1 89.56 713 THR B O 1
ATOM 12306 N N . GLU B 1 714 ? -2.699 11.055 -17.359 1 92.25 714 GLU B N 1
ATOM 12307 C CA . GLU B 1 714 ? -3.049 12.43 -17.031 1 92.25 714 GLU B CA 1
ATOM 12308 C C . GLU B 1 714 ? -4.535 12.562 -16.719 1 92.25 714 GLU B C 1
ATOM 12310 O O . GLU B 1 714 ? -4.91 13.164 -15.711 1 92.25 714 GLU B O 1
ATOM 12315 N N . SER B 1 715 ? -5.316 11.953 -17.516 1 91.12 715 SER B N 1
ATOM 12316 C CA . SER B 1 715 ? -6.762 12.047 -17.359 1 91.12 715 SER B CA 1
ATOM 12317 C C . SER B 1 715 ? -7.219 11.375 -16.062 1 91.12 715 SER B C 1
ATOM 12319 O O . SER B 1 715 ? -8.055 11.922 -15.344 1 91.12 715 SER B O 1
ATOM 12321 N N . SER B 1 716 ? -6.66 10.219 -15.75 1 91.5 716 SER B N 1
ATOM 12322 C CA . SER B 1 716 ? -7.062 9.477 -14.555 1 91.5 716 SER B CA 1
ATOM 12323 C C . SER B 1 716 ? -6.641 10.203 -13.281 1 91.5 716 SER B C 1
ATOM 12325 O O . SER B 1 716 ? -7.402 10.258 -12.312 1 91.5 716 SER B O 1
ATOM 12327 N N . VAL B 1 717 ? -5.445 10.766 -13.328 1 93.19 717 VAL B N 1
ATOM 12328 C CA . VAL B 1 717 ? -4.926 11.469 -12.156 1 93.19 717 VAL B CA 1
ATOM 12329 C C . VAL B 1 717 ? -5.73 12.742 -11.922 1 93.19 717 VAL B C 1
ATOM 12331 O O . VAL B 1 717 ? -6.098 13.055 -10.781 1 93.19 717 VAL B O 1
ATOM 12334 N N . GLN B 1 718 ? -6.035 13.438 -12.961 1 92.62 718 GLN B N 1
ATOM 12335 C CA . GLN B 1 718 ? -6.801 14.672 -12.836 1 92.62 718 GLN B CA 1
ATOM 12336 C C . GLN B 1 718 ? -8.219 14.391 -12.352 1 92.62 718 GLN B C 1
ATOM 12338 O O . GLN B 1 718 ? -8.75 15.117 -11.508 1 92.62 718 GLN B O 1
ATOM 12343 N N . SER B 1 719 ? -8.773 13.367 -12.906 1 92.25 719 SER B N 1
ATOM 12344 C CA . SER B 1 719 ? -10.125 13.008 -12.508 1 92.25 719 SER B CA 1
ATOM 12345 C C . SER B 1 719 ? -10.18 12.609 -11.031 1 92.25 719 SER B C 1
ATOM 12347 O O . SER B 1 719 ? -11.055 13.062 -10.289 1 92.25 719 SER B O 1
ATOM 12349 N N . ARG B 1 720 ? -9.281 11.828 -10.633 1 93.31 720 ARG B N 1
ATOM 12350 C CA . ARG B 1 720 ? -9.219 11.375 -9.242 1 93.31 720 ARG B CA 1
ATOM 12351 C C . ARG B 1 720 ? -8.961 12.539 -8.297 1 93.31 720 ARG B C 1
ATOM 12353 O O . ARG B 1 720 ? -9.641 12.688 -7.277 1 93.31 720 ARG B O 1
ATOM 12360 N N . SER B 1 721 ? -8.023 13.312 -8.633 1 94.88 721 SER B N 1
ATOM 12361 C CA . SER B 1 721 ? -7.629 14.398 -7.742 1 94.88 721 SER B CA 1
ATOM 12362 C C . SER B 1 721 ? -8.727 15.453 -7.645 1 94.88 721 SER B C 1
ATOM 12364 O O . SER B 1 721 ? -8.945 16.031 -6.574 1 94.88 721 SER B O 1
ATOM 12366 N N . SER B 1 722 ? -9.43 15.719 -8.758 1 95.5 722 SER B N 1
ATOM 12367 C CA . SER B 1 722 ? -10.508 16.703 -8.742 1 95.5 722 SER B CA 1
ATOM 12368 C C . SER B 1 722 ? -11.68 16.234 -7.891 1 95.5 722 SER B C 1
ATOM 12370 O O . SER B 1 722 ? -12.461 17.047 -7.391 1 95.5 722 SER B O 1
ATOM 12372 N N . ALA B 1 723 ? -11.766 14.953 -7.723 1 96.44 723 ALA B N 1
ATOM 12373 C CA . ALA B 1 723 ? -12.922 14.383 -7.027 1 96.44 723 ALA B CA 1
ATOM 12374 C C . ALA B 1 723 ? -12.68 14.32 -5.523 1 96.44 723 ALA B C 1
ATOM 12376 O O . ALA B 1 723 ? -13.617 14.141 -4.742 1 96.44 723 ALA B O 1
ATOM 12377 N N . ILE B 1 724 ? -11.469 14.484 -5.078 1 95.94 724 ILE B N 1
ATOM 12378 C CA . ILE B 1 724 ? -11.094 14.242 -3.689 1 95.94 724 ILE B CA 1
ATOM 12379 C C . ILE B 1 724 ? -11.93 15.125 -2.766 1 95.94 724 ILE B C 1
ATOM 12381 O O . ILE B 1 724 ? -12.477 14.648 -1.77 1 95.94 724 ILE B O 1
ATOM 12385 N N . ALA B 1 725 ? -12.07 16.375 -3.064 1 94.81 725 ALA B N 1
ATOM 12386 C CA . ALA B 1 725 ? -12.82 17.297 -2.219 1 94.81 725 ALA B CA 1
ATOM 12387 C C . ALA B 1 725 ? -14.266 16.844 -2.057 1 94.81 725 ALA B C 1
ATOM 12389 O O . ALA B 1 725 ? -14.789 16.797 -0.94 1 94.81 725 ALA B O 1
ATOM 12390 N N . GLY B 1 726 ? -14.867 16.547 -3.17 1 95.44 726 GLY B N 1
ATOM 12391 C CA . GLY B 1 726 ? -16.25 16.109 -3.131 1 95.44 726 GLY B CA 1
ATOM 12392 C C . GLY B 1 726 ? -16.422 14.758 -2.445 1 95.44 726 GLY B C 1
ATOM 12393 O O . GLY B 1 726 ? -17.391 14.555 -1.705 1 95.44 726 GLY B O 1
ATOM 12394 N N . MET B 1 727 ? -15.539 13.844 -2.701 1 96.12 727 MET B N 1
ATOM 12395 C CA . MET B 1 727 ? -15.602 12.531 -2.066 1 96.12 727 MET B CA 1
ATOM 12396 C C . MET B 1 727 ? -15.5 12.656 -0.55 1 96.12 727 MET B C 1
ATOM 12398 O O . MET B 1 727 ? -16.219 11.969 0.18 1 96.12 727 MET B O 1
ATOM 12402 N N . ARG B 1 728 ? -14.695 13.547 -0.097 1 94.44 728 ARG B N 1
ATOM 12403 C CA . ARG B 1 728 ? -14.539 13.773 1.336 1 94.44 728 ARG B CA 1
ATOM 12404 C C . ARG B 1 728 ? -15.836 14.273 1.958 1 94.44 728 ARG B C 1
ATOM 12406 O O . ARG B 1 728 ? -16.203 13.852 3.057 1 94.44 728 ARG B O 1
ATOM 12413 N N . GLN B 1 729 ? -16.484 15.133 1.279 1 95.38 729 GLN B N 1
ATOM 12414 C CA . GLN B 1 729 ? -17.734 15.68 1.785 1 95.38 729 GLN B CA 1
ATOM 12415 C C . GLN B 1 729 ? -18.812 14.594 1.882 1 95.38 729 GLN B C 1
ATOM 12417 O O . GLN B 1 729 ? -19.5 14.492 2.895 1 95.38 729 GLN B O 1
ATOM 12422 N N . ILE B 1 730 ? -18.875 13.859 0.854 1 97.56 730 ILE B N 1
ATOM 12423 C CA . ILE B 1 730 ? -19.875 12.805 0.806 1 97.56 730 ILE B CA 1
ATOM 12424 C C . ILE B 1 730 ? -19.578 11.766 1.887 1 97.56 730 ILE B C 1
ATOM 12426 O O . ILE B 1 730 ? -20.484 11.352 2.619 1 97.56 730 ILE B O 1
ATOM 12430 N N . SER B 1 731 ? -18.375 11.406 2.018 1 96.88 731 SER B N 1
ATOM 12431 C CA . SER B 1 731 ? -17.984 10.406 3.004 1 96.88 731 SER B CA 1
ATOM 12432 C C . SER B 1 731 ? -18.172 10.922 4.426 1 96.88 731 SER B C 1
ATOM 12434 O O . SER B 1 731 ? -18.562 10.172 5.316 1 96.88 731 SER B O 1
ATOM 12436 N N . ALA B 1 732 ? -17.828 12.148 4.652 1 95.25 732 ALA B N 1
ATOM 12437 C CA . ALA B 1 732 ? -18.016 12.734 5.977 1 95.25 732 ALA B CA 1
ATOM 12438 C C . ALA B 1 732 ? -19.5 12.727 6.375 1 95.25 732 ALA B C 1
ATOM 12440 O O . ALA B 1 732 ? -19.828 12.414 7.52 1 95.25 732 ALA B O 1
ATOM 12441 N N . ASN B 1 733 ? -20.328 13.117 5.453 1 97.06 733 ASN B N 1
ATOM 12442 C CA . ASN B 1 733 ? -21.766 13.078 5.727 1 97.06 733 ASN B CA 1
ATOM 12443 C C . ASN B 1 733 ? -22.266 11.656 5.945 1 97.06 733 ASN B C 1
ATOM 12445 O O . ASN B 1 733 ? -23.078 11.398 6.84 1 97.06 733 ASN B O 1
ATOM 12449 N N . TYR B 1 734 ? -21.812 10.766 5.086 1 97.94 734 TYR B N 1
ATOM 12450 C CA . TYR B 1 734 ? -22.156 9.359 5.246 1 97.94 734 TYR B CA 1
ATOM 12451 C C . TYR B 1 734 ? -21.766 8.859 6.633 1 97.94 734 TYR B C 1
ATOM 12453 O O . TYR B 1 734 ? -22.562 8.188 7.301 1 97.94 734 TYR B O 1
ATOM 12461 N N . ASP B 1 735 ? -20.594 9.148 7.055 1 97.12 735 ASP B N 1
ATOM 12462 C CA . ASP B 1 735 ? -20.109 8.711 8.367 1 97.12 735 ASP B CA 1
ATOM 12463 C C . ASP B 1 735 ? -20.969 9.289 9.484 1 97.12 735 ASP B C 1
ATOM 12465 O O . ASP B 1 735 ? -21.281 8.594 10.453 1 97.12 735 ASP B O 1
ATOM 12469 N N . LYS B 1 736 ? -21.281 10.477 9.305 1 95.44 736 LYS B N 1
ATOM 12470 C CA . LYS B 1 736 ? -22.094 11.148 10.312 1 95.44 736 LYS B CA 1
ATOM 12471 C C . LYS B 1 736 ? -23.484 10.523 10.391 1 95.44 736 LYS B C 1
ATOM 12473 O O . LYS B 1 736 ? -23.938 10.125 11.461 1 95.44 736 LYS B O 1
ATOM 12478 N N . THR B 1 737 ? -24.188 10.406 9.242 1 95.88 737 THR B N 1
ATOM 12479 C CA . THR B 1 737 ? -25.578 9.953 9.219 1 95.88 737 THR B CA 1
ATOM 12480 C C . THR B 1 737 ? -25.672 8.469 9.531 1 95.88 737 THR B C 1
ATOM 12482 O O . THR B 1 737 ? -26.688 8 10.062 1 95.88 737 THR B O 1
ATOM 12485 N N . THR B 1 738 ? -24.641 7.691 9.227 1 96.81 738 THR B N 1
ATOM 12486 C CA . THR B 1 738 ? -24.625 6.254 9.461 1 96.81 738 THR B CA 1
ATOM 12487 C C . THR B 1 738 ? -24.047 5.938 10.836 1 96.81 738 THR B C 1
ATOM 12489 O O . THR B 1 738 ? -23.969 4.773 11.234 1 96.81 738 THR B O 1
ATOM 12492 N N . HIS B 1 739 ? -23.562 6.961 11.578 1 93.62 739 HIS B N 1
ATOM 12493 C CA . HIS B 1 739 ? -22.969 6.82 12.906 1 93.62 739 HIS B CA 1
ATOM 12494 C C . HIS B 1 739 ? -21.781 5.859 12.875 1 93.62 739 HIS B C 1
ATOM 12496 O O . HIS B 1 739 ? -21.719 4.934 13.695 1 93.62 739 HIS B O 1
ATOM 12502 N N . VAL B 1 740 ? -21 6.059 11.906 1 94.62 740 VAL B N 1
ATOM 12503 C CA . VAL B 1 740 ? -19.797 5.258 11.789 1 94.62 740 VAL B CA 1
ATOM 12504 C C . VAL B 1 740 ? -18.859 5.547 12.961 1 94.62 740 VAL B C 1
ATOM 12506 O O . VAL B 1 740 ? -18.703 6.703 13.359 1 94.62 740 VAL B O 1
ATOM 12509 N N . LEU B 1 741 ? -18.328 4.512 13.516 1 87.62 741 LEU B N 1
ATOM 12510 C CA . LEU B 1 741 ? -17.422 4.637 14.648 1 87.62 741 LEU B CA 1
ATOM 12511 C C . LEU B 1 741 ? -16.203 5.484 14.281 1 87.62 741 LEU B C 1
ATOM 12513 O O . LEU B 1 741 ? -15.57 5.254 13.25 1 87.62 741 LEU B O 1
ATOM 12517 N N . TYR B 1 742 ? -16.031 6.52 15.016 1 82 742 TYR B N 1
ATOM 12518 C CA . TYR B 1 742 ? -14.844 7.348 14.836 1 82 742 TYR B CA 1
ATOM 12519 C C . TYR B 1 742 ? -13.68 6.824 15.68 1 82 742 TYR B C 1
ATOM 12521 O O . TYR B 1 742 ? -13.781 6.758 16.906 1 82 742 TYR B O 1
ATOM 12529 N N . ARG B 1 743 ? -12.711 6.348 15.031 1 80.19 743 ARG B N 1
ATOM 12530 C CA . ARG B 1 743 ? -11.539 5.859 15.75 1 80.19 743 ARG B CA 1
ATOM 12531 C C . ARG B 1 743 ? -10.438 6.918 15.781 1 80.19 743 ARG B C 1
ATOM 12533 O O . ARG B 1 743 ? -10.062 7.465 14.742 1 80.19 743 ARG B O 1
ATOM 12540 N N . ALA B 1 744 ? -10.156 7.281 17.078 1 70.38 744 ALA B N 1
ATOM 12541 C CA . ALA B 1 744 ? -9.078 8.25 17.219 1 70.38 744 ALA B CA 1
ATOM 12542 C C . ALA B 1 744 ? -7.75 7.668 16.734 1 70.38 744 ALA B C 1
ATOM 12544 O O . ALA B 1 744 ? -7.438 6.508 17 1 70.38 744 ALA B O 1
ATOM 12545 N N . LYS B 1 745 ? -7.211 8.305 15.812 1 62.25 745 LYS B N 1
ATOM 12546 C CA . LYS B 1 745 ? -5.898 7.922 15.305 1 62.25 745 LYS B CA 1
ATOM 12547 C C . LYS B 1 745 ? -4.781 8.422 16.219 1 62.25 745 LYS B C 1
ATOM 12549 O O . LYS B 1 745 ? -3.605 8.367 15.852 1 62.25 745 LYS B O 1
ATOM 12554 N N . ARG B 1 746 ? -5.184 8.836 17.453 1 60.53 746 ARG B N 1
ATOM 12555 C CA . ARG B 1 746 ? -4.141 9.422 18.281 1 60.53 746 ARG B CA 1
ATOM 12556 C C . ARG B 1 746 ? -3.17 8.359 18.781 1 60.53 746 ARG B C 1
ATOM 12558 O O . ARG B 1 746 ? -3.588 7.34 19.328 1 60.53 746 ARG B O 1
ATOM 12565 N N . HIS B 1 747 ? -2.104 8.445 18.281 1 68.94 747 HIS B N 1
ATOM 12566 C CA . HIS B 1 747 ? -1.006 7.617 18.766 1 68.94 747 HIS B CA 1
ATOM 12567 C C . HIS B 1 747 ? -0.208 8.344 19.844 1 68.94 747 HIS B C 1
ATOM 12569 O O . HIS B 1 747 ? -0.013 9.562 19.766 1 68.94 747 HIS B O 1
ATOM 12575 N N . SER B 1 748 ? -0.139 7.688 20.922 1 77.5 748 SER B N 1
ATOM 12576 C CA . SER B 1 748 ? 0.703 8.273 21.969 1 77.5 748 SER B CA 1
ATOM 12577 C C . SER B 1 748 ? 2.176 8.227 21.562 1 77.5 748 SER B C 1
ATOM 12579 O O . SER B 1 748 ? 2.654 7.223 21.047 1 77.5 748 SER B O 1
ATOM 12581 N N . THR B 1 749 ? 2.775 9.43 21.641 1 82.75 749 THR B N 1
ATOM 12582 C CA . THR B 1 749 ? 4.215 9.492 21.406 1 82.75 749 THR B CA 1
ATOM 12583 C C . THR B 1 749 ? 4.98 9.031 22.641 1 82.75 749 THR B C 1
ATOM 12585 O O . THR B 1 749 ? 4.73 9.5 23.75 1 82.75 749 THR B O 1
ATOM 12588 N N . PRO B 1 750 ? 5.832 8.031 22.438 1 86.56 750 PRO B N 1
ATOM 12589 C CA . PRO B 1 750 ? 6.637 7.629 23.594 1 86.56 750 PRO B CA 1
ATOM 12590 C C . PRO B 1 750 ? 7.469 8.781 24.156 1 86.56 750 PRO B C 1
ATOM 12592 O O . PRO B 1 750 ? 7.992 9.602 23.406 1 86.56 750 PRO B O 1
ATOM 12595 N N . SER B 1 751 ? 7.555 8.742 25.484 1 90.38 751 SER B N 1
ATOM 12596 C CA . SER B 1 751 ? 8.258 9.82 26.188 1 90.38 751 SER B CA 1
ATOM 12597 C C . SER B 1 751 ? 9.75 9.789 25.875 1 90.38 751 SER B C 1
ATOM 12599 O O . SER B 1 751 ? 10.352 8.719 25.797 1 90.38 751 SER B O 1
ATOM 12601 N N . SER B 1 752 ? 10.273 10.961 25.703 1 92.81 752 SER B N 1
ATOM 12602 C CA . SER B 1 752 ? 11.711 11.102 25.484 1 92.81 752 SER B CA 1
ATOM 12603 C C . SER B 1 752 ? 12.414 11.547 26.766 1 92.81 752 SER B C 1
ATOM 12605 O O . SER B 1 752 ? 13.594 11.922 26.734 1 92.81 752 SER B O 1
ATOM 12607 N N . GLU B 1 753 ? 11.797 11.508 27.859 1 93.12 753 GLU B N 1
ATOM 12608 C CA . GLU B 1 753 ? 12.297 12.055 29.125 1 93.12 753 GLU B CA 1
ATOM 12609 C C . GLU B 1 753 ? 13.555 11.328 29.578 1 93.12 753 GLU B C 1
ATOM 12611 O O . GLU B 1 753 ? 14.508 11.953 30.047 1 93.12 753 GLU B O 1
ATOM 12616 N N . GLU B 1 754 ? 13.578 10.109 29.469 1 93.56 754 GLU B N 1
ATOM 12617 C CA . GLU B 1 754 ? 14.742 9.336 29.891 1 93.56 754 GLU B CA 1
ATOM 12618 C C . GLU B 1 754 ? 15.969 9.68 29.062 1 93.56 754 GLU B C 1
ATOM 12620 O O . GLU B 1 754 ? 17.094 9.688 29.562 1 93.56 754 GLU B O 1
ATOM 12625 N N . ASP B 1 755 ? 15.781 9.914 27.797 1 94.75 755 ASP B N 1
ATOM 12626 C CA . ASP B 1 755 ? 16.875 10.328 26.922 1 94.75 755 ASP B CA 1
ATOM 12627 C C . ASP B 1 755 ? 17.484 11.648 27.391 1 94.75 755 ASP B C 1
ATOM 12629 O O . ASP B 1 755 ? 18.703 11.789 27.453 1 94.75 755 ASP B O 1
ATOM 12633 N N . GLU B 1 756 ? 16.625 12.555 27.703 1 96.5 756 GLU B N 1
ATOM 12634 C CA . GLU B 1 756 ? 17.078 13.859 28.156 1 96.5 756 GLU B CA 1
ATOM 12635 C C . GLU B 1 756 ? 17.797 13.766 29.5 1 96.5 756 GLU B C 1
ATOM 12637 O O . GLU B 1 756 ? 18.812 14.422 29.719 1 96.5 756 GLU B O 1
ATOM 12642 N N . LEU B 1 757 ? 17.266 12.984 30.391 1 95.94 757 LEU B N 1
ATOM 12643 C CA . LEU B 1 757 ? 17.922 12.789 31.672 1 95.94 757 LEU B CA 1
ATOM 12644 C C . LEU B 1 757 ? 19.312 12.227 31.5 1 95.94 757 LEU B C 1
ATOM 12646 O O . LEU B 1 757 ? 20.25 12.664 32.156 1 95.94 757 LEU B O 1
ATOM 12650 N N . ASN B 1 758 ? 19.484 11.336 30.609 1 95.31 758 ASN B N 1
ATOM 12651 C CA . ASN B 1 758 ? 20.797 10.766 30.312 1 95.31 758 ASN B CA 1
ATOM 12652 C C . ASN B 1 758 ? 21.766 11.82 29.75 1 95.31 758 ASN B C 1
ATOM 12654 O O . ASN B 1 758 ? 22.938 11.844 30.109 1 95.31 758 ASN B O 1
ATOM 12658 N N . ILE B 1 759 ? 21.219 12.672 28.906 1 96.62 759 ILE B N 1
ATOM 12659 C CA . ILE B 1 759 ? 22.031 13.75 28.359 1 96.62 759 ILE B CA 1
ATOM 12660 C C . ILE B 1 759 ? 22.469 14.688 29.469 1 96.62 759 ILE B C 1
ATOM 12662 O O . ILE B 1 759 ? 23.641 15.078 29.547 1 96.62 759 ILE B O 1
ATOM 12666 N N . ILE B 1 760 ? 21.531 15.055 30.344 1 97.06 760 ILE B N 1
ATOM 12667 C CA . ILE B 1 760 ? 21.812 15.961 31.453 1 97.06 760 ILE B CA 1
ATOM 12668 C C . ILE B 1 760 ? 22.922 15.375 32.344 1 97.06 760 ILE B C 1
ATOM 12670 O O . ILE B 1 760 ? 23.859 16.078 32.719 1 97.06 760 ILE B O 1
ATOM 12674 N N . HIS B 1 761 ? 22.828 14.094 32.594 1 95.5 761 HIS B N 1
ATOM 12675 C CA . HIS B 1 761 ? 23.812 13.43 33.438 1 95.5 761 HIS B CA 1
ATOM 12676 C C . HIS B 1 761 ? 25.188 13.453 32.781 1 95.5 761 HIS B C 1
ATOM 12678 O O . HIS B 1 761 ? 26.203 13.656 33.469 1 95.5 761 HIS B O 1
ATOM 12684 N N . ARG B 1 762 ? 25.234 13.266 31.547 1 95.38 762 ARG B N 1
ATOM 12685 C CA . ARG B 1 762 ? 26.516 13.273 30.844 1 95.38 762 ARG B CA 1
ATOM 12686 C C . ARG B 1 762 ? 27.094 14.68 30.781 1 95.38 762 ARG B C 1
ATOM 12688 O O . ARG B 1 762 ? 28.312 14.859 30.875 1 95.38 762 ARG B O 1
ATOM 12695 N N . LEU B 1 763 ? 26.234 15.641 30.641 1 96.75 763 LEU B N 1
ATOM 12696 C CA . LEU B 1 763 ? 26.688 17.031 30.562 1 96.75 763 LEU B CA 1
ATOM 12697 C C . LEU B 1 763 ? 27.219 17.5 31.906 1 96.75 763 LEU B C 1
ATOM 12699 O O . LEU B 1 763 ? 28.094 18.375 31.969 1 96.75 763 LEU B O 1
ATOM 12703 N N . LEU B 1 764 ? 26.734 16.922 32.969 1 94.69 764 LEU B N 1
ATOM 12704 C CA . LEU B 1 764 ? 27.234 17.25 34.312 1 94.69 764 LEU B CA 1
ATOM 12705 C C . LEU B 1 764 ? 28.703 16.859 34.438 1 94.69 764 LEU B C 1
ATOM 12707 O O . LEU B 1 764 ? 29.453 17.484 35.188 1 94.69 764 LEU B O 1
ATOM 12711 N N . ARG B 1 765 ? 29.047 15.883 33.656 1 91.81 765 ARG B N 1
ATOM 12712 C CA . ARG B 1 765 ? 30.438 15.438 33.688 1 91.81 765 ARG B CA 1
ATOM 12713 C C . ARG B 1 765 ? 31.312 16.312 32.781 1 91.81 765 ARG B C 1
ATOM 12715 O O . ARG B 1 765 ? 32.469 16.578 33.125 1 91.81 765 ARG B O 1
ATOM 12722 N N . VAL B 1 766 ? 30.766 16.734 31.719 1 93.69 766 VAL B N 1
ATOM 12723 C CA . VAL B 1 766 ? 31.484 17.547 30.734 1 93.69 766 VAL B CA 1
ATOM 12724 C C . VAL B 1 766 ? 31.625 18.984 31.25 1 93.69 766 VAL B C 1
ATOM 12726 O O . VAL B 1 766 ? 32.625 19.641 31 1 93.69 766 VAL B O 1
ATOM 12729 N N . ARG B 1 767 ? 30.641 19.562 31.969 1 93.56 767 ARG B N 1
ATOM 12730 C CA . ARG B 1 767 ? 30.578 20.922 32.5 1 93.56 767 ARG B CA 1
ATOM 12731 C C . ARG B 1 767 ? 30.859 21.938 31.406 1 93.56 767 ARG B C 1
ATOM 12733 O O . ARG B 1 767 ? 31.797 22.734 31.516 1 93.56 767 ARG B O 1
ATOM 12740 N N . PRO B 1 768 ? 29.938 22.016 30.422 1 94.5 768 PRO B N 1
ATOM 12741 C CA . PRO B 1 768 ? 30.203 22.844 29.234 1 94.5 768 PRO B CA 1
ATOM 12742 C C . PRO B 1 768 ? 30.266 24.344 29.562 1 94.5 768 PRO B C 1
ATOM 12744 O O . PRO B 1 768 ? 30.891 25.109 28.828 1 94.5 768 PRO B O 1
ATOM 12747 N N . PHE B 1 769 ? 29.688 24.844 30.594 1 94.44 769 PHE B N 1
ATOM 12748 C CA . PHE B 1 769 ? 29.547 26.266 30.828 1 94.44 769 PHE B CA 1
ATOM 12749 C C . PHE B 1 769 ? 30.562 26.75 31.859 1 94.44 769 PHE B C 1
ATOM 12751 O O . PHE B 1 769 ? 30.562 27.938 32.219 1 94.44 769 PHE B O 1
ATOM 12758 N N . GLU B 1 770 ? 31.359 25.844 32.344 1 92.19 770 GLU B N 1
ATOM 12759 C CA . GLU B 1 770 ? 32.531 26.234 33.125 1 92.19 770 GLU B CA 1
ATOM 12760 C C . GLU B 1 770 ? 33.719 26.531 32.219 1 92.19 770 GLU B C 1
ATOM 12762 O O . GLU B 1 770 ? 34.125 25.703 31.422 1 92.19 770 GLU B O 1
ATOM 12767 N N . ASN B 1 771 ? 34.25 27.75 32.375 1 89.44 771 ASN B N 1
ATOM 12768 C CA . ASN B 1 771 ? 35.344 28.141 31.5 1 89.44 771 ASN B CA 1
ATOM 12769 C C . ASN B 1 771 ? 36.625 27.422 31.875 1 89.44 771 ASN B C 1
ATOM 12771 O O . ASN B 1 771 ? 37.062 27.484 33.031 1 89.44 771 ASN B O 1
ATOM 12775 N N . ASN B 1 772 ? 37.094 26.719 30.953 1 88.19 772 ASN B N 1
ATOM 12776 C CA . ASN B 1 772 ? 38.406 26.062 31.047 1 88.19 772 ASN B CA 1
ATOM 12777 C C . ASN B 1 772 ? 39.312 26.422 29.859 1 88.19 772 ASN B C 1
ATOM 12779 O O . ASN B 1 772 ? 39.188 25.812 28.797 1 88.19 772 ASN B O 1
ATOM 12783 N N . ASP B 1 773 ? 40.281 27.219 30.125 1 86.12 773 ASP B N 1
ATOM 12784 C CA . ASP B 1 773 ? 41.125 27.766 29.047 1 86.12 773 ASP B CA 1
ATOM 12785 C C . ASP B 1 773 ? 41.875 26.656 28.328 1 86.12 773 ASP B C 1
ATOM 12787 O O . ASP B 1 773 ? 42.469 25.797 28.969 1 86.12 773 ASP B O 1
ATOM 12791 N N . GLY B 1 774 ? 41.812 26.531 27.031 1 84.06 774 GLY B N 1
ATOM 12792 C CA . GLY B 1 774 ? 42.562 25.594 26.203 1 84.06 774 GLY B CA 1
ATOM 12793 C C . GLY B 1 774 ? 41.812 24.297 25.938 1 84.06 774 GLY B C 1
ATOM 12794 O O . GLY B 1 774 ? 42.281 23.438 25.203 1 84.06 774 GLY B O 1
ATOM 12795 N N . ARG B 1 775 ? 40.594 24.219 26.516 1 87.56 775 ARG B N 1
ATOM 12796 C CA . ARG B 1 775 ? 39.812 23 26.328 1 87.56 775 ARG B CA 1
ATOM 12797 C C . ARG B 1 775 ? 39.312 22.859 24.875 1 87.56 775 ARG B C 1
ATOM 12799 O O . ARG B 1 775 ? 38.781 23.812 24.328 1 87.56 775 ARG B O 1
ATOM 12806 N N . SER B 1 776 ? 39.781 21.672 24.297 1 86.94 776 SER B N 1
ATOM 12807 C CA . SER B 1 776 ? 39.469 21.453 22.906 1 86.94 776 SER B CA 1
ATOM 12808 C C . SER B 1 776 ? 38.375 20.375 22.766 1 86.94 776 SER B C 1
ATOM 12810 O O . SER B 1 776 ? 38.25 19.5 23.625 1 86.94 776 SER B O 1
ATOM 12812 N N . LEU B 1 777 ? 37.656 20.547 21.719 1 87.94 777 LEU B N 1
ATOM 12813 C CA . LEU B 1 777 ? 36.594 19.578 21.375 1 87.94 777 LEU B CA 1
ATOM 12814 C C . LEU B 1 777 ? 36.938 18.875 20.078 1 87.94 777 LEU B C 1
ATOM 12816 O O . LEU B 1 777 ? 37.312 19.531 19.094 1 87.94 777 LEU B O 1
ATOM 12820 N N . GLN B 1 778 ? 36.812 17.594 20.141 1 82.06 778 GLN B N 1
ATOM 12821 C CA . GLN B 1 778 ? 37.125 16.797 18.953 1 82.06 778 GLN B CA 1
ATOM 12822 C C . GLN B 1 778 ? 36.375 17.297 17.734 1 82.06 778 GLN B C 1
ATOM 12824 O O . GLN B 1 778 ? 35.156 17.547 17.797 1 82.06 778 GLN B O 1
ATOM 12829 N N . CYS B 1 779 ? 36.938 17.516 16.594 1 80.38 779 CYS B N 1
ATOM 12830 C CA . CYS B 1 779 ? 36.406 17.859 15.281 1 80.38 779 CYS B CA 1
ATOM 12831 C C . CYS B 1 779 ? 36.031 19.328 15.219 1 80.38 779 CYS B C 1
ATOM 12833 O O . CYS B 1 779 ? 35.531 19.812 14.195 1 80.38 779 CYS B O 1
ATOM 12835 N N . TYR B 1 780 ? 36.219 19.984 16.375 1 84.62 780 TYR B N 1
ATOM 12836 C CA . TYR B 1 780 ? 36 21.422 16.422 1 84.62 780 TYR B CA 1
ATOM 12837 C C . TYR B 1 780 ? 37.281 22.156 16.828 1 84.62 780 TYR B C 1
ATOM 12839 O O . TYR B 1 780 ? 37.438 22.547 17.984 1 84.62 780 TYR B O 1
ATOM 12847 N N . THR B 1 781 ? 38.219 22.203 15.867 1 74.81 781 THR B N 1
ATOM 12848 C CA . THR B 1 781 ? 39.562 22.734 16.094 1 74.81 781 THR B CA 1
ATOM 12849 C C . THR B 1 781 ? 39.5 24.188 16.547 1 74.81 781 THR B C 1
ATOM 12851 O O . THR B 1 781 ? 40.312 24.625 17.375 1 74.81 781 THR B O 1
ATOM 12854 N N . LYS B 1 782 ? 38.594 24.906 15.953 1 78.31 782 LYS B N 1
ATOM 12855 C CA . LYS B 1 782 ? 38.344 26.297 16.391 1 78.31 782 LYS B CA 1
ATOM 12856 C C . LYS B 1 782 ? 37.031 26.422 17.156 1 78.31 782 LYS B C 1
ATOM 12858 O O . LYS B 1 782 ? 36.031 25.797 16.781 1 78.31 782 LYS B O 1
ATOM 12863 N N . PRO B 1 783 ? 37.188 27.094 18.25 1 80.31 783 PRO B N 1
ATOM 12864 C CA . PRO B 1 783 ? 35.938 27.281 19 1 80.31 783 PRO B CA 1
ATOM 12865 C C . PRO B 1 783 ? 34.812 27.828 18.141 1 80.31 783 PRO B C 1
ATOM 12867 O O . PRO B 1 783 ? 35 28.75 17.344 1 80.31 783 PRO B O 1
ATOM 12870 N N . LEU B 1 784 ? 33.688 27.219 18.297 1 86.19 784 LEU B N 1
ATOM 12871 C CA . LEU B 1 784 ? 32.5 27.672 17.562 1 86.19 784 LEU B CA 1
ATOM 12872 C C . LEU B 1 784 ? 32.094 29.062 18.016 1 86.19 784 LEU B C 1
ATOM 12874 O O . LEU B 1 784 ? 32.125 29.375 19.219 1 86.19 784 LEU B O 1
ATOM 12878 N N . THR B 1 785 ? 31.859 29.859 17.047 1 80.81 785 THR B N 1
ATOM 12879 C CA . THR B 1 785 ? 31.344 31.188 17.359 1 80.81 785 THR B CA 1
ATOM 12880 C C . THR B 1 785 ? 29.938 31.359 16.812 1 80.81 785 THR B C 1
ATOM 12882 O O . THR B 1 785 ? 29.516 30.641 15.898 1 80.81 785 THR B O 1
ATOM 12885 N N . SER B 1 786 ? 29.234 32.281 17.469 1 85.94 786 SER B N 1
ATOM 12886 C CA . SER B 1 786 ? 27.891 32.625 17.016 1 85.94 786 SER B CA 1
ATOM 12887 C C . SER B 1 786 ? 27.906 33.031 15.547 1 85.94 786 SER B C 1
ATOM 12889 O O . SER B 1 786 ? 28.812 33.719 15.094 1 85.94 786 SER B O 1
ATOM 12891 N N . PRO B 1 787 ? 26.922 32.562 14.797 1 85.56 787 PRO B N 1
ATOM 12892 C CA . PRO B 1 787 ? 26.828 33.031 13.406 1 85.56 787 PRO B CA 1
ATOM 12893 C C . PRO B 1 787 ? 26.703 34.531 13.289 1 85.56 787 PRO B C 1
ATOM 12895 O O . PRO B 1 787 ? 27.172 35.125 12.305 1 85.56 787 PRO B O 1
ATOM 12898 N N . ILE B 1 788 ? 26.219 35.125 14.266 1 87.56 788 ILE B N 1
ATOM 12899 C CA . ILE B 1 788 ? 25.984 36.562 14.25 1 87.56 788 ILE B CA 1
ATOM 12900 C C . ILE B 1 788 ? 27.312 37.312 14.344 1 87.56 788 ILE B C 1
ATOM 12902 O O . ILE B 1 788 ? 27.438 38.438 13.867 1 87.56 788 ILE B O 1
ATOM 12906 N N . ALA B 1 789 ? 28.281 36.656 14.938 1 84.19 789 ALA B N 1
ATOM 12907 C CA . ALA B 1 789 ? 29.594 37.281 15.117 1 84.19 789 ALA B CA 1
ATOM 12908 C C . ALA B 1 789 ? 30.25 37.562 13.766 1 84.19 789 ALA B C 1
ATOM 12910 O O . ALA B 1 789 ? 31.141 38.406 13.664 1 84.19 789 ALA B O 1
ATOM 12911 N N . ASN B 1 790 ? 29.797 36.906 12.789 1 82.69 790 ASN B N 1
ATOM 12912 C CA . ASN B 1 790 ? 30.391 37 11.461 1 82.69 790 ASN B CA 1
ATOM 12913 C C . ASN B 1 790 ? 29.719 38.125 10.648 1 82.69 790 ASN B C 1
ATOM 12915 O O . ASN B 1 790 ? 30.141 38.406 9.523 1 82.69 790 ASN B O 1
ATOM 12919 N N . ILE B 1 791 ? 28.812 38.75 11.281 1 86.81 791 ILE B N 1
ATOM 12920 C CA . ILE B 1 791 ? 28.062 39.75 10.531 1 86.81 791 ILE B CA 1
ATOM 12921 C C . ILE B 1 791 ? 28.75 41.125 10.664 1 86.81 791 ILE B C 1
ATOM 12923 O O . ILE B 1 791 ? 29.125 41.531 11.758 1 86.81 791 ILE B O 1
ATOM 12927 N N . ASN B 1 792 ? 29.031 41.688 9.5 1 82.69 792 ASN B N 1
ATOM 12928 C CA . ASN B 1 792 ? 29.422 43.094 9.477 1 82.69 792 ASN B CA 1
ATOM 12929 C C . ASN B 1 792 ? 28.188 44 9.453 1 82.69 792 ASN B C 1
ATOM 12931 O O . ASN B 1 792 ? 27.453 44.031 8.469 1 82.69 792 ASN B O 1
ATOM 12935 N N . PHE B 1 793 ? 28.031 44.75 10.492 1 85.69 793 PHE B N 1
ATOM 12936 C CA . PHE B 1 793 ? 26.812 45.5 10.719 1 85.69 793 PHE B CA 1
ATOM 12937 C C . PHE B 1 793 ? 26.609 46.531 9.602 1 85.69 793 PHE B C 1
ATOM 12939 O O . PHE B 1 793 ? 25.484 46.719 9.109 1 85.69 793 PHE B O 1
ATOM 12946 N N . VAL B 1 794 ? 27.625 47.25 9.125 1 83.5 794 VAL B N 1
ATOM 12947 C CA . VAL B 1 794 ? 27.531 48.25 8.078 1 83.5 794 VAL B CA 1
ATOM 12948 C C . VAL B 1 794 ? 27.125 47.594 6.766 1 83.5 794 VAL B C 1
ATOM 12950 O O . VAL B 1 794 ? 26.25 48.125 6.055 1 83.5 794 VAL B O 1
ATOM 12953 N N . HIS B 1 795 ? 27.75 46.531 6.582 1 88.75 795 HIS B N 1
ATOM 12954 C CA . HIS B 1 795 ? 27.422 45.812 5.359 1 88.75 795 HIS B CA 1
ATOM 12955 C C . HIS B 1 795 ? 26 45.281 5.383 1 88.75 795 HIS B C 1
ATOM 12957 O O . HIS B 1 795 ? 25.344 45.219 4.34 1 88.75 795 HIS B O 1
ATOM 12963 N N . LEU B 1 796 ? 25.562 44.875 6.562 1 91.62 796 LEU B N 1
ATOM 12964 C CA . LEU B 1 796 ? 24.188 44.406 6.719 1 91.62 796 LEU B CA 1
ATOM 12965 C C . LEU B 1 796 ? 23.203 45.531 6.426 1 91.62 796 LEU B C 1
ATOM 12967 O O . LEU B 1 796 ? 22.203 45.312 5.738 1 91.62 796 LEU B O 1
ATOM 12971 N N . GLN B 1 797 ? 23.438 46.688 6.852 1 91.44 797 GLN B N 1
ATOM 12972 C CA . GLN B 1 797 ? 22.578 47.844 6.598 1 91.44 797 GLN B CA 1
ATOM 12973 C C . GLN B 1 797 ? 22.547 48.188 5.113 1 91.44 797 GLN B C 1
ATOM 12975 O O . GLN B 1 797 ? 21.484 48.5 4.566 1 91.44 797 GLN B O 1
ATOM 12980 N N . GLU B 1 798 ? 23.688 48.125 4.492 1 91.81 798 GLU B N 1
ATOM 12981 C CA . GLU B 1 798 ? 23.781 48.406 3.061 1 91.81 798 GLU B CA 1
ATOM 12982 C C . GLU B 1 798 ? 23.016 47.344 2.256 1 91.81 798 GLU B C 1
ATOM 12984 O O . GLU B 1 798 ? 22.359 47.688 1.257 1 91.81 798 GLU B O 1
ATOM 12989 N N . TRP B 1 799 ? 23.188 46.125 2.797 1 95.12 799 TRP B N 1
ATOM 12990 C CA . TRP B 1 799 ? 22.469 45.031 2.146 1 95.12 799 TRP B CA 1
ATOM 12991 C C . TRP B 1 799 ? 20.969 45.25 2.221 1 95.12 799 TRP B C 1
ATOM 12993 O O . TRP B 1 799 ? 20.25 45.062 1.231 1 95.12 799 TRP B O 1
ATOM 13003 N N . ILE B 1 800 ? 20.422 45.656 3.338 1 95.88 800 ILE B N 1
ATOM 13004 C CA . ILE B 1 800 ? 19 45.938 3.521 1 95.88 800 ILE B CA 1
ATOM 13005 C C . ILE B 1 800 ? 18.578 47.125 2.656 1 95.88 800 ILE B C 1
ATOM 13007 O O . ILE B 1 800 ? 17.562 47.031 1.949 1 95.88 800 ILE B O 1
ATOM 13011 N N . ARG B 1 801 ? 19.391 48.188 2.662 1 93.62 801 ARG B N 1
ATOM 13012 C CA . ARG B 1 801 ? 19.094 49.375 1.877 1 93.62 801 ARG B CA 1
ATOM 13013 C C . ARG B 1 801 ? 19.094 49.062 0.384 1 93.62 801 ARG B C 1
ATOM 13015 O O . ARG B 1 801 ? 18.25 49.562 -0.358 1 93.62 801 ARG B O 1
ATOM 13022 N N . GLY B 1 802 ? 20.047 48.312 0.034 1 92.88 802 GLY B N 1
ATOM 13023 C CA . GLY B 1 802 ? 20.109 47.906 -1.357 1 92.88 802 GLY B CA 1
ATOM 13024 C C . GLY B 1 802 ? 18.859 47.188 -1.815 1 92.88 802 GLY B C 1
ATOM 13025 O O . GLY B 1 802 ? 18.359 47.406 -2.92 1 92.88 802 GLY B O 1
ATOM 13026 N N . HIS B 1 803 ? 18.344 46.344 -0.979 1 94.31 803 HIS B N 1
ATOM 13027 C CA . HIS B 1 803 ? 17.156 45.562 -1.345 1 94.31 803 HIS B CA 1
ATOM 13028 C C . HIS B 1 803 ? 15.891 46.406 -1.243 1 94.31 803 HIS B C 1
ATOM 13030 O O . HIS B 1 803 ? 14.898 46.125 -1.908 1 94.31 803 HIS B O 1
ATOM 13036 N N . GLN B 1 804 ? 15.859 47.438 -0.391 1 93.25 804 GLN B N 1
ATOM 13037 C CA . GLN B 1 804 ? 14.75 48.375 -0.391 1 93.25 804 GLN B CA 1
ATOM 13038 C C . GLN B 1 804 ? 14.609 49.062 -1.751 1 93.25 804 GLN B C 1
ATOM 13040 O O . GLN B 1 804 ? 13.5 49.188 -2.273 1 93.25 804 GLN B O 1
ATOM 13045 N N . TYR B 1 805 ? 15.734 49.344 -2.342 1 90.31 805 TYR B N 1
ATOM 13046 C CA . TYR B 1 805 ? 15.734 50 -3.646 1 90.31 805 TYR B CA 1
ATOM 13047 C C . TYR B 1 805 ? 15.312 49.031 -4.742 1 90.31 805 TYR B C 1
ATOM 13049 O O . TYR B 1 805 ? 14.539 49.406 -5.637 1 90.31 805 TYR B O 1
ATOM 13057 N N . GLU B 1 806 ? 15.781 47.906 -4.598 1 87.75 806 GLU B N 1
ATOM 13058 C CA . GLU B 1 806 ? 15.492 46.906 -5.617 1 87.75 806 GLU B CA 1
ATOM 13059 C C . GLU B 1 806 ? 14 46.594 -5.676 1 87.75 806 GLU B C 1
ATOM 13061 O O . GLU B 1 806 ? 13.43 46.469 -6.758 1 87.75 806 GLU B O 1
ATOM 13066 N N . ILE B 1 807 ? 13.398 46.375 -4.559 1 86.62 807 ILE B N 1
ATOM 13067 C CA . ILE B 1 807 ? 12 45.969 -4.48 1 86.62 807 ILE B CA 1
ATOM 13068 C C . ILE B 1 807 ? 11.102 47.094 -4.992 1 86.62 807 ILE B C 1
ATOM 13070 O O . ILE B 1 807 ? 10.07 46.844 -5.621 1 86.62 807 ILE B O 1
ATOM 13074 N N . ILE B 1 808 ? 11.445 48.281 -4.75 1 80.81 808 ILE B N 1
ATOM 13075 C CA . ILE B 1 808 ? 10.672 49.406 -5.234 1 80.81 808 ILE B CA 1
ATOM 13076 C C . ILE B 1 808 ? 10.734 49.469 -6.758 1 80.81 808 ILE B C 1
ATOM 13078 O O . ILE B 1 808 ? 9.742 49.781 -7.418 1 80.81 808 ILE B O 1
ATOM 13082 N N . ASN B 1 809 ? 11.828 49.156 -7.199 1 68.44 809 ASN B N 1
ATOM 13083 C CA . ASN B 1 809 ? 11.977 49.125 -8.648 1 68.44 809 ASN B CA 1
ATOM 13084 C C . ASN B 1 809 ? 11.164 48 -9.273 1 68.44 809 ASN B C 1
ATOM 13086 O O . ASN B 1 809 ? 10.617 48.156 -10.367 1 68.44 809 ASN B O 1
ATOM 13090 N N . ASP B 1 810 ? 11.172 46.906 -8.602 1 64.56 810 ASP B N 1
ATOM 13091 C CA . ASP B 1 810 ? 10.43 45.75 -9.086 1 64.56 810 ASP B CA 1
ATOM 13092 C C . ASP B 1 810 ? 8.93 46 -9.109 1 64.56 810 ASP B C 1
ATOM 13094 O O . ASP B 1 810 ? 8.219 45.531 -10 1 64.56 810 ASP B O 1
ATOM 13098 N N . PHE B 1 811 ? 8.461 46.688 -8.016 1 60.5 811 PHE B N 1
ATOM 13099 C CA . PHE B 1 811 ? 7.027 46.938 -7.898 1 60.5 811 PHE B CA 1
ATOM 13100 C C . PHE B 1 811 ? 6.648 48.25 -8.609 1 60.5 811 PHE B C 1
ATOM 13102 O O . PHE B 1 811 ? 5.465 48.562 -8.758 1 60.5 811 PHE B O 1
ATOM 13109 N N . GLY B 1 812 ? 7.574 48.969 -9.25 1 50.19 812 GLY B N 1
ATOM 13110 C CA . GLY B 1 812 ? 7.312 50.219 -9.938 1 50.19 812 GLY B CA 1
ATOM 13111 C C . GLY B 1 812 ? 6.797 51.312 -9.016 1 50.19 812 GLY B C 1
ATOM 13112 O O . GLY B 1 812 ? 5.914 52.062 -9.391 1 50.19 812 GLY B O 1
ATOM 13113 N N . ILE B 1 813 ? 7 51.281 -7.777 1 48.88 813 ILE B N 1
ATOM 13114 C CA . ILE B 1 813 ? 6.566 52.281 -6.84 1 48.88 813 ILE B CA 1
ATOM 13115 C C . ILE B 1 813 ? 7.699 53.281 -6.602 1 48.88 813 ILE B C 1
ATOM 13117 O O . ILE B 1 813 ? 8.875 52.906 -6.551 1 48.88 813 ILE B O 1
#

Foldseek 3Di:
DDDPPDCPVVPCLQVPPDPPPCPPPVVLVCCVPDDNFLLNLLLSLQVVQDDDPDPQPDDDAPVLVVVLVVCVSPPSDPVVNVSSQCNHVVSVVVVVVVVVVQLVVLLVVCLPAPNHLLLDAALVSLLQDFLSVLSVSCVVRVSVVSNVLSNVQDDPVCSPPSVSSLQVSVVVSQVVQQVSCVVHVSSNSQQQLQLLLVVLVLDAQVVQVVCVVVSRHPHPVVNLVSLLSLLVCLCVVLLVLVVVVWAKAKEKDWFKDKQCDPDDDPVDHIDIATWMWMKIKIDPDDPVPADQDPWPAQLLVDALCVLAFDPVLVVLLLLLLLLVLLVLLCQQFPVSVLLVVLSVVSLVVLFADRDQLLDFMDMGIAFIGSAHLLDLVRLLVVLLVVLVSCCVRNVPDQAAHEYEYALSSLVSNLVSLLVQCPPDDCSSSSVRHDDYAYAQVVVLLVLLLVVLVQQPDCVFLDFLGLNVLCVVVVLVLQDSVCCPVSVVSSVVSLLLSLSLLSQLLQCVVQVNLDSHGDGPDLCVVDPSVPDDSVRVSVSSCVVSSVSCCPQACVLVCQLQDDPPQPFDQDFDQDPVRDTDGDRDRPPPPRPPPPLFQAQLLLSSNQSNHSSSLSVSSLQCQLRPDPSNVSSSLSSSLLQQCLQPVPRSVNVSSLVLNCQLNTRGRPSVNVVNRSSQWGHRDSDNRHIHGPNVVNVVVSVVLVVSCVSCPNNNDSVSSSSNSSSSSSSVSSNVVVCVSSVPDDDDPDDDDDDCSVSSVVSNVSCSVVSSNDRDGNHDGPPCRGRHHRSSNSDDNVVSSVVSSVVSVVVCVSVVD/DDDPPPDPLVPCLQPPPDPPPCVPCCVLVCCVPDPNFLLNLLLVLQVVVDDDPDPQDDDDAVVLVVVLVVCVSPPSDPVVNVSSQCVHVVSVVVVVVVVVVLLVVLLVVCLPAPNHLLLDAALVSLLQDFLSVLSVCCVVRVSVVSNVLSNVQDDPVCSPPSVSSLQVSVVVSQVVQQVSCVVHVSSNSQQQLQLLLVVLVLDAQVVQVVCVVVSRHPHPVVNLVSLLSLLVCLCVVLLVLVVVVWAKAKEKDWFKDKQCDPDDDPVDHIDIATWMWMKIKIDPDDPVPADQDPWPAQLLVDFLCVLAFDPVLVVLLLLLLLLVLLVLLCQQFPVSVLLVVLSVVSLVVLFDDRDQLLDFMDMGIAFIGSAHLLDLVRLLVVLLVVLVSCCVRNVPDQAAHEYEYALSSLVSNLVSLLVQCPPDDCSSSSVRHDDYAYAVVVVLLVLLLVVLVQQPDCVFLDFLGLNVLCVVVVLVLQDSVCCPVSVVSSVVSLLLSLSLLSQLLQCVVQVNLDSHGDGPDLCVVDPSVPDDSVRVSVSSCVVSSVSCCPQACVLVCQLQDDPPQQFDQDFDQDPVRDTDGDRDRPPPPRCPPPLFQAQLLLSSNQSNHSSSLSVSSLQCQLRPDPSNVSSSLSSSLLQQCLQPVPRSVNVSSLVLNCCLNTRGRPSVNVVNRSSQWGHRDSDNRHIHGPNVVNVVVSVVLVVSCVSCPNNNDSVSSSSNSSSSSSSVSSNVSVCVSSVPDDDDPDDDDDDCSVSSVVSNVSCSVVSSNDRDGNHDGPPCRGRHHRSSNSDDNVVSSVVSSVVSVVVCVSVVD

Solvent-accessible surface area (backbone atoms only — not comparable to full-atom values): 87614 Å² total; per-residue (Å²): 140,78,79,73,83,69,83,73,66,71,73,53,70,70,56,72,67,83,68,76,66,80,75,54,80,59,54,64,68,59,45,69,43,97,77,61,51,54,47,55,53,49,42,55,44,34,65,68,32,60,46,70,90,61,91,69,90,76,86,64,56,76,61,20,55,56,47,35,54,47,30,72,72,71,49,74,48,66,66,62,43,44,53,34,45,50,53,29,59,70,49,36,55,50,45,53,23,52,53,46,32,50,51,32,51,42,48,56,54,44,63,40,88,79,64,32,85,38,48,51,73,50,65,67,46,49,44,65,55,55,51,51,59,48,48,50,48,29,61,73,60,36,39,69,61,49,28,51,56,44,42,53,28,44,42,85,88,44,63,81,38,67,69,55,34,61,44,44,46,42,30,51,33,50,47,48,37,32,33,46,20,66,47,32,70,73,28,39,31,58,20,47,48,48,35,42,40,45,50,69,69,60,60,58,67,66,57,29,40,62,33,25,53,47,46,54,28,40,49,60,68,54,46,52,52,50,36,44,60,30,22,76,46,36,56,51,66,55,30,54,37,42,72,72,70,39,53,52,31,42,38,44,49,71,43,73,48,75,48,79,53,92,71,61,35,73,89,40,66,61,48,78,44,55,22,31,35,38,33,37,39,43,46,83,80,80,55,82,86,45,54,77,54,69,47,62,37,62,65,86,77,51,57,54,66,75,64,37,63,43,73,69,30,50,50,45,52,49,55,46,48,48,45,56,51,48,54,50,35,36,72,65,23,58,63,44,45,79,42,51,67,47,46,54,52,56,49,57,67,54,49,48,86,88,52,80,61,28,56,60,49,54,72,39,45,41,51,44,38,98,28,32,71,89,36,66,75,35,37,45,50,52,51,49,50,50,46,51,51,47,46,70,45,49,72,73,58,93,57,70,26,39,33,38,22,50,66,68,48,30,52,47,52,54,48,42,34,61,73,24,58,82,45,88,47,57,69,62,24,45,61,41,60,35,58,74,37,66,46,53,43,64,48,51,47,50,53,51,41,50,48,27,64,76,52,43,46,92,87,26,67,42,86,82,36,55,40,24,49,34,61,74,40,49,38,77,68,37,36,66,92,46,33,82,87,20,41,71,45,36,47,54,53,47,52,39,52,39,46,20,51,51,52,52,49,50,26,60,75,35,64,27,88,48,54,75,39,64,55,42,73,81,56,58,80,56,58,77,91,75,51,50,70,65,55,51,43,51,47,47,54,51,47,52,45,49,48,41,47,66,70,53,43,39,66,57,53,59,50,66,44,77,77,71,69,46,49,46,70,44,67,44,65,41,93,87,68,48,68,46,66,43,64,44,68,45,76,68,78,69,83,68,70,83,70,66,47,16,18,44,37,27,43,48,48,42,44,51,46,52,40,50,52,52,52,42,52,52,51,39,46,18,33,64,22,70,69,51,50,53,29,48,44,28,47,49,27,46,40,40,31,24,67,32,83,81,33,67,63,24,52,52,41,51,52,49,50,46,36,59,63,10,64,29,16,58,30,56,25,52,53,54,56,59,59,46,44,40,15,81,75,48,37,50,70,48,27,37,31,38,53,48,55,47,49,54,48,46,53,49,51,51,54,54,52,57,70,41,59,91,58,74,43,73,67,52,48,29,37,51,35,13,13,46,40,38,36,50,47,27,31,52,36,48,35,57,70,58,62,34,74,81,73,81,82,78,68,83,75,79,81,62,60,69,62,26,52,53,45,35,57,52,37,66,72,66,40,41,84,56,89,44,85,69,39,76,37,68,90,35,91,59,46,49,68,56,38,45,72,65,44,55,60,69,58,50,41,50,53,47,46,52,48,55,54,50,50,30,60,74,69,72,100,139,80,77,72,88,70,73,79,64,71,73,53,70,70,58,70,69,85,70,75,68,79,74,55,77,60,50,66,69,57,44,69,43,96,76,62,52,53,45,54,53,50,41,55,43,37,64,68,37,59,48,70,89,64,90,73,82,93,90,65,60,75,60,22,55,56,45,35,54,47,30,72,70,70,49,76,47,67,65,60,44,46,54,34,46,50,62,32,60,71,49,35,54,50,46,52,21,52,53,44,31,50,51,32,51,41,47,56,55,43,64,42,88,80,66,32,85,38,48,51,74,50,64,68,47,48,43,65,55,54,51,51,60,46,49,50,48,29,60,73,60,34,41,68,61,49,33,51,55,43,40,54,29,43,44,85,87,45,64,80,39,66,70,55,32,62,44,45,45,41,31,51,33,49,48,50,36,32,34,44,19,65,47,31,70,70,29,41,31,58,19,47,48,49,35,42,40,44,52,69,70,60,61,58,66,67,57,29,41,62,34,25,54,47,46,54,27,41,47,60,68,55,46,53,51,50,36,45,60,31,22,76,47,37,54,53,66,54,32,54,36,43,76,73,71,40,54,50,30,41,39,43,50,72,42,74,48,74,48,79,53,93,72,61,35,74,88,39,67,62,48,78,44,56,23,30,35,37,32,36,38,44,47,84,80,82,54,84,85,46,54,77,54,69,48,60,37,61,66,86,77,51,56,52,64,76,65,38,64,44,73,68,30,49,51,46,51,49,56,44,46,49,46,56,51,47,54,50,35,34,73,66,23,60,62,43,43,78,43,51,66,46,47,54,52,56,51,57,65,55,49,48,86,88,53,82,62,29,57,61,50,53,74,39,44,41,50,43,39,96,29,34,71,88,36,67,74,35,36,44,52,52,52,50,50,51,47,50,50,47,45,71,45,49,72,74,58,92,58,69,27,40,33,36,20,51,66,69,49,31,53,46,52,55,48,43,34,61,73,24,58,81,45,88,47,57,70,62,23,44,62,41,62,37,57,74,39,68,46,52,42,66,48,52,47,50,53,51,40,50,50,28,63,75,55,43,44,92,87,26,67,41,85,83,35,56,39,25,48,33,60,74,39,50,38,78,68,37,36,67,91,45,32,81,87,21,40,70,45,35,47,54,54,47,52,39,51,40,47,19,52,50,52,51,48,50,26,60,76,35,63,28,86,49,56,75,39,65,56,40,72,81,56,59,80,55,56,75,90,75,49,51,69,66,56,49,42,51,48,48,54,50,47,52,44,48,50,41,47,65,69,52,42,38,64,57,53,60,51,65,43,75,75,70,69,45,49,46,68,43,67,42,67,41,93,87,66,46,67,46,66,43,66,44,66,44,78,68,76,69,83,67,69,84,72,63,48,16,18,44,38,26,44,47,47,42,46,52,45,53,41,50,53,52,52,43,52,53,51,38,46,18,33,64,22,71,70,51,50,53,32,49,42,26,47,48,26,46,39,40,30,25,67,31,82,81,34,68,63,25,52,51,43,50,52,49,50,45,36,59,64,10,65,30,16,57,30,57,27,52,53,54,56,58,58,46,45,41,17,79,75,49,39,50,70,50,27,37,32,39,55,48,54,48,50,53,47,47,53,50,50,50,53,55,51,58,69,42,59,90,57,74,43,72,68,51,47,28,37,52,35,13,14,47,41,38,35,49,48,28,31,51,36,48,36,59,72,58,62,36,74,81,74,79,79,78,68,82,74,80,81,60,61,68,59,26,51,52,45,35,58,52,36,66,72,65,41,40,85,56,91,46,84,68,39,76,35,68,90,34,90,59,44,49,68,56,37,45,72,64,44,54,59,68,58,49,40,50,51,48,46,51,50,55,53,49,51,30,60,73,69,71,100

pLDDT: mean 84.86, std 18.59, range [18.05, 98.5]

Organism: Magallana gigas (NCBI:txid29159)